Protein 2KYR (pdb70)

Nearest PDB structures (foldseek):
  2kyr-assembly1_A  TM=9.996E-01  e=1.906E-20  Escherichia coli K-12
  5dle-assembly1_D  TM=9.238E-01  e=8.698E-12  Borreliella burgdorferi B31
  2r48-assembly1_A  TM=9.167E-01  e=4.053E-11  Bacillus subtilis subsp. subtilis str. 168
  2m1z-assembly1_A  TM=8.976E-01  e=1.034E-10  Listeria monocytogenes EGD-e
  4tn5-assembly1_B  TM=9.176E-01  e=2.700E-06  Escherichia coli K-12

Solvent-accessible surface area: 6047 Å² total; per-residue (Å²): 234,121,91,13,0,0,0,0,0,1,4,81,149,3,26,81,43,0,90,107,0,12,102,20,0,60,95,9,0,83,153,29,65,16,105,21,64,2,0,1,7,23,95,111,28,67,96,56,116,3,70,88,126,19,6,51,82,16,55,1,0,0,9,0,13,68,66,105,9,138,22,56,128,66,5,142,101,110,112,45,66,116,40,82,2,111,36,0,62,141,61,13,65,20,10,3,107,74,5,32,87,96,28,42,81,146,133,197

Secondary structure (DSSP, 8-state):
---EEEEEEEESS-HHHHHHHHHHHHHHHHHTSSEEEEEEEETTEEES---HHHHHH-SEEEEEESS--TTGGGGTTS-EEEEETTHHHHSHHHHHHHHHHHHHHHH-

Sequence (108 aa):
MSKKLIALCACPMGLAHTFMAAQALEEAAVEAGYEVKIETQGADGIQNRLTAQDIAEATIIIHSVAVTPEDNERFESRDVYEITLQDAIKNAAGIIKEIEEMIASEQQMSKKLIALCACPMGLAHTFMAAQALEEAAVEAGYEVKIETQGADGIQNRLTAQDIAEATIIIHSVAVTPEDNERFESRDVYEITLQDAIKNAAGIIKEIEEMIASEQQMSKKLIALCACPMGLAHTFMAAQALEEAAVEAGYEVKIETQGADGIQNRLTAQDIAEATIIIHSVAVTPEDNERFESRDVYEITLQDAIKNAAGIIKEIEEMIASEQQMSKKLIALCACPMGLAHTFMAAQALEEAAVEAGYEVKIETQGADGIQNRLTAQDIAEATIIIHSVAVTPEDNERFESRDVYEITLQDAIKNAAGIIKEIEEMIASEQQMSKKLIALCACPMGLAHTFMAAQALEEAAVEAGYEVKIETQGADGIQNRLTAQDIAEATIIIHSVAVTPEDNERFESRDVYEITLQDAIKNAAGIIKEIEEMIASEQQMSKKLIALCACPMGLAHTFMAAQALEEAAVEAGYEVKIETQGADGIQNRLTAQDIAEATIIIHSVAVTPEDNERFESRDVYEITLQDAIKNAAGIIKEIEEMIASEQQMSKKLIALCACPMGLAHTFMAAQALEEAAVEAGYEVKIETQGADGIQNRLTAQDIAEATIIIHSVAVTPEDNERFESRDVYEITLQDAIKNAAGIIKEIEEMIASEQQMSKKLIALCACPMGLAHTFMAAQALEEAAVEAGYEVKIETQGADGIQNRLTAQDIAEATIIIHSVAVTPEDNERFESRDVYEITLQDAIKNAAGIIKEIEEMIASEQQMSKKLIALCACPMGLAHTFMAAQALEEAAVEAGYEVKIETQGADGIQNRLTAQDIAEATIIIHSVAVTPEDNERFESRDVYEITLQDAIKNAAGIIKEIEEMIASEQQMSKKLIALCACPMGLAHTFMAAQALEEAAVEAGYEVKIETQGADGIQNRLTAQDIAEATIIIHSVAVTPEDNERFESRDVYEITLQDAIKNAAGIIKEIEEMIASEQQMSKKLIALCACPMGLAHTFMAAQALEEAAVEAGYEVKIETQGADGIQNRLTAQDIAEATIIIHSVAVTPEDNERFESRDVYEITLQDAIKNAAGIIKEIEEMIASEQQMSKKLIALCACPMGLAHTFMAAQALEEAAVEAGYEVKIETQGADGIQNRLTAQDIAEATIIIHSVAVTPEDNERFESRDVYEITLQDAIKNAAGIIKEIEEMIASEQQMSKKLIALCACPMGLAHTFMAAQALEEAAVEAGYEVKIETQGADGIQNRLTAQDIAEATIIIHSVAVTPEDNERFESRDVYEITLQDAIKNAAGIIKEIEEMIASEQQMSKKLIALCACPMGLAHTFMAAQALEEAAVEAGYEVKIETQGADGIQNRLTAQDIAEATIIIHSVAVTPEDNERFESRDVYEITLQDAIKNAAGIIKEIEEMIASEQQMSKKLIALCACPMGLAHTFMAAQALEEAAVEAGYEVKIETQGADGIQNRLTAQDIAEATIIIHSVAVTPEDNERFESRDVYEITLQDAIKNAAGIIKEIEEMIASEQQMSKKLIALCACPMGLAHTFMAAQALEEAAVEAGYEVKIETQGADGIQNRLTAQDIAEATIIIHSVAVTPEDNERFESRDVYEITLQDAIKNAAGIIKEIEEMIASEQQMSKKLIALCACPMGLAHTFMAAQALEEAAVEAGYEVKIETQGADGIQNRLTAQDIAEATIIIHSVAVTPEDNERFESRDVYEITLQDAIKNAAGIIKEIEEMIASEQQMSKKLIALCACPMGLAHTFMAAQALEEAAVEAGYEVKIETQGADGIQNRLTAQDIAEATIIIHSVAVTPEDNERFESRDVYEITLQDAIKNAAGIIKEIEEMIASEQQMSKKLIALCACPMGLAHTFMAAQALEEAAVEAGYEVKIETQGADGIQNRLTAQDIAEATIIIHSVAVTPEDNERFESRDVYEITLQDAIKNAAGIIKEIEEMIASEQQMSKKLIALCACPMGLAHTFMAAQALEEAAVEAGYEVKIETQGADGIQNRLTAQDIAEATIIIHSVAVTPEDNERFESRDVYEITLQDAIKNAAGIIKEIEEMIASEQQ

Structure (mmCIF, N/CA/C/O backbone):
data_2KYR
#
_entry.id   2KYR
#
_cell.length_a   1.000
_cell.length_b   1.000
_cell.length_c   1.000
_cell.angle_alpha   90.00
_cell.angle_beta   90.00
_cell.angle_gamma   90.00
#
_symmetry.space_group_name_H-M   'P 1'
#
loop_
_atom_site.group_PDB
_atom_site.id
_atom_site.type_symbol
_atom_site.label_atom_id
_atom_site.label_alt_id
_atom_site.label_comp_id
_atom_site.label_asym_id
_atom_site.label_entity_id
_atom_site.label_seq_id
_atom_site.pdbx_PDB_ins_code
_atom_site.Cartn_x
_atom_site.Cartn_y
_atom_site.Cartn_z
_atom_site.occupancy
_atom_site.B_iso_or_equiv
_atom_site.auth_seq_id
_atom_site.auth_comp_id
_atom_site.auth_asym_id
_atom_site.auth_atom_id
_atom_site.pdbx_PDB_model_num
ATOM 1 N N . MET A 1 4 ? 3.078 1.966 -0.221 1.00 0.00 1 MET A N 1
ATOM 2 C CA . MET A 1 4 ? 3.409 1.673 -1.638 1.00 0.00 1 MET A CA 1
ATOM 3 C C . MET A 1 4 ? 4.438 0.528 -1.726 1.00 0.00 1 MET A C 1
ATOM 4 O O . MET A 1 4 ? 4.879 -0.001 -0.693 1.00 0.00 1 MET A O 1
ATOM 18 N N . SER A 1 5 ? 4.810 0.145 -2.969 1.00 0.00 2 SER A N 1
ATOM 19 C CA . SER A 1 5 ? 5.809 -0.907 -3.227 1.00 0.00 2 SER A CA 1
ATOM 20 C C . SER A 1 5 ? 7.211 -0.437 -2.787 1.00 0.00 2 SER A C 1
ATOM 21 O O . SER A 1 5 ? 7.861 0.353 -3.489 1.00 0.00 2 SER A O 1
ATOM 29 N N . LYS A 1 6 ? 7.642 -0.888 -1.597 1.00 0.00 3 LYS A N 1
ATOM 30 C CA . LYS A 1 6 ? 9.002 -0.622 -1.078 1.00 0.00 3 LYS A CA 1
ATOM 31 C C . LYS A 1 6 ? 10.050 -1.479 -1.819 1.00 0.00 3 LYS A C 1
ATOM 32 O O . LYS A 1 6 ? 9.714 -2.293 -2.703 1.00 0.00 3 LYS A O 1
ATOM 51 N N . LYS A 1 7 ? 11.329 -1.306 -1.450 1.00 0.00 4 LYS A N 1
ATOM 52 C CA . LYS A 1 7 ? 12.442 -1.897 -2.207 1.00 0.00 4 LYS A CA 1
ATOM 53 C C . LYS A 1 7 ? 13.579 -2.282 -1.243 1.00 0.00 4 LYS A C 1
ATOM 54 O O . LYS A 1 7 ? 13.835 -1.587 -0.256 1.00 0.00 4 LYS A O 1
ATOM 73 N N . LEU A 1 8 ? 14.242 -3.400 -1.543 1.00 0.00 5 LEU A N 1
ATOM 74 C CA . LEU A 1 8 ? 15.411 -3.897 -0.806 1.00 0.00 5 LEU A CA 1
ATOM 75 C C . LEU A 1 8 ? 16.480 -4.261 -1.825 1.00 0.00 5 LEU A C 1
ATOM 76 O O . LEU A 1 8 ? 16.171 -4.749 -2.916 1.00 0.00 5 LEU A O 1
ATOM 92 N N . ILE A 1 9 ? 17.736 -3.983 -1.496 1.00 0.00 6 ILE A N 1
ATOM 93 C CA . ILE A 1 9 ? 18.886 -4.450 -2.271 1.00 0.00 6 ILE A CA 1
ATOM 94 C C . ILE A 1 9 ? 19.913 -5.042 -1.308 1.00 0.00 6 ILE A C 1
ATOM 95 O O . ILE A 1 9 ? 19.789 -4.900 -0.081 1.00 0.00 6 ILE A O 1
ATOM 111 N N . ALA A 1 10 ? 20.925 -5.702 -1.865 1.00 0.00 7 ALA A N 1
ATOM 112 C CA . ALA A 1 10 ? 22.037 -6.246 -1.087 1.00 0.00 7 ALA A CA 1
ATOM 113 C C . ALA A 1 10 ? 23.291 -6.347 -1.952 1.00 0.00 7 ALA A C 1
ATOM 114 O O . ALA A 1 10 ? 23.240 -6.169 -3.177 1.00 0.00 7 ALA A O 1
ATOM 121 N N . LEU A 1 11 ? 24.415 -6.627 -1.297 1.00 0.00 8 LEU A N 1
ATOM 122 C CA . LEU A 1 11 ? 25.708 -6.804 -1.946 1.00 0.00 8 LEU A CA 1
ATOM 123 C C . LEU A 1 11 ? 26.437 -7.919 -1.195 1.00 0.00 8 LEU A C 1
ATOM 124 O O . LEU A 1 11 ? 26.768 -7.773 -0.013 1.00 0.00 8 LEU A O 1
ATOM 140 N N . CYS A 1 12 ? 26.643 -9.036 -1.883 1.00 0.00 9 CYS A N 1
ATOM 141 C CA . CYS A 1 12 ? 27.393 -10.173 -1.367 1.00 0.00 9 CYS A CA 1
ATOM 142 C C . CYS A 1 12 ? 28.805 -10.138 -1.969 1.00 0.00 9 CYS A C 1
ATOM 143 O O . CYS A 1 12 ? 28.949 -10.289 -3.178 1.00 0.00 9 CYS A O 1
ATOM 151 N N . ALA A 1 13 ? 29.841 -9.911 -1.136 1.00 0.00 10 ALA A N 1
ATOM 152 C CA . ALA A 1 13 ? 31.248 -9.813 -1.613 1.00 0.00 10 ALA A CA 1
ATOM 153 C C . ALA A 1 13 ? 32.147 -10.776 -0.828 1.00 0.00 10 ALA A C 1
ATOM 154 O O . ALA A 1 13 ? 32.272 -10.660 0.397 1.00 0.00 10 ALA A O 1
ATOM 161 N N . CYS A 1 14 ? 32.770 -11.728 -1.543 1.00 0.00 11 CYS A N 1
ATOM 162 C CA . CYS A 1 14 ? 33.540 -12.824 -0.933 1.00 0.00 11 CYS A CA 1
ATOM 163 C C . CYS A 1 14 ? 34.974 -12.875 -1.492 1.00 0.00 11 CYS A C 1
ATOM 164 O O . CYS A 1 14 ? 35.164 -12.713 -2.705 1.00 0.00 11 CYS A O 1
ATOM 172 N N . PRO A 1 15 ? 36.007 -13.115 -0.612 1.00 0.00 12 PRO A N 1
ATOM 173 C CA . PRO A 1 15 ? 37.412 -13.352 -1.051 1.00 0.00 12 PRO A CA 1
ATOM 174 C C . PRO A 1 15 ? 37.583 -14.698 -1.801 1.00 0.00 12 PRO A C 1
ATOM 175 O O . PRO A 1 15 ? 38.562 -14.884 -2.528 1.00 0.00 12 PRO A O 1
ATOM 186 N N . MET A 1 16 ? 36.625 -15.628 -1.592 1.00 0.00 13 MET A N 1
ATOM 187 C CA . MET A 1 16 ? 36.614 -16.953 -2.246 1.00 0.00 13 MET A CA 1
ATOM 188 C C . MET A 1 16 ? 36.162 -16.814 -3.708 1.00 0.00 13 MET A C 1
ATOM 189 O O . MET A 1 16 ? 36.777 -17.383 -4.616 1.00 0.00 13 MET A O 1
ATOM 203 N N . GLY A 1 17 ? 35.073 -16.051 -3.920 1.00 0.00 14 GLY A N 1
ATOM 204 C CA . GLY A 1 17 ? 34.562 -15.760 -5.265 1.00 0.00 14 GLY A CA 1
ATOM 205 C C . GLY A 1 17 ? 33.039 -15.742 -5.341 1.00 0.00 14 GLY A C 1
ATOM 206 O O . GLY A 1 17 ? 32.360 -15.652 -4.309 1.00 0.00 14 GLY A O 1
ATOM 210 N N . LEU A 1 18 ? 32.507 -15.869 -6.574 1.00 0.00 15 LEU A N 1
ATOM 211 C CA . LEU A 1 18 ? 31.069 -15.677 -6.861 1.00 0.00 15 LEU A CA 1
ATOM 212 C C . LEU A 1 18 ? 30.178 -16.839 -6.379 1.00 0.00 15 LEU A C 1
ATOM 213 O O . LEU A 1 18 ? 29.005 -16.616 -6.102 1.00 0.00 15 LEU A O 1
ATOM 229 N N . ALA A 1 19 ? 30.718 -18.060 -6.276 1.00 0.00 16 ALA A N 1
ATOM 230 C CA . ALA A 1 19 ? 29.929 -19.233 -5.820 1.00 0.00 16 ALA A CA 1
ATOM 231 C C . ALA A 1 19 ? 29.369 -19.004 -4.394 1.00 0.00 16 ALA A C 1
ATOM 232 O O . ALA A 1 19 ? 28.180 -19.254 -4.113 1.00 0.00 16 ALA A O 1
ATOM 239 N N . HIS A 1 20 ? 30.236 -18.460 -3.527 1.00 0.00 17 HIS A N 1
ATOM 240 C CA . HIS A 1 20 ? 29.910 -18.197 -2.121 1.00 0.00 17 HIS A CA 1
ATOM 241 C C . HIS A 1 20 ? 28.923 -17.017 -2.010 1.00 0.00 17 HIS A C 1
ATOM 242 O O . HIS A 1 20 ? 27.993 -17.042 -1.180 1.00 0.00 17 HIS A O 1
ATOM 257 N N . THR A 1 21 ? 29.123 -16.001 -2.876 1.00 0.00 18 THR A N 1
ATOM 258 C CA . THR A 1 21 ? 28.257 -14.815 -2.924 1.00 0.00 18 THR A CA 1
ATOM 259 C C . THR A 1 21 ? 26.840 -15.189 -3.399 1.00 0.00 18 THR A C 1
ATOM 260 O O . THR A 1 21 ? 25.877 -14.566 -2.986 1.00 0.00 18 THR A O 1
ATOM 271 N N . PHE A 1 22 ? 26.742 -16.213 -4.279 1.00 0.00 19 PHE A N 1
ATOM 272 C CA . PHE A 1 22 ? 25.452 -16.691 -4.819 1.00 0.00 19 PHE A CA 1
ATOM 273 C C . PHE A 1 22 ? 24.640 -17.447 -3.761 1.00 0.00 19 PHE A C 1
ATOM 274 O O . PHE A 1 22 ? 23.413 -17.449 -3.821 1.00 0.00 19 PHE A O 1
ATOM 291 N N . MET A 1 23 ? 25.327 -18.114 -2.812 1.00 0.00 20 MET A N 1
ATOM 292 C CA . MET A 1 23 ? 24.636 -18.749 -1.663 1.00 0.00 20 MET A CA 1
ATOM 293 C C . MET A 1 23 ? 24.022 -17.675 -0.743 1.00 0.00 20 MET A C 1
ATOM 294 O O . MET A 1 23 ? 22.894 -17.826 -0.260 1.00 0.00 20 MET A O 1
ATOM 308 N N . ALA A 1 24 ? 24.775 -16.579 -0.540 1.00 0.00 21 ALA A N 1
ATOM 309 C CA . ALA A 1 24 ? 24.314 -15.416 0.249 1.00 0.00 21 ALA A CA 1
ATOM 310 C C . ALA A 1 24 ? 23.210 -14.637 -0.492 1.00 0.00 21 ALA A C 1
ATOM 311 O O . ALA A 1 24 ? 22.266 -14.145 0.129 1.00 0.00 21 ALA A O 1
ATOM 318 N N . ALA A 1 25 ? 23.344 -14.556 -1.829 1.00 0.00 22 ALA A N 1
ATOM 319 C CA . ALA A 1 25 ? 22.411 -13.828 -2.703 1.00 0.00 22 ALA A CA 1
ATOM 320 C C . ALA A 1 25 ? 21.051 -14.522 -2.721 1.00 0.00 22 ALA A C 1
ATOM 321 O O . ALA A 1 25 ? 20.029 -13.891 -2.495 1.00 0.00 22 ALA A O 1
ATOM 328 N N . GLN A 1 26 ? 21.079 -15.840 -2.967 1.00 0.00 23 GLN A N 1
ATOM 329 C CA . GLN A 1 26 ? 19.879 -16.689 -3.007 1.00 0.00 23 GLN A CA 1
ATOM 330 C C . GLN A 1 26 ? 19.126 -16.618 -1.668 1.00 0.00 23 GLN A C 1
ATOM 331 O O . GLN A 1 26 ? 17.906 -16.469 -1.644 1.00 0.00 23 GLN A O 1
ATOM 345 N N . ALA A 1 27 ? 19.891 -16.688 -0.566 1.00 0.00 24 ALA A N 1
ATOM 346 C CA . ALA A 1 27 ? 19.348 -16.675 0.797 1.00 0.00 24 ALA A CA 1
ATOM 347 C C . ALA A 1 27 ? 18.608 -15.351 1.116 1.00 0.00 24 ALA A C 1
ATOM 348 O O . ALA A 1 27 ? 17.425 -15.373 1.502 1.00 0.00 24 ALA A O 1
ATOM 355 N N . LEU A 1 28 ? 19.305 -14.208 0.924 1.00 0.00 25 LEU A N 1
ATOM 356 C CA . LEU A 1 28 ? 18.747 -12.858 1.201 1.00 0.00 25 LEU A CA 1
ATOM 357 C C . LEU A 1 28 ? 17.567 -12.534 0.272 1.00 0.00 25 LEU A C 1
ATOM 358 O O . LEU A 1 28 ? 16.670 -11.764 0.643 1.00 0.00 25 LEU A O 1
ATOM 374 N N . GLU A 1 29 ? 17.602 -13.112 -0.940 1.00 0.00 26 GLU A N 1
ATOM 375 C CA . GLU A 1 29 ? 16.569 -12.906 -1.959 1.00 0.00 26 GLU A CA 1
ATOM 376 C C . GLU A 1 29 ? 15.244 -13.502 -1.488 1.00 0.00 26 GLU A C 1
ATOM 377 O O . GLU A 1 29 ? 14.258 -12.777 -1.386 1.00 0.00 26 GLU A O 1
ATOM 389 N N . GLU A 1 30 ? 15.271 -14.810 -1.136 1.00 0.00 27 GLU A N 1
ATOM 390 C CA . GLU A 1 30 ? 14.091 -15.556 -0.632 1.00 0.00 27 GLU A CA 1
ATOM 391 C C . GLU A 1 30 ? 13.447 -14.809 0.543 1.00 0.00 27 GLU A C 1
ATOM 392 O O . GLU A 1 30 ? 12.249 -14.566 0.543 1.00 0.00 27 GLU A O 1
ATOM 404 N N . ALA A 1 31 ? 14.302 -14.391 1.483 1.00 0.00 28 ALA A N 1
ATOM 405 C CA . ALA A 1 31 ? 13.912 -13.658 2.698 1.00 0.00 28 ALA A CA 1
ATOM 406 C C . ALA A 1 31 ? 13.135 -12.365 2.367 1.00 0.00 28 ALA A C 1
ATOM 407 O O . ALA A 1 31 ? 12.040 -12.129 2.894 1.00 0.00 28 ALA A O 1
ATOM 414 N N . ALA A 1 32 ? 13.726 -11.552 1.482 1.00 0.00 29 ALA A N 1
ATOM 415 C CA . ALA A 1 32 ? 13.137 -10.284 1.017 1.00 0.00 29 ALA A CA 1
ATOM 416 C C . ALA A 1 32 ? 11.864 -10.482 0.158 1.00 0.00 29 ALA A C 1
ATOM 417 O O . ALA A 1 32 ? 11.020 -9.579 0.085 1.00 0.00 29 ALA A O 1
ATOM 424 N N . VAL A 1 33 ? 11.711 -11.669 -0.463 1.00 0.00 30 VAL A N 1
ATOM 425 C CA . VAL A 1 33 ? 10.524 -11.986 -1.294 1.00 0.00 30 VAL A CA 1
ATOM 426 C C . VAL A 1 33 ? 9.325 -12.256 -0.366 1.00 0.00 30 VAL A C 1
ATOM 427 O O . VAL A 1 33 ? 8.186 -11.850 -0.641 1.00 0.00 30 VAL A O 1
ATOM 440 N N . GLU A 1 34 ? 9.625 -12.914 0.760 1.00 0.00 31 GLU A N 1
ATOM 441 C CA . GLU A 1 34 ? 8.650 -13.234 1.822 1.00 0.00 31 GLU A CA 1
ATOM 442 C C . GLU A 1 34 ? 8.266 -11.965 2.612 1.00 0.00 31 GLU A C 1
ATOM 443 O O . GLU A 1 34 ? 7.215 -11.917 3.267 1.00 0.00 31 GLU A O 1
ATOM 455 N N . ALA A 1 35 ? 9.141 -10.948 2.547 1.00 0.00 32 ALA A N 1
ATOM 456 C CA . ALA A 1 35 ? 8.888 -9.619 3.128 1.00 0.00 32 ALA A CA 1
ATOM 457 C C . ALA A 1 35 ? 7.999 -8.752 2.209 1.00 0.00 32 ALA A C 1
ATOM 458 O O . ALA A 1 35 ? 7.501 -7.702 2.632 1.00 0.00 32 ALA A O 1
ATOM 465 N N . GLY A 1 36 ? 7.832 -9.185 0.944 1.00 0.00 33 GLY A N 1
ATOM 466 C CA . GLY A 1 36 ? 6.810 -8.635 0.043 1.00 0.00 33 GLY A CA 1
ATOM 467 C C . GLY A 1 36 ? 7.357 -7.705 -1.030 1.00 0.00 33 GLY A C 1
ATOM 468 O O . GLY A 1 36 ? 6.867 -7.710 -2.167 1.00 0.00 33 GLY A O 1
ATOM 472 N N . TYR A 1 37 ? 8.359 -6.895 -0.664 1.00 0.00 34 TYR A N 1
ATOM 473 C CA . TYR A 1 37 ? 8.947 -5.868 -1.558 1.00 0.00 34 TYR A CA 1
ATOM 474 C C . TYR A 1 37 ? 9.894 -6.447 -2.618 1.00 0.00 34 TYR A C 1
ATOM 475 O O . TYR A 1 37 ? 10.119 -7.666 -2.691 1.00 0.00 34 TYR A O 1
ATOM 493 N N . GLU A 1 38 ? 10.449 -5.527 -3.433 1.00 0.00 35 GLU A N 1
ATOM 494 C CA . GLU A 1 38 ? 11.441 -5.863 -4.466 1.00 0.00 35 GLU A CA 1
ATOM 495 C C . GLU A 1 38 ? 12.805 -6.197 -3.813 1.00 0.00 35 GLU A C 1
ATOM 496 O O . GLU A 1 38 ? 13.104 -5.716 -2.717 1.00 0.00 35 GLU A O 1
ATOM 508 N N . VAL A 1 39 ? 13.614 -7.026 -4.494 1.00 0.00 36 VAL A N 1
ATOM 509 C CA . VAL A 1 39 ? 14.966 -7.388 -4.040 1.00 0.00 36 VAL A CA 1
ATOM 510 C C . VAL A 1 39 ? 15.931 -7.496 -5.240 1.00 0.00 36 VAL A C 1
ATOM 511 O O . VAL A 1 39 ? 15.637 -8.176 -6.224 1.00 0.00 36 VAL A O 1
ATOM 524 N N . LYS A 1 40 ? 17.076 -6.794 -5.153 1.00 0.00 37 LYS A N 1
ATOM 525 C CA . LYS A 1 40 ? 18.129 -6.825 -6.187 1.00 0.00 37 LYS A CA 1
ATOM 526 C C . LYS A 1 40 ? 19.496 -6.934 -5.503 1.00 0.00 37 LYS A C 1
ATOM 527 O O . LYS A 1 40 ? 19.897 -6.032 -4.780 1.00 0.00 37 LYS A O 1
ATOM 546 N N . ILE A 1 41 ? 20.198 -8.054 -5.705 1.00 0.00 38 ILE A N 1
ATOM 547 C CA . ILE A 1 41 ? 21.470 -8.333 -5.007 1.00 0.00 38 ILE A CA 1
ATOM 548 C C . ILE A 1 41 ? 22.648 -8.446 -5.987 1.00 0.00 38 ILE A C 1
ATOM 549 O O . ILE A 1 41 ? 22.723 -9.402 -6.764 1.00 0.00 38 ILE A O 1
ATOM 565 N N . GLU A 1 42 ? 23.555 -7.463 -5.926 1.00 0.00 39 GLU A N 1
ATOM 566 C CA . GLU A 1 42 ? 24.838 -7.490 -6.652 1.00 0.00 39 GLU A CA 1
ATOM 567 C C . GLU A 1 42 ? 25.820 -8.406 -5.904 1.00 0.00 39 GLU A C 1
ATOM 568 O O . GLU A 1 42 ? 25.835 -8.443 -4.673 1.00 0.00 39 GLU A O 1
ATOM 580 N N . THR A 1 43 ? 26.616 -9.158 -6.661 1.00 0.00 40 THR A N 1
ATOM 581 C CA . THR A 1 43 ? 27.574 -10.121 -6.118 1.00 0.00 40 THR A CA 1
ATOM 582 C C . THR A 1 43 ? 28.974 -9.804 -6.660 1.00 0.00 40 THR A C 1
ATOM 583 O O . THR A 1 43 ? 29.188 -9.828 -7.868 1.00 0.00 40 THR A O 1
ATOM 594 N N . GLN A 1 44 ? 29.907 -9.464 -5.761 1.00 0.00 41 GLN A N 1
ATOM 595 C CA . GLN A 1 44 ? 31.304 -9.163 -6.112 1.00 0.00 41 GLN A CA 1
ATOM 596 C C . GLN A 1 44 ? 32.232 -10.284 -5.605 1.00 0.00 41 GLN A C 1
ATOM 597 O O . GLN A 1 44 ? 32.083 -10.755 -4.478 1.00 0.00 41 GLN A O 1
ATOM 611 N N . GLY A 1 45 ? 33.175 -10.709 -6.451 1.00 0.00 42 GLY A N 1
ATOM 612 C CA . GLY A 1 45 ? 34.148 -11.742 -6.094 1.00 0.00 42 GLY A CA 1
ATOM 613 C C . GLY A 1 45 ? 35.353 -11.731 -7.020 1.00 0.00 42 GLY A C 1
ATOM 614 O O . GLY A 1 45 ? 35.404 -10.930 -7.963 1.00 0.00 42 GLY A O 1
ATOM 618 N N . ALA A 1 46 ? 36.314 -12.641 -6.770 1.00 0.00 43 ALA A N 1
ATOM 619 C CA . ALA A 1 46 ? 37.556 -12.748 -7.571 1.00 0.00 43 ALA A CA 1
ATOM 620 C C . ALA A 1 46 ? 37.280 -13.271 -9.002 1.00 0.00 43 ALA A C 1
ATOM 621 O O . ALA A 1 46 ? 38.147 -13.186 -9.878 1.00 0.00 43 ALA A O 1
ATOM 628 N N . ASP A 1 47 ? 36.072 -13.826 -9.217 1.00 0.00 44 ASP A N 1
ATOM 629 C CA . ASP A 1 47 ? 35.617 -14.301 -10.541 1.00 0.00 44 ASP A CA 1
ATOM 630 C C . ASP A 1 47 ? 35.013 -13.151 -11.373 1.00 0.00 44 ASP A C 1
ATOM 631 O O . ASP A 1 47 ? 35.021 -13.200 -12.611 1.00 0.00 44 ASP A O 1
ATOM 640 N N . GLY A 1 48 ? 34.469 -12.135 -10.682 1.00 0.00 45 GLY A N 1
ATOM 641 C CA . GLY A 1 48 ? 33.848 -10.974 -11.333 1.00 0.00 45 GLY A CA 1
ATOM 642 C C . GLY A 1 48 ? 32.681 -10.410 -10.532 1.00 0.00 45 GLY A C 1
ATOM 643 O O . GLY A 1 48 ? 32.600 -10.619 -9.319 1.00 0.00 45 GLY A O 1
ATOM 647 N N . ILE A 1 49 ? 31.773 -9.680 -11.219 1.00 0.00 46 ILE A N 1
ATOM 648 C CA . ILE A 1 49 ? 30.567 -9.080 -10.605 1.00 0.00 46 ILE A CA 1
ATOM 649 C C . ILE A 1 49 ? 29.310 -9.490 -11.401 1.00 0.00 46 ILE A C 1
ATOM 650 O O . ILE A 1 49 ? 29.287 -9.398 -12.635 1.00 0.00 46 ILE A O 1
ATOM 666 N N . GLN A 1 50 ? 28.268 -9.938 -10.680 1.00 0.00 47 GLN A N 1
ATOM 667 C CA . GLN A 1 50 ? 26.995 -10.413 -11.265 1.00 0.00 47 GLN A CA 1
ATOM 668 C C . GLN A 1 50 ? 25.798 -9.675 -10.631 1.00 0.00 47 GLN A C 1
ATOM 669 O O . GLN A 1 50 ? 25.869 -9.256 -9.475 1.00 0.00 47 GLN A O 1
ATOM 683 N N . ASN A 1 51 ? 24.714 -9.521 -11.430 1.00 0.00 48 ASN A N 1
ATOM 684 C CA . ASN A 1 51 ? 23.414 -8.942 -11.000 1.00 0.00 48 ASN A CA 1
ATOM 685 C C . ASN A 1 51 ? 23.608 -7.477 -10.535 1.00 0.00 48 ASN A C 1
ATOM 686 O O . ASN A 1 51 ? 23.016 -7.038 -9.534 1.00 0.00 48 ASN A O 1
ATOM 697 N N . ARG A 1 52 ? 24.446 -6.748 -11.313 1.00 0.00 49 ARG A N 1
ATOM 698 C CA . ARG A 1 52 ? 24.861 -5.357 -11.048 1.00 0.00 49 ARG A CA 1
ATOM 699 C C . ARG A 1 52 ? 23.666 -4.435 -10.718 1.00 0.00 49 ARG A C 1
ATOM 700 O O . ARG A 1 52 ? 22.713 -4.314 -11.500 1.00 0.00 49 ARG A O 1
ATOM 721 N N . LEU A 1 53 ? 23.747 -3.821 -9.532 1.00 0.00 50 LEU A N 1
ATOM 722 C CA . LEU A 1 53 ? 22.845 -2.746 -9.091 1.00 0.00 50 LEU A CA 1
ATOM 723 C C . LEU A 1 53 ? 23.050 -1.483 -9.944 1.00 0.00 50 LEU A C 1
ATOM 724 O O . LEU A 1 53 ? 24.155 -1.226 -10.437 1.00 0.00 50 LEU A O 1
ATOM 740 N N . THR A 1 54 ? 21.981 -0.706 -10.130 1.00 0.00 51 THR A N 1
ATOM 741 C CA . THR A 1 54 ? 22.061 0.608 -10.777 1.00 0.00 51 THR A CA 1
ATOM 742 C C . THR A 1 54 ? 21.952 1.705 -9.711 1.00 0.00 51 THR A C 1
ATOM 743 O O . THR A 1 54 ? 21.590 1.418 -8.564 1.00 0.00 51 THR A O 1
ATOM 754 N N . ALA A 1 55 ? 22.258 2.955 -10.097 1.00 0.00 52 ALA A N 1
ATOM 755 C CA . ALA A 1 55 ? 22.107 4.125 -9.209 1.00 0.00 52 ALA A CA 1
ATOM 756 C C . ALA A 1 55 ? 20.645 4.261 -8.741 1.00 0.00 52 ALA A C 1
ATOM 757 O O . ALA A 1 55 ? 20.375 4.643 -7.595 1.00 0.00 52 ALA A O 1
ATOM 764 N N . GLN A 1 56 ? 19.726 3.890 -9.652 1.00 0.00 53 GLN A N 1
ATOM 765 C CA . GLN A 1 56 ? 18.288 3.844 -9.384 1.00 0.00 53 GLN A CA 1
ATOM 766 C C . GLN A 1 56 ? 17.965 2.796 -8.299 1.00 0.00 53 GLN A C 1
ATOM 767 O O . GLN A 1 56 ? 17.267 3.117 -7.354 1.00 0.00 53 GLN A O 1
ATOM 781 N N . ASP A 1 57 ? 18.509 1.560 -8.442 1.00 0.00 54 ASP A N 1
ATOM 782 C CA . ASP A 1 57 ? 18.286 0.446 -7.468 1.00 0.00 54 ASP A CA 1
ATOM 783 C C . ASP A 1 57 ? 18.648 0.862 -6.032 1.00 0.00 54 ASP A C 1
ATOM 784 O O . ASP A 1 57 ? 17.919 0.554 -5.082 1.00 0.00 54 ASP A O 1
ATOM 793 N N . ILE A 1 58 ? 19.778 1.575 -5.914 1.00 0.00 55 ILE A N 1
ATOM 794 C CA . ILE A 1 58 ? 20.348 2.004 -4.623 1.00 0.00 55 ILE A CA 1
ATOM 795 C C . ILE A 1 58 ? 19.545 3.187 -4.026 1.00 0.00 55 ILE A C 1
ATOM 796 O O . ILE A 1 58 ? 19.476 3.354 -2.801 1.00 0.00 55 ILE A O 1
ATOM 812 N N . ALA A 1 59 ? 18.922 3.984 -4.916 1.00 0.00 56 ALA A N 1
ATOM 813 C CA . ALA A 1 59 ? 18.055 5.113 -4.530 1.00 0.00 56 ALA A CA 1
ATOM 814 C C . ALA A 1 59 ? 16.683 4.614 -4.026 1.00 0.00 56 ALA A C 1
ATOM 815 O O . ALA A 1 59 ? 16.186 5.072 -2.990 1.00 0.00 56 ALA A O 1
ATOM 822 N N . GLU A 1 60 ? 16.097 3.664 -4.782 1.00 0.00 57 GLU A N 1
ATOM 823 C CA . GLU A 1 60 ? 14.798 3.026 -4.464 1.00 0.00 57 GLU A CA 1
ATOM 824 C C . GLU A 1 60 ? 14.870 2.285 -3.125 1.00 0.00 57 GLU A C 1
ATOM 825 O O . GLU A 1 60 ? 13.882 2.223 -2.382 1.00 0.00 57 GLU A O 1
ATOM 837 N N . ALA A 1 61 ? 16.061 1.706 -2.877 1.00 0.00 58 ALA A N 1
ATOM 838 C CA . ALA A 1 61 ? 16.345 0.840 -1.731 1.00 0.00 58 ALA A CA 1
ATOM 839 C C . ALA A 1 61 ? 15.972 1.495 -0.388 1.00 0.00 58 ALA A C 1
ATOM 840 O O . ALA A 1 61 ? 16.689 2.366 0.124 1.00 0.00 58 ALA A O 1
ATOM 847 N N . THR A 1 62 ? 14.806 1.087 0.128 1.00 0.00 59 THR A N 1
ATOM 848 C CA . THR A 1 62 ? 14.371 1.372 1.499 1.00 0.00 59 THR A CA 1
ATOM 849 C C . THR A 1 62 ? 15.337 0.682 2.489 1.00 0.00 59 THR A C 1
ATOM 850 O O . THR A 1 62 ? 15.667 1.220 3.554 1.00 0.00 59 THR A O 1
ATOM 861 N N . ILE A 1 63 ? 15.795 -0.521 2.086 1.00 0.00 60 ILE A N 1
ATOM 862 C CA . ILE A 1 63 ? 16.740 -1.349 2.852 1.00 0.00 60 ILE A CA 1
ATOM 863 C C . ILE A 1 63 ? 17.914 -1.776 1.946 1.00 0.00 60 ILE A C 1
ATOM 864 O O . ILE A 1 63 ? 17.715 -2.071 0.764 1.00 0.00 60 ILE A O 1
ATOM 880 N N . ILE A 1 64 ? 19.139 -1.774 2.512 1.00 0.00 61 ILE A N 1
ATOM 881 C CA . ILE A 1 64 ? 20.356 -2.311 1.861 1.00 0.00 61 ILE A CA 1
ATOM 882 C C . ILE A 1 64 ? 21.046 -3.258 2.854 1.00 0.00 61 ILE A C 1
ATOM 883 O O . ILE A 1 64 ? 21.036 -2.982 4.051 1.00 0.00 61 ILE A O 1
ATOM 899 N N . ILE A 1 65 ? 21.606 -4.389 2.377 1.00 0.00 62 ILE A N 1
ATOM 900 C CA . ILE A 1 65 ? 22.433 -5.293 3.219 1.00 0.00 62 ILE A CA 1
ATOM 901 C C . ILE A 1 65 ? 23.793 -5.543 2.531 1.00 0.00 62 ILE A C 1
ATOM 902 O O . ILE A 1 65 ? 23.834 -6.183 1.491 1.00 0.00 62 ILE A O 1
ATOM 918 N N . HIS A 1 66 ? 24.909 -5.048 3.105 1.00 0.00 63 HIS A N 1
ATOM 919 C CA . HIS A 1 66 ? 26.261 -5.417 2.612 1.00 0.00 63 HIS A CA 1
ATOM 920 C C . HIS A 1 66 ? 26.740 -6.673 3.341 1.00 0.00 63 HIS A C 1
ATOM 921 O O . HIS A 1 66 ? 27.434 -6.608 4.355 1.00 0.00 63 HIS A O 1
ATOM 935 N N . SER A 1 67 ? 26.303 -7.815 2.813 1.00 0.00 64 SER A N 1
ATOM 936 C CA . SER A 1 67 ? 26.683 -9.136 3.287 1.00 0.00 64 SER A CA 1
ATOM 937 C C . SER A 1 67 ? 28.061 -9.501 2.721 1.00 0.00 64 SER A C 1
ATOM 938 O O . SER A 1 67 ? 28.180 -10.200 1.704 1.00 0.00 64 SER A O 1
ATOM 946 N N . VAL A 1 68 ? 29.111 -8.966 3.350 1.00 0.00 65 VAL A N 1
ATOM 947 C CA . VAL A 1 68 ? 30.476 -9.045 2.818 1.00 0.00 65 VAL A CA 1
ATOM 948 C C . VAL A 1 68 ? 31.457 -9.633 3.841 1.00 0.00 65 VAL A C 1
ATOM 949 O O . VAL A 1 68 ? 31.170 -9.719 5.042 1.00 0.00 65 VAL A O 1
ATOM 962 N N . ALA A 1 69 ? 32.600 -10.089 3.315 1.00 0.00 66 ALA A N 1
ATOM 963 C CA . ALA A 1 69 ? 33.737 -10.604 4.096 1.00 0.00 66 ALA A CA 1
ATOM 964 C C . ALA A 1 69 ? 35.006 -9.801 3.752 1.00 0.00 66 ALA A C 1
ATOM 965 O O . ALA A 1 69 ? 35.996 -9.830 4.484 1.00 0.00 66 ALA A O 1
ATOM 972 N N . VAL A 1 70 ? 34.948 -9.087 2.615 1.00 0.00 67 VAL A N 1
ATOM 973 C CA . VAL A 1 70 ? 35.988 -8.146 2.161 1.00 0.00 67 VAL A CA 1
ATOM 974 C C . VAL A 1 70 ? 35.310 -6.839 1.750 1.00 0.00 67 VAL A C 1
ATOM 975 O O . VAL A 1 70 ? 34.100 -6.832 1.487 1.00 0.00 67 VAL A O 1
ATOM 988 N N . THR A 1 71 ? 36.088 -5.742 1.723 1.00 0.00 68 THR A N 1
ATOM 989 C CA . THR A 1 71 ? 35.593 -4.432 1.295 1.00 0.00 68 THR A CA 1
ATOM 990 C C . THR A 1 71 ? 35.194 -4.489 -0.195 1.00 0.00 68 THR A C 1
ATOM 991 O O . THR A 1 71 ? 36.071 -4.676 -1.053 1.00 0.00 68 THR A O 1
ATOM 1002 N N . PRO A 1 72 ? 33.862 -4.379 -0.523 1.00 0.00 69 PRO A N 1
ATOM 1003 C CA . PRO A 1 72 ? 33.390 -4.441 -1.916 1.00 0.00 69 PRO A CA 1
ATOM 1004 C C . PRO A 1 72 ? 33.857 -3.201 -2.704 1.00 0.00 69 PRO A C 1
ATOM 1005 O O . PRO A 1 72 ? 33.878 -2.091 -2.162 1.00 0.00 69 PRO A O 1
ATOM 1016 N N . GLU A 1 73 ? 34.220 -3.402 -3.979 1.00 0.00 70 GLU A N 1
ATOM 1017 C CA . GLU A 1 73 ? 34.822 -2.344 -4.824 1.00 0.00 70 GLU A CA 1
ATOM 1018 C C . GLU A 1 73 ? 33.833 -1.197 -5.086 1.00 0.00 70 GLU A C 1
ATOM 1019 O O . GLU A 1 73 ? 34.225 -0.076 -5.425 1.00 0.00 70 GLU A O 1
ATOM 1031 N N . ASP A 1 74 ? 32.546 -1.510 -4.941 1.00 0.00 71 ASP A N 1
ATOM 1032 C CA . ASP A 1 74 ? 31.437 -0.603 -5.253 1.00 0.00 71 ASP A CA 1
ATOM 1033 C C . ASP A 1 74 ? 30.786 -0.008 -3.997 1.00 0.00 71 ASP A C 1
ATOM 1034 O O . ASP A 1 74 ? 29.742 0.639 -4.105 1.00 0.00 71 ASP A O 1
ATOM 1043 N N . ASN A 1 75 ? 31.441 -0.160 -2.824 1.00 0.00 72 ASN A N 1
ATOM 1044 C CA . ASN A 1 75 ? 30.895 0.287 -1.512 1.00 0.00 72 ASN A CA 1
ATOM 1045 C C . ASN A 1 75 ? 30.623 1.821 -1.474 1.00 0.00 72 ASN A C 1
ATOM 1046 O O . ASN A 1 75 ? 29.765 2.293 -0.724 1.00 0.00 72 ASN A O 1
ATOM 1057 N N . GLU A 1 76 ? 31.359 2.558 -2.330 1.00 0.00 73 GLU A N 1
ATOM 1058 C CA . GLU A 1 76 ? 31.280 4.031 -2.464 1.00 0.00 73 GLU A CA 1
ATOM 1059 C C . GLU A 1 76 ? 29.875 4.528 -2.895 1.00 0.00 73 GLU A C 1
ATOM 1060 O O . GLU A 1 76 ? 29.454 5.615 -2.510 1.00 0.00 73 GLU A O 1
ATOM 1072 N N . ARG A 1 77 ? 29.174 3.714 -3.700 1.00 0.00 74 ARG A N 1
ATOM 1073 C CA . ARG A 1 77 ? 27.820 4.020 -4.227 1.00 0.00 74 ARG A CA 1
ATOM 1074 C C . ARG A 1 77 ? 26.763 4.016 -3.108 1.00 0.00 74 ARG A C 1
ATOM 1075 O O . ARG A 1 77 ? 25.714 4.659 -3.205 1.00 0.00 74 ARG A O 1
ATOM 1096 N N . PHE A 1 78 ? 27.085 3.263 -2.057 1.00 0.00 75 PHE A N 1
ATOM 1097 C CA . PHE A 1 78 ? 26.208 3.016 -0.901 1.00 0.00 75 PHE A CA 1
ATOM 1098 C C . PHE A 1 78 ? 26.636 3.862 0.318 1.00 0.00 75 PHE A C 1
ATOM 1099 O O . PHE A 1 78 ? 25.984 3.807 1.364 1.00 0.00 75 PHE A O 1
ATOM 1116 N N . GLU A 1 79 ? 27.739 4.636 0.159 1.00 0.00 76 GLU A N 1
ATOM 1117 C CA . GLU A 1 79 ? 28.321 5.506 1.216 1.00 0.00 76 GLU A CA 1
ATOM 1118 C C . GLU A 1 79 ? 27.280 6.491 1.790 1.00 0.00 76 GLU A C 1
ATOM 1119 O O . GLU A 1 79 ? 27.209 6.705 3.006 1.00 0.00 76 GLU A O 1
ATOM 1131 N N . SER A 1 80 ? 26.485 7.080 0.891 1.00 0.00 77 SER A N 1
ATOM 1132 C CA . SER A 1 80 ? 25.474 8.094 1.236 1.00 0.00 77 SER A CA 1
ATOM 1133 C C . SER A 1 80 ? 24.155 7.464 1.726 1.00 0.00 77 SER A C 1
ATOM 1134 O O . SER A 1 80 ? 23.310 8.155 2.303 1.00 0.00 77 SER A O 1
ATOM 1142 N N . ARG A 1 81 ? 24.006 6.154 1.505 1.00 0.00 78 ARG A N 1
ATOM 1143 C CA . ARG A 1 81 ? 22.735 5.434 1.688 1.00 0.00 78 ARG A CA 1
ATOM 1144 C C . ARG A 1 81 ? 22.733 4.609 2.984 1.00 0.00 78 ARG A C 1
ATOM 1145 O O . ARG A 1 81 ? 23.786 4.366 3.584 1.00 0.00 78 ARG A O 1
ATOM 1166 N N . ASP A 1 82 ? 21.526 4.183 3.402 1.00 0.00 79 ASP A N 1
ATOM 1167 C CA . ASP A 1 82 ? 21.311 3.431 4.649 1.00 0.00 79 ASP A CA 1
ATOM 1168 C C . ASP A 1 82 ? 21.585 1.938 4.420 1.00 0.00 79 ASP A C 1
ATOM 1169 O O . ASP A 1 82 ? 20.741 1.209 3.871 1.00 0.00 79 ASP A O 1
ATOM 1178 N N . VAL A 1 83 ? 22.789 1.502 4.818 1.00 0.00 80 VAL A N 1
ATOM 1179 C CA . VAL A 1 83 ? 23.277 0.136 4.587 1.00 0.00 80 VAL A CA 1
ATOM 1180 C C . VAL A 1 83 ? 23.400 -0.621 5.912 1.00 0.00 80 VAL A C 1
ATOM 1181 O O . VAL A 1 83 ? 23.909 -0.091 6.903 1.00 0.00 80 VAL A O 1
ATOM 1194 N N . TYR A 1 84 ? 22.930 -1.873 5.898 1.00 0.00 81 TYR A N 1
ATOM 1195 C CA . TYR A 1 84 ? 23.037 -2.811 7.015 1.00 0.00 81 TYR A CA 1
ATOM 1196 C C . TYR A 1 84 ? 24.140 -3.815 6.665 1.00 0.00 81 TYR A C 1
ATOM 1197 O O . TYR A 1 84 ? 23.902 -4.850 6.030 1.00 0.00 81 TYR A O 1
ATOM 1215 N N . GLU A 1 85 ? 25.368 -3.445 7.038 1.00 0.00 82 GLU A N 1
ATOM 1216 C CA . GLU A 1 85 ? 26.585 -4.172 6.659 1.00 0.00 82 GLU A CA 1
ATOM 1217 C C . GLU A 1 85 ? 26.856 -5.296 7.677 1.00 0.00 82 GLU A C 1
ATOM 1218 O O . GLU A 1 85 ? 27.083 -5.039 8.860 1.00 0.00 82 GLU A O 1
ATOM 1230 N N . ILE A 1 86 ? 26.798 -6.540 7.188 1.00 0.00 83 ILE A N 1
ATOM 1231 C CA . ILE A 1 86 ? 27.012 -7.767 7.983 1.00 0.00 83 ILE A CA 1
ATOM 1232 C C . ILE A 1 86 ? 28.102 -8.643 7.325 1.00 0.00 83 ILE A C 1
ATOM 1233 O O . ILE A 1 86 ? 28.754 -8.237 6.350 1.00 0.00 83 ILE A O 1
ATOM 1249 N N . THR A 1 87 ? 28.277 -9.858 7.869 1.00 0.00 84 THR A N 1
ATOM 1250 C CA . THR A 1 87 ? 29.096 -10.898 7.256 1.00 0.00 84 THR A CA 1
ATOM 1251 C C . THR A 1 87 ? 28.300 -11.655 6.184 1.00 0.00 84 THR A C 1
ATOM 1252 O O . THR A 1 87 ? 27.081 -11.833 6.303 1.00 0.00 84 THR A O 1
ATOM 1263 N N . LEU A 1 88 ? 29.018 -12.100 5.140 1.00 0.00 85 LEU A N 1
ATOM 1264 C CA . LEU A 1 88 ? 28.439 -12.907 4.041 1.00 0.00 85 LEU A CA 1
ATOM 1265 C C . LEU A 1 88 ? 27.903 -14.260 4.558 1.00 0.00 85 LEU A C 1
ATOM 1266 O O . LEU A 1 88 ? 26.969 -14.827 3.984 1.00 0.00 85 LEU A O 1
ATOM 1282 N N . GLN A 1 89 ? 28.500 -14.760 5.658 1.00 0.00 86 GLN A N 1
ATOM 1283 C CA . GLN A 1 89 ? 28.059 -16.006 6.306 1.00 0.00 86 GLN A CA 1
ATOM 1284 C C . GLN A 1 89 ? 26.704 -15.813 7.017 1.00 0.00 86 GLN A C 1
ATOM 1285 O O . GLN A 1 89 ? 25.842 -16.694 6.948 1.00 0.00 86 GLN A O 1
ATOM 1299 N N . ASP A 1 90 ? 26.527 -14.646 7.687 1.00 0.00 8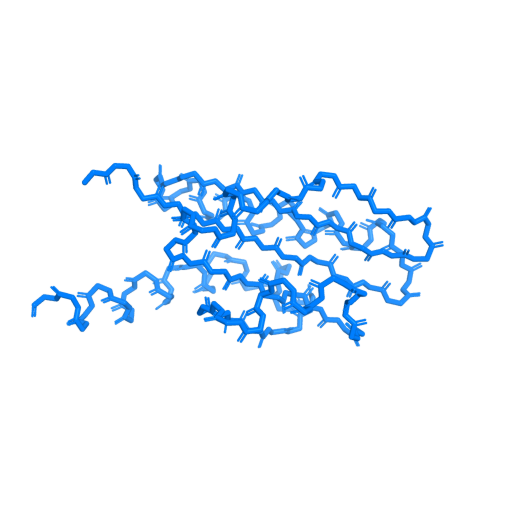7 ASP A N 1
ATOM 1300 C CA . ASP A 1 90 ? 25.253 -14.282 8.361 1.00 0.00 87 ASP A CA 1
ATOM 1301 C C . ASP A 1 90 ? 24.108 -14.238 7.341 1.00 0.00 87 ASP A C 1
ATOM 1302 O O . ASP A 1 90 ? 22.980 -14.584 7.652 1.00 0.00 87 ASP A O 1
ATOM 1311 N N . ALA A 1 91 ? 24.443 -13.827 6.108 1.00 0.00 88 ALA A N 1
ATOM 1312 C CA . ALA A 1 91 ? 23.498 -13.759 4.980 1.00 0.00 88 ALA A CA 1
ATOM 1313 C C . ALA A 1 91 ? 22.931 -15.132 4.598 1.00 0.00 88 ALA A C 1
ATOM 1314 O O . ALA A 1 91 ? 21.824 -15.219 4.080 1.00 0.00 88 ALA A O 1
ATOM 1321 N N . ILE A 1 92 ? 23.710 -16.187 4.848 1.00 0.00 89 ILE A N 1
ATOM 1322 C CA . ILE A 1 92 ? 23.323 -17.568 4.531 1.00 0.00 89 ILE A CA 1
ATOM 1323 C C . ILE A 1 92 ? 22.535 -18.190 5.713 1.00 0.00 89 ILE A C 1
ATOM 1324 O O . ILE A 1 92 ? 21.444 -18.739 5.519 1.00 0.00 89 ILE A O 1
ATOM 1340 N N . LYS A 1 93 ? 23.081 -18.059 6.941 1.00 0.00 90 LYS A N 1
ATOM 1341 C CA . LYS A 1 93 ? 22.524 -18.716 8.159 1.00 0.00 90 LYS A CA 1
ATOM 1342 C C . LYS A 1 93 ? 21.308 -17.967 8.744 1.00 0.00 90 LYS A C 1
ATOM 1343 O O . LYS A 1 93 ? 20.418 -18.585 9.331 1.00 0.00 90 LYS A O 1
ATOM 1362 N N . ASN A 1 94 ? 21.283 -16.644 8.575 1.00 0.00 91 ASN A N 1
ATOM 1363 C CA . ASN A 1 94 ? 20.309 -15.761 9.251 1.00 0.00 91 ASN A CA 1
ATOM 1364 C C . ASN A 1 94 ? 19.512 -14.940 8.226 1.00 0.00 91 ASN A C 1
ATOM 1365 O O . ASN A 1 94 ? 18.875 -13.975 8.607 1.00 0.00 91 ASN A O 1
ATOM 1376 N N . ALA A 1 95 ? 19.530 -15.354 6.941 1.00 0.00 92 ALA A N 1
ATOM 1377 C CA . ALA A 1 95 ? 18.935 -14.593 5.804 1.00 0.00 92 ALA A CA 1
ATOM 1378 C C . ALA A 1 95 ? 17.582 -13.932 6.144 1.00 0.00 92 ALA A C 1
ATOM 1379 O O . ALA A 1 95 ? 17.438 -12.700 6.093 1.00 0.00 92 ALA A O 1
ATOM 1386 N N . ALA A 1 96 ? 16.621 -14.781 6.535 1.00 0.00 93 ALA A N 1
ATOM 1387 C CA . ALA A 1 96 ? 15.270 -14.354 6.903 1.00 0.00 93 ALA A CA 1
ATOM 1388 C C . ALA A 1 96 ? 15.293 -13.453 8.139 1.00 0.00 93 ALA A C 1
ATOM 1389 O O . ALA A 1 96 ? 14.589 -12.444 8.169 1.00 0.00 93 ALA A O 1
ATOM 1396 N N . GLY A 1 97 ? 16.164 -13.805 9.114 1.00 0.00 94 GLY A N 1
ATOM 1397 C CA . GLY A 1 97 ? 16.289 -13.074 10.374 1.00 0.00 94 GLY A CA 1
ATOM 1398 C C . GLY A 1 97 ? 16.701 -11.627 10.156 1.00 0.00 94 GLY A C 1
ATOM 1399 O O . GLY A 1 97 ? 16.087 -10.720 10.705 1.00 0.00 94 GLY A O 1
ATOM 1403 N N . ILE A 1 98 ? 17.724 -11.442 9.303 1.00 0.00 95 ILE A N 1
ATOM 1404 C CA . ILE A 1 98 ? 18.258 -10.129 8.899 1.00 0.00 95 ILE A CA 1
ATOM 1405 C C . ILE A 1 98 ? 17.129 -9.239 8.366 1.00 0.00 95 ILE A C 1
ATOM 1406 O O . ILE A 1 98 ? 16.816 -8.215 8.972 1.00 0.00 95 ILE A O 1
ATOM 1422 N N . ILE A 1 99 ? 16.494 -9.692 7.258 1.00 0.00 96 ILE A N 1
ATOM 1423 C CA . ILE A 1 99 ? 15.457 -8.921 6.540 1.00 0.00 96 ILE A CA 1
ATOM 1424 C C . ILE A 1 99 ? 14.311 -8.503 7.491 1.00 0.00 96 ILE A C 1
ATOM 1425 O O . ILE A 1 99 ? 14.013 -7.314 7.597 1.00 0.00 96 ILE A O 1
ATOM 1441 N N . LYS A 1 100 ? 13.712 -9.486 8.207 1.00 0.00 97 LYS A N 1
ATOM 1442 C CA . LYS A 1 100 ? 12.532 -9.235 9.073 1.00 0.00 97 LYS A CA 1
ATOM 1443 C C . LYS A 1 100 ? 12.874 -8.328 10.272 1.00 0.00 97 LYS A C 1
ATOM 1444 O O . LYS A 1 100 ? 12.005 -7.602 10.765 1.00 0.00 97 LYS A O 1
ATOM 1463 N N . GLU A 1 101 ? 14.142 -8.380 10.733 1.00 0.00 98 GLU A N 1
ATOM 1464 C CA . GLU A 1 101 ? 14.624 -7.520 11.831 1.00 0.00 98 GLU A CA 1
ATOM 1465 C C . GLU A 1 101 ? 14.764 -6.071 11.353 1.00 0.00 98 GLU A C 1
ATOM 1466 O O . GLU A 1 101 ? 14.442 -5.147 12.098 1.00 0.00 98 GLU A O 1
ATOM 1478 N N . ILE A 1 102 ? 15.196 -5.876 10.091 1.00 0.00 99 ILE A N 1
ATOM 1479 C CA . ILE A 1 102 ? 15.356 -4.526 9.520 1.00 0.00 99 ILE A CA 1
ATOM 1480 C C . ILE A 1 102 ? 13.962 -3.932 9.269 1.00 0.00 99 ILE A C 1
ATOM 1481 O O . ILE A 1 102 ? 13.732 -2.738 9.461 1.00 0.00 99 ILE A O 1
ATOM 1497 N N . GLU A 1 103 ? 13.045 -4.824 8.876 1.00 0.00 100 GLU A N 1
ATOM 1498 C CA . GLU A 1 103 ? 11.637 -4.514 8.632 1.00 0.00 100 GLU A CA 1
ATOM 1499 C C . GLU A 1 103 ? 10.974 -3.948 9.883 1.00 0.00 100 GLU A C 1
ATOM 1500 O O . GLU A 1 103 ? 10.334 -2.911 9.810 1.00 0.00 100 GLU A O 1
ATOM 1512 N N . GLU A 1 104 ? 11.150 -4.627 11.030 1.00 0.00 101 GLU A N 1
ATOM 1513 C CA . GLU A 1 104 ? 10.488 -4.233 12.289 1.00 0.00 101 GLU A CA 1
ATOM 1514 C C . GLU A 1 104 ? 11.211 -3.056 12.978 1.00 0.00 101 GLU A C 1
ATOM 1515 O O . GLU A 1 104 ? 10.577 -2.305 13.714 1.00 0.00 101 GLU A O 1
ATOM 1527 N N . MET A 1 105 ? 12.529 -2.895 12.726 1.00 0.00 102 MET A N 1
ATOM 1528 C CA . MET A 1 105 ? 13.305 -1.738 13.238 1.00 0.00 102 MET A CA 1
ATOM 1529 C C . MET A 1 105 ? 12.861 -0.438 12.533 1.00 0.00 102 MET A C 1
ATOM 1530 O O . MET A 1 105 ? 12.483 0.548 13.193 1.00 0.00 102 MET A O 1
ATOM 1544 N N . ILE A 1 106 ? 12.889 -0.463 11.184 1.00 0.00 103 ILE A N 1
ATOM 1545 C CA . ILE A 1 106 ? 12.445 0.666 10.344 1.00 0.00 103 ILE A CA 1
ATOM 1546 C C . ILE A 1 106 ? 10.950 0.963 10.593 1.00 0.00 103 ILE A C 1
ATOM 1547 O O . ILE A 1 106 ? 10.596 2.099 10.867 1.00 0.00 103 ILE A O 1
ATOM 1563 N N . ALA A 1 107 ? 10.097 -0.080 10.554 1.00 0.00 104 ALA A N 1
ATOM 1564 C CA . ALA A 1 107 ? 8.634 0.063 10.775 1.00 0.00 104 ALA A CA 1
ATOM 1565 C C . ALA A 1 107 ? 8.330 0.730 12.124 1.00 0.00 104 ALA A C 1
ATOM 1566 O O . ALA A 1 107 ? 7.476 1.604 12.189 1.00 0.00 104 ALA A O 1
ATOM 1573 N N . SER A 1 108 ? 9.104 0.354 13.162 1.00 0.00 105 SER A N 1
ATOM 1574 C CA . SER A 1 108 ? 8.910 0.850 14.541 1.00 0.00 105 SER A CA 1
ATOM 1575 C C . SER A 1 108 ? 9.112 2.376 14.603 1.00 0.00 105 SER A C 1
ATOM 1576 O O . SER A 1 108 ? 8.294 3.091 15.191 1.00 0.00 105 SER A O 1
ATOM 1584 N N . GLU A 1 109 ? 10.194 2.866 13.962 1.00 0.00 106 GLU A N 1
ATOM 1585 C CA . GLU A 1 109 ? 10.502 4.316 13.923 1.00 0.00 106 GLU A CA 1
ATOM 1586 C C . GLU A 1 109 ? 9.641 5.072 12.881 1.00 0.00 106 GLU A C 1
ATOM 1587 O O . GLU A 1 109 ? 9.505 6.296 12.967 1.00 0.00 106 GLU A O 1
ATOM 1599 N N . GLN A 1 110 ? 9.069 4.342 11.902 1.00 0.00 107 GLN A N 1
ATOM 1600 C CA . GLN A 1 110 ? 8.189 4.937 10.862 1.00 0.00 107 GLN A CA 1
ATOM 1601 C C . GLN A 1 110 ? 6.724 5.048 11.343 1.00 0.00 107 GLN A C 1
ATOM 1602 O O . GLN A 1 110 ? 5.912 5.718 10.689 1.00 0.00 107 GLN A O 1
ATOM 1616 N N . GLN A 1 111 ? 6.383 4.384 12.469 1.00 0.00 108 GLN A N 1
ATOM 1617 C CA . GLN A 1 111 ? 5.043 4.499 13.086 1.00 0.00 108 GLN A CA 1
ATOM 1618 C C . GLN A 1 111 ? 4.884 5.890 13.766 1.00 0.00 108 GLN A C 1
ATOM 1619 O O . GLN A 1 111 ? 5.386 6.078 14.892 1.00 0.00 108 GLN A O 1
ATOM 1634 N N . MET A 1 4 ? 3.216 1.683 -1.956 1.00 0.00 1 MET A N 2
ATOM 1635 C CA . MET A 1 4 ? 2.996 0.435 -1.181 1.00 0.00 1 MET A CA 2
ATOM 1636 C C . MET A 1 4 ? 4.147 -0.553 -1.423 1.00 0.00 1 MET A C 2
ATOM 1637 O O . MET A 1 4 ? 4.743 -1.078 -0.469 1.00 0.00 1 MET A O 2
ATOM 1651 N N . SER A 1 5 ? 4.446 -0.802 -2.716 1.00 0.00 2 SER A N 2
ATOM 1652 C CA . SER A 1 5 ? 5.540 -1.685 -3.141 1.00 0.00 2 SER A CA 2
ATOM 1653 C C . SER A 1 5 ? 6.909 -1.076 -2.773 1.00 0.00 2 SER A C 2
ATOM 1654 O O . SER A 1 5 ? 7.402 -0.163 -3.453 1.00 0.00 2 SER A O 2
ATOM 1662 N N . LYS A 1 6 ? 7.477 -1.562 -1.664 1.00 0.00 3 LYS A N 2
ATOM 1663 C CA . LYS A 1 6 ? 8.814 -1.155 -1.172 1.00 0.00 3 LYS A CA 2
ATOM 1664 C C . LYS A 1 6 ? 9.920 -1.905 -1.948 1.00 0.00 3 LYS A C 2
ATOM 1665 O O . LYS A 1 6 ? 9.632 -2.745 -2.826 1.00 0.00 3 LYS A O 2
ATOM 1684 N N . LYS A 1 7 ? 11.187 -1.621 -1.611 1.00 0.00 4 LYS A N 2
ATOM 1685 C CA . LYS A 1 7 ? 12.336 -2.145 -2.371 1.00 0.00 4 LYS A CA 2
ATOM 1686 C C . LYS A 1 7 ? 13.494 -2.464 -1.398 1.00 0.00 4 LYS A C 2
ATOM 1687 O O . LYS A 1 7 ? 13.757 -1.713 -0.461 1.00 0.00 4 LYS A O 2
ATOM 1706 N N . LEU A 1 8 ? 14.172 -3.585 -1.645 1.00 0.00 5 LEU A N 2
ATOM 1707 C CA . LEU A 1 8 ? 15.349 -4.024 -0.885 1.00 0.00 5 LEU A CA 2
ATOM 1708 C C . LEU A 1 8 ? 16.458 -4.342 -1.879 1.00 0.00 5 LEU A C 2
ATOM 1709 O O . LEU A 1 8 ? 16.203 -4.884 -2.956 1.00 0.00 5 LEU A O 2
ATOM 1725 N N . ILE A 1 9 ? 17.683 -3.970 -1.535 1.00 0.00 6 ILE A N 2
ATOM 1726 C CA . ILE A 1 9 ? 18.878 -4.377 -2.273 1.00 0.00 6 ILE A CA 2
ATOM 1727 C C . ILE A 1 9 ? 19.879 -4.954 -1.273 1.00 0.00 6 ILE A C 2
ATOM 1728 O O . ILE A 1 9 ? 19.794 -4.686 -0.065 1.00 0.00 6 ILE A O 2
ATOM 1744 N N . ALA A 1 10 ? 20.803 -5.760 -1.774 1.00 0.00 7 ALA A N 2
ATOM 1745 C CA . ALA A 1 10 ? 21.869 -6.352 -0.964 1.00 0.00 7 ALA A CA 2
ATOM 1746 C C . ALA A 1 10 ? 23.128 -6.503 -1.810 1.00 0.00 7 ALA A C 2
ATOM 1747 O O . ALA A 1 10 ? 23.092 -6.323 -3.028 1.00 0.00 7 ALA A O 2
ATOM 1754 N N . LEU A 1 11 ? 24.241 -6.825 -1.159 1.00 0.00 8 LEU A N 2
ATOM 1755 C CA . LEU A 1 11 ? 25.528 -6.987 -1.827 1.00 0.00 8 LEU A CA 2
ATOM 1756 C C . LEU A 1 11 ? 26.273 -8.128 -1.137 1.00 0.00 8 LEU A C 2
ATOM 1757 O O . LEU A 1 11 ? 26.584 -8.037 0.049 1.00 0.00 8 LEU A O 2
ATOM 1773 N N . CYS A 1 12 ? 26.552 -9.186 -1.900 1.00 0.00 9 CYS A N 2
ATOM 1774 C CA . CYS A 1 12 ? 27.312 -10.342 -1.440 1.00 0.00 9 CYS A CA 2
ATOM 1775 C C . CYS A 1 12 ? 28.704 -10.336 -2.104 1.00 0.00 9 CYS A C 2
ATOM 1776 O O . CYS A 1 12 ? 28.811 -10.581 -3.302 1.00 0.00 9 CYS A O 2
ATOM 1784 N N . ALA A 1 13 ? 29.764 -10.038 -1.321 1.00 0.00 10 ALA A N 2
ATOM 1785 C CA . ALA A 1 13 ? 31.162 -9.980 -1.841 1.00 0.00 10 ALA A CA 2
ATOM 1786 C C . ALA A 1 13 ? 32.076 -10.941 -1.055 1.00 0.00 10 ALA A C 2
ATOM 1787 O O . ALA A 1 13 ? 32.150 -10.858 0.174 1.00 0.00 10 ALA A O 2
ATOM 1794 N N . CYS A 1 14 ? 32.756 -11.867 -1.768 1.00 0.00 11 CYS A N 2
ATOM 1795 C CA . CYS A 1 14 ? 33.663 -12.864 -1.149 1.00 0.00 11 CYS A CA 2
ATOM 1796 C C . CYS A 1 14 ? 34.907 -13.127 -2.024 1.00 0.00 11 CYS A C 2
ATOM 1797 O O . CYS A 1 14 ? 34.810 -13.139 -3.255 1.00 0.00 11 CYS A O 2
ATOM 1805 N N . PRO A 1 15 ? 36.094 -13.367 -1.376 1.00 0.00 12 PRO A N 2
ATOM 1806 C CA . PRO A 1 15 ? 37.342 -13.752 -2.073 1.00 0.00 12 PRO A CA 2
ATOM 1807 C C . PRO A 1 15 ? 37.415 -15.271 -2.358 1.00 0.00 12 PRO A C 2
ATOM 1808 O O . PRO A 1 15 ? 38.256 -15.707 -3.153 1.00 0.00 12 PRO A O 2
ATOM 1819 N N . MET A 1 16 ? 36.534 -16.061 -1.694 1.00 0.00 13 MET A N 2
ATOM 1820 C CA . MET A 1 16 ? 36.389 -17.508 -1.947 1.00 0.00 13 MET A CA 2
ATOM 1821 C C . MET A 1 16 ? 35.976 -17.738 -3.405 1.00 0.00 13 MET A C 2
ATOM 1822 O O . MET A 1 16 ? 36.631 -18.477 -4.143 1.00 0.00 13 MET A O 2
ATOM 1836 N N . GLY A 1 17 ? 34.895 -17.059 -3.803 1.00 0.00 14 GLY A N 2
ATOM 1837 C CA . GLY A 1 17 ? 34.351 -17.170 -5.145 1.00 0.00 14 GLY A CA 2
ATOM 1838 C C . GLY A 1 17 ? 32.887 -16.773 -5.201 1.00 0.00 14 GLY A C 2
ATOM 1839 O O . GLY A 1 17 ? 32.265 -16.518 -4.152 1.00 0.00 14 GLY A O 2
ATOM 1843 N N . LEU A 1 18 ? 32.330 -16.752 -6.427 1.00 0.00 15 LEU A N 2
ATOM 1844 C CA . LEU A 1 18 ? 30.909 -16.443 -6.655 1.00 0.00 15 LEU A CA 2
ATOM 1845 C C . LEU A 1 18 ? 29.986 -17.538 -6.090 1.00 0.00 15 LEU A C 2
ATOM 1846 O O . LEU A 1 18 ? 28.820 -17.275 -5.837 1.00 0.00 15 LEU A O 2
ATOM 1862 N N . ALA A 1 19 ? 30.522 -18.750 -5.880 1.00 0.00 16 ALA A N 2
ATOM 1863 C CA . ALA A 1 19 ? 29.778 -19.852 -5.231 1.00 0.00 16 ALA A CA 2
ATOM 1864 C C . ALA A 1 19 ? 29.274 -19.425 -3.831 1.00 0.00 16 ALA A C 2
ATOM 1865 O O . ALA A 1 19 ? 28.101 -19.620 -3.489 1.00 0.00 16 ALA A O 2
ATOM 1872 N N . HIS A 1 20 ? 30.179 -18.786 -3.061 1.00 0.00 17 HIS A N 2
ATOM 1873 C CA . HIS A 1 20 ? 29.892 -18.320 -1.696 1.00 0.00 17 HIS A CA 2
ATOM 1874 C C . HIS A 1 20 ? 28.878 -17.161 -1.741 1.00 0.00 17 HIS A C 2
ATOM 1875 O O . HIS A 1 20 ? 27.897 -17.146 -0.980 1.00 0.00 17 HIS A O 2
ATOM 1890 N N . THR A 1 21 ? 29.116 -16.219 -2.676 1.00 0.00 18 THR A N 2
ATOM 1891 C CA . THR A 1 21 ? 28.294 -15.005 -2.826 1.00 0.00 18 THR A CA 2
ATOM 1892 C C . THR A 1 21 ? 26.853 -15.350 -3.245 1.00 0.00 18 THR A C 2
ATOM 1893 O O . THR A 1 21 ? 25.913 -14.719 -2.785 1.00 0.00 18 THR A O 2
ATOM 1904 N N . PHE A 1 22 ? 26.707 -16.367 -4.123 1.00 0.00 19 PHE A N 2
ATOM 1905 C CA . PHE A 1 22 ? 25.396 -16.794 -4.656 1.00 0.00 19 PHE A CA 2
ATOM 1906 C C . PHE A 1 22 ? 24.577 -17.563 -3.616 1.00 0.00 19 PHE A C 2
ATOM 1907 O O . PHE A 1 22 ? 23.360 -17.553 -3.687 1.00 0.00 19 PHE A O 2
ATOM 1924 N N . MET A 1 23 ? 25.241 -18.247 -2.670 1.00 0.00 20 MET A N 2
ATOM 1925 C CA . MET A 1 23 ? 24.528 -18.907 -1.549 1.00 0.00 20 MET A CA 2
ATOM 1926 C C . MET A 1 23 ? 23.944 -17.855 -0.588 1.00 0.00 20 MET A C 2
ATOM 1927 O O . MET A 1 23 ? 22.839 -18.027 -0.058 1.00 0.00 20 MET A O 2
ATOM 1941 N N . ALA A 1 24 ? 24.696 -16.759 -0.397 1.00 0.00 21 ALA A N 2
ATOM 1942 C CA . ALA A 1 24 ? 24.243 -15.596 0.391 1.00 0.00 21 ALA A CA 2
ATOM 1943 C C . ALA A 1 24 ? 23.146 -14.824 -0.352 1.00 0.00 21 ALA A C 2
ATOM 1944 O O . ALA A 1 24 ? 22.172 -14.382 0.255 1.00 0.00 21 ALA A O 2
ATOM 1951 N N . ALA A 1 25 ? 23.327 -14.690 -1.679 1.00 0.00 22 ALA A N 2
ATOM 1952 C CA . ALA A 1 25 ? 22.405 -13.958 -2.558 1.00 0.00 22 ALA A CA 2
ATOM 1953 C C . ALA A 1 25 ? 21.069 -14.685 -2.647 1.00 0.00 22 ALA A C 2
ATOM 1954 O O . ALA A 1 25 ? 20.023 -14.064 -2.600 1.00 0.00 22 ALA A O 2
ATOM 1961 N N . GLN A 1 26 ? 21.137 -16.016 -2.778 1.00 0.00 23 GLN A N 2
ATOM 1962 C CA . GLN A 1 26 ? 19.955 -16.884 -2.848 1.00 0.00 23 GLN A CA 2
ATOM 1963 C C . GLN A 1 26 ? 19.153 -16.762 -1.548 1.00 0.00 23 GLN A C 2
ATOM 1964 O O . GLN A 1 26 ? 17.946 -16.541 -1.576 1.00 0.00 23 GLN A O 2
ATOM 1978 N N . ALA A 1 27 ? 19.872 -16.845 -0.420 1.00 0.00 24 ALA A N 2
ATOM 1979 C CA . ALA A 1 27 ? 19.280 -16.798 0.922 1.00 0.00 24 ALA A CA 2
ATOM 1980 C C . ALA A 1 27 ? 18.561 -15.448 1.185 1.00 0.00 24 ALA A C 2
ATOM 1981 O O . ALA A 1 27 ? 17.376 -15.434 1.553 1.00 0.00 24 ALA A O 2
ATOM 1988 N N . LEU A 1 28 ? 19.284 -14.326 0.965 1.00 0.00 25 LEU A N 2
ATOM 1989 C CA . LEU A 1 28 ? 18.757 -12.954 1.183 1.00 0.00 25 LEU A CA 2
ATOM 1990 C C . LEU A 1 28 ? 17.601 -12.635 0.230 1.00 0.00 25 LEU A C 2
ATOM 1991 O O . LEU A 1 28 ? 16.698 -11.866 0.579 1.00 0.00 25 LEU A O 2
ATOM 2007 N N . GLU A 1 29 ? 17.665 -13.207 -0.984 1.00 0.00 26 GLU A N 2
ATOM 2008 C CA . GLU A 1 29 ? 16.648 -12.990 -2.022 1.00 0.00 26 GLU A CA 2
ATOM 2009 C C . GLU A 1 29 ? 15.320 -13.583 -1.585 1.00 0.00 26 GLU A C 2
ATOM 2010 O O . GLU A 1 29 ? 14.329 -12.860 -1.497 1.00 0.00 26 GLU A O 2
ATOM 2022 N N . GLU A 1 30 ? 15.342 -14.887 -1.257 1.00 0.00 27 GLU A N 2
ATOM 2023 C CA . GLU A 1 30 ? 14.154 -15.636 -0.815 1.00 0.00 27 GLU A CA 2
ATOM 2024 C C . GLU A 1 30 ? 13.516 -14.951 0.397 1.00 0.00 27 GLU A C 2
ATOM 2025 O O . GLU A 1 30 ? 12.316 -14.735 0.416 1.00 0.00 27 GLU A O 2
ATOM 2037 N N . ALA A 1 31 ? 14.365 -14.542 1.349 1.00 0.00 28 ALA A N 2
ATOM 2038 C CA . ALA A 1 31 ? 13.956 -13.820 2.570 1.00 0.00 28 ALA A CA 2
ATOM 2039 C C . ALA A 1 31 ? 13.189 -12.518 2.234 1.00 0.00 28 ALA A C 2
ATOM 2040 O O . ALA A 1 31 ? 12.090 -12.280 2.748 1.00 0.00 28 ALA A O 2
ATOM 2047 N N . ALA A 1 32 ? 13.780 -11.706 1.349 1.00 0.00 29 ALA A N 2
ATOM 2048 C CA . ALA A 1 32 ? 13.192 -10.433 0.886 1.00 0.00 29 ALA A CA 2
ATOM 2049 C C . ALA A 1 32 ? 11.917 -10.629 0.028 1.00 0.00 29 ALA A C 2
ATOM 2050 O O . ALA A 1 32 ? 11.074 -9.723 -0.049 1.00 0.00 29 ALA A O 2
ATOM 2057 N N . VAL A 1 33 ? 11.759 -11.819 -0.584 1.00 0.00 30 VAL A N 2
ATOM 2058 C CA . VAL A 1 33 ? 10.571 -12.141 -1.409 1.00 0.00 30 VAL A CA 2
ATOM 2059 C C . VAL A 1 33 ? 9.379 -12.430 -0.481 1.00 0.00 30 VAL A C 2
ATOM 2060 O O . VAL A 1 33 ? 8.252 -11.990 -0.724 1.00 0.00 30 VAL A O 2
ATOM 2073 N N . GLU A 1 34 ? 9.677 -13.142 0.615 1.00 0.00 31 GLU A N 2
ATOM 2074 C CA . GLU A 1 34 ? 8.694 -13.491 1.660 1.00 0.00 31 GLU A CA 2
ATOM 2075 C C . GLU A 1 34 ? 8.330 -12.246 2.498 1.00 0.00 31 GLU A C 2
ATOM 2076 O O . GLU A 1 34 ? 7.299 -12.216 3.178 1.00 0.00 31 GLU A O 2
ATOM 2088 N N . ALA A 1 35 ? 9.197 -11.219 2.422 1.00 0.00 32 ALA A N 2
ATOM 2089 C CA . ALA A 1 35 ? 8.972 -9.903 3.037 1.00 0.00 32 ALA A CA 2
ATOM 2090 C C . ALA A 1 35 ? 8.052 -9.025 2.162 1.00 0.00 32 ALA A C 2
ATOM 2091 O O . ALA A 1 35 ? 7.586 -7.967 2.602 1.00 0.00 32 ALA A O 2
ATOM 2098 N N . GLY A 1 36 ? 7.822 -9.467 0.908 1.00 0.00 33 GLY A N 2
ATOM 2099 C CA . GLY A 1 36 ? 6.780 -8.906 0.041 1.00 0.00 33 GLY A CA 2
ATOM 2100 C C . GLY A 1 36 ? 7.180 -7.636 -0.697 1.00 0.00 33 GLY A C 2
ATOM 2101 O O . GLY A 1 36 ? 6.309 -6.842 -1.079 1.00 0.00 33 GLY A O 2
ATOM 2105 N N . TYR A 1 37 ? 8.488 -7.426 -0.888 1.00 0.00 34 TYR A N 2
ATOM 2106 C CA . TYR A 1 37 ? 9.019 -6.322 -1.709 1.00 0.00 34 TYR A CA 2
ATOM 2107 C C . TYR A 1 37 ? 10.044 -6.837 -2.732 1.00 0.00 34 TYR A C 2
ATOM 2108 O O . TYR A 1 37 ? 10.372 -8.034 -2.758 1.00 0.00 34 TYR A O 2
ATOM 2126 N N . GLU A 1 38 ? 10.540 -5.906 -3.575 1.00 0.00 35 GLU A N 2
ATOM 2127 C CA . GLU A 1 38 ? 11.554 -6.215 -4.608 1.00 0.00 35 GLU A CA 2
ATOM 2128 C C . GLU A 1 38 ? 12.930 -6.452 -3.948 1.00 0.00 35 GLU A C 2
ATOM 2129 O O . GLU A 1 38 ? 13.193 -5.940 -2.860 1.00 0.00 35 GLU A O 2
ATOM 2141 N N . VAL A 1 39 ? 13.786 -7.246 -4.610 1.00 0.00 36 VAL A N 2
ATOM 2142 C CA . VAL A 1 39 ? 15.132 -7.564 -4.125 1.00 0.00 36 VAL A CA 2
ATOM 2143 C C . VAL A 1 39 ? 16.138 -7.606 -5.298 1.00 0.00 36 VAL A C 2
ATOM 2144 O O . VAL A 1 39 ? 15.898 -8.265 -6.315 1.00 0.00 36 VAL A O 2
ATOM 2157 N N . LYS A 1 40 ? 17.259 -6.874 -5.146 1.00 0.00 37 LYS A N 2
ATOM 2158 C CA . LYS A 1 40 ? 18.332 -6.809 -6.155 1.00 0.00 37 LYS A CA 2
ATOM 2159 C C . LYS A 1 40 ? 19.704 -6.930 -5.459 1.00 0.00 37 LYS A C 2
ATOM 2160 O O . LYS A 1 40 ? 20.103 -6.036 -4.720 1.00 0.00 37 LYS A O 2
ATOM 2179 N N . ILE A 1 41 ? 20.413 -8.059 -5.677 1.00 0.00 38 ILE A N 2
ATOM 2180 C CA . ILE A 1 41 ? 21.667 -8.378 -4.951 1.00 0.00 38 ILE A CA 2
ATOM 2181 C C . ILE A 1 41 ? 22.898 -8.445 -5.884 1.00 0.00 38 ILE A C 2
ATOM 2182 O O . ILE A 1 41 ? 23.008 -9.351 -6.717 1.00 0.00 38 ILE A O 2
ATOM 2198 N N . GLU A 1 42 ? 23.822 -7.498 -5.701 1.00 0.00 39 GLU A N 2
ATOM 2199 C CA . GLU A 1 42 ? 25.099 -7.441 -6.436 1.00 0.00 39 GLU A CA 2
ATOM 2200 C C . GLU A 1 42 ? 26.107 -8.443 -5.826 1.00 0.00 39 GLU A C 2
ATOM 2201 O O . GLU A 1 42 ? 26.471 -8.326 -4.655 1.00 0.00 39 GLU A O 2
ATOM 2213 N N . THR A 1 43 ? 26.535 -9.435 -6.625 1.00 0.00 40 THR A N 2
ATOM 2214 C CA . THR A 1 43 ? 27.486 -10.469 -6.188 1.00 0.00 40 THR A CA 2
ATOM 2215 C C . THR A 1 43 ? 28.889 -10.190 -6.756 1.00 0.00 40 THR A C 2
ATOM 2216 O O . THR A 1 43 ? 29.144 -10.417 -7.939 1.00 0.00 40 THR A O 2
ATOM 2227 N N . GLN A 1 44 ? 29.797 -9.683 -5.904 1.00 0.00 41 GLN A N 2
ATOM 2228 C CA . GLN A 1 44 ? 31.177 -9.357 -6.307 1.00 0.00 41 GLN A CA 2
ATOM 2229 C C . GLN A 1 44 ? 32.118 -10.506 -5.897 1.00 0.00 41 GLN A C 2
ATOM 2230 O O . GLN A 1 44 ? 32.059 -10.988 -4.760 1.00 0.00 41 GLN A O 2
ATOM 2244 N N . GLY A 1 45 ? 32.967 -10.939 -6.830 1.00 0.00 42 GLY A N 2
ATOM 2245 C CA . GLY A 1 45 ? 33.958 -11.984 -6.575 1.00 0.00 42 GLY A CA 2
ATOM 2246 C C . GLY A 1 45 ? 35.211 -11.776 -7.405 1.00 0.00 42 GLY A C 2
ATOM 2247 O O . GLY A 1 45 ? 35.286 -10.823 -8.197 1.00 0.00 42 GLY A O 2
ATOM 2251 N N . ALA A 1 46 ? 36.192 -12.682 -7.245 1.00 0.00 43 ALA A N 2
ATOM 2252 C CA . ALA A 1 46 ? 37.466 -12.650 -8.003 1.00 0.00 43 ALA A CA 2
ATOM 2253 C C . ALA A 1 46 ? 37.225 -12.851 -9.519 1.00 0.00 43 ALA A C 2
ATOM 2254 O O . ALA A 1 46 ? 38.037 -12.430 -10.351 1.00 0.00 43 ALA A O 2
ATOM 2261 N N . ASP A 1 47 ? 36.089 -13.491 -9.837 1.00 0.00 44 ASP A N 2
ATOM 2262 C CA . ASP A 1 47 ? 35.589 -13.685 -11.208 1.00 0.00 44 ASP A CA 2
ATOM 2263 C C . ASP A 1 47 ? 35.172 -12.338 -11.815 1.00 0.00 44 ASP A C 2
ATOM 2264 O O . ASP A 1 47 ? 35.500 -12.024 -12.963 1.00 0.00 44 ASP A O 2
ATOM 2273 N N . GLY A 1 48 ? 34.460 -11.553 -11.002 1.00 0.00 45 GLY A N 2
ATOM 2274 C CA . GLY A 1 48 ? 33.886 -10.282 -11.420 1.00 0.00 45 GLY A CA 2
ATOM 2275 C C . GLY A 1 48 ? 32.619 -9.962 -10.645 1.00 0.00 45 GLY A C 2
ATOM 2276 O O . GLY A 1 48 ? 32.230 -10.699 -9.726 1.00 0.00 45 GLY A O 2
ATOM 2280 N N . ILE A 1 49 ? 31.975 -8.851 -11.027 1.00 0.00 46 ILE A N 2
ATOM 2281 C CA . ILE A 1 49 ? 30.740 -8.366 -10.394 1.00 0.00 46 ILE A CA 2
ATOM 2282 C C . ILE A 1 49 ? 29.522 -8.789 -11.236 1.00 0.00 46 ILE A C 2
ATOM 2283 O O . ILE A 1 49 ? 29.340 -8.326 -12.372 1.00 0.00 46 ILE A O 2
ATOM 2299 N N . GLN A 1 50 ? 28.725 -9.698 -10.673 1.00 0.00 47 GLN A N 2
ATOM 2300 C CA . GLN A 1 50 ? 27.493 -10.202 -11.285 1.00 0.00 47 GLN A CA 2
ATOM 2301 C C . GLN A 1 50 ? 26.277 -9.428 -10.741 1.00 0.00 47 GLN A C 2
ATOM 2302 O O . GLN A 1 50 ? 26.298 -8.970 -9.592 1.00 0.00 47 GLN A O 2
ATOM 2316 N N . ASN A 1 51 ? 25.260 -9.290 -11.608 1.00 0.00 48 ASN A N 2
ATOM 2317 C CA . ASN A 1 51 ? 23.929 -8.707 -11.313 1.00 0.00 48 ASN A CA 2
ATOM 2318 C C . ASN A 1 51 ? 23.971 -7.168 -11.320 1.00 0.00 48 ASN A C 2
ATOM 2319 O O . ASN A 1 51 ? 23.185 -6.536 -12.036 1.00 0.00 48 ASN A O 2
ATOM 2330 N N . ARG A 1 52 ? 24.893 -6.591 -10.514 1.00 0.00 49 ARG A N 2
ATOM 2331 C CA . ARG A 1 52 ? 25.152 -5.146 -10.415 1.00 0.00 49 ARG A CA 2
ATOM 2332 C C . ARG A 1 52 ? 23.945 -4.352 -9.834 1.00 0.00 49 ARG A C 2
ATOM 2333 O O . ARG A 1 52 ? 22.776 -4.688 -10.044 1.00 0.00 49 ARG A O 2
ATOM 2354 N N . LEU A 1 53 ? 24.267 -3.312 -9.058 1.00 0.00 50 LEU A N 2
ATOM 2355 C CA . LEU A 1 53 ? 23.296 -2.350 -8.512 1.00 0.00 50 LEU A CA 2
ATOM 2356 C C . LEU A 1 53 ? 23.505 -0.980 -9.155 1.00 0.00 50 LEU A C 2
ATOM 2357 O O . LEU A 1 53 ? 24.633 -0.473 -9.219 1.00 0.00 50 LEU A O 2
ATOM 2373 N N . THR A 1 54 ? 22.405 -0.399 -9.645 1.00 0.00 51 THR A N 2
ATOM 2374 C CA . THR A 1 54 ? 22.417 0.907 -10.303 1.00 0.00 51 THR A CA 2
ATOM 2375 C C . THR A 1 54 ? 22.049 2.003 -9.296 1.00 0.00 51 THR A C 2
ATOM 2376 O O . THR A 1 54 ? 21.507 1.707 -8.229 1.00 0.00 51 THR A O 2
ATOM 2387 N N . ALA A 1 55 ? 22.312 3.270 -9.668 1.00 0.00 52 ALA A N 2
ATOM 2388 C CA . ALA A 1 55 ? 21.968 4.448 -8.847 1.00 0.00 52 ALA A CA 2
ATOM 2389 C C . ALA A 1 55 ? 20.460 4.483 -8.520 1.00 0.00 52 ALA A C 2
ATOM 2390 O O . ALA A 1 55 ? 20.063 4.973 -7.458 1.00 0.00 52 ALA A O 2
ATOM 2397 N N . GLN A 1 56 ? 19.643 3.934 -9.448 1.00 0.00 53 GLN A N 2
ATOM 2398 C CA . GLN A 1 56 ? 18.184 3.812 -9.283 1.00 0.00 53 GLN A CA 2
ATOM 2399 C C . GLN A 1 56 ? 17.837 2.804 -8.167 1.00 0.00 53 GLN A C 2
ATOM 2400 O O . GLN A 1 56 ? 17.006 3.099 -7.306 1.00 0.00 53 GLN A O 2
ATOM 2414 N N . ASP A 1 57 ? 18.492 1.616 -8.204 1.00 0.00 54 ASP A N 2
ATOM 2415 C CA . ASP A 1 57 ? 18.300 0.545 -7.193 1.00 0.00 54 ASP A CA 2
ATOM 2416 C C . ASP A 1 57 ? 18.581 1.069 -5.782 1.00 0.00 54 ASP A C 2
ATOM 2417 O O . ASP A 1 57 ? 17.817 0.812 -4.855 1.00 0.00 54 ASP A O 2
ATOM 2426 N N . ILE A 1 58 ? 19.684 1.824 -5.670 1.00 0.00 55 ILE A N 2
ATOM 2427 C CA . ILE A 1 58 ? 20.196 2.362 -4.390 1.00 0.00 55 ILE A CA 2
ATOM 2428 C C . ILE A 1 58 ? 19.302 3.509 -3.866 1.00 0.00 55 ILE A C 2
ATOM 2429 O O . ILE A 1 58 ? 19.079 3.629 -2.655 1.00 0.00 55 ILE A O 2
ATOM 2445 N N . ALA A 1 59 ? 18.787 4.330 -4.802 1.00 0.00 56 ALA A N 2
ATOM 2446 C CA . ALA A 1 59 ? 17.934 5.496 -4.482 1.00 0.00 56 ALA A CA 2
ATOM 2447 C C . ALA A 1 59 ? 16.551 5.049 -3.974 1.00 0.00 56 ALA A C 2
ATOM 2448 O O . ALA A 1 59 ? 16.035 5.588 -2.986 1.00 0.00 56 ALA A O 2
ATOM 2455 N N . GLU A 1 60 ? 15.966 4.046 -4.662 1.00 0.00 57 GLU A N 2
ATOM 2456 C CA . GLU A 1 60 ? 14.611 3.532 -4.356 1.00 0.00 57 GLU A CA 2
ATOM 2457 C C . GLU A 1 60 ? 14.639 2.448 -3.269 1.00 0.00 57 GLU A C 2
ATOM 2458 O O . GLU A 1 60 ? 13.578 2.020 -2.794 1.00 0.00 57 GLU A O 2
ATOM 2470 N N . ALA A 1 61 ? 15.855 2.014 -2.891 1.00 0.00 58 ALA A N 2
ATOM 2471 C CA . ALA A 1 61 ? 16.054 1.000 -1.841 1.00 0.00 58 ALA A CA 2
ATOM 2472 C C . ALA A 1 61 ? 15.578 1.519 -0.475 1.00 0.00 58 ALA A C 2
ATOM 2473 O O . ALA A 1 61 ? 16.196 2.418 0.107 1.00 0.00 58 ALA A O 2
ATOM 2480 N N . THR A 1 62 ? 14.452 0.963 -0.006 1.00 0.00 59 THR A N 2
ATOM 2481 C CA . THR A 1 62 ? 13.985 1.136 1.374 1.00 0.00 59 THR A CA 2
ATOM 2482 C C . THR A 1 62 ? 15.027 0.543 2.347 1.00 0.00 59 THR A C 2
ATOM 2483 O O . THR A 1 62 ? 15.297 1.094 3.419 1.00 0.00 59 THR A O 2
ATOM 2494 N N . ILE A 1 63 ? 15.630 -0.585 1.917 1.00 0.00 60 ILE A N 2
ATOM 2495 C CA . ILE A 1 63 ? 16.601 -1.363 2.708 1.00 0.00 60 ILE A CA 2
ATOM 2496 C C . ILE A 1 63 ? 17.843 -1.697 1.855 1.00 0.00 60 ILE A C 2
ATOM 2497 O O . ILE A 1 63 ? 17.716 -1.980 0.659 1.00 0.00 60 ILE A O 2
ATOM 2513 N N . ILE A 1 64 ? 19.044 -1.654 2.485 1.00 0.00 61 ILE A N 2
ATOM 2514 C CA . ILE A 1 64 ? 20.319 -2.093 1.867 1.00 0.00 61 ILE A CA 2
ATOM 2515 C C . ILE A 1 64 ? 21.057 -3.012 2.853 1.00 0.00 61 ILE A C 2
ATOM 2516 O O . ILE A 1 64 ? 21.163 -2.676 4.028 1.00 0.00 61 ILE A O 2
ATOM 2532 N N . ILE A 1 65 ? 21.545 -4.174 2.385 1.00 0.00 62 ILE A N 2
ATOM 2533 C CA . ILE A 1 65 ? 22.420 -5.067 3.189 1.00 0.00 62 ILE A CA 2
ATOM 2534 C C . ILE A 1 65 ? 23.776 -5.210 2.466 1.00 0.00 62 ILE A C 2
ATOM 2535 O O . ILE A 1 65 ? 23.798 -5.420 1.260 1.00 0.00 62 ILE A O 2
ATOM 2551 N N . HIS A 1 66 ? 24.904 -5.075 3.187 1.00 0.00 63 HIS A N 2
ATOM 2552 C CA . HIS A 1 66 ? 26.237 -5.450 2.653 1.00 0.00 63 HIS A CA 2
ATOM 2553 C C . HIS A 1 66 ? 26.728 -6.699 3.376 1.00 0.00 63 HIS A C 2
ATOM 2554 O O . HIS A 1 66 ? 27.421 -6.624 4.394 1.00 0.00 63 HIS A O 2
ATOM 2568 N N . SER A 1 67 ? 26.287 -7.846 2.860 1.00 0.00 64 SER A N 2
ATOM 2569 C CA . SER A 1 67 ? 26.723 -9.161 3.308 1.00 0.00 64 SER A CA 2
ATOM 2570 C C . SER A 1 67 ? 28.065 -9.493 2.648 1.00 0.00 64 SER A C 2
ATOM 2571 O O . SER A 1 67 ? 28.121 -10.103 1.574 1.00 0.00 64 SER A O 2
ATOM 2579 N N . VAL A 1 68 ? 29.156 -9.035 3.262 1.00 0.00 65 VAL A N 2
ATOM 2580 C CA . VAL A 1 68 ? 30.488 -9.114 2.653 1.00 0.00 65 VAL A CA 2
ATOM 2581 C C . VAL A 1 68 ? 31.504 -9.789 3.581 1.00 0.00 65 VAL A C 2
ATOM 2582 O O . VAL A 1 68 ? 31.290 -9.927 4.788 1.00 0.00 65 VAL A O 2
ATOM 2595 N N . ALA A 1 69 ? 32.586 -10.250 2.956 1.00 0.00 66 ALA A N 2
ATOM 2596 C CA . ALA A 1 69 ? 33.751 -10.864 3.613 1.00 0.00 66 ALA A CA 2
ATOM 2597 C C . ALA A 1 69 ? 34.997 -10.011 3.328 1.00 0.00 66 ALA A C 2
ATOM 2598 O O . ALA A 1 69 ? 36.012 -10.104 4.023 1.00 0.00 66 ALA A O 2
ATOM 2605 N N . VAL A 1 70 ? 34.884 -9.182 2.279 1.00 0.00 67 VAL A N 2
ATOM 2606 C CA . VAL A 1 70 ? 35.899 -8.221 1.840 1.00 0.00 67 VAL A CA 2
ATOM 2607 C C . VAL A 1 70 ? 35.210 -6.878 1.609 1.00 0.00 67 VAL A C 2
ATOM 2608 O O . VAL A 1 70 ? 33.982 -6.836 1.462 1.00 0.00 67 VAL A O 2
ATOM 2621 N N . THR A 1 71 ? 35.994 -5.789 1.598 1.00 0.00 68 THR A N 2
ATOM 2622 C CA . THR A 1 71 ? 35.485 -4.462 1.267 1.00 0.00 68 THR A CA 2
ATOM 2623 C C . THR A 1 71 ? 34.895 -4.491 -0.160 1.00 0.00 68 THR A C 2
ATOM 2624 O O . THR A 1 71 ? 35.635 -4.792 -1.113 1.00 0.00 68 THR A O 2
ATOM 2635 N N . PRO A 1 72 ? 33.555 -4.246 -0.324 1.00 0.00 69 PRO A N 2
ATOM 2636 C CA . PRO A 1 72 ? 32.918 -4.258 -1.650 1.00 0.00 69 PRO A CA 2
ATOM 2637 C C . PRO A 1 72 ? 33.498 -3.147 -2.542 1.00 0.00 69 PRO A C 2
ATOM 2638 O O . PRO A 1 72 ? 33.756 -2.032 -2.063 1.00 0.00 69 PRO A O 2
ATOM 2649 N N . GLU A 1 73 ? 33.700 -3.475 -3.829 1.00 0.00 70 GLU A N 2
ATOM 2650 C CA . GLU A 1 73 ? 34.351 -2.580 -4.802 1.00 0.00 70 GLU A CA 2
ATOM 2651 C C . GLU A 1 73 ? 33.569 -1.263 -4.931 1.00 0.00 70 GLU A C 2
ATOM 2652 O O . GLU A 1 73 ? 34.142 -0.177 -5.028 1.00 0.00 70 GLU A O 2
ATOM 2664 N N . ASP A 1 74 ? 32.242 -1.400 -4.884 1.00 0.00 71 ASP A N 2
ATOM 2665 C CA . ASP A 1 74 ? 31.288 -0.305 -5.109 1.00 0.00 71 ASP A CA 2
ATOM 2666 C C . ASP A 1 74 ? 30.680 0.183 -3.795 1.00 0.00 71 ASP A C 2
ATOM 2667 O O . ASP A 1 74 ? 29.570 0.697 -3.783 1.00 0.00 71 ASP A O 2
ATOM 2676 N N . ASN A 1 75 ? 31.449 0.083 -2.696 1.00 0.00 72 ASN A N 2
ATOM 2677 C CA . ASN A 1 75 ? 31.025 0.560 -1.355 1.00 0.00 72 ASN A CA 2
ATOM 2678 C C . ASN A 1 75 ? 30.726 2.089 -1.379 1.00 0.00 72 ASN A C 2
ATOM 2679 O O . ASN A 1 75 ? 29.894 2.590 -0.611 1.00 0.00 72 ASN A O 2
ATOM 2690 N N . GLU A 1 76 ? 31.416 2.789 -2.310 1.00 0.00 73 GLU A N 2
ATOM 2691 C CA . GLU A 1 76 ? 31.256 4.234 -2.584 1.00 0.00 73 GLU A CA 2
ATOM 2692 C C . GLU A 1 76 ? 29.817 4.591 -3.025 1.00 0.00 73 GLU A C 2
ATOM 2693 O O . GLU A 1 76 ? 29.329 5.675 -2.718 1.00 0.00 73 GLU A O 2
ATOM 2705 N N . ARG A 1 77 ? 29.164 3.650 -3.736 1.00 0.00 74 ARG A N 2
ATOM 2706 C CA . ARG A 1 77 ? 27.812 3.829 -4.307 1.00 0.00 74 ARG A CA 2
ATOM 2707 C C . ARG A 1 77 ? 26.742 3.964 -3.207 1.00 0.00 74 ARG A C 2
ATOM 2708 O O . ARG A 1 77 ? 25.730 4.643 -3.386 1.00 0.00 74 ARG A O 2
ATOM 2729 N N . PHE A 1 78 ? 26.998 3.300 -2.071 1.00 0.00 75 PHE A N 2
ATOM 2730 C CA . PHE A 1 78 ? 26.010 3.123 -0.985 1.00 0.00 75 PHE A CA 2
ATOM 2731 C C . PHE A 1 78 ? 26.354 3.972 0.249 1.00 0.00 75 PHE A C 2
ATOM 2732 O O . PHE A 1 78 ? 25.593 3.972 1.218 1.00 0.00 75 PHE A O 2
ATOM 2749 N N . GLU A 1 79 ? 27.489 4.703 0.199 1.00 0.00 76 GLU A N 2
ATOM 2750 C CA . GLU A 1 79 ? 28.029 5.445 1.361 1.00 0.00 76 GLU A CA 2
ATOM 2751 C C . GLU A 1 79 ? 27.058 6.549 1.854 1.00 0.00 76 GLU A C 2
ATOM 2752 O O . GLU A 1 79 ? 26.942 6.790 3.060 1.00 0.00 76 GLU A O 2
ATOM 2764 N N . SER A 1 80 ? 26.345 7.185 0.912 1.00 0.00 77 SER A N 2
ATOM 2765 C CA . SER A 1 80 ? 25.391 8.274 1.210 1.00 0.00 77 SER A CA 2
ATOM 2766 C C . SER A 1 80 ? 24.070 7.739 1.814 1.00 0.00 77 SER A C 2
ATOM 2767 O O . SER A 1 80 ? 23.291 8.505 2.389 1.00 0.00 77 SER A O 2
ATOM 2775 N N . ARG A 1 81 ? 23.839 6.419 1.686 1.00 0.00 78 ARG A N 2
ATOM 2776 C CA . ARG A 1 81 ? 22.574 5.763 2.086 1.00 0.00 78 ARG A CA 2
ATOM 2777 C C . ARG A 1 81 ? 22.773 4.889 3.338 1.00 0.00 78 ARG A C 2
ATOM 2778 O O . ARG A 1 81 ? 23.908 4.560 3.707 1.00 0.00 78 ARG A O 2
ATOM 2799 N N . ASP A 1 82 ? 21.649 4.531 3.993 1.00 0.00 79 ASP A N 2
ATOM 2800 C CA . ASP A 1 82 ? 21.643 3.654 5.177 1.00 0.00 79 ASP A CA 2
ATOM 2801 C C . ASP A 1 82 ? 21.850 2.194 4.760 1.00 0.00 79 ASP A C 2
ATOM 2802 O O . ASP A 1 82 ? 20.965 1.574 4.148 1.00 0.00 79 ASP A O 2
ATOM 2811 N N . VAL A 1 83 ? 23.033 1.659 5.085 1.00 0.00 80 VAL A N 2
ATOM 2812 C CA . VAL A 1 83 ? 23.405 0.270 4.780 1.00 0.00 80 VAL A CA 2
ATOM 2813 C C . VAL A 1 83 ? 23.560 -0.529 6.084 1.00 0.00 80 VAL A C 2
ATOM 2814 O O . VAL A 1 83 ? 24.139 -0.043 7.060 1.00 0.00 80 VAL A O 2
ATOM 2827 N N . TYR A 1 84 ? 23.039 -1.761 6.075 1.00 0.00 81 TYR A N 2
ATOM 2828 C CA . TYR A 1 84 ? 23.142 -2.704 7.192 1.00 0.00 81 TYR A CA 2
ATOM 2829 C C . TYR A 1 84 ? 24.242 -3.722 6.851 1.00 0.00 81 TYR A C 2
ATOM 2830 O O . TYR A 1 84 ? 23.991 -4.742 6.192 1.00 0.00 81 TYR A O 2
ATOM 2848 N N . GLU A 1 85 ? 25.481 -3.382 7.250 1.00 0.00 82 GLU A N 2
ATOM 2849 C CA . GLU A 1 85 ? 26.683 -4.164 6.920 1.00 0.00 82 GLU A CA 2
ATOM 2850 C C . GLU A 1 85 ? 26.858 -5.329 7.900 1.00 0.00 82 GLU A C 2
ATOM 2851 O O . GLU A 1 85 ? 26.878 -5.140 9.121 1.00 0.00 82 GLU A O 2
ATOM 2863 N N . ILE A 1 86 ? 26.969 -6.530 7.335 1.00 0.00 83 ILE A N 2
ATOM 2864 C CA . ILE A 1 86 ? 27.135 -7.794 8.069 1.00 0.00 83 ILE A CA 2
ATOM 2865 C C . ILE A 1 86 ? 28.222 -8.638 7.369 1.00 0.00 83 ILE A C 2
ATOM 2866 O O . ILE A 1 86 ? 28.866 -8.178 6.411 1.00 0.00 83 ILE A O 2
ATOM 2882 N N . THR A 1 87 ? 28.418 -9.878 7.843 1.00 0.00 84 THR A N 2
ATOM 2883 C CA . THR A 1 87 ? 29.242 -10.860 7.133 1.00 0.00 84 THR A CA 2
ATOM 2884 C C . THR A 1 87 ? 28.388 -11.625 6.118 1.00 0.00 84 THR A C 2
ATOM 2885 O O . THR A 1 87 ? 27.176 -11.786 6.301 1.00 0.00 84 THR A O 2
ATOM 2896 N N . LEU A 1 88 ? 29.047 -12.095 5.054 1.00 0.00 85 LEU A N 2
ATOM 2897 C CA . LEU A 1 88 ? 28.399 -12.878 3.982 1.00 0.00 85 LEU A CA 2
ATOM 2898 C C . LEU A 1 88 ? 27.912 -14.242 4.514 1.00 0.00 85 LEU A C 2
ATOM 2899 O O . LEU A 1 88 ? 26.939 -14.808 4.003 1.00 0.00 85 LEU A O 2
ATOM 2915 N N . GLN A 1 89 ? 28.593 -14.737 5.560 1.00 0.00 86 GLN A N 2
ATOM 2916 C CA . GLN A 1 89 ? 28.196 -15.953 6.283 1.00 0.00 86 GLN A CA 2
ATOM 2917 C C . GLN A 1 89 ? 26.828 -15.758 6.969 1.00 0.00 86 GLN A C 2
ATOM 2918 O O . GLN A 1 89 ? 25.972 -16.648 6.913 1.00 0.00 86 GLN A O 2
ATOM 2932 N N . ASP A 1 90 ? 26.643 -14.576 7.605 1.00 0.00 87 ASP A N 2
ATOM 2933 C CA . ASP A 1 90 ? 25.395 -14.215 8.316 1.00 0.00 87 ASP A CA 2
ATOM 2934 C C . ASP A 1 90 ? 24.201 -14.186 7.345 1.00 0.00 87 ASP A C 2
ATOM 2935 O O . ASP A 1 90 ? 23.085 -14.491 7.728 1.00 0.00 87 ASP A O 2
ATOM 2944 N N . ALA A 1 91 ? 24.475 -13.824 6.083 1.00 0.00 88 ALA A N 2
ATOM 2945 C CA . ALA A 1 91 ? 23.469 -13.798 5.002 1.00 0.00 88 ALA A CA 2
ATOM 2946 C C . ALA A 1 91 ? 22.931 -15.196 4.669 1.00 0.00 88 ALA A C 2
ATOM 2947 O O . ALA A 1 91 ? 21.771 -15.349 4.294 1.00 0.00 88 ALA A O 2
ATOM 2954 N N . ILE A 1 92 ? 23.801 -16.199 4.804 1.00 0.00 89 ILE A N 2
ATOM 2955 C CA . ILE A 1 92 ? 23.485 -17.600 4.486 1.00 0.00 89 ILE A CA 2
ATOM 2956 C C . ILE A 1 92 ? 22.671 -18.246 5.632 1.00 0.00 89 ILE A C 2
ATOM 2957 O O . ILE A 1 92 ? 21.649 -18.899 5.393 1.00 0.00 89 ILE A O 2
ATOM 2973 N N . LYS A 1 93 ? 23.134 -18.038 6.876 1.00 0.00 90 LYS A N 2
ATOM 2974 C CA . LYS A 1 93 ? 22.542 -18.672 8.076 1.00 0.00 90 LYS A CA 2
ATOM 2975 C C . LYS A 1 93 ? 21.290 -17.913 8.574 1.00 0.00 90 LYS A C 2
ATOM 2976 O O . LYS A 1 93 ? 20.272 -18.528 8.898 1.00 0.00 90 LYS A O 2
ATOM 2995 N N . ASN A 1 94 ? 21.369 -16.575 8.594 1.00 0.00 91 ASN A N 2
ATOM 2996 C CA . ASN A 1 94 ? 20.370 -15.701 9.252 1.00 0.00 91 ASN A CA 2
ATOM 2997 C C . ASN A 1 94 ? 19.612 -14.850 8.211 1.00 0.00 91 ASN A C 2
ATOM 2998 O O . ASN A 1 94 ? 19.129 -13.778 8.538 1.00 0.00 91 ASN A O 2
ATOM 3009 N N . ALA A 1 95 ? 19.479 -15.366 6.973 1.00 0.00 92 ALA A N 2
ATOM 3010 C CA . ALA A 1 95 ? 18.861 -14.637 5.829 1.00 0.00 92 ALA A CA 2
ATOM 3011 C C . ALA A 1 95 ? 17.548 -13.913 6.199 1.00 0.00 92 ALA A C 2
ATOM 3012 O O . ALA A 1 95 ? 17.464 -12.671 6.159 1.00 0.00 92 ALA A O 2
ATOM 3019 N N . ALA A 1 96 ? 16.553 -14.715 6.611 1.00 0.00 93 ALA A N 2
ATOM 3020 C CA . ALA A 1 96 ? 15.227 -14.217 6.992 1.00 0.00 93 ALA A CA 2
ATOM 3021 C C . ALA A 1 96 ? 15.320 -13.289 8.201 1.00 0.00 93 ALA A C 2
ATOM 3022 O O . ALA A 1 96 ? 14.617 -12.284 8.256 1.00 0.00 93 ALA A O 2
ATOM 3029 N N . GLY A 1 97 ? 16.243 -13.634 9.130 1.00 0.00 94 GLY A N 2
ATOM 3030 C CA . GLY A 1 97 ? 16.454 -12.885 10.361 1.00 0.00 94 GLY A CA 2
ATOM 3031 C C . GLY A 1 97 ? 16.885 -11.449 10.109 1.00 0.00 94 GLY A C 2
ATOM 3032 O O . GLY A 1 97 ? 16.303 -10.525 10.657 1.00 0.00 94 GLY A O 2
ATOM 3036 N N . ILE A 1 98 ? 17.885 -11.280 9.235 1.00 0.00 95 ILE A N 2
ATOM 3037 C CA . ILE A 1 98 ? 18.427 -9.966 8.840 1.00 0.00 95 ILE A CA 2
ATOM 3038 C C . ILE A 1 98 ? 17.307 -9.071 8.301 1.00 0.00 95 ILE A C 2
ATOM 3039 O O . ILE A 1 98 ? 17.062 -7.991 8.837 1.00 0.00 95 ILE A O 2
ATOM 3055 N N . ILE A 1 99 ? 16.613 -9.577 7.260 1.00 0.00 96 ILE A N 2
ATOM 3056 C CA . ILE A 1 99 ? 15.536 -8.847 6.565 1.00 0.00 96 ILE A CA 2
ATOM 3057 C C . ILE A 1 99 ? 14.425 -8.390 7.548 1.00 0.00 96 ILE A C 2
ATOM 3058 O O . ILE A 1 99 ? 14.083 -7.207 7.568 1.00 0.00 96 ILE A O 2
ATOM 3074 N N . LYS A 1 100 ? 13.902 -9.325 8.381 1.00 0.00 97 LYS A N 2
ATOM 3075 C CA . LYS A 1 100 ? 12.782 -9.025 9.314 1.00 0.00 97 LYS A CA 2
ATOM 3076 C C . LYS A 1 100 ? 13.200 -8.044 10.420 1.00 0.00 97 LYS A C 2
ATOM 3077 O O . LYS A 1 100 ? 12.375 -7.258 10.890 1.00 0.00 97 LYS A O 2
ATOM 3096 N N . GLU A 1 101 ? 14.484 -8.115 10.829 1.00 0.00 98 GLU A N 2
ATOM 3097 C CA . GLU A 1 101 ? 15.051 -7.217 11.855 1.00 0.00 98 GLU A CA 2
ATOM 3098 C C . GLU A 1 101 ? 15.050 -5.778 11.339 1.00 0.00 98 GLU A C 2
ATOM 3099 O O . GLU A 1 101 ? 14.746 -4.843 12.083 1.00 0.00 98 GLU A O 2
ATOM 3111 N N . ILE A 1 102 ? 15.360 -5.618 10.045 1.00 0.00 99 ILE A N 2
ATOM 3112 C CA . ILE A 1 102 ? 15.385 -4.304 9.396 1.00 0.00 99 ILE A CA 2
ATOM 3113 C C . ILE A 1 102 ? 13.949 -3.793 9.188 1.00 0.00 99 ILE A C 2
ATOM 3114 O O . ILE A 1 102 ? 13.673 -2.608 9.382 1.00 0.00 99 ILE A O 2
ATOM 3130 N N . GLU A 1 103 ? 13.051 -4.722 8.822 1.00 0.00 100 GLU A N 2
ATOM 3131 C CA . GLU A 1 103 ? 11.621 -4.443 8.601 1.00 0.00 100 GLU A CA 2
ATOM 3132 C C . GLU A 1 103 ? 10.977 -3.819 9.847 1.00 0.00 100 GLU A C 2
ATOM 3133 O O . GLU A 1 103 ? 10.310 -2.794 9.751 1.00 0.00 100 GLU A O 2
ATOM 3145 N N . GLU A 1 104 ? 11.215 -4.446 11.012 1.00 0.00 101 GLU A N 2
ATOM 3146 C CA . GLU A 1 104 ? 10.591 -4.038 12.286 1.00 0.00 101 GLU A CA 2
ATOM 3147 C C . GLU A 1 104 ? 11.228 -2.745 12.839 1.00 0.00 101 GLU A C 2
ATOM 3148 O O . GLU A 1 104 ? 10.539 -1.941 13.468 1.00 0.00 101 GLU A O 2
ATOM 3160 N N . MET A 1 105 ? 12.541 -2.547 12.584 1.00 0.00 102 MET A N 2
ATOM 3161 C CA . MET A 1 105 ? 13.253 -1.307 12.978 1.00 0.00 102 MET A CA 2
ATOM 3162 C C . MET A 1 105 ? 12.713 -0.099 12.196 1.00 0.00 102 MET A C 2
ATOM 3163 O O . MET A 1 105 ? 12.391 0.944 12.783 1.00 0.00 102 MET A O 2
ATOM 3177 N N . ILE A 1 106 ? 12.588 -0.266 10.868 1.00 0.00 103 ILE A N 2
ATOM 3178 C CA . ILE A 1 106 ? 12.069 0.782 9.975 1.00 0.00 103 ILE A CA 2
ATOM 3179 C C . ILE A 1 106 ? 10.568 1.029 10.249 1.00 0.00 103 ILE A C 2
ATOM 3180 O O . ILE A 1 106 ? 10.124 2.171 10.286 1.00 0.00 103 ILE A O 2
ATOM 3196 N N . ALA A 1 107 ? 9.806 -0.047 10.507 1.00 0.00 104 ALA A N 2
ATOM 3197 C CA . ALA A 1 107 ? 8.365 0.044 10.835 1.00 0.00 104 ALA A CA 2
ATOM 3198 C C . ALA A 1 107 ? 8.146 0.776 12.176 1.00 0.00 104 ALA A C 2
ATOM 3199 O O . ALA A 1 107 ? 7.126 1.431 12.370 1.00 0.00 104 ALA A O 2
ATOM 3206 N N . SER A 1 108 ? 9.137 0.678 13.075 1.00 0.00 105 SER A N 2
ATOM 3207 C CA . SER A 1 108 ? 9.078 1.297 14.408 1.00 0.00 105 SER A CA 2
ATOM 3208 C C . SER A 1 108 ? 9.275 2.826 14.316 1.00 0.00 105 SER A C 2
ATOM 3209 O O . SER A 1 108 ? 8.554 3.588 14.965 1.00 0.00 105 SER A O 2
ATOM 3217 N N . GLU A 1 109 ? 10.251 3.265 13.489 1.00 0.00 106 GLU A N 2
ATOM 3218 C CA . GLU A 1 109 ? 10.571 4.705 13.310 1.00 0.00 106 GLU A CA 2
ATOM 3219 C C . GLU A 1 109 ? 9.531 5.409 12.409 1.00 0.00 106 GLU A C 2
ATOM 3220 O O . GLU A 1 109 ? 9.210 6.582 12.631 1.00 0.00 106 GLU A O 2
ATOM 3232 N N . GLN A 1 110 ? 9.009 4.684 11.402 1.00 0.00 107 GLN A N 2
ATOM 3233 C CA . GLN A 1 110 ? 8.021 5.229 10.446 1.00 0.00 107 GLN A CA 2
ATOM 3234 C C . GLN A 1 110 ? 6.619 5.334 11.078 1.00 0.00 107 GLN A C 2
ATOM 3235 O O . GLN A 1 110 ? 5.789 6.124 10.617 1.00 0.00 107 GLN A O 2
ATOM 3249 N N . GLN A 1 111 ? 6.355 4.516 12.115 1.00 0.00 108 GLN A N 2
ATOM 3250 C CA . GLN A 1 111 ? 5.076 4.536 12.856 1.00 0.00 108 GLN A CA 2
ATOM 3251 C C . GLN A 1 111 ? 5.293 5.148 14.257 1.00 0.00 108 GLN A C 2
ATOM 3252 O O . GLN A 1 111 ? 5.155 6.376 14.395 1.00 0.00 108 GLN A O 2
ATOM 3267 N N . MET A 1 4 ? 3.323 0.801 0.193 1.00 0.00 1 MET A N 3
ATOM 3268 C CA . MET A 1 4 ? 3.697 1.019 -1.224 1.00 0.00 1 MET A CA 3
ATOM 3269 C C . MET A 1 4 ? 4.735 -0.025 -1.664 1.00 0.00 1 MET A C 3
ATOM 3270 O O . MET A 1 4 ? 5.147 -0.880 -0.860 1.00 0.00 1 MET A O 3
ATOM 3284 N N . SER A 1 5 ? 5.128 0.021 -2.953 1.00 0.00 2 SER A N 3
ATOM 3285 C CA . SER A 1 5 ? 6.129 -0.896 -3.518 1.00 0.00 2 SER A CA 3
ATOM 3286 C C . SER A 1 5 ? 7.527 -0.559 -2.957 1.00 0.00 2 SER A C 3
ATOM 3287 O O . SER A 1 5 ? 8.271 0.257 -3.525 1.00 0.00 2 SER A O 3
ATOM 3295 N N . LYS A 1 6 ? 7.828 -1.147 -1.788 1.00 0.00 3 LYS A N 3
ATOM 3296 C CA . LYS A 1 6 ? 9.141 -1.043 -1.134 1.00 0.00 3 LYS A CA 3
ATOM 3297 C C . LYS A 1 6 ? 10.186 -1.883 -1.883 1.00 0.00 3 LYS A C 3
ATOM 3298 O O . LYS A 1 6 ? 9.837 -2.794 -2.640 1.00 0.00 3 LYS A O 3
ATOM 3317 N N . LYS A 1 7 ? 11.467 -1.599 -1.635 1.00 0.00 4 LYS A N 3
ATOM 3318 C CA . LYS A 1 7 ? 12.573 -2.164 -2.422 1.00 0.00 4 LYS A CA 3
ATOM 3319 C C . LYS A 1 7 ? 13.727 -2.488 -1.459 1.00 0.00 4 LYS A C 3
ATOM 3320 O O . LYS A 1 7 ? 14.038 -1.714 -0.559 1.00 0.00 4 LYS A O 3
ATOM 3339 N N . LEU A 1 8 ? 14.343 -3.642 -1.654 1.00 0.00 5 LEU A N 3
ATOM 3340 C CA . LEU A 1 8 ? 15.478 -4.099 -0.862 1.00 0.00 5 LEU A CA 3
ATOM 3341 C C . LEU A 1 8 ? 16.569 -4.535 -1.815 1.00 0.00 5 LEU A C 3
ATOM 3342 O O . LEU A 1 8 ? 16.320 -5.289 -2.757 1.00 0.00 5 LEU A O 3
ATOM 3358 N N . ILE A 1 9 ? 17.776 -4.047 -1.588 1.00 0.00 6 ILE A N 3
ATOM 3359 C CA . ILE A 1 9 ? 18.954 -4.494 -2.318 1.00 0.00 6 ILE A CA 3
ATOM 3360 C C . ILE A 1 9 ? 19.968 -5.041 -1.319 1.00 0.00 6 ILE A C 3
ATOM 3361 O O . ILE A 1 9 ? 19.843 -4.824 -0.104 1.00 0.00 6 ILE A O 3
ATOM 3377 N N . ALA A 1 10 ? 20.958 -5.751 -1.832 1.00 0.00 7 ALA A N 3
ATOM 3378 C CA . ALA A 1 10 ? 22.051 -6.283 -1.026 1.00 0.00 7 ALA A CA 3
ATOM 3379 C C . ALA A 1 10 ? 23.299 -6.418 -1.883 1.00 0.00 7 ALA A C 3
ATOM 3380 O O . ALA A 1 10 ? 23.245 -6.292 -3.112 1.00 0.00 7 ALA A O 3
ATOM 3387 N N . LEU A 1 11 ? 24.423 -6.677 -1.229 1.00 0.00 8 LEU A N 3
ATOM 3388 C CA . LEU A 1 11 ? 25.713 -6.834 -1.885 1.00 0.00 8 LEU A CA 3
ATOM 3389 C C . LEU A 1 11 ? 26.450 -7.960 -1.164 1.00 0.00 8 LEU A C 3
ATOM 3390 O O . LEU A 1 11 ? 26.768 -7.842 0.020 1.00 0.00 8 LEU A O 3
ATOM 3406 N N . CYS A 1 12 ? 26.698 -9.050 -1.888 1.00 0.00 9 CYS A N 3
ATOM 3407 C CA . CYS A 1 12 ? 27.433 -10.201 -1.379 1.00 0.00 9 CYS A CA 3
ATOM 3408 C C . CYS A 1 12 ? 28.818 -10.213 -2.034 1.00 0.00 9 CYS A C 3
ATOM 3409 O O . CYS A 1 12 ? 28.915 -10.422 -3.238 1.00 0.00 9 CYS A O 3
ATOM 3417 N N . ALA A 1 13 ? 29.885 -9.961 -1.246 1.00 0.00 10 ALA A N 3
ATOM 3418 C CA . ALA A 1 13 ? 31.267 -9.842 -1.786 1.00 0.00 10 ALA A CA 3
ATOM 3419 C C . ALA A 1 13 ? 32.228 -10.799 -1.063 1.00 0.00 10 ALA A C 3
ATOM 3420 O O . ALA A 1 13 ? 32.497 -10.640 0.133 1.00 0.00 10 ALA A O 3
ATOM 3427 N N . CYS A 1 14 ? 32.723 -11.809 -1.804 1.00 0.00 11 CYS A N 3
ATOM 3428 C CA . CYS A 1 14 ? 33.644 -12.833 -1.282 1.00 0.00 11 CYS A CA 3
ATOM 3429 C C . CYS A 1 14 ? 34.892 -12.936 -2.172 1.00 0.00 11 CYS A C 3
ATOM 3430 O O . CYS A 1 14 ? 34.771 -12.959 -3.403 1.00 0.00 11 CYS A O 3
ATOM 3438 N N . PRO A 1 15 ? 36.110 -13.024 -1.561 1.00 0.00 12 PRO A N 3
ATOM 3439 C CA . PRO A 1 15 ? 37.383 -13.190 -2.313 1.00 0.00 12 PRO A CA 3
ATOM 3440 C C . PRO A 1 15 ? 37.585 -14.630 -2.838 1.00 0.00 12 PRO A C 3
ATOM 3441 O O . PRO A 1 15 ? 38.380 -14.848 -3.757 1.00 0.00 12 PRO A O 3
ATOM 3452 N N . MET A 1 16 ? 36.858 -15.600 -2.239 1.00 0.00 13 MET A N 3
ATOM 3453 C CA . MET A 1 16 ? 36.948 -17.030 -2.603 1.00 0.00 13 MET A CA 3
ATOM 3454 C C . MET A 1 16 ? 36.294 -17.284 -3.974 1.00 0.00 13 MET A C 3
ATOM 3455 O O . MET A 1 16 ? 36.717 -18.179 -4.721 1.00 0.00 13 MET A O 3
ATOM 3469 N N . GLY A 1 17 ? 35.250 -16.489 -4.282 1.00 0.00 14 GLY A N 3
ATOM 3470 C CA . GLY A 1 17 ? 34.555 -16.560 -5.571 1.00 0.00 14 GLY A CA 3
ATOM 3471 C C . GLY A 1 17 ? 33.081 -16.194 -5.464 1.00 0.00 14 GLY A C 3
ATOM 3472 O O . GLY A 1 17 ? 32.556 -15.988 -4.355 1.00 0.00 14 GLY A O 3
ATOM 3476 N N . LEU A 1 18 ? 32.405 -16.151 -6.627 1.00 0.00 15 LEU A N 3
ATOM 3477 C CA . LEU A 1 18 ? 30.977 -15.804 -6.727 1.00 0.00 15 LEU A CA 3
ATOM 3478 C C . LEU A 1 18 ? 30.059 -16.935 -6.227 1.00 0.00 15 LEU A C 3
ATOM 3479 O O . LEU A 1 18 ? 28.911 -16.677 -5.900 1.00 0.00 15 LEU A O 3
ATOM 3495 N N . ALA A 1 19 ? 30.567 -18.170 -6.157 1.00 0.00 16 ALA A N 3
ATOM 3496 C CA . ALA A 1 19 ? 29.791 -19.326 -5.648 1.00 0.00 16 ALA A CA 3
ATOM 3497 C C . ALA A 1 19 ? 29.296 -19.079 -4.197 1.00 0.00 16 ALA A C 3
ATOM 3498 O O . ALA A 1 19 ? 28.118 -19.310 -3.870 1.00 0.00 16 ALA A O 3
ATOM 3505 N N . HIS A 1 20 ? 30.209 -18.545 -3.358 1.00 0.00 17 HIS A N 3
ATOM 3506 C CA . HIS A 1 20 ? 29.918 -18.221 -1.947 1.00 0.00 17 HIS A CA 3
ATOM 3507 C C . HIS A 1 20 ? 28.893 -17.072 -1.863 1.00 0.00 17 HIS A C 3
ATOM 3508 O O . HIS A 1 20 ? 27.949 -17.114 -1.050 1.00 0.00 17 HIS A O 3
ATOM 3523 N N . THR A 1 21 ? 29.081 -16.068 -2.742 1.00 0.00 18 THR A N 3
ATOM 3524 C CA . THR A 1 21 ? 28.223 -14.877 -2.789 1.00 0.00 18 THR A CA 3
ATOM 3525 C C . THR A 1 21 ? 26.797 -15.242 -3.241 1.00 0.00 18 THR A C 3
ATOM 3526 O O . THR A 1 21 ? 25.840 -14.619 -2.805 1.00 0.00 18 THR A O 3
ATOM 3537 N N . PHE A 1 22 ? 26.686 -16.263 -4.123 1.00 0.00 19 PHE A N 3
ATOM 3538 C CA . PHE A 1 22 ? 25.393 -16.750 -4.637 1.00 0.00 19 PHE A CA 3
ATOM 3539 C C . PHE A 1 22 ? 24.592 -17.458 -3.542 1.00 0.00 19 PHE A C 3
ATOM 3540 O O . PHE A 1 22 ? 23.369 -17.435 -3.573 1.00 0.00 19 PHE A O 3
ATOM 3557 N N . MET A 1 23 ? 25.292 -18.111 -2.593 1.00 0.00 20 MET A N 3
ATOM 3558 C CA . MET A 1 23 ? 24.627 -18.752 -1.434 1.00 0.00 20 MET A CA 3
ATOM 3559 C C . MET A 1 23 ? 23.995 -17.692 -0.506 1.00 0.00 20 MET A C 3
ATOM 3560 O O . MET A 1 23 ? 22.864 -17.867 -0.023 1.00 0.00 20 MET A O 3
ATOM 3574 N N . ALA A 1 24 ? 24.732 -16.582 -0.293 1.00 0.00 21 ALA A N 3
ATOM 3575 C CA . ALA A 1 24 ? 24.229 -15.417 0.470 1.00 0.00 21 ALA A CA 3
ATOM 3576 C C . ALA A 1 24 ? 23.068 -14.732 -0.269 1.00 0.00 21 ALA A C 3
ATOM 3577 O O . ALA A 1 24 ? 22.041 -14.421 0.331 1.00 0.00 21 ALA A O 3
ATOM 3584 N N . ALA A 1 25 ? 23.250 -14.551 -1.591 1.00 0.00 22 ALA A N 3
ATOM 3585 C CA . ALA A 1 25 ? 22.286 -13.868 -2.467 1.00 0.00 22 ALA A CA 3
ATOM 3586 C C . ALA A 1 25 ? 20.969 -14.643 -2.538 1.00 0.00 22 ALA A C 3
ATOM 3587 O O . ALA A 1 25 ? 19.906 -14.046 -2.500 1.00 0.00 22 ALA A O 3
ATOM 3594 N N . GLN A 1 26 ? 21.078 -15.980 -2.627 1.00 0.00 23 GLN A N 3
ATOM 3595 C CA . GLN A 1 26 ? 19.926 -16.901 -2.657 1.00 0.00 23 GLN A CA 3
ATOM 3596 C C . GLN A 1 26 ? 19.060 -16.697 -1.407 1.00 0.00 23 GLN A C 3
ATOM 3597 O O . GLN A 1 26 ? 17.871 -16.390 -1.503 1.00 0.00 23 GLN A O 3
ATOM 3611 N N . ALA A 1 27 ? 19.714 -16.806 -0.242 1.00 0.00 24 ALA A N 3
ATOM 3612 C CA . ALA A 1 27 ? 19.046 -16.766 1.059 1.00 0.00 24 ALA A CA 3
ATOM 3613 C C . ALA A 1 27 ? 18.395 -15.384 1.336 1.00 0.00 24 ALA A C 3
ATOM 3614 O O . ALA A 1 27 ? 17.249 -15.315 1.815 1.00 0.00 24 ALA A O 3
ATOM 3621 N N . LEU A 1 28 ? 19.126 -14.292 1.008 1.00 0.00 25 LEU A N 3
ATOM 3622 C CA . LEU A 1 28 ? 18.637 -12.901 1.195 1.00 0.00 25 LEU A CA 3
ATOM 3623 C C . LEU A 1 28 ? 17.478 -12.587 0.244 1.00 0.00 25 LEU A C 3
ATOM 3624 O O . LEU A 1 28 ? 16.565 -11.834 0.603 1.00 0.00 25 LEU A O 3
ATOM 3640 N N . GLU A 1 29 ? 17.551 -13.147 -0.978 1.00 0.00 26 GLU A N 3
ATOM 3641 C CA . GLU A 1 29 ? 16.541 -12.923 -2.023 1.00 0.00 26 GLU A CA 3
ATOM 3642 C C . GLU A 1 29 ? 15.192 -13.447 -1.554 1.00 0.00 26 GLU A C 3
ATOM 3643 O O . GLU A 1 29 ? 14.208 -12.709 -1.520 1.00 0.00 26 GLU A O 3
ATOM 3655 N N . GLU A 1 30 ? 15.205 -14.721 -1.131 1.00 0.00 27 GLU A N 3
ATOM 3656 C CA . GLU A 1 30 ? 14.024 -15.433 -0.623 1.00 0.00 27 GLU A CA 3
ATOM 3657 C C . GLU A 1 30 ? 13.378 -14.646 0.528 1.00 0.00 27 GLU A C 3
ATOM 3658 O O . GLU A 1 30 ? 12.181 -14.398 0.511 1.00 0.00 27 GLU A O 3
ATOM 3670 N N . ALA A 1 31 ? 14.230 -14.194 1.465 1.00 0.00 28 ALA A N 3
ATOM 3671 C CA . ALA A 1 31 ? 13.821 -13.444 2.671 1.00 0.00 28 ALA A CA 3
ATOM 3672 C C . ALA A 1 31 ? 13.066 -12.148 2.309 1.00 0.00 28 ALA A C 3
ATOM 3673 O O . ALA A 1 31 ? 11.960 -11.908 2.800 1.00 0.00 28 ALA A O 3
ATOM 3680 N N . ALA A 1 32 ? 13.685 -11.341 1.435 1.00 0.00 29 ALA A N 3
ATOM 3681 C CA . ALA A 1 32 ? 13.110 -10.069 0.944 1.00 0.00 29 ALA A CA 3
ATOM 3682 C C . ALA A 1 32 ? 11.823 -10.255 0.102 1.00 0.00 29 ALA A C 3
ATOM 3683 O O . ALA A 1 32 ? 11.006 -9.332 0.029 1.00 0.00 29 ALA A O 3
ATOM 3690 N N . VAL A 1 33 ? 11.638 -11.441 -0.512 1.00 0.00 30 VAL A N 3
ATOM 3691 C CA . VAL A 1 33 ? 10.436 -11.738 -1.336 1.00 0.00 30 VAL A CA 3
ATOM 3692 C C . VAL A 1 33 ? 9.248 -12.032 -0.409 1.00 0.00 30 VAL A C 3
ATOM 3693 O O . VAL A 1 33 ? 8.127 -11.558 -0.631 1.00 0.00 30 VAL A O 3
ATOM 3706 N N . GLU A 1 34 ? 9.541 -12.805 0.645 1.00 0.00 31 GLU A N 3
ATOM 3707 C CA . GLU A 1 34 ? 8.588 -13.137 1.723 1.00 0.00 31 GLU A CA 3
ATOM 3708 C C . GLU A 1 34 ? 8.231 -11.872 2.532 1.00 0.00 31 GLU A C 3
ATOM 3709 O O . GLU A 1 34 ? 7.133 -11.757 3.086 1.00 0.00 31 GLU A O 3
ATOM 3721 N N . ALA A 1 35 ? 9.184 -10.929 2.564 1.00 0.00 32 ALA A N 3
ATOM 3722 C CA . ALA A 1 35 ? 9.032 -9.621 3.221 1.00 0.00 32 ALA A CA 3
ATOM 3723 C C . ALA A 1 35 ? 8.249 -8.627 2.347 1.00 0.00 32 ALA A C 3
ATOM 3724 O O . ALA A 1 35 ? 7.645 -7.679 2.863 1.00 0.00 32 ALA A O 3
ATOM 3731 N N . GLY A 1 36 ? 8.279 -8.844 1.021 1.00 0.00 33 GLY A N 3
ATOM 3732 C CA . GLY A 1 36 ? 7.430 -8.105 0.083 1.00 0.00 33 GLY A CA 3
ATOM 3733 C C . GLY A 1 36 ? 8.082 -6.866 -0.506 1.00 0.00 33 GLY A C 3
ATOM 3734 O O . GLY A 1 36 ? 7.404 -5.864 -0.752 1.00 0.00 33 GLY A O 3
ATOM 3738 N N . TYR A 1 37 ? 9.404 -6.902 -0.703 1.00 0.00 34 TYR A N 3
ATOM 3739 C CA . TYR A 1 37 ? 10.110 -5.866 -1.493 1.00 0.00 34 TYR A CA 3
ATOM 3740 C C . TYR A 1 37 ? 10.429 -6.413 -2.890 1.00 0.00 34 TYR A C 3
ATOM 3741 O O . TYR A 1 37 ? 10.411 -7.634 -3.116 1.00 0.00 34 TYR A O 3
ATOM 3759 N N . GLU A 1 38 ? 10.748 -5.495 -3.813 1.00 0.00 35 GLU A N 3
ATOM 3760 C CA . GLU A 1 38 ? 11.510 -5.838 -5.025 1.00 0.00 35 GLU A CA 3
ATOM 3761 C C . GLU A 1 38 ? 12.960 -6.067 -4.578 1.00 0.00 35 GLU A C 3
ATOM 3762 O O . GLU A 1 38 ? 13.528 -5.198 -3.931 1.00 0.00 35 GLU A O 3
ATOM 3774 N N . VAL A 1 39 ? 13.546 -7.222 -4.882 1.00 0.00 36 VAL A N 3
ATOM 3775 C CA . VAL A 1 39 ? 14.891 -7.569 -4.385 1.00 0.00 36 VAL A CA 3
ATOM 3776 C C . VAL A 1 39 ? 15.909 -7.591 -5.539 1.00 0.00 36 VAL A C 3
ATOM 3777 O O . VAL A 1 39 ? 15.605 -8.075 -6.641 1.00 0.00 36 VAL A O 3
ATOM 3790 N N . LYS A 1 40 ? 17.103 -7.026 -5.291 1.00 0.00 37 LYS A N 3
ATOM 3791 C CA . LYS A 1 40 ? 18.189 -6.991 -6.280 1.00 0.00 37 LYS A CA 3
ATOM 3792 C C . LYS A 1 40 ? 19.536 -7.049 -5.550 1.00 0.00 37 LYS A C 3
ATOM 3793 O O . LYS A 1 40 ? 19.895 -6.114 -4.840 1.00 0.00 37 LYS A O 3
ATOM 3812 N N . ILE A 1 41 ? 20.274 -8.157 -5.699 1.00 0.00 38 ILE A N 3
ATOM 3813 C CA . ILE A 1 41 ? 21.525 -8.388 -4.946 1.00 0.00 38 ILE A CA 3
ATOM 3814 C C . ILE A 1 41 ? 22.747 -8.482 -5.878 1.00 0.00 38 ILE A C 3
ATOM 3815 O O . ILE A 1 41 ? 22.895 -9.463 -6.618 1.00 0.00 38 ILE A O 3
ATOM 3831 N N . GLU A 1 42 ? 23.620 -7.471 -5.815 1.00 0.00 39 GLU A N 3
ATOM 3832 C CA . GLU A 1 42 ? 24.875 -7.443 -6.576 1.00 0.00 39 GLU A CA 3
ATOM 3833 C C . GLU A 1 42 ? 25.914 -8.343 -5.892 1.00 0.00 39 GLU A C 3
ATOM 3834 O O . GLU A 1 42 ? 26.314 -8.100 -4.752 1.00 0.00 39 GLU A O 3
ATOM 3846 N N . THR A 1 43 ? 26.304 -9.403 -6.587 1.00 0.00 40 THR A N 3
ATOM 3847 C CA . THR A 1 43 ? 27.318 -10.336 -6.116 1.00 0.00 40 THR A CA 3
ATOM 3848 C C . THR A 1 43 ? 28.690 -9.959 -6.701 1.00 0.00 40 THR A C 3
ATOM 3849 O O . THR A 1 43 ? 28.920 -10.099 -7.903 1.00 0.00 40 THR A O 3
ATOM 3860 N N . GLN A 1 44 ? 29.577 -9.428 -5.845 1.00 0.00 41 GLN A N 3
ATOM 3861 C CA . GLN A 1 44 ? 30.959 -9.088 -6.222 1.00 0.00 41 GLN A CA 3
ATOM 3862 C C . GLN A 1 44 ? 31.936 -10.171 -5.737 1.00 0.00 41 GLN A C 3
ATOM 3863 O O . GLN A 1 44 ? 31.664 -10.886 -4.771 1.00 0.00 41 GLN A O 3
ATOM 3877 N N . GLY A 1 45 ? 33.063 -10.281 -6.432 1.00 0.00 42 GLY A N 3
ATOM 3878 C CA . GLY A 1 45 ? 34.115 -11.226 -6.089 1.00 0.00 42 GLY A CA 3
ATOM 3879 C C . GLY A 1 45 ? 35.366 -10.990 -6.909 1.00 0.00 42 GLY A C 3
ATOM 3880 O O . GLY A 1 45 ? 35.403 -10.073 -7.740 1.00 0.00 42 GLY A O 3
ATOM 3884 N N . ALA A 1 46 ? 36.390 -11.833 -6.693 1.00 0.00 43 ALA A N 3
ATOM 3885 C CA . ALA A 1 46 ? 37.666 -11.760 -7.436 1.00 0.00 43 ALA A CA 3
ATOM 3886 C C . ALA A 1 46 ? 37.471 -12.127 -8.927 1.00 0.00 43 ALA A C 3
ATOM 3887 O O . ALA A 1 46 ? 38.249 -11.695 -9.786 1.00 0.00 43 ALA A O 3
ATOM 3894 N N . ASP A 1 47 ? 36.428 -12.938 -9.205 1.00 0.00 44 ASP A N 3
ATOM 3895 C CA . ASP A 1 47 ? 35.979 -13.249 -10.581 1.00 0.00 44 ASP A CA 3
ATOM 3896 C C . ASP A 1 47 ? 35.434 -11.979 -11.260 1.00 0.00 44 ASP A C 3
ATOM 3897 O O . ASP A 1 47 ? 35.670 -11.736 -12.454 1.00 0.00 44 ASP A O 3
ATOM 3906 N N . GLY A 1 48 ? 34.708 -11.175 -10.469 1.00 0.00 45 GLY A N 3
ATOM 3907 C CA . GLY A 1 48 ? 34.081 -9.946 -10.936 1.00 0.00 45 GLY A CA 3
ATOM 3908 C C . GLY A 1 48 ? 32.719 -9.728 -10.304 1.00 0.00 45 GLY A C 3
ATOM 3909 O O . GLY A 1 48 ? 32.454 -10.205 -9.195 1.00 0.00 45 GLY A O 3
ATOM 3913 N N . ILE A 1 49 ? 31.839 -9.022 -11.030 1.00 0.00 46 ILE A N 3
ATOM 3914 C CA . ILE A 1 49 ? 30.516 -8.604 -10.531 1.00 0.00 46 ILE A CA 3
ATOM 3915 C C . ILE A 1 49 ? 29.402 -9.333 -11.310 1.00 0.00 46 ILE A C 3
ATOM 3916 O O . ILE A 1 49 ? 29.544 -9.599 -12.512 1.00 0.00 46 ILE A O 3
ATOM 3932 N N . GLN A 1 50 ? 28.302 -9.654 -10.613 1.00 0.00 47 GLN A N 3
ATOM 3933 C CA . GLN A 1 50 ? 27.151 -10.361 -11.183 1.00 0.00 47 GLN A CA 3
ATOM 3934 C C . GLN A 1 50 ? 25.844 -9.766 -10.641 1.00 0.00 47 GLN A C 3
ATOM 3935 O O . GLN A 1 50 ? 25.811 -9.255 -9.517 1.00 0.00 47 GLN A O 3
ATOM 3949 N N . ASN A 1 51 ? 24.792 -9.829 -11.487 1.00 0.00 48 ASN A N 3
ATOM 3950 C CA . ASN A 1 51 ? 23.412 -9.355 -11.216 1.00 0.00 48 ASN A CA 3
ATOM 3951 C C . ASN A 1 51 ? 23.336 -7.822 -11.386 1.00 0.00 48 ASN A C 3
ATOM 3952 O O . ASN A 1 51 ? 22.457 -7.325 -12.094 1.00 0.00 48 ASN A O 3
ATOM 3963 N N . ARG A 1 52 ? 24.283 -7.107 -10.735 1.00 0.00 49 ARG A N 3
ATOM 3964 C CA . ARG A 1 52 ? 24.549 -5.675 -10.908 1.00 0.00 49 ARG A CA 3
ATOM 3965 C C . ARG A 1 52 ? 23.393 -4.772 -10.412 1.00 0.00 49 ARG A C 3
ATOM 3966 O O . ARG A 1 52 ? 22.248 -4.875 -10.853 1.00 0.00 49 ARG A O 3
ATOM 3987 N N . LEU A 1 53 ? 23.739 -3.882 -9.485 1.00 0.00 50 LEU A N 3
ATOM 3988 C CA . LEU A 1 53 ? 22.849 -2.825 -8.990 1.00 0.00 50 LEU A CA 3
ATOM 3989 C C . LEU A 1 53 ? 23.042 -1.537 -9.798 1.00 0.00 50 LEU A C 3
ATOM 3990 O O . LEU A 1 53 ? 24.148 -1.245 -10.262 1.00 0.00 50 LEU A O 3
ATOM 4006 N N . THR A 1 54 ? 21.952 -0.784 -9.977 1.00 0.00 51 THR A N 3
ATOM 4007 C CA . THR A 1 54 ? 21.962 0.517 -10.659 1.00 0.00 51 THR A CA 3
ATOM 4008 C C . THR A 1 54 ? 21.834 1.644 -9.625 1.00 0.00 51 THR A C 3
ATOM 4009 O O . THR A 1 54 ? 21.485 1.383 -8.470 1.00 0.00 51 THR A O 3
ATOM 4020 N N . ALA A 1 55 ? 22.103 2.892 -10.050 1.00 0.00 52 ALA A N 3
ATOM 4021 C CA . ALA A 1 55 ? 21.955 4.084 -9.188 1.00 0.00 52 ALA A CA 3
ATOM 4022 C C . ALA A 1 55 ? 20.495 4.241 -8.729 1.00 0.00 52 ALA A C 3
ATOM 4023 O O . ALA A 1 55 ? 20.230 4.747 -7.633 1.00 0.00 52 ALA A O 3
ATOM 4030 N N . GLN A 1 56 ? 19.563 3.764 -9.579 1.00 0.00 53 GLN A N 3
ATOM 4031 C CA . GLN A 1 56 ? 18.125 3.779 -9.293 1.00 0.00 53 GLN A CA 3
ATOM 4032 C C . GLN A 1 56 ? 17.780 2.733 -8.216 1.00 0.00 53 GLN A C 3
ATOM 4033 O O . GLN A 1 56 ? 16.986 3.010 -7.321 1.00 0.00 53 GLN A O 3
ATOM 4047 N N . ASP A 1 57 ? 18.404 1.534 -8.312 1.00 0.00 54 ASP A N 3
ATOM 4048 C CA . ASP A 1 57 ? 18.208 0.442 -7.323 1.00 0.00 54 ASP A CA 3
ATOM 4049 C C . ASP A 1 57 ? 18.617 0.897 -5.916 1.00 0.00 54 ASP A C 3
ATOM 4050 O O . ASP A 1 57 ? 17.910 0.628 -4.946 1.00 0.00 54 ASP A O 3
ATOM 4059 N N . ILE A 1 58 ? 19.766 1.596 -5.839 1.00 0.00 55 ILE A N 3
ATOM 4060 C CA . ILE A 1 58 ? 20.354 2.055 -4.561 1.00 0.00 55 ILE A CA 3
ATOM 4061 C C . ILE A 1 58 ? 19.560 3.254 -3.987 1.00 0.00 55 ILE A C 3
ATOM 4062 O O . ILE A 1 58 ? 19.438 3.408 -2.766 1.00 0.00 55 ILE A O 3
ATOM 4078 N N . ALA A 1 59 ? 19.006 4.082 -4.896 1.00 0.00 56 ALA A N 3
ATOM 4079 C CA . ALA A 1 59 ? 18.244 5.292 -4.535 1.00 0.00 56 ALA A CA 3
ATOM 4080 C C . ALA A 1 59 ? 16.857 4.941 -3.972 1.00 0.00 56 ALA A C 3
ATOM 4081 O O . ALA A 1 59 ? 16.394 5.563 -3.010 1.00 0.00 56 ALA A O 3
ATOM 4088 N N . GLU A 1 60 ? 16.200 3.950 -4.607 1.00 0.00 57 GLU A N 3
ATOM 4089 C CA . GLU A 1 60 ? 14.837 3.506 -4.240 1.00 0.00 57 GLU A CA 3
ATOM 4090 C C . GLU A 1 60 ? 14.877 2.364 -3.213 1.00 0.00 57 GLU A C 3
ATOM 4091 O O . GLU A 1 60 ? 13.826 1.904 -2.754 1.00 0.00 57 GLU A O 3
ATOM 4103 N N . ALA A 1 61 ? 16.096 1.913 -2.865 1.00 0.00 58 ALA A N 3
ATOM 4104 C CA . ALA A 1 61 ? 16.304 0.882 -1.837 1.00 0.00 58 ALA A CA 3
ATOM 4105 C C . ALA A 1 61 ? 15.850 1.397 -0.460 1.00 0.00 58 ALA A C 3
ATOM 4106 O O . ALA A 1 61 ? 16.498 2.268 0.131 1.00 0.00 58 ALA A O 3
ATOM 4113 N N . THR A 1 62 ? 14.699 0.883 0.000 1.00 0.00 59 THR A N 3
ATOM 4114 C CA . THR A 1 62 ? 14.207 1.075 1.372 1.00 0.00 59 THR A CA 3
ATOM 4115 C C . THR A 1 62 ? 15.232 0.494 2.372 1.00 0.00 59 THR A C 3
ATOM 4116 O O . THR A 1 62 ? 15.462 1.054 3.450 1.00 0.00 59 THR A O 3
ATOM 4127 N N . ILE A 1 63 ? 15.852 -0.637 1.974 1.00 0.00 60 ILE A N 3
ATOM 4128 C CA . ILE A 1 63 ? 16.871 -1.348 2.780 1.00 0.00 60 ILE A CA 3
ATOM 4129 C C . ILE A 1 63 ? 18.042 -1.799 1.885 1.00 0.00 60 ILE A C 3
ATOM 4130 O O . ILE A 1 63 ? 17.833 -2.184 0.729 1.00 0.00 60 ILE A O 3
ATOM 4146 N N . ILE A 1 64 ? 19.274 -1.739 2.438 1.00 0.00 61 ILE A N 3
ATOM 4147 C CA . ILE A 1 64 ? 20.495 -2.294 1.811 1.00 0.00 61 ILE A CA 3
ATOM 4148 C C . ILE A 1 64 ? 21.184 -3.205 2.838 1.00 0.00 61 ILE A C 3
ATOM 4149 O O . ILE A 1 64 ? 21.266 -2.837 4.004 1.00 0.00 61 ILE A O 3
ATOM 4165 N N . ILE A 1 65 ? 21.646 -4.403 2.425 1.00 0.00 62 ILE A N 3
ATOM 4166 C CA . ILE A 1 65 ? 22.451 -5.297 3.300 1.00 0.00 62 ILE A CA 3
ATOM 4167 C C . ILE A 1 65 ? 23.791 -5.629 2.606 1.00 0.00 62 ILE A C 3
ATOM 4168 O O . ILE A 1 65 ? 23.797 -6.349 1.615 1.00 0.00 62 ILE A O 3
ATOM 4184 N N . HIS A 1 66 ? 24.926 -5.123 3.129 1.00 0.00 63 HIS A N 3
ATOM 4185 C CA . HIS A 1 66 ? 26.261 -5.494 2.597 1.00 0.00 63 HIS A CA 3
ATOM 4186 C C . HIS A 1 66 ? 26.765 -6.749 3.311 1.00 0.00 63 HIS A C 3
ATOM 4187 O O . HIS A 1 66 ? 27.462 -6.679 4.321 1.00 0.00 63 HIS A O 3
ATOM 4201 N N . SER A 1 67 ? 26.340 -7.898 2.787 1.00 0.00 64 SER A N 3
ATOM 4202 C CA . SER A 1 67 ? 26.746 -9.217 3.260 1.00 0.00 64 SER A CA 3
ATOM 4203 C C . SER A 1 67 ? 28.109 -9.572 2.674 1.00 0.00 64 SER A C 3
ATOM 4204 O O . SER A 1 67 ? 28.213 -10.230 1.631 1.00 0.00 64 SER A O 3
ATOM 4212 N N . VAL A 1 68 ? 29.169 -9.076 3.309 1.00 0.00 65 VAL A N 3
ATOM 4213 C CA . VAL A 1 68 ? 30.519 -9.164 2.748 1.00 0.00 65 VAL A CA 3
ATOM 4214 C C . VAL A 1 68 ? 31.510 -9.810 3.722 1.00 0.00 65 VAL A C 3
ATOM 4215 O O . VAL A 1 68 ? 31.293 -9.862 4.938 1.00 0.00 65 VAL A O 3
ATOM 4228 N N . ALA A 1 69 ? 32.567 -10.370 3.127 1.00 0.00 66 ALA A N 3
ATOM 4229 C CA . ALA A 1 69 ? 33.707 -10.977 3.834 1.00 0.00 66 ALA A CA 3
ATOM 4230 C C . ALA A 1 69 ? 34.939 -10.067 3.691 1.00 0.00 66 ALA A C 3
ATOM 4231 O O . ALA A 1 69 ? 35.857 -10.096 4.514 1.00 0.00 66 ALA A O 3
ATOM 4238 N N . VAL A 1 70 ? 34.929 -9.271 2.608 1.00 0.00 67 VAL A N 3
ATOM 4239 C CA . VAL A 1 70 ? 35.953 -8.263 2.282 1.00 0.00 67 VAL A CA 3
ATOM 4240 C C . VAL A 1 70 ? 35.251 -6.946 1.932 1.00 0.00 67 VAL A C 3
ATOM 4241 O O . VAL A 1 70 ? 34.026 -6.916 1.795 1.00 0.00 67 VAL A O 3
ATOM 4254 N N . THR A 1 71 ? 36.035 -5.869 1.787 1.00 0.00 68 THR A N 3
ATOM 4255 C CA . THR A 1 71 ? 35.531 -4.591 1.279 1.00 0.00 68 THR A CA 3
ATOM 4256 C C . THR A 1 71 ? 35.077 -4.782 -0.191 1.00 0.00 68 THR A C 3
ATOM 4257 O O . THR A 1 71 ? 35.908 -5.150 -1.029 1.00 0.00 68 THR A O 3
ATOM 4268 N N . PRO A 1 72 ? 33.759 -4.599 -0.524 1.00 0.00 69 PRO A N 3
ATOM 4269 C CA . PRO A 1 72 ? 33.304 -4.650 -1.926 1.00 0.00 69 PRO A CA 3
ATOM 4270 C C . PRO A 1 72 ? 33.885 -3.464 -2.723 1.00 0.00 69 PRO A C 3
ATOM 4271 O O . PRO A 1 72 ? 34.054 -2.373 -2.172 1.00 0.00 69 PRO A O 3
ATOM 4282 N N . GLU A 1 73 ? 34.189 -3.692 -4.005 1.00 0.00 70 GLU A N 3
ATOM 4283 C CA . GLU A 1 73 ? 34.831 -2.682 -4.880 1.00 0.00 70 GLU A CA 3
ATOM 4284 C C . GLU A 1 73 ? 33.916 -1.464 -5.097 1.00 0.00 70 GLU A C 3
ATOM 4285 O O . GLU A 1 73 ? 34.381 -0.338 -5.290 1.00 0.00 70 GLU A O 3
ATOM 4297 N N . ASP A 1 74 ? 32.607 -1.723 -5.035 1.00 0.00 71 ASP A N 3
ATOM 4298 C CA . ASP A 1 74 ? 31.549 -0.745 -5.337 1.00 0.00 71 ASP A CA 3
ATOM 4299 C C . ASP A 1 74 ? 30.899 -0.197 -4.052 1.00 0.00 71 ASP A C 3
ATOM 4300 O O . ASP A 1 74 ? 29.833 0.413 -4.115 1.00 0.00 71 ASP A O 3
ATOM 4309 N N . ASN A 1 75 ? 31.592 -0.360 -2.905 1.00 0.00 72 ASN A N 3
ATOM 4310 C CA . ASN A 1 75 ? 31.084 0.011 -1.556 1.00 0.00 72 ASN A CA 3
ATOM 4311 C C . ASN A 1 75 ? 30.670 1.501 -1.453 1.00 0.00 72 ASN A C 3
ATOM 4312 O O . ASN A 1 75 ? 29.717 1.852 -0.744 1.00 0.00 72 ASN A O 3
ATOM 4323 N N . GLU A 1 76 ? 31.382 2.353 -2.209 1.00 0.00 73 GLU A N 3
ATOM 4324 C CA . GLU A 1 76 ? 31.272 3.819 -2.113 1.00 0.00 73 GLU A CA 3
ATOM 4325 C C . GLU A 1 76 ? 29.992 4.363 -2.792 1.00 0.00 73 GLU A C 3
ATOM 4326 O O . GLU A 1 76 ? 29.579 5.489 -2.518 1.00 0.00 73 GLU A O 3
ATOM 4338 N N . ARG A 1 77 ? 29.383 3.544 -3.667 1.00 0.00 74 ARG A N 3
ATOM 4339 C CA . ARG A 1 77 ? 28.086 3.841 -4.314 1.00 0.00 74 ARG A CA 3
ATOM 4340 C C . ARG A 1 77 ? 26.935 3.838 -3.289 1.00 0.00 74 ARG A C 3
ATOM 4341 O O . ARG A 1 77 ? 25.901 4.495 -3.467 1.00 0.00 74 ARG A O 3
ATOM 4362 N N . PHE A 1 78 ? 27.150 3.069 -2.218 1.00 0.00 75 PHE A N 3
ATOM 4363 C CA . PHE A 1 78 ? 26.164 2.838 -1.143 1.00 0.00 75 PHE A CA 3
ATOM 4364 C C . PHE A 1 78 ? 26.520 3.651 0.118 1.00 0.00 75 PHE A C 3
ATOM 4365 O O . PHE A 1 78 ? 25.755 3.664 1.084 1.00 0.00 75 PHE A O 3
ATOM 4382 N N . GLU A 1 79 ? 27.674 4.339 0.075 1.00 0.00 76 GLU A N 3
ATOM 4383 C CA . GLU A 1 79 ? 28.260 5.070 1.222 1.00 0.00 76 GLU A CA 3
ATOM 4384 C C . GLU A 1 79 ? 27.341 6.216 1.728 1.00 0.00 76 GLU A C 3
ATOM 4385 O O . GLU A 1 79 ? 27.306 6.511 2.931 1.00 0.00 76 GLU A O 3
ATOM 4397 N N . SER A 1 80 ? 26.585 6.833 0.800 1.00 0.00 77 SER A N 3
ATOM 4398 C CA . SER A 1 80 ? 25.662 7.950 1.111 1.00 0.00 77 SER A CA 3
ATOM 4399 C C . SER A 1 80 ? 24.228 7.445 1.418 1.00 0.00 77 SER A C 3
ATOM 4400 O O . SER A 1 80 ? 23.313 8.243 1.642 1.00 0.00 77 SER A O 3
ATOM 4408 N N . ARG A 1 81 ? 24.040 6.112 1.443 1.00 0.00 78 ARG A N 3
ATOM 4409 C CA . ARG A 1 81 ? 22.721 5.471 1.658 1.00 0.00 78 ARG A CA 3
ATOM 4410 C C . ARG A 1 81 ? 22.710 4.623 2.943 1.00 0.00 78 ARG A C 3
ATOM 4411 O O . ARG A 1 81 ? 23.762 4.336 3.521 1.00 0.00 78 ARG A O 3
ATOM 4432 N N . ASP A 1 82 ? 21.495 4.237 3.379 1.00 0.00 79 ASP A N 3
ATOM 4433 C CA . ASP A 1 82 ? 21.277 3.472 4.620 1.00 0.00 79 ASP A CA 3
ATOM 4434 C C . ASP A 1 82 ? 21.584 1.977 4.399 1.00 0.00 79 ASP A C 3
ATOM 4435 O O . ASP A 1 82 ? 20.738 1.204 3.915 1.00 0.00 79 ASP A O 3
ATOM 4444 N N . VAL A 1 83 ? 22.831 1.598 4.723 1.00 0.00 80 VAL A N 3
ATOM 4445 C CA . VAL A 1 83 ? 23.347 0.230 4.560 1.00 0.00 80 VAL A CA 3
ATOM 4446 C C . VAL A 1 83 ? 23.437 -0.482 5.917 1.00 0.00 80 VAL A C 3
ATOM 4447 O O . VAL A 1 83 ? 23.796 0.121 6.936 1.00 0.00 80 VAL A O 3
ATOM 4460 N N . TYR A 1 84 ? 23.098 -1.775 5.904 1.00 0.00 81 TYR A N 3
ATOM 4461 C CA . TYR A 1 84 ? 23.218 -2.680 7.050 1.00 0.00 81 TYR A CA 3
ATOM 4462 C C . TYR A 1 84 ? 24.270 -3.738 6.688 1.00 0.00 81 TYR A C 3
ATOM 4463 O O . TYR A 1 84 ? 23.954 -4.779 6.094 1.00 0.00 81 TYR A O 3
ATOM 4481 N N . GLU A 1 85 ? 25.543 -3.423 6.992 1.00 0.00 82 GLU A N 3
ATOM 4482 C CA . GLU A 1 85 ? 26.682 -4.266 6.610 1.00 0.00 82 GLU A CA 3
ATOM 4483 C C . GLU A 1 85 ? 26.894 -5.376 7.644 1.00 0.00 82 GLU A C 3
ATOM 4484 O O . GLU A 1 85 ? 27.114 -5.107 8.829 1.00 0.00 82 GLU A O 3
ATOM 4496 N N . ILE A 1 86 ? 26.820 -6.620 7.173 1.00 0.00 83 ILE A N 3
ATOM 4497 C CA . ILE A 1 86 ? 27.044 -7.830 7.980 1.00 0.00 83 ILE A CA 3
ATOM 4498 C C . ILE A 1 86 ? 28.133 -8.695 7.317 1.00 0.00 83 ILE A C 3
ATOM 4499 O O . ILE A 1 86 ? 28.682 -8.336 6.266 1.00 0.00 83 ILE A O 3
ATOM 4515 N N . THR A 1 87 ? 28.433 -9.844 7.940 1.00 0.00 84 THR A N 3
ATOM 4516 C CA . THR A 1 87 ? 29.258 -10.886 7.316 1.00 0.00 84 THR A CA 3
ATOM 4517 C C . THR A 1 87 ? 28.442 -11.672 6.286 1.00 0.00 84 THR A C 3
ATOM 4518 O O . THR A 1 87 ? 27.230 -11.856 6.455 1.00 0.00 84 THR A O 3
ATOM 4529 N N . LEU A 1 88 ? 29.133 -12.139 5.236 1.00 0.00 85 LEU A N 3
ATOM 4530 C CA . LEU A 1 88 ? 28.517 -12.930 4.146 1.00 0.00 85 LEU A CA 3
ATOM 4531 C C . LEU A 1 88 ? 27.939 -14.265 4.678 1.00 0.00 85 LEU A C 3
ATOM 4532 O O . LEU A 1 88 ? 26.958 -14.779 4.134 1.00 0.00 85 LEU A O 3
ATOM 4548 N N . GLN A 1 89 ? 28.543 -14.791 5.766 1.00 0.00 86 GLN A N 3
ATOM 4549 C CA . GLN A 1 89 ? 28.068 -16.012 6.445 1.00 0.00 86 GLN A CA 3
ATOM 4550 C C . GLN A 1 89 ? 26.669 -15.803 7.057 1.00 0.00 86 GLN A C 3
ATOM 4551 O O . GLN A 1 89 ? 25.792 -16.664 6.917 1.00 0.00 86 GLN A O 3
ATOM 4565 N N . ASP A 1 90 ? 26.484 -14.645 7.733 1.00 0.00 87 ASP A N 3
ATOM 4566 C CA . ASP A 1 90 ? 25.219 -14.292 8.424 1.00 0.00 87 ASP A CA 3
ATOM 4567 C C . ASP A 1 90 ? 24.048 -14.247 7.424 1.00 0.00 87 ASP A C 3
ATOM 4568 O O . ASP A 1 90 ? 22.923 -14.577 7.765 1.00 0.00 87 ASP A O 3
ATOM 4577 N N . ALA A 1 91 ? 24.362 -13.869 6.176 1.00 0.00 88 ALA A N 3
ATOM 4578 C CA . ALA A 1 91 ? 23.386 -13.774 5.074 1.00 0.00 88 ALA A CA 3
ATOM 4579 C C . ALA A 1 91 ? 22.866 -15.141 4.618 1.00 0.00 88 ALA A C 3
ATOM 4580 O O . ALA A 1 91 ? 21.766 -15.236 4.079 1.00 0.00 88 ALA A O 3
ATOM 4587 N N . ILE A 1 92 ? 23.680 -16.181 4.819 1.00 0.00 89 ILE A N 3
ATOM 4588 C CA . ILE A 1 92 ? 23.340 -17.556 4.422 1.00 0.00 89 ILE A CA 3
ATOM 4589 C C . ILE A 1 92 ? 22.503 -18.248 5.528 1.00 0.00 89 ILE A C 3
ATOM 4590 O O . ILE A 1 92 ? 21.544 -18.971 5.232 1.00 0.00 89 ILE A O 3
ATOM 4606 N N . LYS A 1 93 ? 22.872 -18.008 6.804 1.00 0.00 90 LYS A N 3
ATOM 4607 C CA . LYS A 1 93 ? 22.214 -18.656 7.967 1.00 0.00 90 LYS A CA 3
ATOM 4608 C C . LYS A 1 93 ? 20.995 -17.846 8.461 1.00 0.00 90 LYS A C 3
ATOM 4609 O O . LYS A 1 93 ? 19.873 -18.358 8.506 1.00 0.00 90 LYS A O 3
ATOM 4628 N N . ASN A 1 94 ? 21.225 -16.567 8.791 1.00 0.00 91 ASN A N 3
ATOM 4629 C CA . ASN A 1 94 ? 20.238 -15.702 9.473 1.00 0.00 91 ASN A CA 3
ATOM 4630 C C . ASN A 1 94 ? 19.449 -14.856 8.454 1.00 0.00 91 ASN A C 3
ATOM 4631 O O . ASN A 1 94 ? 18.856 -13.861 8.829 1.00 0.00 91 ASN A O 3
ATOM 4642 N N . ALA A 1 95 ? 19.426 -15.287 7.178 1.00 0.00 92 ALA A N 3
ATOM 4643 C CA . ALA A 1 95 ? 18.853 -14.522 6.038 1.00 0.00 92 ALA A CA 3
ATOM 4644 C C . ALA A 1 95 ? 17.499 -13.846 6.348 1.00 0.00 92 ALA A C 3
ATOM 4645 O O . ALA A 1 95 ? 17.393 -12.607 6.347 1.00 0.00 92 ALA A O 3
ATOM 4652 N N . ALA A 1 96 ? 16.489 -14.678 6.656 1.00 0.00 93 ALA A N 3
ATOM 4653 C CA . ALA A 1 96 ? 15.137 -14.210 7.004 1.00 0.00 93 ALA A CA 3
ATOM 4654 C C . ALA A 1 96 ? 15.165 -13.334 8.260 1.00 0.00 93 ALA A C 3
ATOM 4655 O O . ALA A 1 96 ? 14.422 -12.363 8.348 1.00 0.00 93 ALA A O 3
ATOM 4662 N N . GLY A 1 97 ? 16.078 -13.686 9.192 1.00 0.00 94 GLY A N 3
ATOM 4663 C CA . GLY A 1 97 ? 16.265 -12.959 10.439 1.00 0.00 94 GLY A CA 3
ATOM 4664 C C . GLY A 1 97 ? 16.730 -11.525 10.221 1.00 0.00 94 GLY A C 3
ATOM 4665 O O . GLY A 1 97 ? 16.205 -10.610 10.846 1.00 0.00 94 GLY A O 3
ATOM 4669 N N . ILE A 1 98 ? 17.685 -11.342 9.293 1.00 0.00 95 ILE A N 3
ATOM 4670 C CA . ILE A 1 98 ? 18.292 -10.033 8.973 1.00 0.00 95 ILE A CA 3
ATOM 4671 C C . ILE A 1 98 ? 17.227 -9.082 8.437 1.00 0.00 95 ILE A C 3
ATOM 4672 O O . ILE A 1 98 ? 16.997 -8.018 9.004 1.00 0.00 95 ILE A O 3
ATOM 4688 N N . ILE A 1 99 ? 16.571 -9.511 7.338 1.00 0.00 96 ILE A N 3
ATOM 4689 C CA . ILE A 1 99 ? 15.573 -8.693 6.630 1.00 0.00 96 ILE A CA 3
ATOM 4690 C C . ILE A 1 99 ? 14.425 -8.299 7.577 1.00 0.00 96 ILE A C 3
ATOM 4691 O O . ILE A 1 99 ? 14.039 -7.133 7.617 1.00 0.00 96 ILE A O 3
ATOM 4707 N N . LYS A 1 100 ? 13.920 -9.280 8.354 1.00 0.00 97 LYS A N 3
ATOM 4708 C CA . LYS A 1 100 ? 12.778 -9.059 9.269 1.00 0.00 97 LYS A CA 3
ATOM 4709 C C . LYS A 1 100 ? 13.172 -8.157 10.462 1.00 0.00 97 LYS A C 3
ATOM 4710 O O . LYS A 1 100 ? 12.316 -7.481 11.032 1.00 0.00 97 LYS A O 3
ATOM 4729 N N . GLU A 1 101 ? 14.475 -8.180 10.842 1.00 0.00 98 GLU A N 3
ATOM 4730 C CA . GLU A 1 101 ? 15.025 -7.282 11.885 1.00 0.00 98 GLU A CA 3
ATOM 4731 C C . GLU A 1 101 ? 14.900 -5.831 11.428 1.00 0.00 98 GLU A C 3
ATOM 4732 O O . GLU A 1 101 ? 14.519 -4.955 12.199 1.00 0.00 98 GLU A O 3
ATOM 4744 N N . ILE A 1 102 ? 15.213 -5.599 10.148 1.00 0.00 99 ILE A N 3
ATOM 4745 C CA . ILE A 1 102 ? 15.245 -4.248 9.580 1.00 0.00 99 ILE A CA 3
ATOM 4746 C C . ILE A 1 102 ? 13.810 -3.785 9.284 1.00 0.00 99 ILE A C 3
ATOM 4747 O O . ILE A 1 102 ? 13.490 -2.603 9.408 1.00 0.00 99 ILE A O 3
ATOM 4763 N N . GLU A 1 103 ? 12.967 -4.756 8.909 1.00 0.00 100 GLU A N 3
ATOM 4764 C CA . GLU A 1 103 ? 11.516 -4.585 8.746 1.00 0.00 100 GLU A CA 3
ATOM 4765 C C . GLU A 1 103 ? 10.876 -4.022 10.019 1.00 0.00 100 GLU A C 3
ATOM 4766 O O . GLU A 1 103 ? 10.206 -3.006 9.954 1.00 0.00 100 GLU A O 3
ATOM 4778 N N . GLU A 1 104 ? 11.116 -4.685 11.168 1.00 0.00 101 GLU A N 3
ATOM 4779 C CA . GLU A 1 104 ? 10.480 -4.310 12.451 1.00 0.00 101 GLU A CA 3
ATOM 4780 C C . GLU A 1 104 ? 11.070 -2.992 13.005 1.00 0.00 101 GLU A C 3
ATOM 4781 O O . GLU A 1 104 ? 10.345 -2.193 13.592 1.00 0.00 101 GLU A O 3
ATOM 4793 N N . MET A 1 105 ? 12.382 -2.759 12.764 1.00 0.00 102 MET A N 3
ATOM 4794 C CA . MET A 1 105 ? 13.069 -1.512 13.179 1.00 0.00 102 MET A CA 3
ATOM 4795 C C . MET A 1 105 ? 12.481 -0.300 12.441 1.00 0.00 102 MET A C 3
ATOM 4796 O O . MET A 1 105 ? 12.123 0.707 13.069 1.00 0.00 102 MET A O 3
ATOM 4810 N N . ILE A 1 106 ? 12.363 -0.421 11.106 1.00 0.00 103 ILE A N 3
ATOM 4811 C CA . ILE A 1 106 ? 11.778 0.625 10.249 1.00 0.00 103 ILE A CA 3
ATOM 4812 C C . ILE A 1 106 ? 10.272 0.782 10.548 1.00 0.00 103 ILE A C 3
ATOM 4813 O O . ILE A 1 106 ? 9.781 1.895 10.709 1.00 0.00 103 ILE A O 3
ATOM 4829 N N . ALA A 1 107 ? 9.565 -0.348 10.721 1.00 0.00 104 ALA A N 3
ATOM 4830 C CA . ALA A 1 107 ? 8.109 -0.353 10.994 1.00 0.00 104 ALA A CA 3
ATOM 4831 C C . ALA A 1 107 ? 7.789 0.162 12.414 1.00 0.00 104 ALA A C 3
ATOM 4832 O O . ALA A 1 107 ? 6.633 0.428 12.723 1.00 0.00 104 ALA A O 3
ATOM 4839 N N . SER A 1 108 ? 8.815 0.288 13.278 1.00 0.00 105 SER A N 3
ATOM 4840 C CA . SER A 1 108 ? 8.647 0.836 14.637 1.00 0.00 105 SER A CA 3
ATOM 4841 C C . SER A 1 108 ? 8.903 2.352 14.650 1.00 0.00 105 SER A C 3
ATOM 4842 O O . SER A 1 108 ? 8.196 3.092 15.327 1.00 0.00 105 SER A O 3
ATOM 4850 N N . GLU A 1 109 ? 9.918 2.805 13.891 1.00 0.00 106 GLU A N 3
ATOM 4851 C CA . GLU A 1 109 ? 10.316 4.235 13.852 1.00 0.00 106 GLU A CA 3
ATOM 4852 C C . GLU A 1 109 ? 9.367 5.062 12.954 1.00 0.00 106 GLU A C 3
ATOM 4853 O O . GLU A 1 109 ? 9.206 6.269 13.161 1.00 0.00 106 GLU A O 3
ATOM 4865 N N . GLN A 1 110 ? 8.766 4.408 11.941 1.00 0.00 107 GLN A N 3
ATOM 4866 C CA . GLN A 1 110 ? 7.808 5.052 11.018 1.00 0.00 107 GLN A CA 3
ATOM 4867 C C . GLN A 1 110 ? 6.399 5.044 11.637 1.00 0.00 107 GLN A C 3
ATOM 4868 O O . GLN A 1 110 ? 5.659 6.033 11.546 1.00 0.00 107 GLN A O 3
ATOM 4882 N N . GLN A 1 111 ? 6.041 3.910 12.267 1.00 0.00 108 GLN A N 3
ATOM 4883 C CA . GLN A 1 111 ? 4.743 3.734 12.942 1.00 0.00 108 GLN A CA 3
ATOM 4884 C C . GLN A 1 111 ? 4.935 3.940 14.468 1.00 0.00 108 GLN A C 3
ATOM 4885 O O . GLN A 1 111 ? 5.196 2.955 15.200 1.00 0.00 108 GLN A O 3
ATOM 4900 N N . MET A 1 4 ? 2.846 1.533 -0.693 1.00 0.00 1 MET A N 4
ATOM 4901 C CA . MET A 1 4 ? 3.866 1.746 -1.744 1.00 0.00 1 MET A CA 4
ATOM 4902 C C . MET A 1 4 ? 4.715 0.480 -1.884 1.00 0.00 1 MET A C 4
ATOM 4903 O O . MET A 1 4 ? 5.061 -0.149 -0.873 1.00 0.00 1 MET A O 4
ATOM 4917 N N . SER A 1 5 ? 5.040 0.110 -3.132 1.00 0.00 2 SER A N 4
ATOM 4918 C CA . SER A 1 5 ? 5.906 -1.033 -3.417 1.00 0.00 2 SER A CA 4
ATOM 4919 C C . SER A 1 5 ? 7.354 -0.671 -3.033 1.00 0.00 2 SER A C 4
ATOM 4920 O O . SER A 1 5 ? 8.095 -0.077 -3.828 1.00 0.00 2 SER A O 4
ATOM 4928 N N . LYS A 1 6 ? 7.710 -0.980 -1.770 1.00 0.00 3 LYS A N 4
ATOM 4929 C CA . LYS A 1 6 ? 9.053 -0.716 -1.218 1.00 0.00 3 LYS A CA 4
ATOM 4930 C C . LYS A 1 6 ? 10.123 -1.571 -1.924 1.00 0.00 3 LYS A C 4
ATOM 4931 O O . LYS A 1 6 ? 9.808 -2.449 -2.752 1.00 0.00 3 LYS A O 4
ATOM 4950 N N . LYS A 1 7 ? 11.395 -1.327 -1.586 1.00 0.00 4 LYS A N 4
ATOM 4951 C CA . LYS A 1 7 ? 12.519 -1.942 -2.301 1.00 0.00 4 LYS A CA 4
ATOM 4952 C C . LYS A 1 7 ? 13.646 -2.286 -1.306 1.00 0.00 4 LYS A C 4
ATOM 4953 O O . LYS A 1 7 ? 13.910 -1.540 -0.359 1.00 0.00 4 LYS A O 4
ATOM 4972 N N . LEU A 1 8 ? 14.293 -3.424 -1.549 1.00 0.00 5 LEU A N 4
ATOM 4973 C CA . LEU A 1 8 ? 15.444 -3.908 -0.791 1.00 0.00 5 LEU A CA 4
ATOM 4974 C C . LEU A 1 8 ? 16.510 -4.309 -1.794 1.00 0.00 5 LEU A C 4
ATOM 4975 O O . LEU A 1 8 ? 16.211 -4.935 -2.816 1.00 0.00 5 LEU A O 4
ATOM 4991 N N . ILE A 1 9 ? 17.751 -3.931 -1.524 1.00 0.00 6 ILE A N 4
ATOM 4992 C CA . ILE A 1 9 ? 18.906 -4.411 -2.276 1.00 0.00 6 ILE A CA 4
ATOM 4993 C C . ILE A 1 9 ? 19.915 -4.979 -1.282 1.00 0.00 6 ILE A C 4
ATOM 4994 O O . ILE A 1 9 ? 19.866 -4.668 -0.084 1.00 0.00 6 ILE A O 4
ATOM 5010 N N . ALA A 1 10 ? 20.806 -5.828 -1.772 1.00 0.00 7 ALA A N 4
ATOM 5011 C CA . ALA A 1 10 ? 21.881 -6.399 -0.963 1.00 0.00 7 ALA A CA 4
ATOM 5012 C C . ALA A 1 10 ? 23.129 -6.576 -1.819 1.00 0.00 7 ALA A C 4
ATOM 5013 O O . ALA A 1 10 ? 23.079 -6.451 -3.044 1.00 0.00 7 ALA A O 4
ATOM 5020 N N . LEU A 1 11 ? 24.248 -6.870 -1.163 1.00 0.00 8 LEU A N 4
ATOM 5021 C CA . LEU A 1 11 ? 25.538 -7.007 -1.822 1.00 0.00 8 LEU A CA 4
ATOM 5022 C C . LEU A 1 11 ? 26.318 -8.107 -1.104 1.00 0.00 8 LEU A C 4
ATOM 5023 O O . LEU A 1 11 ? 26.705 -7.946 0.056 1.00 0.00 8 LEU A O 4
ATOM 5039 N N . CYS A 1 12 ? 26.526 -9.219 -1.805 1.00 0.00 9 CYS A N 4
ATOM 5040 C CA . CYS A 1 12 ? 27.310 -10.349 -1.328 1.00 0.00 9 CYS A CA 4
ATOM 5041 C C . CYS A 1 12 ? 28.707 -10.301 -1.972 1.00 0.00 9 CYS A C 4
ATOM 5042 O O . CYS A 1 12 ? 28.831 -10.525 -3.169 1.00 0.00 9 CYS A O 4
ATOM 5050 N N . ALA A 1 13 ? 29.754 -9.993 -1.177 1.00 0.00 10 ALA A N 4
ATOM 5051 C CA . ALA A 1 13 ? 31.146 -9.884 -1.695 1.00 0.00 10 ALA A CA 4
ATOM 5052 C C . ALA A 1 13 ? 32.104 -10.759 -0.867 1.00 0.00 10 ALA A C 4
ATOM 5053 O O . ALA A 1 13 ? 32.294 -10.530 0.337 1.00 0.00 10 ALA A O 4
ATOM 5060 N N . CYS A 1 14 ? 32.688 -11.777 -1.527 1.00 0.00 11 CYS A N 4
ATOM 5061 C CA . CYS A 1 14 ? 33.577 -12.769 -0.891 1.00 0.00 11 CYS A CA 4
ATOM 5062 C C . CYS A 1 14 ? 34.945 -12.792 -1.601 1.00 0.00 11 CYS A C 4
ATOM 5063 O O . CYS A 1 14 ? 34.995 -12.657 -2.828 1.00 0.00 11 CYS A O 4
ATOM 5071 N N . PRO A 1 15 ? 36.075 -12.974 -0.848 1.00 0.00 12 PRO A N 4
ATOM 5072 C CA . PRO A 1 15 ? 37.432 -13.133 -1.447 1.00 0.00 12 PRO A CA 4
ATOM 5073 C C . PRO A 1 15 ? 37.636 -14.509 -2.136 1.00 0.00 12 PRO A C 4
ATOM 5074 O O . PRO A 1 15 ? 38.572 -14.677 -2.927 1.00 0.00 12 PRO A O 4
ATOM 5085 N N . MET A 1 16 ? 36.752 -15.477 -1.819 1.00 0.00 13 MET A N 4
ATOM 5086 C CA . MET A 1 16 ? 36.813 -16.843 -2.369 1.00 0.00 13 MET A CA 4
ATOM 5087 C C . MET A 1 16 ? 36.386 -16.864 -3.847 1.00 0.00 13 MET A C 4
ATOM 5088 O O . MET A 1 16 ? 37.121 -17.341 -4.717 1.00 0.00 13 MET A O 4
ATOM 5102 N N . GLY A 1 17 ? 35.180 -16.336 -4.106 1.00 0.00 14 GLY A N 4
ATOM 5103 C CA . GLY A 1 17 ? 34.582 -16.358 -5.441 1.00 0.00 14 GLY A CA 4
ATOM 5104 C C . GLY A 1 17 ? 33.082 -16.128 -5.392 1.00 0.00 14 GLY A C 4
ATOM 5105 O O . GLY A 1 17 ? 32.508 -15.937 -4.308 1.00 0.00 14 GLY A O 4
ATOM 5109 N N . LEU A 1 18 ? 32.440 -16.178 -6.569 1.00 0.00 15 LEU A N 4
ATOM 5110 C CA . LEU A 1 18 ? 30.999 -15.923 -6.707 1.00 0.00 15 LEU A CA 4
ATOM 5111 C C . LEU A 1 18 ? 30.130 -17.094 -6.211 1.00 0.00 15 LEU A C 4
ATOM 5112 O O . LEU A 1 18 ? 28.940 -16.913 -6.013 1.00 0.00 15 LEU A O 4
ATOM 5128 N N . ALA A 1 19 ? 30.723 -18.275 -6.005 1.00 0.00 16 ALA A N 4
ATOM 5129 C CA . ALA A 1 19 ? 29.992 -19.444 -5.472 1.00 0.00 16 ALA A CA 4
ATOM 5130 C C . ALA A 1 19 ? 29.411 -19.145 -4.067 1.00 0.00 16 ALA A C 4
ATOM 5131 O O . ALA A 1 19 ? 28.203 -19.333 -3.810 1.00 0.00 16 ALA A O 4
ATOM 5138 N N . HIS A 1 20 ? 30.286 -18.619 -3.184 1.00 0.00 17 HIS A N 4
ATOM 5139 C CA . HIS A 1 20 ? 29.924 -18.264 -1.797 1.00 0.00 17 HIS A CA 4
ATOM 5140 C C . HIS A 1 20 ? 28.890 -17.115 -1.792 1.00 0.00 17 HIS A C 4
ATOM 5141 O O . HIS A 1 20 ? 27.905 -17.142 -1.026 1.00 0.00 17 HIS A O 4
ATOM 5156 N N . THR A 1 21 ? 29.099 -16.138 -2.703 1.00 0.00 18 THR A N 4
ATOM 5157 C CA . THR A 1 21 ? 28.239 -14.948 -2.821 1.00 0.00 18 THR A CA 4
ATOM 5158 C C . THR A 1 21 ? 26.826 -15.324 -3.315 1.00 0.00 18 THR A C 4
ATOM 5159 O O . THR A 1 21 ? 25.854 -14.724 -2.884 1.00 0.00 18 THR A O 4
ATOM 5170 N N . PHE A 1 22 ? 26.740 -16.321 -4.228 1.00 0.00 19 PHE A N 4
ATOM 5171 C CA . PHE A 1 22 ? 25.457 -16.768 -4.821 1.00 0.00 19 PHE A CA 4
ATOM 5172 C C . PHE A 1 22 ? 24.581 -17.480 -3.788 1.00 0.00 19 PHE A C 4
ATOM 5173 O O . PHE A 1 22 ? 23.361 -17.398 -3.865 1.00 0.00 19 PHE A O 4
ATOM 5190 N N . MET A 1 23 ? 25.213 -18.191 -2.835 1.00 0.00 20 MET A N 4
ATOM 5191 C CA . MET A 1 23 ? 24.472 -18.845 -1.730 1.00 0.00 20 MET A CA 4
ATOM 5192 C C . MET A 1 23 ? 23.859 -17.792 -0.782 1.00 0.00 20 MET A C 4
ATOM 5193 O O . MET A 1 23 ? 22.734 -17.961 -0.295 1.00 0.00 20 MET A O 4
ATOM 5207 N N . ALA A 1 24 ? 24.615 -16.702 -0.543 1.00 0.00 21 ALA A N 4
ATOM 5208 C CA . ALA A 1 24 ? 24.133 -15.548 0.252 1.00 0.00 21 ALA A CA 4
ATOM 5209 C C . ALA A 1 24 ? 23.042 -14.767 -0.499 1.00 0.00 21 ALA A C 4
ATOM 5210 O O . ALA A 1 24 ? 22.044 -14.360 0.093 1.00 0.00 21 ALA A O 4
ATOM 5217 N N . ALA A 1 25 ? 23.246 -14.602 -1.816 1.00 0.00 22 ALA A N 4
ATOM 5218 C CA . ALA A 1 25 ? 22.334 -13.857 -2.702 1.00 0.00 22 ALA A CA 4
ATOM 5219 C C . ALA A 1 25 ? 21.006 -14.594 -2.846 1.00 0.00 22 ALA A C 4
ATOM 5220 O O . ALA A 1 25 ? 19.951 -13.979 -2.905 1.00 0.00 22 ALA A O 4
ATOM 5227 N N . GLN A 1 26 ? 21.088 -15.927 -2.891 1.00 0.00 23 GLN A N 4
ATOM 5228 C CA . GLN A 1 26 ? 19.920 -16.807 -2.934 1.00 0.00 23 GLN A CA 4
ATOM 5229 C C . GLN A 1 26 ? 19.090 -16.633 -1.657 1.00 0.00 23 GLN A C 4
ATOM 5230 O O . GLN A 1 26 ? 17.904 -16.314 -1.722 1.00 0.00 23 GLN A O 4
ATOM 5244 N N . ALA A 1 27 ? 19.761 -16.771 -0.509 1.00 0.00 24 ALA A N 4
ATOM 5245 C CA . ALA A 1 27 ? 19.116 -16.786 0.807 1.00 0.00 24 ALA A CA 4
ATOM 5246 C C . ALA A 1 27 ? 18.443 -15.432 1.144 1.00 0.00 24 ALA A C 4
ATOM 5247 O O . ALA A 1 27 ? 17.274 -15.400 1.564 1.00 0.00 24 ALA A O 4
ATOM 5254 N N . LEU A 1 28 ? 19.180 -14.322 0.931 1.00 0.00 25 LEU A N 4
ATOM 5255 C CA . LEU A 1 28 ? 18.668 -12.952 1.174 1.00 0.00 25 LEU A CA 4
ATOM 5256 C C . LEU A 1 28 ? 17.501 -12.614 0.234 1.00 0.00 25 LEU A C 4
ATOM 5257 O O . LEU A 1 28 ? 16.586 -11.876 0.622 1.00 0.00 25 LEU A O 4
ATOM 5273 N N . GLU A 1 29 ? 17.563 -13.140 -1.007 1.00 0.00 26 GLU A N 4
ATOM 5274 C CA . GLU A 1 29 ? 16.499 -12.950 -2.003 1.00 0.00 26 GLU A CA 4
ATOM 5275 C C . GLU A 1 29 ? 15.197 -13.562 -1.495 1.00 0.00 26 GLU A C 4
ATOM 5276 O O . GLU A 1 29 ? 14.196 -12.859 -1.382 1.00 0.00 26 GLU A O 4
ATOM 5288 N N . GLU A 1 30 ? 15.267 -14.861 -1.134 1.00 0.00 27 GLU A N 4
ATOM 5289 C CA . GLU A 1 30 ? 14.125 -15.641 -0.607 1.00 0.00 27 GLU A CA 4
ATOM 5290 C C . GLU A 1 30 ? 13.424 -14.880 0.524 1.00 0.00 27 GLU A C 4
ATOM 5291 O O . GLU A 1 30 ? 12.234 -14.616 0.445 1.00 0.00 27 GLU A O 4
ATOM 5303 N N . ALA A 1 31 ? 14.230 -14.455 1.506 1.00 0.00 28 ALA A N 4
ATOM 5304 C CA . ALA A 1 31 ? 13.784 -13.710 2.698 1.00 0.00 28 ALA A CA 4
ATOM 5305 C C . ALA A 1 31 ? 13.022 -12.419 2.325 1.00 0.00 28 ALA A C 4
ATOM 5306 O O . ALA A 1 31 ? 11.895 -12.190 2.783 1.00 0.00 28 ALA A O 4
ATOM 5313 N N . ALA A 1 32 ? 13.654 -11.607 1.468 1.00 0.00 29 ALA A N 4
ATOM 5314 C CA . ALA A 1 32 ? 13.089 -10.334 0.982 1.00 0.00 29 ALA A CA 4
ATOM 5315 C C . ALA A 1 32 ? 11.834 -10.519 0.092 1.00 0.00 29 ALA A C 4
ATOM 5316 O O . ALA A 1 32 ? 11.004 -9.605 -0.011 1.00 0.00 29 ALA A O 4
ATOM 5323 N N . VAL A 1 33 ? 11.674 -11.715 -0.514 1.00 0.00 30 VAL A N 4
ATOM 5324 C CA . VAL A 1 33 ? 10.499 -12.025 -1.366 1.00 0.00 30 VAL A CA 4
ATOM 5325 C C . VAL A 1 33 ? 9.289 -12.292 -0.457 1.00 0.00 30 VAL A C 4
ATOM 5326 O O . VAL A 1 33 ? 8.159 -11.878 -0.748 1.00 0.00 30 VAL A O 4
ATOM 5339 N N . GLU A 1 34 ? 9.572 -12.952 0.672 1.00 0.00 31 GLU A N 4
ATOM 5340 C CA . GLU A 1 34 ? 8.578 -13.293 1.699 1.00 0.00 31 GLU A CA 4
ATOM 5341 C C . GLU A 1 34 ? 8.223 -12.045 2.545 1.00 0.00 31 GLU A C 4
ATOM 5342 O O . GLU A 1 34 ? 7.177 -12.010 3.202 1.00 0.00 31 GLU A O 4
ATOM 5354 N N . ALA A 1 35 ? 9.117 -11.034 2.514 1.00 0.00 32 ALA A N 4
ATOM 5355 C CA . ALA A 1 35 ? 8.880 -9.715 3.126 1.00 0.00 32 ALA A CA 4
ATOM 5356 C C . ALA A 1 35 ? 7.967 -8.842 2.236 1.00 0.00 32 ALA A C 4
ATOM 5357 O O . ALA A 1 35 ? 7.391 -7.853 2.705 1.00 0.00 32 ALA A O 4
ATOM 5364 N N . GLY A 1 36 ? 7.862 -9.204 0.941 1.00 0.00 33 GLY A N 4
ATOM 5365 C CA . GLY A 1 36 ? 6.815 -8.672 0.055 1.00 0.00 33 GLY A CA 4
ATOM 5366 C C . GLY A 1 36 ? 7.240 -7.495 -0.820 1.00 0.00 33 GLY A C 4
ATOM 5367 O O . GLY A 1 36 ? 6.411 -6.963 -1.570 1.00 0.00 33 GLY A O 4
ATOM 5371 N N . TYR A 1 37 ? 8.510 -7.072 -0.728 1.00 0.00 34 TYR A N 4
ATOM 5372 C CA . TYR A 1 37 ? 9.065 -5.991 -1.584 1.00 0.00 34 TYR A CA 4
ATOM 5373 C C . TYR A 1 37 ? 10.044 -6.530 -2.629 1.00 0.00 34 TYR A C 4
ATOM 5374 O O . TYR A 1 37 ? 10.399 -7.718 -2.615 1.00 0.00 34 TYR A O 4
ATOM 5392 N N . GLU A 1 38 ? 10.482 -5.622 -3.527 1.00 0.00 35 GLU A N 4
ATOM 5393 C CA . GLU A 1 38 ? 11.425 -5.957 -4.602 1.00 0.00 35 GLU A CA 4
ATOM 5394 C C . GLU A 1 38 ? 12.820 -6.211 -4.006 1.00 0.00 35 GLU A C 4
ATOM 5395 O O . GLU A 1 38 ? 13.187 -5.579 -3.016 1.00 0.00 35 GLU A O 4
ATOM 5407 N N . VAL A 1 39 ? 13.580 -7.142 -4.603 1.00 0.00 36 VAL A N 4
ATOM 5408 C CA . VAL A 1 39 ? 14.931 -7.491 -4.130 1.00 0.00 36 VAL A CA 4
ATOM 5409 C C . VAL A 1 39 ? 15.920 -7.602 -5.305 1.00 0.00 36 VAL A C 4
ATOM 5410 O O . VAL A 1 39 ? 15.659 -8.301 -6.292 1.00 0.00 36 VAL A O 4
ATOM 5423 N N . LYS A 1 40 ? 17.059 -6.899 -5.186 1.00 0.00 37 LYS A N 4
ATOM 5424 C CA . LYS A 1 40 ? 18.149 -6.948 -6.178 1.00 0.00 37 LYS A CA 4
ATOM 5425 C C . LYS A 1 40 ? 19.487 -7.061 -5.446 1.00 0.00 37 LYS A C 4
ATOM 5426 O O . LYS A 1 40 ? 19.862 -6.161 -4.699 1.00 0.00 37 LYS A O 4
ATOM 5445 N N . ILE A 1 41 ? 20.190 -8.182 -5.635 1.00 0.00 38 ILE A N 4
ATOM 5446 C CA . ILE A 1 41 ? 21.452 -8.455 -4.928 1.00 0.00 38 ILE A CA 4
ATOM 5447 C C . ILE A 1 41 ? 22.643 -8.568 -5.897 1.00 0.00 38 ILE A C 4
ATOM 5448 O O . ILE A 1 41 ? 22.712 -9.503 -6.701 1.00 0.00 38 ILE A O 4
ATOM 5464 N N . GLU A 1 42 ? 23.568 -7.600 -5.793 1.00 0.00 39 GLU A N 4
ATOM 5465 C CA . GLU A 1 42 ? 24.866 -7.625 -6.491 1.00 0.00 39 GLU A CA 4
ATOM 5466 C C . GLU A 1 42 ? 25.803 -8.620 -5.783 1.00 0.00 39 GLU A C 4
ATOM 5467 O O . GLU A 1 42 ? 25.715 -8.806 -4.569 1.00 0.00 39 GLU A O 4
ATOM 5479 N N . THR A 1 43 ? 26.682 -9.261 -6.561 1.00 0.00 40 THR A N 4
ATOM 5480 C CA . THR A 1 43 ? 27.610 -10.293 -6.080 1.00 0.00 40 THR A CA 4
ATOM 5481 C C . THR A 1 43 ? 29.006 -10.025 -6.657 1.00 0.00 40 THR A C 4
ATOM 5482 O O . THR A 1 43 ? 29.163 -9.927 -7.869 1.00 0.00 40 THR A O 4
ATOM 5493 N N . GLN A 1 44 ? 30.020 -9.892 -5.778 1.00 0.00 41 GLN A N 4
ATOM 5494 C CA . GLN A 1 44 ? 31.406 -9.567 -6.177 1.00 0.00 41 GLN A CA 4
ATOM 5495 C C . GLN A 1 44 ? 32.355 -10.631 -5.604 1.00 0.00 41 GLN A C 4
ATOM 5496 O O . GLN A 1 44 ? 32.215 -11.030 -4.444 1.00 0.00 41 GLN A O 4
ATOM 5510 N N . GLY A 1 45 ? 33.310 -11.090 -6.417 1.00 0.00 42 GLY A N 4
ATOM 5511 C CA . GLY A 1 45 ? 34.261 -12.119 -5.989 1.00 0.00 42 GLY A CA 4
ATOM 5512 C C . GLY A 1 45 ? 35.475 -12.206 -6.894 1.00 0.00 42 GLY A C 4
ATOM 5513 O O . GLY A 1 45 ? 35.776 -11.254 -7.626 1.00 0.00 42 GLY A O 4
ATOM 5517 N N . ALA A 1 46 ? 36.173 -13.357 -6.827 1.00 0.00 43 ALA A N 4
ATOM 5518 C CA . ALA A 1 46 ? 37.352 -13.660 -7.671 1.00 0.00 43 ALA A CA 4
ATOM 5519 C C . ALA A 1 46 ? 36.997 -13.661 -9.170 1.00 0.00 43 ALA A C 4
ATOM 5520 O O . ALA A 1 46 ? 37.838 -13.358 -10.021 1.00 0.00 43 ALA A O 4
ATOM 5527 N N . ASP A 1 47 ? 35.732 -13.996 -9.467 1.00 0.00 44 ASP A N 4
ATOM 5528 C CA . ASP A 1 47 ? 35.201 -14.082 -10.843 1.00 0.00 44 ASP A CA 4
ATOM 5529 C C . ASP A 1 47 ? 34.701 -12.709 -11.344 1.00 0.00 44 ASP A C 4
ATOM 5530 O O . ASP A 1 47 ? 34.191 -12.600 -12.458 1.00 0.00 44 ASP A O 4
ATOM 5539 N N . GLY A 1 48 ? 34.860 -11.670 -10.513 1.00 0.00 45 GLY A N 4
ATOM 5540 C CA . GLY A 1 48 ? 34.377 -10.327 -10.826 1.00 0.00 45 GLY A CA 4
ATOM 5541 C C . GLY A 1 48 ? 32.995 -10.066 -10.248 1.00 0.00 45 GLY A C 4
ATOM 5542 O O . GLY A 1 48 ? 32.574 -10.735 -9.293 1.00 0.00 45 GLY A O 4
ATOM 5546 N N . ILE A 1 49 ? 32.281 -9.098 -10.841 1.00 0.00 46 ILE A N 4
ATOM 5547 C CA . ILE A 1 49 ? 30.989 -8.605 -10.327 1.00 0.00 46 ILE A CA 4
ATOM 5548 C C . ILE A 1 49 ? 29.828 -9.118 -11.212 1.00 0.00 46 ILE A C 4
ATOM 5549 O O . ILE A 1 49 ? 29.966 -9.226 -12.437 1.00 0.00 46 ILE A O 4
ATOM 5565 N N . GLN A 1 50 ? 28.686 -9.404 -10.573 1.00 0.00 47 GLN A N 4
ATOM 5566 C CA . GLN A 1 50 ? 27.501 -10.017 -11.195 1.00 0.00 47 GLN A CA 4
ATOM 5567 C C . GLN A 1 50 ? 26.240 -9.393 -10.580 1.00 0.00 47 GLN A C 4
ATOM 5568 O O . GLN A 1 50 ? 26.254 -9.017 -9.411 1.00 0.00 47 GLN A O 4
ATOM 5582 N N . ASN A 1 51 ? 25.168 -9.293 -11.391 1.00 0.00 48 ASN A N 4
ATOM 5583 C CA . ASN A 1 51 ? 23.832 -8.800 -10.960 1.00 0.00 48 ASN A CA 4
ATOM 5584 C C . ASN A 1 51 ? 23.939 -7.357 -10.403 1.00 0.00 48 ASN A C 4
ATOM 5585 O O . ASN A 1 51 ? 23.280 -7.005 -9.415 1.00 0.00 48 ASN A O 4
ATOM 5596 N N . ARG A 1 52 ? 24.764 -6.545 -11.105 1.00 0.00 49 ARG A N 4
ATOM 5597 C CA . ARG A 1 52 ? 25.171 -5.181 -10.713 1.00 0.00 49 ARG A CA 4
ATOM 5598 C C . ARG A 1 52 ? 23.986 -4.302 -10.266 1.00 0.00 49 ARG A C 4
ATOM 5599 O O . ARG A 1 52 ? 22.949 -4.254 -10.931 1.00 0.00 49 ARG A O 4
ATOM 5620 N N . LEU A 1 53 ? 24.174 -3.618 -9.138 1.00 0.00 50 LEU A N 4
ATOM 5621 C CA . LEU A 1 53 ? 23.234 -2.624 -8.621 1.00 0.00 50 LEU A CA 4
ATOM 5622 C C . LEU A 1 53 ? 23.467 -1.272 -9.292 1.00 0.00 50 LEU A C 4
ATOM 5623 O O . LEU A 1 53 ? 24.597 -0.757 -9.321 1.00 0.00 50 LEU A O 4
ATOM 5639 N N . THR A 1 54 ? 22.388 -0.719 -9.845 1.00 0.00 51 THR A N 4
ATOM 5640 C CA . THR A 1 54 ? 22.403 0.584 -10.500 1.00 0.00 51 THR A CA 4
ATOM 5641 C C . THR A 1 54 ? 22.120 1.682 -9.470 1.00 0.00 51 THR A C 4
ATOM 5642 O O . THR A 1 54 ? 21.619 1.402 -8.378 1.00 0.00 51 THR A O 4
ATOM 5653 N N . ALA A 1 55 ? 22.414 2.933 -9.843 1.00 0.00 52 ALA A N 4
ATOM 5654 C CA . ALA A 1 55 ? 22.119 4.107 -9.015 1.00 0.00 52 ALA A CA 4
ATOM 5655 C C . ALA A 1 55 ? 20.608 4.205 -8.714 1.00 0.00 52 ALA A C 4
ATOM 5656 O O . ALA A 1 55 ? 20.219 4.683 -7.649 1.00 0.00 52 ALA A O 4
ATOM 5663 N N . GLN A 1 56 ? 19.774 3.708 -9.659 1.00 0.00 53 GLN A N 4
ATOM 5664 C CA . GLN A 1 56 ? 18.313 3.635 -9.481 1.00 0.00 53 GLN A CA 4
ATOM 5665 C C . GLN A 1 56 ? 17.953 2.628 -8.376 1.00 0.00 53 GLN A C 4
ATOM 5666 O O . GLN A 1 56 ? 17.185 2.965 -7.490 1.00 0.00 53 GLN A O 4
ATOM 5680 N N . ASP A 1 57 ? 18.546 1.408 -8.438 1.00 0.00 54 ASP A N 4
ATOM 5681 C CA . ASP A 1 57 ? 18.340 0.339 -7.417 1.00 0.00 54 ASP A CA 4
ATOM 5682 C C . ASP A 1 57 ? 18.568 0.872 -5.996 1.00 0.00 54 ASP A C 4
ATOM 5683 O O . ASP A 1 57 ? 17.776 0.613 -5.086 1.00 0.00 54 ASP A O 4
ATOM 5692 N N . ILE A 1 58 ? 19.663 1.634 -5.858 1.00 0.00 55 ILE A N 4
ATOM 5693 C CA . ILE A 1 58 ? 20.119 2.206 -4.576 1.00 0.00 55 ILE A CA 4
ATOM 5694 C C . ILE A 1 58 ? 19.196 3.369 -4.123 1.00 0.00 55 ILE A C 4
ATOM 5695 O O . ILE A 1 58 ? 18.927 3.529 -2.924 1.00 0.00 55 ILE A O 4
ATOM 5711 N N . ALA A 1 59 ? 18.697 4.151 -5.105 1.00 0.00 56 ALA A N 4
ATOM 5712 C CA . ALA A 1 59 ? 17.791 5.296 -4.857 1.00 0.00 56 ALA A CA 4
ATOM 5713 C C . ALA A 1 59 ? 16.404 4.816 -4.378 1.00 0.00 56 ALA A C 4
ATOM 5714 O O . ALA A 1 59 ? 15.783 5.447 -3.518 1.00 0.00 56 ALA A O 4
ATOM 5721 N N . GLU A 1 60 ? 15.947 3.690 -4.946 1.00 0.00 57 GLU A N 4
ATOM 5722 C CA . GLU A 1 60 ? 14.667 3.050 -4.584 1.00 0.00 57 GLU A CA 4
ATOM 5723 C C . GLU A 1 60 ? 14.782 2.328 -3.236 1.00 0.00 57 GLU A C 4
ATOM 5724 O O . GLU A 1 60 ? 13.800 2.237 -2.490 1.00 0.00 57 GLU A O 4
ATOM 5736 N N . ALA A 1 61 ? 15.997 1.786 -2.981 1.00 0.00 58 ALA A N 4
ATOM 5737 C CA . ALA A 1 61 ? 16.297 0.915 -1.837 1.00 0.00 58 ALA A CA 4
ATOM 5738 C C . ALA A 1 61 ? 15.925 1.563 -0.499 1.00 0.00 58 ALA A C 4
ATOM 5739 O O . ALA A 1 61 ? 16.639 2.433 0.016 1.00 0.00 58 ALA A O 4
ATOM 5746 N N . THR A 1 62 ? 14.762 1.154 0.010 1.00 0.00 59 THR A N 4
ATOM 5747 C CA . THR A 1 62 ? 14.316 1.444 1.370 1.00 0.00 59 THR A CA 4
ATOM 5748 C C . THR A 1 62 ? 15.288 0.782 2.378 1.00 0.00 59 THR A C 4
ATOM 5749 O O . THR A 1 62 ? 15.549 1.310 3.464 1.00 0.00 59 THR A O 4
ATOM 5760 N N . ILE A 1 63 ? 15.831 -0.383 1.962 1.00 0.00 60 ILE A N 4
ATOM 5761 C CA . ILE A 1 63 ? 16.768 -1.195 2.758 1.00 0.00 60 ILE A CA 4
ATOM 5762 C C . ILE A 1 63 ? 17.963 -1.629 1.879 1.00 0.00 60 ILE A C 4
ATOM 5763 O O . ILE A 1 63 ? 17.778 -1.978 0.707 1.00 0.00 60 ILE A O 4
ATOM 5779 N N . ILE A 1 64 ? 19.185 -1.585 2.454 1.00 0.00 61 ILE A N 4
ATOM 5780 C CA . ILE A 1 64 ? 20.424 -2.088 1.806 1.00 0.00 61 ILE A CA 4
ATOM 5781 C C . ILE A 1 64 ? 21.169 -2.981 2.805 1.00 0.00 61 ILE A C 4
ATOM 5782 O O . ILE A 1 64 ? 21.363 -2.577 3.946 1.00 0.00 61 ILE A O 4
ATOM 5798 N N . ILE A 1 65 ? 21.576 -4.188 2.389 1.00 0.00 62 ILE A N 4
ATOM 5799 C CA . ILE A 1 65 ? 22.436 -5.075 3.212 1.00 0.00 62 ILE A CA 4
ATOM 5800 C C . ILE A 1 65 ? 23.781 -5.271 2.487 1.00 0.00 62 ILE A C 4
ATOM 5801 O O . ILE A 1 65 ? 23.793 -5.652 1.328 1.00 0.00 62 ILE A O 4
ATOM 5817 N N . HIS A 1 66 ? 24.915 -4.999 3.155 1.00 0.00 63 HIS A N 4
ATOM 5818 C CA . HIS A 1 66 ? 26.241 -5.413 2.649 1.00 0.00 63 HIS A CA 4
ATOM 5819 C C . HIS A 1 66 ? 26.674 -6.680 3.382 1.00 0.00 63 HIS A C 4
ATOM 5820 O O . HIS A 1 66 ? 27.323 -6.628 4.426 1.00 0.00 63 HIS A O 4
ATOM 5834 N N . SER A 1 67 ? 26.226 -7.816 2.842 1.00 0.00 64 SER A N 4
ATOM 5835 C CA . SER A 1 67 ? 26.611 -9.141 3.304 1.00 0.00 64 SER A CA 4
ATOM 5836 C C . SER A 1 67 ? 27.981 -9.493 2.718 1.00 0.00 64 SER A C 4
ATOM 5837 O O . SER A 1 67 ? 28.094 -10.151 1.677 1.00 0.00 64 SER A O 4
ATOM 5845 N N . VAL A 1 68 ? 29.032 -8.993 3.363 1.00 0.00 65 VAL A N 4
ATOM 5846 C CA . VAL A 1 68 ? 30.397 -9.056 2.830 1.00 0.00 65 VAL A CA 4
ATOM 5847 C C . VAL A 1 68 ? 31.376 -9.609 3.874 1.00 0.00 65 VAL A C 4
ATOM 5848 O O . VAL A 1 68 ? 31.050 -9.730 5.054 1.00 0.00 65 VAL A O 4
ATOM 5861 N N . ALA A 1 69 ? 32.561 -9.993 3.392 1.00 0.00 66 ALA A N 4
ATOM 5862 C CA . ALA A 1 69 ? 33.722 -10.366 4.227 1.00 0.00 66 ALA A CA 4
ATOM 5863 C C . ALA A 1 69 ? 34.914 -9.457 3.877 1.00 0.00 66 ALA A C 4
ATOM 5864 O O . ALA A 1 69 ? 35.909 -9.391 4.611 1.00 0.00 66 ALA A O 4
ATOM 5871 N N . VAL A 1 70 ? 34.790 -8.762 2.729 1.00 0.00 67 VAL A N 4
ATOM 5872 C CA . VAL A 1 70 ? 35.794 -7.831 2.194 1.00 0.00 67 VAL A CA 4
ATOM 5873 C C . VAL A 1 70 ? 35.130 -6.487 1.881 1.00 0.00 67 VAL A C 4
ATOM 5874 O O . VAL A 1 70 ? 33.915 -6.323 2.063 1.00 0.00 67 VAL A O 4
ATOM 5887 N N . THR A 1 71 ? 35.942 -5.516 1.441 1.00 0.00 68 THR A N 4
ATOM 5888 C CA . THR A 1 71 ? 35.439 -4.232 0.969 1.00 0.00 68 THR A CA 4
ATOM 5889 C C . THR A 1 71 ? 34.842 -4.420 -0.443 1.00 0.00 68 THR A C 4
ATOM 5890 O O . THR A 1 71 ? 35.564 -4.854 -1.357 1.00 0.00 68 THR A O 4
ATOM 5901 N N . PRO A 1 72 ? 33.509 -4.155 -0.635 1.00 0.00 69 PRO A N 4
ATOM 5902 C CA . PRO A 1 72 ? 32.883 -4.209 -1.968 1.00 0.00 69 PRO A CA 4
ATOM 5903 C C . PRO A 1 72 ? 33.442 -3.103 -2.893 1.00 0.00 69 PRO A C 4
ATOM 5904 O O . PRO A 1 72 ? 33.784 -2.018 -2.423 1.00 0.00 69 PRO A O 4
ATOM 5915 N N . GLU A 1 73 ? 33.533 -3.398 -4.197 1.00 0.00 70 GLU A N 4
ATOM 5916 C CA . GLU A 1 73 ? 34.100 -2.473 -5.202 1.00 0.00 70 GLU A CA 4
ATOM 5917 C C . GLU A 1 73 ? 33.220 -1.212 -5.338 1.00 0.00 70 GLU A C 4
ATOM 5918 O O . GLU A 1 73 ? 33.719 -0.081 -5.392 1.00 0.00 70 GLU A O 4
ATOM 5930 N N . ASP A 1 74 ? 31.897 -1.431 -5.325 1.00 0.00 71 ASP A N 4
ATOM 5931 C CA . ASP A 1 74 ? 30.888 -0.374 -5.537 1.00 0.00 71 ASP A CA 4
ATOM 5932 C C . ASP A 1 74 ? 30.491 0.325 -4.218 1.00 0.00 71 ASP A C 4
ATOM 5933 O O . ASP A 1 74 ? 29.514 1.068 -4.207 1.00 0.00 71 ASP A O 4
ATOM 5942 N N . ASN A 1 75 ? 31.294 0.140 -3.134 1.00 0.00 72 ASN A N 4
ATOM 5943 C CA . ASN A 1 75 ? 31.006 0.700 -1.780 1.00 0.00 72 ASN A CA 4
ATOM 5944 C C . ASN A 1 75 ? 30.816 2.242 -1.815 1.00 0.00 72 ASN A C 4
ATOM 5945 O O . ASN A 1 75 ? 30.074 2.798 -1.010 1.00 0.00 72 ASN A O 4
ATOM 5956 N N . GLU A 1 76 ? 31.485 2.889 -2.791 1.00 0.00 73 GLU A N 4
ATOM 5957 C CA . GLU A 1 76 ? 31.382 4.342 -3.064 1.00 0.00 73 GLU A CA 4
ATOM 5958 C C . GLU A 1 76 ? 29.919 4.790 -3.334 1.00 0.00 73 GLU A C 4
ATOM 5959 O O . GLU A 1 76 ? 29.509 5.862 -2.920 1.00 0.00 73 GLU A O 4
ATOM 5971 N N . ARG A 1 77 ? 29.161 3.930 -4.024 1.00 0.00 74 ARG A N 4
ATOM 5972 C CA . ARG A 1 77 ? 27.764 4.186 -4.450 1.00 0.00 74 ARG A CA 4
ATOM 5973 C C . ARG A 1 77 ? 26.763 3.955 -3.312 1.00 0.00 74 ARG A C 4
ATOM 5974 O O . ARG A 1 77 ? 25.608 4.377 -3.382 1.00 0.00 74 ARG A O 4
ATOM 5995 N N . PHE A 1 78 ? 27.216 3.248 -2.280 1.00 0.00 75 PHE A N 4
ATOM 5996 C CA . PHE A 1 78 ? 26.414 2.958 -1.073 1.00 0.00 75 PHE A CA 4
ATOM 5997 C C . PHE A 1 78 ? 26.910 3.784 0.132 1.00 0.00 75 PHE A C 4
ATOM 5998 O O . PHE A 1 78 ? 26.304 3.729 1.205 1.00 0.00 75 PHE A O 4
ATOM 6015 N N . GLU A 1 79 ? 27.991 4.566 -0.082 1.00 0.00 76 GLU A N 4
ATOM 6016 C CA . GLU A 1 79 ? 28.714 5.310 0.980 1.00 0.00 76 GLU A CA 4
ATOM 6017 C C . GLU A 1 79 ? 27.783 6.239 1.797 1.00 0.00 76 GLU A C 4
ATOM 6018 O O . GLU A 1 79 ? 27.794 6.214 3.032 1.00 0.00 76 GLU A O 4
ATOM 6030 N N . SER A 1 80 ? 26.975 7.040 1.091 1.00 0.00 77 SER A N 4
ATOM 6031 C CA . SER A 1 80 ? 26.080 8.038 1.715 1.00 0.00 77 SER A CA 4
ATOM 6032 C C . SER A 1 80 ? 24.675 7.468 2.004 1.00 0.00 77 SER A C 4
ATOM 6033 O O . SER A 1 80 ? 23.819 8.180 2.535 1.00 0.00 77 SER A O 4
ATOM 6041 N N . ARG A 1 81 ? 24.446 6.181 1.677 1.00 0.00 78 ARG A N 4
ATOM 6042 C CA . ARG A 1 81 ? 23.098 5.562 1.703 1.00 0.00 78 ARG A CA 4
ATOM 6043 C C . ARG A 1 81 ? 22.930 4.641 2.931 1.00 0.00 78 ARG A C 4
ATOM 6044 O O . ARG A 1 81 ? 23.926 4.240 3.547 1.00 0.00 78 ARG A O 4
ATOM 6065 N N . ASP A 1 82 ? 21.660 4.327 3.286 1.00 0.00 79 ASP A N 4
ATOM 6066 C CA . ASP A 1 82 ? 21.322 3.528 4.496 1.00 0.00 79 ASP A CA 4
ATOM 6067 C C . ASP A 1 82 ? 21.692 2.047 4.298 1.00 0.00 79 ASP A C 4
ATOM 6068 O O . ASP A 1 82 ? 20.904 1.267 3.749 1.00 0.00 79 ASP A O 4
ATOM 6077 N N . VAL A 1 83 ? 22.907 1.675 4.739 1.00 0.00 80 VAL A N 4
ATOM 6078 C CA . VAL A 1 83 ? 23.461 0.325 4.535 1.00 0.00 80 VAL A CA 4
ATOM 6079 C C . VAL A 1 83 ? 23.689 -0.383 5.882 1.00 0.00 80 VAL A C 4
ATOM 6080 O O . VAL A 1 83 ? 24.270 0.191 6.809 1.00 0.00 80 VAL A O 4
ATOM 6093 N N . TYR A 1 84 ? 23.238 -1.646 5.950 1.00 0.00 81 TYR A N 4
ATOM 6094 C CA . TYR A 1 84 ? 23.399 -2.532 7.111 1.00 0.00 81 TYR A CA 4
ATOM 6095 C C . TYR A 1 84 ? 24.480 -3.582 6.781 1.00 0.00 81 TYR A C 4
ATOM 6096 O O . TYR A 1 84 ? 24.188 -4.622 6.172 1.00 0.00 81 TYR A O 4
ATOM 6114 N N . GLU A 1 85 ? 25.742 -3.258 7.124 1.00 0.00 82 GLU A N 4
ATOM 6115 C CA . GLU A 1 85 ? 26.915 -4.097 6.810 1.00 0.00 82 GLU A CA 4
ATOM 6116 C C . GLU A 1 85 ? 27.027 -5.276 7.797 1.00 0.00 82 GLU A C 4
ATOM 6117 O O . GLU A 1 85 ? 27.307 -5.082 8.981 1.00 0.00 82 GLU A O 4
ATOM 6129 N N . ILE A 1 86 ? 26.773 -6.484 7.288 1.00 0.00 83 ILE A N 4
ATOM 6130 C CA . ILE A 1 86 ? 26.905 -7.756 8.039 1.00 0.00 83 ILE A CA 4
ATOM 6131 C C . ILE A 1 86 ? 27.989 -8.638 7.377 1.00 0.00 83 ILE A C 4
ATOM 6132 O O . ILE A 1 86 ? 28.679 -8.194 6.443 1.00 0.00 83 ILE A O 4
ATOM 6148 N N . THR A 1 87 ? 28.141 -9.882 7.862 1.00 0.00 84 THR A N 4
ATOM 6149 C CA . THR A 1 87 ? 28.981 -10.888 7.202 1.00 0.00 84 THR A CA 4
ATOM 6150 C C . THR A 1 87 ? 28.178 -11.637 6.138 1.00 0.00 84 THR A C 4
ATOM 6151 O O . THR A 1 87 ? 26.959 -11.819 6.267 1.00 0.00 84 THR A O 4
ATOM 6162 N N . LEU A 1 88 ? 28.888 -12.077 5.094 1.00 0.00 85 LEU A N 4
ATOM 6163 C CA . LEU A 1 88 ? 28.301 -12.875 3.994 1.00 0.00 85 LEU A CA 4
ATOM 6164 C C . LEU A 1 88 ? 27.804 -14.240 4.513 1.00 0.00 85 LEU A C 4
ATOM 6165 O O . LEU A 1 88 ? 26.834 -14.802 3.993 1.00 0.00 85 LEU A O 4
ATOM 6181 N N . GLN A 1 89 ? 28.483 -14.750 5.552 1.00 0.00 86 GLN A N 4
ATOM 6182 C CA . GLN A 1 89 ? 28.106 -15.996 6.226 1.00 0.00 86 GLN A CA 4
ATOM 6183 C C . GLN A 1 89 ? 26.734 -15.856 6.911 1.00 0.00 86 GLN A C 4
ATOM 6184 O O . GLN A 1 89 ? 25.887 -16.749 6.790 1.00 0.00 86 GLN A O 4
ATOM 6198 N N . ASP A 1 90 ? 26.518 -14.707 7.599 1.00 0.00 87 ASP A N 4
ATOM 6199 C CA . ASP A 1 90 ? 25.250 -14.428 8.308 1.00 0.00 87 ASP A CA 4
ATOM 6200 C C . ASP A 1 90 ? 24.081 -14.340 7.313 1.00 0.00 87 ASP A C 4
ATOM 6201 O O . ASP A 1 90 ? 22.953 -14.656 7.657 1.00 0.00 87 ASP A O 4
ATOM 6210 N N . ALA A 1 91 ? 24.385 -13.926 6.074 1.00 0.00 88 ALA A N 4
ATOM 6211 C CA . ALA A 1 91 ? 23.400 -13.825 4.978 1.00 0.00 88 ALA A CA 4
ATOM 6212 C C . ALA A 1 91 ? 22.838 -15.198 4.570 1.00 0.00 88 ALA A C 4
ATOM 6213 O O . ALA A 1 91 ? 21.675 -15.309 4.175 1.00 0.00 88 ALA A O 4
ATOM 6220 N N . ILE A 1 92 ? 23.685 -16.228 4.679 1.00 0.00 89 ILE A N 4
ATOM 6221 C CA . ILE A 1 92 ? 23.337 -17.606 4.293 1.00 0.00 89 ILE A CA 4
ATOM 6222 C C . ILE A 1 92 ? 22.504 -18.284 5.406 1.00 0.00 89 ILE A C 4
ATOM 6223 O O . ILE A 1 92 ? 21.522 -18.970 5.122 1.00 0.00 89 ILE A O 4
ATOM 6239 N N . LYS A 1 93 ? 22.912 -18.080 6.673 1.00 0.00 90 LYS A N 4
ATOM 6240 C CA . LYS A 1 93 ? 22.279 -18.750 7.839 1.00 0.00 90 LYS A CA 4
ATOM 6241 C C . LYS A 1 93 ? 21.043 -17.989 8.365 1.00 0.00 90 LYS A C 4
ATOM 6242 O O . LYS A 1 93 ? 19.984 -18.586 8.588 1.00 0.00 90 LYS A O 4
ATOM 6261 N N . ASN A 1 94 ? 21.185 -16.673 8.538 1.00 0.00 91 ASN A N 4
ATOM 6262 C CA . ASN A 1 94 ? 20.192 -15.814 9.224 1.00 0.00 91 ASN A CA 4
ATOM 6263 C C . ASN A 1 94 ? 19.422 -14.950 8.206 1.00 0.00 91 ASN A C 4
ATOM 6264 O O . ASN A 1 94 ? 18.897 -13.907 8.568 1.00 0.00 91 ASN A O 4
ATOM 6275 N N . ALA A 1 95 ? 19.334 -15.422 6.945 1.00 0.00 92 ALA A N 4
ATOM 6276 C CA . ALA A 1 95 ? 18.721 -14.676 5.812 1.00 0.00 92 ALA A CA 4
ATOM 6277 C C . ALA A 1 95 ? 17.415 -13.947 6.194 1.00 0.00 92 ALA A C 4
ATOM 6278 O O . ALA A 1 95 ? 17.343 -12.704 6.160 1.00 0.00 92 ALA A O 4
ATOM 6285 N N . ALA A 1 96 ? 16.419 -14.737 6.626 1.00 0.00 93 ALA A N 4
ATOM 6286 C CA . ALA A 1 96 ? 15.100 -14.219 7.011 1.00 0.00 93 ALA A CA 4
ATOM 6287 C C . ALA A 1 96 ? 15.187 -13.317 8.243 1.00 0.00 93 ALA A C 4
ATOM 6288 O O . ALA A 1 96 ? 14.456 -12.333 8.331 1.00 0.00 93 ALA A O 4
ATOM 6295 N N . GLY A 1 97 ? 16.116 -13.653 9.157 1.00 0.00 94 GLY A N 4
ATOM 6296 C CA . GLY A 1 97 ? 16.312 -12.919 10.401 1.00 0.00 94 GLY A CA 4
ATOM 6297 C C . GLY A 1 97 ? 16.766 -11.489 10.160 1.00 0.00 94 GLY A C 4
ATOM 6298 O O . GLY A 1 97 ? 16.210 -10.564 10.735 1.00 0.00 94 GLY A O 4
ATOM 6302 N N . ILE A 1 98 ? 17.748 -11.330 9.258 1.00 0.00 95 ILE A N 4
ATOM 6303 C CA . ILE A 1 98 ? 18.334 -10.029 8.883 1.00 0.00 95 ILE A CA 4
ATOM 6304 C C . ILE A 1 98 ? 17.256 -9.109 8.304 1.00 0.00 95 ILE A C 4
ATOM 6305 O O . ILE A 1 98 ? 17.033 -8.016 8.824 1.00 0.00 95 ILE A O 4
ATOM 6321 N N . ILE A 1 99 ? 16.586 -9.585 7.234 1.00 0.00 96 ILE A N 4
ATOM 6322 C CA . ILE A 1 99 ? 15.541 -8.815 6.533 1.00 0.00 96 ILE A CA 4
ATOM 6323 C C . ILE A 1 99 ? 14.426 -8.390 7.508 1.00 0.00 96 ILE A C 4
ATOM 6324 O O . ILE A 1 99 ? 14.093 -7.205 7.577 1.00 0.00 96 ILE A O 4
ATOM 6340 N N . LYS A 1 100 ? 13.902 -9.357 8.294 1.00 0.00 97 LYS A N 4
ATOM 6341 C CA . LYS A 1 100 ? 12.768 -9.105 9.219 1.00 0.00 97 LYS A CA 4
ATOM 6342 C C . LYS A 1 100 ? 13.184 -8.174 10.374 1.00 0.00 97 LYS A C 4
ATOM 6343 O O . LYS A 1 100 ? 12.336 -7.480 10.937 1.00 0.00 97 LYS A O 4
ATOM 6362 N N . GLU A 1 101 ? 14.489 -8.199 10.739 1.00 0.00 98 GLU A N 4
ATOM 6363 C CA . GLU A 1 101 ? 15.064 -7.297 11.758 1.00 0.00 98 GLU A CA 4
ATOM 6364 C C . GLU A 1 101 ? 15.013 -5.855 11.263 1.00 0.00 98 GLU A C 4
ATOM 6365 O O . GLU A 1 101 ? 14.668 -4.954 12.014 1.00 0.00 98 GLU A O 4
ATOM 6377 N N . ILE A 1 102 ? 15.313 -5.651 9.976 1.00 0.00 99 ILE A N 4
ATOM 6378 C CA . ILE A 1 102 ? 15.366 -4.297 9.398 1.00 0.00 99 ILE A CA 4
ATOM 6379 C C . ILE A 1 102 ? 13.934 -3.784 9.184 1.00 0.00 99 ILE A C 4
ATOM 6380 O O . ILE A 1 102 ? 13.646 -2.595 9.344 1.00 0.00 99 ILE A O 4
ATOM 6396 N N . GLU A 1 103 ? 13.051 -4.732 8.850 1.00 0.00 100 GLU A N 4
ATOM 6397 C CA . GLU A 1 103 ? 11.612 -4.510 8.713 1.00 0.00 100 GLU A CA 4
ATOM 6398 C C . GLU A 1 103 ? 11.000 -4.027 10.030 1.00 0.00 100 GLU A C 4
ATOM 6399 O O . GLU A 1 103 ? 10.319 -3.015 10.037 1.00 0.00 100 GLU A O 4
ATOM 6411 N N . GLU A 1 104 ? 11.283 -4.738 11.141 1.00 0.00 101 GLU A N 4
ATOM 6412 C CA . GLU A 1 104 ? 10.696 -4.425 12.463 1.00 0.00 101 GLU A CA 4
ATOM 6413 C C . GLU A 1 104 ? 11.305 -3.137 13.045 1.00 0.00 101 GLU A C 4
ATOM 6414 O O . GLU A 1 104 ? 10.614 -2.387 13.725 1.00 0.00 101 GLU A O 4
ATOM 6426 N N . MET A 1 105 ? 12.603 -2.886 12.753 1.00 0.00 102 MET A N 4
ATOM 6427 C CA . MET A 1 105 ? 13.301 -1.665 13.202 1.00 0.00 102 MET A CA 4
ATOM 6428 C C . MET A 1 105 ? 12.656 -0.425 12.570 1.00 0.00 102 MET A C 4
ATOM 6429 O O . MET A 1 105 ? 12.156 0.454 13.288 1.00 0.00 102 MET A O 4
ATOM 6443 N N . ILE A 1 106 ? 12.633 -0.398 11.223 1.00 0.00 103 ILE A N 4
ATOM 6444 C CA . ILE A 1 106 ? 12.064 0.722 10.452 1.00 0.00 103 ILE A CA 4
ATOM 6445 C C . ILE A 1 106 ? 10.551 0.874 10.748 1.00 0.00 103 ILE A C 4
ATOM 6446 O O . ILE A 1 106 ? 10.072 1.981 10.955 1.00 0.00 103 ILE A O 4
ATOM 6462 N N . ALA A 1 107 ? 9.827 -0.257 10.838 1.00 0.00 104 ALA A N 4
ATOM 6463 C CA . ALA A 1 107 ? 8.373 -0.252 11.123 1.00 0.00 104 ALA A CA 4
ATOM 6464 C C . ALA A 1 107 ? 8.074 0.292 12.535 1.00 0.00 104 ALA A C 4
ATOM 6465 O O . ALA A 1 107 ? 7.069 0.946 12.732 1.00 0.00 104 ALA A O 4
ATOM 6472 N N . SER A 1 108 ? 8.980 0.055 13.497 1.00 0.00 105 SER A N 4
ATOM 6473 C CA . SER A 1 108 ? 8.768 0.462 14.903 1.00 0.00 105 SER A CA 4
ATOM 6474 C C . SER A 1 108 ? 8.923 1.984 15.058 1.00 0.00 105 SER A C 4
ATOM 6475 O O . SER A 1 108 ? 8.196 2.621 15.830 1.00 0.00 105 SER A O 4
ATOM 6483 N N . GLU A 1 109 ? 9.883 2.553 14.311 1.00 0.00 106 GLU A N 4
ATOM 6484 C CA . GLU A 1 109 ? 10.201 3.992 14.366 1.00 0.00 106 GLU A CA 4
ATOM 6485 C C . GLU A 1 109 ? 9.284 4.819 13.435 1.00 0.00 106 GLU A C 4
ATOM 6486 O O . GLU A 1 109 ? 9.060 6.006 13.689 1.00 0.00 106 GLU A O 4
ATOM 6498 N N . GLN A 1 110 ? 8.749 4.189 12.368 1.00 0.00 107 GLN A N 4
ATOM 6499 C CA . GLN A 1 110 ? 7.832 4.862 11.412 1.00 0.00 107 GLN A CA 4
ATOM 6500 C C . GLN A 1 110 ? 6.367 4.815 11.903 1.00 0.00 107 GLN A C 4
ATOM 6501 O O . GLN A 1 110 ? 5.620 5.789 11.741 1.00 0.00 107 GLN A O 4
ATOM 6515 N N . GLN A 1 111 ? 5.957 3.666 12.472 1.00 0.00 108 GLN A N 4
ATOM 6516 C CA . GLN A 1 111 ? 4.624 3.510 13.084 1.00 0.00 108 GLN A CA 4
ATOM 6517 C C . GLN A 1 111 ? 4.638 4.159 14.492 1.00 0.00 108 GLN A C 4
ATOM 6518 O O . GLN A 1 111 ? 4.190 5.314 14.628 1.00 0.00 108 GLN A O 4
ATOM 6533 N N . MET A 1 4 ? 4.308 2.632 -4.275 1.00 0.00 1 MET A N 5
ATOM 6534 C CA . MET A 1 4 ? 3.321 2.129 -3.295 1.00 0.00 1 MET A CA 5
ATOM 6535 C C . MET A 1 4 ? 4.005 1.119 -2.361 1.00 0.00 1 MET A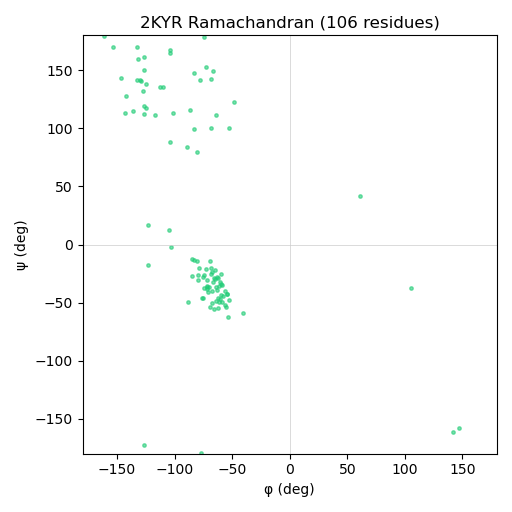 C 5
ATOM 6536 O O . MET A 1 4 ? 4.025 1.295 -1.137 1.00 0.00 1 MET A O 5
ATOM 6550 N N . SER A 1 5 ? 4.556 0.052 -2.966 1.00 0.00 2 SER A N 5
ATOM 6551 C CA . SER A 1 5 ? 5.349 -0.975 -2.265 1.00 0.00 2 SER A CA 5
ATOM 6552 C C . SER A 1 5 ? 6.797 -0.472 -2.038 1.00 0.00 2 SER A C 5
ATOM 6553 O O . SER A 1 5 ? 7.201 0.567 -2.580 1.00 0.00 2 SER A O 5
ATOM 6561 N N . LYS A 1 6 ? 7.568 -1.235 -1.247 1.00 0.00 3 LYS A N 5
ATOM 6562 C CA . LYS A 1 6 ? 8.942 -0.868 -0.823 1.00 0.00 3 LYS A CA 5
ATOM 6563 C C . LYS A 1 6 ? 9.996 -1.622 -1.666 1.00 0.00 3 LYS A C 5
ATOM 6564 O O . LYS A 1 6 ? 9.654 -2.411 -2.567 1.00 0.00 3 LYS A O 5
ATOM 6583 N N . LYS A 1 7 ? 11.283 -1.393 -1.362 1.00 0.00 4 LYS A N 5
ATOM 6584 C CA . LYS A 1 7 ? 12.402 -1.935 -2.165 1.00 0.00 4 LYS A CA 5
ATOM 6585 C C . LYS A 1 7 ? 13.573 -2.311 -1.232 1.00 0.00 4 LYS A C 5
ATOM 6586 O O . LYS A 1 7 ? 13.837 -1.627 -0.244 1.00 0.00 4 LYS A O 5
ATOM 6605 N N . LEU A 1 8 ? 14.268 -3.400 -1.568 1.00 0.00 5 LEU A N 5
ATOM 6606 C CA . LEU A 1 8 ? 15.439 -3.890 -0.835 1.00 0.00 5 LEU A CA 5
ATOM 6607 C C . LEU A 1 8 ? 16.520 -4.244 -1.853 1.00 0.00 5 LEU A C 5
ATOM 6608 O O . LEU A 1 8 ? 16.220 -4.718 -2.951 1.00 0.00 5 LEU A O 5
ATOM 6624 N N . ILE A 1 9 ? 17.774 -3.961 -1.512 1.00 0.00 6 ILE A N 5
ATOM 6625 C CA . ILE A 1 9 ? 18.933 -4.412 -2.284 1.00 0.00 6 ILE A CA 5
ATOM 6626 C C . ILE A 1 9 ? 19.963 -4.988 -1.313 1.00 0.00 6 ILE A C 5
ATOM 6627 O O . ILE A 1 9 ? 19.838 -4.825 -0.087 1.00 0.00 6 ILE A O 5
ATOM 6643 N N . ALA A 1 10 ? 20.971 -5.658 -1.863 1.00 0.00 7 ALA A N 5
ATOM 6644 C CA . ALA A 1 10 ? 22.091 -6.187 -1.084 1.00 0.00 7 ALA A CA 5
ATOM 6645 C C . ALA A 1 10 ? 23.348 -6.273 -1.951 1.00 0.00 7 ALA A C 5
ATOM 6646 O O . ALA A 1 10 ? 23.295 -6.086 -3.173 1.00 0.00 7 ALA A O 5
ATOM 6653 N N . LEU A 1 11 ? 24.478 -6.543 -1.298 1.00 0.00 8 LEU A N 5
ATOM 6654 C CA . LEU A 1 11 ? 25.773 -6.705 -1.952 1.00 0.00 8 LEU A CA 5
ATOM 6655 C C . LEU A 1 11 ? 26.483 -7.862 -1.247 1.00 0.00 8 LEU A C 5
ATOM 6656 O O . LEU A 1 11 ? 26.830 -7.755 -0.063 1.00 0.00 8 LEU A O 5
ATOM 6672 N N . CYS A 1 12 ? 26.659 -8.970 -1.970 1.00 0.00 9 CYS A N 5
ATOM 6673 C CA . CYS A 1 12 ? 27.366 -10.147 -1.478 1.00 0.00 9 CYS A CA 5
ATOM 6674 C C . CYS A 1 12 ? 28.782 -10.167 -2.079 1.00 0.00 9 CYS A C 5
ATOM 6675 O O . CYS A 1 12 ? 28.939 -10.407 -3.268 1.00 0.00 9 CYS A O 5
ATOM 6683 N N . ALA A 1 13 ? 29.811 -9.915 -1.248 1.00 0.00 10 ALA A N 5
ATOM 6684 C CA . ALA A 1 13 ? 31.222 -9.838 -1.714 1.00 0.00 10 ALA A CA 5
ATOM 6685 C C . ALA A 1 13 ? 32.137 -10.734 -0.869 1.00 0.00 10 ALA A C 5
ATOM 6686 O O . ALA A 1 13 ? 32.319 -10.498 0.326 1.00 0.00 10 ALA A O 5
ATOM 6693 N N . CYS A 1 14 ? 32.694 -11.785 -1.496 1.00 0.00 11 CYS A N 5
ATOM 6694 C CA . CYS A 1 14 ? 33.693 -12.669 -0.870 1.00 0.00 11 CYS A CA 5
ATOM 6695 C C . CYS A 1 14 ? 34.892 -12.854 -1.805 1.00 0.00 11 CYS A C 5
ATOM 6696 O O . CYS A 1 14 ? 34.731 -12.887 -3.030 1.00 0.00 11 CYS A O 5
ATOM 6704 N N . PRO A 1 15 ? 36.125 -13.002 -1.226 1.00 0.00 12 PRO A N 5
ATOM 6705 C CA . PRO A 1 15 ? 37.351 -13.289 -1.993 1.00 0.00 12 PRO A CA 5
ATOM 6706 C C . PRO A 1 15 ? 37.562 -14.818 -2.175 1.00 0.00 12 PRO A C 5
ATOM 6707 O O . PRO A 1 15 ? 38.654 -15.270 -2.522 1.00 0.00 12 PRO A O 5
ATOM 6718 N N . MET A 1 16 ? 36.484 -15.592 -1.924 1.00 0.00 13 MET A N 5
ATOM 6719 C CA . MET A 1 16 ? 36.459 -17.053 -2.067 1.00 0.00 13 MET A CA 5
ATOM 6720 C C . MET A 1 16 ? 35.124 -17.476 -2.723 1.00 0.00 13 MET A C 5
ATOM 6721 O O . MET A 1 16 ? 34.169 -17.880 -2.043 1.00 0.00 13 MET A O 5
ATOM 6735 N N . GLY A 1 17 ? 35.044 -17.257 -4.043 1.00 0.00 14 GLY A N 5
ATOM 6736 C CA . GLY A 1 17 ? 33.996 -17.823 -4.881 1.00 0.00 14 GLY A CA 5
ATOM 6737 C C . GLY A 1 17 ? 32.742 -16.959 -4.983 1.00 0.00 14 GLY A C 5
ATOM 6738 O O . GLY A 1 17 ? 32.216 -16.491 -3.963 1.00 0.00 14 GLY A O 5
ATOM 6742 N N . LEU A 1 18 ? 32.255 -16.759 -6.227 1.00 0.00 15 LEU A N 5
ATOM 6743 C CA . LEU A 1 18 ? 30.893 -16.264 -6.476 1.00 0.00 15 LEU A CA 5
ATOM 6744 C C . LEU A 1 18 ? 29.869 -17.317 -6.016 1.00 0.00 15 LEU A C 5
ATOM 6745 O O . LEU A 1 18 ? 28.736 -16.983 -5.729 1.00 0.00 15 LEU A O 5
ATOM 6761 N N . ALA A 1 19 ? 30.303 -18.589 -5.935 1.00 0.00 16 ALA A N 5
ATOM 6762 C CA . ALA A 1 19 ? 29.505 -19.680 -5.352 1.00 0.00 16 ALA A CA 5
ATOM 6763 C C . ALA A 1 19 ? 29.084 -19.343 -3.907 1.00 0.00 16 ALA A C 5
ATOM 6764 O O . ALA A 1 19 ? 27.933 -19.575 -3.516 1.00 0.00 16 ALA A O 5
ATOM 6771 N N . HIS A 1 20 ? 30.020 -18.732 -3.142 1.00 0.00 17 HIS A N 5
ATOM 6772 C CA . HIS A 1 20 ? 29.757 -18.316 -1.753 1.00 0.00 17 HIS A CA 5
ATOM 6773 C C . HIS A 1 20 ? 28.754 -17.149 -1.749 1.00 0.00 17 HIS A C 5
ATOM 6774 O O . HIS A 1 20 ? 27.772 -17.152 -0.983 1.00 0.00 17 HIS A O 5
ATOM 6789 N N . THR A 1 21 ? 28.997 -16.176 -2.651 1.00 0.00 18 THR A N 5
ATOM 6790 C CA . THR A 1 21 ? 28.166 -14.968 -2.773 1.00 0.00 18 THR A CA 5
ATOM 6791 C C . THR A 1 21 ? 26.737 -15.301 -3.260 1.00 0.00 18 THR A C 5
ATOM 6792 O O . THR A 1 21 ? 25.809 -14.596 -2.912 1.00 0.00 18 THR A O 5
ATOM 6803 N N . PHE A 1 22 ? 26.588 -16.382 -4.066 1.00 0.00 19 PHE A N 5
ATOM 6804 C CA . PHE A 1 22 ? 25.281 -16.795 -4.639 1.00 0.00 19 PHE A CA 5
ATOM 6805 C C . PHE A 1 22 ? 24.443 -17.567 -3.619 1.00 0.00 19 PHE A C 5
ATOM 6806 O O . PHE A 1 22 ? 23.218 -17.575 -3.721 1.00 0.00 19 PHE A O 5
ATOM 6823 N N . MET A 1 23 ? 25.098 -18.245 -2.654 1.00 0.00 20 MET A N 5
ATOM 6824 C CA . MET A 1 23 ? 24.379 -18.859 -1.513 1.00 0.00 20 MET A CA 5
ATOM 6825 C C . MET A 1 23 ? 23.773 -17.758 -0.631 1.00 0.00 20 MET A C 5
ATOM 6826 O O . MET A 1 23 ? 22.645 -17.884 -0.159 1.00 0.00 20 MET A O 5
ATOM 6840 N N . ALA A 1 24 ? 24.538 -16.663 -0.467 1.00 0.00 21 ALA A N 5
ATOM 6841 C CA . ALA A 1 24 ? 24.106 -15.469 0.290 1.00 0.00 21 ALA A CA 5
ATOM 6842 C C . ALA A 1 24 ? 23.049 -14.671 -0.476 1.00 0.00 21 ALA A C 5
ATOM 6843 O O . ALA A 1 24 ? 22.087 -14.181 0.114 1.00 0.00 21 ALA A O 5
ATOM 6850 N N . ALA A 1 25 ? 23.251 -14.562 -1.801 1.00 0.00 22 ALA A N 5
ATOM 6851 C CA . ALA A 1 25 ? 22.383 -13.791 -2.700 1.00 0.00 22 ALA A CA 5
ATOM 6852 C C . ALA A 1 25 ? 21.002 -14.425 -2.759 1.00 0.00 22 ALA A C 5
ATOM 6853 O O . ALA A 1 25 ? 20.009 -13.763 -2.521 1.00 0.00 22 ALA A O 5
ATOM 6860 N N . GLN A 1 26 ? 20.975 -15.735 -3.031 1.00 0.00 23 GLN A N 5
ATOM 6861 C CA . GLN A 1 26 ? 19.732 -16.507 -3.127 1.00 0.00 23 GLN A CA 5
ATOM 6862 C C . GLN A 1 26 ? 18.993 -16.509 -1.778 1.00 0.00 23 GLN A C 5
ATOM 6863 O O . GLN A 1 26 ? 17.772 -16.385 -1.743 1.00 0.00 23 GLN A O 5
ATOM 6877 N N . ALA A 1 27 ? 19.763 -16.609 -0.681 1.00 0.00 24 ALA A N 5
ATOM 6878 C CA . ALA A 1 27 ? 19.219 -16.616 0.683 1.00 0.00 24 ALA A CA 5
ATOM 6879 C C . ALA A 1 27 ? 18.490 -15.286 1.009 1.00 0.00 24 ALA A C 5
ATOM 6880 O O . ALA A 1 27 ? 17.309 -15.290 1.399 1.00 0.00 24 ALA A O 5
ATOM 6887 N N . LEU A 1 28 ? 19.197 -14.156 0.808 1.00 0.00 25 LEU A N 5
ATOM 6888 C CA . LEU A 1 28 ? 18.658 -12.795 1.064 1.00 0.00 25 LEU A CA 5
ATOM 6889 C C . LEU A 1 28 ? 17.517 -12.455 0.093 1.00 0.00 25 LEU A C 5
ATOM 6890 O O . LEU A 1 28 ? 16.618 -11.681 0.434 1.00 0.00 25 LEU A O 5
ATOM 6906 N N . GLU A 1 29 ? 17.587 -13.037 -1.119 1.00 0.00 26 GLU A N 5
ATOM 6907 C CA . GLU A 1 29 ? 16.595 -12.825 -2.180 1.00 0.00 26 GLU A CA 5
ATOM 6908 C C . GLU A 1 29 ? 15.240 -13.384 -1.742 1.00 0.00 26 GLU A C 5
ATOM 6909 O O . GLU A 1 29 ? 14.255 -12.648 -1.698 1.00 0.00 26 GLU A O 5
ATOM 6921 N N . GLU A 1 30 ? 15.245 -14.680 -1.359 1.00 0.00 27 GLU A N 5
ATOM 6922 C CA . GLU A 1 30 ? 14.051 -15.406 -0.873 1.00 0.00 27 GLU A CA 5
ATOM 6923 C C . GLU A 1 30 ? 13.420 -14.663 0.309 1.00 0.00 27 GLU A C 5
ATOM 6924 O O . GLU A 1 30 ? 12.237 -14.371 0.292 1.00 0.00 27 GLU A O 5
ATOM 6936 N N . ALA A 1 31 ? 14.274 -14.304 1.279 1.00 0.00 28 ALA A N 5
ATOM 6937 C CA . ALA A 1 31 ? 13.886 -13.616 2.528 1.00 0.00 28 ALA A CA 5
ATOM 6938 C C . ALA A 1 31 ? 13.148 -12.294 2.247 1.00 0.00 28 ALA A C 5
ATOM 6939 O O . ALA A 1 31 ? 12.101 -12.008 2.844 1.00 0.00 28 ALA A O 5
ATOM 6946 N N . ALA A 1 32 ? 13.720 -11.508 1.329 1.00 0.00 29 ALA A N 5
ATOM 6947 C CA . ALA A 1 32 ? 13.141 -10.233 0.872 1.00 0.00 29 ALA A CA 5
ATOM 6948 C C . ALA A 1 32 ? 11.834 -10.426 0.066 1.00 0.00 29 ALA A C 5
ATOM 6949 O O . ALA A 1 32 ? 10.951 -9.558 0.093 1.00 0.00 29 ALA A O 5
ATOM 6956 N N . VAL A 1 33 ? 11.697 -11.576 -0.621 1.00 0.00 30 VAL A N 5
ATOM 6957 C CA . VAL A 1 33 ? 10.484 -11.887 -1.416 1.00 0.00 30 VAL A CA 5
ATOM 6958 C C . VAL A 1 33 ? 9.321 -12.214 -0.459 1.00 0.00 30 VAL A C 5
ATOM 6959 O O . VAL A 1 33 ? 8.171 -11.822 -0.690 1.00 0.00 30 VAL A O 5
ATOM 6972 N N . GLU A 1 34 ? 9.668 -12.900 0.632 1.00 0.00 31 GLU A N 5
ATOM 6973 C CA . GLU A 1 34 ? 8.729 -13.295 1.695 1.00 0.00 31 GLU A CA 5
ATOM 6974 C C . GLU A 1 34 ? 8.305 -12.070 2.528 1.00 0.00 31 GLU A C 5
ATOM 6975 O O . GLU A 1 34 ? 7.215 -12.051 3.112 1.00 0.00 31 GLU A O 5
ATOM 6987 N N . ALA A 1 35 ? 9.187 -11.056 2.575 1.00 0.00 32 ALA A N 5
ATOM 6988 C CA . ALA A 1 35 ? 8.888 -9.752 3.192 1.00 0.00 32 ALA A CA 5
ATOM 6989 C C . ALA A 1 35 ? 7.853 -8.973 2.357 1.00 0.00 32 ALA A C 5
ATOM 6990 O O . ALA A 1 35 ? 7.038 -8.219 2.904 1.00 0.00 32 ALA A O 5
ATOM 6997 N N . GLY A 1 36 ? 7.904 -9.168 1.026 1.00 0.00 33 GLY A N 5
ATOM 6998 C CA . GLY A 1 36 ? 6.852 -8.684 0.122 1.00 0.00 33 GLY A CA 5
ATOM 6999 C C . GLY A 1 36 ? 7.225 -7.449 -0.678 1.00 0.00 33 GLY A C 5
ATOM 7000 O O . GLY A 1 36 ? 6.335 -6.763 -1.193 1.00 0.00 33 GLY A O 5
ATOM 7004 N N . TYR A 1 37 ? 8.527 -7.161 -0.791 1.00 0.00 34 TYR A N 5
ATOM 7005 C CA . TYR A 1 37 ? 9.042 -6.045 -1.620 1.00 0.00 34 TYR A CA 5
ATOM 7006 C C . TYR A 1 37 ? 10.031 -6.548 -2.682 1.00 0.00 34 TYR A C 5
ATOM 7007 O O . TYR A 1 37 ? 10.297 -7.757 -2.782 1.00 0.00 34 TYR A O 5
ATOM 7025 N N . GLU A 1 38 ? 10.555 -5.594 -3.484 1.00 0.00 35 GLU A N 5
ATOM 7026 C CA . GLU A 1 38 ? 11.549 -5.886 -4.541 1.00 0.00 35 GLU A CA 5
ATOM 7027 C C . GLU A 1 38 ? 12.927 -6.194 -3.905 1.00 0.00 35 GLU A C 5
ATOM 7028 O O . GLU A 1 38 ? 13.219 -5.719 -2.805 1.00 0.00 35 GLU A O 5
ATOM 7040 N N . VAL A 1 39 ? 13.752 -6.998 -4.599 1.00 0.00 36 VAL A N 5
ATOM 7041 C CA . VAL A 1 39 ? 15.101 -7.363 -4.138 1.00 0.00 36 VAL A CA 5
ATOM 7042 C C . VAL A 1 39 ? 16.088 -7.431 -5.327 1.00 0.00 36 VAL A C 5
ATOM 7043 O O . VAL A 1 39 ? 15.818 -8.093 -6.330 1.00 0.00 36 VAL A O 5
ATOM 7056 N N . LYS A 1 40 ? 17.231 -6.731 -5.203 1.00 0.00 37 LYS A N 5
ATOM 7057 C CA . LYS A 1 40 ? 18.305 -6.744 -6.222 1.00 0.00 37 LYS A CA 5
ATOM 7058 C C . LYS A 1 40 ? 19.666 -6.856 -5.523 1.00 0.00 37 LYS A C 5
ATOM 7059 O O . LYS A 1 40 ? 20.055 -5.961 -4.782 1.00 0.00 37 LYS A O 5
ATOM 7078 N N . ILE A 1 41 ? 20.379 -7.968 -5.737 1.00 0.00 38 ILE A N 5
ATOM 7079 C CA . ILE A 1 41 ? 21.644 -8.258 -5.024 1.00 0.00 38 ILE A CA 5
ATOM 7080 C C . ILE A 1 41 ? 22.830 -8.387 -5.995 1.00 0.00 38 ILE A C 5
ATOM 7081 O O . ILE A 1 41 ? 22.859 -9.300 -6.816 1.00 0.00 38 ILE A O 5
ATOM 7097 N N . GLU A 1 42 ? 23.804 -7.472 -5.862 1.00 0.00 39 GLU A N 5
ATOM 7098 C CA . GLU A 1 42 ? 25.060 -7.490 -6.634 1.00 0.00 39 GLU A CA 5
ATOM 7099 C C . GLU A 1 42 ? 26.103 -8.363 -5.921 1.00 0.00 39 GLU A C 5
ATOM 7100 O O . GLU A 1 42 ? 26.470 -8.100 -4.773 1.00 0.00 39 GLU A O 5
ATOM 7112 N N . THR A 1 43 ? 26.558 -9.410 -6.606 1.00 0.00 40 THR A N 5
ATOM 7113 C CA . THR A 1 43 ? 27.572 -10.331 -6.099 1.00 0.00 40 THR A CA 5
ATOM 7114 C C . THR A 1 43 ? 28.961 -9.999 -6.674 1.00 0.00 40 THR A C 5
ATOM 7115 O O . THR A 1 43 ? 29.212 -10.199 -7.868 1.00 0.00 40 THR A O 5
ATOM 7126 N N . GLN A 1 44 ? 29.848 -9.476 -5.821 1.00 0.00 41 GLN A N 5
ATOM 7127 C CA . GLN A 1 44 ? 31.254 -9.222 -6.169 1.00 0.00 41 GLN A CA 5
ATOM 7128 C C . GLN A 1 44 ? 32.138 -10.389 -5.687 1.00 0.00 41 GLN A C 5
ATOM 7129 O O . GLN A 1 44 ? 31.935 -10.922 -4.596 1.00 0.00 41 GLN A O 5
ATOM 7143 N N . GLY A 1 45 ? 33.111 -10.778 -6.523 1.00 0.00 42 GLY A N 5
ATOM 7144 C CA . GLY A 1 45 ? 34.049 -11.852 -6.191 1.00 0.00 42 GLY A CA 5
ATOM 7145 C C . GLY A 1 45 ? 35.255 -11.855 -7.113 1.00 0.00 42 GLY A C 5
ATOM 7146 O O . GLY A 1 45 ? 35.312 -11.071 -8.071 1.00 0.00 42 GLY A O 5
ATOM 7150 N N . ALA A 1 46 ? 36.219 -12.751 -6.832 1.00 0.00 43 ALA A N 5
ATOM 7151 C CA . ALA A 1 46 ? 37.452 -12.875 -7.639 1.00 0.00 43 ALA A CA 5
ATOM 7152 C C . ALA A 1 46 ? 37.178 -13.576 -8.987 1.00 0.00 43 ALA A C 5
ATOM 7153 O O . ALA A 1 46 ? 38.033 -13.578 -9.874 1.00 0.00 43 ALA A O 5
ATOM 7160 N N . ASP A 1 47 ? 35.982 -14.184 -9.123 1.00 0.00 44 ASP A N 5
ATOM 7161 C CA . ASP A 1 47 ? 35.490 -14.733 -10.410 1.00 0.00 44 ASP A CA 5
ATOM 7162 C C . ASP A 1 47 ? 34.974 -13.591 -11.313 1.00 0.00 44 ASP A C 5
ATOM 7163 O O . ASP A 1 47 ? 34.983 -13.707 -12.543 1.00 0.00 44 ASP A O 5
ATOM 7172 N N . GLY A 1 48 ? 34.502 -12.508 -10.667 1.00 0.00 45 GLY A N 5
ATOM 7173 C CA . GLY A 1 48 ? 33.924 -11.345 -11.344 1.00 0.00 45 GLY A CA 5
ATOM 7174 C C . GLY A 1 48 ? 32.758 -10.766 -10.555 1.00 0.00 45 GLY A C 5
ATOM 7175 O O . GLY A 1 48 ? 32.538 -11.145 -9.397 1.00 0.00 45 GLY A O 5
ATOM 7179 N N . ILE A 1 49 ? 32.016 -9.834 -11.172 1.00 0.00 46 ILE A N 5
ATOM 7180 C CA . ILE A 1 49 ? 30.808 -9.236 -10.570 1.00 0.00 46 ILE A CA 5
ATOM 7181 C C . ILE A 1 49 ? 29.571 -9.661 -11.375 1.00 0.00 46 ILE A C 5
ATOM 7182 O O . ILE A 1 49 ? 29.637 -9.811 -12.602 1.00 0.00 46 ILE A O 5
ATOM 7198 N N . GLN A 1 50 ? 28.446 -9.849 -10.676 1.00 0.00 47 GLN A N 5
ATOM 7199 C CA . GLN A 1 50 ? 27.198 -10.330 -11.273 1.00 0.00 47 GLN A CA 5
ATOM 7200 C C . GLN A 1 50 ? 25.995 -9.628 -10.625 1.00 0.00 47 GLN A C 5
ATOM 7201 O O . GLN A 1 50 ? 26.070 -9.219 -9.466 1.00 0.00 47 GLN A O 5
ATOM 7215 N N . ASN A 1 51 ? 24.904 -9.493 -11.416 1.00 0.00 48 ASN A N 5
ATOM 7216 C CA . ASN A 1 51 ? 23.619 -8.886 -10.996 1.00 0.00 48 ASN A CA 5
ATOM 7217 C C . ASN A 1 51 ? 23.848 -7.428 -10.527 1.00 0.00 48 ASN A C 5
ATOM 7218 O O . ASN A 1 51 ? 23.321 -6.996 -9.489 1.00 0.00 48 ASN A O 5
ATOM 7229 N N . ARG A 1 52 ? 24.631 -6.699 -11.345 1.00 0.00 49 ARG A N 5
ATOM 7230 C CA . ARG A 1 52 ? 25.087 -5.327 -11.078 1.00 0.00 49 ARG A CA 5
ATOM 7231 C C . ARG A 1 52 ? 23.913 -4.379 -10.726 1.00 0.00 49 ARG A C 5
ATOM 7232 O O . ARG A 1 52 ? 22.965 -4.229 -11.503 1.00 0.00 49 ARG A O 5
ATOM 7253 N N . LEU A 1 53 ? 23.993 -3.793 -9.523 1.00 0.00 50 LEU A N 5
ATOM 7254 C CA . LEU A 1 53 ? 23.073 -2.740 -9.048 1.00 0.00 50 LEU A CA 5
ATOM 7255 C C . LEU A 1 53 ? 23.199 -1.470 -9.907 1.00 0.00 50 LEU A C 5
ATOM 7256 O O . LEU A 1 53 ? 24.292 -1.140 -10.388 1.00 0.00 50 LEU A O 5
ATOM 7272 N N . THR A 1 54 ? 22.074 -0.769 -10.089 1.00 0.00 51 THR A N 5
ATOM 7273 C CA . THR A 1 54 ? 22.030 0.514 -10.801 1.00 0.00 51 THR A CA 5
ATOM 7274 C C . THR A 1 54 ? 21.889 1.672 -9.798 1.00 0.00 51 THR A C 5
ATOM 7275 O O . THR A 1 54 ? 21.590 1.447 -8.612 1.00 0.00 51 THR A O 5
ATOM 7286 N N . ALA A 1 55 ? 22.102 2.911 -10.289 1.00 0.00 52 ALA A N 5
ATOM 7287 C CA . ALA A 1 55 ? 21.896 4.142 -9.492 1.00 0.00 52 ALA A CA 5
ATOM 7288 C C . ALA A 1 55 ? 20.438 4.237 -9.026 1.00 0.00 52 ALA A C 5
ATOM 7289 O O . ALA A 1 55 ? 20.152 4.690 -7.910 1.00 0.00 52 ALA A O 5
ATOM 7296 N N . GLN A 1 56 ? 19.541 3.762 -9.908 1.00 0.00 53 GLN A N 5
ATOM 7297 C CA . GLN A 1 56 ? 18.111 3.648 -9.640 1.00 0.00 53 GLN A CA 5
ATOM 7298 C C . GLN A 1 56 ? 17.857 2.698 -8.447 1.00 0.00 53 GLN A C 5
ATOM 7299 O O . GLN A 1 56 ? 17.208 3.098 -7.492 1.00 0.00 53 GLN A O 5
ATOM 7313 N N . ASP A 1 57 ? 18.437 1.471 -8.497 1.00 0.00 54 ASP A N 5
ATOM 7314 C CA . ASP A 1 57 ? 18.248 0.423 -7.449 1.00 0.00 54 ASP A CA 5
ATOM 7315 C C . ASP A 1 57 ? 18.578 0.940 -6.045 1.00 0.00 54 ASP A C 5
ATOM 7316 O O . ASP A 1 57 ? 17.812 0.717 -5.102 1.00 0.00 54 ASP A O 5
ATOM 7325 N N . ILE A 1 58 ? 19.722 1.634 -5.931 1.00 0.00 55 ILE A N 5
ATOM 7326 C CA . ILE A 1 58 ? 20.237 2.124 -4.637 1.00 0.00 55 ILE A CA 5
ATOM 7327 C C . ILE A 1 58 ? 19.398 3.326 -4.124 1.00 0.00 55 ILE A C 5
ATOM 7328 O O . ILE A 1 58 ? 19.235 3.511 -2.909 1.00 0.00 55 ILE A O 5
ATOM 7344 N N . ALA A 1 59 ? 18.853 4.120 -5.071 1.00 0.00 56 ALA A N 5
ATOM 7345 C CA . ALA A 1 59 ? 17.977 5.273 -4.758 1.00 0.00 56 ALA A CA 5
ATOM 7346 C C . ALA A 1 59 ? 16.596 4.801 -4.252 1.00 0.00 56 ALA A C 5
ATOM 7347 O O . ALA A 1 59 ? 16.013 5.410 -3.351 1.00 0.00 56 ALA A O 5
ATOM 7354 N N . GLU A 1 60 ? 16.096 3.706 -4.848 1.00 0.00 57 GLU A N 5
ATOM 7355 C CA . GLU A 1 60 ? 14.797 3.093 -4.497 1.00 0.00 57 GLU A CA 5
ATOM 7356 C C . GLU A 1 60 ? 14.902 2.280 -3.202 1.00 0.00 57 GLU A C 5
ATOM 7357 O O . GLU A 1 60 ? 13.901 2.080 -2.515 1.00 0.00 57 GLU A O 5
ATOM 7369 N N . ALA A 1 61 ? 16.123 1.792 -2.917 1.00 0.00 58 ALA A N 5
ATOM 7370 C CA . ALA A 1 61 ? 16.410 0.902 -1.782 1.00 0.00 58 ALA A CA 5
ATOM 7371 C C . ALA A 1 61 ? 15.994 1.519 -0.430 1.00 0.00 58 ALA A C 5
ATOM 7372 O O . ALA A 1 61 ? 16.689 2.387 0.116 1.00 0.00 58 ALA A O 5
ATOM 7379 N N . THR A 1 62 ? 14.819 1.089 0.056 1.00 0.00 59 THR A N 5
ATOM 7380 C CA . THR A 1 62 ? 14.350 1.362 1.419 1.00 0.00 59 THR A CA 5
ATOM 7381 C C . THR A 1 62 ? 15.312 0.688 2.424 1.00 0.00 59 THR A C 5
ATOM 7382 O O . THR A 1 62 ? 15.628 1.237 3.484 1.00 0.00 59 THR A O 5
ATOM 7393 N N . ILE A 1 63 ? 15.778 -0.518 2.039 1.00 0.00 60 ILE A N 5
ATOM 7394 C CA . ILE A 1 63 ? 16.714 -1.333 2.829 1.00 0.00 60 ILE A CA 5
ATOM 7395 C C . ILE A 1 63 ? 17.911 -1.754 1.949 1.00 0.00 60 ILE A C 5
ATOM 7396 O O . ILE A 1 63 ? 17.737 -2.057 0.765 1.00 0.00 60 ILE A O 5
ATOM 7412 N N . ILE A 1 64 ? 19.124 -1.743 2.541 1.00 0.00 61 ILE A N 5
ATOM 7413 C CA . ILE A 1 64 ? 20.361 -2.256 1.902 1.00 0.00 61 ILE A CA 5
ATOM 7414 C C . ILE A 1 64 ? 21.072 -3.182 2.896 1.00 0.00 61 ILE A C 5
ATOM 7415 O O . ILE A 1 64 ? 21.132 -2.862 4.080 1.00 0.00 61 ILE A O 5
ATOM 7431 N N . ILE A 1 65 ? 21.585 -4.336 2.429 1.00 0.00 62 ILE A N 5
ATOM 7432 C CA . ILE A 1 65 ? 22.421 -5.237 3.259 1.00 0.00 62 ILE A CA 5
ATOM 7433 C C . ILE A 1 65 ? 23.777 -5.455 2.561 1.00 0.00 62 ILE A C 5
ATOM 7434 O O . ILE A 1 65 ? 23.821 -6.074 1.506 1.00 0.00 62 ILE A O 5
ATOM 7450 N N . HIS A 1 66 ? 24.887 -4.956 3.138 1.00 0.00 63 HIS A N 5
ATOM 7451 C CA . HIS A 1 66 ? 26.238 -5.281 2.624 1.00 0.00 63 HIS A CA 5
ATOM 7452 C C . HIS A 1 66 ? 26.749 -6.538 3.329 1.00 0.00 63 HIS A C 5
ATOM 7453 O O . HIS A 1 66 ? 27.449 -6.476 4.340 1.00 0.00 63 HIS A O 5
ATOM 7467 N N . SER A 1 67 ? 26.332 -7.679 2.785 1.00 0.00 64 SER A N 5
ATOM 7468 C CA . SER A 1 67 ? 26.723 -8.995 3.256 1.00 0.00 64 SER A CA 5
ATOM 7469 C C . SER A 1 67 ? 28.078 -9.359 2.644 1.00 0.00 64 SER A C 5
ATOM 7470 O O . SER A 1 67 ? 28.157 -9.988 1.583 1.00 0.00 64 SER A O 5
ATOM 7478 N N . VAL A 1 68 ? 29.157 -8.902 3.285 1.00 0.00 65 VAL A N 5
ATOM 7479 C CA . VAL A 1 68 ? 30.513 -8.998 2.723 1.00 0.00 65 VAL A CA 5
ATOM 7480 C C . VAL A 1 68 ? 31.500 -9.647 3.708 1.00 0.00 65 VAL A C 5
ATOM 7481 O O . VAL A 1 68 ? 31.218 -9.797 4.898 1.00 0.00 65 VAL A O 5
ATOM 7494 N N . ALA A 1 69 ? 32.641 -10.076 3.159 1.00 0.00 66 ALA A N 5
ATOM 7495 C CA . ALA A 1 69 ? 33.784 -10.623 3.914 1.00 0.00 66 ALA A CA 5
ATOM 7496 C C . ALA A 1 69 ? 34.975 -9.664 3.781 1.00 0.00 66 ALA A C 5
ATOM 7497 O O . ALA A 1 69 ? 35.830 -9.577 4.668 1.00 0.00 66 ALA A O 5
ATOM 7504 N N . VAL A 1 70 ? 35.004 -8.949 2.643 1.00 0.00 67 VAL A N 5
ATOM 7505 C CA . VAL A 1 70 ? 36.003 -7.917 2.314 1.00 0.00 67 VAL A CA 5
ATOM 7506 C C . VAL A 1 70 ? 35.271 -6.614 1.997 1.00 0.00 67 VAL A C 5
ATOM 7507 O O . VAL A 1 70 ? 34.060 -6.633 1.747 1.00 0.00 67 VAL A O 5
ATOM 7520 N N . THR A 1 71 ? 35.993 -5.485 2.024 1.00 0.00 68 THR A N 5
ATOM 7521 C CA . THR A 1 71 ? 35.431 -4.196 1.620 1.00 0.00 68 THR A CA 5
ATOM 7522 C C . THR A 1 71 ? 35.173 -4.212 0.093 1.00 0.00 68 THR A C 5
ATOM 7523 O O . THR A 1 71 ? 36.123 -4.405 -0.678 1.00 0.00 68 THR A O 5
ATOM 7534 N N . PRO A 1 72 ? 33.881 -4.095 -0.364 1.00 0.00 69 PRO A N 5
ATOM 7535 C CA . PRO A 1 72 ? 33.549 -4.065 -1.801 1.00 0.00 69 PRO A CA 5
ATOM 7536 C C . PRO A 1 72 ? 34.136 -2.822 -2.507 1.00 0.00 69 PRO A C 5
ATOM 7537 O O . PRO A 1 72 ? 34.301 -1.763 -1.890 1.00 0.00 69 PRO A O 5
ATOM 7548 N N . GLU A 1 73 ? 34.438 -2.979 -3.805 1.00 0.00 70 GLU A N 5
ATOM 7549 C CA . GLU A 1 73 ? 34.982 -1.898 -4.655 1.00 0.00 70 GLU A CA 5
ATOM 7550 C C . GLU A 1 73 ? 33.924 -0.799 -4.862 1.00 0.00 70 GLU A C 5
ATOM 7551 O O . GLU A 1 73 ? 34.241 0.389 -4.997 1.00 0.00 70 GLU A O 5
ATOM 7563 N N . ASP A 1 74 ? 32.660 -1.240 -4.859 1.00 0.00 71 ASP A N 5
ATOM 7564 C CA . ASP A 1 74 ? 31.482 -0.408 -5.142 1.00 0.00 71 ASP A CA 5
ATOM 7565 C C . ASP A 1 74 ? 30.849 0.156 -3.860 1.00 0.00 71 ASP A C 5
ATOM 7566 O O . ASP A 1 74 ? 29.762 0.722 -3.915 1.00 0.00 71 ASP A O 5
ATOM 7575 N N . ASN A 1 75 ? 31.575 0.049 -2.733 1.00 0.00 72 ASN A N 5
ATOM 7576 C CA . ASN A 1 75 ? 31.082 0.433 -1.385 1.00 0.00 72 ASN A CA 5
ATOM 7577 C C . ASN A 1 75 ? 30.694 1.937 -1.300 1.00 0.00 72 ASN A C 5
ATOM 7578 O O . ASN A 1 75 ? 29.715 2.300 -0.637 1.00 0.00 72 ASN A O 5
ATOM 7589 N N . GLU A 1 76 ? 31.453 2.786 -2.022 1.00 0.00 73 GLU A N 5
ATOM 7590 C CA . GLU A 1 76 ? 31.292 4.269 -1.992 1.00 0.00 73 GLU A CA 5
ATOM 7591 C C . GLU A 1 76 ? 30.013 4.758 -2.709 1.00 0.00 73 GLU A C 5
ATOM 7592 O O . GLU A 1 76 ? 29.598 5.896 -2.512 1.00 0.00 73 GLU A O 5
ATOM 7604 N N . ARG A 1 77 ? 29.419 3.899 -3.563 1.00 0.00 74 ARG A N 5
ATOM 7605 C CA . ARG A 1 77 ? 28.124 4.181 -4.233 1.00 0.00 74 ARG A CA 5
ATOM 7606 C C . ARG A 1 77 ? 26.971 4.291 -3.217 1.00 0.00 74 ARG A C 5
ATOM 7607 O O . ARG A 1 77 ? 25.960 4.950 -3.462 1.00 0.00 74 ARG A O 5
ATOM 7628 N N . PHE A 1 78 ? 27.160 3.618 -2.078 1.00 0.00 75 PHE A N 5
ATOM 7629 C CA . PHE A 1 78 ? 26.163 3.502 -0.997 1.00 0.00 75 PHE A CA 5
ATOM 7630 C C . PHE A 1 78 ? 26.490 4.485 0.151 1.00 0.00 75 PHE A C 5
ATOM 7631 O O . PHE A 1 78 ? 25.954 4.348 1.259 1.00 0.00 75 PHE A O 5
ATOM 7648 N N . GLU A 1 79 ? 27.336 5.496 -0.164 1.00 0.00 76 GLU A N 5
ATOM 7649 C CA . GLU A 1 79 ? 27.888 6.485 0.796 1.00 0.00 76 GLU A CA 5
ATOM 7650 C C . GLU A 1 79 ? 26.805 7.142 1.679 1.00 0.00 76 GLU A C 5
ATOM 7651 O O . GLU A 1 79 ? 26.914 7.139 2.906 1.00 0.00 76 GLU A O 5
ATOM 7663 N N . SER A 1 80 ? 25.763 7.679 1.034 1.00 0.00 77 SER A N 5
ATOM 7664 C CA . SER A 1 80 ? 24.727 8.497 1.700 1.00 0.00 77 SER A CA 5
ATOM 7665 C C . SER A 1 80 ? 23.449 7.678 2.011 1.00 0.00 77 SER A C 5
ATOM 7666 O O . SER A 1 80 ? 22.460 8.229 2.502 1.00 0.00 77 SER A O 5
ATOM 7674 N N . ARG A 1 81 ? 23.493 6.356 1.755 1.00 0.00 78 ARG A N 5
ATOM 7675 C CA . ARG A 1 81 ? 22.315 5.463 1.862 1.00 0.00 78 ARG A CA 5
ATOM 7676 C C . ARG A 1 81 ? 22.408 4.571 3.116 1.00 0.00 78 ARG A C 5
ATOM 7677 O O . ARG A 1 81 ? 23.506 4.172 3.512 1.00 0.00 78 ARG A O 5
ATOM 7698 N N . ASP A 1 82 ? 21.245 4.272 3.734 1.00 0.00 79 ASP A N 5
ATOM 7699 C CA . ASP A 1 82 ? 21.152 3.427 4.947 1.00 0.00 79 ASP A CA 5
ATOM 7700 C C . ASP A 1 82 ? 21.510 1.961 4.626 1.00 0.00 79 ASP A C 5
ATOM 7701 O O . ASP A 1 82 ? 20.689 1.208 4.078 1.00 0.00 79 ASP A O 5
ATOM 7710 N N . VAL A 1 83 ? 22.761 1.583 4.943 1.00 0.00 80 VAL A N 5
ATOM 7711 C CA . VAL A 1 83 ? 23.291 0.236 4.688 1.00 0.00 80 VAL A CA 5
ATOM 7712 C C . VAL A 1 83 ? 23.478 -0.522 6.009 1.00 0.00 80 VAL A C 5
ATOM 7713 O O . VAL A 1 83 ? 24.100 -0.021 6.946 1.00 0.00 80 VAL A O 5
ATOM 7726 N N . TYR A 1 84 ? 22.919 -1.730 6.058 1.00 0.00 81 TYR A N 5
ATOM 7727 C CA . TYR A 1 84 ? 23.073 -2.668 7.170 1.00 0.00 81 TYR A CA 5
ATOM 7728 C C . TYR A 1 84 ? 24.167 -3.678 6.796 1.00 0.00 81 TYR A C 5
ATOM 7729 O O . TYR A 1 84 ? 23.906 -4.673 6.103 1.00 0.00 81 TYR A O 5
ATOM 7747 N N . GLU A 1 85 ? 25.413 -3.368 7.192 1.00 0.00 82 GLU A N 5
ATOM 7748 C CA . GLU A 1 85 ? 26.585 -4.182 6.834 1.00 0.00 82 GLU A CA 5
ATOM 7749 C C . GLU A 1 85 ? 26.768 -5.332 7.838 1.00 0.00 82 GLU A C 5
ATOM 7750 O O . GLU A 1 85 ? 26.764 -5.120 9.053 1.00 0.00 82 GLU A O 5
ATOM 7762 N N . ILE A 1 86 ? 26.922 -6.543 7.296 1.00 0.00 83 ILE A N 5
ATOM 7763 C CA . ILE A 1 86 ? 27.115 -7.789 8.057 1.00 0.00 83 ILE A CA 5
ATOM 7764 C C . ILE A 1 86 ? 28.212 -8.630 7.368 1.00 0.00 83 ILE A C 5
ATOM 7765 O O . ILE A 1 86 ? 28.854 -8.169 6.406 1.00 0.00 83 ILE A O 5
ATOM 7781 N N . THR A 1 87 ? 28.409 -9.868 7.848 1.00 0.00 84 THR A N 5
ATOM 7782 C CA . THR A 1 87 ? 29.213 -10.866 7.140 1.00 0.00 84 THR A CA 5
ATOM 7783 C C . THR A 1 87 ? 28.350 -11.594 6.104 1.00 0.00 84 THR A C 5
ATOM 7784 O O . THR A 1 87 ? 27.137 -11.761 6.287 1.00 0.00 84 THR A O 5
ATOM 7795 N N . LEU A 1 88 ? 29.002 -12.030 5.021 1.00 0.00 85 LEU A N 5
ATOM 7796 C CA . LEU A 1 88 ? 28.354 -12.798 3.935 1.00 0.00 85 LEU A CA 5
ATOM 7797 C C . LEU A 1 88 ? 27.878 -14.169 4.451 1.00 0.00 85 LEU A C 5
ATOM 7798 O O . LEU A 1 88 ? 26.897 -14.730 3.952 1.00 0.00 85 LEU A O 5
ATOM 7814 N N . GLN A 1 89 ? 28.592 -14.684 5.464 1.00 0.00 86 GLN A N 5
ATOM 7815 C CA . GLN A 1 89 ? 28.219 -15.911 6.179 1.00 0.00 86 GLN A CA 5
ATOM 7816 C C . GLN A 1 89 ? 26.833 -15.757 6.836 1.00 0.00 86 GLN A C 5
ATOM 7817 O O . GLN A 1 89 ? 25.990 -16.649 6.719 1.00 0.00 86 GLN A O 5
ATOM 7831 N N . ASP A 1 90 ? 26.618 -14.603 7.514 1.00 0.00 87 ASP A N 5
ATOM 7832 C CA . ASP A 1 90 ? 25.348 -14.290 8.202 1.00 0.00 87 ASP A CA 5
ATOM 7833 C C . ASP A 1 90 ? 24.188 -14.218 7.193 1.00 0.00 87 ASP A C 5
ATOM 7834 O O . ASP A 1 90 ? 23.068 -14.571 7.514 1.00 0.00 87 ASP A O 5
ATOM 7843 N N . ALA A 1 91 ? 24.491 -13.767 5.964 1.00 0.00 88 ALA A N 5
ATOM 7844 C CA . ALA A 1 91 ? 23.513 -13.700 4.850 1.00 0.00 88 ALA A CA 5
ATOM 7845 C C . ALA A 1 91 ? 22.999 -15.085 4.441 1.00 0.00 88 ALA A C 5
ATOM 7846 O O . ALA A 1 91 ? 21.854 -15.228 4.020 1.00 0.00 88 ALA A O 5
ATOM 7853 N N . ILE A 1 92 ? 23.870 -16.086 4.569 1.00 0.00 89 ILE A N 5
ATOM 7854 C CA . ILE A 1 92 ? 23.558 -17.482 4.227 1.00 0.00 89 ILE A CA 5
ATOM 7855 C C . ILE A 1 92 ? 22.719 -18.143 5.342 1.00 0.00 89 ILE A C 5
ATOM 7856 O O . ILE A 1 92 ? 21.666 -18.722 5.073 1.00 0.00 89 ILE A O 5
ATOM 7872 N N . LYS A 1 93 ? 23.193 -18.027 6.595 1.00 0.00 90 LYS A N 5
ATOM 7873 C 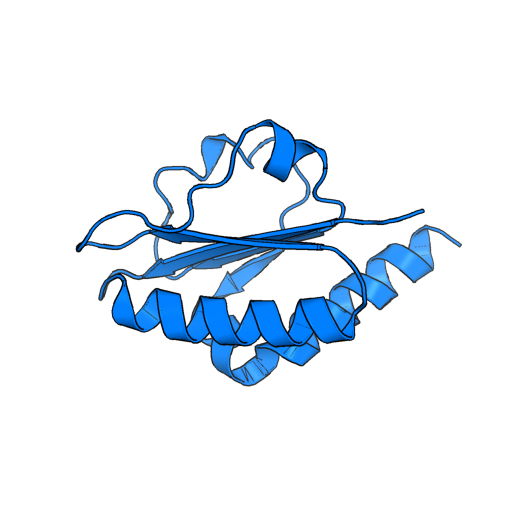CA . LYS A 1 93 ? 22.604 -18.743 7.754 1.00 0.00 90 LYS A CA 5
ATOM 7874 C C . LYS A 1 93 ? 21.370 -18.019 8.337 1.00 0.00 90 LYS A C 5
ATOM 7875 O O . LYS A 1 93 ? 20.433 -18.661 8.808 1.00 0.00 90 LYS A O 5
ATOM 7894 N N . ASN A 1 94 ? 21.377 -16.684 8.283 1.00 0.00 91 ASN A N 5
ATOM 7895 C CA . ASN A 1 94 ? 20.409 -15.820 9.008 1.00 0.00 91 ASN A CA 5
ATOM 7896 C C . ASN A 1 94 ? 19.619 -14.948 8.016 1.00 0.00 91 ASN A C 5
ATOM 7897 O O . ASN A 1 94 ? 19.071 -13.930 8.409 1.00 0.00 91 ASN A O 5
ATOM 7908 N N . ALA A 1 95 ? 19.537 -15.389 6.750 1.00 0.00 92 ALA A N 5
ATOM 7909 C CA . ALA A 1 95 ? 18.917 -14.626 5.634 1.00 0.00 92 ALA A CA 5
ATOM 7910 C C . ALA A 1 95 ? 17.598 -13.929 6.026 1.00 0.00 92 ALA A C 5
ATOM 7911 O O . ALA A 1 95 ? 17.496 -12.689 6.000 1.00 0.00 92 ALA A O 5
ATOM 7918 N N . ALA A 1 96 ? 16.625 -14.754 6.441 1.00 0.00 93 ALA A N 5
ATOM 7919 C CA . ALA A 1 96 ? 15.298 -14.293 6.853 1.00 0.00 93 ALA A CA 5
ATOM 7920 C C . ALA A 1 96 ? 15.386 -13.401 8.090 1.00 0.00 93 ALA A C 5
ATOM 7921 O O . ALA A 1 96 ? 14.684 -12.399 8.160 1.00 0.00 93 ALA A O 5
ATOM 7928 N N . GLY A 1 97 ? 16.316 -13.752 9.011 1.00 0.00 94 GLY A N 5
ATOM 7929 C CA . GLY A 1 97 ? 16.499 -13.045 10.276 1.00 0.00 94 GLY A CA 5
ATOM 7930 C C . GLY A 1 97 ? 16.908 -11.598 10.067 1.00 0.00 94 GLY A C 5
ATOM 7931 O O . GLY A 1 97 ? 16.301 -10.700 10.628 1.00 0.00 94 GLY A O 5
ATOM 7935 N N . ILE A 1 98 ? 17.900 -11.400 9.191 1.00 0.00 95 ILE A N 5
ATOM 7936 C CA . ILE A 1 98 ? 18.422 -10.078 8.803 1.00 0.00 95 ILE A CA 5
ATOM 7937 C C . ILE A 1 98 ? 17.287 -9.191 8.273 1.00 0.00 95 ILE A C 5
ATOM 7938 O O . ILE A 1 98 ? 17.014 -8.141 8.850 1.00 0.00 95 ILE A O 5
ATOM 7954 N N . ILE A 1 99 ? 16.611 -9.670 7.203 1.00 0.00 96 ILE A N 5
ATOM 7955 C CA . ILE A 1 99 ? 15.529 -8.916 6.531 1.00 0.00 96 ILE A CA 5
ATOM 7956 C C . ILE A 1 99 ? 14.427 -8.511 7.537 1.00 0.00 96 ILE A C 5
ATOM 7957 O O . ILE A 1 99 ? 14.094 -7.332 7.624 1.00 0.00 96 ILE A O 5
ATOM 7973 N N . LYS A 1 100 ? 13.916 -9.491 8.322 1.00 0.00 97 LYS A N 5
ATOM 7974 C CA . LYS A 1 100 ? 12.785 -9.260 9.258 1.00 0.00 97 LYS A CA 5
ATOM 7975 C C . LYS A 1 100 ? 13.176 -8.334 10.424 1.00 0.00 97 LYS A C 5
ATOM 7976 O O . LYS A 1 100 ? 12.324 -7.626 10.966 1.00 0.00 97 LYS A O 5
ATOM 7995 N N . GLU A 1 101 ? 14.470 -8.369 10.804 1.00 0.00 98 GLU A N 5
ATOM 7996 C CA . GLU A 1 101 ? 15.021 -7.512 11.871 1.00 0.00 98 GLU A CA 5
ATOM 7997 C C . GLU A 1 101 ? 15.100 -6.060 11.400 1.00 0.00 98 GLU A C 5
ATOM 7998 O O . GLU A 1 101 ? 14.912 -5.143 12.194 1.00 0.00 98 GLU A O 5
ATOM 8010 N N . ILE A 1 102 ? 15.341 -5.859 10.095 1.00 0.00 99 ILE A N 5
ATOM 8011 C CA . ILE A 1 102 ? 15.404 -4.509 9.514 1.00 0.00 99 ILE A CA 5
ATOM 8012 C C . ILE A 1 102 ? 13.975 -3.982 9.318 1.00 0.00 99 ILE A C 5
ATOM 8013 O O . ILE A 1 102 ? 13.703 -2.798 9.511 1.00 0.00 99 ILE A O 5
ATOM 8029 N N . GLU A 1 103 ? 13.086 -4.914 8.953 1.00 0.00 100 GLU A N 5
ATOM 8030 C CA . GLU A 1 103 ? 11.651 -4.668 8.757 1.00 0.00 100 GLU A CA 5
ATOM 8031 C C . GLU A 1 103 ? 11.009 -4.109 10.019 1.00 0.00 100 GLU A C 5
ATOM 8032 O O . GLU A 1 103 ? 10.310 -3.112 9.950 1.00 0.00 100 GLU A O 5
ATOM 8044 N N . GLU A 1 104 ? 11.280 -4.755 11.162 1.00 0.00 101 GLU A N 5
ATOM 8045 C CA . GLU A 1 104 ? 10.703 -4.359 12.457 1.00 0.00 101 GLU A CA 5
ATOM 8046 C C . GLU A 1 104 ? 11.364 -3.073 13.000 1.00 0.00 101 GLU A C 5
ATOM 8047 O O . GLU A 1 104 ? 10.684 -2.262 13.618 1.00 0.00 101 GLU A O 5
ATOM 8059 N N . MET A 1 105 ? 12.685 -2.891 12.753 1.00 0.00 102 MET A N 5
ATOM 8060 C CA . MET A 1 105 ? 13.424 -1.677 13.191 1.00 0.00 102 MET A CA 5
ATOM 8061 C C . MET A 1 105 ? 12.886 -0.431 12.478 1.00 0.00 102 MET A C 5
ATOM 8062 O O . MET A 1 105 ? 12.549 0.570 13.122 1.00 0.00 102 MET A O 5
ATOM 8076 N N . ILE A 1 106 ? 12.798 -0.526 11.142 1.00 0.00 103 ILE A N 5
ATOM 8077 C CA . ILE A 1 106 ? 12.270 0.549 10.296 1.00 0.00 103 ILE A CA 5
ATOM 8078 C C . ILE A 1 106 ? 10.769 0.761 10.572 1.00 0.00 103 ILE A C 5
ATOM 8079 O O . ILE A 1 106 ? 10.332 1.892 10.715 1.00 0.00 103 ILE A O 5
ATOM 8095 N N . ALA A 1 107 ? 10.001 -0.330 10.713 1.00 0.00 104 ALA A N 5
ATOM 8096 C CA . ALA A 1 107 ? 8.555 -0.235 11.009 1.00 0.00 104 ALA A CA 5
ATOM 8097 C C . ALA A 1 107 ? 8.314 0.384 12.401 1.00 0.00 104 ALA A C 5
ATOM 8098 O O . ALA A 1 107 ? 7.309 1.030 12.616 1.00 0.00 104 ALA A O 5
ATOM 8105 N N . SER A 1 108 ? 9.263 0.212 13.334 1.00 0.00 105 SER A N 5
ATOM 8106 C CA . SER A 1 108 ? 9.111 0.730 14.710 1.00 0.00 105 SER A CA 5
ATOM 8107 C C . SER A 1 108 ? 9.317 2.250 14.734 1.00 0.00 105 SER A C 5
ATOM 8108 O O . SER A 1 108 ? 8.574 2.968 15.409 1.00 0.00 105 SER A O 5
ATOM 8116 N N . GLU A 1 109 ? 10.323 2.728 13.979 1.00 0.00 106 GLU A N 5
ATOM 8117 C CA . GLU A 1 109 ? 10.678 4.160 13.932 1.00 0.00 106 GLU A CA 5
ATOM 8118 C C . GLU A 1 109 ? 9.708 4.955 13.023 1.00 0.00 106 GLU A C 5
ATOM 8119 O O . GLU A 1 109 ? 9.377 6.106 13.323 1.00 0.00 106 GLU A O 5
ATOM 8131 N N . GLN A 1 110 ? 9.234 4.318 11.930 1.00 0.00 107 GLN A N 5
ATOM 8132 C CA . GLN A 1 110 ? 8.395 4.983 10.908 1.00 0.00 107 GLN A CA 5
ATOM 8133 C C . GLN A 1 110 ? 6.914 5.030 11.326 1.00 0.00 107 GLN A C 5
ATOM 8134 O O . GLN A 1 110 ? 6.250 6.056 11.137 1.00 0.00 107 GLN A O 5
ATOM 8148 N N . GLN A 1 111 ? 6.399 3.909 11.867 1.00 0.00 108 GLN A N 5
ATOM 8149 C CA . GLN A 1 111 ? 5.010 3.825 12.362 1.00 0.00 108 GLN A CA 5
ATOM 8150 C C . GLN A 1 111 ? 4.890 4.606 13.700 1.00 0.00 108 GLN A C 5
ATOM 8151 O O . GLN A 1 111 ? 4.515 5.794 13.678 1.00 0.00 108 GLN A O 5
ATOM 8166 N N . MET A 1 4 ? 3.149 0.975 -2.232 1.00 0.00 1 MET A N 6
ATOM 8167 C CA . MET A 1 4 ? 2.940 -0.366 -1.632 1.00 0.00 1 MET A CA 6
ATOM 8168 C C . MET A 1 4 ? 4.174 -1.245 -1.874 1.00 0.00 1 MET A C 6
ATOM 8169 O O . MET A 1 4 ? 4.743 -1.807 -0.924 1.00 0.00 1 MET A O 6
ATOM 8183 N N . SER A 1 5 ? 4.582 -1.363 -3.156 1.00 0.00 2 SER A N 6
ATOM 8184 C CA . SER A 1 5 ? 5.736 -2.181 -3.561 1.00 0.00 2 SER A CA 6
ATOM 8185 C C . SER A 1 5 ? 7.059 -1.432 -3.276 1.00 0.00 2 SER A C 6
ATOM 8186 O O . SER A 1 5 ? 7.627 -0.763 -4.149 1.00 0.00 2 SER A O 6
ATOM 8194 N N . LYS A 1 6 ? 7.508 -1.521 -2.012 1.00 0.00 3 LYS A N 6
ATOM 8195 C CA . LYS A 1 6 ? 8.832 -1.007 -1.562 1.00 0.00 3 LYS A CA 6
ATOM 8196 C C . LYS A 1 6 ? 9.987 -1.813 -2.222 1.00 0.00 3 LYS A C 6
ATOM 8197 O O . LYS A 1 6 ? 9.749 -2.677 -3.082 1.00 0.00 3 LYS A O 6
ATOM 8216 N N . LYS A 1 7 ? 11.242 -1.539 -1.823 1.00 0.00 4 LYS A N 6
ATOM 8217 C CA . LYS A 1 7 ? 12.414 -2.175 -2.467 1.00 0.00 4 LYS A CA 6
ATOM 8218 C C . LYS A 1 7 ? 13.520 -2.468 -1.422 1.00 0.00 4 LYS A C 6
ATOM 8219 O O . LYS A 1 7 ? 13.730 -1.705 -0.476 1.00 0.00 4 LYS A O 6
ATOM 8238 N N . LEU A 1 8 ? 14.215 -3.593 -1.619 1.00 0.00 5 LEU A N 6
ATOM 8239 C CA . LEU A 1 8 ? 15.372 -4.024 -0.825 1.00 0.00 5 LEU A CA 6
ATOM 8240 C C . LEU A 1 8 ? 16.483 -4.406 -1.788 1.00 0.00 5 LEU A C 6
ATOM 8241 O O . LEU A 1 8 ? 16.234 -5.077 -2.794 1.00 0.00 5 LEU A O 6
ATOM 8257 N N . ILE A 1 9 ? 17.704 -3.974 -1.504 1.00 0.00 6 ILE A N 6
ATOM 8258 C CA . ILE A 1 9 ? 18.886 -4.415 -2.244 1.00 0.00 6 ILE A CA 6
ATOM 8259 C C . ILE A 1 9 ? 19.912 -4.955 -1.252 1.00 0.00 6 ILE A C 6
ATOM 8260 O O . ILE A 1 9 ? 19.828 -4.687 -0.042 1.00 0.00 6 ILE A O 6
ATOM 8276 N N . ALA A 1 10 ? 20.868 -5.725 -1.760 1.00 0.00 7 ALA A N 6
ATOM 8277 C CA . ALA A 1 10 ? 21.976 -6.245 -0.964 1.00 0.00 7 ALA A CA 6
ATOM 8278 C C . ALA A 1 10 ? 23.220 -6.394 -1.835 1.00 0.00 7 ALA A C 6
ATOM 8279 O O . ALA A 1 10 ? 23.142 -6.322 -3.063 1.00 0.00 7 ALA A O 6
ATOM 8286 N N . LEU A 1 11 ? 24.368 -6.592 -1.192 1.00 0.00 8 LEU A N 6
ATOM 8287 C CA . LEU A 1 11 ? 25.644 -6.791 -1.876 1.00 0.00 8 LEU A CA 6
ATOM 8288 C C . LEU A 1 11 ? 26.366 -7.935 -1.169 1.00 0.00 8 LEU A C 6
ATOM 8289 O O . LEU A 1 11 ? 26.580 -7.879 0.044 1.00 0.00 8 LEU A O 6
ATOM 8305 N N . CYS A 1 12 ? 26.716 -8.971 -1.932 1.00 0.00 9 CYS A N 6
ATOM 8306 C CA . CYS A 1 12 ? 27.449 -10.129 -1.434 1.00 0.00 9 CYS A CA 6
ATOM 8307 C C . CYS A 1 12 ? 28.852 -10.149 -2.062 1.00 0.00 9 CYS A C 6
ATOM 8308 O O . CYS A 1 12 ? 28.973 -10.347 -3.265 1.00 0.00 9 CYS A O 6
ATOM 8316 N N . ALA A 1 13 ? 29.909 -9.937 -1.244 1.00 0.00 10 ALA A N 6
ATOM 8317 C CA . ALA A 1 13 ? 31.317 -9.856 -1.742 1.00 0.00 10 ALA A CA 6
ATOM 8318 C C . ALA A 1 13 ? 32.241 -10.839 -0.992 1.00 0.00 10 ALA A C 6
ATOM 8319 O O . ALA A 1 13 ? 32.376 -10.759 0.231 1.00 0.00 10 ALA A O 6
ATOM 8326 N N . CYS A 1 14 ? 32.877 -11.768 -1.739 1.00 0.00 11 CYS A N 6
ATOM 8327 C CA . CYS A 1 14 ? 33.783 -12.804 -1.180 1.00 0.00 11 CYS A CA 6
ATOM 8328 C C . CYS A 1 14 ? 35.153 -12.802 -1.895 1.00 0.00 11 CYS A C 6
ATOM 8329 O O . CYS A 1 14 ? 35.211 -12.568 -3.109 1.00 0.00 11 CYS A O 6
ATOM 8337 N N . PRO A 1 15 ? 36.279 -13.079 -1.148 1.00 0.00 12 PRO A N 6
ATOM 8338 C CA . PRO A 1 15 ? 37.642 -13.152 -1.739 1.00 0.00 12 PRO A CA 6
ATOM 8339 C C . PRO A 1 15 ? 37.882 -14.443 -2.558 1.00 0.00 12 PRO A C 6
ATOM 8340 O O . PRO A 1 15 ? 38.764 -14.464 -3.426 1.00 0.00 12 PRO A O 6
ATOM 8351 N N . MET A 1 16 ? 37.116 -15.528 -2.271 1.00 0.00 13 MET A N 6
ATOM 8352 C CA . MET A 1 16 ? 37.170 -16.767 -3.078 1.00 0.00 13 MET A CA 6
ATOM 8353 C C . MET A 1 16 ? 36.413 -16.564 -4.400 1.00 0.00 13 MET A C 6
ATOM 8354 O O . MET A 1 16 ? 36.873 -17.002 -5.464 1.00 0.00 13 MET A O 6
ATOM 8368 N N . GLY A 1 17 ? 35.250 -15.888 -4.328 1.00 0.00 14 GLY A N 6
ATOM 8369 C CA . GLY A 1 17 ? 34.519 -15.485 -5.534 1.00 0.00 14 GLY A CA 6
ATOM 8370 C C . GLY A 1 17 ? 33.012 -15.677 -5.457 1.00 0.00 14 GLY A C 6
ATOM 8371 O O . GLY A 1 17 ? 32.435 -15.760 -4.365 1.00 0.00 14 GLY A O 6
ATOM 8375 N N . LEU A 1 18 ? 32.396 -15.805 -6.649 1.00 0.00 15 LEU A N 6
ATOM 8376 C CA . LEU A 1 18 ? 30.939 -15.673 -6.839 1.00 0.00 15 LEU A CA 6
ATOM 8377 C C . LEU A 1 18 ? 30.111 -16.881 -6.352 1.00 0.00 15 LEU A C 6
ATOM 8378 O O . LEU A 1 18 ? 28.916 -16.735 -6.124 1.00 0.00 15 LEU A O 6
ATOM 8394 N N . ALA A 1 19 ? 30.737 -18.051 -6.167 1.00 0.00 16 ALA A N 6
ATOM 8395 C CA . ALA A 1 19 ? 30.027 -19.256 -5.672 1.00 0.00 16 ALA A CA 6
ATOM 8396 C C . ALA A 1 19 ? 29.434 -19.004 -4.265 1.00 0.00 16 ALA A C 6
ATOM 8397 O O . ALA A 1 19 ? 28.238 -19.240 -4.012 1.00 0.00 16 ALA A O 6
ATOM 8404 N N . HIS A 1 20 ? 30.292 -18.463 -3.382 1.00 0.00 17 HIS A N 6
ATOM 8405 C CA . HIS A 1 20 ? 29.940 -18.147 -1.988 1.00 0.00 17 HIS A CA 6
ATOM 8406 C C . HIS A 1 20 ? 28.888 -17.019 -1.945 1.00 0.00 17 HIS A C 6
ATOM 8407 O O . HIS A 1 20 ? 27.941 -17.059 -1.137 1.00 0.00 17 HIS A O 6
ATOM 8422 N N . THR A 1 21 ? 29.059 -16.031 -2.848 1.00 0.00 18 THR A N 6
ATOM 8423 C CA . THR A 1 21 ? 28.208 -14.834 -2.898 1.00 0.00 18 THR A CA 6
ATOM 8424 C C . THR A 1 21 ? 26.775 -15.181 -3.333 1.00 0.00 18 THR A C 6
ATOM 8425 O O . THR A 1 21 ? 25.830 -14.581 -2.842 1.00 0.00 18 THR A O 6
ATOM 8436 N N . PHE A 1 22 ? 26.637 -16.155 -4.263 1.00 0.00 19 PHE A N 6
ATOM 8437 C CA . PHE A 1 22 ? 25.320 -16.617 -4.748 1.00 0.00 19 PHE A CA 6
ATOM 8438 C C . PHE A 1 22 ? 24.587 -17.450 -3.687 1.00 0.00 19 PHE A C 6
ATOM 8439 O O . PHE A 1 22 ? 23.362 -17.532 -3.721 1.00 0.00 19 PHE A O 6
ATOM 8456 N N . MET A 1 23 ? 25.339 -18.084 -2.757 1.00 0.00 20 MET A N 6
ATOM 8457 C CA . MET A 1 23 ? 24.719 -18.741 -1.576 1.00 0.00 20 MET A CA 6
ATOM 8458 C C . MET A 1 23 ? 24.006 -17.687 -0.696 1.00 0.00 20 MET A C 6
ATOM 8459 O O . MET A 1 23 ? 22.851 -17.875 -0.289 1.00 0.00 20 MET A O 6
ATOM 8473 N N . ALA A 1 24 ? 24.703 -16.562 -0.461 1.00 0.00 21 ALA A N 6
ATOM 8474 C CA . ALA A 1 24 ? 24.162 -15.423 0.314 1.00 0.00 21 ALA A CA 6
ATOM 8475 C C . ALA A 1 24 ? 23.046 -14.701 -0.455 1.00 0.00 21 ALA A C 6
ATOM 8476 O O . ALA A 1 24 ? 22.050 -14.284 0.133 1.00 0.00 21 ALA A O 6
ATOM 8483 N N . ALA A 1 25 ? 23.232 -14.587 -1.784 1.00 0.00 22 ALA A N 6
ATOM 8484 C CA . ALA A 1 25 ? 22.305 -13.878 -2.677 1.00 0.00 22 ALA A CA 6
ATOM 8485 C C . ALA A 1 25 ? 20.967 -14.609 -2.758 1.00 0.00 22 ALA A C 6
ATOM 8486 O O . ALA A 1 25 ? 19.925 -13.985 -2.698 1.00 0.00 22 ALA A O 6
ATOM 8493 N N . GLN A 1 26 ? 21.026 -15.942 -2.873 1.00 0.00 23 GLN A N 6
ATOM 8494 C CA . GLN A 1 26 ? 19.831 -16.792 -2.972 1.00 0.00 23 GLN A CA 6
ATOM 8495 C C . GLN A 1 26 ? 19.030 -16.739 -1.659 1.00 0.00 23 GLN A C 6
ATOM 8496 O O . GLN A 1 26 ? 17.805 -16.611 -1.680 1.00 0.00 23 GLN A O 6
ATOM 8510 N N . ALA A 1 27 ? 19.752 -16.786 -0.526 1.00 0.00 24 ALA A N 6
ATOM 8511 C CA . ALA A 1 27 ? 19.142 -16.777 0.814 1.00 0.00 24 ALA A CA 6
ATOM 8512 C C . ALA A 1 27 ? 18.426 -15.430 1.119 1.00 0.00 24 ALA A C 6
ATOM 8513 O O . ALA A 1 27 ? 17.258 -15.424 1.541 1.00 0.00 24 ALA A O 6
ATOM 8520 N N . LEU A 1 28 ? 19.134 -14.301 0.884 1.00 0.00 25 LEU A N 6
ATOM 8521 C CA . LEU A 1 28 ? 18.583 -12.936 1.095 1.00 0.00 25 LEU A CA 6
ATOM 8522 C C . LEU A 1 28 ? 17.446 -12.623 0.114 1.00 0.00 25 LEU A C 6
ATOM 8523 O O . LEU A 1 28 ? 16.526 -11.864 0.450 1.00 0.00 25 LEU A O 6
ATOM 8539 N N . GLU A 1 29 ? 17.547 -13.188 -1.105 1.00 0.00 26 GLU A N 6
ATOM 8540 C CA . GLU A 1 29 ? 16.541 -13.015 -2.165 1.00 0.00 26 GLU A CA 6
ATOM 8541 C C . GLU A 1 29 ? 15.186 -13.540 -1.681 1.00 0.00 26 GLU A C 6
ATOM 8542 O O . GLU A 1 29 ? 14.208 -12.796 -1.669 1.00 0.00 26 GLU A O 6
ATOM 8554 N N . GLU A 1 30 ? 15.194 -14.807 -1.215 1.00 0.00 27 GLU A N 6
ATOM 8555 C CA . GLU A 1 30 ? 14.007 -15.500 -0.675 1.00 0.00 27 GLU A CA 6
ATOM 8556 C C . GLU A 1 30 ? 13.358 -14.678 0.444 1.00 0.00 27 GLU A C 6
ATOM 8557 O O . GLU A 1 30 ? 12.183 -14.355 0.371 1.00 0.00 27 GLU A O 6
ATOM 8569 N N . ALA A 1 31 ? 14.189 -14.294 1.424 1.00 0.00 28 ALA A N 6
ATOM 8570 C CA . ALA A 1 31 ? 13.774 -13.547 2.628 1.00 0.00 28 ALA A CA 6
ATOM 8571 C C . ALA A 1 31 ? 13.054 -12.228 2.274 1.00 0.00 28 ALA A C 6
ATOM 8572 O O . ALA A 1 31 ? 12.003 -11.907 2.837 1.00 0.00 28 ALA A O 6
ATOM 8579 N N . ALA A 1 32 ? 13.644 -11.489 1.326 1.00 0.00 29 ALA A N 6
ATOM 8580 C CA . ALA A 1 32 ? 13.086 -10.227 0.811 1.00 0.00 29 ALA A CA 6
ATOM 8581 C C . ALA A 1 32 ? 11.798 -10.430 -0.028 1.00 0.00 29 ALA A C 6
ATOM 8582 O O . ALA A 1 32 ? 10.919 -9.557 -0.036 1.00 0.00 29 ALA A O 6
ATOM 8589 N N . VAL A 1 33 ? 11.672 -11.593 -0.699 1.00 0.00 30 VAL A N 6
ATOM 8590 C CA . VAL A 1 33 ? 10.475 -11.919 -1.516 1.00 0.00 30 VAL A CA 6
ATOM 8591 C C . VAL A 1 33 ? 9.295 -12.221 -0.568 1.00 0.00 30 VAL A C 6
ATOM 8592 O O . VAL A 1 33 ? 8.152 -11.802 -0.803 1.00 0.00 30 VAL A O 6
ATOM 8605 N N . GLU A 1 34 ? 9.628 -12.907 0.535 1.00 0.00 31 GLU A N 6
ATOM 8606 C CA . GLU A 1 34 ? 8.686 -13.282 1.605 1.00 0.00 31 GLU A CA 6
ATOM 8607 C C . GLU A 1 34 ? 8.266 -12.047 2.433 1.00 0.00 31 GLU A C 6
ATOM 8608 O O . GLU A 1 34 ? 7.195 -12.045 3.051 1.00 0.00 31 GLU A O 6
ATOM 8620 N N . ALA A 1 35 ? 9.111 -10.998 2.420 1.00 0.00 32 ALA A N 6
ATOM 8621 C CA . ALA A 1 35 ? 8.822 -9.713 3.087 1.00 0.00 32 ALA A CA 6
ATOM 8622 C C . ALA A 1 35 ? 7.774 -8.887 2.305 1.00 0.00 32 ALA A C 6
ATOM 8623 O O . ALA A 1 35 ? 7.123 -8.008 2.876 1.00 0.00 32 ALA A O 6
ATOM 8630 N N . GLY A 1 36 ? 7.630 -9.169 0.991 1.00 0.00 33 GLY A N 6
ATOM 8631 C CA . GLY A 1 36 ? 6.543 -8.599 0.173 1.00 0.00 33 GLY A CA 6
ATOM 8632 C C . GLY A 1 36 ? 6.981 -7.488 -0.776 1.00 0.00 33 GLY A C 6
ATOM 8633 O O . GLY A 1 36 ? 6.140 -6.932 -1.495 1.00 0.00 33 GLY A O 6
ATOM 8637 N N . TYR A 1 37 ? 8.281 -7.149 -0.781 1.00 0.00 34 TYR A N 6
ATOM 8638 C CA . TYR A 1 37 ? 8.852 -6.125 -1.693 1.00 0.00 34 TYR A CA 6
ATOM 8639 C C . TYR A 1 37 ? 9.824 -6.743 -2.713 1.00 0.00 34 TYR A C 6
ATOM 8640 O O . TYR A 1 37 ? 10.051 -7.962 -2.722 1.00 0.00 34 TYR A O 6
ATOM 8658 N N . GLU A 1 38 ? 10.386 -5.869 -3.576 1.00 0.00 35 GLU A N 6
ATOM 8659 C CA . GLU A 1 38 ? 11.348 -6.259 -4.619 1.00 0.00 35 GLU A CA 6
ATOM 8660 C C . GLU A 1 38 ? 12.752 -6.452 -4.000 1.00 0.00 35 GLU A C 6
ATOM 8661 O O . GLU A 1 38 ? 13.073 -5.836 -2.982 1.00 0.00 35 GLU A O 6
ATOM 8673 N N . VAL A 1 39 ? 13.576 -7.310 -4.627 1.00 0.00 36 VAL A N 6
ATOM 8674 C CA . VAL A 1 39 ? 14.964 -7.576 -4.195 1.00 0.00 36 VAL A CA 6
ATOM 8675 C C . VAL A 1 39 ? 15.930 -7.507 -5.400 1.00 0.00 36 VAL A C 6
ATOM 8676 O O . VAL A 1 39 ? 15.575 -7.920 -6.508 1.00 0.00 36 VAL A O 6
ATOM 8689 N N . LYS A 1 40 ? 17.137 -6.948 -5.179 1.00 0.00 37 LYS A N 6
ATOM 8690 C CA . LYS A 1 40 ? 18.228 -6.962 -6.175 1.00 0.00 37 LYS A CA 6
ATOM 8691 C C . LYS A 1 40 ? 19.572 -7.035 -5.439 1.00 0.00 37 LYS A C 6
ATOM 8692 O O . LYS A 1 40 ? 19.882 -6.160 -4.639 1.00 0.00 37 LYS A O 6
ATOM 8711 N N . ILE A 1 41 ? 20.353 -8.093 -5.686 1.00 0.00 38 ILE A N 6
ATOM 8712 C CA . ILE A 1 41 ? 21.626 -8.337 -4.973 1.00 0.00 38 ILE A CA 6
ATOM 8713 C C . ILE A 1 41 ? 22.826 -8.398 -5.940 1.00 0.00 38 ILE A C 6
ATOM 8714 O O . ILE A 1 41 ? 22.934 -9.335 -6.736 1.00 0.00 38 ILE A O 6
ATOM 8730 N N . GLU A 1 42 ? 23.725 -7.399 -5.850 1.00 0.00 39 GLU A N 6
ATOM 8731 C CA . GLU A 1 42 ? 24.986 -7.367 -6.617 1.00 0.00 39 GLU A CA 6
ATOM 8732 C C . GLU A 1 42 ? 26.032 -8.247 -5.917 1.00 0.00 39 GLU A C 6
ATOM 8733 O O . GLU A 1 42 ? 26.400 -8.000 -4.768 1.00 0.00 39 GLU A O 6
ATOM 8745 N N . THR A 1 43 ? 26.464 -9.294 -6.610 1.00 0.00 40 THR A N 6
ATOM 8746 C CA . THR A 1 43 ? 27.473 -10.229 -6.124 1.00 0.00 40 THR A CA 6
ATOM 8747 C C . THR A 1 43 ? 28.849 -9.879 -6.715 1.00 0.00 40 THR A C 6
ATOM 8748 O O . THR A 1 43 ? 29.031 -9.941 -7.930 1.00 0.00 40 THR A O 6
ATOM 8759 N N . GLN A 1 44 ? 29.803 -9.491 -5.853 1.00 0.00 41 GLN A N 6
ATOM 8760 C CA . GLN A 1 44 ? 31.195 -9.210 -6.254 1.00 0.00 41 GLN A CA 6
ATOM 8761 C C . GLN A 1 44 ? 32.126 -10.321 -5.732 1.00 0.00 41 GLN A C 6
ATOM 8762 O O . GLN A 1 44 ? 31.845 -10.938 -4.704 1.00 0.00 41 GLN A O 6
ATOM 8776 N N . GLY A 1 45 ? 33.232 -10.562 -6.443 1.00 0.00 42 GLY A N 6
ATOM 8777 C CA . GLY A 1 45 ? 34.197 -11.585 -6.049 1.00 0.00 42 GLY A CA 6
ATOM 8778 C C . GLY A 1 45 ? 35.454 -11.568 -6.898 1.00 0.00 42 GLY A C 6
ATOM 8779 O O . GLY A 1 45 ? 35.591 -10.723 -7.792 1.00 0.00 42 GLY A O 6
ATOM 8783 N N . ALA A 1 46 ? 36.363 -12.524 -6.629 1.00 0.00 43 ALA A N 6
ATOM 8784 C CA . ALA A 1 46 ? 37.654 -12.654 -7.345 1.00 0.00 43 ALA A CA 6
ATOM 8785 C C . ALA A 1 46 ? 37.472 -13.070 -8.826 1.00 0.00 43 ALA A C 6
ATOM 8786 O O . ALA A 1 46 ? 38.387 -12.913 -9.640 1.00 0.00 43 ALA A O 6
ATOM 8793 N N . ASP A 1 47 ? 36.293 -13.631 -9.147 1.00 0.00 44 ASP A N 6
ATOM 8794 C CA . ASP A 1 47 ? 35.902 -13.981 -10.530 1.00 0.00 44 ASP A CA 6
ATOM 8795 C C . ASP A 1 47 ? 35.416 -12.729 -11.296 1.00 0.00 44 ASP A C 6
ATOM 8796 O O . ASP A 1 47 ? 35.582 -12.622 -12.518 1.00 0.00 44 ASP A O 6
ATOM 8805 N N . GLY A 1 48 ? 34.808 -11.796 -10.552 1.00 0.00 45 GLY A N 6
ATOM 8806 C CA . GLY A 1 48 ? 34.221 -10.580 -11.115 1.00 0.00 45 GLY A CA 6
ATOM 8807 C C . GLY A 1 48 ? 32.944 -10.200 -10.388 1.00 0.00 45 GLY A C 6
ATOM 8808 O O . GLY A 1 48 ? 32.729 -10.624 -9.246 1.00 0.00 45 GLY A O 6
ATOM 8812 N N . ILE A 1 49 ? 32.084 -9.401 -11.044 1.00 0.00 46 ILE A N 6
ATOM 8813 C CA . ILE A 1 49 ? 30.796 -8.956 -10.467 1.00 0.00 46 ILE A CA 6
ATOM 8814 C C . ILE A 1 49 ? 29.624 -9.486 -11.322 1.00 0.00 46 ILE A C 6
ATOM 8815 O O . ILE A 1 49 ? 29.789 -9.760 -12.521 1.00 0.00 46 ILE A O 6
ATOM 8831 N N . GLN A 1 50 ? 28.446 -9.626 -10.694 1.00 0.00 47 GLN A N 6
ATOM 8832 C CA . GLN A 1 50 ? 27.228 -10.129 -11.332 1.00 0.00 47 GLN A CA 6
ATOM 8833 C C . GLN A 1 50 ? 25.990 -9.496 -10.672 1.00 0.00 47 GLN A C 6
ATOM 8834 O O . GLN A 1 50 ? 26.049 -9.112 -9.499 1.00 0.00 47 GLN A O 6
ATOM 8848 N N . ASN A 1 51 ? 24.886 -9.384 -11.450 1.00 0.00 48 ASN A N 6
ATOM 8849 C CA . ASN A 1 51 ? 23.568 -8.874 -10.983 1.00 0.00 48 ASN A CA 6
ATOM 8850 C C . ASN A 1 51 ? 23.713 -7.413 -10.490 1.00 0.00 48 ASN A C 6
ATOM 8851 O O . ASN A 1 51 ? 23.111 -7.011 -9.479 1.00 0.00 48 ASN A O 6
ATOM 8862 N N . ARG A 1 52 ? 24.496 -6.633 -11.275 1.00 0.00 49 ARG A N 6
ATOM 8863 C CA . ARG A 1 52 ? 24.977 -5.285 -10.920 1.00 0.00 49 ARG A CA 6
ATOM 8864 C C . ARG A 1 52 ? 23.820 -4.335 -10.540 1.00 0.00 49 ARG A C 6
ATOM 8865 O O . ARG A 1 52 ? 22.892 -4.120 -11.332 1.00 0.00 49 ARG A O 6
ATOM 8886 N N . LEU A 1 53 ? 23.890 -3.805 -9.315 1.00 0.00 50 LEU A N 6
ATOM 8887 C CA . LEU A 1 53 ? 22.983 -2.755 -8.824 1.00 0.00 50 LEU A CA 6
ATOM 8888 C C . LEU A 1 53 ? 23.227 -1.451 -9.585 1.00 0.00 50 LEU A C 6
ATOM 8889 O O . LEU A 1 53 ? 24.362 -1.161 -9.959 1.00 0.00 50 LEU A O 6
ATOM 8905 N N . THR A 1 54 ? 22.150 -0.693 -9.837 1.00 0.00 51 THR A N 6
ATOM 8906 C CA . THR A 1 54 ? 22.209 0.621 -10.502 1.00 0.00 51 THR A CA 6
ATOM 8907 C C . THR A 1 54 ? 21.844 1.717 -9.496 1.00 0.00 51 THR A C 6
ATOM 8908 O O . THR A 1 54 ? 21.397 1.412 -8.388 1.00 0.00 51 THR A O 6
ATOM 8919 N N . ALA A 1 55 ? 22.002 2.990 -9.903 1.00 0.00 52 ALA A N 6
ATOM 8920 C CA . ALA A 1 55 ? 21.616 4.147 -9.077 1.00 0.00 52 ALA A CA 6
ATOM 8921 C C . ALA A 1 55 ? 20.108 4.117 -8.734 1.00 0.00 52 ALA A C 6
ATOM 8922 O O . ALA A 1 55 ? 19.714 4.594 -7.671 1.00 0.00 52 ALA A O 6
ATOM 8929 N N . GLN A 1 56 ? 19.295 3.529 -9.648 1.00 0.00 53 GLN A N 6
ATOM 8930 C CA . GLN A 1 56 ? 17.840 3.339 -9.455 1.00 0.00 53 GLN A CA 6
ATOM 8931 C C . GLN A 1 56 ? 17.564 2.384 -8.278 1.00 0.00 53 GLN A C 6
ATOM 8932 O O . GLN A 1 56 ? 16.739 2.685 -7.409 1.00 0.00 53 GLN A O 6
ATOM 8946 N N . ASP A 1 57 ? 18.282 1.243 -8.269 1.00 0.00 54 ASP A N 6
ATOM 8947 C CA . ASP A 1 57 ? 18.166 0.219 -7.207 1.00 0.00 54 ASP A CA 6
ATOM 8948 C C . ASP A 1 57 ? 18.519 0.809 -5.830 1.00 0.00 54 ASP A C 6
ATOM 8949 O O . ASP A 1 57 ? 17.803 0.587 -4.857 1.00 0.00 54 ASP A O 6
ATOM 8958 N N . ILE A 1 58 ? 19.623 1.579 -5.790 1.00 0.00 55 ILE A N 6
ATOM 8959 C CA . ILE A 1 58 ? 20.171 2.167 -4.543 1.00 0.00 55 ILE A CA 6
ATOM 8960 C C . ILE A 1 58 ? 19.287 3.340 -4.046 1.00 0.00 55 ILE A C 6
ATOM 8961 O O . ILE A 1 58 ? 19.205 3.601 -2.840 1.00 0.00 55 ILE A O 6
ATOM 8977 N N . ALA A 1 59 ? 18.616 4.020 -5.000 1.00 0.00 56 ALA A N 6
ATOM 8978 C CA . ALA A 1 59 ? 17.737 5.168 -4.708 1.00 0.00 56 ALA A CA 6
ATOM 8979 C C . ALA A 1 59 ? 16.411 4.706 -4.088 1.00 0.00 56 ALA A C 6
ATOM 8980 O O . ALA A 1 59 ? 15.981 5.237 -3.058 1.00 0.00 56 ALA A O 6
ATOM 8987 N N . GLU A 1 60 ? 15.782 3.707 -4.732 1.00 0.00 57 GLU A N 6
ATOM 8988 C CA . GLU A 1 60 ? 14.462 3.180 -4.325 1.00 0.00 57 GLU A CA 6
ATOM 8989 C C . GLU A 1 60 ? 14.581 2.182 -3.165 1.00 0.00 57 GLU A C 6
ATOM 8990 O O . GLU A 1 60 ? 13.561 1.773 -2.595 1.00 0.00 57 GLU A O 6
ATOM 9002 N N . ALA A 1 61 ? 15.829 1.796 -2.837 1.00 0.00 58 ALA A N 6
ATOM 9003 C CA . ALA A 1 61 ? 16.128 0.863 -1.744 1.00 0.00 58 ALA A CA 6
ATOM 9004 C C . ALA A 1 61 ? 15.664 1.424 -0.387 1.00 0.00 58 ALA A C 6
ATOM 9005 O O . ALA A 1 61 ? 16.302 2.317 0.186 1.00 0.00 58 ALA A O 6
ATOM 9012 N N . THR A 1 62 ? 14.510 0.921 0.069 1.00 0.00 59 THR A N 6
ATOM 9013 C CA . THR A 1 62 ? 14.009 1.128 1.432 1.00 0.00 59 THR A CA 6
ATOM 9014 C C . THR A 1 62 ? 15.013 0.522 2.437 1.00 0.00 59 THR A C 6
ATOM 9015 O O . THR A 1 62 ? 15.278 1.086 3.509 1.00 0.00 59 THR A O 6
ATOM 9026 N N . ILE A 1 63 ? 15.582 -0.634 2.041 1.00 0.00 60 ILE A N 6
ATOM 9027 C CA . ILE A 1 63 ? 16.556 -1.395 2.844 1.00 0.00 60 ILE A CA 6
ATOM 9028 C C . ILE A 1 63 ? 17.793 -1.747 1.988 1.00 0.00 60 ILE A C 6
ATOM 9029 O O . ILE A 1 63 ? 17.655 -2.072 0.805 1.00 0.00 60 ILE A O 6
ATOM 9045 N N . ILE A 1 64 ? 19.008 -1.662 2.597 1.00 0.00 61 ILE A N 6
ATOM 9046 C CA . ILE A 1 64 ? 20.277 -2.112 1.970 1.00 0.00 61 ILE A CA 6
ATOM 9047 C C . ILE A 1 64 ? 21.067 -2.960 2.984 1.00 0.00 61 ILE A C 6
ATOM 9048 O O . ILE A 1 64 ? 21.221 -2.554 4.141 1.00 0.00 61 ILE A O 6
ATOM 9064 N N . ILE A 1 65 ? 21.547 -4.139 2.548 1.00 0.00 62 ILE A N 6
ATOM 9065 C CA . ILE A 1 65 ? 22.436 -5.014 3.350 1.00 0.00 62 ILE A CA 6
ATOM 9066 C C . ILE A 1 65 ? 23.770 -5.190 2.580 1.00 0.00 62 ILE A C 6
ATOM 9067 O O . ILE A 1 65 ? 23.747 -5.400 1.378 1.00 0.00 62 ILE A O 6
ATOM 9083 N N . HIS A 1 66 ? 24.932 -5.076 3.254 1.00 0.00 63 HIS A N 6
ATOM 9084 C CA . HIS A 1 66 ? 26.237 -5.473 2.661 1.00 0.00 63 HIS A CA 6
ATOM 9085 C C . HIS A 1 66 ? 26.742 -6.737 3.351 1.00 0.00 63 HIS A C 6
ATOM 9086 O O . HIS A 1 66 ? 27.482 -6.685 4.335 1.00 0.00 63 HIS A O 6
ATOM 9100 N N . SER A 1 67 ? 26.266 -7.870 2.836 1.00 0.00 64 SER A N 6
ATOM 9101 C CA . SER A 1 67 ? 26.681 -9.203 3.255 1.00 0.00 64 SER A CA 6
ATOM 9102 C C . SER A 1 67 ? 28.038 -9.536 2.635 1.00 0.00 64 SER A C 6
ATOM 9103 O O . SER A 1 67 ? 28.128 -10.163 1.573 1.00 0.00 64 SER A O 6
ATOM 9111 N N . VAL A 1 68 ? 29.108 -9.053 3.263 1.00 0.00 65 VAL A N 6
ATOM 9112 C CA . VAL A 1 68 ? 30.457 -9.154 2.696 1.00 0.00 65 VAL A CA 6
ATOM 9113 C C . VAL A 1 68 ? 31.437 -9.785 3.696 1.00 0.00 65 VAL A C 6
ATOM 9114 O O . VAL A 1 68 ? 31.230 -9.749 4.907 1.00 0.00 65 VAL A O 6
ATOM 9127 N N . ALA A 1 69 ? 32.464 -10.425 3.150 1.00 0.00 66 ALA A N 6
ATOM 9128 C CA . ALA A 1 69 ? 33.579 -11.007 3.913 1.00 0.00 66 ALA A CA 6
ATOM 9129 C C . ALA A 1 69 ? 34.800 -10.088 3.789 1.00 0.00 66 ALA A C 6
ATOM 9130 O O . ALA A 1 69 ? 35.652 -10.020 4.682 1.00 0.00 66 ALA A O 6
ATOM 9137 N N . VAL A 1 70 ? 34.854 -9.384 2.645 1.00 0.00 67 VAL A N 6
ATOM 9138 C CA . VAL A 1 70 ? 35.889 -8.399 2.297 1.00 0.00 67 VAL A CA 6
ATOM 9139 C C . VAL A 1 70 ? 35.200 -7.148 1.738 1.00 0.00 67 VAL A C 6
ATOM 9140 O O . VAL A 1 70 ? 34.025 -7.213 1.351 1.00 0.00 67 VAL A O 6
ATOM 9153 N N . THR A 1 71 ? 35.936 -6.024 1.688 1.00 0.00 68 THR A N 6
ATOM 9154 C CA . THR A 1 71 ? 35.413 -4.751 1.186 1.00 0.00 68 THR A CA 6
ATOM 9155 C C . THR A 1 71 ? 35.068 -4.859 -0.321 1.00 0.00 68 THR A C 6
ATOM 9156 O O . THR A 1 71 ? 35.967 -5.134 -1.134 1.00 0.00 68 THR A O 6
ATOM 9167 N N . PRO A 1 72 ? 33.763 -4.681 -0.711 1.00 0.00 69 PRO A N 6
ATOM 9168 C CA . PRO A 1 72 ? 33.364 -4.660 -2.131 1.00 0.00 69 PRO A CA 6
ATOM 9169 C C . PRO A 1 72 ? 33.926 -3.414 -2.847 1.00 0.00 69 PRO A C 6
ATOM 9170 O O . PRO A 1 72 ? 34.096 -2.366 -2.220 1.00 0.00 69 PRO A O 6
ATOM 9181 N N . GLU A 1 73 ? 34.218 -3.546 -4.152 1.00 0.00 70 GLU A N 6
ATOM 9182 C CA . GLU A 1 73 ? 34.780 -2.439 -4.964 1.00 0.00 70 GLU A CA 6
ATOM 9183 C C . GLU A 1 73 ? 33.779 -1.267 -5.050 1.00 0.00 70 GLU A C 6
ATOM 9184 O O . GLU A 1 73 ? 34.167 -0.091 -5.070 1.00 0.00 70 GLU A O 6
ATOM 9196 N N . ASP A 1 74 ? 32.489 -1.623 -5.055 1.00 0.00 71 ASP A N 6
ATOM 9197 C CA . ASP A 1 74 ? 31.369 -0.684 -5.238 1.00 0.00 71 ASP A CA 6
ATOM 9198 C C . ASP A 1 74 ? 30.784 -0.202 -3.898 1.00 0.00 71 ASP A C 6
ATOM 9199 O O . ASP A 1 74 ? 29.707 0.391 -3.884 1.00 0.00 71 ASP A O 6
ATOM 9208 N N . ASN A 1 75 ? 31.528 -0.395 -2.789 1.00 0.00 72 ASN A N 6
ATOM 9209 C CA . ASN A 1 75 ? 31.046 -0.084 -1.423 1.00 0.00 72 ASN A CA 6
ATOM 9210 C C . ASN A 1 75 ? 30.688 1.418 -1.249 1.00 0.00 72 ASN A C 6
ATOM 9211 O O . ASN A 1 75 ? 29.706 1.758 -0.583 1.00 0.00 72 ASN A O 6
ATOM 9222 N N . GLU A 1 76 ? 31.475 2.290 -1.910 1.00 0.00 73 GLU A N 6
ATOM 9223 C CA . GLU A 1 76 ? 31.372 3.764 -1.770 1.00 0.00 73 GLU A CA 6
ATOM 9224 C C . GLU A 1 76 ? 30.081 4.339 -2.392 1.00 0.00 73 GLU A C 6
ATOM 9225 O O . GLU A 1 76 ? 29.660 5.439 -2.023 1.00 0.00 73 GLU A O 6
ATOM 9237 N N . ARG A 1 77 ? 29.464 3.583 -3.323 1.00 0.00 74 ARG A N 6
ATOM 9238 C CA . ARG A 1 77 ? 28.166 3.956 -3.923 1.00 0.00 74 ARG A CA 6
ATOM 9239 C C . ARG A 1 77 ? 27.068 3.999 -2.839 1.00 0.00 74 ARG A C 6
ATOM 9240 O O . ARG A 1 77 ? 26.230 4.907 -2.785 1.00 0.00 74 ARG A O 6
ATOM 9261 N N . PHE A 1 78 ? 27.122 2.975 -1.976 1.00 0.00 75 PHE A N 6
ATOM 9262 C CA . PHE A 1 78 ? 26.105 2.687 -0.956 1.00 0.00 75 PHE A CA 6
ATOM 9263 C C . PHE A 1 78 ? 26.426 3.405 0.359 1.00 0.00 75 PHE A C 6
ATOM 9264 O O . PHE A 1 78 ? 25.546 3.566 1.205 1.00 0.00 75 PHE A O 6
ATOM 9281 N N . GLU A 1 79 ? 27.692 3.840 0.514 1.00 0.00 76 GLU A N 6
ATOM 9282 C CA . GLU A 1 79 ? 28.157 4.578 1.709 1.00 0.00 76 GLU A CA 6
ATOM 9283 C C . GLU A 1 79 ? 27.417 5.934 1.831 1.00 0.00 76 GLU A C 6
ATOM 9284 O O . GLU A 1 79 ? 27.242 6.467 2.932 1.00 0.00 76 GLU A O 6
ATOM 9296 N N . SER A 1 80 ? 26.987 6.458 0.669 1.00 0.00 77 SER A N 6
ATOM 9297 C CA . SER A 1 80 ? 26.132 7.654 0.569 1.00 0.00 77 SER A CA 6
ATOM 9298 C C . SER A 1 80 ? 24.752 7.425 1.237 1.00 0.00 77 SER A C 6
ATOM 9299 O O . SER A 1 80 ? 24.168 8.347 1.822 1.00 0.00 77 SER A O 6
ATOM 9307 N N . ARG A 1 81 ? 24.253 6.182 1.130 1.00 0.00 78 ARG A N 6
ATOM 9308 C CA . ARG A 1 81 ? 22.956 5.752 1.697 1.00 0.00 78 ARG A CA 6
ATOM 9309 C C . ARG A 1 81 ? 23.131 5.095 3.084 1.00 0.00 78 ARG A C 6
ATOM 9310 O O . ARG A 1 81 ? 24.235 5.079 3.640 1.00 0.00 78 ARG A O 6
ATOM 9331 N N . ASP A 1 82 ? 22.013 4.589 3.655 1.00 0.00 79 ASP A N 6
ATOM 9332 C CA . ASP A 1 82 ? 22.017 3.813 4.914 1.00 0.00 79 ASP A CA 6
ATOM 9333 C C . ASP A 1 82 ? 22.075 2.307 4.599 1.00 0.00 79 ASP A C 6
ATOM 9334 O O . ASP A 1 82 ? 21.189 1.770 3.922 1.00 0.00 79 ASP A O 6
ATOM 9343 N N . VAL A 1 83 ? 23.134 1.636 5.093 1.00 0.00 80 VAL A N 6
ATOM 9344 C CA . VAL A 1 83 ? 23.425 0.211 4.807 1.00 0.00 80 VAL A CA 6
ATOM 9345 C C . VAL A 1 83 ? 23.699 -0.553 6.119 1.00 0.00 80 VAL A C 6
ATOM 9346 O O . VAL A 1 83 ? 24.228 0.022 7.074 1.00 0.00 80 VAL A O 6
ATOM 9359 N N . TYR A 1 84 ? 23.338 -1.854 6.142 1.00 0.00 81 TYR A N 6
ATOM 9360 C CA . TYR A 1 84 ? 23.648 -2.775 7.247 1.00 0.00 81 TYR A CA 6
ATOM 9361 C C . TYR A 1 84 ? 24.743 -3.764 6.796 1.00 0.00 81 TYR A C 6
ATOM 9362 O O . TYR A 1 84 ? 24.448 -4.802 6.192 1.00 0.00 81 TYR A O 6
ATOM 9380 N N . GLU A 1 85 ? 26.014 -3.382 7.040 1.00 0.00 82 GLU A N 6
ATOM 9381 C CA . GLU A 1 85 ? 27.190 -4.213 6.713 1.00 0.00 82 GLU A CA 6
ATOM 9382 C C . GLU A 1 85 ? 27.336 -5.359 7.731 1.00 0.00 82 GLU A C 6
ATOM 9383 O O . GLU A 1 85 ? 27.605 -5.129 8.917 1.00 0.00 82 GLU A O 6
ATOM 9395 N N . ILE A 1 86 ? 27.109 -6.578 7.253 1.00 0.00 83 ILE A N 6
ATOM 9396 C CA . ILE A 1 86 ? 27.291 -7.823 8.021 1.00 0.00 83 ILE A CA 6
ATOM 9397 C C . ILE A 1 86 ? 28.347 -8.698 7.322 1.00 0.00 83 ILE A C 6
ATOM 9398 O O . ILE A 1 86 ? 28.952 -8.286 6.320 1.00 0.00 83 ILE A O 6
ATOM 9414 N N . THR A 1 87 ? 28.559 -9.912 7.851 1.00 0.00 84 THR A N 6
ATOM 9415 C CA . THR A 1 87 ? 29.347 -10.934 7.164 1.00 0.00 84 THR A CA 6
ATOM 9416 C C . THR A 1 87 ? 28.469 -11.675 6.152 1.00 0.00 84 THR A C 6
ATOM 9417 O O . THR A 1 87 ? 27.261 -11.841 6.364 1.00 0.00 84 THR A O 6
ATOM 9428 N N . LEU A 1 88 ? 29.099 -12.113 5.054 1.00 0.00 85 LEU A N 6
ATOM 9429 C CA . LEU A 1 88 ? 28.431 -12.872 3.972 1.00 0.00 85 LEU A CA 6
ATOM 9430 C C . LEU A 1 88 ? 27.876 -14.222 4.486 1.00 0.00 85 LEU A C 6
ATOM 9431 O O . LEU A 1 88 ? 26.893 -14.743 3.954 1.00 0.00 85 LEU A O 6
ATOM 9447 N N . GLN A 1 89 ? 28.515 -14.748 5.546 1.00 0.00 86 GLN A N 6
ATOM 9448 C CA . GLN A 1 89 ? 28.088 -15.975 6.231 1.00 0.00 86 GLN A CA 6
ATOM 9449 C C . GLN A 1 89 ? 26.733 -15.771 6.950 1.00 0.00 86 GLN A C 6
ATOM 9450 O O . GLN A 1 89 ? 25.874 -16.657 6.904 1.00 0.00 86 GLN A O 6
ATOM 9464 N N . ASP A 1 90 ? 26.554 -14.589 7.590 1.00 0.00 87 ASP A N 6
ATOM 9465 C CA . ASP A 1 90 ? 25.300 -14.223 8.300 1.00 0.00 87 ASP A CA 6
ATOM 9466 C C . ASP A 1 90 ? 24.104 -14.184 7.328 1.00 0.00 87 ASP A C 6
ATOM 9467 O O . ASP A 1 90 ? 22.977 -14.464 7.712 1.00 0.00 87 ASP A O 6
ATOM 9476 N N . ALA A 1 91 ? 24.388 -13.855 6.060 1.00 0.00 88 ALA A N 6
ATOM 9477 C CA . ALA A 1 91 ? 23.378 -13.792 4.983 1.00 0.00 88 ALA A CA 6
ATOM 9478 C C . ALA A 1 91 ? 22.851 -15.175 4.573 1.00 0.00 88 ALA A C 6
ATOM 9479 O O . ALA A 1 91 ? 21.802 -15.274 3.940 1.00 0.00 88 ALA A O 6
ATOM 9486 N N . ILE A 1 92 ? 23.597 -16.227 4.922 1.00 0.00 89 ILE A N 6
ATOM 9487 C CA . ILE A 1 92 ? 23.244 -17.621 4.593 1.00 0.00 89 ILE A CA 6
ATOM 9488 C C . ILE A 1 92 ? 22.508 -18.285 5.780 1.00 0.00 89 ILE A C 6
ATOM 9489 O O . ILE A 1 92 ? 21.533 -19.018 5.589 1.00 0.00 89 ILE A O 6
ATOM 9505 N N . LYS A 1 93 ? 22.985 -18.005 7.007 1.00 0.00 90 LYS A N 6
ATOM 9506 C CA . LYS A 1 93 ? 22.466 -18.640 8.246 1.00 0.00 90 LYS A CA 6
ATOM 9507 C C . LYS A 1 93 ? 21.283 -17.864 8.850 1.00 0.00 90 LYS A C 6
ATOM 9508 O O . LYS A 1 93 ? 20.400 -18.458 9.474 1.00 0.00 90 LYS A O 6
ATOM 9527 N N . ASN A 1 94 ? 21.277 -16.540 8.664 1.00 0.00 91 ASN A N 6
ATOM 9528 C CA . ASN A 1 94 ? 20.326 -15.626 9.340 1.00 0.00 91 ASN A CA 6
ATOM 9529 C C . ASN A 1 94 ? 19.597 -14.753 8.300 1.00 0.00 91 ASN A C 6
ATOM 9530 O O . ASN A 1 94 ? 19.129 -13.678 8.635 1.00 0.00 91 ASN A O 6
ATOM 9541 N N . ALA A 1 95 ? 19.465 -15.261 7.059 1.00 0.00 92 ALA A N 6
ATOM 9542 C CA . ALA A 1 95 ? 18.901 -14.504 5.911 1.00 0.00 92 ALA A CA 6
ATOM 9543 C C . ALA A 1 95 ? 17.560 -13.811 6.244 1.00 0.00 92 ALA A C 6
ATOM 9544 O O . ALA A 1 95 ? 17.459 -12.570 6.208 1.00 0.00 92 ALA A O 6
ATOM 9551 N N . ALA A 1 96 ? 16.556 -14.635 6.601 1.00 0.00 93 ALA A N 6
ATOM 9552 C CA . ALA A 1 96 ? 15.223 -14.156 6.997 1.00 0.00 93 ALA A CA 6
ATOM 9553 C C . ALA A 1 96 ? 15.315 -13.231 8.210 1.00 0.00 93 ALA A C 6
ATOM 9554 O O . ALA A 1 96 ? 14.644 -12.202 8.249 1.00 0.00 93 ALA A O 6
ATOM 9561 N N . GLY A 1 97 ? 16.205 -13.611 9.156 1.00 0.00 94 GLY A N 6
ATOM 9562 C CA . GLY A 1 97 ? 16.456 -12.858 10.385 1.00 0.00 94 GLY A CA 6
ATOM 9563 C C . GLY A 1 97 ? 16.860 -11.412 10.125 1.00 0.00 94 GLY A C 6
ATOM 9564 O O . GLY A 1 97 ? 16.290 -10.500 10.708 1.00 0.00 94 GLY A O 6
ATOM 9568 N N . ILE A 1 98 ? 17.807 -11.223 9.197 1.00 0.00 95 ILE A N 6
ATOM 9569 C CA . ILE A 1 98 ? 18.331 -9.901 8.810 1.00 0.00 95 ILE A CA 6
ATOM 9570 C C . ILE A 1 98 ? 17.187 -9.008 8.305 1.00 0.00 95 ILE A C 6
ATOM 9571 O O . ILE A 1 98 ? 16.942 -7.932 8.858 1.00 0.00 95 ILE A O 6
ATOM 9587 N N . ILE A 1 99 ? 16.476 -9.505 7.269 1.00 0.00 96 ILE A N 6
ATOM 9588 C CA . ILE A 1 99 ? 15.395 -8.757 6.595 1.00 0.00 96 ILE A CA 6
ATOM 9589 C C . ILE A 1 99 ? 14.286 -8.332 7.600 1.00 0.00 96 ILE A C 6
ATOM 9590 O O . ILE A 1 99 ? 13.935 -7.149 7.653 1.00 0.00 96 ILE A O 6
ATOM 9606 N N . LYS A 1 100 ? 13.777 -9.298 8.411 1.00 0.00 97 LYS A N 6
ATOM 9607 C CA . LYS A 1 100 ? 12.661 -9.039 9.369 1.00 0.00 97 LYS A CA 6
ATOM 9608 C C . LYS A 1 100 ? 13.071 -8.060 10.485 1.00 0.00 97 LYS A C 6
ATOM 9609 O O . LYS A 1 100 ? 12.226 -7.337 11.020 1.00 0.00 97 LYS A O 6
ATOM 9628 N N . GLU A 1 101 ? 14.377 -8.071 10.834 1.00 0.00 98 GLU A N 6
ATOM 9629 C CA . GLU A 1 101 ? 14.957 -7.167 11.846 1.00 0.00 98 GLU A CA 6
ATOM 9630 C C . GLU A 1 101 ? 14.914 -5.723 11.351 1.00 0.00 98 GLU A C 6
ATOM 9631 O O . GLU A 1 101 ? 14.618 -4.807 12.125 1.00 0.00 98 GLU A O 6
ATOM 9643 N N . ILE A 1 102 ? 15.167 -5.530 10.050 1.00 0.00 99 ILE A N 6
ATOM 9644 C CA . ILE A 1 102 ? 15.206 -4.183 9.460 1.00 0.00 99 ILE A CA 6
ATOM 9645 C C . ILE A 1 102 ? 13.768 -3.684 9.247 1.00 0.00 99 ILE A C 6
ATOM 9646 O O . ILE A 1 102 ? 13.480 -2.502 9.428 1.00 0.00 99 ILE A O 6
ATOM 9662 N N . GLU A 1 103 ? 12.879 -4.631 8.919 1.00 0.00 100 GLU A N 6
ATOM 9663 C CA . GLU A 1 103 ? 11.441 -4.394 8.727 1.00 0.00 100 GLU A CA 6
ATOM 9664 C C . GLU A 1 103 ? 10.774 -3.867 10.005 1.00 0.00 100 GLU A C 6
ATOM 9665 O O . GLU A 1 103 ? 10.012 -2.903 9.946 1.00 0.00 100 GLU A O 6
ATOM 9677 N N . GLU A 1 104 ? 11.073 -4.500 11.155 1.00 0.00 101 GLU A N 6
ATOM 9678 C CA . GLU A 1 104 ? 10.466 -4.119 12.449 1.00 0.00 101 GLU A CA 6
ATOM 9679 C C . GLU A 1 104 ? 11.068 -2.806 12.990 1.00 0.00 101 GLU A C 6
ATOM 9680 O O . GLU A 1 104 ? 10.363 -2.021 13.630 1.00 0.00 101 GLU A O 6
ATOM 9692 N N . MET A 1 105 ? 12.367 -2.567 12.709 1.00 0.00 102 MET A N 6
ATOM 9693 C CA . MET A 1 105 ? 13.045 -1.309 13.084 1.00 0.00 102 MET A CA 6
ATOM 9694 C C . MET A 1 105 ? 12.445 -0.119 12.313 1.00 0.00 102 MET A C 6
ATOM 9695 O O . MET A 1 105 ? 12.154 0.926 12.910 1.00 0.00 102 MET A O 6
ATOM 9709 N N . ILE A 1 106 ? 12.247 -0.300 10.993 1.00 0.00 103 ILE A N 6
ATOM 9710 C CA . ILE A 1 106 ? 11.609 0.718 10.132 1.00 0.00 103 ILE A CA 6
ATOM 9711 C C . ILE A 1 106 ? 10.134 0.906 10.544 1.00 0.00 103 ILE A C 6
ATOM 9712 O O . ILE A 1 106 ? 9.644 2.031 10.617 1.00 0.00 103 ILE A O 6
ATOM 9728 N N . ALA A 1 107 ? 9.468 -0.208 10.888 1.00 0.00 104 ALA A N 6
ATOM 9729 C CA . ALA A 1 107 ? 8.071 -0.199 11.359 1.00 0.00 104 ALA A CA 6
ATOM 9730 C C . ALA A 1 107 ? 7.942 0.511 12.725 1.00 0.00 104 ALA A C 6
ATOM 9731 O O . ALA A 1 107 ? 6.866 0.971 13.075 1.00 0.00 104 ALA A O 6
ATOM 9738 N N . SER A 1 108 ? 9.051 0.601 13.482 1.00 0.00 105 SER A N 6
ATOM 9739 C CA . SER A 1 108 ? 9.060 1.220 14.824 1.00 0.00 105 SER A CA 6
ATOM 9740 C C . SER A 1 108 ? 9.328 2.736 14.737 1.00 0.00 105 SER A C 6
ATOM 9741 O O . SER A 1 108 ? 8.743 3.520 15.492 1.00 0.00 105 SER A O 6
ATOM 9749 N N . GLU A 1 109 ? 10.221 3.146 13.815 1.00 0.00 106 GLU A N 6
ATOM 9750 C CA . GLU A 1 109 ? 10.565 4.575 13.623 1.00 0.00 106 GLU A CA 6
ATOM 9751 C C . GLU A 1 109 ? 9.455 5.308 12.836 1.00 0.00 106 GLU A C 6
ATOM 9752 O O . GLU A 1 109 ? 9.290 6.521 12.970 1.00 0.00 106 GLU A O 6
ATOM 9764 N N . GLN A 1 110 ? 8.692 4.550 12.023 1.00 0.00 107 GLN A N 6
ATOM 9765 C CA . GLN A 1 110 ? 7.518 5.078 11.297 1.00 0.00 107 GLN A CA 6
ATOM 9766 C C . GLN A 1 110 ? 6.273 5.034 12.203 1.00 0.00 107 GLN A C 6
ATOM 9767 O O . GLN A 1 110 ? 5.551 6.027 12.332 1.00 0.00 107 GLN A O 6
ATOM 9781 N N . GLN A 1 111 ? 6.022 3.864 12.815 1.00 0.00 108 GLN A N 6
ATOM 9782 C CA . GLN A 1 111 ? 4.900 3.665 13.755 1.00 0.00 108 GLN A CA 6
ATOM 9783 C C . GLN A 1 111 ? 5.464 3.637 15.198 1.00 0.00 108 GLN A C 6
ATOM 9784 O O . GLN A 1 111 ? 5.604 4.710 15.810 1.00 0.00 108 GLN A O 6
ATOM 9799 N N . MET A 1 4 ? 3.658 1.282 -0.869 1.00 0.00 1 MET A N 7
ATOM 9800 C CA . MET A 1 4 ? 3.362 -0.075 -1.398 1.00 0.00 1 MET A CA 7
ATOM 9801 C C . MET A 1 4 ? 4.638 -0.710 -1.958 1.00 0.00 1 MET A C 7
ATOM 9802 O O . MET A 1 4 ? 5.110 -1.739 -1.451 1.00 0.00 1 MET A O 7
ATOM 9816 N N . SER A 1 5 ? 5.188 -0.089 -3.024 1.00 0.00 2 SER A N 7
ATOM 9817 C CA . SER A 1 5 ? 6.395 -0.578 -3.699 1.00 0.00 2 SER A CA 7
ATOM 9818 C C . SER A 1 5 ? 7.654 -0.133 -2.928 1.00 0.00 2 SER A C 7
ATOM 9819 O O . SER A 1 5 ? 8.300 0.867 -3.272 1.00 0.00 2 SER A O 7
ATOM 9827 N N . LYS A 1 6 ? 7.945 -0.856 -1.831 1.00 0.00 3 LYS A N 7
ATOM 9828 C CA . LYS A 1 6 ? 9.241 -0.764 -1.138 1.00 0.00 3 LYS A CA 7
ATOM 9829 C C . LYS A 1 6 ? 10.265 -1.622 -1.882 1.00 0.00 3 LYS A C 7
ATOM 9830 O O . LYS A 1 6 ? 9.899 -2.506 -2.670 1.00 0.00 3 LYS A O 7
ATOM 9849 N N . LYS A 1 7 ? 11.547 -1.381 -1.621 1.00 0.00 4 LYS A N 7
ATOM 9850 C CA . LYS A 1 7 ? 12.629 -2.026 -2.379 1.00 0.00 4 LYS A CA 7
ATOM 9851 C C . LYS A 1 7 ? 13.773 -2.365 -1.410 1.00 0.00 4 LYS A C 7
ATOM 9852 O O . LYS A 1 7 ? 14.067 -1.616 -0.483 1.00 0.00 4 LYS A O 7
ATOM 9871 N N . LEU A 1 8 ? 14.380 -3.523 -1.612 1.00 0.00 5 LEU A N 7
ATOM 9872 C CA . LEU A 1 8 ? 15.521 -3.995 -0.829 1.00 0.00 5 LEU A CA 7
ATOM 9873 C C . LEU A 1 8 ? 16.603 -4.420 -1.799 1.00 0.00 5 LEU A C 7
ATOM 9874 O O . LEU A 1 8 ? 16.328 -5.083 -2.799 1.00 0.00 5 LEU A O 7
ATOM 9890 N N . ILE A 1 9 ? 17.831 -4.014 -1.521 1.00 0.00 6 ILE A N 7
ATOM 9891 C CA . ILE A 1 9 ? 19.000 -4.447 -2.279 1.00 0.00 6 ILE A CA 7
ATOM 9892 C C . ILE A 1 9 ? 20.041 -4.977 -1.295 1.00 0.00 6 ILE A C 7
ATOM 9893 O O . ILE A 1 9 ? 19.936 -4.753 -0.081 1.00 0.00 6 ILE A O 7
ATOM 9909 N N . ALA A 1 10 ? 21.033 -5.687 -1.814 1.00 0.00 7 ALA A N 7
ATOM 9910 C CA . ALA A 1 10 ? 22.127 -6.229 -1.006 1.00 0.00 7 ALA A CA 7
ATOM 9911 C C . ALA A 1 10 ? 23.386 -6.374 -1.858 1.00 0.00 7 ALA A C 7
ATOM 9912 O O . ALA A 1 10 ? 23.340 -6.251 -3.084 1.00 0.00 7 ALA A O 7
ATOM 9919 N N . LEU A 1 11 ? 24.506 -6.641 -1.193 1.00 0.00 8 LEU A N 7
ATOM 9920 C CA . LEU A 1 11 ? 25.804 -6.804 -1.837 1.00 0.00 8 LEU A CA 7
ATOM 9921 C C . LEU A 1 11 ? 26.510 -7.966 -1.137 1.00 0.00 8 LEU A C 7
ATOM 9922 O O . LEU A 1 11 ? 26.827 -7.877 0.051 1.00 0.00 8 LEU A O 7
ATOM 9938 N N . CYS A 1 12 ? 26.728 -9.052 -1.878 1.00 0.00 9 CYS A N 7
ATOM 9939 C CA . CYS A 1 12 ? 27.427 -10.235 -1.383 1.00 0.00 9 CYS A CA 7
ATOM 9940 C C . CYS A 1 12 ? 28.828 -10.276 -2.013 1.00 0.00 9 CYS A C 7
ATOM 9941 O O . CYS A 1 12 ? 28.949 -10.471 -3.220 1.00 0.00 9 CYS A O 7
ATOM 9949 N N . ALA A 1 13 ? 29.883 -10.061 -1.197 1.00 0.00 10 ALA A N 7
ATOM 9950 C CA . ALA A 1 13 ? 31.282 -10.004 -1.690 1.00 0.00 10 ALA A CA 7
ATOM 9951 C C . ALA A 1 13 ? 32.189 -10.961 -0.902 1.00 0.00 10 ALA A C 7
ATOM 9952 O O . ALA A 1 13 ? 32.280 -10.874 0.324 1.00 0.00 10 ALA A O 7
ATOM 9959 N N . CYS A 1 14 ? 32.842 -11.890 -1.623 1.00 0.00 11 CYS A N 7
ATOM 9960 C CA . CYS A 1 14 ? 33.811 -12.840 -1.048 1.00 0.00 11 CYS A CA 7
ATOM 9961 C C . CYS A 1 14 ? 35.041 -12.949 -1.962 1.00 0.00 11 CYS A C 7
ATOM 9962 O O . CYS A 1 14 ? 34.891 -13.037 -3.182 1.00 0.00 11 CYS A O 7
ATOM 9970 N N . PRO A 1 15 ? 36.278 -13.017 -1.369 1.00 0.00 12 PRO A N 7
ATOM 9971 C CA . PRO A 1 15 ? 37.539 -13.156 -2.146 1.00 0.00 12 PRO A CA 7
ATOM 9972 C C . PRO A 1 15 ? 37.726 -14.601 -2.671 1.00 0.00 12 PRO A C 7
ATOM 9973 O O . PRO A 1 15 ? 38.609 -14.873 -3.490 1.00 0.00 12 PRO A O 7
ATOM 9984 N N . MET A 1 16 ? 36.858 -15.506 -2.170 1.00 0.00 13 MET A N 7
ATOM 9985 C CA . MET A 1 16 ? 36.805 -16.922 -2.554 1.00 0.00 13 MET A CA 7
ATOM 9986 C C . MET A 1 16 ? 36.294 -17.049 -3.999 1.00 0.00 13 MET A C 7
ATOM 9987 O O . MET A 1 16 ? 36.979 -17.605 -4.863 1.00 0.00 13 MET A O 7
ATOM 10001 N N . GLY A 1 17 ? 35.089 -16.497 -4.249 1.00 0.00 14 GLY A N 7
ATOM 10002 C CA . GLY A 1 17 ? 34.472 -16.531 -5.578 1.00 0.00 14 GLY A CA 7
ATOM 10003 C C . GLY A 1 17 ? 32.981 -16.231 -5.546 1.00 0.00 14 GLY A C 7
ATOM 10004 O O . GLY A 1 17 ? 32.388 -16.102 -4.461 1.00 0.00 14 GLY A O 7
ATOM 10008 N N . LEU A 1 18 ? 32.372 -16.145 -6.746 1.00 0.00 15 LEU A N 7
ATOM 10009 C CA . LEU A 1 18 ? 30.938 -15.849 -6.908 1.00 0.00 15 LEU A CA 7
ATOM 10010 C C . LEU A 1 18 ? 30.037 -17.003 -6.444 1.00 0.00 15 LEU A C 7
ATOM 10011 O O . LEU A 1 18 ? 28.883 -16.766 -6.116 1.00 0.00 15 LEU A O 7
ATOM 10027 N N . ALA A 1 19 ? 30.569 -18.236 -6.404 1.00 0.00 16 ALA A N 7
ATOM 10028 C CA . ALA A 1 19 ? 29.823 -19.405 -5.884 1.00 0.00 16 ALA A CA 7
ATOM 10029 C C . ALA A 1 19 ? 29.323 -19.148 -4.442 1.00 0.00 16 ALA A C 7
ATOM 10030 O O . ALA A 1 19 ? 28.150 -19.381 -4.124 1.00 0.00 16 ALA A O 7
ATOM 10037 N N . HIS A 1 20 ? 30.224 -18.591 -3.611 1.00 0.00 17 HIS A N 7
ATOM 10038 C CA . HIS A 1 20 ? 29.943 -18.301 -2.195 1.00 0.00 17 HIS A CA 7
ATOM 10039 C C . HIS A 1 20 ? 28.960 -17.118 -2.062 1.00 0.00 17 HIS A C 7
ATOM 10040 O O . HIS A 1 20 ? 28.085 -17.104 -1.174 1.00 0.00 17 HIS A O 7
ATOM 10055 N N . THR A 1 21 ? 29.107 -16.136 -2.964 1.00 0.00 18 THR A N 7
ATOM 10056 C CA . THR A 1 21 ? 28.280 -14.926 -2.959 1.00 0.00 18 THR A CA 7
ATOM 10057 C C . THR A 1 21 ? 26.836 -15.247 -3.396 1.00 0.00 18 THR A C 7
ATOM 10058 O O . THR A 1 21 ? 25.904 -14.603 -2.937 1.00 0.00 18 THR A O 7
ATOM 10069 N N . PHE A 1 22 ? 26.677 -16.262 -4.283 1.00 0.00 19 PHE A N 7
ATOM 10070 C CA . PHE A 1 22 ? 25.355 -16.716 -4.770 1.00 0.00 19 PHE A CA 7
ATOM 10071 C C . PHE A 1 22 ? 24.615 -17.519 -3.688 1.00 0.00 19 PHE A C 7
ATOM 10072 O O . PHE A 1 22 ? 23.391 -17.554 -3.687 1.00 0.00 19 PHE A O 7
ATOM 10089 N N . MET A 1 23 ? 25.375 -18.182 -2.789 1.00 0.00 20 MET A N 7
ATOM 10090 C CA . MET A 1 23 ? 24.811 -18.814 -1.572 1.00 0.00 20 MET A CA 7
ATOM 10091 C C . MET A 1 23 ? 24.100 -17.744 -0.705 1.00 0.00 20 MET A C 7
ATOM 10092 O O . MET A 1 23 ? 22.924 -17.892 -0.337 1.00 0.00 20 MET A O 7
ATOM 10106 N N . ALA A 1 24 ? 24.833 -16.649 -0.434 1.00 0.00 21 ALA A N 7
ATOM 10107 C CA . ALA A 1 24 ? 24.319 -15.495 0.337 1.00 0.00 21 ALA A CA 7
ATOM 10108 C C . ALA A 1 24 ? 23.174 -14.779 -0.402 1.00 0.00 21 ALA A C 7
ATOM 10109 O O . ALA A 1 24 ? 22.172 -14.396 0.209 1.00 0.00 21 ALA A O 7
ATOM 10116 N N . ALA A 1 25 ? 23.334 -14.651 -1.730 1.00 0.00 22 ALA A N 7
ATOM 10117 C CA . ALA A 1 25 ? 22.393 -13.933 -2.604 1.00 0.00 22 ALA A CA 7
ATOM 10118 C C . ALA A 1 25 ? 21.058 -14.677 -2.722 1.00 0.00 22 ALA A C 7
ATOM 10119 O O . ALA A 1 25 ? 20.008 -14.051 -2.773 1.00 0.00 22 ALA A O 7
ATOM 10126 N N . GLN A 1 26 ? 21.127 -16.019 -2.758 1.00 0.00 23 GLN A N 7
ATOM 10127 C CA . GLN A 1 26 ? 19.940 -16.887 -2.832 1.00 0.00 23 GLN A CA 7
ATOM 10128 C C . GLN A 1 26 ? 19.103 -16.728 -1.558 1.00 0.00 23 GLN A C 7
ATOM 10129 O O . GLN A 1 26 ? 17.893 -16.492 -1.625 1.00 0.00 23 GLN A O 7
ATOM 10143 N N . ALA A 1 27 ? 19.792 -16.801 -0.408 1.00 0.00 24 ALA A N 7
ATOM 10144 C CA . ALA A 1 27 ? 19.157 -16.745 0.911 1.00 0.00 24 ALA A CA 7
ATOM 10145 C C . ALA A 1 27 ? 18.447 -15.385 1.156 1.00 0.00 24 ALA A C 7
ATOM 10146 O O . ALA A 1 27 ? 17.253 -15.358 1.505 1.00 0.00 24 ALA A O 7
ATOM 10153 N N . LEU A 1 28 ? 19.181 -14.269 0.935 1.00 0.00 25 LEU A N 7
ATOM 10154 C CA . LEU A 1 28 ? 18.658 -12.892 1.136 1.00 0.00 25 LEU A CA 7
ATOM 10155 C C . LEU A 1 28 ? 17.500 -12.569 0.178 1.00 0.00 25 LEU A C 7
ATOM 10156 O O . LEU A 1 28 ? 16.578 -11.826 0.542 1.00 0.00 25 LEU A O 7
ATOM 10172 N N . GLU A 1 29 ? 17.583 -13.121 -1.049 1.00 0.00 26 GLU A N 7
ATOM 10173 C CA . GLU A 1 29 ? 16.578 -12.905 -2.102 1.00 0.00 26 GLU A CA 7
ATOM 10174 C C . GLU A 1 29 ? 15.209 -13.411 -1.642 1.00 0.00 26 GLU A C 7
ATOM 10175 O O . GLU A 1 29 ? 14.261 -12.627 -1.548 1.00 0.00 26 GLU A O 7
ATOM 10187 N N . GLU A 1 30 ? 15.172 -14.703 -1.274 1.00 0.00 27 GLU A N 7
ATOM 10188 C CA . GLU A 1 30 ? 13.950 -15.398 -0.829 1.00 0.00 27 GLU A CA 7
ATOM 10189 C C . GLU A 1 30 ? 13.312 -14.685 0.376 1.00 0.00 27 GLU A C 7
ATOM 10190 O O . GLU A 1 30 ? 12.109 -14.450 0.390 1.00 0.00 27 GLU A O 7
ATOM 10202 N N . ALA A 1 31 ? 14.164 -14.302 1.343 1.00 0.00 28 ALA A N 7
ATOM 10203 C CA . ALA A 1 31 ? 13.747 -13.613 2.581 1.00 0.00 28 ALA A CA 7
ATOM 10204 C C . ALA A 1 31 ? 13.015 -12.284 2.277 1.00 0.00 28 ALA A C 7
ATOM 10205 O O . ALA A 1 31 ? 11.915 -12.035 2.787 1.00 0.00 28 ALA A O 7
ATOM 10212 N N . ALA A 1 32 ? 13.635 -11.466 1.414 1.00 0.00 29 ALA A N 7
ATOM 10213 C CA . ALA A 1 32 ? 13.074 -10.179 0.963 1.00 0.00 29 ALA A CA 7
ATOM 10214 C C . ALA A 1 32 ? 11.831 -10.342 0.048 1.00 0.00 29 ALA A C 7
ATOM 10215 O O . ALA A 1 32 ? 11.014 -9.413 -0.049 1.00 0.00 29 ALA A O 7
ATOM 10222 N N . VAL A 1 33 ? 11.667 -11.520 -0.597 1.00 0.00 30 VAL A N 7
ATOM 10223 C CA . VAL A 1 33 ? 10.503 -11.778 -1.481 1.00 0.00 30 VAL A CA 7
ATOM 10224 C C . VAL A 1 33 ? 9.258 -11.983 -0.604 1.00 0.00 30 VAL A C 7
ATOM 10225 O O . VAL A 1 33 ? 8.183 -11.425 -0.869 1.00 0.00 30 VAL A O 7
ATOM 10238 N N . GLU A 1 34 ? 9.459 -12.745 0.478 1.00 0.00 31 GLU A N 7
ATOM 10239 C CA . GLU A 1 34 ? 8.405 -13.097 1.447 1.00 0.00 31 GLU A CA 7
ATOM 10240 C C . GLU A 1 34 ? 8.088 -11.900 2.373 1.00 0.00 31 GLU A C 7
ATOM 10241 O O . GLU A 1 34 ? 7.015 -11.842 2.985 1.00 0.00 31 GLU A O 7
ATOM 10253 N N . ALA A 1 35 ? 9.041 -10.950 2.457 1.00 0.00 32 ALA A N 7
ATOM 10254 C CA . ALA A 1 35 ? 8.862 -9.670 3.172 1.00 0.00 32 ALA A CA 7
ATOM 10255 C C . ALA A 1 35 ? 8.164 -8.619 2.287 1.00 0.00 32 ALA A C 7
ATOM 10256 O O . ALA A 1 35 ? 7.724 -7.581 2.786 1.00 0.00 32 ALA A O 7
ATOM 10263 N N . GLY A 1 36 ? 8.104 -8.884 0.971 1.00 0.00 33 GLY A N 7
ATOM 10264 C CA . GLY A 1 36 ? 7.231 -8.141 0.057 1.00 0.00 33 GLY A CA 7
ATOM 10265 C C . GLY A 1 36 ? 7.834 -6.859 -0.501 1.00 0.00 33 GLY A C 7
ATOM 10266 O O . GLY A 1 36 ? 7.106 -5.879 -0.703 1.00 0.00 33 GLY A O 7
ATOM 10270 N N . TYR A 1 37 ? 9.159 -6.835 -0.723 1.00 0.00 34 TYR A N 7
ATOM 10271 C CA . TYR A 1 37 ? 9.802 -5.772 -1.550 1.00 0.00 34 TYR A CA 7
ATOM 10272 C C . TYR A 1 37 ? 10.110 -6.331 -2.950 1.00 0.00 34 TYR A C 7
ATOM 10273 O O . TYR A 1 37 ? 9.826 -7.493 -3.260 1.00 0.00 34 TYR A O 7
ATOM 10291 N N . GLU A 1 38 ? 10.708 -5.466 -3.781 1.00 0.00 35 GLU A N 7
ATOM 10292 C CA . GLU A 1 38 ? 11.519 -5.897 -4.930 1.00 0.00 35 GLU A CA 7
ATOM 10293 C C . GLU A 1 38 ? 12.962 -6.099 -4.421 1.00 0.00 35 GLU A C 7
ATOM 10294 O O . GLU A 1 38 ? 13.472 -5.227 -3.731 1.00 0.00 35 GLU A O 7
ATOM 10306 N N . VAL A 1 39 ? 13.617 -7.222 -4.749 1.00 0.00 36 VAL A N 7
ATOM 10307 C CA . VAL A 1 39 ? 14.975 -7.527 -4.233 1.00 0.00 36 VAL A CA 7
ATOM 10308 C C . VAL A 1 39 ? 15.991 -7.616 -5.392 1.00 0.00 36 VAL A C 7
ATOM 10309 O O . VAL A 1 39 ? 15.699 -8.208 -6.438 1.00 0.00 36 VAL A O 7
ATOM 10322 N N . LYS A 1 40 ? 17.172 -6.997 -5.200 1.00 0.00 37 LYS A N 7
ATOM 10323 C CA . LYS A 1 40 ? 18.270 -7.021 -6.186 1.00 0.00 37 LYS A CA 7
ATOM 10324 C C . LYS A 1 40 ? 19.617 -7.066 -5.445 1.00 0.00 37 LYS A C 7
ATOM 10325 O O . LYS A 1 40 ? 19.929 -6.165 -4.678 1.00 0.00 37 LYS A O 7
ATOM 10344 N N . ILE A 1 41 ? 20.401 -8.127 -5.663 1.00 0.00 38 ILE A N 7
ATOM 10345 C CA . ILE A 1 41 ? 21.660 -8.368 -4.921 1.00 0.00 38 ILE A CA 7
ATOM 10346 C C . ILE A 1 41 ? 22.873 -8.453 -5.868 1.00 0.00 38 ILE A C 7
ATOM 10347 O O . ILE A 1 41 ? 22.986 -9.407 -6.642 1.00 0.00 38 ILE A O 7
ATOM 10363 N N . GLU A 1 42 ? 23.771 -7.457 -5.782 1.00 0.00 39 GLU A N 7
ATOM 10364 C CA . GLU A 1 42 ? 25.030 -7.431 -6.548 1.00 0.00 39 GLU A CA 7
ATOM 10365 C C . GLU A 1 42 ? 26.087 -8.309 -5.858 1.00 0.00 39 GLU A C 7
ATOM 10366 O O . GLU A 1 42 ? 26.486 -8.054 -4.717 1.00 0.00 39 GLU A O 7
ATOM 10378 N N . THR A 1 43 ? 26.501 -9.360 -6.554 1.00 0.00 40 THR A N 7
ATOM 10379 C CA . THR A 1 43 ? 27.523 -10.289 -6.090 1.00 0.00 40 THR A CA 7
ATOM 10380 C C . THR A 1 43 ? 28.901 -9.928 -6.685 1.00 0.00 40 THR A C 7
ATOM 10381 O O . THR A 1 43 ? 29.096 -9.992 -7.899 1.00 0.00 40 THR A O 7
ATOM 10392 N N . GLN A 1 44 ? 29.835 -9.521 -5.816 1.00 0.00 41 GLN A N 7
ATOM 10393 C CA . GLN A 1 44 ? 31.237 -9.239 -6.185 1.00 0.00 41 GLN A CA 7
ATOM 10394 C C . GLN A 1 44 ? 32.133 -10.395 -5.686 1.00 0.00 41 GLN A C 7
ATOM 10395 O O . GLN A 1 44 ? 31.947 -10.877 -4.575 1.00 0.00 41 GLN A O 7
ATOM 10409 N N . GLY A 1 45 ? 33.093 -10.849 -6.511 1.00 0.00 42 GLY A N 7
ATOM 10410 C CA . GLY A 1 45 ? 33.954 -11.980 -6.136 1.00 0.00 42 GLY A CA 7
ATOM 10411 C C . GLY A 1 45 ? 35.122 -12.198 -7.087 1.00 0.00 42 GLY A C 7
ATOM 10412 O O . GLY A 1 45 ? 35.427 -11.328 -7.913 1.00 0.00 42 GLY A O 7
ATOM 10416 N N . ALA A 1 46 ? 35.764 -13.381 -6.969 1.00 0.00 43 ALA A N 7
ATOM 10417 C CA . ALA A 1 46 ? 36.970 -13.749 -7.749 1.00 0.00 43 ALA A CA 7
ATOM 10418 C C . ALA A 1 46 ? 36.671 -13.933 -9.252 1.00 0.00 43 ALA A C 7
ATOM 10419 O O . ALA A 1 46 ? 37.544 -13.714 -10.099 1.00 0.00 43 ALA A O 7
ATOM 10426 N N . ASP A 1 47 ? 35.430 -14.343 -9.566 1.00 0.00 44 ASP A N 7
ATOM 10427 C CA . ASP A 1 47 ? 34.956 -14.507 -10.961 1.00 0.00 44 ASP A CA 7
ATOM 10428 C C . ASP A 1 47 ? 34.557 -13.143 -11.574 1.00 0.00 44 ASP A C 7
ATOM 10429 O O . ASP A 1 47 ? 34.330 -13.035 -12.784 1.00 0.00 44 ASP A O 7
ATOM 10438 N N . GLY A 1 48 ? 34.473 -12.111 -10.715 1.00 0.00 45 GLY A N 7
ATOM 10439 C CA . GLY A 1 48 ? 34.100 -10.756 -11.120 1.00 0.00 45 GLY A CA 7
ATOM 10440 C C . GLY A 1 48 ? 32.845 -10.286 -10.411 1.00 0.00 45 GLY A C 7
ATOM 10441 O O . GLY A 1 48 ? 32.512 -10.787 -9.334 1.00 0.00 45 GLY A O 7
ATOM 10445 N N . ILE A 1 49 ? 32.152 -9.307 -11.008 1.00 0.00 46 ILE A N 7
ATOM 10446 C CA . ILE A 1 49 ? 30.902 -8.752 -10.452 1.00 0.00 46 ILE A CA 7
ATOM 10447 C C . ILE A 1 49 ? 29.707 -9.233 -11.294 1.00 0.00 46 ILE A C 7
ATOM 10448 O O . ILE A 1 49 ? 29.818 -9.363 -12.522 1.00 0.00 46 ILE A O 7
ATOM 10464 N N . GLN A 1 50 ? 28.573 -9.474 -10.629 1.00 0.00 47 GLN A N 7
ATOM 10465 C CA . GLN A 1 50 ? 27.370 -10.048 -11.242 1.00 0.00 47 GLN A CA 7
ATOM 10466 C C . GLN A 1 50 ? 26.121 -9.444 -10.584 1.00 0.00 47 GLN A C 7
ATOM 10467 O O . GLN A 1 50 ? 26.174 -9.064 -9.414 1.00 0.00 47 GLN A O 7
ATOM 10481 N N . ASN A 1 51 ? 25.018 -9.354 -11.362 1.00 0.00 48 ASN A N 7
ATOM 10482 C CA . ASN A 1 51 ? 23.697 -8.858 -10.897 1.00 0.00 48 ASN A CA 7
ATOM 10483 C C . ASN A 1 51 ? 23.822 -7.391 -10.406 1.00 0.00 48 ASN A C 7
ATOM 10484 O O . ASN A 1 51 ? 23.252 -7.010 -9.372 1.00 0.00 48 ASN A O 7
ATOM 10495 N N . ARG A 1 52 ? 24.563 -6.589 -11.212 1.00 0.00 49 ARG A N 7
ATOM 10496 C CA . ARG A 1 52 ? 24.950 -5.199 -10.895 1.00 0.00 49 ARG A CA 7
ATOM 10497 C C . ARG A 1 52 ? 23.743 -4.312 -10.525 1.00 0.00 49 ARG A C 7
ATOM 10498 O O . ARG A 1 52 ? 22.778 -4.186 -11.293 1.00 0.00 49 ARG A O 7
ATOM 10519 N N . LEU A 1 53 ? 23.840 -3.714 -9.337 1.00 0.00 50 LEU A N 7
ATOM 10520 C CA . LEU A 1 53 ? 22.923 -2.683 -8.850 1.00 0.00 50 LEU A CA 7
ATOM 10521 C C . LEU A 1 53 ? 23.105 -1.372 -9.631 1.00 0.00 50 LEU A C 7
ATOM 10522 O O . LEU A 1 53 ? 24.229 -0.987 -9.975 1.00 0.00 50 LEU A O 7
ATOM 10538 N N . THR A 1 54 ? 21.984 -0.707 -9.923 1.00 0.00 51 THR A N 7
ATOM 10539 C CA . THR A 1 54 ? 21.962 0.573 -10.638 1.00 0.00 51 THR A CA 7
ATOM 10540 C C . THR A 1 54 ? 21.746 1.721 -9.641 1.00 0.00 51 THR A C 7
ATOM 10541 O O . THR A 1 54 ? 21.336 1.481 -8.500 1.00 0.00 51 THR A O 7
ATOM 10552 N N . ALA A 1 55 ? 22.016 2.966 -10.087 1.00 0.00 52 ALA A N 7
ATOM 10553 C CA . ALA A 1 55 ? 21.726 4.184 -9.297 1.00 0.00 52 ALA A CA 7
ATOM 10554 C C . ALA A 1 55 ? 20.234 4.244 -8.914 1.00 0.00 52 ALA A C 7
ATOM 10555 O O . ALA A 1 55 ? 19.880 4.739 -7.840 1.00 0.00 52 ALA A O 7
ATOM 10562 N N . GLN A 1 56 ? 19.386 3.697 -9.811 1.00 0.00 53 GLN A N 7
ATOM 10563 C CA . GLN A 1 56 ? 17.949 3.523 -9.579 1.00 0.00 53 GLN A CA 7
ATOM 10564 C C . GLN A 1 56 ? 17.693 2.585 -8.382 1.00 0.00 53 GLN A C 7
ATOM 10565 O O . GLN A 1 56 ? 17.009 2.977 -7.450 1.00 0.00 53 GLN A O 7
ATOM 10579 N N . ASP A 1 57 ? 18.292 1.369 -8.412 1.00 0.00 54 ASP A N 7
ATOM 10580 C CA . ASP A 1 57 ? 18.099 0.336 -7.354 1.00 0.00 54 ASP A CA 7
ATOM 10581 C C . ASP A 1 57 ? 18.497 0.859 -5.962 1.00 0.00 54 ASP A C 7
ATOM 10582 O O . ASP A 1 57 ? 17.803 0.602 -4.975 1.00 0.00 54 ASP A O 7
ATOM 10591 N N . ILE A 1 58 ? 19.614 1.606 -5.918 1.00 0.00 55 ILE A N 7
ATOM 10592 C CA . ILE A 1 58 ? 20.186 2.156 -4.671 1.00 0.00 55 ILE A CA 7
ATOM 10593 C C . ILE A 1 58 ? 19.312 3.319 -4.124 1.00 0.00 55 ILE A C 7
ATOM 10594 O O . ILE A 1 58 ? 19.209 3.512 -2.904 1.00 0.00 55 ILE A O 7
ATOM 10610 N N . ALA A 1 59 ? 18.664 4.059 -5.047 1.00 0.00 56 ALA A N 7
ATOM 10611 C CA . ALA A 1 59 ? 17.733 5.155 -4.703 1.00 0.00 56 ALA A CA 7
ATOM 10612 C C . ALA A 1 59 ? 16.396 4.607 -4.163 1.00 0.00 56 ALA A C 7
ATOM 10613 O O . ALA A 1 59 ? 15.874 5.097 -3.154 1.00 0.00 56 ALA A O 7
ATOM 10620 N N . GLU A 1 60 ? 15.864 3.584 -4.856 1.00 0.00 57 GLU A N 7
ATOM 10621 C CA . GLU A 1 60 ? 14.595 2.916 -4.505 1.00 0.00 57 GLU A CA 7
ATOM 10622 C C . GLU A 1 60 ? 14.710 2.181 -3.165 1.00 0.00 57 GLU A C 7
ATOM 10623 O O . GLU A 1 60 ? 13.722 2.064 -2.427 1.00 0.00 57 GLU A O 7
ATOM 10635 N N . ALA A 1 61 ? 15.933 1.669 -2.905 1.00 0.00 58 ALA A N 7
ATOM 10636 C CA . ALA A 1 61 ? 16.249 0.823 -1.747 1.00 0.00 58 ALA A CA 7
ATOM 10637 C C . ALA A 1 61 ? 15.795 1.458 -0.416 1.00 0.00 58 ALA A C 7
ATOM 10638 O O . ALA A 1 61 ? 16.394 2.411 0.070 1.00 0.00 58 ALA A O 7
ATOM 10645 N N . THR A 1 62 ? 14.676 0.950 0.099 1.00 0.00 59 THR A N 7
ATOM 10646 C CA . THR A 1 62 ? 14.230 1.181 1.473 1.00 0.00 59 THR A CA 7
ATOM 10647 C C . THR A 1 62 ? 15.291 0.622 2.450 1.00 0.00 59 THR A C 7
ATOM 10648 O O . THR A 1 62 ? 15.591 1.223 3.489 1.00 0.00 59 THR A O 7
ATOM 10659 N N . ILE A 1 63 ? 15.876 -0.535 2.063 1.00 0.00 60 ILE A N 7
ATOM 10660 C CA . ILE A 1 63 ? 16.863 -1.282 2.875 1.00 0.00 60 ILE A CA 7
ATOM 10661 C C . ILE A 1 63 ? 18.027 -1.775 1.987 1.00 0.00 60 ILE A C 7
ATOM 10662 O O . ILE A 1 63 ? 17.806 -2.198 0.848 1.00 0.00 60 ILE A O 7
ATOM 10678 N N . ILE A 1 64 ? 19.271 -1.686 2.517 1.00 0.00 61 ILE A N 7
ATOM 10679 C CA . ILE A 1 64 ? 20.490 -2.252 1.882 1.00 0.00 61 ILE A CA 7
ATOM 10680 C C . ILE A 1 64 ? 21.189 -3.162 2.904 1.00 0.00 61 ILE A C 7
ATOM 10681 O O . ILE A 1 64 ? 21.203 -2.837 4.088 1.00 0.00 61 ILE A O 7
ATOM 10697 N N . ILE A 1 65 ? 21.744 -4.312 2.462 1.00 0.00 62 ILE A N 7
ATOM 10698 C CA . ILE A 1 65 ? 22.541 -5.211 3.341 1.00 0.00 62 ILE A CA 7
ATOM 10699 C C . ILE A 1 65 ? 23.894 -5.549 2.660 1.00 0.00 62 ILE A C 7
ATOM 10700 O O . ILE A 1 65 ? 23.909 -6.251 1.655 1.00 0.00 62 ILE A O 7
ATOM 10716 N N . HIS A 1 66 ? 25.032 -5.058 3.210 1.00 0.00 63 HIS A N 7
ATOM 10717 C CA . HIS A 1 66 ? 26.380 -5.434 2.700 1.00 0.00 63 HIS A CA 7
ATOM 10718 C C . HIS A 1 66 ? 26.868 -6.711 3.397 1.00 0.00 63 HIS A C 7
ATOM 10719 O O . HIS A 1 66 ? 27.551 -6.667 4.421 1.00 0.00 63 HIS A O 7
ATOM 10733 N N . SER A 1 67 ? 26.453 -7.845 2.832 1.00 0.00 64 SER A N 7
ATOM 10734 C CA . SER A 1 67 ? 26.843 -9.183 3.281 1.00 0.00 64 SER A CA 7
ATOM 10735 C C . SER A 1 67 ? 28.204 -9.552 2.683 1.00 0.00 64 SER A C 7
ATOM 10736 O O . SER A 1 67 ? 28.287 -10.199 1.633 1.00 0.00 64 SER A O 7
ATOM 10744 N N . VAL A 1 68 ? 29.286 -9.097 3.326 1.00 0.00 65 VAL A N 7
ATOM 10745 C CA . VAL A 1 68 ? 30.640 -9.204 2.747 1.00 0.00 65 VAL A CA 7
ATOM 10746 C C . VAL A 1 68 ? 31.653 -9.832 3.727 1.00 0.00 65 VAL A C 7
ATOM 10747 O O . VAL A 1 68 ? 31.439 -9.875 4.937 1.00 0.00 65 VAL A O 7
ATOM 10760 N N . ALA A 1 69 ? 32.739 -10.358 3.149 1.00 0.00 66 ALA A N 7
ATOM 10761 C CA . ALA A 1 69 ? 33.899 -10.924 3.873 1.00 0.00 66 ALA A CA 7
ATOM 10762 C C . ALA A 1 69 ? 35.146 -10.048 3.612 1.00 0.00 66 ALA A C 7
ATOM 10763 O O . ALA A 1 69 ? 36.171 -10.170 4.291 1.00 0.00 66 ALA A O 7
ATOM 10770 N N . VAL A 1 70 ? 35.025 -9.184 2.585 1.00 0.00 67 VAL A N 7
ATOM 10771 C CA . VAL A 1 70 ? 36.014 -8.160 2.198 1.00 0.00 67 VAL A CA 7
ATOM 10772 C C . VAL A 1 70 ? 35.262 -6.848 1.948 1.00 0.00 67 VAL A C 7
ATOM 10773 O O . VAL A 1 70 ? 34.094 -6.883 1.558 1.00 0.00 67 VAL A O 7
ATOM 10786 N N . THR A 1 71 ? 35.930 -5.706 2.188 1.00 0.00 68 THR A N 7
ATOM 10787 C CA . THR A 1 71 ? 35.362 -4.387 1.887 1.00 0.00 68 THR A CA 7
ATOM 10788 C C . THR A 1 71 ? 35.154 -4.258 0.358 1.00 0.00 68 THR A C 7
ATOM 10789 O O . THR A 1 71 ? 36.146 -4.231 -0.385 1.00 0.00 68 THR A O 7
ATOM 10800 N N . PRO A 1 72 ? 33.865 -4.219 -0.132 1.00 0.00 69 PRO A N 7
ATOM 10801 C CA . PRO A 1 72 ? 33.565 -4.234 -1.582 1.00 0.00 69 PRO A CA 7
ATOM 10802 C C . PRO A 1 72 ? 34.132 -2.999 -2.307 1.00 0.00 69 PRO A C 7
ATOM 10803 O O . PRO A 1 72 ? 34.232 -1.916 -1.719 1.00 0.00 69 PRO A O 7
ATOM 10814 N N . GLU A 1 73 ? 34.507 -3.190 -3.582 1.00 0.00 70 GLU A N 7
ATOM 10815 C CA . GLU A 1 73 ? 35.086 -2.125 -4.422 1.00 0.00 70 GLU A CA 7
ATOM 10816 C C . GLU A 1 73 ? 34.054 -1.009 -4.672 1.00 0.00 70 GLU A C 7
ATOM 10817 O O . GLU A 1 73 ? 34.399 0.174 -4.754 1.00 0.00 70 GLU A O 7
ATOM 10829 N N . ASP A 1 74 ? 32.783 -1.417 -4.738 1.00 0.00 71 ASP A N 7
ATOM 10830 C CA . ASP A 1 74 ? 31.653 -0.539 -5.070 1.00 0.00 71 ASP A CA 7
ATOM 10831 C C . ASP A 1 74 ? 30.932 -0.012 -3.818 1.00 0.00 71 ASP A C 7
ATOM 10832 O O . ASP A 1 74 ? 29.839 0.551 -3.927 1.00 0.00 71 ASP A O 7
ATOM 10841 N N . ASN A 1 75 ? 31.589 -0.134 -2.648 1.00 0.00 72 ASN A N 7
ATOM 10842 C CA . ASN A 1 75 ? 31.041 0.303 -1.336 1.00 0.00 72 ASN A CA 7
ATOM 10843 C C . ASN A 1 75 ? 30.684 1.815 -1.325 1.00 0.00 72 ASN A C 7
ATOM 10844 O O . ASN A 1 75 ? 29.697 2.226 -0.700 1.00 0.00 72 ASN A O 7
ATOM 10855 N N . GLU A 1 76 ? 31.473 2.615 -2.069 1.00 0.00 73 GLU A N 7
ATOM 10856 C CA . GLU A 1 76 ? 31.338 4.093 -2.108 1.00 0.00 73 GLU A CA 7
ATOM 10857 C C . GLU A 1 76 ? 30.025 4.573 -2.775 1.00 0.00 73 GLU A C 7
ATOM 10858 O O . GLU A 1 76 ? 29.594 5.695 -2.529 1.00 0.00 73 GLU A O 7
ATOM 10870 N N . ARG A 1 77 ? 29.423 3.735 -3.639 1.00 0.00 74 ARG A N 7
ATOM 10871 C CA . ARG A 1 77 ? 28.107 4.010 -4.257 1.00 0.00 74 ARG A CA 7
ATOM 10872 C C . ARG A 1 77 ? 26.975 4.058 -3.210 1.00 0.00 74 ARG A C 7
ATOM 10873 O O . ARG A 1 77 ? 26.052 4.880 -3.293 1.00 0.00 74 ARG A O 7
ATOM 10894 N N . PHE A 1 78 ? 27.087 3.162 -2.230 1.00 0.00 75 PHE A N 7
ATOM 10895 C CA . PHE A 1 78 ? 26.069 2.945 -1.182 1.00 0.00 75 PHE A CA 7
ATOM 10896 C C . PHE A 1 78 ? 26.339 3.826 0.054 1.00 0.00 75 PHE A C 7
ATOM 10897 O O . PHE A 1 78 ? 25.547 3.826 1.000 1.00 0.00 75 PHE A O 7
ATOM 10914 N N . GLU A 1 79 ? 27.456 4.579 0.013 1.00 0.00 76 GLU A N 7
ATOM 10915 C CA . GLU A 1 79 ? 27.926 5.439 1.119 1.00 0.00 76 GLU A CA 7
ATOM 10916 C C . GLU A 1 79 ? 26.890 6.538 1.483 1.00 0.00 76 GLU A C 7
ATOM 10917 O O . GLU A 1 79 ? 26.776 6.944 2.646 1.00 0.00 76 GLU A O 7
ATOM 10929 N N . SER A 1 80 ? 26.123 6.979 0.472 1.00 0.00 77 SER A N 7
ATOM 10930 C CA . SER A 1 80 ? 25.077 8.013 0.617 1.00 0.00 77 SER A CA 7
ATOM 10931 C C . SER A 1 80 ? 23.801 7.482 1.315 1.00 0.00 77 SER A C 7
ATOM 10932 O O . SER A 1 80 ? 22.996 8.268 1.818 1.00 0.00 77 SER A O 7
ATOM 10940 N N . ARG A 1 81 ? 23.632 6.151 1.343 1.00 0.00 78 ARG A N 7
ATOM 10941 C CA . ARG A 1 81 ? 22.353 5.495 1.697 1.00 0.00 78 ARG A CA 7
ATOM 10942 C C . ARG A 1 81 ? 22.478 4.646 2.977 1.00 0.00 78 ARG A C 7
ATOM 10943 O O . ARG A 1 81 ? 23.590 4.407 3.466 1.00 0.00 78 ARG A O 7
ATOM 10964 N N . ASP A 1 82 ? 21.316 4.202 3.515 1.00 0.00 79 ASP A N 7
ATOM 10965 C CA . ASP A 1 82 ? 21.239 3.396 4.758 1.00 0.00 79 ASP A CA 7
ATOM 10966 C C . ASP A 1 82 ? 21.636 1.933 4.474 1.00 0.00 79 ASP A C 7
ATOM 10967 O O . ASP A 1 82 ? 20.850 1.163 3.900 1.00 0.00 79 ASP A O 7
ATOM 10976 N N . VAL A 1 83 ? 22.873 1.570 4.857 1.00 0.00 80 VAL A N 7
ATOM 10977 C CA . VAL A 1 83 ? 23.437 0.230 4.616 1.00 0.00 80 VAL A CA 7
ATOM 10978 C C . VAL A 1 83 ? 23.637 -0.525 5.941 1.00 0.00 80 VAL A C 7
ATOM 10979 O O . VAL A 1 83 ? 24.250 -0.006 6.883 1.00 0.00 80 VAL A O 7
ATOM 10992 N N . TYR A 1 84 ? 23.123 -1.759 5.981 1.00 0.00 81 TYR A N 7
ATOM 10993 C CA . TYR A 1 84 ? 23.258 -2.675 7.116 1.00 0.00 81 TYR A CA 7
ATOM 10994 C C . TYR A 1 84 ? 24.387 -3.678 6.801 1.00 0.00 81 TYR A C 7
ATOM 10995 O O . TYR A 1 84 ? 24.167 -4.714 6.162 1.00 0.00 81 TYR A O 7
ATOM 11013 N N . GLU A 1 85 ? 25.615 -3.297 7.197 1.00 0.00 82 GLU A N 7
ATOM 11014 C CA . GLU A 1 85 ? 26.843 -4.066 6.932 1.00 0.00 82 GLU A CA 7
ATOM 11015 C C . GLU A 1 85 ? 26.983 -5.238 7.921 1.00 0.00 82 GLU A C 7
ATOM 11016 O O . GLU A 1 85 ? 26.900 -5.049 9.137 1.00 0.00 82 GLU A O 7
ATOM 11028 N N . ILE A 1 86 ? 27.169 -6.445 7.367 1.00 0.00 83 ILE A N 7
ATOM 11029 C CA . ILE A 1 86 ? 27.356 -7.712 8.116 1.00 0.00 83 ILE A CA 7
ATOM 11030 C C . ILE A 1 86 ? 28.422 -8.572 7.399 1.00 0.00 83 ILE A C 7
ATOM 11031 O O . ILE A 1 86 ? 29.063 -8.118 6.434 1.00 0.00 83 ILE A O 7
ATOM 11047 N N . THR A 1 87 ? 28.602 -9.820 7.871 1.00 0.00 84 THR A N 7
ATOM 11048 C CA . THR A 1 87 ? 29.388 -10.829 7.152 1.00 0.00 84 THR A CA 7
ATOM 11049 C C . THR A 1 87 ? 28.513 -11.547 6.115 1.00 0.00 84 THR A C 7
ATOM 11050 O O . THR A 1 87 ? 27.289 -11.638 6.266 1.00 0.00 84 THR A O 7
ATOM 11061 N N . LEU A 1 88 ? 29.172 -12.061 5.064 1.00 0.00 85 LEU A N 7
ATOM 11062 C CA . LEU A 1 88 ? 28.514 -12.860 4.001 1.00 0.00 85 LEU A CA 7
ATOM 11063 C C . LEU A 1 88 ? 27.941 -14.176 4.571 1.00 0.00 85 LEU A C 7
ATOM 11064 O O . LEU A 1 88 ? 26.953 -14.710 4.062 1.00 0.00 85 LEU A O 7
ATOM 11080 N N . GLN A 1 89 ? 28.572 -14.657 5.656 1.00 0.00 86 GLN A N 7
ATOM 11081 C CA . GLN A 1 89 ? 28.136 -15.849 6.395 1.00 0.00 86 GLN A CA 7
ATOM 11082 C C . GLN A 1 89 ? 26.755 -15.637 7.043 1.00 0.00 86 GLN A C 7
ATOM 11083 O O . GLN A 1 89 ? 25.897 -16.526 6.975 1.00 0.00 86 GLN A O 7
ATOM 11097 N N . ASP A 1 90 ? 26.555 -14.442 7.644 1.00 0.00 87 ASP A N 7
ATOM 11098 C CA . ASP A 1 90 ? 25.291 -14.069 8.319 1.00 0.00 87 ASP A CA 7
ATOM 11099 C C . ASP A 1 90 ? 24.114 -14.054 7.325 1.00 0.00 87 ASP A C 7
ATOM 11100 O O . ASP A 1 90 ? 22.986 -14.356 7.689 1.00 0.00 87 ASP A O 7
ATOM 11109 N N . ALA A 1 91 ? 24.419 -13.728 6.062 1.00 0.00 88 ALA A N 7
ATOM 11110 C CA . ALA A 1 91 ? 23.435 -13.685 4.964 1.00 0.00 88 ALA A CA 7
ATOM 11111 C C . ALA A 1 91 ? 22.888 -15.070 4.599 1.00 0.00 88 ALA A C 7
ATOM 11112 O O . ALA A 1 91 ? 21.780 -15.180 4.081 1.00 0.00 88 ALA A O 7
ATOM 11119 N N . ILE A 1 92 ? 23.692 -16.110 4.842 1.00 0.00 89 ILE A N 7
ATOM 11120 C CA . ILE A 1 92 ? 23.328 -17.498 4.516 1.00 0.00 89 ILE A CA 7
ATOM 11121 C C . ILE A 1 92 ? 22.558 -18.136 5.700 1.00 0.00 89 ILE A C 7
ATOM 11122 O O . ILE A 1 92 ? 21.513 -18.768 5.507 1.00 0.00 89 ILE A O 7
ATOM 11138 N N . LYS A 1 93 ? 23.081 -17.941 6.927 1.00 0.00 90 LYS A N 7
ATOM 11139 C CA . LYS A 1 93 ? 22.521 -18.567 8.153 1.00 0.00 90 LYS A CA 7
ATOM 11140 C C . LYS A 1 93 ? 21.267 -17.827 8.661 1.00 0.00 90 LYS A C 7
ATOM 11141 O O . LYS A 1 93 ? 20.310 -18.456 9.120 1.00 0.00 90 LYS A O 7
ATOM 11160 N N . ASN A 1 94 ? 21.282 -16.491 8.560 1.00 0.00 91 ASN A N 7
ATOM 11161 C CA . ASN A 1 94 ? 20.302 -15.614 9.233 1.00 0.00 91 ASN A CA 7
ATOM 11162 C C . ASN A 1 94 ? 19.563 -14.743 8.206 1.00 0.00 91 ASN A C 7
ATOM 11163 O O . ASN A 1 94 ? 19.057 -13.693 8.566 1.00 0.00 91 ASN A O 7
ATOM 11174 N N . ALA A 1 95 ? 19.474 -15.204 6.943 1.00 0.00 92 ALA A N 7
ATOM 11175 C CA . ALA A 1 95 ? 18.861 -14.431 5.831 1.00 0.00 92 ALA A CA 7
ATOM 11176 C C . ALA A 1 95 ? 17.504 -13.816 6.219 1.00 0.00 92 ALA A C 7
ATOM 11177 O O . ALA A 1 95 ? 17.345 -12.584 6.241 1.00 0.00 92 ALA A O 7
ATOM 11184 N N . ALA A 1 96 ? 16.571 -14.704 6.595 1.00 0.00 93 ALA A N 7
ATOM 11185 C CA . ALA A 1 96 ? 15.221 -14.330 7.026 1.00 0.00 93 ALA A CA 7
ATOM 11186 C C . ALA A 1 96 ? 15.268 -13.401 8.244 1.00 0.00 93 ALA A C 7
ATOM 11187 O O . ALA A 1 96 ? 14.502 -12.439 8.309 1.00 0.00 93 ALA A O 7
ATOM 11194 N N . GLY A 1 97 ? 16.236 -13.675 9.150 1.00 0.00 94 GLY A N 7
ATOM 11195 C CA . GLY A 1 97 ? 16.410 -12.926 10.388 1.00 0.00 94 GLY A CA 7
ATOM 11196 C C . GLY A 1 97 ? 16.769 -11.473 10.145 1.00 0.00 94 GLY A C 7
ATOM 11197 O O . GLY A 1 97 ? 16.109 -10.582 10.665 1.00 0.00 94 GLY A O 7
ATOM 11201 N N . ILE A 1 98 ? 17.792 -11.259 9.303 1.00 0.00 95 ILE A N 7
ATOM 11202 C CA . ILE A 1 98 ? 18.313 -9.929 8.946 1.00 0.00 95 ILE A CA 7
ATOM 11203 C C . ILE A 1 98 ? 17.180 -9.043 8.420 1.00 0.00 95 ILE A C 7
ATOM 11204 O O . ILE A 1 98 ? 16.905 -7.990 8.994 1.00 0.00 95 ILE A O 7
ATOM 11220 N N . ILE A 1 99 ? 16.505 -9.525 7.350 1.00 0.00 96 ILE A N 7
ATOM 11221 C CA . ILE A 1 99 ? 15.437 -8.773 6.670 1.00 0.00 96 ILE A CA 7
ATOM 11222 C C . ILE A 1 99 ? 14.311 -8.385 7.663 1.00 0.00 96 ILE A C 7
ATOM 11223 O O . ILE A 1 99 ? 13.970 -7.208 7.756 1.00 0.00 96 ILE A O 7
ATOM 11239 N N . LYS A 1 100 ? 13.782 -9.378 8.434 1.00 0.00 97 LYS A N 7
ATOM 11240 C CA . LYS A 1 100 ? 12.648 -9.140 9.375 1.00 0.00 97 LYS A CA 7
ATOM 11241 C C . LYS A 1 100 ? 13.040 -8.213 10.542 1.00 0.00 97 LYS A C 7
ATOM 11242 O O . LYS A 1 100 ? 12.184 -7.521 11.100 1.00 0.00 97 LYS A O 7
ATOM 11261 N N . GLU A 1 101 ? 14.339 -8.228 10.905 1.00 0.00 98 GLU A N 7
ATOM 11262 C CA . GLU A 1 101 ? 14.896 -7.381 11.977 1.00 0.00 98 GLU A CA 7
ATOM 11263 C C . GLU A 1 101 ? 14.940 -5.912 11.538 1.00 0.00 98 GLU A C 7
ATOM 11264 O O . GLU A 1 101 ? 14.747 -5.008 12.359 1.00 0.00 98 GLU A O 7
ATOM 11276 N N . ILE A 1 102 ? 15.167 -5.682 10.236 1.00 0.00 99 ILE A N 7
ATOM 11277 C CA . ILE A 1 102 ? 15.211 -4.323 9.678 1.00 0.00 99 ILE A CA 7
ATOM 11278 C C . ILE A 1 102 ? 13.771 -3.840 9.409 1.00 0.00 99 ILE A C 7
ATOM 11279 O O . ILE A 1 102 ? 13.467 -2.657 9.550 1.00 0.00 99 ILE A O 7
ATOM 11295 N N . GLU A 1 103 ? 12.905 -4.804 9.041 1.00 0.00 100 GLU A N 7
ATOM 11296 C CA . GLU A 1 103 ? 11.455 -4.597 8.850 1.00 0.00 100 GLU A CA 7
ATOM 11297 C C . GLU A 1 103 ? 10.807 -4.039 10.118 1.00 0.00 100 GLU A C 7
ATOM 11298 O O . GLU A 1 103 ? 10.082 -3.059 10.049 1.00 0.00 100 GLU A O 7
ATOM 11310 N N . GLU A 1 104 ? 11.082 -4.682 11.268 1.00 0.00 101 GLU A N 7
ATOM 11311 C CA . GLU A 1 104 ? 10.480 -4.299 12.561 1.00 0.00 101 GLU A CA 7
ATOM 11312 C C . GLU A 1 104 ? 11.098 -2.999 13.115 1.00 0.00 101 GLU A C 7
ATOM 11313 O O . GLU A 1 104 ? 10.394 -2.218 13.755 1.00 0.00 101 GLU A O 7
ATOM 11325 N N . MET A 1 105 ? 12.413 -2.773 12.866 1.00 0.00 102 MET A N 7
ATOM 11326 C CA . MET A 1 105 ? 13.087 -1.511 13.262 1.00 0.00 102 MET A CA 7
ATOM 11327 C C . MET A 1 105 ? 12.470 -0.313 12.522 1.00 0.00 102 MET A C 7
ATOM 11328 O O . MET A 1 105 ? 12.026 0.655 13.156 1.00 0.00 102 MET A O 7
ATOM 11342 N N . ILE A 1 106 ? 12.420 -0.417 11.178 1.00 0.00 103 ILE A N 7
ATOM 11343 C CA . ILE A 1 106 ? 11.857 0.632 10.310 1.00 0.00 103 ILE A CA 7
ATOM 11344 C C . ILE A 1 106 ? 10.348 0.806 10.575 1.00 0.00 103 ILE A C 7
ATOM 11345 O O . ILE A 1 106 ? 9.866 1.928 10.646 1.00 0.00 103 ILE A O 7
ATOM 11361 N N . ALA A 1 107 ? 9.626 -0.304 10.794 1.00 0.00 104 ALA A N 7
ATOM 11362 C CA . ALA A 1 107 ? 8.178 -0.258 11.092 1.00 0.00 104 ALA A CA 7
ATOM 11363 C C . ALA A 1 107 ? 7.914 0.492 12.409 1.00 0.00 104 ALA A C 7
ATOM 11364 O O . ALA A 1 107 ? 7.035 1.335 12.467 1.00 0.00 104 ALA A O 7
ATOM 11371 N N . SER A 1 108 ? 8.747 0.230 13.429 1.00 0.00 105 SER A N 7
ATOM 11372 C CA . SER A 1 108 ? 8.523 0.745 14.794 1.00 0.00 105 SER A CA 7
ATOM 11373 C C . SER A 1 108 ? 8.739 2.277 14.856 1.00 0.00 105 SER A C 7
ATOM 11374 O O . SER A 1 108 ? 8.030 2.982 15.588 1.00 0.00 105 SER A O 7
ATOM 11382 N N . GLU A 1 109 ? 9.713 2.782 14.068 1.00 0.00 106 GLU A N 7
ATOM 11383 C CA . GLU A 1 109 ? 10.026 4.232 14.005 1.00 0.00 106 GLU A CA 7
ATOM 11384 C C . GLU A 1 109 ? 9.046 4.989 13.066 1.00 0.00 106 GLU A C 7
ATOM 11385 O O . GLU A 1 109 ? 8.776 6.176 13.278 1.00 0.00 106 GLU A O 7
ATOM 11397 N N . GLN A 1 110 ? 8.510 4.286 12.044 1.00 0.00 107 GLN A N 7
ATOM 11398 C CA . GLN A 1 110 ? 7.581 4.884 11.045 1.00 0.00 107 GLN A CA 7
ATOM 11399 C C . GLN A 1 110 ? 6.110 4.826 11.514 1.00 0.00 107 GLN A C 7
ATOM 11400 O O . GLN A 1 110 ? 5.268 5.582 11.016 1.00 0.00 107 GLN A O 7
ATOM 11414 N N . GLN A 1 111 ? 5.798 3.908 12.447 1.00 0.00 108 GLN A N 7
ATOM 11415 C CA . GLN A 1 111 ? 4.457 3.808 13.067 1.00 0.00 108 GLN A CA 7
ATOM 11416 C C . GLN A 1 111 ? 4.499 4.514 14.446 1.00 0.00 108 GLN A C 7
ATOM 11417 O O . GLN A 1 111 ? 4.005 5.656 14.555 1.00 0.00 108 GLN A O 7
ATOM 11432 N N . MET A 1 4 ? 3.835 0.705 0.432 1.00 0.00 1 MET A N 8
ATOM 11433 C CA . MET A 1 4 ? 3.320 -0.639 0.066 1.00 0.00 1 MET A CA 8
ATOM 11434 C C . MET A 1 4 ? 4.354 -1.363 -0.812 1.00 0.00 1 MET A C 8
ATOM 11435 O O . MET A 1 4 ? 4.910 -2.396 -0.415 1.00 0.00 1 MET A O 8
ATOM 11449 N N . SER A 1 5 ? 4.612 -0.803 -2.012 1.00 0.00 2 SER A N 8
ATOM 11450 C CA . SER A 1 5 ? 5.616 -1.333 -2.944 1.00 0.00 2 SER A CA 8
ATOM 11451 C C . SER A 1 5 ? 7.017 -0.842 -2.527 1.00 0.00 2 SER A C 8
ATOM 11452 O O . SER A 1 5 ? 7.446 0.260 -2.889 1.00 0.00 2 SER A O 8
ATOM 11460 N N . LYS A 1 6 ? 7.673 -1.645 -1.685 1.00 0.00 3 LYS A N 8
ATOM 11461 C CA . LYS A 1 6 ? 9.029 -1.367 -1.168 1.00 0.00 3 LYS A CA 8
ATOM 11462 C C . LYS A 1 6 ? 10.088 -2.094 -2.014 1.00 0.00 3 LYS A C 8
ATOM 11463 O O . LYS A 1 6 ? 9.759 -2.944 -2.854 1.00 0.00 3 LYS A O 8
ATOM 11482 N N . LYS A 1 7 ? 11.363 -1.767 -1.772 1.00 0.00 4 LYS A N 8
ATOM 11483 C CA . LYS A 1 7 ? 12.491 -2.305 -2.555 1.00 0.00 4 LYS A CA 8
ATOM 11484 C C . LYS A 1 7 ? 13.673 -2.555 -1.591 1.00 0.00 4 LYS A C 8
ATOM 11485 O O . LYS A 1 7 ? 13.987 -1.728 -0.735 1.00 0.00 4 LYS A O 8
ATOM 11504 N N . LEU A 1 8 ? 14.300 -3.717 -1.728 1.00 0.00 5 LEU A N 8
ATOM 11505 C CA . LEU A 1 8 ? 15.451 -4.133 -0.927 1.00 0.00 5 LEU A CA 8
ATOM 11506 C C . LEU A 1 8 ? 16.557 -4.545 -1.877 1.00 0.00 5 LEU A C 8
ATOM 11507 O O . LEU A 1 8 ? 16.308 -5.216 -2.883 1.00 0.00 5 LEU A O 8
ATOM 11523 N N . ILE A 1 9 ? 17.776 -4.125 -1.577 1.00 0.00 6 ILE A N 8
ATOM 11524 C CA . ILE A 1 9 ? 18.961 -4.549 -2.311 1.00 0.00 6 ILE A CA 8
ATOM 11525 C C . ILE A 1 9 ? 19.993 -5.061 -1.309 1.00 0.00 6 ILE A C 8
ATOM 11526 O O . ILE A 1 9 ? 19.881 -4.815 -0.096 1.00 0.00 6 ILE A O 8
ATOM 11542 N N . ALA A 1 10 ? 20.988 -5.778 -1.812 1.00 0.00 7 ALA A N 8
ATOM 11543 C CA . ALA A 1 10 ? 22.084 -6.295 -0.994 1.00 0.00 7 ALA A CA 8
ATOM 11544 C C . ALA A 1 10 ? 23.340 -6.447 -1.846 1.00 0.00 7 ALA A C 8
ATOM 11545 O O . ALA A 1 10 ? 23.281 -6.409 -3.079 1.00 0.00 7 ALA A O 8
ATOM 11552 N N . LEU A 1 11 ? 24.473 -6.623 -1.176 1.00 0.00 8 LEU A N 8
ATOM 11553 C CA . LEU A 1 11 ? 25.772 -6.774 -1.821 1.00 0.00 8 LEU A CA 8
ATOM 11554 C C . LEU A 1 11 ? 26.510 -7.899 -1.093 1.00 0.00 8 LEU A C 8
ATOM 11555 O O . LEU A 1 11 ? 26.883 -7.754 0.074 1.00 0.00 8 LEU A O 8
ATOM 11571 N N . CYS A 1 12 ? 26.667 -9.027 -1.782 1.00 0.00 9 CYS A N 8
ATOM 11572 C CA . CYS A 1 12 ? 27.388 -10.188 -1.279 1.00 0.00 9 CYS A CA 8
ATOM 11573 C C . CYS A 1 12 ? 28.781 -10.229 -1.925 1.00 0.00 9 CYS A C 8
ATOM 11574 O O . CYS A 1 12 ? 28.891 -10.418 -3.133 1.00 0.00 9 CYS A O 8
ATOM 11582 N N . ALA A 1 13 ? 29.844 -10.033 -1.119 1.00 0.00 10 ALA A N 8
ATOM 11583 C CA . ALA A 1 13 ? 31.238 -9.981 -1.628 1.00 0.00 10 ALA A CA 8
ATOM 11584 C C . ALA A 1 13 ? 32.152 -10.928 -0.832 1.00 0.00 10 ALA A C 8
ATOM 11585 O O . ALA A 1 13 ? 32.227 -10.842 0.395 1.00 0.00 10 ALA A O 8
ATOM 11592 N N . CYS A 1 14 ? 32.826 -11.848 -1.542 1.00 0.00 11 CYS A N 8
ATOM 11593 C CA . CYS A 1 14 ? 33.765 -12.819 -0.945 1.00 0.00 11 CYS A CA 8
ATOM 11594 C C . CYS A 1 14 ? 34.948 -13.076 -1.890 1.00 0.00 11 CYS A C 8
ATOM 11595 O O . CYS A 1 14 ? 34.781 -13.052 -3.112 1.00 0.00 11 CYS A O 8
ATOM 11603 N N . PRO A 1 15 ? 36.164 -13.377 -1.327 1.00 0.00 12 PRO A N 8
ATOM 11604 C CA . PRO A 1 15 ? 37.356 -13.715 -2.133 1.00 0.00 12 PRO A CA 8
ATOM 11605 C C . PRO A 1 15 ? 37.338 -15.200 -2.574 1.00 0.00 12 PRO A C 8
ATOM 11606 O O . PRO A 1 15 ? 38.164 -15.630 -3.383 1.00 0.00 12 PRO A O 8
ATOM 11617 N N . MET A 1 16 ? 36.350 -15.952 -2.037 1.00 0.00 13 MET A N 8
ATOM 11618 C CA . MET A 1 16 ? 36.108 -17.372 -2.356 1.00 0.00 13 MET A CA 8
ATOM 11619 C C . MET A 1 16 ? 35.563 -17.530 -3.782 1.00 0.00 13 MET A C 8
ATOM 11620 O O . MET A 1 16 ? 35.646 -18.609 -4.367 1.00 0.00 13 MET A O 8
ATOM 11634 N N . GLY A 1 17 ? 34.998 -16.434 -4.317 1.00 0.00 14 GLY A N 8
ATOM 11635 C CA . GLY A 1 17 ? 34.420 -16.409 -5.657 1.00 0.00 14 GLY A CA 8
ATOM 11636 C C . GLY A 1 17 ? 32.925 -16.171 -5.624 1.00 0.00 14 GLY A C 8
ATOM 11637 O O . GLY A 1 17 ? 32.325 -16.018 -4.542 1.00 0.00 14 GLY A O 8
ATOM 11641 N N . LEU A 1 18 ? 32.316 -16.164 -6.818 1.00 0.00 15 LEU A N 8
ATOM 11642 C CA . LEU A 1 18 ? 30.896 -15.852 -6.993 1.00 0.00 15 LEU A CA 8
ATOM 11643 C C . LEU A 1 18 ? 29.971 -16.976 -6.491 1.00 0.00 15 LEU A C 8
ATOM 11644 O O . LEU A 1 18 ? 28.830 -16.699 -6.163 1.00 0.00 15 LEU A O 8
ATOM 11660 N N . ALA A 1 19 ? 30.465 -18.218 -6.402 1.00 0.00 16 ALA A N 8
ATOM 11661 C CA . ALA A 1 19 ? 29.667 -19.359 -5.891 1.00 0.00 16 ALA A CA 8
ATOM 11662 C C . ALA A 1 19 ? 29.190 -19.112 -4.440 1.00 0.00 16 ALA A C 8
ATOM 11663 O O . ALA A 1 19 ? 28.017 -19.340 -4.104 1.00 0.00 16 ALA A O 8
ATOM 11670 N N . HIS A 1 20 ? 30.114 -18.593 -3.605 1.00 0.00 17 HIS A N 8
ATOM 11671 C CA . HIS A 1 20 ? 29.845 -18.293 -2.184 1.00 0.00 17 HIS A CA 8
ATOM 11672 C C . HIS A 1 20 ? 28.890 -17.094 -2.061 1.00 0.00 17 HIS A C 8
ATOM 11673 O O . HIS A 1 20 ? 27.980 -17.079 -1.213 1.00 0.00 17 HIS A O 8
ATOM 11688 N N . THR A 1 21 ? 29.103 -16.094 -2.933 1.00 0.00 18 THR A N 8
ATOM 11689 C CA . THR A 1 21 ? 28.282 -14.881 -2.959 1.00 0.00 18 THR A CA 8
ATOM 11690 C C . THR A 1 21 ? 26.850 -15.209 -3.442 1.00 0.00 18 THR A C 8
ATOM 11691 O O . THR A 1 21 ? 25.912 -14.528 -3.060 1.00 0.00 18 THR A O 8
ATOM 11702 N N . PHE A 1 22 ? 26.709 -16.270 -4.276 1.00 0.00 19 PHE A N 8
ATOM 11703 C CA . PHE A 1 22 ? 25.397 -16.750 -4.781 1.00 0.00 19 PHE A CA 8
ATOM 11704 C C . PHE A 1 22 ? 24.630 -17.520 -3.692 1.00 0.00 19 PHE A C 8
ATOM 11705 O O . PHE A 1 22 ? 23.401 -17.560 -3.724 1.00 0.00 19 PHE A O 8
ATOM 11722 N N . MET A 1 23 ? 25.365 -18.151 -2.751 1.00 0.00 20 MET A N 8
ATOM 11723 C CA . MET A 1 23 ? 24.762 -18.779 -1.547 1.00 0.00 20 MET A CA 8
ATOM 11724 C C . MET A 1 23 ? 24.043 -17.702 -0.704 1.00 0.00 20 MET A C 8
ATOM 11725 O O . MET A 1 23 ? 22.894 -17.880 -0.277 1.00 0.00 20 MET A O 8
ATOM 11739 N N . ALA A 1 24 ? 24.746 -16.573 -0.510 1.00 0.00 21 ALA A N 8
ATOM 11740 C CA . ALA A 1 24 ? 24.228 -15.410 0.236 1.00 0.00 21 ALA A CA 8
ATOM 11741 C C . ALA A 1 24 ? 23.141 -14.667 -0.561 1.00 0.00 21 ALA A C 8
ATOM 11742 O O . ALA A 1 24 ? 22.152 -14.204 0.012 1.00 0.00 21 ALA A O 8
ATOM 11749 N N . ALA A 1 25 ? 23.344 -14.578 -1.887 1.00 0.00 22 ALA A N 8
ATOM 11750 C CA . ALA A 1 25 ? 22.426 -13.886 -2.809 1.00 0.00 22 ALA A CA 8
ATOM 11751 C C . ALA A 1 25 ? 21.075 -14.595 -2.864 1.00 0.00 22 ALA A C 8
ATOM 11752 O O . ALA A 1 25 ? 20.042 -13.949 -2.843 1.00 0.00 22 ALA A O 8
ATOM 11759 N N . GLN A 1 26 ? 21.107 -15.934 -2.913 1.00 0.00 23 GLN A N 8
ATOM 11760 C CA . GLN A 1 26 ? 19.892 -16.759 -2.932 1.00 0.00 23 GLN A CA 8
ATOM 11761 C C . GLN A 1 26 ? 19.143 -16.621 -1.599 1.00 0.00 23 GLN A C 8
ATOM 11762 O O . GLN A 1 26 ? 17.921 -16.463 -1.580 1.00 0.00 23 GLN A O 8
ATOM 11776 N N . ALA A 1 27 ? 19.913 -16.658 -0.497 1.00 0.00 24 ALA A N 8
ATOM 11777 C CA . ALA A 1 27 ? 19.375 -16.604 0.865 1.00 0.00 24 ALA A CA 8
ATOM 11778 C C . ALA A 1 27 ? 18.585 -15.297 1.123 1.00 0.00 24 ALA A C 8
ATOM 11779 O O . ALA A 1 27 ? 17.391 -15.335 1.472 1.00 0.00 24 ALA A O 8
ATOM 11786 N N . LEU A 1 28 ? 19.261 -14.154 0.913 1.00 0.00 25 LEU A N 8
ATOM 11787 C CA . LEU A 1 28 ? 18.683 -12.804 1.120 1.00 0.00 25 LEU A CA 8
ATOM 11788 C C . LEU A 1 28 ? 17.543 -12.512 0.134 1.00 0.00 25 LEU A C 8
ATOM 11789 O O . LEU A 1 28 ? 16.626 -11.742 0.452 1.00 0.00 25 LEU A O 8
ATOM 11805 N N . GLU A 1 29 ? 17.635 -13.108 -1.069 1.00 0.00 26 GLU A N 8
ATOM 11806 C CA . GLU A 1 29 ? 16.597 -12.999 -2.105 1.00 0.00 26 GLU A CA 8
ATOM 11807 C C . GLU A 1 29 ? 15.275 -13.555 -1.582 1.00 0.00 26 GLU A C 8
ATOM 11808 O O . GLU A 1 29 ? 14.284 -12.830 -1.529 1.00 0.00 26 GLU A O 8
ATOM 11820 N N . GLU A 1 30 ? 15.321 -14.826 -1.119 1.00 0.00 27 GLU A N 8
ATOM 11821 C CA . GLU A 1 30 ? 14.153 -15.545 -0.570 1.00 0.00 27 GLU A CA 8
ATOM 11822 C C . GLU A 1 30 ? 13.486 -14.720 0.539 1.00 0.00 27 GLU A C 8
ATOM 11823 O O . GLU A 1 30 ? 12.302 -14.431 0.472 1.00 0.00 27 GLU A O 8
ATOM 11835 N N . ALA A 1 31 ? 14.318 -14.283 1.490 1.00 0.00 28 ALA A N 8
ATOM 11836 C CA . ALA A 1 31 ? 13.899 -13.518 2.676 1.00 0.00 28 ALA A CA 8
ATOM 11837 C C . ALA A 1 31 ? 13.122 -12.241 2.296 1.00 0.00 28 ALA A C 8
ATOM 11838 O O . ALA A 1 31 ? 12.031 -11.987 2.815 1.00 0.00 28 ALA A O 8
ATOM 11845 N N . ALA A 1 32 ? 13.704 -11.467 1.373 1.00 0.00 29 ALA A N 8
ATOM 11846 C CA . ALA A 1 32 ? 13.099 -10.232 0.848 1.00 0.00 29 ALA A CA 8
ATOM 11847 C C . ALA A 1 32 ? 11.846 -10.482 -0.030 1.00 0.00 29 ALA A C 8
ATOM 11848 O O . ALA A 1 32 ? 11.001 -9.591 -0.154 1.00 0.00 29 ALA A O 8
ATOM 11855 N N . VAL A 1 33 ? 11.713 -11.687 -0.621 1.00 0.00 30 VAL A N 8
ATOM 11856 C CA . VAL A 1 33 ? 10.551 -12.020 -1.486 1.00 0.00 30 VAL A CA 8
ATOM 11857 C C . VAL A 1 33 ? 9.333 -12.280 -0.592 1.00 0.00 30 VAL A C 8
ATOM 11858 O O . VAL A 1 33 ? 8.225 -11.790 -0.852 1.00 0.00 30 VAL A O 8
ATOM 11871 N N . GLU A 1 34 ? 9.588 -13.022 0.489 1.00 0.00 31 GLU A N 8
ATOM 11872 C CA . GLU A 1 34 ? 8.580 -13.385 1.492 1.00 0.00 31 GLU A CA 8
ATOM 11873 C C . GLU A 1 34 ? 8.163 -12.140 2.300 1.00 0.00 31 GLU A C 8
ATOM 11874 O O . GLU A 1 34 ? 7.008 -12.018 2.715 1.00 0.00 31 GLU A O 8
ATOM 11886 N N . ALA A 1 35 ? 9.126 -11.224 2.507 1.00 0.00 32 ALA A N 8
ATOM 11887 C CA . ALA A 1 35 ? 8.894 -9.938 3.187 1.00 0.00 32 ALA A CA 8
ATOM 11888 C C . ALA A 1 35 ? 8.202 -8.923 2.263 1.00 0.00 32 ALA A C 8
ATOM 11889 O O . ALA A 1 35 ? 7.636 -7.935 2.737 1.00 0.00 32 ALA A O 8
ATOM 11896 N N . GLY A 1 36 ? 8.272 -9.163 0.945 1.00 0.00 33 GLY A N 8
ATOM 11897 C CA . GLY A 1 36 ? 7.432 -8.463 -0.033 1.00 0.00 33 GLY A CA 8
ATOM 11898 C C . GLY A 1 36 ? 8.029 -7.176 -0.578 1.00 0.00 33 GLY A C 8
ATOM 11899 O O . GLY A 1 36 ? 7.316 -6.180 -0.751 1.00 0.00 33 GLY A O 8
ATOM 11903 N N . TYR A 1 37 ? 9.346 -7.179 -0.826 1.00 0.00 34 TYR A N 8
ATOM 11904 C CA . TYR A 1 37 ? 10.001 -6.123 -1.650 1.00 0.00 34 TYR A CA 8
ATOM 11905 C C . TYR A 1 37 ? 10.328 -6.688 -3.040 1.00 0.00 34 TYR A C 8
ATOM 11906 O O . TYR A 1 37 ? 10.256 -7.902 -3.272 1.00 0.00 34 TYR A O 8
ATOM 11924 N N . GLU A 1 38 ? 10.734 -5.787 -3.948 1.00 0.00 35 GLU A N 8
ATOM 11925 C CA . GLU A 1 38 ? 11.554 -6.162 -5.108 1.00 0.00 35 GLU A CA 8
ATOM 11926 C C . GLU A 1 38 ? 12.996 -6.305 -4.598 1.00 0.00 35 GLU A C 8
ATOM 11927 O O . GLU A 1 38 ? 13.485 -5.405 -3.922 1.00 0.00 35 GLU A O 8
ATOM 11939 N N . VAL A 1 39 ? 13.665 -7.416 -4.898 1.00 0.00 36 VAL A N 8
ATOM 11940 C CA . VAL A 1 39 ? 15.016 -7.685 -4.376 1.00 0.00 36 VAL A CA 8
ATOM 11941 C C . VAL A 1 39 ? 16.034 -7.692 -5.529 1.00 0.00 36 VAL A C 8
ATOM 11942 O O . VAL A 1 39 ? 15.749 -8.212 -6.617 1.00 0.00 36 VAL A O 8
ATOM 11955 N N . LYS A 1 40 ? 17.199 -7.069 -5.299 1.00 0.00 37 LYS A N 8
ATOM 11956 C CA . LYS A 1 40 ? 18.296 -7.031 -6.277 1.00 0.00 37 LYS A CA 8
ATOM 11957 C C . LYS A 1 40 ? 19.627 -7.096 -5.527 1.00 0.00 37 LYS A C 8
ATOM 11958 O O . LYS A 1 40 ? 19.961 -6.183 -4.780 1.00 0.00 37 LYS A O 8
ATOM 11977 N N . ILE A 1 41 ? 20.371 -8.190 -5.699 1.00 0.00 38 ILE A N 8
ATOM 11978 C CA . ILE A 1 41 ? 21.620 -8.421 -4.960 1.00 0.00 38 ILE A CA 8
ATOM 11979 C C . ILE A 1 41 ? 22.822 -8.518 -5.908 1.00 0.00 38 ILE A C 8
ATOM 11980 O O . ILE A 1 41 ? 22.948 -9.488 -6.661 1.00 0.00 38 ILE A O 8
ATOM 11996 N N . GLU A 1 42 ? 23.694 -7.506 -5.846 1.00 0.00 39 GLU A N 8
ATOM 11997 C CA . GLU A 1 42 ? 24.988 -7.512 -6.538 1.00 0.00 39 GLU A CA 8
ATOM 11998 C C . GLU A 1 42 ? 25.947 -8.451 -5.801 1.00 0.00 39 GLU A C 8
ATOM 11999 O O . GLU A 1 42 ? 25.933 -8.522 -4.570 1.00 0.00 39 GLU A O 8
ATOM 12011 N N . THR A 1 43 ? 26.761 -9.171 -6.568 1.00 0.00 40 THR A N 8
ATOM 12012 C CA . THR A 1 43 ? 27.695 -10.167 -6.049 1.00 0.00 40 THR A CA 8
ATOM 12013 C C . THR A 1 43 ? 29.097 -9.881 -6.602 1.00 0.00 40 THR A C 8
ATOM 12014 O O . THR A 1 43 ? 29.295 -9.899 -7.813 1.00 0.00 40 THR A O 8
ATOM 12025 N N . GLN A 1 44 ? 30.056 -9.579 -5.714 1.00 0.00 41 GLN A N 8
ATOM 12026 C CA . GLN A 1 44 ? 31.454 -9.315 -6.101 1.00 0.00 41 GLN A CA 8
ATOM 12027 C C . GLN A 1 44 ? 32.342 -10.478 -5.612 1.00 0.00 41 GLN A C 8
ATOM 12028 O O . GLN A 1 44 ? 32.283 -10.857 -4.440 1.00 0.00 41 GLN A O 8
ATOM 12042 N N . GLY A 1 45 ? 33.151 -11.038 -6.516 1.00 0.00 42 GLY A N 8
ATOM 12043 C CA . GLY A 1 45 ? 34.014 -12.178 -6.203 1.00 0.00 42 GLY A CA 8
ATOM 12044 C C . GLY A 1 45 ? 35.249 -12.219 -7.085 1.00 0.00 42 GLY A C 8
ATOM 12045 O O . GLY A 1 45 ? 35.452 -11.325 -7.917 1.00 0.00 42 GLY A O 8
ATOM 12049 N N . ALA A 1 46 ? 36.058 -13.280 -6.913 1.00 0.00 43 ALA A N 8
ATOM 12050 C CA . ALA A 1 46 ? 37.311 -13.489 -7.672 1.00 0.00 43 ALA A CA 8
ATOM 12051 C C . ALA A 1 46 ? 37.040 -13.667 -9.187 1.00 0.00 43 ALA A C 8
ATOM 12052 O O . ALA A 1 46 ? 37.894 -13.351 -10.021 1.00 0.00 43 ALA A O 8
ATOM 12059 N N . ASP A 1 47 ? 35.837 -14.176 -9.511 1.00 0.00 44 ASP A N 8
ATOM 12060 C CA . ASP A 1 47 ? 35.366 -14.366 -10.903 1.00 0.00 44 ASP A CA 8
ATOM 12061 C C . ASP A 1 47 ? 35.026 -13.006 -11.557 1.00 0.00 44 ASP A C 8
ATOM 12062 O O . ASP A 1 47 ? 35.246 -12.808 -12.756 1.00 0.00 44 ASP A O 8
ATOM 12071 N N . GLY A 1 48 ? 34.472 -12.088 -10.742 1.00 0.00 45 GLY A N 8
ATOM 12072 C CA . GLY A 1 48 ? 34.028 -10.767 -11.206 1.00 0.00 45 GLY A CA 8
ATOM 12073 C C . GLY A 1 48 ? 32.803 -10.274 -10.443 1.00 0.00 45 GLY A C 8
ATOM 12074 O O . GLY A 1 48 ? 32.530 -10.742 -9.336 1.00 0.00 45 GLY A O 8
ATOM 12078 N N . ILE A 1 49 ? 32.064 -9.319 -11.035 1.00 0.00 46 ILE A N 8
ATOM 12079 C CA . ILE A 1 49 ? 30.826 -8.766 -10.446 1.00 0.00 46 ILE A CA 8
ATOM 12080 C C . ILE A 1 49 ? 29.612 -9.201 -11.292 1.00 0.00 46 ILE A C 8
ATOM 12081 O O . ILE A 1 49 ? 29.632 -9.091 -12.524 1.00 0.00 46 ILE A O 8
ATOM 12097 N N . GLN A 1 50 ? 28.571 -9.701 -10.613 1.00 0.00 47 GLN A N 8
ATOM 12098 C CA . GLN A 1 50 ? 27.341 -10.219 -11.236 1.00 0.00 47 GLN A CA 8
ATOM 12099 C C . GLN A 1 50 ? 26.111 -9.553 -10.589 1.00 0.00 47 GLN A C 8
ATOM 12100 O O . GLN A 1 50 ? 26.164 -9.174 -9.419 1.00 0.00 47 GLN A O 8
ATOM 12114 N N . ASN A 1 51 ? 25.022 -9.415 -11.377 1.00 0.00 48 ASN A N 8
ATOM 12115 C CA . ASN A 1 51 ? 23.713 -8.868 -10.923 1.00 0.00 48 ASN A CA 8
ATOM 12116 C C . ASN A 1 51 ? 23.885 -7.410 -10.421 1.00 0.00 48 ASN A C 8
ATOM 12117 O O . ASN A 1 51 ? 23.280 -7.010 -9.414 1.00 0.00 48 ASN A O 8
ATOM 12128 N N . ARG A 1 52 ? 24.705 -6.643 -11.180 1.00 0.00 49 ARG A N 8
ATOM 12129 C CA . ARG A 1 52 ? 25.128 -5.261 -10.861 1.00 0.00 49 ARG A CA 8
ATOM 12130 C C . ARG A 1 52 ? 23.953 -4.348 -10.437 1.00 0.00 49 ARG A C 8
ATOM 12131 O O . ARG A 1 52 ? 22.956 -4.211 -11.158 1.00 0.00 49 ARG A O 8
ATOM 12152 N N . LEU A 1 53 ? 24.112 -3.740 -9.255 1.00 0.00 50 LEU A N 8
ATOM 12153 C CA . LEU A 1 53 ? 23.193 -2.729 -8.720 1.00 0.00 50 LEU A CA 8
ATOM 12154 C C . LEU A 1 53 ? 23.383 -1.392 -9.434 1.00 0.00 50 LEU A C 8
ATOM 12155 O O . LEU A 1 53 ? 24.504 -0.881 -9.542 1.00 0.00 50 LEU A O 8
ATOM 12171 N N . THR A 1 54 ? 22.269 -0.850 -9.922 1.00 0.00 51 THR A N 8
ATOM 12172 C CA . THR A 1 54 ? 22.223 0.458 -10.574 1.00 0.00 51 THR A CA 8
ATOM 12173 C C . THR A 1 54 ? 22.019 1.549 -9.515 1.00 0.00 51 THR A C 8
ATOM 12174 O O . THR A 1 54 ? 21.570 1.255 -8.400 1.00 0.00 51 THR A O 8
ATOM 12185 N N . ALA A 1 55 ? 22.337 2.807 -9.870 1.00 0.00 52 ALA A N 8
ATOM 12186 C CA . ALA A 1 55 ? 22.112 3.973 -8.989 1.00 0.00 52 ALA A CA 8
ATOM 12187 C C . ALA A 1 55 ? 20.629 4.098 -8.586 1.00 0.00 52 ALA A C 8
ATOM 12188 O O . ALA A 1 55 ? 20.317 4.579 -7.495 1.00 0.00 52 ALA A O 8
ATOM 12195 N N . GLN A 1 56 ? 19.736 3.628 -9.483 1.00 0.00 53 GLN A N 8
ATOM 12196 C CA . GLN A 1 56 ? 18.282 3.630 -9.263 1.00 0.00 53 GLN A CA 8
ATOM 12197 C C . GLN A 1 56 ? 17.867 2.557 -8.232 1.00 0.00 53 GLN A C 8
ATOM 12198 O O . GLN A 1 56 ? 16.956 2.787 -7.433 1.00 0.00 53 GLN A O 8
ATOM 12212 N N . ASP A 1 57 ? 18.538 1.384 -8.260 1.00 0.00 54 ASP A N 8
ATOM 12213 C CA . ASP A 1 57 ? 18.312 0.318 -7.252 1.00 0.00 54 ASP A CA 8
ATOM 12214 C C . ASP A 1 57 ? 18.677 0.823 -5.852 1.00 0.00 54 ASP A C 8
ATOM 12215 O O . ASP A 1 57 ? 17.968 0.555 -4.888 1.00 0.00 54 ASP A O 8
ATOM 12224 N N . ILE A 1 58 ? 19.789 1.573 -5.786 1.00 0.00 55 ILE A N 8
ATOM 12225 C CA . ILE A 1 58 ? 20.329 2.138 -4.531 1.00 0.00 55 ILE A CA 8
ATOM 12226 C C . ILE A 1 58 ? 19.461 3.326 -4.041 1.00 0.00 55 ILE A C 8
ATOM 12227 O O . ILE A 1 58 ? 19.353 3.573 -2.835 1.00 0.00 55 ILE A O 8
ATOM 12243 N N . ALA A 1 59 ? 18.839 4.041 -4.999 1.00 0.00 56 ALA A N 8
ATOM 12244 C CA . ALA A 1 59 ? 17.960 5.197 -4.717 1.00 0.00 56 ALA A CA 8
ATOM 12245 C C . ALA A 1 59 ? 16.612 4.740 -4.123 1.00 0.00 56 ALA A C 8
ATOM 12246 O O . ALA A 1 59 ? 16.158 5.259 -3.095 1.00 0.00 56 ALA A O 8
ATOM 12253 N N . GLU A 1 60 ? 15.991 3.748 -4.787 1.00 0.00 57 GLU A N 8
ATOM 12254 C CA . GLU A 1 60 ? 14.666 3.210 -4.404 1.00 0.00 57 GLU A CA 8
ATOM 12255 C C . GLU A 1 60 ? 14.774 2.139 -3.309 1.00 0.00 57 GLU A C 8
ATOM 12256 O O . GLU A 1 60 ? 13.750 1.646 -2.823 1.00 0.00 57 GLU A O 8
ATOM 12268 N N . ALA A 1 61 ? 16.009 1.781 -2.928 1.00 0.00 58 ALA A N 8
ATOM 12269 C CA . ALA A 1 61 ? 16.256 0.811 -1.853 1.00 0.00 58 ALA A CA 8
ATOM 12270 C C . ALA A 1 61 ? 15.757 1.359 -0.505 1.00 0.00 58 ALA A C 8
ATOM 12271 O O . ALA A 1 61 ? 16.362 2.268 0.074 1.00 0.00 58 ALA A O 8
ATOM 12278 N N . THR A 1 62 ? 14.611 0.833 -0.063 1.00 0.00 59 THR A N 8
ATOM 12279 C CA . THR A 1 62 ? 14.105 1.011 1.297 1.00 0.00 59 THR A CA 8
ATOM 12280 C C . THR A 1 62 ? 15.126 0.423 2.302 1.00 0.00 59 THR A C 8
ATOM 12281 O O . THR A 1 62 ? 15.363 0.987 3.377 1.00 0.00 59 THR A O 8
ATOM 12292 N N . ILE A 1 63 ? 15.749 -0.715 1.910 1.00 0.00 60 ILE A N 8
ATOM 12293 C CA . ILE A 1 63 ? 16.766 -1.419 2.733 1.00 0.00 60 ILE A CA 8
ATOM 12294 C C . ILE A 1 63 ? 17.970 -1.845 1.864 1.00 0.00 60 ILE A C 8
ATOM 12295 O O . ILE A 1 63 ? 17.796 -2.227 0.703 1.00 0.00 60 ILE A O 8
ATOM 12311 N N . ILE A 1 64 ? 19.192 -1.751 2.446 1.00 0.00 61 ILE A N 8
ATOM 12312 C CA . ILE A 1 64 ? 20.442 -2.269 1.842 1.00 0.00 61 ILE A CA 8
ATOM 12313 C C . ILE A 1 64 ? 21.164 -3.142 2.888 1.00 0.00 61 ILE A C 8
ATOM 12314 O O . ILE A 1 64 ? 21.231 -2.757 4.061 1.00 0.00 61 ILE A O 8
ATOM 12330 N N . ILE A 1 65 ? 21.676 -4.323 2.478 1.00 0.00 62 ILE A N 8
ATOM 12331 C CA . ILE A 1 65 ? 22.493 -5.203 3.356 1.00 0.00 62 ILE A CA 8
ATOM 12332 C C . ILE A 1 65 ? 23.839 -5.520 2.664 1.00 0.00 62 ILE A C 8
ATOM 12333 O O . ILE A 1 65 ? 23.849 -6.213 1.652 1.00 0.00 62 ILE A O 8
ATOM 12349 N N . HIS A 1 66 ? 24.977 -5.027 3.197 1.00 0.00 63 HIS A N 8
ATOM 12350 C CA . HIS A 1 66 ? 26.316 -5.412 2.682 1.00 0.00 63 HIS A CA 8
ATOM 12351 C C . HIS A 1 66 ? 26.799 -6.675 3.408 1.00 0.00 63 HIS A C 8
ATOM 12352 O O . HIS A 1 66 ? 27.471 -6.607 4.437 1.00 0.00 63 HIS A O 8
ATOM 12366 N N . SER A 1 67 ? 26.384 -7.826 2.868 1.00 0.00 64 SER A N 8
ATOM 12367 C CA . SER A 1 67 ? 26.776 -9.150 3.351 1.00 0.00 64 SER A CA 8
ATOM 12368 C C . SER A 1 67 ? 28.133 -9.525 2.762 1.00 0.00 64 SER A C 8
ATOM 12369 O O . SER A 1 67 ? 28.219 -10.216 1.737 1.00 0.00 64 SER A O 8
ATOM 12377 N N . VAL A 1 68 ? 29.208 -9.023 3.372 1.00 0.00 65 VAL A N 8
ATOM 12378 C CA . VAL A 1 68 ? 30.553 -9.136 2.793 1.00 0.00 65 VAL A CA 8
ATOM 12379 C C . VAL A 1 68 ? 31.562 -9.749 3.779 1.00 0.00 65 VAL A C 8
ATOM 12380 O O . VAL A 1 68 ? 31.335 -9.800 4.989 1.00 0.00 65 VAL A O 8
ATOM 12393 N N . ALA A 1 69 ? 32.645 -10.275 3.205 1.00 0.00 66 ALA A N 8
ATOM 12394 C CA . ALA A 1 69 ? 33.816 -10.802 3.928 1.00 0.00 66 ALA A CA 8
ATOM 12395 C C . ALA A 1 69 ? 35.050 -9.967 3.549 1.00 0.00 66 ALA A C 8
ATOM 12396 O O . ALA A 1 69 ? 36.045 -9.930 4.279 1.00 0.00 66 ALA A O 8
ATOM 12403 N N . VAL A 1 70 ? 34.948 -9.298 2.383 1.00 0.00 67 VAL A N 8
ATOM 12404 C CA . VAL A 1 70 ? 35.949 -8.358 1.857 1.00 0.00 67 VAL A CA 8
ATOM 12405 C C . VAL A 1 70 ? 35.247 -7.034 1.552 1.00 0.00 67 VAL A C 8
ATOM 12406 O O . VAL A 1 70 ? 34.027 -7.014 1.351 1.00 0.00 67 VAL A O 8
ATOM 12419 N N . THR A 1 71 ? 36.017 -5.939 1.528 1.00 0.00 68 THR A N 8
ATOM 12420 C CA . THR A 1 71 ? 35.495 -4.616 1.192 1.00 0.00 68 THR A CA 8
ATOM 12421 C C . THR A 1 71 ? 35.038 -4.605 -0.285 1.00 0.00 68 THR A C 8
ATOM 12422 O O . THR A 1 71 ? 35.866 -4.861 -1.176 1.00 0.00 68 THR A O 8
ATOM 12433 N N . PRO A 1 72 ? 33.718 -4.362 -0.574 1.00 0.00 69 PRO A N 8
ATOM 12434 C CA . PRO A 1 72 ? 33.239 -4.239 -1.964 1.00 0.00 69 PRO A CA 8
ATOM 12435 C C . PRO A 1 72 ? 33.769 -2.942 -2.611 1.00 0.00 69 PRO A C 8
ATOM 12436 O O . PRO A 1 72 ? 33.952 -1.934 -1.918 1.00 0.00 69 PRO A O 8
ATOM 12447 N N . GLU A 1 73 ? 34.037 -2.989 -3.924 1.00 0.00 70 GLU A N 8
ATOM 12448 C CA . GLU A 1 73 ? 34.644 -1.858 -4.663 1.00 0.00 70 GLU A CA 8
ATOM 12449 C C . GLU A 1 73 ? 33.727 -0.621 -4.639 1.00 0.00 70 GLU A C 8
ATOM 12450 O O . GLU A 1 73 ? 34.150 0.492 -4.301 1.00 0.00 70 GLU A O 8
ATOM 12462 N N . ASP A 1 74 ? 32.450 -0.864 -4.955 1.00 0.00 71 ASP A N 8
ATOM 12463 C CA . ASP A 1 74 ? 31.445 0.192 -5.195 1.00 0.00 71 ASP A CA 8
ATOM 12464 C C . ASP A 1 74 ? 30.636 0.507 -3.929 1.00 0.00 71 ASP A C 8
ATOM 12465 O O . ASP A 1 74 ? 29.526 1.028 -4.007 1.00 0.00 71 ASP A O 8
ATOM 12474 N N . ASN A 1 75 ? 31.258 0.259 -2.760 1.00 0.00 72 ASN A N 8
ATOM 12475 C CA . ASN A 1 75 ? 30.652 0.461 -1.427 1.00 0.00 72 ASN A CA 8
ATOM 12476 C C . ASN A 1 75 ? 30.240 1.944 -1.191 1.00 0.00 72 ASN A C 8
ATOM 12477 O O . ASN A 1 75 ? 29.289 2.228 -0.452 1.00 0.00 72 ASN A O 8
ATOM 12488 N N . GLU A 1 76 ? 30.957 2.865 -1.866 1.00 0.00 73 GLU A N 8
ATOM 12489 C CA . GLU A 1 76 ? 30.761 4.327 -1.736 1.00 0.00 73 GLU A CA 8
ATOM 12490 C C . GLU A 1 76 ? 29.519 4.835 -2.501 1.00 0.00 73 GLU A C 8
ATOM 12491 O O . GLU A 1 76 ? 29.103 5.982 -2.318 1.00 0.00 73 GLU A O 8
ATOM 12503 N N . ARG A 1 77 ? 28.952 3.987 -3.380 1.00 0.00 74 ARG A N 8
ATOM 12504 C CA . ARG A 1 77 ? 27.660 4.274 -4.045 1.00 0.00 74 ARG A CA 8
ATOM 12505 C C . ARG A 1 77 ? 26.501 4.209 -3.032 1.00 0.00 74 ARG A C 8
ATOM 12506 O O . ARG A 1 77 ? 25.431 4.789 -3.242 1.00 0.00 74 ARG A O 8
ATOM 12527 N N . PHE A 1 78 ? 26.747 3.469 -1.945 1.00 0.00 75 PHE A N 8
ATOM 12528 C CA . PHE A 1 78 ? 25.777 3.204 -0.867 1.00 0.00 75 PHE A CA 8
ATOM 12529 C C . PHE A 1 78 ? 26.106 4.059 0.384 1.00 0.00 75 PHE A C 8
ATOM 12530 O O . PHE A 1 78 ? 25.469 3.902 1.427 1.00 0.00 75 PHE A O 8
ATOM 12547 N N . GLU A 1 79 ? 27.078 4.987 0.233 1.00 0.00 76 GLU A N 8
ATOM 12548 C CA . GLU A 1 79 ? 27.679 5.778 1.341 1.00 0.00 76 GLU A CA 8
ATOM 12549 C C . GLU A 1 79 ? 26.621 6.572 2.147 1.00 0.00 76 GLU A C 8
ATOM 12550 O O . GLU A 1 79 ? 26.544 6.470 3.375 1.00 0.00 76 GLU A O 8
ATOM 12562 N N . SER A 1 80 ? 25.806 7.346 1.420 1.00 0.00 77 SER A N 8
ATOM 12563 C CA . SER A 1 80 ? 24.800 8.263 1.995 1.00 0.00 77 SER A CA 8
ATOM 12564 C C . SER A 1 80 ? 23.452 7.550 2.268 1.00 0.00 77 SER A C 8
ATOM 12565 O O . SER A 1 80 ? 22.522 8.152 2.821 1.00 0.00 77 SER A O 8
ATOM 12573 N N . ARG A 1 81 ? 23.372 6.259 1.905 1.00 0.00 78 ARG A N 8
ATOM 12574 C CA . ARG A 1 81 ? 22.130 5.461 1.965 1.00 0.00 78 ARG A CA 8
ATOM 12575 C C . ARG A 1 81 ? 22.164 4.513 3.191 1.00 0.00 78 ARG A C 8
ATOM 12576 O O . ARG A 1 81 ? 23.246 4.235 3.729 1.00 0.00 78 ARG A O 8
ATOM 12597 N N . ASP A 1 82 ? 20.979 4.033 3.637 1.00 0.00 79 ASP A N 8
ATOM 12598 C CA . ASP A 1 82 ? 20.858 3.181 4.849 1.00 0.00 79 ASP A CA 8
ATOM 12599 C C . ASP A 1 82 ? 21.298 1.730 4.558 1.00 0.00 79 ASP A C 8
ATOM 12600 O O . ASP A 1 82 ? 20.537 0.928 3.998 1.00 0.00 79 ASP A O 8
ATOM 12609 N N . VAL A 1 83 ? 22.553 1.420 4.944 1.00 0.00 80 VAL A N 8
ATOM 12610 C CA . VAL A 1 83 ? 23.185 0.107 4.716 1.00 0.00 80 VAL A CA 8
ATOM 12611 C C . VAL A 1 83 ? 23.408 -0.623 6.052 1.00 0.00 80 VAL A C 8
ATOM 12612 O O . VAL A 1 83 ? 23.752 0.000 7.064 1.00 0.00 80 VAL A O 8
ATOM 12625 N N . TYR A 1 84 ? 23.203 -1.952 6.028 1.00 0.00 81 TYR A N 8
ATOM 12626 C CA . TYR A 1 84 ? 23.418 -2.848 7.173 1.00 0.00 81 TYR A CA 8
ATOM 12627 C C . TYR A 1 84 ? 24.533 -3.847 6.814 1.00 0.00 81 TYR A C 8
ATOM 12628 O O . TYR A 1 84 ? 24.290 -4.865 6.160 1.00 0.00 81 TYR A O 8
ATOM 12646 N N . GLU A 1 85 ? 25.770 -3.482 7.187 1.00 0.00 82 GLU A N 8
ATOM 12647 C CA . GLU A 1 85 ? 26.984 -4.257 6.877 1.00 0.00 82 GLU A CA 8
ATOM 12648 C C . GLU A 1 85 ? 27.163 -5.407 7.882 1.00 0.00 82 GLU A C 8
ATOM 12649 O O . GLU A 1 85 ? 27.355 -5.178 9.079 1.00 0.00 82 GLU A O 8
ATOM 12661 N N . ILE A 1 86 ? 27.061 -6.631 7.370 1.00 0.00 83 ILE A N 8
ATOM 12662 C CA . ILE A 1 86 ? 27.254 -7.880 8.133 1.00 0.00 83 ILE A CA 8
ATOM 12663 C C . ILE A 1 86 ? 28.322 -8.741 7.426 1.00 0.00 83 ILE A C 8
ATOM 12664 O O . ILE A 1 86 ? 28.951 -8.294 6.448 1.00 0.00 83 ILE A O 8
ATOM 12680 N N . THR A 1 87 ? 28.529 -9.974 7.918 1.00 0.00 84 THR A N 8
ATOM 12681 C CA . THR A 1 87 ? 29.320 -10.976 7.195 1.00 0.00 84 THR A CA 8
ATOM 12682 C C . THR A 1 87 ? 28.464 -11.640 6.119 1.00 0.00 84 THR A C 8
ATOM 12683 O O . THR A 1 87 ? 27.235 -11.735 6.251 1.00 0.00 84 THR A O 8
ATOM 12694 N N . LEU A 1 88 ? 29.133 -12.111 5.059 1.00 0.00 85 LEU A N 8
ATOM 12695 C CA . LEU A 1 88 ? 28.484 -12.904 3.995 1.00 0.00 85 LEU A CA 8
ATOM 12696 C C . LEU A 1 88 ? 27.921 -14.232 4.566 1.00 0.00 85 LEU A C 8
ATOM 12697 O O . LEU A 1 88 ? 26.951 -14.783 4.041 1.00 0.00 85 LEU A O 8
ATOM 12713 N N . GLN A 1 89 ? 28.537 -14.700 5.669 1.00 0.00 86 GLN A N 8
ATOM 12714 C CA . GLN A 1 89 ? 28.103 -15.897 6.399 1.00 0.00 86 GLN A CA 8
ATOM 12715 C C . GLN A 1 89 ? 26.710 -15.696 7.025 1.00 0.00 86 GLN A C 8
ATOM 12716 O O . GLN A 1 89 ? 25.846 -16.572 6.913 1.00 0.00 86 GLN A O 8
ATOM 12730 N N . ASP A 1 90 ? 26.512 -14.523 7.671 1.00 0.00 87 ASP A N 8
ATOM 12731 C CA . ASP A 1 90 ? 25.245 -14.171 8.349 1.00 0.00 87 ASP A CA 8
ATOM 12732 C C . ASP A 1 90 ? 24.079 -14.125 7.352 1.00 0.00 87 ASP A C 8
ATOM 12733 O O . ASP A 1 90 ? 22.947 -14.414 7.711 1.00 0.00 87 ASP A O 8
ATOM 12742 N N . ALA A 1 91 ? 24.383 -13.764 6.098 1.00 0.00 88 ALA A N 8
ATOM 12743 C CA . ALA A 1 91 ? 23.406 -13.755 4.994 1.00 0.00 88 ALA A CA 8
ATOM 12744 C C . ALA A 1 91 ? 22.885 -15.164 4.683 1.00 0.00 88 ALA A C 8
ATOM 12745 O O . ALA A 1 91 ? 21.687 -15.364 4.494 1.00 0.00 88 ALA A O 8
ATOM 12752 N N . ILE A 1 92 ? 23.816 -16.129 4.657 1.00 0.00 89 ILE A N 8
ATOM 12753 C CA . ILE A 1 92 ? 23.526 -17.534 4.318 1.00 0.00 89 ILE A CA 8
ATOM 12754 C C . ILE A 1 92 ? 22.667 -18.211 5.415 1.00 0.00 89 ILE A C 8
ATOM 12755 O O . ILE A 1 92 ? 21.734 -18.958 5.106 1.00 0.00 89 ILE A O 8
ATOM 12771 N N . LYS A 1 93 ? 22.988 -17.930 6.696 1.00 0.00 90 LYS A N 8
ATOM 12772 C CA . LYS A 1 93 ? 22.317 -18.577 7.852 1.00 0.00 90 LYS A CA 8
ATOM 12773 C C . LYS A 1 93 ? 21.039 -17.819 8.276 1.00 0.00 90 LYS A C 8
ATOM 12774 O O . LYS A 1 93 ? 19.950 -18.395 8.336 1.00 0.00 90 LYS A O 8
ATOM 12793 N N . ASN A 1 94 ? 21.188 -16.511 8.516 1.00 0.00 91 ASN A N 8
ATOM 12794 C CA . ASN A 1 94 ? 20.180 -15.669 9.187 1.00 0.00 91 ASN A CA 8
ATOM 12795 C C . ASN A 1 94 ? 19.417 -14.812 8.160 1.00 0.00 91 ASN A C 8
ATOM 12796 O O . ASN A 1 94 ? 18.927 -13.747 8.504 1.00 0.00 91 ASN A O 8
ATOM 12807 N N . ALA A 1 95 ? 19.304 -15.304 6.913 1.00 0.00 92 ALA A N 8
ATOM 12808 C CA . ALA A 1 95 ? 18.689 -14.560 5.782 1.00 0.00 92 ALA A CA 8
ATOM 12809 C C . ALA A 1 95 ? 17.384 -13.837 6.177 1.00 0.00 92 ALA A C 8
ATOM 12810 O O . ALA A 1 95 ? 17.314 -12.588 6.175 1.00 0.00 92 ALA A O 8
ATOM 12817 N N . ALA A 1 96 ? 16.385 -14.640 6.579 1.00 0.00 93 ALA A N 8
ATOM 12818 C CA . ALA A 1 96 ? 15.071 -14.143 6.996 1.00 0.00 93 ALA A CA 8
ATOM 12819 C C . ALA A 1 96 ? 15.197 -13.205 8.204 1.00 0.00 93 ALA A C 8
ATOM 12820 O O . ALA A 1 96 ? 14.536 -12.166 8.242 1.00 0.00 93 ALA A O 8
ATOM 12827 N N . GLY A 1 97 ? 16.107 -13.574 9.135 1.00 0.00 94 GLY A N 8
ATOM 12828 C CA . GLY A 1 97 ? 16.345 -12.836 10.370 1.00 0.00 94 GLY A CA 8
ATOM 12829 C C . GLY A 1 97 ? 16.767 -11.398 10.125 1.00 0.00 94 GLY A C 8
ATOM 12830 O O . GLY A 1 97 ? 16.130 -10.479 10.620 1.00 0.00 94 GLY A O 8
ATOM 12834 N N . ILE A 1 98 ? 17.820 -11.223 9.316 1.00 0.00 95 ILE A N 8
ATOM 12835 C CA . ILE A 1 98 ? 18.371 -9.909 8.935 1.00 0.00 95 ILE A CA 8
ATOM 12836 C C . ILE A 1 98 ? 17.261 -8.989 8.411 1.00 0.00 95 ILE A C 8
ATOM 12837 O O . ILE A 1 98 ? 17.054 -7.899 8.952 1.00 0.00 95 ILE A O 8
ATOM 12853 N N . ILE A 1 99 ? 16.537 -9.474 7.377 1.00 0.00 96 ILE A N 8
ATOM 12854 C CA . ILE A 1 99 ? 15.488 -8.689 6.704 1.00 0.00 96 ILE A CA 8
ATOM 12855 C C . ILE A 1 99 ? 14.391 -8.236 7.707 1.00 0.00 96 ILE A C 8
ATOM 12856 O O . ILE A 1 99 ? 14.089 -7.044 7.775 1.00 0.00 96 ILE A O 8
ATOM 12872 N N . LYS A 1 100 ? 13.845 -9.185 8.511 1.00 0.00 97 LYS A N 8
ATOM 12873 C CA . LYS A 1 100 ? 12.728 -8.899 9.462 1.00 0.00 97 LYS A CA 8
ATOM 12874 C C . LYS A 1 100 ? 13.172 -7.990 10.624 1.00 0.00 97 LYS A C 8
ATOM 12875 O O . LYS A 1 100 ? 12.349 -7.275 11.206 1.00 0.00 97 LYS A O 8
ATOM 12894 N N . GLU A 1 101 ? 14.474 -8.053 10.962 1.00 0.00 98 GLU A N 8
ATOM 12895 C CA . GLU A 1 101 ? 15.080 -7.204 12.002 1.00 0.00 98 GLU A CA 8
ATOM 12896 C C . GLU A 1 101 ? 15.079 -5.740 11.542 1.00 0.00 98 GLU A C 8
ATOM 12897 O O . GLU A 1 101 ? 14.812 -4.830 12.333 1.00 0.00 98 GLU A O 8
ATOM 12909 N N . ILE A 1 102 ? 15.346 -5.529 10.243 1.00 0.00 99 ILE A N 8
ATOM 12910 C CA . ILE A 1 102 ? 15.377 -4.182 9.658 1.00 0.00 99 ILE A CA 8
ATOM 12911 C C . ILE A 1 102 ? 13.934 -3.688 9.447 1.00 0.00 99 ILE A C 8
ATOM 12912 O O . ILE A 1 102 ? 13.647 -2.523 9.665 1.00 0.00 99 ILE A O 8
ATOM 12928 N N . GLU A 1 103 ? 13.046 -4.622 9.056 1.00 0.00 100 GLU A N 8
ATOM 12929 C CA . GLU A 1 103 ? 11.589 -4.390 8.899 1.00 0.00 100 GLU A CA 8
ATOM 12930 C C . GLU A 1 103 ? 10.968 -3.762 10.156 1.00 0.00 100 GLU A C 8
ATOM 12931 O O . GLU A 1 103 ? 10.266 -2.757 10.065 1.00 0.00 100 GLU A O 8
ATOM 12943 N N . GLU A 1 104 ? 11.223 -4.387 11.320 1.00 0.00 101 GLU A N 8
ATOM 12944 C CA . GLU A 1 104 ? 10.648 -3.947 12.605 1.00 0.00 101 GLU A CA 8
ATOM 12945 C C . GLU A 1 104 ? 11.288 -2.624 13.080 1.00 0.00 101 GLU A C 8
ATOM 12946 O O . GLU A 1 104 ? 10.610 -1.793 13.690 1.00 0.00 101 GLU A O 8
ATOM 12958 N N . MET A 1 105 ? 12.590 -2.426 12.769 1.00 0.00 102 MET A N 8
ATOM 12959 C CA . MET A 1 105 ? 13.303 -1.168 13.084 1.00 0.00 102 MET A CA 8
ATOM 12960 C C . MET A 1 105 ? 12.753 0.004 12.248 1.00 0.00 102 MET A C 8
ATOM 12961 O O . MET A 1 105 ? 12.594 1.113 12.766 1.00 0.00 102 MET A O 8
ATOM 12975 N N . ILE A 1 106 ? 12.437 -0.267 10.966 1.00 0.00 103 ILE A N 8
ATOM 12976 C CA . ILE A 1 106 ? 11.838 0.733 10.063 1.00 0.00 103 ILE A CA 8
ATOM 12977 C C . ILE A 1 106 ? 10.393 1.026 10.497 1.00 0.00 103 ILE A C 8
ATOM 12978 O O . ILE A 1 106 ? 9.979 2.176 10.571 1.00 0.00 103 ILE A O 8
ATOM 12994 N N . ALA A 1 107 ? 9.659 -0.035 10.839 1.00 0.00 104 ALA A N 8
ATOM 12995 C CA . ALA A 1 107 ? 8.261 0.062 11.287 1.00 0.00 104 ALA A CA 8
ATOM 12996 C C . ALA A 1 107 ? 8.158 0.792 12.644 1.00 0.00 104 ALA A C 8
ATOM 12997 O O . ALA A 1 107 ? 7.110 1.317 12.985 1.00 0.00 104 ALA A O 8
ATOM 13004 N N . SER A 1 108 ? 9.266 0.828 13.403 1.00 0.00 105 SER A N 8
ATOM 13005 C CA . SER A 1 108 ? 9.320 1.505 14.706 1.00 0.00 105 SER A CA 8
ATOM 13006 C C . SER A 1 108 ? 9.630 3.004 14.512 1.00 0.00 105 SER A C 8
ATOM 13007 O O . SER A 1 108 ? 9.014 3.861 15.154 1.00 0.00 105 SER A O 8
ATOM 13015 N N . GLU A 1 109 ? 10.577 3.312 13.598 1.00 0.00 106 GLU A N 8
ATOM 13016 C CA . GLU A 1 109 ? 11.015 4.704 13.329 1.00 0.00 106 GLU A CA 8
ATOM 13017 C C . GLU A 1 109 ? 9.976 5.474 12.476 1.00 0.00 106 GLU A C 8
ATOM 13018 O O . GLU A 1 109 ? 9.939 6.705 12.506 1.00 0.00 106 GLU A O 8
ATOM 13030 N N . GLN A 1 110 ? 9.139 4.738 11.716 1.00 0.00 107 GLN A N 8
ATOM 13031 C CA . GLN A 1 110 ? 8.064 5.333 10.885 1.00 0.00 107 GLN A CA 8
ATOM 13032 C C . GLN A 1 110 ? 6.753 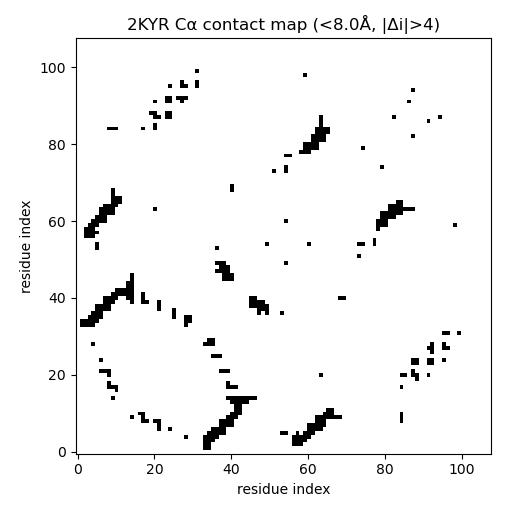5.445 11.694 1.00 0.00 107 GLN A C 8
ATOM 13033 O O . GLN A 1 110 ? 6.026 6.439 11.580 1.00 0.00 107 GLN A O 8
ATOM 13047 N N . GLN A 1 111 ? 6.456 4.413 12.507 1.00 0.00 108 GLN A N 8
ATOM 13048 C CA . GLN A 1 111 ? 5.243 4.370 13.346 1.00 0.00 108 GLN A CA 8
ATOM 13049 C C . GLN A 1 111 ? 5.618 4.701 14.817 1.00 0.00 108 GLN A C 8
ATOM 13050 O O . GLN A 1 111 ? 5.580 5.893 15.190 1.00 0.00 108 GLN A O 8
ATOM 13065 N N . MET A 1 4 ? 3.006 1.499 -0.340 1.00 0.00 1 MET A N 9
ATOM 13066 C CA . MET A 1 4 ? 3.911 2.007 -1.399 1.00 0.00 1 MET A CA 9
ATOM 13067 C C . MET A 1 4 ? 4.935 0.928 -1.783 1.00 0.00 1 MET A C 9
ATOM 13068 O O . MET A 1 4 ? 5.329 0.109 -0.939 1.00 0.00 1 MET A O 9
ATOM 13082 N N . SER A 1 5 ? 5.361 0.935 -3.063 1.00 0.00 2 SER A N 9
ATOM 13083 C CA . SER A 1 5 ? 6.324 -0.035 -3.599 1.00 0.00 2 SER A CA 9
ATOM 13084 C C . SER A 1 5 ? 7.749 0.275 -3.078 1.00 0.00 2 SER A C 9
ATOM 13085 O O . SER A 1 5 ? 8.478 1.100 -3.648 1.00 0.00 2 SER A O 9
ATOM 13093 N N . LYS A 1 6 ? 8.089 -0.357 -1.944 1.00 0.00 3 LYS A N 9
ATOM 13094 C CA . LYS A 1 6 ? 9.425 -0.264 -1.331 1.00 0.00 3 LYS A CA 9
ATOM 13095 C C . LYS A 1 6 ? 10.409 -1.238 -2.001 1.00 0.00 3 LYS A C 9
ATOM 13096 O O . LYS A 1 6 ? 10.016 -2.126 -2.780 1.00 0.00 3 LYS A O 9
ATOM 13115 N N . LYS A 1 7 ? 11.695 -1.090 -1.662 1.00 0.00 4 LYS A N 9
ATOM 13116 C CA . LYS A 1 7 ? 12.774 -1.832 -2.330 1.00 0.00 4 LYS A CA 9
ATOM 13117 C C . LYS A 1 7 ? 13.864 -2.198 -1.297 1.00 0.00 4 LYS A C 9
ATOM 13118 O O . LYS A 1 7 ? 14.156 -1.429 -0.376 1.00 0.00 4 LYS A O 9
ATOM 13137 N N . LEU A 1 8 ? 14.448 -3.386 -1.470 1.00 0.00 5 LEU A N 9
ATOM 13138 C CA . LEU A 1 8 ? 15.577 -3.887 -0.681 1.00 0.00 5 LEU A CA 9
ATOM 13139 C C . LEU A 1 8 ? 16.643 -4.327 -1.664 1.00 0.00 5 LEU A C 9
ATOM 13140 O O . LEU A 1 8 ? 16.350 -5.042 -2.627 1.00 0.00 5 LEU A O 9
ATOM 13156 N N . ILE A 1 9 ? 17.874 -3.893 -1.446 1.00 0.00 6 ILE A N 9
ATOM 13157 C CA . ILE A 1 9 ? 19.020 -4.407 -2.184 1.00 0.00 6 ILE A CA 9
ATOM 13158 C C . ILE A 1 9 ? 20.027 -4.957 -1.188 1.00 0.00 6 ILE A C 9
ATOM 13159 O O . ILE A 1 9 ? 19.974 -4.652 0.011 1.00 0.00 6 ILE A O 9
ATOM 13175 N N . ALA A 1 10 ? 20.928 -5.782 -1.687 1.00 0.00 7 ALA A N 9
ATOM 13176 C CA . ALA A 1 10 ? 22.013 -6.344 -0.895 1.00 0.00 7 ALA A CA 9
ATOM 13177 C C . ALA A 1 10 ? 23.237 -6.510 -1.780 1.00 0.00 7 ALA A C 9
ATOM 13178 O O . ALA A 1 10 ? 23.164 -6.332 -3.006 1.00 0.00 7 ALA A O 9
ATOM 13185 N N . LEU A 1 11 ? 24.363 -6.845 -1.161 1.00 0.00 8 LEU A N 9
ATOM 13186 C CA . LEU A 1 11 ? 25.625 -7.018 -1.866 1.00 0.00 8 LEU A CA 9
ATOM 13187 C C . LEU A 1 11 ? 26.410 -8.122 -1.158 1.00 0.00 8 LEU A C 9
ATOM 13188 O O . LEU A 1 11 ? 26.759 -7.988 0.018 1.00 0.00 8 LEU A O 9
ATOM 13204 N N . CYS A 1 12 ? 26.664 -9.211 -1.888 1.00 0.00 9 CYS A N 9
ATOM 13205 C CA . CYS A 1 12 ? 27.453 -10.342 -1.415 1.00 0.00 9 CYS A CA 9
ATOM 13206 C C . CYS A 1 12 ? 28.846 -10.300 -2.073 1.00 0.00 9 CYS A C 9
ATOM 13207 O O . CYS A 1 12 ? 28.953 -10.472 -3.282 1.00 0.00 9 CYS A O 9
ATOM 13215 N N . ALA A 1 13 ? 29.909 -10.057 -1.276 1.00 0.00 10 ALA A N 9
ATOM 13216 C CA . ALA A 1 13 ? 31.301 -9.954 -1.805 1.00 0.00 10 ALA A CA 9
ATOM 13217 C C . ALA A 1 13 ? 32.263 -10.873 -1.025 1.00 0.00 10 ALA A C 9
ATOM 13218 O O . ALA A 1 13 ? 32.446 -10.703 0.182 1.00 0.00 10 ALA A O 9
ATOM 13225 N N . CYS A 1 14 ? 32.858 -11.865 -1.729 1.00 0.00 11 CYS A N 9
ATOM 13226 C CA . CYS A 1 14 ? 33.839 -12.816 -1.151 1.00 0.00 11 CYS A CA 9
ATOM 13227 C C . CYS A 1 14 ? 35.003 -13.069 -2.132 1.00 0.00 11 CYS A C 9
ATOM 13228 O O . CYS A 1 14 ? 34.778 -13.198 -3.337 1.00 0.00 11 CYS A O 9
ATOM 13236 N N . PRO A 1 15 ? 36.268 -13.195 -1.609 1.00 0.00 12 PRO A N 9
ATOM 13237 C CA . PRO A 1 15 ? 37.464 -13.506 -2.429 1.00 0.00 12 PRO A CA 9
ATOM 13238 C C . PRO A 1 15 ? 37.598 -15.029 -2.685 1.00 0.00 12 PRO A C 9
ATOM 13239 O O . PRO A 1 15 ? 38.455 -15.473 -3.458 1.00 0.00 12 PRO A O 9
ATOM 13250 N N . MET A 1 16 ? 36.728 -15.811 -2.004 1.00 0.00 13 MET A N 9
ATOM 13251 C CA . MET A 1 16 ? 36.544 -17.256 -2.229 1.00 0.00 13 MET A CA 9
ATOM 13252 C C . MET A 1 16 ? 35.972 -17.510 -3.639 1.00 0.00 13 MET A C 9
ATOM 13253 O O . MET A 1 16 ? 36.239 -18.546 -4.262 1.00 0.00 13 MET A O 9
ATOM 13267 N N . GLY A 1 17 ? 35.186 -16.533 -4.129 1.00 0.00 14 GLY A N 9
ATOM 13268 C CA . GLY A 1 17 ? 34.571 -16.593 -5.456 1.00 0.00 14 GLY A CA 9
ATOM 13269 C C . GLY A 1 17 ? 33.064 -16.395 -5.406 1.00 0.00 14 GLY A C 9
ATOM 13270 O O . GLY A 1 17 ? 32.491 -16.165 -4.327 1.00 0.00 14 GLY A O 9
ATOM 13274 N N . LEU A 1 18 ? 32.415 -16.518 -6.576 1.00 0.00 15 LEU A N 9
ATOM 13275 C CA . LEU A 1 18 ? 30.985 -16.214 -6.738 1.00 0.00 15 LEU A CA 9
ATOM 13276 C C . LEU A 1 18 ? 30.055 -17.319 -6.217 1.00 0.00 15 LEU A C 9
ATOM 13277 O O . LEU A 1 18 ? 28.903 -17.031 -5.929 1.00 0.00 15 LEU A O 9
ATOM 13293 N N . ALA A 1 19 ? 30.534 -18.566 -6.095 1.00 0.00 16 ALA A N 9
ATOM 13294 C CA . ALA A 1 19 ? 29.695 -19.677 -5.569 1.00 0.00 16 ALA A CA 9
ATOM 13295 C C . ALA A 1 19 ? 29.188 -19.358 -4.141 1.00 0.00 16 ALA A C 9
ATOM 13296 O O . ALA A 1 19 ? 28.002 -19.547 -3.813 1.00 0.00 16 ALA A O 9
ATOM 13303 N N . HIS A 1 20 ? 30.107 -18.798 -3.333 1.00 0.00 17 HIS A N 9
ATOM 13304 C CA . HIS A 1 20 ? 29.849 -18.420 -1.935 1.00 0.00 17 HIS A CA 9
ATOM 13305 C C . HIS A 1 20 ? 28.845 -17.247 -1.877 1.00 0.00 17 HIS A C 9
ATOM 13306 O O . HIS A 1 20 ? 27.878 -17.262 -1.090 1.00 0.00 17 HIS A O 9
ATOM 13321 N N . THR A 1 21 ? 29.084 -16.254 -2.756 1.00 0.00 18 THR A N 9
ATOM 13322 C CA . THR A 1 21 ? 28.270 -15.036 -2.838 1.00 0.00 18 THR A CA 9
ATOM 13323 C C . THR A 1 21 ? 26.833 -15.363 -3.304 1.00 0.00 18 THR A C 9
ATOM 13324 O O . THR A 1 21 ? 25.881 -14.754 -2.832 1.00 0.00 18 THR A O 9
ATOM 13335 N N . PHE A 1 22 ? 26.703 -16.348 -4.226 1.00 0.00 19 PHE A N 9
ATOM 13336 C CA . PHE A 1 22 ? 25.402 -16.769 -4.787 1.00 0.00 19 PHE A CA 9
ATOM 13337 C C . PHE A 1 22 ? 24.538 -17.468 -3.730 1.00 0.00 19 PHE A C 9
ATOM 13338 O O . PHE A 1 22 ? 23.319 -17.401 -3.805 1.00 0.00 19 PHE A O 9
ATOM 13355 N N . MET A 1 23 ? 25.177 -18.162 -2.762 1.00 0.00 20 MET A N 9
ATOM 13356 C CA . MET A 1 23 ? 24.449 -18.791 -1.631 1.00 0.00 20 MET A CA 9
ATOM 13357 C C . MET A 1 23 ? 23.854 -17.722 -0.690 1.00 0.00 20 MET A C 9
ATOM 13358 O O . MET A 1 23 ? 22.720 -17.865 -0.215 1.00 0.00 20 MET A O 9
ATOM 13372 N N . ALA A 1 24 ? 24.634 -16.650 -0.437 1.00 0.00 21 ALA A N 9
ATOM 13373 C CA . ALA A 1 24 ? 24.166 -15.490 0.363 1.00 0.00 21 ALA A CA 9
ATOM 13374 C C . ALA A 1 24 ? 23.063 -14.715 -0.377 1.00 0.00 21 ALA A C 9
ATOM 13375 O O . ALA A 1 24 ? 22.090 -14.259 0.234 1.00 0.00 21 ALA A O 9
ATOM 13382 N N . ALA A 1 25 ? 23.235 -14.602 -1.702 1.00 0.00 22 ALA A N 9
ATOM 13383 C CA . ALA A 1 25 ? 22.303 -13.904 -2.596 1.00 0.00 22 ALA A CA 9
ATOM 13384 C C . ALA A 1 25 ? 20.981 -14.664 -2.710 1.00 0.00 22 ALA A C 9
ATOM 13385 O O . ALA A 1 25 ? 19.919 -14.057 -2.742 1.00 0.00 22 ALA A O 9
ATOM 13392 N N . GLN A 1 26 ? 21.078 -16.000 -2.767 1.00 0.00 23 GLN A N 9
ATOM 13393 C CA . GLN A 1 26 ? 19.917 -16.899 -2.856 1.00 0.00 23 GLN A CA 9
ATOM 13394 C C . GLN A 1 26 ? 19.054 -16.747 -1.598 1.00 0.00 23 GLN A C 9
ATOM 13395 O O . GLN A 1 26 ? 17.853 -16.484 -1.690 1.00 0.00 23 GLN A O 9
ATOM 13409 N N . ALA A 1 27 ? 19.718 -16.849 -0.437 1.00 0.00 24 ALA A N 9
ATOM 13410 C CA . ALA A 1 27 ? 19.066 -16.833 0.874 1.00 0.00 24 ALA A CA 9
ATOM 13411 C C . ALA A 1 27 ? 18.350 -15.488 1.148 1.00 0.00 24 ALA A C 9
ATOM 13412 O O . ALA A 1 27 ? 17.162 -15.475 1.517 1.00 0.00 24 ALA A O 9
ATOM 13419 N N . LEU A 1 28 ? 19.081 -14.365 0.953 1.00 0.00 25 LEU A N 9
ATOM 13420 C CA . LEU A 1 28 ? 18.534 -13.003 1.152 1.00 0.00 25 LEU A CA 9
ATOM 13421 C C . LEU A 1 28 ? 17.397 -12.696 0.164 1.00 0.00 25 LEU A C 9
ATOM 13422 O O . LEU A 1 28 ? 16.461 -11.976 0.510 1.00 0.00 25 LEU A O 9
ATOM 13438 N N . GLU A 1 29 ? 17.497 -13.234 -1.069 1.00 0.00 26 GLU A N 9
ATOM 13439 C CA . GLU A 1 29 ? 16.477 -13.018 -2.112 1.00 0.00 26 GLU A CA 9
ATOM 13440 C C . GLU A 1 29 ? 15.139 -13.617 -1.678 1.00 0.00 26 GLU A C 9
ATOM 13441 O O . GLU A 1 29 ? 14.139 -12.908 -1.623 1.00 0.00 26 GLU A O 9
ATOM 13453 N N . GLU A 1 30 ? 15.177 -14.912 -1.322 1.00 0.00 27 GLU A N 9
ATOM 13454 C CA . GLU A 1 30 ? 14.004 -15.683 -0.858 1.00 0.00 27 GLU A CA 9
ATOM 13455 C C . GLU A 1 30 ? 13.264 -14.953 0.278 1.00 0.00 27 GLU A C 9
ATOM 13456 O O . GLU A 1 30 ? 12.063 -14.712 0.192 1.00 0.00 27 GLU A O 9
ATOM 13468 N N . ALA A 1 31 ? 14.038 -14.548 1.295 1.00 0.00 28 ALA A N 9
ATOM 13469 C CA . ALA A 1 31 ? 13.521 -13.894 2.510 1.00 0.00 28 ALA A CA 9
ATOM 13470 C C . ALA A 1 31 ? 12.945 -12.488 2.217 1.00 0.00 28 ALA A C 9
ATOM 13471 O O . ALA A 1 31 ? 11.949 -12.081 2.823 1.00 0.00 28 ALA A O 9
ATOM 13478 N N . ALA A 1 32 ? 13.575 -11.764 1.278 1.00 0.00 29 ALA A N 9
ATOM 13479 C CA . ALA A 1 32 ? 13.123 -10.417 0.857 1.00 0.00 29 ALA A CA 9
ATOM 13480 C C . ALA A 1 32 ? 11.870 -10.490 -0.042 1.00 0.00 29 ALA A C 9
ATOM 13481 O O . ALA A 1 32 ? 11.072 -9.546 -0.078 1.00 0.00 29 ALA A O 9
ATOM 13488 N N . VAL A 1 33 ? 11.689 -11.628 -0.740 1.00 0.00 30 VAL A N 9
ATOM 13489 C CA . VAL A 1 33 ? 10.486 -11.887 -1.562 1.00 0.00 30 VAL A CA 9
ATOM 13490 C C . VAL A 1 33 ? 9.288 -12.138 -0.625 1.00 0.00 30 VAL A C 9
ATOM 13491 O O . VAL A 1 33 ? 8.175 -11.654 -0.862 1.00 0.00 30 VAL A O 9
ATOM 13504 N N . GLU A 1 34 ? 9.572 -12.861 0.463 1.00 0.00 31 GLU A N 9
ATOM 13505 C CA . GLU A 1 34 ? 8.620 -13.130 1.556 1.00 0.00 31 GLU A CA 9
ATOM 13506 C C . GLU A 1 34 ? 8.251 -11.829 2.305 1.00 0.00 31 GLU A C 9
ATOM 13507 O O . GLU A 1 34 ? 7.147 -11.706 2.837 1.00 0.00 31 GLU A O 9
ATOM 13519 N N . ALA A 1 35 ? 9.190 -10.863 2.333 1.00 0.00 32 ALA A N 9
ATOM 13520 C CA . ALA A 1 35 ? 8.981 -9.542 2.961 1.00 0.00 32 ALA A CA 9
ATOM 13521 C C . ALA A 1 35 ? 8.235 -8.553 2.025 1.00 0.00 32 ALA A C 9
ATOM 13522 O O . ALA A 1 35 ? 8.022 -7.385 2.383 1.00 0.00 32 ALA A O 9
ATOM 13529 N N . GLY A 1 36 ? 7.862 -9.030 0.815 1.00 0.00 33 GLY A N 9
ATOM 13530 C CA . GLY A 1 36 ? 6.894 -8.345 -0.056 1.00 0.00 33 GLY A CA 9
ATOM 13531 C C . GLY A 1 36 ? 7.526 -7.472 -1.139 1.00 0.00 33 GLY A C 9
ATOM 13532 O O . GLY A 1 36 ? 7.112 -7.527 -2.307 1.00 0.00 33 GLY A O 9
ATOM 13536 N N . TYR A 1 37 ? 8.528 -6.666 -0.746 1.00 0.00 34 TYR A N 9
ATOM 13537 C CA . TYR A 1 37 ? 9.173 -5.666 -1.640 1.00 0.00 34 TYR A CA 9
ATOM 13538 C C . TYR A 1 37 ? 10.058 -6.284 -2.726 1.00 0.00 34 TYR A C 9
ATOM 13539 O O . TYR A 1 37 ? 10.290 -7.501 -2.757 1.00 0.00 34 TYR A O 9
ATOM 13557 N N . GLU A 1 38 ? 10.576 -5.393 -3.599 1.00 0.00 35 GLU A N 9
ATOM 13558 C CA . GLU A 1 38 ? 11.477 -5.776 -4.697 1.00 0.00 35 GLU A CA 9
ATOM 13559 C C . GLU A 1 38 ? 12.884 -6.033 -4.128 1.00 0.00 35 GLU A C 9
ATOM 13560 O O . GLU A 1 38 ? 13.294 -5.352 -3.191 1.00 0.00 35 GLU A O 9
ATOM 13572 N N . VAL A 1 39 ? 13.607 -7.018 -4.682 1.00 0.00 36 VAL A N 9
ATOM 13573 C CA . VAL A 1 39 ? 14.958 -7.381 -4.205 1.00 0.00 36 VAL A CA 9
ATOM 13574 C C . VAL A 1 39 ? 15.965 -7.423 -5.377 1.00 0.00 36 VAL A C 9
ATOM 13575 O O . VAL A 1 39 ? 15.655 -7.942 -6.458 1.00 0.00 36 VAL A O 9
ATOM 13588 N N . LYS A 1 40 ? 17.163 -6.844 -5.153 1.00 0.00 37 LYS A N 9
ATOM 13589 C CA . LYS A 1 40 ? 18.277 -6.888 -6.121 1.00 0.00 37 LYS A CA 9
ATOM 13590 C C . LYS A 1 40 ? 19.606 -7.038 -5.366 1.00 0.00 37 LYS A C 9
ATOM 13591 O O . LYS A 1 40 ? 20.003 -6.137 -4.632 1.00 0.00 37 LYS A O 9
ATOM 13610 N N . ILE A 1 41 ? 20.279 -8.184 -5.530 1.00 0.00 38 ILE A N 9
ATOM 13611 C CA . ILE A 1 41 ? 21.530 -8.491 -4.803 1.00 0.00 38 ILE A CA 9
ATOM 13612 C C . ILE A 1 41 ? 22.715 -8.664 -5.767 1.00 0.00 38 ILE A C 9
ATOM 13613 O O . ILE A 1 41 ? 22.755 -9.629 -6.531 1.00 0.00 38 ILE A O 9
ATOM 13629 N N . GLU A 1 42 ? 23.676 -7.735 -5.705 1.00 0.00 39 GLU A N 9
ATOM 13630 C CA . GLU A 1 42 ? 24.908 -7.789 -6.522 1.00 0.00 39 GLU A CA 9
ATOM 13631 C C . GLU A 1 42 ? 25.963 -8.670 -5.837 1.00 0.00 39 GLU A C 9
ATOM 13632 O O . GLU A 1 42 ? 26.317 -8.448 -4.680 1.00 0.00 39 GLU A O 9
ATOM 13644 N N . THR A 1 43 ? 26.435 -9.681 -6.566 1.00 0.00 40 THR A N 9
ATOM 13645 C CA . THR A 1 43 ? 27.482 -10.591 -6.113 1.00 0.00 40 THR A CA 9
ATOM 13646 C C . THR A 1 43 ? 28.834 -10.205 -6.735 1.00 0.00 40 THR A C 9
ATOM 13647 O O . THR A 1 43 ? 29.059 -10.413 -7.934 1.00 0.00 40 THR A O 9
ATOM 13658 N N . GLN A 1 44 ? 29.710 -9.600 -5.923 1.00 0.00 41 GLN A N 9
ATOM 13659 C CA . GLN A 1 44 ? 31.101 -9.314 -6.304 1.00 0.00 41 GLN A CA 9
ATOM 13660 C C . GLN A 1 44 ? 31.989 -10.457 -5.785 1.00 0.00 41 GLN A C 9
ATOM 13661 O O . GLN A 1 44 ? 31.750 -10.985 -4.701 1.00 0.00 41 GLN A O 9
ATOM 13675 N N . GLY A 1 45 ? 32.994 -10.854 -6.564 1.00 0.00 42 GLY A N 9
ATOM 13676 C CA . GLY A 1 45 ? 33.870 -11.964 -6.183 1.00 0.00 42 GLY A CA 9
ATOM 13677 C C . GLY A 1 45 ? 35.165 -11.977 -6.958 1.00 0.00 42 GLY A C 9
ATOM 13678 O O . GLY A 1 45 ? 35.402 -11.086 -7.781 1.00 0.00 42 GLY A O 9
ATOM 13682 N N . ALA A 1 46 ? 35.992 -13.014 -6.700 1.00 0.00 43 ALA A N 9
ATOM 13683 C CA . ALA A 1 46 ? 37.301 -13.207 -7.365 1.00 0.00 43 ALA A CA 9
ATOM 13684 C C . ALA A 1 46 ? 37.153 -13.335 -8.896 1.00 0.00 43 ALA A C 9
ATOM 13685 O O . ALA A 1 46 ? 38.061 -12.976 -9.650 1.00 0.00 43 ALA A O 9
ATOM 13692 N N . ASP A 1 47 ? 35.986 -13.851 -9.325 1.00 0.00 44 ASP A N 9
ATOM 13693 C CA . ASP A 1 47 ? 35.608 -13.977 -10.748 1.00 0.00 44 ASP A CA 9
ATOM 13694 C C . ASP A 1 47 ? 35.277 -12.594 -11.339 1.00 0.00 44 ASP A C 9
ATOM 13695 O O . ASP A 1 47 ? 35.695 -12.260 -12.456 1.00 0.00 44 ASP A O 9
ATOM 13704 N N . GLY A 1 48 ? 34.515 -11.805 -10.561 1.00 0.00 45 GLY A N 9
ATOM 13705 C CA . GLY A 1 48 ? 34.013 -10.503 -10.995 1.00 0.00 45 GLY A CA 9
ATOM 13706 C C . GLY A 1 48 ? 32.667 -10.171 -10.364 1.00 0.00 45 GLY A C 9
ATOM 13707 O O . GLY A 1 48 ? 32.303 -10.741 -9.331 1.00 0.00 45 GLY A O 9
ATOM 13711 N N . ILE A 1 49 ? 31.921 -9.256 -11.001 1.00 0.00 46 ILE A N 9
ATOM 13712 C CA . ILE A 1 49 ? 30.634 -8.745 -10.486 1.00 0.00 46 ILE A CA 9
ATOM 13713 C C . ILE A 1 49 ? 29.466 -9.326 -11.306 1.00 0.00 46 ILE A C 9
ATOM 13714 O O . ILE A 1 49 ? 29.545 -9.400 -12.538 1.00 0.00 46 ILE A O 9
ATOM 13730 N N . GLN A 1 50 ? 28.387 -9.709 -10.614 1.00 0.00 47 GLN A N 9
ATOM 13731 C CA . GLN A 1 50 ? 27.201 -10.336 -11.222 1.00 0.00 47 GLN A CA 9
ATOM 13732 C C . GLN A 1 50 ? 25.934 -9.774 -10.555 1.00 0.00 47 GLN A C 9
ATOM 13733 O O . GLN A 1 50 ? 25.985 -9.383 -9.392 1.00 0.00 47 GLN A O 9
ATOM 13747 N N . ASN A 1 51 ? 24.817 -9.741 -11.312 1.00 0.00 48 ASN A N 9
ATOM 13748 C CA . ASN A 1 51 ? 23.515 -9.177 -10.868 1.00 0.00 48 ASN A CA 9
ATOM 13749 C C . ASN A 1 51 ? 23.701 -7.695 -10.456 1.00 0.00 48 ASN A C 9
ATOM 13750 O O . ASN A 1 51 ? 23.240 -7.255 -9.391 1.00 0.00 48 ASN A O 9
ATOM 13761 N N . ARG A 1 52 ? 24.384 -6.966 -11.358 1.00 0.00 49 ARG A N 9
ATOM 13762 C CA . ARG A 1 52 ? 24.840 -5.579 -11.188 1.00 0.00 49 ARG A CA 9
ATOM 13763 C C . ARG A 1 52 ? 23.742 -4.623 -10.663 1.00 0.00 49 ARG A C 9
ATOM 13764 O O . ARG A 1 52 ? 22.665 -4.504 -11.259 1.00 0.00 49 ARG A O 9
ATOM 13785 N N . LEU A 1 53 ? 24.048 -3.971 -9.530 1.00 0.00 50 LEU A N 9
ATOM 13786 C CA . LEU A 1 53 ? 23.245 -2.877 -8.967 1.00 0.00 50 LEU A CA 9
ATOM 13787 C C . LEU A 1 53 ? 23.459 -1.590 -9.773 1.00 0.00 50 LEU A C 9
ATOM 13788 O O . LEU A 1 53 ? 24.592 -1.242 -10.135 1.00 0.00 50 LEU A O 9
ATOM 13804 N N . THR A 1 54 ? 22.350 -0.908 -10.059 1.00 0.00 51 THR A N 9
ATOM 13805 C CA . THR A 1 54 ? 22.332 0.369 -10.771 1.00 0.00 51 THR A CA 9
ATOM 13806 C C . THR A 1 54 ? 22.087 1.507 -9.770 1.00 0.00 51 THR A C 9
ATOM 13807 O O . THR A 1 54 ? 21.782 1.256 -8.590 1.00 0.00 51 THR A O 9
ATOM 13818 N N . ALA A 1 55 ? 22.188 2.756 -10.254 1.00 0.00 52 ALA A N 9
ATOM 13819 C CA . ALA A 1 55 ? 21.897 3.947 -9.448 1.00 0.00 52 ALA A CA 9
ATOM 13820 C C . ALA A 1 55 ? 20.432 3.939 -8.971 1.00 0.00 52 ALA A C 9
ATOM 13821 O O . ALA A 1 55 ? 20.153 4.372 -7.855 1.00 0.00 52 ALA A O 9
ATOM 13828 N N . GLN A 1 56 ? 19.527 3.389 -9.822 1.00 0.00 53 GLN A N 9
ATOM 13829 C CA . GLN A 1 56 ? 18.088 3.264 -9.510 1.00 0.00 53 GLN A CA 9
ATOM 13830 C C . GLN A 1 56 ? 17.864 2.324 -8.306 1.00 0.00 53 GLN A C 9
ATOM 13831 O O . GLN A 1 56 ? 17.085 2.643 -7.404 1.00 0.00 53 GLN A O 9
ATOM 13845 N N . ASP A 1 57 ? 18.573 1.174 -8.315 1.00 0.00 54 ASP A N 9
ATOM 13846 C CA . ASP A 1 57 ? 18.480 0.158 -7.243 1.00 0.00 54 ASP A CA 9
ATOM 13847 C C . ASP A 1 57 ? 18.840 0.764 -5.878 1.00 0.00 54 ASP A C 9
ATOM 13848 O O . ASP A 1 57 ? 18.103 0.593 -4.907 1.00 0.00 54 ASP A O 9
ATOM 13857 N N . ILE A 1 58 ? 19.969 1.501 -5.841 1.00 0.00 55 ILE A N 9
ATOM 13858 C CA . ILE A 1 58 ? 20.498 2.109 -4.594 1.00 0.00 55 ILE A CA 9
ATOM 13859 C C . ILE A 1 58 ? 19.664 3.350 -4.175 1.00 0.00 55 ILE A C 9
ATOM 13860 O O . ILE A 1 58 ? 19.544 3.654 -2.981 1.00 0.00 55 ILE A O 9
ATOM 13876 N N . ALA A 1 59 ? 19.067 4.034 -5.176 1.00 0.00 56 ALA A N 9
ATOM 13877 C CA . ALA A 1 59 ? 18.235 5.239 -4.961 1.00 0.00 56 ALA A CA 9
ATOM 13878 C C . ALA A 1 59 ? 16.904 4.887 -4.274 1.00 0.00 56 ALA A C 9
ATOM 13879 O O . ALA A 1 59 ? 16.471 5.576 -3.343 1.00 0.00 56 ALA A O 9
ATOM 13886 N N . GLU A 1 60 ? 16.268 3.802 -4.751 1.00 0.00 57 GLU A N 9
ATOM 13887 C CA . GLU A 1 60 ? 14.945 3.354 -4.261 1.00 0.00 57 GLU A CA 9
ATOM 13888 C C . GLU A 1 60 ? 15.079 2.386 -3.076 1.00 0.00 57 GLU A C 9
ATOM 13889 O O . GLU A 1 60 ? 14.072 2.045 -2.436 1.00 0.00 57 GLU A O 9
ATOM 13901 N N . ALA A 1 61 ? 16.326 1.950 -2.791 1.00 0.00 58 ALA A N 9
ATOM 13902 C CA . ALA A 1 61 ? 16.626 0.988 -1.718 1.00 0.00 58 ALA A CA 9
ATOM 13903 C C . ALA A 1 61 ? 16.268 1.552 -0.335 1.00 0.00 58 ALA A C 9
ATOM 13904 O O . ALA A 1 61 ? 17.032 2.325 0.257 1.00 0.00 58 ALA A O 9
ATOM 13911 N N . THR A 1 62 ? 15.074 1.180 0.130 1.00 0.00 59 THR A N 9
ATOM 13912 C CA . THR A 1 62 ? 14.588 1.464 1.485 1.00 0.00 59 THR A CA 9
ATOM 13913 C C . THR A 1 62 ? 15.499 0.767 2.524 1.00 0.00 59 THR A C 9
ATOM 13914 O O . THR A 1 62 ? 15.769 1.303 3.606 1.00 0.00 59 THR A O 9
ATOM 13925 N N . ILE A 1 63 ? 15.974 -0.438 2.145 1.00 0.00 60 ILE A N 9
ATOM 13926 C CA . ILE A 1 63 ? 16.855 -1.280 2.976 1.00 0.00 60 ILE A CA 9
ATOM 13927 C C . ILE A 1 63 ? 18.052 -1.756 2.126 1.00 0.00 60 ILE A C 9
ATOM 13928 O O . ILE A 1 63 ? 17.874 -2.130 0.960 1.00 0.00 60 ILE A O 9
ATOM 13944 N N . ILE A 1 64 ? 19.271 -1.720 2.710 1.00 0.00 61 ILE A N 9
ATOM 13945 C CA . ILE A 1 64 ? 20.503 -2.237 2.064 1.00 0.00 61 ILE A CA 9
ATOM 13946 C C . ILE A 1 64 ? 21.238 -3.139 3.058 1.00 0.00 61 ILE A C 9
ATOM 13947 O O . ILE A 1 64 ? 21.375 -2.773 4.223 1.00 0.00 61 ILE A O 9
ATOM 13963 N N . ILE A 1 65 ? 21.685 -4.327 2.608 1.00 0.00 62 ILE A N 9
ATOM 13964 C CA . ILE A 1 65 ? 22.506 -5.240 3.436 1.00 0.00 62 ILE A CA 9
ATOM 13965 C C . ILE A 1 65 ? 23.815 -5.574 2.687 1.00 0.00 62 ILE A C 9
ATOM 13966 O O . ILE A 1 65 ? 23.779 -6.275 1.680 1.00 0.00 62 ILE A O 9
ATOM 13982 N N . HIS A 1 66 ? 24.974 -5.088 3.175 1.00 0.00 63 HIS A N 9
ATOM 13983 C CA . HIS A 1 66 ? 26.284 -5.482 2.605 1.00 0.00 63 HIS A CA 9
ATOM 13984 C C . HIS A 1 66 ? 26.799 -6.728 3.318 1.00 0.00 63 HIS A C 9
ATOM 13985 O O . HIS A 1 66 ? 27.532 -6.650 4.302 1.00 0.00 63 HIS A O 9
ATOM 13999 N N . SER A 1 67 ? 26.345 -7.878 2.820 1.00 0.00 64 SER A N 9
ATOM 14000 C CA . SER A 1 67 ? 26.779 -9.192 3.273 1.00 0.00 64 SER A CA 9
ATOM 14001 C C . SER A 1 67 ? 28.137 -9.517 2.634 1.00 0.00 64 SER A C 9
ATOM 14002 O O . SER A 1 67 ? 28.221 -10.192 1.598 1.00 0.00 64 SER A O 9
ATOM 14010 N N . VAL A 1 68 ? 29.210 -8.983 3.221 1.00 0.00 65 VAL A N 9
ATOM 14011 C CA . VAL A 1 68 ? 30.548 -9.042 2.622 1.00 0.00 65 VAL A CA 9
ATOM 14012 C C . VAL A 1 68 ? 31.576 -9.632 3.596 1.00 0.00 65 VAL A C 9
ATOM 14013 O O . VAL A 1 68 ? 31.358 -9.693 4.806 1.00 0.00 65 VAL A O 9
ATOM 14026 N N . ALA A 1 69 ? 32.679 -10.107 3.020 1.00 0.00 66 ALA A N 9
ATOM 14027 C CA . ALA A 1 69 ? 33.839 -10.659 3.740 1.00 0.00 66 ALA A CA 9
ATOM 14028 C C . ALA A 1 69 ? 35.128 -9.974 3.232 1.00 0.00 66 ALA A C 9
ATOM 14029 O O . ALA A 1 69 ? 36.231 -10.245 3.721 1.00 0.00 66 ALA A O 9
ATOM 14036 N N . VAL A 1 70 ? 34.947 -9.096 2.224 1.00 0.00 67 VAL A N 9
ATOM 14037 C CA . VAL A 1 70 ? 35.950 -8.150 1.714 1.00 0.00 67 VAL A CA 9
ATOM 14038 C C . VAL A 1 70 ? 35.234 -6.824 1.450 1.00 0.00 67 VAL A C 9
ATOM 14039 O O . VAL A 1 70 ? 34.005 -6.807 1.303 1.00 0.00 67 VAL A O 9
ATOM 14052 N N . THR A 1 71 ? 35.995 -5.720 1.416 1.00 0.00 68 THR A N 9
ATOM 14053 C CA . THR A 1 71 ? 35.448 -4.402 1.087 1.00 0.00 68 THR A CA 9
ATOM 14054 C C . THR A 1 71 ? 34.913 -4.413 -0.364 1.00 0.00 68 THR A C 9
ATOM 14055 O O . THR A 1 71 ? 35.695 -4.673 -1.294 1.00 0.00 68 THR A O 9
ATOM 14066 N N . PRO A 1 72 ? 33.574 -4.175 -0.580 1.00 0.00 69 PRO A N 9
ATOM 14067 C CA . PRO A 1 72 ? 32.990 -4.160 -1.932 1.00 0.00 69 PRO A CA 9
ATOM 14068 C C . PRO A 1 72 ? 33.520 -2.959 -2.741 1.00 0.00 69 PRO A C 9
ATOM 14069 O O . PRO A 1 72 ? 33.777 -1.901 -2.167 1.00 0.00 69 PRO A O 9
ATOM 14080 N N . GLU A 1 73 ? 33.678 -3.141 -4.063 1.00 0.00 70 GLU A N 9
ATOM 14081 C CA . GLU A 1 73 ? 34.242 -2.100 -4.958 1.00 0.00 70 GLU A CA 9
ATOM 14082 C C . GLU A 1 73 ? 33.358 -0.846 -4.958 1.00 0.00 70 GLU A C 9
ATOM 14083 O O . GLU A 1 73 ? 33.843 0.293 -4.947 1.00 0.00 70 GLU A O 9
ATOM 14095 N N . ASP A 1 74 ? 32.046 -1.093 -4.929 1.00 0.00 71 ASP A N 9
ATOM 14096 C CA . ASP A 1 74 ? 31.012 -0.060 -5.092 1.00 0.00 71 ASP A CA 9
ATOM 14097 C C . ASP A 1 74 ? 30.516 0.479 -3.760 1.00 0.00 71 ASP A C 9
ATOM 14098 O O . ASP A 1 74 ? 29.506 1.162 -3.733 1.00 0.00 71 ASP A O 9
ATOM 14107 N N . ASN A 1 75 ? 31.282 0.230 -2.673 1.00 0.00 72 ASN A N 9
ATOM 14108 C CA . ASN A 1 75 ? 31.009 0.783 -1.320 1.00 0.00 72 ASN A CA 9
ATOM 14109 C C . ASN A 1 75 ? 30.882 2.342 -1.373 1.00 0.00 72 ASN A C 9
ATOM 14110 O O . ASN A 1 75 ? 30.189 2.961 -0.563 1.00 0.00 72 ASN A O 9
ATOM 14121 N N . GLU A 1 76 ? 31.559 2.923 -2.385 1.00 0.00 73 GLU A N 9
ATOM 14122 C CA . GLU A 1 76 ? 31.479 4.347 -2.775 1.00 0.00 73 GLU A CA 9
ATOM 14123 C C . GLU A 1 76 ? 30.017 4.805 -3.092 1.00 0.00 73 GLU A C 9
ATOM 14124 O O . GLU A 1 76 ? 29.581 5.859 -2.637 1.00 0.00 73 GLU A O 9
ATOM 14136 N N . ARG A 1 77 ? 29.283 3.986 -3.867 1.00 0.00 74 ARG A N 9
ATOM 14137 C CA . ARG A 1 77 ? 27.903 4.278 -4.333 1.00 0.00 74 ARG A CA 9
ATOM 14138 C C . ARG A 1 77 ? 26.867 4.205 -3.199 1.00 0.00 74 ARG A C 9
ATOM 14139 O O . ARG A 1 77 ? 25.751 4.727 -3.326 1.00 0.00 74 ARG A O 9
ATOM 14160 N N . PHE A 1 78 ? 27.250 3.557 -2.101 1.00 0.00 75 PHE A N 9
ATOM 14161 C CA . PHE A 1 78 ? 26.401 3.382 -0.906 1.00 0.00 75 PHE A CA 9
ATOM 14162 C C . PHE A 1 78 ? 26.828 4.348 0.223 1.00 0.00 75 PHE A C 9
ATOM 14163 O O . PHE A 1 78 ? 26.457 4.145 1.382 1.00 0.00 75 PHE A O 9
ATOM 14180 N N . GLU A 1 79 ? 27.569 5.417 -0.150 1.00 0.00 76 GLU A N 9
ATOM 14181 C CA . GLU A 1 79 ? 28.168 6.394 0.795 1.00 0.00 76 GLU A CA 9
ATOM 14182 C C . GLU A 1 79 ? 27.106 7.060 1.703 1.00 0.00 76 GLU A C 9
ATOM 14183 O O . GLU A 1 79 ? 27.188 6.989 2.934 1.00 0.00 76 GLU A O 9
ATOM 14195 N N . SER A 1 80 ? 26.105 7.688 1.067 1.00 0.00 77 SER A N 9
ATOM 14196 C CA . SER A 1 80 ? 25.069 8.481 1.755 1.00 0.00 77 SER A CA 9
ATOM 14197 C C . SER A 1 80 ? 23.886 7.614 2.237 1.00 0.00 77 SER A C 9
ATOM 14198 O O . SER A 1 80 ? 23.030 8.088 2.997 1.00 0.00 77 SER A O 9
ATOM 14206 N N . ARG A 1 81 ? 23.855 6.343 1.802 1.00 0.00 78 ARG A N 9
ATOM 14207 C CA . ARG A 1 81 ? 22.703 5.444 2.005 1.00 0.00 78 ARG A CA 9
ATOM 14208 C C . ARG A 1 81 ? 22.831 4.627 3.313 1.00 0.00 78 ARG A C 9
ATOM 14209 O O . ARG A 1 81 ? 23.935 4.446 3.845 1.00 0.00 78 ARG A O 9
ATOM 14230 N N . ASP A 1 82 ? 21.671 4.162 3.829 1.00 0.00 79 ASP A N 9
ATOM 14231 C CA . ASP A 1 82 ? 21.585 3.387 5.086 1.00 0.00 79 ASP A CA 9
ATOM 14232 C C . ASP A 1 82 ? 21.910 1.910 4.809 1.00 0.00 79 ASP A C 9
ATOM 14233 O O . ASP A 1 82 ? 21.058 1.142 4.331 1.00 0.00 79 ASP A O 9
ATOM 14242 N N . VAL A 1 83 ? 23.170 1.533 5.079 1.00 0.00 80 VAL A N 9
ATOM 14243 C CA . VAL A 1 83 ? 23.691 0.193 4.775 1.00 0.00 80 VAL A CA 9
ATOM 14244 C C . VAL A 1 83 ? 23.951 -0.603 6.067 1.00 0.00 80 VAL A C 9
ATOM 14245 O O . VAL A 1 83 ? 24.756 -0.195 6.918 1.00 0.00 80 VAL A O 9
ATOM 14258 N N . TYR A 1 84 ? 23.236 -1.726 6.202 1.00 0.00 81 TYR A N 9
ATOM 14259 C CA . TYR A 1 84 ? 23.443 -2.704 7.272 1.00 0.00 81 TYR A CA 9
ATOM 14260 C C . TYR A 1 84 ? 24.540 -3.686 6.821 1.00 0.00 81 TYR A C 9
ATOM 14261 O O . TYR A 1 84 ? 24.260 -4.695 6.157 1.00 0.00 81 TYR A O 9
ATOM 14279 N N . GLU A 1 85 ? 25.804 -3.336 7.131 1.00 0.00 82 GLU A N 9
ATOM 14280 C CA . GLU A 1 85 ? 26.971 -4.134 6.728 1.00 0.00 82 GLU A CA 9
ATOM 14281 C C . GLU A 1 85 ? 27.217 -5.265 7.744 1.00 0.00 82 GLU A C 9
ATOM 14282 O O . GLU A 1 85 ? 27.351 -5.022 8.951 1.00 0.00 82 GLU A O 9
ATOM 14294 N N . ILE A 1 86 ? 27.271 -6.492 7.226 1.00 0.00 83 ILE A N 9
ATOM 14295 C CA . ILE A 1 86 ? 27.488 -7.729 8.000 1.00 0.00 83 ILE A CA 9
ATOM 14296 C C . ILE A 1 86 ? 28.522 -8.612 7.268 1.00 0.00 83 ILE A C 9
ATOM 14297 O O . ILE A 1 86 ? 29.087 -8.205 6.243 1.00 0.00 83 ILE A O 9
ATOM 14313 N N . THR A 1 87 ? 28.760 -9.825 7.798 1.00 0.00 84 THR A N 9
ATOM 14314 C CA . THR A 1 87 ? 29.518 -10.862 7.080 1.00 0.00 84 THR A CA 9
ATOM 14315 C C . THR A 1 87 ? 28.626 -11.561 6.050 1.00 0.00 84 THR A C 9
ATOM 14316 O O . THR A 1 87 ? 27.404 -11.648 6.224 1.00 0.00 84 THR A O 9
ATOM 14327 N N . LEU A 1 88 ? 29.261 -12.052 4.975 1.00 0.00 85 LEU A N 9
ATOM 14328 C CA . LEU A 1 88 ? 28.582 -12.832 3.916 1.00 0.00 85 LEU A CA 9
ATOM 14329 C C . LEU A 1 88 ? 27.978 -14.139 4.475 1.00 0.00 85 LEU A C 9
ATOM 14330 O O . LEU A 1 88 ? 26.935 -14.603 4.002 1.00 0.00 85 LEU A O 9
ATOM 14346 N N . GLN A 1 89 ? 28.650 -14.703 5.496 1.00 0.00 86 GLN A N 9
ATOM 14347 C CA . GLN A 1 89 ? 28.181 -15.891 6.228 1.00 0.00 86 GLN A CA 9
ATOM 14348 C C . GLN A 1 89 ? 26.812 -15.634 6.888 1.00 0.00 86 GLN A C 9
ATOM 14349 O O . GLN A 1 89 ? 25.915 -16.482 6.824 1.00 0.00 86 GLN A O 9
ATOM 14363 N N . ASP A 1 90 ? 26.683 -14.439 7.505 1.00 0.00 87 ASP A N 9
ATOM 14364 C CA . ASP A 1 90 ? 25.479 -14.024 8.260 1.00 0.00 87 ASP A CA 9
ATOM 14365 C C . ASP A 1 90 ? 24.236 -14.010 7.344 1.00 0.00 87 ASP A C 9
ATOM 14366 O O . ASP A 1 90 ? 23.132 -14.286 7.786 1.00 0.00 87 ASP A O 9
ATOM 14375 N N . ALA A 1 91 ? 24.451 -13.705 6.056 1.00 0.00 88 ALA A N 9
ATOM 14376 C CA . ALA A 1 91 ? 23.382 -13.673 5.037 1.00 0.00 88 ALA A CA 9
ATOM 14377 C C . ALA A 1 91 ? 22.877 -15.070 4.661 1.00 0.00 88 ALA A C 9
ATOM 14378 O O . ALA A 1 91 ? 21.729 -15.229 4.248 1.00 0.00 88 ALA A O 9
ATOM 14385 N N . ILE A 1 92 ? 23.756 -16.064 4.777 1.00 0.00 89 ILE A N 9
ATOM 14386 C CA . ILE A 1 92 ? 23.431 -17.463 4.460 1.00 0.00 89 ILE A CA 9
ATOM 14387 C C . ILE A 1 92 ? 22.617 -18.100 5.612 1.00 0.00 89 ILE A C 9
ATOM 14388 O O . ILE A 1 92 ? 21.573 -18.721 5.381 1.00 0.00 89 ILE A O 9
ATOM 14404 N N . LYS A 1 93 ? 23.105 -17.914 6.852 1.00 0.00 90 LYS A N 9
ATOM 14405 C CA . LYS A 1 93 ? 22.497 -18.522 8.061 1.00 0.00 90 LYS A CA 9
ATOM 14406 C C . LYS A 1 93 ? 21.266 -17.736 8.556 1.00 0.00 90 LYS A C 9
ATOM 14407 O O . LYS A 1 93 ? 20.242 -18.327 8.906 1.00 0.00 90 LYS A O 9
ATOM 14426 N N . ASN A 1 94 ? 21.377 -16.403 8.567 1.00 0.00 91 ASN A N 9
ATOM 14427 C CA . ASN A 1 94 ? 20.410 -15.509 9.239 1.00 0.00 91 ASN A CA 9
ATOM 14428 C C . ASN A 1 94 ? 19.667 -14.637 8.203 1.00 0.00 91 ASN A C 9
ATOM 14429 O O . ASN A 1 94 ? 19.202 -13.560 8.541 1.00 0.00 91 ASN A O 9
ATOM 14440 N N . ALA A 1 95 ? 19.521 -15.139 6.959 1.00 0.00 92 ALA A N 9
ATOM 14441 C CA . ALA A 1 95 ? 18.879 -14.404 5.832 1.00 0.00 92 ALA A CA 9
ATOM 14442 C C . ALA A 1 95 ? 17.564 -13.714 6.242 1.00 0.00 92 ALA A C 9
ATOM 14443 O O . ALA A 1 95 ? 17.437 -12.469 6.194 1.00 0.00 92 ALA A O 9
ATOM 14450 N N . ALA A 1 96 ? 16.623 -14.555 6.694 1.00 0.00 93 ALA A N 9
ATOM 14451 C CA . ALA A 1 96 ? 15.324 -14.116 7.189 1.00 0.00 93 ALA A CA 9
ATOM 14452 C C . ALA A 1 96 ? 15.489 -13.197 8.394 1.00 0.00 93 ALA A C 9
ATOM 14453 O O . ALA A 1 96 ? 14.841 -12.167 8.451 1.00 0.00 93 ALA A O 9
ATOM 14460 N N . GLY A 1 97 ? 16.431 -13.559 9.297 1.00 0.00 94 GLY A N 9
ATOM 14461 C CA . GLY A 1 97 ? 16.620 -12.871 10.573 1.00 0.00 94 GLY A CA 9
ATOM 14462 C C . GLY A 1 97 ? 17.034 -11.412 10.416 1.00 0.00 94 GLY A C 9
ATOM 14463 O O . GLY A 1 97 ? 16.524 -10.539 11.119 1.00 0.00 94 GLY A O 9
ATOM 14467 N N . ILE A 1 98 ? 17.949 -11.156 9.471 1.00 0.00 95 ILE A N 9
ATOM 14468 C CA . ILE A 1 98 ? 18.461 -9.810 9.167 1.00 0.00 95 ILE A CA 9
ATOM 14469 C C . ILE A 1 98 ? 17.300 -8.946 8.658 1.00 0.00 95 ILE A C 9
ATOM 14470 O O . ILE A 1 98 ? 16.960 -7.921 9.252 1.00 0.00 95 ILE A O 9
ATOM 14486 N N . ILE A 1 99 ? 16.680 -9.445 7.577 1.00 0.00 96 ILE A N 9
ATOM 14487 C CA . ILE A 1 99 ? 15.613 -8.753 6.835 1.00 0.00 96 ILE A CA 9
ATOM 14488 C C . ILE A 1 99 ? 14.400 -8.426 7.745 1.00 0.00 96 ILE A C 9
ATOM 14489 O O . ILE A 1 99 ? 13.926 -7.290 7.740 1.00 0.00 96 ILE A O 9
ATOM 14505 N N . LYS A 1 100 ? 13.949 -9.409 8.565 1.00 0.00 97 LYS A N 9
ATOM 14506 C CA . LYS A 1 100 ? 12.764 -9.241 9.445 1.00 0.00 97 LYS A CA 9
ATOM 14507 C C . LYS A 1 100 ? 13.042 -8.240 10.570 1.00 0.00 97 LYS A C 9
ATOM 14508 O O . LYS A 1 100 ? 12.131 -7.529 10.998 1.00 0.00 97 LYS A O 9
ATOM 14527 N N . GLU A 1 101 ? 14.310 -8.201 11.045 1.00 0.00 98 GLU A N 9
ATOM 14528 C CA . GLU A 1 101 ? 14.737 -7.256 12.092 1.00 0.00 98 GLU A CA 9
ATOM 14529 C C . GLU A 1 101 ? 14.705 -5.824 11.562 1.00 0.00 98 GLU A C 9
ATOM 14530 O O . GLU A 1 101 ? 14.303 -4.916 12.285 1.00 0.00 98 GLU A O 9
ATOM 14542 N N . ILE A 1 102 ? 15.083 -5.629 10.284 1.00 0.00 99 ILE A N 9
ATOM 14543 C CA . ILE A 1 102 ? 15.150 -4.280 9.688 1.00 0.00 99 ILE A CA 9
ATOM 14544 C C . ILE A 1 102 ? 13.723 -3.794 9.397 1.00 0.00 99 ILE A C 9
ATOM 14545 O O . ILE A 1 102 ? 13.408 -2.613 9.546 1.00 0.00 99 ILE A O 9
ATOM 14561 N N . GLU A 1 103 ? 12.867 -4.753 9.015 1.00 0.00 100 GLU A N 9
ATOM 14562 C CA . GLU A 1 103 ? 11.440 -4.526 8.768 1.00 0.00 100 GLU A CA 9
ATOM 14563 C C . GLU A 1 103 ? 10.717 -4.083 10.042 1.00 0.00 100 GLU A C 9
ATOM 14564 O O . GLU A 1 103 ? 10.014 -3.078 10.019 1.00 0.00 100 GLU A O 9
ATOM 14576 N N . GLU A 1 104 ? 10.915 -4.811 11.161 1.00 0.00 101 GLU A N 9
ATOM 14577 C CA . GLU A 1 104 ? 10.223 -4.491 12.423 1.00 0.00 101 GLU A CA 9
ATOM 14578 C C . GLU A 1 104 ? 10.809 -3.229 13.077 1.00 0.00 101 GLU A C 9
ATOM 14579 O O . GLU A 1 104 ? 10.079 -2.490 13.731 1.00 0.00 101 GLU A O 9
ATOM 14591 N N . MET A 1 105 ? 12.119 -2.968 12.877 1.00 0.00 102 MET A N 9
ATOM 14592 C CA . MET A 1 105 ? 12.753 -1.729 13.373 1.00 0.00 102 MET A CA 9
ATOM 14593 C C . MET A 1 105 ? 12.161 -0.511 12.649 1.00 0.00 102 MET A C 9
ATOM 14594 O O . MET A 1 105 ? 11.490 0.308 13.285 1.00 0.00 102 MET A O 9
ATOM 14608 N N . ILE A 1 106 ? 12.342 -0.461 11.312 1.00 0.00 103 ILE A N 9
ATOM 14609 C CA . ILE A 1 106 ? 11.894 0.671 10.472 1.00 0.00 103 ILE A CA 9
ATOM 14610 C C . ILE A 1 106 ? 10.369 0.895 10.593 1.00 0.00 103 ILE A C 9
ATOM 14611 O O . ILE A 1 106 ? 9.935 2.008 10.852 1.00 0.00 103 ILE A O 9
ATOM 14627 N N . ALA A 1 107 ? 9.575 -0.178 10.466 1.00 0.00 104 ALA A N 9
ATOM 14628 C CA . ALA A 1 107 ? 8.103 -0.068 10.477 1.00 0.00 104 ALA A CA 9
ATOM 14629 C C . ALA A 1 107 ? 7.571 0.428 11.842 1.00 0.00 104 ALA A C 9
ATOM 14630 O O . ALA A 1 107 ? 6.645 1.228 11.880 1.00 0.00 104 ALA A O 9
ATOM 14637 N N . SER A 1 108 ? 8.192 -0.013 12.957 1.00 0.00 105 SER A N 9
ATOM 14638 C CA . SER A 1 108 ? 7.662 0.277 14.313 1.00 0.00 105 SER A CA 9
ATOM 14639 C C . SER A 1 108 ? 8.051 1.693 14.785 1.00 0.00 105 SER A C 9
ATOM 14640 O O . SER A 1 108 ? 7.393 2.254 15.666 1.00 0.00 105 SER A O 9
ATOM 14648 N N . GLU A 1 109 ? 9.141 2.255 14.219 1.00 0.00 106 GLU A N 9
ATOM 14649 C CA . GLU A 1 109 ? 9.583 3.635 14.536 1.00 0.00 106 GLU A CA 9
ATOM 14650 C C . GLU A 1 109 ? 8.867 4.670 13.633 1.00 0.00 106 GLU A C 9
ATOM 14651 O O . GLU A 1 109 ? 8.440 5.727 14.113 1.00 0.00 106 GLU A O 9
ATOM 14663 N N . GLN A 1 110 ? 8.723 4.352 12.325 1.00 0.00 107 GLN A N 9
ATOM 14664 C CA . GLN A 1 110 ? 8.107 5.269 11.332 1.00 0.00 107 GLN A CA 9
ATOM 14665 C C . GLN A 1 110 ? 6.582 5.349 11.530 1.00 0.00 107 GLN A C 9
ATOM 14666 O O . GLN A 1 110 ? 5.974 6.405 11.334 1.00 0.00 107 GLN A O 9
ATOM 14680 N N . GLN A 1 111 ? 5.971 4.217 11.912 1.00 0.00 108 GLN A N 9
ATOM 14681 C CA . GLN A 1 111 ? 4.540 4.145 12.243 1.00 0.00 108 GLN A CA 9
ATOM 14682 C C . GLN A 1 111 ? 4.383 4.293 13.778 1.00 0.00 108 GLN A C 9
ATOM 14683 O O . GLN A 1 111 ? 4.761 3.361 14.505 1.00 0.00 108 GLN A O 9
ATOM 14698 N N . MET A 1 4 ? 2.982 1.392 0.079 1.00 0.00 1 MET A N 10
ATOM 14699 C CA . MET A 1 4 ? 3.501 1.347 -1.308 1.00 0.00 1 MET A CA 10
ATOM 14700 C C . MET A 1 4 ? 4.462 0.158 -1.473 1.00 0.00 1 MET A C 10
ATOM 14701 O O . MET A 1 4 ? 5.015 -0.345 -0.483 1.00 0.00 1 MET A O 10
ATOM 14715 N N . SER A 1 5 ? 4.657 -0.288 -2.730 1.00 0.00 2 SER A N 10
ATOM 14716 C CA . SER A 1 5 ? 5.590 -1.375 -3.055 1.00 0.00 2 SER A CA 10
ATOM 14717 C C . SER A 1 5 ? 7.045 -0.871 -2.919 1.00 0.00 2 SER A C 10
ATOM 14718 O O . SER A 1 5 ? 7.594 -0.228 -3.824 1.00 0.00 2 SER A O 10
ATOM 14726 N N . LYS A 1 6 ? 7.618 -1.123 -1.736 1.00 0.00 3 LYS A N 10
ATOM 14727 C CA . LYS A 1 6 ? 8.994 -0.714 -1.370 1.00 0.00 3 LYS A CA 10
ATOM 14728 C C . LYS A 1 6 ? 10.056 -1.580 -2.084 1.00 0.00 3 LYS A C 10
ATOM 14729 O O . LYS A 1 6 ? 9.727 -2.466 -2.895 1.00 0.00 3 LYS A O 10
ATOM 14748 N N . LYS A 1 7 ? 11.342 -1.326 -1.778 1.00 0.00 4 LYS A N 10
ATOM 14749 C CA . LYS A 1 7 ? 12.459 -1.978 -2.485 1.00 0.00 4 LYS A CA 10
ATOM 14750 C C . LYS A 1 7 ? 13.597 -2.299 -1.486 1.00 0.00 4 LYS A C 10
ATOM 14751 O O . LYS A 1 7 ? 13.885 -1.515 -0.575 1.00 0.00 4 LYS A O 10
ATOM 14770 N N . LEU A 1 8 ? 14.220 -3.467 -1.670 1.00 0.00 5 LEU A N 10
ATOM 14771 C CA . LEU A 1 8 ? 15.376 -3.928 -0.887 1.00 0.00 5 LEU A CA 10
ATOM 14772 C C . LEU A 1 8 ? 16.460 -4.341 -1.871 1.00 0.00 5 LEU A C 10
ATOM 14773 O O . LEU A 1 8 ? 16.171 -4.933 -2.917 1.00 0.00 5 LEU A O 10
ATOM 14789 N N . ILE A 1 9 ? 17.709 -4.008 -1.564 1.00 0.00 6 ILE A N 10
ATOM 14790 C CA . ILE A 1 9 ? 18.868 -4.479 -2.325 1.00 0.00 6 ILE A CA 10
ATOM 14791 C C . ILE A 1 9 ? 19.905 -5.027 -1.341 1.00 0.00 6 ILE A C 10
ATOM 14792 O O . ILE A 1 9 ? 19.777 -4.848 -0.117 1.00 0.00 6 ILE A O 10
ATOM 14808 N N . ALA A 1 10 ? 20.927 -5.693 -1.874 1.00 0.00 7 ALA A N 10
ATOM 14809 C CA . ALA A 1 10 ? 22.036 -6.211 -1.072 1.00 0.00 7 ALA A CA 10
ATOM 14810 C C . ALA A 1 10 ? 23.286 -6.359 -1.934 1.00 0.00 7 ALA A C 10
ATOM 14811 O O . ALA A 1 10 ? 23.223 -6.281 -3.163 1.00 0.00 7 ALA A O 10
ATOM 14818 N N . LEU A 1 11 ? 24.420 -6.577 -1.275 1.00 0.00 8 LEU A N 10
ATOM 14819 C CA . LEU A 1 11 ? 25.707 -6.783 -1.936 1.00 0.00 8 LEU A CA 10
ATOM 14820 C C . LEU A 1 11 ? 26.421 -7.911 -1.194 1.00 0.00 8 LEU A C 10
ATOM 14821 O O . LEU A 1 11 ? 26.747 -7.775 -0.014 1.00 0.00 8 LEU A O 10
ATOM 14837 N N . CYS A 1 12 ? 26.635 -9.027 -1.891 1.00 0.00 9 CYS A N 10
ATOM 14838 C CA . CYS A 1 12 ? 27.357 -10.179 -1.366 1.00 0.00 9 CYS A CA 10
ATOM 14839 C C . CYS A 1 12 ? 28.755 -10.227 -2.002 1.00 0.00 9 CYS A C 10
ATOM 14840 O O . CYS A 1 12 ? 28.868 -10.439 -3.206 1.00 0.00 9 CYS A O 10
ATOM 14848 N N . ALA A 1 13 ? 29.817 -10.001 -1.193 1.00 0.00 10 ALA A N 10
ATOM 14849 C CA . ALA A 1 13 ? 31.213 -9.942 -1.698 1.00 0.00 10 ALA A CA 10
ATOM 14850 C C . ALA A 1 13 ? 32.137 -10.905 -0.928 1.00 0.00 10 ALA A C 10
ATOM 14851 O O . ALA A 1 13 ? 32.171 -10.896 0.309 1.00 0.00 10 ALA A O 10
ATOM 14858 N N . CYS A 1 14 ? 32.870 -11.741 -1.681 1.00 0.00 11 CYS A N 10
ATOM 14859 C CA . CYS A 1 14 ? 33.882 -12.671 -1.144 1.00 0.00 11 CYS A CA 10
ATOM 14860 C C . CYS A 1 14 ? 35.233 -12.449 -1.856 1.00 0.00 11 CYS A C 10
ATOM 14861 O O . CYS A 1 14 ? 35.254 -12.056 -3.026 1.00 0.00 11 CYS A O 10
ATOM 14869 N N . PRO A 1 15 ? 36.385 -12.728 -1.161 1.00 0.00 12 PRO A N 10
ATOM 14870 C CA . PRO A 1 15 ? 37.733 -12.677 -1.785 1.00 0.00 12 PRO A CA 10
ATOM 14871 C C . PRO A 1 15 ? 38.066 -13.977 -2.561 1.00 0.00 12 PRO A C 10
ATOM 14872 O O . PRO A 1 15 ? 39.141 -14.101 -3.162 1.00 0.00 12 PRO A O 10
ATOM 14883 N N . MET A 1 16 ? 37.113 -14.927 -2.539 1.00 0.00 13 MET A N 10
ATOM 14884 C CA . MET A 1 16 ? 37.278 -16.278 -3.091 1.00 0.00 13 MET A CA 10
ATOM 14885 C C . MET A 1 16 ? 36.636 -16.371 -4.486 1.00 0.00 13 MET A C 10
ATOM 14886 O O . MET A 1 16 ? 37.324 -16.618 -5.484 1.00 0.00 13 MET A O 10
ATOM 14900 N N . GLY A 1 17 ? 35.306 -16.164 -4.538 1.00 0.00 14 GLY A N 10
ATOM 14901 C CA . GLY A 1 17 ? 34.552 -16.291 -5.784 1.00 0.00 14 GLY A CA 10
ATOM 14902 C C . GLY A 1 17 ? 33.062 -16.026 -5.617 1.00 0.00 14 GLY A C 10
ATOM 14903 O O . GLY A 1 17 ? 32.592 -15.711 -4.513 1.00 0.00 14 GLY A O 10
ATOM 14907 N N . LEU A 1 18 ? 32.324 -16.169 -6.733 1.00 0.00 15 LEU A N 10
ATOM 14908 C CA . LEU A 1 18 ? 30.890 -15.847 -6.821 1.00 0.00 15 LEU A CA 10
ATOM 14909 C C . LEU A 1 18 ? 29.970 -16.967 -6.300 1.00 0.00 15 LEU A C 10
ATOM 14910 O O . LEU A 1 18 ? 28.806 -16.700 -6.021 1.00 0.00 15 LEU A O 10
ATOM 14926 N N . ALA A 1 19 ? 30.475 -18.202 -6.159 1.00 0.00 16 ALA A N 10
ATOM 14927 C CA . ALA A 1 19 ? 29.653 -19.336 -5.669 1.00 0.00 16 ALA A CA 10
ATOM 14928 C C . ALA A 1 19 ? 29.120 -19.059 -4.250 1.00 0.00 16 ALA A C 10
ATOM 14929 O O . ALA A 1 19 ? 27.922 -19.233 -3.973 1.00 0.00 16 ALA A O 10
ATOM 14936 N N . HIS A 1 20 ? 30.030 -18.577 -3.385 1.00 0.00 17 HIS A N 10
ATOM 14937 C CA . HIS A 1 20 ? 29.719 -18.265 -1.982 1.00 0.00 17 HIS A CA 10
ATOM 14938 C C . HIS A 1 20 ? 28.783 -17.045 -1.898 1.00 0.00 17 HIS A C 10
ATOM 14939 O O . HIS A 1 20 ? 27.879 -16.996 -1.050 1.00 0.00 17 HIS A O 10
ATOM 14954 N N . THR A 1 21 ? 29.000 -16.076 -2.807 1.00 0.00 18 THR A N 10
ATOM 14955 C CA . THR A 1 21 ? 28.192 -14.855 -2.866 1.00 0.00 18 THR A CA 10
ATOM 14956 C C . THR A 1 21 ? 26.756 -15.177 -3.332 1.00 0.00 18 THR A C 10
ATOM 14957 O O . THR A 1 21 ? 25.824 -14.497 -2.941 1.00 0.00 18 THR A O 10
ATOM 14968 N N . PHE A 1 22 ? 26.609 -16.234 -4.172 1.00 0.00 19 PHE A N 10
ATOM 14969 C CA . PHE A 1 22 ? 25.295 -16.713 -4.660 1.00 0.00 19 PHE A CA 10
ATOM 14970 C C . PHE A 1 22 ? 24.556 -17.531 -3.590 1.00 0.00 19 PHE A C 10
ATOM 14971 O O . PHE A 1 22 ? 23.349 -17.685 -3.676 1.00 0.00 19 PHE A O 10
ATOM 14988 N N . MET A 1 23 ? 25.297 -18.091 -2.614 1.00 0.00 20 MET A N 10
ATOM 14989 C CA . MET A 1 23 ? 24.691 -18.744 -1.425 1.00 0.00 20 MET A CA 10
ATOM 14990 C C . MET A 1 23 ? 23.975 -17.684 -0.566 1.00 0.00 20 MET A C 10
ATOM 14991 O O . MET A 1 23 ? 22.842 -17.887 -0.103 1.00 0.00 20 MET A O 10
ATOM 15005 N N . ALA A 1 24 ? 24.667 -16.550 -0.384 1.00 0.00 21 ALA A N 10
ATOM 15006 C CA . ALA A 1 24 ? 24.137 -15.379 0.331 1.00 0.00 21 ALA A CA 10
ATOM 15007 C C . ALA A 1 24 ? 23.056 -14.667 -0.498 1.00 0.00 21 ALA A C 10
ATOM 15008 O O . ALA A 1 24 ? 22.054 -14.215 0.049 1.00 0.00 21 ALA A O 10
ATOM 15015 N N . ALA A 1 25 ? 23.261 -14.614 -1.828 1.00 0.00 22 ALA A N 10
ATOM 15016 C CA . ALA A 1 25 ? 22.333 -13.957 -2.768 1.00 0.00 22 ALA A CA 10
ATOM 15017 C C . ALA A 1 25 ? 21.034 -14.754 -2.897 1.00 0.00 22 ALA A C 10
ATOM 15018 O O . ALA A 1 25 ? 19.974 -14.176 -3.072 1.00 0.00 22 ALA A O 10
ATOM 15025 N N . GLN A 1 26 ? 21.149 -16.088 -2.807 1.00 0.00 23 GLN A N 10
ATOM 15026 C CA . GLN A 1 26 ? 19.993 -16.999 -2.766 1.00 0.00 23 GLN A CA 10
ATOM 15027 C C . GLN A 1 26 ? 19.152 -16.695 -1.523 1.00 0.00 23 GLN A C 10
ATOM 15028 O O . GLN A 1 26 ? 17.967 -16.376 -1.614 1.00 0.00 23 GLN A O 10
ATOM 15042 N N . ALA A 1 27 ? 19.829 -16.744 -0.375 1.00 0.00 24 ALA A N 10
ATOM 15043 C CA . ALA A 1 27 ? 19.196 -16.693 0.936 1.00 0.00 24 ALA A CA 10
ATOM 15044 C C . ALA A 1 27 ? 18.510 -15.334 1.208 1.00 0.00 24 ALA A C 10
ATOM 15045 O O . ALA A 1 27 ? 17.370 -15.298 1.692 1.00 0.00 24 ALA A O 10
ATOM 15052 N N . LEU A 1 28 ? 19.198 -14.227 0.875 1.00 0.00 25 LEU A N 10
ATOM 15053 C CA . LEU A 1 28 ? 18.650 -12.862 1.045 1.00 0.00 25 LEU A CA 10
ATOM 15054 C C . LEU A 1 28 ? 17.514 -12.588 0.048 1.00 0.00 25 LEU A C 10
ATOM 15055 O O . LEU A 1 28 ? 16.576 -11.851 0.376 1.00 0.00 25 LEU A O 10
ATOM 15071 N N . GLU A 1 29 ? 17.628 -13.152 -1.178 1.00 0.00 26 GLU A N 10
ATOM 15072 C CA . GLU A 1 29 ? 16.597 -12.996 -2.220 1.00 0.00 26 GLU A CA 10
ATOM 15073 C C . GLU A 1 29 ? 15.271 -13.573 -1.721 1.00 0.00 26 GLU A C 10
ATOM 15074 O O . GLU A 1 29 ? 14.277 -12.855 -1.648 1.00 0.00 26 GLU A O 10
ATOM 15086 N N . GLU A 1 30 ? 15.319 -14.857 -1.313 1.00 0.00 27 GLU A N 10
ATOM 15087 C CA . GLU A 1 30 ? 14.158 -15.601 -0.792 1.00 0.00 27 GLU A CA 10
ATOM 15088 C C . GLU A 1 30 ? 13.501 -14.845 0.374 1.00 0.00 27 GLU A C 10
ATOM 15089 O O . GLU A 1 30 ? 12.308 -14.584 0.345 1.00 0.00 27 GLU A O 10
ATOM 15101 N N . ALA A 1 31 ? 14.335 -14.440 1.346 1.00 0.00 28 ALA A N 10
ATOM 15102 C CA . ALA A 1 31 ? 13.899 -13.756 2.583 1.00 0.00 28 ALA A CA 10
ATOM 15103 C C . ALA A 1 31 ? 13.157 -12.432 2.288 1.00 0.00 28 ALA A C 10
ATOM 15104 O O . ALA A 1 31 ? 12.107 -12.152 2.875 1.00 0.00 28 ALA A O 10
ATOM 15111 N N . ALA A 1 32 ? 13.720 -11.636 1.371 1.00 0.00 29 ALA A N 10
ATOM 15112 C CA . ALA A 1 32 ? 13.128 -10.352 0.944 1.00 0.00 29 ALA A CA 10
ATOM 15113 C C . ALA A 1 32 ? 11.872 -10.536 0.057 1.00 0.00 29 ALA A C 10
ATOM 15114 O O . ALA A 1 32 ? 11.004 -9.654 0.018 1.00 0.00 29 ALA A O 10
ATOM 15121 N N . VAL A 1 33 ? 11.762 -11.692 -0.629 1.00 0.00 30 VAL A N 10
ATOM 15122 C CA . VAL A 1 33 ? 10.565 -12.033 -1.438 1.00 0.00 30 VAL A CA 10
ATOM 15123 C C . VAL A 1 33 ? 9.390 -12.318 -0.486 1.00 0.00 30 VAL A C 10
ATOM 15124 O O . VAL A 1 33 ? 8.266 -11.850 -0.701 1.00 0.00 30 VAL A O 10
ATOM 15137 N N . GLU A 1 34 ? 9.706 -13.066 0.583 1.00 0.00 31 GLU A N 10
ATOM 15138 C CA . GLU A 1 34 ? 8.763 -13.439 1.653 1.00 0.00 31 GLU A CA 10
ATOM 15139 C C . GLU A 1 34 ? 8.242 -12.190 2.393 1.00 0.00 31 GLU A C 10
ATOM 15140 O O . GLU A 1 34 ? 7.085 -12.154 2.832 1.00 0.00 31 GLU A O 10
ATOM 15152 N N . ALA A 1 35 ? 9.114 -11.176 2.518 1.00 0.00 32 ALA A N 10
ATOM 15153 C CA . ALA A 1 35 ? 8.779 -9.891 3.151 1.00 0.00 32 ALA A CA 10
ATOM 15154 C C . ALA A 1 35 ? 7.699 -9.126 2.352 1.00 0.00 32 ALA A C 10
ATOM 15155 O O . ALA A 1 35 ? 6.769 -8.566 2.938 1.00 0.00 32 ALA A O 10
ATOM 15162 N N . GLY A 1 36 ? 7.823 -9.122 1.010 1.00 0.00 33 GLY A N 10
ATOM 15163 C CA . GLY A 1 36 ? 6.797 -8.536 0.129 1.00 0.00 33 GLY A CA 10
ATOM 15164 C C . GLY A 1 36 ? 7.380 -7.670 -0.976 1.00 0.00 33 GLY A C 10
ATOM 15165 O O . GLY A 1 36 ? 6.937 -7.739 -2.131 1.00 0.00 33 GLY A O 10
ATOM 15169 N N . TYR A 1 37 ? 8.357 -6.831 -0.608 1.00 0.00 34 TYR A N 10
ATOM 15170 C CA . TYR A 1 37 ? 9.004 -5.870 -1.532 1.00 0.00 34 TYR A CA 10
ATOM 15171 C C . TYR A 1 37 ? 9.922 -6.544 -2.562 1.00 0.00 34 TYR A C 10
ATOM 15172 O O . TYR A 1 37 ? 10.121 -7.769 -2.539 1.00 0.00 34 TYR A O 10
ATOM 15190 N N . GLU A 1 38 ? 10.495 -5.708 -3.450 1.00 0.00 35 GLU A N 10
ATOM 15191 C CA . GLU A 1 38 ? 11.422 -6.177 -4.492 1.00 0.00 35 GLU A CA 10
ATOM 15192 C C . GLU A 1 38 ? 12.816 -6.417 -3.872 1.00 0.00 35 GLU A C 10
ATOM 15193 O O . GLU A 1 38 ? 13.145 -5.820 -2.846 1.00 0.00 35 GLU A O 10
ATOM 15205 N N . VAL A 1 39 ? 13.610 -7.301 -4.491 1.00 0.00 36 VAL A N 10
ATOM 15206 C CA . VAL A 1 39 ? 14.990 -7.585 -4.062 1.00 0.00 36 VAL A CA 10
ATOM 15207 C C . VAL A 1 39 ? 15.926 -7.623 -5.281 1.00 0.00 36 VAL A C 10
ATOM 15208 O O . VAL A 1 39 ? 15.566 -8.175 -6.332 1.00 0.00 36 VAL A O 10
ATOM 15221 N N . LYS A 1 40 ? 17.107 -6.998 -5.142 1.00 0.00 37 LYS A N 10
ATOM 15222 C CA . LYS A 1 40 ? 18.156 -7.022 -6.173 1.00 0.00 37 LYS A CA 10
ATOM 15223 C C . LYS A 1 40 ? 19.531 -7.076 -5.489 1.00 0.00 37 LYS A C 10
ATOM 15224 O O . LYS A 1 40 ? 19.916 -6.137 -4.799 1.00 0.00 37 LYS A O 10
ATOM 15243 N N . ILE A 1 41 ? 20.261 -8.187 -5.656 1.00 0.00 38 ILE A N 10
ATOM 15244 C CA . ILE A 1 41 ? 21.543 -8.414 -4.951 1.00 0.00 38 ILE A CA 10
ATOM 15245 C C . ILE A 1 41 ? 22.727 -8.497 -5.929 1.00 0.00 38 ILE A C 10
ATOM 15246 O O . ILE A 1 41 ? 22.864 -9.485 -6.654 1.00 0.00 38 ILE A O 10
ATOM 15262 N N . GLU A 1 42 ? 23.588 -7.474 -5.908 1.00 0.00 39 GLU A N 10
ATOM 15263 C CA . GLU A 1 42 ? 24.856 -7.477 -6.653 1.00 0.00 39 GLU A CA 10
ATOM 15264 C C . GLU A 1 42 ? 25.864 -8.368 -5.916 1.00 0.00 39 GLU A C 10
ATOM 15265 O O . GLU A 1 42 ? 25.979 -8.313 -4.693 1.00 0.00 39 GLU A O 10
ATOM 15277 N N . THR A 1 43 ? 26.573 -9.199 -6.675 1.00 0.00 40 THR A N 10
ATOM 15278 C CA . THR A 1 43 ? 27.536 -10.161 -6.142 1.00 0.00 40 THR A CA 10
ATOM 15279 C C . THR A 1 43 ? 28.931 -9.853 -6.694 1.00 0.00 40 THR A C 10
ATOM 15280 O O . THR A 1 43 ? 29.134 -9.860 -7.908 1.00 0.00 40 THR A O 10
ATOM 15291 N N . GLN A 1 44 ? 29.873 -9.548 -5.794 1.00 0.00 41 GLN A N 10
ATOM 15292 C CA . GLN A 1 44 ? 31.264 -9.244 -6.141 1.00 0.00 41 GLN A CA 10
ATOM 15293 C C . GLN A 1 44 ? 32.184 -10.390 -5.679 1.00 0.00 41 GLN A C 10
ATOM 15294 O O . GLN A 1 44 ? 32.013 -10.925 -4.581 1.00 0.00 41 GLN A O 10
ATOM 15308 N N . GLY A 1 45 ? 33.143 -10.764 -6.530 1.00 0.00 42 GLY A N 10
ATOM 15309 C CA . GLY A 1 45 ? 34.100 -11.822 -6.216 1.00 0.00 42 GLY A CA 10
ATOM 15310 C C . GLY A 1 45 ? 35.297 -11.807 -7.151 1.00 0.00 42 GLY A C 10
ATOM 15311 O O . GLY A 1 45 ? 35.332 -11.020 -8.112 1.00 0.00 42 GLY A O 10
ATOM 15315 N N . ALA A 1 46 ? 36.266 -12.702 -6.883 1.00 0.00 43 ALA A N 10
ATOM 15316 C CA . ALA A 1 46 ? 37.507 -12.816 -7.677 1.00 0.00 43 ALA A CA 10
ATOM 15317 C C . ALA A 1 46 ? 37.229 -13.288 -9.124 1.00 0.00 43 ALA A C 10
ATOM 15318 O O . ALA A 1 46 ? 38.064 -13.097 -10.013 1.00 0.00 43 ALA A O 10
ATOM 15325 N N . ASP A 1 47 ? 36.049 -13.908 -9.346 1.00 0.00 44 ASP A N 10
ATOM 15326 C CA . ASP A 1 47 ? 35.580 -14.297 -10.695 1.00 0.00 44 ASP A CA 10
ATOM 15327 C C . ASP A 1 47 ? 35.106 -13.067 -11.486 1.00 0.00 44 ASP A C 10
ATOM 15328 O O . ASP A 1 47 ? 35.360 -12.953 -12.690 1.00 0.00 44 ASP A O 10
ATOM 15337 N N . GLY A 1 48 ? 34.406 -12.158 -10.787 1.00 0.00 45 GLY A N 10
ATOM 15338 C CA . GLY A 1 48 ? 33.824 -10.967 -11.402 1.00 0.00 45 GLY A CA 10
ATOM 15339 C C . GLY A 1 48 ? 32.650 -10.432 -10.605 1.00 0.00 45 GLY A C 10
ATOM 15340 O O . GLY A 1 48 ? 32.534 -10.704 -9.402 1.00 0.00 45 GLY A O 10
ATOM 15344 N N . ILE A 1 49 ? 31.773 -9.657 -11.272 1.00 0.00 46 ILE A N 10
ATOM 15345 C CA . ILE A 1 49 ? 30.550 -9.105 -10.659 1.00 0.00 46 ILE A CA 10
ATOM 15346 C C . ILE A 1 49 ? 29.319 -9.528 -11.481 1.00 0.00 46 ILE A C 10
ATOM 15347 O O . ILE A 1 49 ? 29.343 -9.501 -12.720 1.00 0.00 46 ILE A O 10
ATOM 15363 N N . GLN A 1 50 ? 28.248 -9.908 -10.773 1.00 0.00 47 GLN A N 10
ATOM 15364 C CA . GLN A 1 50 ? 26.988 -10.373 -11.368 1.00 0.00 47 GLN A CA 10
ATOM 15365 C C . GLN A 1 50 ? 25.805 -9.668 -10.688 1.00 0.00 47 GLN A C 10
ATOM 15366 O O . GLN A 1 50 ? 25.913 -9.262 -9.530 1.00 0.00 47 GLN A O 10
ATOM 15380 N N . ASN A 1 51 ? 24.690 -9.519 -11.435 1.00 0.00 48 ASN A N 10
ATOM 15381 C CA . ASN A 1 51 ? 23.412 -8.961 -10.926 1.00 0.00 48 ASN A CA 10
ATOM 15382 C C . ASN A 1 51 ? 23.605 -7.482 -10.497 1.00 0.00 48 ASN A C 10
ATOM 15383 O O . ASN A 1 51 ? 22.988 -7.014 -9.525 1.00 0.00 48 ASN A O 10
ATOM 15394 N N . ARG A 1 52 ? 24.455 -6.774 -11.291 1.00 0.00 49 ARG A N 10
ATOM 15395 C CA . ARG A 1 52 ? 24.894 -5.380 -11.071 1.00 0.00 49 ARG A CA 10
ATOM 15396 C C . ARG A 1 52 ? 23.730 -4.440 -10.694 1.00 0.00 49 ARG A C 10
ATOM 15397 O O . ARG A 1 52 ? 22.748 -4.316 -11.430 1.00 0.00 49 ARG A O 10
ATOM 15418 N N . LEU A 1 53 ? 23.873 -3.801 -9.530 1.00 0.00 50 LEU A N 10
ATOM 15419 C CA . LEU A 1 53 ? 22.963 -2.751 -9.052 1.00 0.00 50 LEU A CA 10
ATOM 15420 C C . LEU A 1 53 ? 23.234 -1.434 -9.794 1.00 0.00 50 LEU A C 10
ATOM 15421 O O . LEU A 1 53 ? 24.375 -1.160 -10.185 1.00 0.00 50 LEU A O 10
ATOM 15437 N N . THR A 1 54 ? 22.176 -0.635 -10.012 1.00 0.00 51 THR A N 10
ATOM 15438 C CA . THR A 1 54 ? 22.294 0.704 -10.618 1.00 0.00 51 THR A CA 10
ATOM 15439 C C . THR A 1 54 ? 22.129 1.777 -9.528 1.00 0.00 51 THR A C 10
ATOM 15440 O O . THR A 1 54 ? 21.761 1.457 -8.390 1.00 0.00 51 THR A O 10
ATOM 15451 N N . ALA A 1 55 ? 22.377 3.054 -9.884 1.00 0.00 52 ALA A N 10
ATOM 15452 C CA . ALA A 1 55 ? 22.156 4.193 -8.971 1.00 0.00 52 ALA A CA 10
ATOM 15453 C C . ALA A 1 55 ? 20.668 4.321 -8.588 1.00 0.00 52 ALA A C 10
ATOM 15454 O O . ALA A 1 55 ? 20.346 4.768 -7.483 1.00 0.00 52 ALA A O 10
ATOM 15461 N N . GLN A 1 56 ? 19.779 3.884 -9.511 1.00 0.00 53 GLN A N 10
ATOM 15462 C CA . GLN A 1 56 ? 18.324 3.853 -9.281 1.00 0.00 53 GLN A CA 10
ATOM 15463 C C . GLN A 1 56 ? 17.982 2.852 -8.155 1.00 0.00 53 GLN A C 10
ATOM 15464 O O . GLN A 1 56 ? 17.214 3.176 -7.251 1.00 0.00 53 GLN A O 10
ATOM 15478 N N . ASP A 1 57 ? 18.577 1.641 -8.242 1.00 0.00 54 ASP A N 10
ATOM 15479 C CA . ASP A 1 57 ? 18.385 0.561 -7.242 1.00 0.00 54 ASP A CA 10
ATOM 15480 C C . ASP A 1 57 ? 18.751 1.033 -5.833 1.00 0.00 54 ASP A C 10
ATOM 15481 O O . ASP A 1 57 ? 18.001 0.810 -4.888 1.00 0.00 54 ASP A O 10
ATOM 15490 N N . ILE A 1 58 ? 19.907 1.707 -5.729 1.00 0.00 55 ILE A N 10
ATOM 15491 C CA . ILE A 1 58 ? 20.477 2.140 -4.434 1.00 0.00 55 ILE A CA 10
ATOM 15492 C C . ILE A 1 58 ? 19.695 3.343 -3.855 1.00 0.00 55 ILE A C 10
ATOM 15493 O O . ILE A 1 58 ? 19.568 3.483 -2.630 1.00 0.00 55 ILE A O 10
ATOM 15509 N N . ALA A 1 59 ? 19.155 4.187 -4.755 1.00 0.00 56 ALA A N 10
ATOM 15510 C CA . ALA A 1 59 ? 18.355 5.367 -4.376 1.00 0.00 56 ALA A CA 10
ATOM 15511 C C . ALA A 1 59 ? 16.970 4.950 -3.841 1.00 0.00 56 ALA A C 10
ATOM 15512 O O . ALA A 1 59 ? 16.558 5.383 -2.762 1.00 0.00 56 ALA A O 10
ATOM 15519 N N . GLU A 1 60 ? 16.273 4.085 -4.602 1.00 0.00 57 GLU A N 10
ATOM 15520 C CA . GLU A 1 60 ? 14.900 3.631 -4.273 1.00 0.00 57 GLU A CA 10
ATOM 15521 C C . GLU A 1 60 ? 14.909 2.522 -3.205 1.00 0.00 57 GLU A C 10
ATOM 15522 O O . GLU A 1 60 ? 13.847 2.143 -2.692 1.00 0.00 57 GLU A O 10
ATOM 15534 N N . ALA A 1 61 ? 16.114 2.003 -2.890 1.00 0.00 58 ALA A N 10
ATOM 15535 C CA . ALA A 1 61 ? 16.307 0.986 -1.845 1.00 0.00 58 ALA A CA 10
ATOM 15536 C C . ALA A 1 61 ? 15.904 1.541 -0.473 1.00 0.00 58 ALA A C 10
ATOM 15537 O O . ALA A 1 61 ? 16.623 2.361 0.116 1.00 0.00 58 ALA A O 10
ATOM 15544 N N . THR A 1 62 ? 14.723 1.126 -0.012 1.00 0.00 59 THR A N 10
ATOM 15545 C CA . THR A 1 62 ? 14.249 1.376 1.350 1.00 0.00 59 THR A CA 10
ATOM 15546 C C . THR A 1 62 ? 15.203 0.700 2.366 1.00 0.00 59 THR A C 10
ATOM 15547 O O . THR A 1 62 ? 15.479 1.237 3.445 1.00 0.00 59 THR A O 10
ATOM 15558 N N . ILE A 1 63 ? 15.718 -0.486 1.969 1.00 0.00 60 ILE A N 10
ATOM 15559 C CA . ILE A 1 63 ? 16.660 -1.291 2.778 1.00 0.00 60 ILE A CA 10
ATOM 15560 C C . ILE A 1 63 ? 17.856 -1.747 1.912 1.00 0.00 60 ILE A C 10
ATOM 15561 O O . ILE A 1 63 ? 17.681 -2.077 0.732 1.00 0.00 60 ILE A O 10
ATOM 15577 N N . ILE A 1 64 ? 19.073 -1.744 2.509 1.00 0.00 61 ILE A N 10
ATOM 15578 C CA . ILE A 1 64 ? 20.297 -2.315 1.894 1.00 0.00 61 ILE A CA 10
ATOM 15579 C C . ILE A 1 64 ? 21.003 -3.207 2.927 1.00 0.00 61 ILE A C 10
ATOM 15580 O O . ILE A 1 64 ? 21.025 -2.872 4.112 1.00 0.00 61 ILE A O 10
ATOM 15596 N N . ILE A 1 65 ? 21.551 -4.355 2.484 1.00 0.00 62 ILE A N 10
ATOM 15597 C CA . ILE A 1 65 ? 22.382 -5.246 3.334 1.00 0.00 62 ILE A CA 10
ATOM 15598 C C . ILE A 1 65 ? 23.737 -5.498 2.632 1.00 0.00 62 ILE A C 10
ATOM 15599 O O . ILE A 1 65 ? 23.759 -6.082 1.555 1.00 0.00 62 ILE A O 10
ATOM 15615 N N . HIS A 1 66 ? 24.870 -5.066 3.227 1.00 0.00 63 HIS A N 10
ATOM 15616 C CA . HIS A 1 66 ? 26.213 -5.399 2.686 1.00 0.00 63 HIS A CA 10
ATOM 15617 C C . HIS A 1 66 ? 26.737 -6.675 3.347 1.00 0.00 63 HIS A C 10
ATOM 15618 O O . HIS A 1 66 ? 27.429 -6.640 4.361 1.00 0.00 63 HIS A O 10
ATOM 15632 N N . SER A 1 67 ? 26.343 -7.801 2.757 1.00 0.00 64 SER A N 10
ATOM 15633 C CA . SER A 1 67 ? 26.734 -9.139 3.186 1.00 0.00 64 SER A CA 10
ATOM 15634 C C . SER A 1 67 ? 28.103 -9.486 2.621 1.00 0.00 64 SER A C 10
ATOM 15635 O O . SER A 1 67 ? 28.226 -10.187 1.612 1.00 0.00 64 SER A O 10
ATOM 15643 N N . VAL A 1 68 ? 29.148 -8.963 3.250 1.00 0.00 65 VAL A N 10
ATOM 15644 C CA . VAL A 1 68 ? 30.502 -9.036 2.695 1.00 0.00 65 VAL A CA 10
ATOM 15645 C C . VAL A 1 68 ? 31.486 -9.662 3.684 1.00 0.00 65 VAL A C 10
ATOM 15646 O O . VAL A 1 68 ? 31.249 -9.713 4.897 1.00 0.00 65 VAL A O 10
ATOM 15659 N N . ALA A 1 69 ? 32.568 -10.190 3.116 1.00 0.00 66 ALA A N 10
ATOM 15660 C CA . ALA A 1 69 ? 33.671 -10.825 3.844 1.00 0.00 66 ALA A CA 10
ATOM 15661 C C . ALA A 1 69 ? 34.905 -9.909 3.806 1.00 0.00 66 ALA A C 10
ATOM 15662 O O . ALA A 1 69 ? 35.793 -10.006 4.654 1.00 0.00 66 ALA A O 10
ATOM 15669 N N . VAL A 1 70 ? 34.937 -9.029 2.785 1.00 0.00 67 VAL A N 10
ATOM 15670 C CA . VAL A 1 70 ? 35.996 -8.023 2.565 1.00 0.00 67 VAL A CA 10
ATOM 15671 C C . VAL A 1 70 ? 35.338 -6.691 2.169 1.00 0.00 67 VAL A C 10
ATOM 15672 O O . VAL A 1 70 ? 34.108 -6.609 2.096 1.00 0.00 67 VAL A O 10
ATOM 15685 N N . THR A 1 71 ? 36.158 -5.653 1.936 1.00 0.00 68 THR A N 10
ATOM 15686 C CA . THR A 1 71 ? 35.674 -4.379 1.397 1.00 0.00 68 THR A CA 10
ATOM 15687 C C . THR A 1 71 ? 35.256 -4.575 -0.082 1.00 0.00 68 THR A C 10
ATOM 15688 O O . THR A 1 71 ? 36.110 -4.935 -0.910 1.00 0.00 68 THR A O 10
ATOM 15699 N N . PRO A 1 72 ? 33.939 -4.397 -0.428 1.00 0.00 69 PRO A N 10
ATOM 15700 C CA . PRO A 1 72 ? 33.472 -4.475 -1.822 1.00 0.00 69 PRO A CA 10
ATOM 15701 C C . PRO A 1 72 ? 33.909 -3.222 -2.621 1.00 0.00 69 PRO A C 10
ATOM 15702 O O . PRO A 1 72 ? 33.992 -2.117 -2.065 1.00 0.00 69 PRO A O 10
ATOM 15713 N N . GLU A 1 73 ? 34.186 -3.414 -3.922 1.00 0.00 70 GLU A N 10
ATOM 15714 C CA . GLU A 1 73 ? 34.710 -2.343 -4.803 1.00 0.00 70 GLU A CA 10
ATOM 15715 C C . GLU A 1 73 ? 33.659 -1.236 -5.027 1.00 0.00 70 GLU A C 10
ATOM 15716 O O . GLU A 1 73 ? 33.995 -0.085 -5.332 1.00 0.00 70 GLU A O 10
ATOM 15728 N N . ASP A 1 74 ? 32.384 -1.611 -4.857 1.00 0.00 71 ASP A N 10
ATOM 15729 C CA . ASP A 1 74 ? 31.236 -0.728 -5.098 1.00 0.00 71 ASP A CA 10
ATOM 15730 C C . ASP A 1 74 ? 30.656 -0.163 -3.793 1.00 0.00 71 ASP A C 10
ATOM 15731 O O . ASP A 1 74 ? 29.629 0.492 -3.832 1.00 0.00 71 ASP A O 10
ATOM 15740 N N . ASN A 1 75 ? 31.361 -0.356 -2.654 1.00 0.00 72 ASN A N 10
ATOM 15741 C CA . ASN A 1 75 ? 30.921 0.146 -1.316 1.00 0.00 72 ASN A CA 10
ATOM 15742 C C . ASN A 1 75 ? 30.688 1.680 -1.318 1.00 0.00 72 ASN A C 10
ATOM 15743 O O . ASN A 1 75 ? 29.765 2.184 -0.668 1.00 0.00 72 ASN A O 10
ATOM 15754 N N . GLU A 1 76 ? 31.527 2.375 -2.106 1.00 0.00 73 GLU A N 10
ATOM 15755 C CA . GLU A 1 76 ? 31.502 3.849 -2.297 1.00 0.00 73 GLU A CA 10
ATOM 15756 C C . GLU A 1 76 ? 30.144 4.376 -2.830 1.00 0.00 73 GLU A C 10
ATOM 15757 O O . GLU A 1 76 ? 29.822 5.551 -2.663 1.00 0.00 73 GLU A O 10
ATOM 15769 N N . ARG A 1 77 ? 29.373 3.486 -3.470 1.00 0.00 74 ARG A N 10
ATOM 15770 C CA . ARG A 1 77 ? 28.082 3.807 -4.106 1.00 0.00 74 ARG A CA 10
ATOM 15771 C C . ARG A 1 77 ? 26.903 3.737 -3.117 1.00 0.00 74 ARG A C 10
ATOM 15772 O O . ARG A 1 77 ? 25.888 4.426 -3.279 1.00 0.00 74 ARG A O 10
ATOM 15793 N N . PHE A 1 78 ? 27.056 2.887 -2.102 1.00 0.00 75 PHE A N 10
ATOM 15794 C CA . PHE A 1 78 ? 25.987 2.568 -1.130 1.00 0.00 75 PHE A CA 10
ATOM 15795 C C . PHE A 1 78 ? 26.154 3.343 0.180 1.00 0.00 75 PHE A C 10
ATOM 15796 O O . PHE A 1 78 ? 25.204 3.468 0.944 1.00 0.00 75 PHE A O 10
ATOM 15813 N N . GLU A 1 79 ? 27.364 3.868 0.404 1.00 0.00 76 GLU A N 10
ATOM 15814 C CA . GLU A 1 79 ? 27.798 4.423 1.701 1.00 0.00 76 GLU A CA 10
ATOM 15815 C C . GLU A 1 79 ? 26.904 5.599 2.198 1.00 0.00 76 GLU A C 10
ATOM 15816 O O . GLU A 1 79 ? 26.727 5.780 3.408 1.00 0.00 76 GLU A O 10
ATOM 15828 N N . SER A 1 80 ? 26.310 6.357 1.255 1.00 0.00 77 SER A N 10
ATOM 15829 C CA . SER A 1 80 ? 25.451 7.527 1.565 1.00 0.00 77 SER A CA 10
ATOM 15830 C C . SER A 1 80 ? 23.978 7.115 1.844 1.00 0.00 77 SER A C 10
ATOM 15831 O O . SER A 1 80 ? 23.125 7.967 2.122 1.00 0.00 77 SER A O 10
ATOM 15839 N N . ARG A 1 81 ? 23.691 5.807 1.779 1.00 0.00 78 ARG A N 10
ATOM 15840 C CA . ARG A 1 81 ? 22.346 5.243 2.019 1.00 0.00 78 ARG A CA 10
ATOM 15841 C C . ARG A 1 81 ? 22.360 4.362 3.280 1.00 0.00 78 ARG A C 10
ATOM 15842 O O . ARG A 1 81 ? 23.433 4.042 3.814 1.00 0.00 78 ARG A O 10
ATOM 15863 N N . ASP A 1 82 ? 21.157 3.979 3.752 1.00 0.00 79 ASP A N 10
ATOM 15864 C CA . ASP A 1 82 ? 20.988 3.162 4.972 1.00 0.00 79 ASP A CA 10
ATOM 15865 C C . ASP A 1 82 ? 21.351 1.692 4.685 1.00 0.00 79 ASP A C 10
ATOM 15866 O O . ASP A 1 82 ? 20.501 0.871 4.297 1.00 0.00 79 ASP A O 10
ATOM 15875 N N . VAL A 1 83 ? 22.656 1.401 4.820 1.00 0.00 80 VAL A N 10
ATOM 15876 C CA . VAL A 1 83 ? 23.224 0.069 4.610 1.00 0.00 80 VAL A CA 10
ATOM 15877 C C . VAL A 1 83 ? 23.482 -0.611 5.956 1.00 0.00 80 VAL A C 10
ATOM 15878 O O . VAL A 1 83 ? 24.166 -0.064 6.831 1.00 0.00 80 VAL A O 10
ATOM 15891 N N . TYR A 1 84 ? 22.927 -1.812 6.095 1.00 0.00 81 TYR A N 10
ATOM 15892 C CA . TYR A 1 84 ? 23.140 -2.689 7.239 1.00 0.00 81 TYR A CA 10
ATOM 15893 C C . TYR A 1 84 ? 24.206 -3.719 6.836 1.00 0.00 81 TYR A C 10
ATOM 15894 O O . TYR A 1 84 ? 23.899 -4.763 6.241 1.00 0.00 81 TYR A O 10
ATOM 15912 N N . GLU A 1 85 ? 25.478 -3.356 7.084 1.00 0.00 82 GLU A N 10
ATOM 15913 C CA . GLU A 1 85 ? 26.632 -4.184 6.713 1.00 0.00 82 GLU A CA 10
ATOM 15914 C C . GLU A 1 85 ? 26.814 -5.322 7.732 1.00 0.00 82 GLU A C 10
ATOM 15915 O O . GLU A 1 85 ? 26.915 -5.086 8.941 1.00 0.00 82 GLU A O 10
ATOM 15927 N N . ILE A 1 86 ? 26.848 -6.548 7.217 1.00 0.00 83 ILE A N 10
ATOM 15928 C CA . ILE A 1 86 ? 27.068 -7.774 7.999 1.00 0.00 83 ILE A CA 10
ATOM 15929 C C . ILE A 1 86 ? 28.204 -8.600 7.350 1.00 0.00 83 ILE A C 10
ATOM 15930 O O . ILE A 1 86 ? 28.851 -8.144 6.389 1.00 0.00 83 ILE A O 10
ATOM 15946 N N . THR A 1 87 ? 28.444 -9.812 7.876 1.00 0.00 84 THR A N 10
ATOM 15947 C CA . THR A 1 87 ? 29.280 -10.809 7.203 1.00 0.00 84 THR A CA 10
ATOM 15948 C C . THR A 1 87 ? 28.442 -11.593 6.188 1.00 0.00 84 THR A C 10
ATOM 15949 O O . THR A 1 87 ? 27.237 -11.792 6.380 1.00 0.00 84 THR A O 10
ATOM 15960 N N . LEU A 1 88 ? 29.100 -12.039 5.106 1.00 0.00 85 LEU A N 10
ATOM 15961 C CA . LEU A 1 88 ? 28.451 -12.829 4.032 1.00 0.00 85 LEU A CA 10
ATOM 15962 C C . LEU A 1 88 ? 27.891 -14.168 4.561 1.00 0.00 85 LEU A C 10
ATOM 15963 O O . LEU A 1 88 ? 26.882 -14.669 4.059 1.00 0.00 85 LEU A O 10
ATOM 15979 N N . GLN A 1 89 ? 28.562 -14.719 5.589 1.00 0.00 86 GLN A N 10
ATOM 15980 C CA . GLN A 1 89 ? 28.132 -15.951 6.270 1.00 0.00 86 GLN A CA 10
ATOM 15981 C C . GLN A 1 89 ? 26.744 -15.766 6.921 1.00 0.00 86 GLN A C 10
ATOM 15982 O O . GLN A 1 89 ? 25.883 -16.645 6.823 1.00 0.00 86 GLN A O 10
ATOM 15996 N N . ASP A 1 90 ? 26.556 -14.600 7.567 1.00 0.00 87 ASP A N 10
ATOM 15997 C CA . ASP A 1 90 ? 25.302 -14.246 8.268 1.00 0.00 87 ASP A CA 10
ATOM 15998 C C . ASP A 1 90 ? 24.128 -14.171 7.285 1.00 0.00 87 ASP A C 10
ATOM 15999 O O . ASP A 1 90 ? 23.005 -14.493 7.629 1.00 0.00 87 ASP A O 10
ATOM 16008 N N . ALA A 1 91 ? 24.429 -13.768 6.044 1.00 0.00 88 ALA A N 10
ATOM 16009 C CA . ALA A 1 91 ? 23.438 -13.642 4.958 1.00 0.00 88 ALA A CA 10
ATOM 16010 C C . ALA A 1 91 ? 22.891 -14.993 4.491 1.00 0.00 88 ALA A C 10
ATOM 16011 O O . ALA A 1 91 ? 21.905 -15.037 3.756 1.00 0.00 88 ALA A O 10
ATOM 16018 N N . ILE A 1 92 ? 23.566 -16.072 4.882 1.00 0.00 89 ILE A N 10
ATOM 16019 C CA . ILE A 1 92 ? 23.162 -17.443 4.561 1.00 0.00 89 ILE A CA 10
ATOM 16020 C C . ILE A 1 92 ? 22.368 -18.040 5.748 1.00 0.00 89 ILE A C 10
ATOM 16021 O O . ILE A 1 92 ? 21.212 -18.443 5.599 1.00 0.00 89 ILE A O 10
ATOM 16037 N N . LYS A 1 93 ? 23.002 -18.043 6.937 1.00 0.00 90 LYS A N 10
ATOM 16038 C CA . LYS A 1 93 ? 22.459 -18.702 8.153 1.00 0.00 90 LYS A CA 10
ATOM 16039 C C . LYS A 1 93 ? 21.348 -17.877 8.840 1.00 0.00 90 LYS A C 10
ATOM 16040 O O . LYS A 1 93 ? 20.447 -18.444 9.461 1.00 0.00 90 LYS A O 10
ATOM 16059 N N . ASN A 1 94 ? 21.420 -16.546 8.727 1.00 0.00 91 ASN A N 10
ATOM 16060 C CA . ASN A 1 94 ? 20.493 -15.616 9.416 1.00 0.00 91 ASN A CA 10
ATOM 16061 C C . ASN A 1 94 ? 19.698 -14.786 8.390 1.00 0.00 91 ASN A C 10
ATOM 16062 O O . ASN A 1 94 ? 19.080 -13.804 8.768 1.00 0.00 91 ASN A O 10
ATOM 16073 N N . ALA A 1 95 ? 19.701 -15.213 7.111 1.00 0.00 92 ALA A N 10
ATOM 16074 C CA . ALA A 1 95 ? 19.098 -14.466 5.970 1.00 0.00 92 ALA A CA 10
ATOM 16075 C C . ALA A 1 95 ? 17.732 -13.835 6.303 1.00 0.00 92 ALA A C 10
ATOM 16076 O O . ALA A 1 95 ? 17.556 -12.605 6.227 1.00 0.00 92 ALA A O 10
ATOM 16083 N N . ALA A 1 96 ? 16.797 -14.702 6.711 1.00 0.00 93 ALA A N 10
ATOM 16084 C CA . ALA A 1 96 ? 15.441 -14.302 7.093 1.00 0.00 93 ALA A CA 10
ATOM 16085 C C . ALA A 1 96 ? 15.468 -13.356 8.299 1.00 0.00 93 ALA A C 10
ATOM 16086 O O . ALA A 1 96 ? 14.755 -12.351 8.311 1.00 0.00 93 ALA A O 10
ATOM 16093 N N . GLY A 1 97 ? 16.347 -13.678 9.272 1.00 0.00 94 GLY A N 10
ATOM 16094 C CA . GLY A 1 97 ? 16.505 -12.900 10.502 1.00 0.00 94 GLY A CA 10
ATOM 16095 C C . GLY A 1 97 ? 16.895 -11.453 10.226 1.00 0.00 94 GLY A C 10
ATOM 16096 O O . GLY A 1 97 ? 16.318 -10.539 10.796 1.00 0.00 94 GLY A O 10
ATOM 16100 N N . ILE A 1 98 ? 17.844 -11.267 9.301 1.00 0.00 95 ILE A N 10
ATOM 16101 C CA . ILE A 1 98 ? 18.362 -9.949 8.903 1.00 0.00 95 ILE A CA 10
ATOM 16102 C C . ILE A 1 98 ? 17.225 -9.073 8.358 1.00 0.00 95 ILE A C 10
ATOM 16103 O O . ILE A 1 98 ? 16.954 -8.007 8.916 1.00 0.00 95 ILE A O 10
ATOM 16119 N N . ILE A 1 99 ? 16.553 -9.565 7.291 1.00 0.00 96 ILE A N 10
ATOM 16120 C CA . ILE A 1 99 ? 15.476 -8.819 6.596 1.00 0.00 96 ILE A CA 10
ATOM 16121 C C . ILE A 1 99 ? 14.381 -8.377 7.594 1.00 0.00 96 ILE A C 10
ATOM 16122 O O . ILE A 1 99 ? 14.050 -7.191 7.653 1.00 0.00 96 ILE A O 10
ATOM 16138 N N . LYS A 1 100 ? 13.872 -9.333 8.404 1.00 0.00 97 LYS A N 10
ATOM 16139 C CA . LYS A 1 100 ? 12.750 -9.073 9.338 1.00 0.00 97 LYS A CA 10
ATOM 16140 C C . LYS A 1 100 ? 13.146 -8.114 10.477 1.00 0.00 97 LYS A C 10
ATOM 16141 O O . LYS A 1 100 ? 12.294 -7.385 10.996 1.00 0.00 97 LYS A O 10
ATOM 16160 N N . GLU A 1 101 ? 14.441 -8.133 10.868 1.00 0.00 98 GLU A N 10
ATOM 16161 C CA . GLU A 1 101 ? 14.973 -7.236 11.918 1.00 0.00 98 GLU A CA 10
ATOM 16162 C C . GLU A 1 101 ? 14.972 -5.788 11.414 1.00 0.00 98 GLU A C 10
ATOM 16163 O O . GLU A 1 101 ? 14.670 -4.864 12.173 1.00 0.00 98 GLU A O 10
ATOM 16175 N N . ILE A 1 102 ? 15.264 -5.608 10.116 1.00 0.00 99 ILE A N 10
ATOM 16176 C CA . ILE A 1 102 ? 15.344 -4.270 9.508 1.00 0.00 99 ILE A CA 10
ATOM 16177 C C . ILE A 1 102 ? 13.924 -3.741 9.273 1.00 0.00 99 ILE A C 10
ATOM 16178 O O . ILE A 1 102 ? 13.651 -2.551 9.440 1.00 0.00 99 ILE A O 10
ATOM 16194 N N . GLU A 1 103 ? 13.037 -4.675 8.905 1.00 0.00 100 GLU A N 10
ATOM 16195 C CA . GLU A 1 103 ? 11.613 -4.418 8.681 1.00 0.00 100 GLU A CA 10
ATOM 16196 C C . GLU A 1 103 ? 10.961 -3.823 9.925 1.00 0.00 100 GLU A C 10
ATOM 16197 O O . GLU A 1 103 ? 10.350 -2.767 9.840 1.00 0.00 100 GLU A O 10
ATOM 16209 N N . GLU A 1 104 ? 11.136 -4.493 11.079 1.00 0.00 101 GLU A N 10
ATOM 16210 C CA . GLU A 1 104 ? 10.503 -4.078 12.345 1.00 0.00 101 GLU A CA 10
ATOM 16211 C C . GLU A 1 104 ? 11.134 -2.783 12.906 1.00 0.00 101 GLU A C 10
ATOM 16212 O O . GLU A 1 104 ? 10.434 -1.983 13.530 1.00 0.00 101 GLU A O 10
ATOM 16224 N N . MET A 1 105 ? 12.450 -2.575 12.667 1.00 0.00 102 MET A N 10
ATOM 16225 C CA . MET A 1 105 ? 13.162 -1.349 13.101 1.00 0.00 102 MET A CA 10
ATOM 16226 C C . MET A 1 105 ? 12.632 -0.108 12.351 1.00 0.00 102 MET A C 10
ATOM 16227 O O . MET A 1 105 ? 12.212 0.883 12.975 1.00 0.00 102 MET A O 10
ATOM 16241 N N . ILE A 1 106 ? 12.637 -0.191 11.009 1.00 0.00 103 ILE A N 10
ATOM 16242 C CA . ILE A 1 106 ? 12.169 0.900 10.134 1.00 0.00 103 ILE A CA 10
ATOM 16243 C C . ILE A 1 106 ? 10.642 1.100 10.278 1.00 0.00 103 ILE A C 10
ATOM 16244 O O . ILE A 1 106 ? 10.149 2.227 10.217 1.00 0.00 103 ILE A O 10
ATOM 16260 N N . ALA A 1 107 ? 9.906 0.006 10.518 1.00 0.00 104 ALA A N 10
ATOM 16261 C CA . ALA A 1 107 ? 8.448 0.073 10.719 1.00 0.00 104 ALA A CA 10
ATOM 16262 C C . ALA A 1 107 ? 8.106 0.698 12.082 1.00 0.00 104 ALA A C 10
ATOM 16263 O O . ALA A 1 107 ? 7.044 1.261 12.234 1.00 0.00 104 ALA A O 10
ATOM 16270 N N . SER A 1 108 ? 9.018 0.609 13.063 1.00 0.00 105 SER A N 10
ATOM 16271 C CA . SER A 1 108 ? 8.768 1.145 14.416 1.00 0.00 105 SER A CA 10
ATOM 16272 C C . SER A 1 108 ? 8.946 2.676 14.442 1.00 0.00 105 SER A C 10
ATOM 16273 O O . SER A 1 108 ? 8.182 3.383 15.112 1.00 0.00 105 SER A O 10
ATOM 16281 N N . GLU A 1 109 ? 9.958 3.181 13.706 1.00 0.00 106 GLU A N 10
ATOM 16282 C CA . GLU A 1 109 ? 10.226 4.635 13.619 1.00 0.00 106 GLU A CA 10
ATOM 16283 C C . GLU A 1 109 ? 9.149 5.353 12.762 1.00 0.00 106 GLU A C 10
ATOM 16284 O O . GLU A 1 109 ? 8.729 6.464 13.092 1.00 0.00 106 GLU A O 10
ATOM 16296 N N . GLN A 1 110 ? 8.690 4.689 11.679 1.00 0.00 107 GLN A N 10
ATOM 16297 C CA . GLN A 1 110 ? 7.701 5.269 10.736 1.00 0.00 107 GLN A CA 10
ATOM 16298 C C . GLN A 1 110 ? 6.259 5.071 11.243 1.00 0.00 107 GLN A C 10
ATOM 16299 O O . GLN A 1 110 ? 5.374 5.887 10.956 1.00 0.00 107 GLN A O 10
ATOM 16313 N N . GLN A 1 111 ? 6.023 3.966 11.975 1.00 0.00 108 GLN A N 10
ATOM 16314 C CA . GLN A 1 111 ? 4.709 3.649 12.568 1.00 0.00 108 GLN A CA 10
ATOM 16315 C C . GLN A 1 111 ? 4.843 3.709 14.111 1.00 0.00 108 GLN A C 10
ATOM 16316 O O . GLN A 1 111 ? 4.782 4.825 14.671 1.00 0.00 108 GLN A O 10
ATOM 16331 N N . MET A 1 4 ? 3.690 2.654 -0.436 1.00 0.00 1 MET A N 11
ATOM 16332 C CA . MET A 1 4 ? 3.462 1.230 -0.089 1.00 0.00 1 MET A CA 11
ATOM 16333 C C . MET A 1 4 ? 4.587 0.347 -0.670 1.00 0.00 1 MET A C 11
ATOM 16334 O O . MET A 1 4 ? 5.276 -0.357 0.083 1.00 0.00 1 MET A O 11
ATOM 16348 N N . SER A 1 5 ? 4.766 0.390 -2.012 1.00 0.00 2 SER A N 11
ATOM 16349 C CA . SER A 1 5 ? 5.752 -0.447 -2.724 1.00 0.00 2 SER A CA 11
ATOM 16350 C C . SER A 1 5 ? 7.203 -0.072 -2.333 1.00 0.00 2 SER A C 11
ATOM 16351 O O . SER A 1 5 ? 7.762 0.918 -2.817 1.00 0.00 2 SER A O 11
ATOM 16359 N N . LYS A 1 6 ? 7.775 -0.864 -1.404 1.00 0.00 3 LYS A N 11
ATOM 16360 C CA . LYS A 1 6 ? 9.163 -0.699 -0.924 1.00 0.00 3 LYS A CA 11
ATOM 16361 C C . LYS A 1 6 ? 10.145 -1.551 -1.754 1.00 0.00 3 LYS A C 11
ATOM 16362 O O . LYS A 1 6 ? 9.746 -2.322 -2.661 1.00 0.00 3 LYS A O 11
ATOM 16381 N N . LYS A 1 7 ? 11.436 -1.439 -1.408 1.00 0.00 4 LYS A N 11
ATOM 16382 C CA . LYS A 1 7 ? 12.524 -2.048 -2.189 1.00 0.00 4 LYS A CA 11
ATOM 16383 C C . LYS A 1 7 ? 13.686 -2.413 -1.239 1.00 0.00 4 LYS A C 11
ATOM 16384 O O . LYS A 1 7 ? 13.985 -1.682 -0.295 1.00 0.00 4 LYS A O 11
ATOM 16403 N N . LEU A 1 8 ? 14.317 -3.558 -1.495 1.00 0.00 5 LEU A N 11
ATOM 16404 C CA . LEU A 1 8 ? 15.495 -4.039 -0.759 1.00 0.00 5 LEU A CA 11
ATOM 16405 C C . LEU A 1 8 ? 16.567 -4.390 -1.779 1.00 0.00 5 LEU A C 11
ATOM 16406 O O . LEU A 1 8 ? 16.269 -4.936 -2.845 1.00 0.00 5 LEU A O 11
ATOM 16422 N N . ILE A 1 9 ? 17.811 -4.041 -1.475 1.00 0.00 6 ILE A N 11
ATOM 16423 C CA . ILE A 1 9 ? 18.974 -4.508 -2.227 1.00 0.00 6 ILE A CA 11
ATOM 16424 C C . ILE A 1 9 ? 20.000 -5.053 -1.232 1.00 0.00 6 ILE A C 11
ATOM 16425 O O . ILE A 1 9 ? 19.892 -4.820 -0.018 1.00 0.00 6 ILE A O 11
ATOM 16441 N N . ALA A 1 10 ? 20.979 -5.784 -1.741 1.00 0.00 7 ALA A N 11
ATOM 16442 C CA . ALA A 1 10 ? 22.079 -6.309 -0.930 1.00 0.00 7 ALA A CA 11
ATOM 16443 C C . ALA A 1 10 ? 23.319 -6.475 -1.803 1.00 0.00 7 ALA A C 11
ATOM 16444 O O . ALA A 1 10 ? 23.245 -6.381 -3.034 1.00 0.00 7 ALA A O 11
ATOM 16451 N N . LEU A 1 11 ? 24.456 -6.729 -1.161 1.00 0.00 8 LEU A N 11
ATOM 16452 C CA . LEU A 1 11 ? 25.736 -6.881 -1.846 1.00 0.00 8 LEU A CA 11
ATOM 16453 C C . LEU A 1 11 ? 26.501 -8.011 -1.156 1.00 0.00 8 LEU A C 11
ATOM 16454 O O . LEU A 1 11 ? 26.935 -7.868 -0.010 1.00 0.00 8 LEU A O 11
ATOM 16470 N N . CYS A 1 12 ? 26.631 -9.136 -1.860 1.00 0.00 9 CYS A N 11
ATOM 16471 C CA . CYS A 1 12 ? 27.382 -10.301 -1.403 1.00 0.00 9 CYS A CA 11
ATOM 16472 C C . CYS A 1 12 ? 28.760 -10.325 -2.090 1.00 0.00 9 CYS A C 11
ATOM 16473 O O . CYS A 1 12 ? 28.849 -10.589 -3.284 1.00 0.00 9 CYS A O 11
ATOM 16481 N N . ALA A 1 13 ? 29.833 -10.022 -1.332 1.00 0.00 10 ALA A N 11
ATOM 16482 C CA . ALA A 1 13 ? 31.216 -9.958 -1.879 1.00 0.00 10 ALA A CA 11
ATOM 16483 C C . ALA A 1 13 ? 32.149 -10.866 -1.063 1.00 0.00 10 ALA A C 11
ATOM 16484 O O . ALA A 1 13 ? 32.373 -10.622 0.129 1.00 0.00 10 ALA A O 11
ATOM 16491 N N . CYS A 1 14 ? 32.686 -11.918 -1.707 1.00 0.00 11 CYS A N 11
ATOM 16492 C CA . CYS A 1 14 ? 33.523 -12.931 -1.035 1.00 0.00 11 CYS A CA 11
ATOM 16493 C C . CYS A 1 14 ? 34.900 -13.033 -1.712 1.00 0.00 11 CYS A C 11
ATOM 16494 O O . CYS A 1 14 ? 34.971 -13.005 -2.943 1.00 0.00 11 CYS A O 11
ATOM 16502 N N . PRO A 1 15 ? 36.013 -13.167 -0.917 1.00 0.00 12 PRO A N 11
ATOM 16503 C CA . PRO A 1 15 ? 37.366 -13.469 -1.456 1.00 0.00 12 PRO A CA 11
ATOM 16504 C C . PRO A 1 15 ? 37.519 -14.944 -1.906 1.00 0.00 12 PRO A C 11
ATOM 16505 O O . PRO A 1 15 ? 38.469 -15.285 -2.615 1.00 0.00 12 PRO A O 11
ATOM 16516 N N . MET A 1 16 ? 36.581 -15.808 -1.461 1.00 0.00 13 MET A N 11
ATOM 16517 C CA . MET A 1 16 ? 36.547 -17.236 -1.830 1.00 0.00 13 MET A CA 11
ATOM 16518 C C . MET A 1 16 ? 36.183 -17.394 -3.314 1.00 0.00 13 MET A C 11
ATOM 16519 O O . MET A 1 16 ? 36.934 -17.985 -4.102 1.00 0.00 13 MET A O 11
ATOM 16533 N N . GLY A 1 17 ? 35.019 -16.837 -3.671 1.00 0.00 14 GLY A N 11
ATOM 16534 C CA . GLY A 1 17 ? 34.488 -16.930 -5.027 1.00 0.00 14 GLY A CA 11
ATOM 16535 C C . GLY A 1 17 ? 33.019 -16.550 -5.085 1.00 0.00 14 GLY A C 11
ATOM 16536 O O . GLY A 1 17 ? 32.366 -16.391 -4.037 1.00 0.00 14 GLY A O 11
ATOM 16540 N N . LEU A 1 18 ? 32.491 -16.434 -6.317 1.00 0.00 15 LEU A N 11
ATOM 16541 C CA . LEU A 1 18 ? 31.074 -16.103 -6.562 1.00 0.00 15 LEU A CA 11
ATOM 16542 C C . LEU A 1 18 ? 30.132 -17.235 -6.110 1.00 0.00 15 LEU A C 11
ATOM 16543 O O . LEU A 1 18 ? 28.959 -16.992 -5.874 1.00 0.00 15 LEU A O 11
ATOM 16559 N N . ALA A 1 19 ? 30.659 -18.458 -5.966 1.00 0.00 16 ALA A N 11
ATOM 16560 C CA . ALA A 1 19 ? 29.883 -19.602 -5.443 1.00 0.00 16 ALA A CA 11
ATOM 16561 C C . ALA A 1 19 ? 29.307 -19.287 -4.042 1.00 0.00 16 ALA A C 11
ATOM 16562 O O . ALA A 1 19 ? 28.115 -19.501 -3.778 1.00 0.00 16 ALA A O 11
ATOM 16569 N N . HIS A 1 20 ? 30.166 -18.711 -3.175 1.00 0.00 17 HIS A N 11
ATOM 16570 C CA . HIS A 1 20 ? 29.792 -18.364 -1.790 1.00 0.00 17 HIS A CA 11
ATOM 16571 C C . HIS A 1 20 ? 28.855 -17.136 -1.776 1.00 0.00 17 HIS A C 11
ATOM 16572 O O . HIS A 1 20 ? 27.919 -17.064 -0.963 1.00 0.00 17 HIS A O 11
ATOM 16587 N N . THR A 1 21 ? 29.104 -16.184 -2.706 1.00 0.00 18 THR A N 11
ATOM 16588 C CA . THR A 1 21 ? 28.287 -14.961 -2.821 1.00 0.00 18 THR A CA 11
ATOM 16589 C C . THR A 1 21 ? 26.840 -15.312 -3.222 1.00 0.00 18 THR A C 11
ATOM 16590 O O . THR A 1 21 ? 25.905 -14.700 -2.733 1.00 0.00 18 THR A O 11
ATOM 16601 N N . PHE A 1 22 ? 26.689 -16.321 -4.108 1.00 0.00 19 PHE A N 11
ATOM 16602 C CA . PHE A 1 22 ? 25.374 -16.778 -4.605 1.00 0.00 19 PHE A CA 11
ATOM 16603 C C . PHE A 1 22 ? 24.618 -17.605 -3.552 1.00 0.00 19 PHE A C 11
ATOM 16604 O O . PHE A 1 22 ? 23.399 -17.706 -3.623 1.00 0.00 19 PHE A O 11
ATOM 16621 N N . MET A 1 23 ? 25.348 -18.209 -2.592 1.00 0.00 20 MET A N 11
ATOM 16622 C CA . MET A 1 23 ? 24.727 -18.831 -1.396 1.00 0.00 20 MET A CA 11
ATOM 16623 C C . MET A 1 23 ? 23.967 -17.760 -0.574 1.00 0.00 20 MET A C 11
ATOM 16624 O O . MET A 1 23 ? 22.797 -17.945 -0.204 1.00 0.00 20 MET A O 11
ATOM 16638 N N . ALA A 1 24 ? 24.658 -16.632 -0.327 1.00 0.00 21 ALA A N 11
ATOM 16639 C CA . ALA A 1 24 ? 24.099 -15.484 0.421 1.00 0.00 21 ALA A CA 11
ATOM 16640 C C . ALA A 1 24 ? 23.024 -14.737 -0.390 1.00 0.00 21 ALA A C 11
ATOM 16641 O O . ALA A 1 24 ? 21.999 -14.317 0.154 1.00 0.00 21 ALA A O 11
ATOM 16648 N N . ALA A 1 25 ? 23.277 -14.609 -1.701 1.00 0.00 22 ALA A N 11
ATOM 16649 C CA . ALA A 1 25 ? 22.416 -13.870 -2.634 1.00 0.00 22 ALA A CA 11
ATOM 16650 C C . ALA A 1 25 ? 21.079 -14.581 -2.834 1.00 0.00 22 ALA A C 11
ATOM 16651 O O . ALA A 1 25 ? 20.043 -13.933 -2.911 1.00 0.00 22 ALA A O 11
ATOM 16658 N N . GLN A 1 26 ? 21.123 -15.918 -2.919 1.00 0.00 23 GLN A N 11
ATOM 16659 C CA . GLN A 1 26 ? 19.918 -16.750 -3.042 1.00 0.00 23 GLN A CA 11
ATOM 16660 C C . GLN A 1 26 ? 19.067 -16.643 -1.770 1.00 0.00 23 GLN A C 11
ATOM 16661 O O . GLN A 1 26 ? 17.875 -16.341 -1.843 1.00 0.00 23 GLN A O 11
ATOM 16675 N N . ALA A 1 27 ? 19.718 -16.837 -0.615 1.00 0.00 24 ALA A N 11
ATOM 16676 C CA . ALA A 1 27 ? 19.043 -16.879 0.688 1.00 0.00 24 ALA A CA 11
ATOM 16677 C C . ALA A 1 27 ? 18.314 -15.549 1.014 1.00 0.00 24 ALA A C 11
ATOM 16678 O O . ALA A 1 27 ? 17.122 -15.559 1.384 1.00 0.00 24 ALA A O 11
ATOM 16685 N N . LEU A 1 28 ? 19.027 -14.414 0.850 1.00 0.00 25 LEU A N 11
ATOM 16686 C CA . LEU A 1 28 ? 18.454 -13.064 1.062 1.00 0.00 25 LEU A CA 11
ATOM 16687 C C . LEU A 1 28 ? 17.343 -12.754 0.043 1.00 0.00 25 LEU A C 11
ATOM 16688 O O . LEU A 1 28 ? 16.355 -12.103 0.391 1.00 0.00 25 LEU A O 11
ATOM 16704 N N . GLU A 1 29 ? 17.523 -13.217 -1.215 1.00 0.00 26 GLU A N 11
ATOM 16705 C CA . GLU A 1 29 ? 16.550 -12.976 -2.297 1.00 0.00 26 GLU A CA 11
ATOM 16706 C C . GLU A 1 29 ? 15.188 -13.570 -1.927 1.00 0.00 26 GLU A C 11
ATOM 16707 O O . GLU A 1 29 ? 14.199 -12.843 -1.866 1.00 0.00 26 GLU A O 11
ATOM 16719 N N . GLU A 1 30 ? 15.196 -14.881 -1.610 1.00 0.00 27 GLU A N 11
ATOM 16720 C CA . GLU A 1 30 ? 13.991 -15.645 -1.234 1.00 0.00 27 GLU A CA 11
ATOM 16721 C C . GLU A 1 30 ? 13.228 -14.952 -0.090 1.00 0.00 27 GLU A C 11
ATOM 16722 O O . GLU A 1 30 ? 12.060 -14.618 -0.234 1.00 0.00 27 GLU A O 11
ATOM 16734 N N . ALA A 1 31 ? 13.955 -14.660 0.998 1.00 0.00 28 ALA A N 11
ATOM 16735 C CA . ALA A 1 31 ? 13.384 -14.054 2.221 1.00 0.00 28 ALA A CA 11
ATOM 16736 C C . ALA A 1 31 ? 12.778 -12.654 1.967 1.00 0.00 28 ALA A C 11
ATOM 16737 O O . ALA A 1 31 ? 11.737 -12.310 2.539 1.00 0.00 28 ALA A O 11
ATOM 16744 N N . ALA A 1 32 ? 13.434 -11.869 1.098 1.00 0.00 29 ALA A N 11
ATOM 16745 C CA . ALA A 1 32 ? 12.986 -10.506 0.742 1.00 0.00 29 ALA A CA 11
ATOM 16746 C C . ALA A 1 32 ? 11.805 -10.513 -0.258 1.00 0.00 29 ALA A C 11
ATOM 16747 O O . ALA A 1 32 ? 11.019 -9.558 -0.295 1.00 0.00 29 ALA A O 11
ATOM 16754 N N . VAL A 1 33 ? 11.666 -11.607 -1.038 1.00 0.00 30 VAL A N 11
ATOM 16755 C CA . VAL A 1 33 ? 10.499 -11.822 -1.926 1.00 0.00 30 VAL A CA 11
ATOM 16756 C C . VAL A 1 33 ? 9.242 -11.953 -1.052 1.00 0.00 30 VAL A C 11
ATOM 16757 O O . VAL A 1 33 ? 8.194 -11.339 -1.308 1.00 0.00 30 VAL A O 11
ATOM 16770 N N . GLU A 1 34 ? 9.418 -12.727 0.021 1.00 0.00 31 GLU A N 11
ATOM 16771 C CA . GLU A 1 34 ? 8.363 -13.082 0.969 1.00 0.00 31 GLU A CA 11
ATOM 16772 C C . GLU A 1 34 ? 8.101 -11.946 1.981 1.00 0.00 31 GLU A C 11
ATOM 16773 O O . GLU A 1 34 ? 7.022 -11.886 2.583 1.00 0.00 31 GLU A O 11
ATOM 16785 N N . ALA A 1 35 ? 9.093 -11.042 2.148 1.00 0.00 32 ALA A N 11
ATOM 16786 C CA . ALA A 1 35 ? 8.958 -9.832 2.987 1.00 0.00 32 ALA A CA 11
ATOM 16787 C C . ALA A 1 35 ? 8.024 -8.791 2.323 1.00 0.00 32 ALA A C 11
ATOM 16788 O O . ALA A 1 35 ? 7.557 -7.854 2.984 1.00 0.00 32 ALA A O 11
ATOM 16795 N N . GLY A 1 36 ? 7.772 -8.960 1.003 1.00 0.00 33 GLY A N 11
ATOM 16796 C CA . GLY A 1 36 ? 6.709 -8.222 0.302 1.00 0.00 33 GLY A CA 11
ATOM 16797 C C . GLY A 1 36 ? 7.204 -7.285 -0.786 1.00 0.00 33 GLY A C 11
ATOM 16798 O O . GLY A 1 36 ? 6.427 -6.892 -1.661 1.00 0.00 33 GLY A O 11
ATOM 16802 N N . TYR A 1 37 ? 8.491 -6.928 -0.739 1.00 0.00 34 TYR A N 11
ATOM 16803 C CA . TYR A 1 37 ? 9.082 -5.915 -1.644 1.00 0.00 34 TYR A CA 11
ATOM 16804 C C . TYR A 1 37 ? 9.967 -6.518 -2.729 1.00 0.00 34 TYR A C 11
ATOM 16805 O O . TYR A 1 37 ? 10.125 -7.741 -2.824 1.00 0.00 34 TYR A O 11
ATOM 16823 N N . GLU A 1 38 ? 10.527 -5.611 -3.565 1.00 0.00 35 GLU A N 11
ATOM 16824 C CA . GLU A 1 38 ? 11.489 -5.990 -4.613 1.00 0.00 35 GLU A CA 11
ATOM 16825 C C . GLU A 1 38 ? 12.855 -6.280 -3.960 1.00 0.00 35 GLU A C 11
ATOM 16826 O O . GLU A 1 38 ? 13.173 -5.708 -2.919 1.00 0.00 35 GLU A O 11
ATOM 16838 N N . VAL A 1 39 ? 13.645 -7.178 -4.566 1.00 0.00 36 VAL A N 11
ATOM 16839 C CA . VAL A 1 39 ? 14.993 -7.518 -4.077 1.00 0.00 36 VAL A CA 11
ATOM 16840 C C . VAL A 1 39 ? 15.975 -7.621 -5.254 1.00 0.00 36 VAL A C 11
ATOM 16841 O O . VAL A 1 39 ? 15.662 -8.225 -6.284 1.00 0.00 36 VAL A O 11
ATOM 16854 N N . LYS A 1 40 ? 17.145 -6.984 -5.102 1.00 0.00 37 LYS A N 11
ATOM 16855 C CA . LYS A 1 40 ? 18.211 -6.992 -6.121 1.00 0.00 37 LYS A CA 11
ATOM 16856 C C . LYS A 1 40 ? 19.574 -7.070 -5.422 1.00 0.00 37 LYS A C 11
ATOM 16857 O O . LYS A 1 40 ? 19.958 -6.143 -4.715 1.00 0.00 37 LYS A O 11
ATOM 16876 N N . ILE A 1 41 ? 20.290 -8.189 -5.587 1.00 0.00 38 ILE A N 11
ATOM 16877 C CA . ILE A 1 41 ? 21.554 -8.439 -4.859 1.00 0.00 38 ILE A CA 11
ATOM 16878 C C . ILE A 1 41 ? 22.747 -8.592 -5.818 1.00 0.00 38 ILE A C 11
ATOM 16879 O O . ILE A 1 41 ? 22.841 -9.586 -6.545 1.00 0.00 38 ILE A O 11
ATOM 16895 N N . GLU A 1 42 ? 23.649 -7.603 -5.786 1.00 0.00 39 GLU A N 11
ATOM 16896 C CA . GLU A 1 42 ? 24.921 -7.627 -6.533 1.00 0.00 39 GLU A CA 11
ATOM 16897 C C . GLU A 1 42 ? 25.912 -8.568 -5.838 1.00 0.00 39 GLU A C 11
ATOM 16898 O O . GLU A 1 42 ? 25.987 -8.602 -4.609 1.00 0.00 39 GLU A O 11
ATOM 16910 N N . THR A 1 43 ? 26.655 -9.335 -6.638 1.00 0.00 40 THR A N 11
ATOM 16911 C CA . THR A 1 43 ? 27.628 -10.319 -6.154 1.00 0.00 40 THR A CA 11
ATOM 16912 C C . THR A 1 43 ? 29.009 -10.004 -6.742 1.00 0.00 40 THR A C 11
ATOM 16913 O O . THR A 1 43 ? 29.206 -10.112 -7.952 1.00 0.00 40 THR A O 11
ATOM 16924 N N . GLN A 1 44 ? 29.951 -9.575 -5.887 1.00 0.00 41 GLN A N 11
ATOM 16925 C CA . GLN A 1 44 ? 31.303 -9.183 -6.316 1.00 0.00 41 GLN A CA 11
ATOM 16926 C C . GLN A 1 44 ? 32.343 -10.250 -5.936 1.00 0.00 41 GLN A C 11
ATOM 16927 O O . GLN A 1 44 ? 32.223 -10.925 -4.899 1.00 0.00 41 GLN A O 11
ATOM 16941 N N . GLY A 1 45 ? 33.358 -10.384 -6.803 1.00 0.00 42 GLY A N 11
ATOM 16942 C CA . GLY A 1 45 ? 34.488 -11.273 -6.579 1.00 0.00 42 GLY A CA 11
ATOM 16943 C C . GLY A 1 45 ? 35.603 -11.039 -7.597 1.00 0.00 42 GLY A C 11
ATOM 16944 O O . GLY A 1 45 ? 35.393 -10.346 -8.599 1.00 0.00 42 GLY A O 11
ATOM 16948 N N . ALA A 1 46 ? 36.779 -11.649 -7.344 1.00 0.00 43 ALA A N 11
ATOM 16949 C CA . ALA A 1 46 ? 37.970 -11.526 -8.217 1.00 0.00 43 ALA A CA 11
ATOM 16950 C C . ALA A 1 46 ? 37.719 -12.128 -9.613 1.00 0.00 43 ALA A C 11
ATOM 16951 O O . ALA A 1 46 ? 38.368 -11.741 -10.589 1.00 0.00 43 ALA A O 11
ATOM 16958 N N . ASP A 1 47 ? 36.768 -13.078 -9.688 1.00 0.00 44 ASP A N 11
ATOM 16959 C CA . ASP A 1 47 ? 36.322 -13.676 -10.961 1.00 0.00 44 ASP A CA 11
ATOM 16960 C C . ASP A 1 47 ? 35.477 -12.671 -11.765 1.00 0.00 44 ASP A C 11
ATOM 16961 O O . ASP A 1 47 ? 35.610 -12.578 -12.993 1.00 0.00 44 ASP A O 11
ATOM 16970 N N . GLY A 1 48 ? 34.618 -11.917 -11.057 1.00 0.00 45 GLY A N 11
ATOM 16971 C CA . GLY A 1 48 ? 33.748 -10.931 -11.693 1.00 0.00 45 GLY A CA 11
ATOM 16972 C C . GLY A 1 48 ? 32.605 -10.473 -10.802 1.00 0.00 45 GLY A C 11
ATOM 16973 O O . GLY A 1 48 ? 32.544 -10.824 -9.613 1.00 0.00 45 GLY A O 11
ATOM 16977 N N . ILE A 1 49 ? 31.704 -9.666 -11.391 1.00 0.00 46 ILE A N 11
ATOM 16978 C CA . ILE A 1 49 ? 30.519 -9.110 -10.711 1.00 0.00 46 ILE A CA 11
ATOM 16979 C C . ILE A 1 49 ? 29.255 -9.535 -11.486 1.00 0.00 46 ILE A C 11
ATOM 16980 O O . ILE A 1 49 ? 29.224 -9.457 -12.721 1.00 0.00 46 ILE A O 11
ATOM 16996 N N . GLN A 1 50 ? 28.228 -9.986 -10.751 1.00 0.00 47 GLN A N 11
ATOM 16997 C CA . GLN A 1 50 ? 26.947 -10.453 -11.322 1.00 0.00 47 GLN A CA 11
ATOM 16998 C C . GLN A 1 50 ? 25.778 -9.744 -10.617 1.00 0.00 47 GLN A C 11
ATOM 16999 O O . GLN A 1 50 ? 25.915 -9.338 -9.462 1.00 0.00 47 GLN A O 11
ATOM 17013 N N . ASN A 1 51 ? 24.642 -9.598 -11.334 1.00 0.00 48 ASN A N 11
ATOM 17014 C CA . ASN A 1 51 ? 23.385 -9.005 -10.804 1.00 0.00 48 ASN A CA 11
ATOM 17015 C C . ASN A 1 51 ? 23.640 -7.542 -10.346 1.00 0.00 48 ASN A C 11
ATOM 17016 O O . ASN A 1 51 ? 23.106 -7.093 -9.320 1.00 0.00 48 ASN A O 11
ATOM 17027 N N . ARG A 1 52 ? 24.449 -6.824 -11.170 1.00 0.00 49 ARG A N 11
ATOM 17028 C CA . ARG A 1 52 ? 24.927 -5.442 -10.929 1.00 0.00 49 ARG A CA 11
ATOM 17029 C C . ARG A 1 52 ? 23.798 -4.475 -10.498 1.00 0.00 49 ARG A C 11
ATOM 17030 O O . ARG A 1 52 ? 22.787 -4.328 -11.193 1.00 0.00 49 ARG A O 11
ATOM 17051 N N . LEU A 1 53 ? 24.011 -3.834 -9.344 1.00 0.00 50 LEU A N 11
ATOM 17052 C CA . LEU A 1 53 ? 23.144 -2.768 -8.814 1.00 0.00 50 LEU A CA 11
ATOM 17053 C C . LEU A 1 53 ? 23.414 -1.444 -9.537 1.00 0.00 50 LEU A C 11
ATOM 17054 O O . LEU A 1 53 ? 24.574 -1.044 -9.715 1.00 0.00 50 LEU A O 11
ATOM 17070 N N . THR A 1 54 ? 22.331 -0.776 -9.950 1.00 0.00 51 THR A N 11
ATOM 17071 C CA . THR A 1 54 ? 22.398 0.536 -10.605 1.00 0.00 51 THR A CA 11
ATOM 17072 C C . THR A 1 54 ? 22.163 1.644 -9.570 1.00 0.00 51 THR A C 11
ATOM 17073 O O . THR A 1 54 ? 21.746 1.368 -8.436 1.00 0.00 51 THR A O 11
ATOM 17084 N N . ALA A 1 55 ? 22.405 2.903 -9.979 1.00 0.00 52 ALA A N 11
ATOM 17085 C CA . ALA A 1 55 ? 22.137 4.080 -9.141 1.00 0.00 52 ALA A CA 11
ATOM 17086 C C . ALA A 1 55 ? 20.658 4.142 -8.726 1.00 0.00 52 ALA A C 11
ATOM 17087 O O . ALA A 1 55 ? 20.342 4.542 -7.601 1.00 0.00 52 ALA A O 11
ATOM 17094 N N . GLN A 1 56 ? 19.768 3.697 -9.642 1.00 0.00 53 GLN A N 11
ATOM 17095 C CA . GLN A 1 56 ? 18.324 3.651 -9.388 1.00 0.00 53 GLN A CA 11
ATOM 17096 C C . GLN A 1 56 ? 18.006 2.642 -8.268 1.00 0.00 53 GLN A C 11
ATOM 17097 O O . GLN A 1 56 ? 17.278 2.977 -7.351 1.00 0.00 53 GLN A O 11
ATOM 17111 N N . ASP A 1 57 ? 18.599 1.423 -8.345 1.00 0.00 54 ASP A N 11
ATOM 17112 C CA . ASP A 1 57 ? 18.401 0.347 -7.327 1.00 0.00 54 ASP A CA 11
ATOM 17113 C C . ASP A 1 57 ? 18.707 0.844 -5.910 1.00 0.00 54 ASP A C 11
ATOM 17114 O O . ASP A 1 57 ? 17.946 0.587 -4.975 1.00 0.00 54 ASP A O 11
ATOM 17123 N N . ILE A 1 58 ? 19.827 1.568 -5.794 1.00 0.00 55 ILE A N 11
ATOM 17124 C CA . ILE A 1 58 ? 20.335 2.097 -4.512 1.00 0.00 55 ILE A CA 11
ATOM 17125 C C . ILE A 1 58 ? 19.448 3.261 -4.003 1.00 0.00 55 ILE A C 11
ATOM 17126 O O . ILE A 1 58 ? 19.256 3.425 -2.791 1.00 0.00 55 ILE A O 11
ATOM 17142 N N . ALA A 1 59 ? 18.885 4.036 -4.953 1.00 0.00 56 ALA A N 11
ATOM 17143 C CA . ALA A 1 59 ? 17.977 5.163 -4.653 1.00 0.00 56 ALA A CA 11
ATOM 17144 C C . ALA A 1 59 ? 16.608 4.664 -4.146 1.00 0.00 56 ALA A C 11
ATOM 17145 O O . ALA A 1 59 ? 16.041 5.228 -3.209 1.00 0.00 56 ALA A O 11
ATOM 17152 N N . GLU A 1 60 ? 16.095 3.601 -4.785 1.00 0.00 57 GLU A N 11
ATOM 17153 C CA . GLU A 1 60 ? 14.797 2.978 -4.444 1.00 0.00 57 GLU A CA 11
ATOM 17154 C C . GLU A 1 60 ? 14.888 2.207 -3.122 1.00 0.00 57 GLU A C 11
ATOM 17155 O O . GLU A 1 60 ? 13.901 2.114 -2.382 1.00 0.00 57 GLU A O 11
ATOM 17167 N N . ALA A 1 61 ? 16.090 1.646 -2.870 1.00 0.00 58 ALA A N 11
ATOM 17168 C CA . ALA A 1 61 ? 16.364 0.743 -1.741 1.00 0.00 58 ALA A CA 11
ATOM 17169 C C . ALA A 1 61 ? 16.004 1.369 -0.383 1.00 0.00 58 ALA A C 11
ATOM 17170 O O . ALA A 1 61 ? 16.713 2.245 0.118 1.00 0.00 58 ALA A O 11
ATOM 17177 N N . THR A 1 62 ? 14.855 0.940 0.155 1.00 0.00 59 THR A N 11
ATOM 17178 C CA . THR A 1 62 ? 14.446 1.206 1.539 1.00 0.00 59 THR A CA 11
ATOM 17179 C C . THR A 1 62 ? 15.467 0.567 2.509 1.00 0.00 59 THR A C 11
ATOM 17180 O O . THR A 1 62 ? 15.828 1.148 3.537 1.00 0.00 59 THR A O 11
ATOM 17191 N N . ILE A 1 63 ? 15.941 -0.637 2.125 1.00 0.00 60 ILE A N 11
ATOM 17192 C CA . ILE A 1 63 ? 16.897 -1.440 2.913 1.00 0.00 60 ILE A CA 11
ATOM 17193 C C . ILE A 1 63 ? 18.093 -1.858 2.030 1.00 0.00 60 ILE A C 11
ATOM 17194 O O . ILE A 1 63 ? 17.909 -2.193 0.853 1.00 0.00 60 ILE A O 11
ATOM 17210 N N . ILE A 1 64 ? 19.317 -1.814 2.606 1.00 0.00 61 ILE A N 11
ATOM 17211 C CA . ILE A 1 64 ? 20.548 -2.351 1.973 1.00 0.00 61 ILE A CA 11
ATOM 17212 C C . ILE A 1 64 ? 21.286 -3.232 2.989 1.00 0.00 61 ILE A C 11
ATOM 17213 O O . ILE A 1 64 ? 21.435 -2.832 4.139 1.00 0.00 61 ILE A O 11
ATOM 17229 N N . ILE A 1 65 ? 21.730 -4.435 2.575 1.00 0.00 62 ILE A N 11
ATOM 17230 C CA . ILE A 1 65 ? 22.554 -5.329 3.429 1.00 0.00 62 ILE A CA 11
ATOM 17231 C C . ILE A 1 65 ? 23.891 -5.625 2.717 1.00 0.00 62 ILE A C 11
ATOM 17232 O O . ILE A 1 65 ? 23.895 -6.298 1.688 1.00 0.00 62 ILE A O 11
ATOM 17248 N N . HIS A 1 66 ? 25.032 -5.132 3.251 1.00 0.00 63 HIS A N 11
ATOM 17249 C CA . HIS A 1 66 ? 26.364 -5.492 2.708 1.00 0.00 63 HIS A CA 11
ATOM 17250 C C . HIS A 1 66 ? 26.840 -6.790 3.365 1.00 0.00 63 HIS A C 11
ATOM 17251 O O . HIS A 1 66 ? 27.509 -6.784 4.400 1.00 0.00 63 HIS A O 11
ATOM 17265 N N . SER A 1 67 ? 26.404 -7.899 2.760 1.00 0.00 64 SER A N 11
ATOM 17266 C CA . SER A 1 67 ? 26.761 -9.256 3.161 1.00 0.00 64 SER A CA 11
ATOM 17267 C C . SER A 1 67 ? 28.133 -9.607 2.584 1.00 0.00 64 SER A C 11
ATOM 17268 O O . SER A 1 67 ? 28.246 -10.273 1.551 1.00 0.00 64 SER A O 11
ATOM 17276 N N . VAL A 1 68 ? 29.191 -9.120 3.224 1.00 0.00 65 VAL A N 11
ATOM 17277 C CA . VAL A 1 68 ? 30.546 -9.198 2.658 1.00 0.00 65 VAL A CA 11
ATOM 17278 C C . VAL A 1 68 ? 31.534 -9.824 3.648 1.00 0.00 65 VAL A C 11
ATOM 17279 O O . VAL A 1 68 ? 31.296 -9.874 4.855 1.00 0.00 65 VAL A O 11
ATOM 17292 N N . ALA A 1 69 ? 32.625 -10.346 3.093 1.00 0.00 66 ALA A N 11
ATOM 17293 C CA . ALA A 1 69 ? 33.757 -10.908 3.847 1.00 0.00 66 ALA A CA 11
ATOM 17294 C C . ALA A 1 69 ? 35.028 -10.080 3.558 1.00 0.00 66 ALA A C 11
ATOM 17295 O O . ALA A 1 69 ? 36.059 -10.254 4.219 1.00 0.00 66 ALA A O 11
ATOM 17302 N N . VAL A 1 70 ? 34.925 -9.185 2.547 1.00 0.00 67 VAL A N 11
ATOM 17303 C CA . VAL A 1 70 ? 35.953 -8.192 2.165 1.00 0.00 67 VAL A CA 11
ATOM 17304 C C . VAL A 1 70 ? 35.246 -6.888 1.764 1.00 0.00 67 VAL A C 11
ATOM 17305 O O . VAL A 1 70 ? 34.042 -6.900 1.481 1.00 0.00 67 VAL A O 11
ATOM 17318 N N . THR A 1 71 ? 36.002 -5.779 1.742 1.00 0.00 68 THR A N 11
ATOM 17319 C CA . THR A 1 71 ? 35.504 -4.473 1.292 1.00 0.00 68 THR A CA 11
ATOM 17320 C C . THR A 1 71 ? 35.073 -4.549 -0.196 1.00 0.00 68 THR A C 11
ATOM 17321 O O . THR A 1 71 ? 35.923 -4.799 -1.067 1.00 0.00 68 THR A O 11
ATOM 17332 N N . PRO A 1 72 ? 33.744 -4.370 -0.509 1.00 0.00 69 PRO A N 11
ATOM 17333 C CA . PRO A 1 72 ? 33.253 -4.385 -1.904 1.00 0.00 69 PRO A CA 11
ATOM 17334 C C . PRO A 1 72 ? 33.720 -3.123 -2.666 1.00 0.00 69 PRO A C 11
ATOM 17335 O O . PRO A 1 72 ? 33.936 -2.078 -2.045 1.00 0.00 69 PRO A O 11
ATOM 17346 N N . GLU A 1 73 ? 33.885 -3.229 -3.998 1.00 0.00 70 GLU A N 11
ATOM 17347 C CA . GLU A 1 73 ? 34.471 -2.141 -4.815 1.00 0.00 70 GLU A CA 11
ATOM 17348 C C . GLU A 1 73 ? 33.536 -0.916 -4.861 1.00 0.00 70 GLU A C 11
ATOM 17349 O O . GLU A 1 73 ? 33.962 0.225 -4.639 1.00 0.00 70 GLU A O 11
ATOM 17361 N N . ASP A 1 74 ? 32.244 -1.186 -5.089 1.00 0.00 71 ASP A N 11
ATOM 17362 C CA . ASP A 1 74 ? 31.227 -0.151 -5.384 1.00 0.00 71 ASP A CA 11
ATOM 17363 C C . ASP A 1 74 ? 30.559 0.393 -4.107 1.00 0.00 71 ASP A C 11
ATOM 17364 O O . ASP A 1 74 ? 29.557 1.112 -4.187 1.00 0.00 71 ASP A O 11
ATOM 17373 N N . ASN A 1 75 ? 31.176 0.100 -2.937 1.00 0.00 72 ASN A N 11
ATOM 17374 C CA . ASN A 1 75 ? 30.658 0.460 -1.590 1.00 0.00 72 ASN A CA 11
ATOM 17375 C C . ASN A 1 75 ? 30.383 1.982 -1.437 1.00 0.00 72 ASN A C 11
ATOM 17376 O O . ASN A 1 75 ? 29.501 2.392 -0.669 1.00 0.00 72 ASN A O 11
ATOM 17387 N N . GLU A 1 76 ? 31.136 2.782 -2.220 1.00 0.00 73 GLU A N 11
ATOM 17388 C CA . GLU A 1 76 ? 31.085 4.259 -2.219 1.00 0.00 73 GLU A CA 11
ATOM 17389 C C . GLU A 1 76 ? 29.671 4.816 -2.509 1.00 0.00 73 GLU A C 11
ATOM 17390 O O . GLU A 1 76 ? 29.283 5.859 -1.981 1.00 0.00 73 GLU A O 11
ATOM 17402 N N . ARG A 1 77 ? 28.921 4.095 -3.352 1.00 0.00 74 ARG A N 11
ATOM 17403 C CA . ARG A 1 77 ? 27.584 4.509 -3.827 1.00 0.00 74 ARG A CA 11
ATOM 17404 C C . ARG A 1 77 ? 26.544 4.379 -2.708 1.00 0.00 74 ARG A C 11
ATOM 17405 O O . ARG A 1 77 ? 25.655 5.219 -2.546 1.00 0.00 74 ARG A O 11
ATOM 17426 N N . PHE A 1 78 ? 26.705 3.312 -1.927 1.00 0.00 75 PHE A N 11
ATOM 17427 C CA . PHE A 1 78 ? 25.775 2.916 -0.864 1.00 0.00 75 PHE A CA 11
ATOM 17428 C C . PHE A 1 78 ? 25.947 3.795 0.393 1.00 0.00 75 PHE A C 11
ATOM 17429 O O . PHE A 1 78 ? 25.087 3.790 1.270 1.00 0.00 75 PHE A O 11
ATOM 17446 N N . GLU A 1 79 ? 27.053 4.569 0.430 1.00 0.00 76 GLU A N 11
ATOM 17447 C CA . GLU A 1 79 ? 27.394 5.502 1.533 1.00 0.00 76 GLU A CA 11
ATOM 17448 C C . GLU A 1 79 ? 26.252 6.509 1.828 1.00 0.00 76 GLU A C 11
ATOM 17449 O O . GLU A 1 79 ? 26.046 6.904 2.977 1.00 0.00 76 GLU A O 11
ATOM 17461 N N . SER A 1 80 ? 25.515 6.905 0.774 1.00 0.00 77 SER A N 11
ATOM 17462 C CA . SER A 1 80 ? 24.422 7.897 0.873 1.00 0.00 77 SER A CA 11
ATOM 17463 C C . SER A 1 80 ? 23.152 7.325 1.549 1.00 0.00 77 SER A C 11
ATOM 17464 O O . SER A 1 80 ? 22.304 8.088 2.023 1.00 0.00 77 SER A O 11
ATOM 17472 N N . ARG A 1 81 ? 23.032 5.982 1.584 1.00 0.00 78 ARG A N 11
ATOM 17473 C CA . ARG A 1 81 ? 21.803 5.277 2.012 1.00 0.00 78 ARG A CA 11
ATOM 17474 C C . ARG A 1 81 ? 22.032 4.455 3.300 1.00 0.00 78 ARG A C 11
ATOM 17475 O O . ARG A 1 81 ? 23.176 4.289 3.751 1.00 0.00 78 ARG A O 11
ATOM 17496 N N . ASP A 1 82 ? 20.922 3.943 3.881 1.00 0.00 79 ASP A N 11
ATOM 17497 C CA . ASP A 1 82 ? 20.950 3.135 5.117 1.00 0.00 79 ASP A CA 11
ATOM 17498 C C . ASP A 1 82 ? 21.424 1.703 4.805 1.00 0.00 79 ASP A C 11
ATOM 17499 O O . ASP A 1 82 ? 20.631 0.841 4.388 1.00 0.00 79 ASP A O 11
ATOM 17508 N N . VAL A 1 83 ? 22.736 1.475 4.960 1.00 0.00 80 VAL A N 11
ATOM 17509 C CA . VAL A 1 83 ? 23.350 0.155 4.751 1.00 0.00 80 VAL A CA 11
ATOM 17510 C C . VAL A 1 83 ? 23.556 -0.552 6.093 1.00 0.00 80 VAL A C 11
ATOM 17511 O O . VAL A 1 83 ? 23.942 0.069 7.090 1.00 0.00 80 VAL A O 11
ATOM 17524 N N . TYR A 1 84 ? 23.287 -1.858 6.088 1.00 0.00 81 TYR A N 11
ATOM 17525 C CA . TYR A 1 84 ? 23.422 -2.738 7.242 1.00 0.00 81 TYR A CA 11
ATOM 17526 C C . TYR A 1 84 ? 24.504 -3.775 6.903 1.00 0.00 81 TYR A C 11
ATOM 17527 O O . TYR A 1 84 ? 24.230 -4.797 6.259 1.00 0.00 81 TYR A O 11
ATOM 17545 N N . GLU A 1 85 ? 25.763 -3.441 7.259 1.00 0.00 82 GLU A N 11
ATOM 17546 C CA . GLU A 1 85 ? 26.941 -4.259 6.935 1.00 0.00 82 GLU A CA 11
ATOM 17547 C C . GLU A 1 85 ? 27.090 -5.416 7.931 1.00 0.00 82 GLU A C 11
ATOM 17548 O O . GLU A 1 85 ? 27.145 -5.210 9.148 1.00 0.00 82 GLU A O 11
ATOM 17560 N N . ILE A 1 86 ? 27.132 -6.626 7.383 1.00 0.00 83 ILE A N 11
ATOM 17561 C CA . ILE A 1 86 ? 27.307 -7.885 8.124 1.00 0.00 83 ILE A CA 11
ATOM 17562 C C . ILE A 1 86 ? 28.411 -8.716 7.437 1.00 0.00 83 ILE A C 11
ATOM 17563 O O . ILE A 1 86 ? 28.983 -8.291 6.412 1.00 0.00 83 ILE A O 11
ATOM 17579 N N . THR A 1 87 ? 28.707 -9.896 7.990 1.00 0.00 84 THR A N 11
ATOM 17580 C CA . THR A 1 87 ? 29.516 -10.891 7.303 1.00 0.00 84 THR A CA 11
ATOM 17581 C C . THR A 1 87 ? 28.632 -11.654 6.297 1.00 0.00 84 THR A C 11
ATOM 17582 O O . THR A 1 87 ? 27.419 -11.796 6.507 1.00 0.00 84 THR A O 11
ATOM 17593 N N . LEU A 1 88 ? 29.251 -12.148 5.217 1.00 0.00 85 LEU A N 11
ATOM 17594 C CA . LEU A 1 88 ? 28.541 -12.869 4.134 1.00 0.00 85 LEU A CA 11
ATOM 17595 C C . LEU A 1 88 ? 27.888 -14.173 4.651 1.00 0.00 85 LEU A C 11
ATOM 17596 O O . LEU A 1 88 ? 26.839 -14.587 4.148 1.00 0.00 85 LEU A O 11
ATOM 17612 N N . GLN A 1 89 ? 28.504 -14.783 5.683 1.00 0.00 86 GLN A N 11
ATOM 17613 C CA . GLN A 1 89 ? 27.999 -16.024 6.304 1.00 0.00 86 GLN A CA 11
ATOM 17614 C C . GLN A 1 89 ? 26.634 -15.797 6.986 1.00 0.00 86 GLN A C 11
ATOM 17615 O O . GLN A 1 89 ? 25.758 -16.666 6.940 1.00 0.00 86 GLN A O 11
ATOM 17629 N N . ASP A 1 90 ? 26.473 -14.605 7.600 1.00 0.00 87 ASP A N 11
ATOM 17630 C CA . ASP A 1 90 ? 25.243 -14.207 8.318 1.00 0.00 87 ASP A CA 11
ATOM 17631 C C . ASP A 1 90 ? 24.042 -14.172 7.348 1.00 0.00 87 ASP A C 11
ATOM 17632 O O . ASP A 1 90 ? 22.931 -14.528 7.711 1.00 0.00 87 ASP A O 11
ATOM 17641 N N . ALA A 1 91 ? 24.317 -13.787 6.088 1.00 0.00 88 ALA A N 11
ATOM 17642 C CA . ALA A 1 91 ? 23.303 -13.691 5.015 1.00 0.00 88 ALA A CA 11
ATOM 17643 C C . ALA A 1 91 ? 22.824 -15.064 4.516 1.00 0.00 88 ALA A C 11
ATOM 17644 O O . ALA A 1 91 ? 21.852 -15.153 3.762 1.00 0.00 88 ALA A O 11
ATOM 17651 N N . ILE A 1 92 ? 23.533 -16.116 4.921 1.00 0.00 89 ILE A N 11
ATOM 17652 C CA . ILE A 1 92 ? 23.201 -17.502 4.574 1.00 0.00 89 ILE A CA 11
ATOM 17653 C C . ILE A 1 92 ? 22.391 -18.144 5.716 1.00 0.00 89 ILE A C 11
ATOM 17654 O O . ILE A 1 92 ? 21.300 -18.675 5.490 1.00 0.00 89 ILE A O 11
ATOM 17670 N N . LYS A 1 93 ? 22.942 -18.066 6.942 1.00 0.00 90 LYS A N 11
ATOM 17671 C CA . LYS A 1 93 ? 22.346 -18.692 8.148 1.00 0.00 90 LYS A CA 11
ATOM 17672 C C . LYS A 1 93 ? 21.091 -17.934 8.627 1.00 0.00 90 LYS A C 11
ATOM 17673 O O . LYS A 1 93 ? 20.068 -18.544 8.960 1.00 0.00 90 LYS A O 11
ATOM 17692 N N . ASN A 1 94 ? 21.182 -16.600 8.612 1.00 0.00 91 ASN A N 11
ATOM 17693 C CA . ASN A 1 94 ? 20.217 -15.694 9.258 1.00 0.00 91 ASN A CA 11
ATOM 17694 C C . ASN A 1 94 ? 19.538 -14.800 8.199 1.00 0.00 91 ASN A C 11
ATOM 17695 O O . ASN A 1 94 ? 19.068 -13.725 8.525 1.00 0.00 91 ASN A O 11
ATOM 17706 N N . ALA A 1 95 ? 19.454 -15.284 6.946 1.00 0.00 92 ALA A N 11
ATOM 17707 C CA . ALA A 1 95 ? 18.939 -14.499 5.791 1.00 0.00 92 ALA A CA 11
ATOM 17708 C C . ALA A 1 95 ? 17.607 -13.771 6.101 1.00 0.00 92 ALA A C 11
ATOM 17709 O O . ALA A 1 95 ? 17.529 -12.521 6.063 1.00 0.00 92 ALA A O 11
ATOM 17716 N N . ALA A 1 96 ? 16.593 -14.572 6.469 1.00 0.00 93 ALA A N 11
ATOM 17717 C CA . ALA A 1 96 ? 15.270 -14.063 6.846 1.00 0.00 93 ALA A CA 11
ATOM 17718 C C . ALA A 1 96 ? 15.347 -13.219 8.119 1.00 0.00 93 ALA A C 11
ATOM 17719 O O . ALA A 1 96 ? 14.632 -12.227 8.226 1.00 0.00 93 ALA A O 11
ATOM 17726 N N . GLY A 1 97 ? 16.265 -13.605 9.037 1.00 0.00 94 GLY A N 11
ATOM 17727 C CA . GLY A 1 97 ? 16.449 -12.923 10.312 1.00 0.00 94 GLY A CA 11
ATOM 17728 C C . GLY A 1 97 ? 16.846 -11.465 10.134 1.00 0.00 94 GLY A C 11
ATOM 17729 O O . GLY A 1 97 ? 16.175 -10.582 10.642 1.00 0.00 94 GLY A O 11
ATOM 17733 N N . ILE A 1 98 ? 17.896 -11.237 9.334 1.00 0.00 95 ILE A N 11
ATOM 17734 C CA . ILE A 1 98 ? 18.454 -9.903 9.042 1.00 0.00 95 ILE A CA 11
ATOM 17735 C C . ILE A 1 98 ? 17.358 -8.989 8.484 1.00 0.00 95 ILE A C 11
ATOM 17736 O O . ILE A 1 98 ? 17.104 -7.909 9.016 1.00 0.00 95 ILE A O 11
ATOM 17752 N N . ILE A 1 99 ? 16.706 -9.487 7.426 1.00 0.00 96 ILE A N 11
ATOM 17753 C CA . ILE A 1 99 ? 15.662 -8.764 6.690 1.00 0.00 96 ILE A CA 11
ATOM 17754 C C . ILE A 1 99 ? 14.500 -8.334 7.621 1.00 0.00 96 ILE A C 11
ATOM 17755 O O . ILE A 1 99 ? 14.181 -7.146 7.670 1.00 0.00 96 ILE A O 11
ATOM 17771 N N . LYS A 1 100 ? 13.935 -9.282 8.413 1.00 0.00 97 LYS A N 11
ATOM 17772 C CA . LYS A 1 100 ? 12.788 -8.984 9.319 1.00 0.00 97 LYS A CA 11
ATOM 17773 C C . LYS A 1 100 ? 13.194 -8.053 10.478 1.00 0.00 97 LYS A C 11
ATOM 17774 O O . LYS A 1 100 ? 12.366 -7.285 10.975 1.00 0.00 97 LYS A O 11
ATOM 17793 N N . GLU A 1 101 ? 14.473 -8.151 10.903 1.00 0.00 98 GLU A N 11
ATOM 17794 C CA . GLU A 1 101 ? 15.046 -7.294 11.958 1.00 0.00 98 GLU A CA 11
ATOM 17795 C C . GLU A 1 101 ? 15.037 -5.828 11.498 1.00 0.00 98 GLU A C 11
ATOM 17796 O O . GLU A 1 101 ? 14.693 -4.933 12.267 1.00 0.00 98 GLU A O 11
ATOM 17808 N N . ILE A 1 102 ? 15.382 -5.606 10.222 1.00 0.00 99 ILE A N 11
ATOM 17809 C CA . ILE A 1 102 ? 15.468 -4.253 9.647 1.00 0.00 99 ILE A CA 11
ATOM 17810 C C . ILE A 1 102 ? 14.050 -3.719 9.370 1.00 0.00 99 ILE A C 11
ATOM 17811 O O . ILE A 1 102 ? 13.780 -2.537 9.542 1.00 0.00 99 ILE A O 11
ATOM 17827 N N . GLU A 1 103 ? 13.158 -4.636 8.971 1.00 0.00 100 GLU A N 11
ATOM 17828 C CA . GLU A 1 103 ? 11.742 -4.339 8.681 1.00 0.00 100 GLU A CA 11
ATOM 17829 C C . GLU A 1 103 ? 11.019 -3.789 9.915 1.00 0.00 100 GLU A C 11
ATOM 17830 O O . GLU A 1 103 ? 10.335 -2.762 9.834 1.00 0.00 100 GLU A O 11
ATOM 17842 N N . GLU A 1 104 ? 11.198 -4.477 11.061 1.00 0.00 101 GLU A N 11
ATOM 17843 C CA . GLU A 1 104 ? 10.557 -4.084 12.321 1.00 0.00 101 GLU A CA 11
ATOM 17844 C C . GLU A 1 104 ? 11.175 -2.777 12.872 1.00 0.00 101 GLU A C 11
ATOM 17845 O O . GLU A 1 104 ? 10.448 -1.929 13.386 1.00 0.00 101 GLU A O 11
ATOM 17857 N N . MET A 1 105 ? 12.510 -2.607 12.704 1.00 0.00 102 MET A N 11
ATOM 17858 C CA . MET A 1 105 ? 13.241 -1.427 13.217 1.00 0.00 102 MET A CA 11
ATOM 17859 C C . MET A 1 105 ? 12.866 -0.150 12.449 1.00 0.00 102 MET A C 11
ATOM 17860 O O . MET A 1 105 ? 12.494 0.851 13.071 1.00 0.00 102 MET A O 11
ATOM 17874 N N . ILE A 1 106 ? 12.954 -0.205 11.105 1.00 0.00 103 ILE A N 11
ATOM 17875 C CA . ILE A 1 106 ? 12.599 0.933 10.233 1.00 0.00 103 ILE A CA 11
ATOM 17876 C C . ILE A 1 106 ? 11.123 1.329 10.439 1.00 0.00 103 ILE A C 11
ATOM 17877 O O . ILE A 1 106 ? 10.827 2.496 10.682 1.00 0.00 103 ILE A O 11
ATOM 17893 N N . ALA A 1 107 ? 10.216 0.338 10.401 1.00 0.00 104 ALA A N 11
ATOM 17894 C CA . ALA A 1 107 ? 8.768 0.593 10.562 1.00 0.00 104 ALA A CA 11
ATOM 17895 C C . ALA A 1 107 ? 8.430 1.170 11.959 1.00 0.00 104 ALA A C 11
ATOM 17896 O O . ALA A 1 107 ? 7.476 1.924 12.098 1.00 0.00 104 ALA A O 11
ATOM 17903 N N . SER A 1 108 ? 9.244 0.840 12.978 1.00 0.00 105 SER A N 11
ATOM 17904 C CA . SER A 1 108 ? 9.010 1.289 14.368 1.00 0.00 105 SER A CA 11
ATOM 17905 C C . SER A 1 108 ? 9.522 2.730 14.593 1.00 0.00 105 SER A C 11
ATOM 17906 O O . SER A 1 108 ? 8.917 3.497 15.353 1.00 0.00 105 SER A O 11
ATOM 17914 N N . GLU A 1 109 ? 10.646 3.091 13.936 1.00 0.00 106 GLU A N 11
ATOM 17915 C CA . GLU A 1 109 ? 11.255 4.437 14.083 1.00 0.00 106 GLU A CA 11
ATOM 17916 C C . GLU A 1 109 ? 10.549 5.479 13.185 1.00 0.00 106 GLU A C 11
ATOM 17917 O O . GLU A 1 109 ? 10.490 6.665 13.536 1.00 0.00 106 GLU A O 11
ATOM 17929 N N . GLN A 1 110 ? 10.011 5.032 12.032 1.00 0.00 107 GLN A N 11
ATOM 17930 C CA . GLN A 1 110 ? 9.291 5.919 11.097 1.00 0.00 107 GLN A CA 11
ATOM 17931 C C . GLN A 1 110 ? 7.877 6.232 11.631 1.00 0.00 107 GLN A C 11
ATOM 17932 O O . GLN A 1 110 ? 7.458 7.397 11.646 1.00 0.00 107 GLN A O 11
ATOM 17946 N N . GLN A 1 111 ? 7.161 5.185 12.085 1.00 0.00 108 GLN A N 11
ATOM 17947 C CA . GLN A 1 111 ? 5.798 5.323 12.634 1.00 0.00 108 GLN A CA 11
ATOM 17948 C C . GLN A 1 111 ? 5.854 5.881 14.083 1.00 0.00 108 GLN A C 11
ATOM 17949 O O . GLN A 1 111 ? 5.404 7.026 14.307 1.00 0.00 108 GLN A O 11
ATOM 17964 N N . MET A 1 4 ? 3.800 2.158 -1.521 1.00 0.00 1 MET A N 12
ATOM 17965 C CA . MET A 1 4 ? 3.400 0.736 -1.639 1.00 0.00 1 MET A CA 12
ATOM 17966 C C . MET A 1 4 ? 4.565 -0.088 -2.218 1.00 0.00 1 MET A C 12
ATOM 17967 O O . MET A 1 4 ? 4.978 -1.086 -1.616 1.00 0.00 1 MET A O 12
ATOM 17981 N N . SER A 1 5 ? 5.092 0.330 -3.392 1.00 0.00 2 SER A N 12
ATOM 17982 C CA . SER A 1 5 ? 6.172 -0.399 -4.084 1.00 0.00 2 SER A CA 12
ATOM 17983 C C . SER A 1 5 ? 7.527 -0.212 -3.359 1.00 0.00 2 SER A C 12
ATOM 17984 O O . SER A 1 5 ? 8.307 0.692 -3.677 1.00 0.00 2 SER A O 12
ATOM 17992 N N . LYS A 1 6 ? 7.759 -1.052 -2.340 1.00 0.00 3 LYS A N 12
ATOM 17993 C CA . LYS A 1 6 ? 9.010 -1.064 -1.560 1.00 0.00 3 LYS A CA 12
ATOM 17994 C C . LYS A 1 6 ? 10.061 -1.955 -2.251 1.00 0.00 3 LYS A C 12
ATOM 17995 O O . LYS A 1 6 ? 9.722 -2.833 -3.051 1.00 0.00 3 LYS A O 12
ATOM 18014 N N . LYS A 1 7 ? 11.338 -1.742 -1.917 1.00 0.00 4 LYS A N 12
ATOM 18015 C CA . LYS A 1 7 ? 12.465 -2.343 -2.649 1.00 0.00 4 LYS A CA 12
ATOM 18016 C C . LYS A 1 7 ? 13.584 -2.654 -1.638 1.00 0.00 4 LYS A C 12
ATOM 18017 O O . LYS A 1 7 ? 13.923 -1.828 -0.799 1.00 0.00 4 LYS A O 12
ATOM 18036 N N . LEU A 1 8 ? 14.133 -3.854 -1.715 1.00 0.00 5 LEU A N 12
ATOM 18037 C CA . LEU A 1 8 ? 15.257 -4.291 -0.894 1.00 0.00 5 LEU A CA 12
ATOM 18038 C C . LEU A 1 8 ? 16.383 -4.682 -1.826 1.00 0.00 5 LEU A C 12
ATOM 18039 O O . LEU A 1 8 ? 16.165 -5.351 -2.838 1.00 0.00 5 LEU A O 12
ATOM 18055 N N . ILE A 1 9 ? 17.588 -4.242 -1.500 1.00 0.00 6 ILE A N 12
ATOM 18056 C CA . ILE A 1 9 ? 18.793 -4.617 -2.223 1.00 0.00 6 ILE A CA 12
ATOM 18057 C C . ILE A 1 9 ? 19.820 -5.135 -1.215 1.00 0.00 6 ILE A C 12
ATOM 18058 O O . ILE A 1 9 ? 19.700 -4.880 -0.005 1.00 0.00 6 ILE A O 12
ATOM 18074 N N . ALA A 1 10 ? 20.811 -5.868 -1.709 1.00 0.00 7 ALA A N 12
ATOM 18075 C CA . ALA A 1 10 ? 21.887 -6.411 -0.875 1.00 0.00 7 ALA A CA 12
ATOM 18076 C C . ALA A 1 10 ? 23.156 -6.591 -1.706 1.00 0.00 7 ALA A C 12
ATOM 18077 O O . ALA A 1 10 ? 23.119 -6.518 -2.932 1.00 0.00 7 ALA A O 12
ATOM 18084 N N . LEU A 1 11 ? 24.277 -6.831 -1.026 1.00 0.00 8 LEU A N 12
ATOM 18085 C CA . LEU A 1 11 ? 25.578 -6.991 -1.675 1.00 0.00 8 LEU A CA 12
ATOM 18086 C C . LEU A 1 11 ? 26.332 -8.111 -0.954 1.00 0.00 8 LEU A C 12
ATOM 18087 O O . LEU A 1 11 ? 26.659 -7.988 0.224 1.00 0.00 8 LEU A O 12
ATOM 18103 N N . CYS A 1 12 ? 26.580 -9.202 -1.677 1.00 0.00 9 CYS A N 12
ATOM 18104 C CA . CYS A 1 12 ? 27.341 -10.342 -1.188 1.00 0.00 9 CYS A CA 12
ATOM 18105 C C . CYS A 1 12 ? 28.721 -10.351 -1.868 1.00 0.00 9 CYS A C 12
ATOM 18106 O O . CYS A 1 12 ? 28.798 -10.543 -3.075 1.00 0.00 9 CYS A O 12
ATOM 18114 N N . ALA A 1 13 ? 29.805 -10.124 -1.095 1.00 0.00 10 ALA A N 12
ATOM 18115 C CA . ALA A 1 13 ? 31.187 -10.055 -1.650 1.00 0.00 10 ALA A CA 12
ATOM 18116 C C . ALA A 1 13 ? 32.147 -10.977 -0.873 1.00 0.00 10 ALA A C 12
ATOM 18117 O O . ALA A 1 13 ? 32.265 -10.871 0.351 1.00 0.00 10 ALA A O 12
ATOM 18124 N N . CYS A 1 14 ? 32.809 -11.894 -1.601 1.00 0.00 11 CYS A N 12
ATOM 18125 C CA . CYS A 1 14 ? 33.804 -12.834 -1.041 1.00 0.00 11 CYS A CA 12
ATOM 18126 C C . CYS A 1 14 ? 35.062 -12.871 -1.925 1.00 0.00 11 CYS A C 12
ATOM 18127 O O . CYS A 1 14 ? 34.963 -12.698 -3.144 1.00 0.00 11 CYS A O 12
ATOM 18135 N N . PRO A 1 15 ? 36.269 -13.134 -1.322 1.00 0.00 12 PRO A N 12
ATOM 18136 C CA . PRO A 1 15 ? 37.534 -13.265 -2.088 1.00 0.00 12 PRO A CA 12
ATOM 18137 C C . PRO A 1 15 ? 37.668 -14.653 -2.751 1.00 0.00 12 PRO A C 12
ATOM 18138 O O . PRO A 1 15 ? 38.526 -14.857 -3.614 1.00 0.00 12 PRO A O 12
ATOM 18149 N N . MET A 1 16 ? 36.783 -15.584 -2.343 1.00 0.00 13 MET A N 12
ATOM 18150 C CA . MET A 1 16 ? 36.780 -16.980 -2.800 1.00 0.00 13 MET A CA 12
ATOM 18151 C C . MET A 1 16 ? 36.266 -17.068 -4.249 1.00 0.00 13 MET A C 12
ATOM 18152 O O . MET A 1 16 ? 36.911 -17.670 -5.119 1.00 0.00 13 MET A O 12
ATOM 18166 N N . GLY A 1 17 ? 35.101 -16.436 -4.483 1.00 0.00 14 GLY A N 12
ATOM 18167 C CA . GLY A 1 17 ? 34.451 -16.424 -5.796 1.00 0.00 14 GLY A CA 12
ATOM 18168 C C . GLY A 1 17 ? 32.965 -16.119 -5.696 1.00 0.00 14 GLY A C 12
ATOM 18169 O O . GLY A 1 17 ? 32.446 -15.863 -4.595 1.00 0.00 14 GLY A O 12
ATOM 18173 N N . LEU A 1 18 ? 32.272 -16.188 -6.847 1.00 0.00 15 LEU A N 12
ATOM 18174 C CA . LEU A 1 18 ? 30.840 -15.853 -6.946 1.00 0.00 15 LEU A CA 12
ATOM 18175 C C . LEU A 1 18 ? 29.934 -16.991 -6.431 1.00 0.00 15 LEU A C 12
ATOM 18176 O O . LEU A 1 18 ? 28.766 -16.754 -6.151 1.00 0.00 15 LEU A O 12
ATOM 18192 N N . ALA A 1 19 ? 30.479 -18.209 -6.293 1.00 0.00 16 ALA A N 12
ATOM 18193 C CA . ALA A 1 19 ? 29.729 -19.371 -5.766 1.00 0.00 16 ALA A CA 12
ATOM 18194 C C . ALA A 1 19 ? 29.170 -19.085 -4.351 1.00 0.00 16 ALA A C 12
ATOM 18195 O O . ALA A 1 19 ? 27.957 -19.234 -4.090 1.00 0.00 16 ALA A O 12
ATOM 18202 N N . HIS A 1 20 ? 30.075 -18.629 -3.467 1.00 0.00 17 HIS A N 12
ATOM 18203 C CA . HIS A 1 20 ? 29.767 -18.357 -2.053 1.00 0.00 17 HIS A CA 12
ATOM 18204 C C . HIS A 1 20 ? 28.794 -17.164 -1.939 1.00 0.00 17 HIS A C 12
ATOM 18205 O O . HIS A 1 20 ? 27.852 -17.178 -1.120 1.00 0.00 17 HIS A O 12
ATOM 18220 N N . THR A 1 21 ? 29.014 -16.159 -2.811 1.00 0.00 18 THR A N 12
ATOM 18221 C CA . THR A 1 21 ? 28.217 -14.928 -2.837 1.00 0.00 18 THR A CA 12
ATOM 18222 C C . THR A 1 21 ? 26.776 -15.214 -3.300 1.00 0.00 18 THR A C 12
ATOM 18223 O O . THR A 1 21 ? 25.841 -14.588 -2.817 1.00 0.00 18 THR A O 12
ATOM 18234 N N . PHE A 1 22 ? 26.618 -16.168 -4.246 1.00 0.00 19 PHE A N 12
ATOM 18235 C CA . PHE A 1 22 ? 25.294 -16.566 -4.770 1.00 0.00 19 PHE A CA 12
ATOM 18236 C C . PHE A 1 22 ? 24.478 -17.339 -3.727 1.00 0.00 19 PHE A C 12
ATOM 18237 O O . PHE A 1 22 ? 23.253 -17.332 -3.796 1.00 0.00 19 PHE A O 12
ATOM 18254 N N . MET A 1 23 ? 25.155 -18.023 -2.782 1.00 0.00 20 MET A N 12
ATOM 18255 C CA . MET A 1 23 ? 24.458 -18.692 -1.656 1.00 0.00 20 MET A CA 12
ATOM 18256 C C . MET A 1 23 ? 23.849 -17.650 -0.700 1.00 0.00 20 MET A C 12
ATOM 18257 O O . MET A 1 23 ? 22.703 -17.800 -0.250 1.00 0.00 20 MET A O 12
ATOM 18271 N N . ALA A 1 24 ? 24.631 -16.592 -0.407 1.00 0.00 21 ALA A N 12
ATOM 18272 C CA . ALA A 1 24 ? 24.157 -15.450 0.404 1.00 0.00 21 ALA A CA 12
ATOM 18273 C C . ALA A 1 24 ? 23.034 -14.698 -0.320 1.00 0.00 21 ALA A C 12
ATOM 18274 O O . ALA A 1 24 ? 22.027 -14.333 0.290 1.00 0.00 21 ALA A O 12
ATOM 18281 N N . ALA A 1 25 ? 23.225 -14.515 -1.641 1.00 0.00 22 ALA A N 12
ATOM 18282 C CA . ALA A 1 25 ? 22.264 -13.840 -2.520 1.00 0.00 22 ALA A CA 12
ATOM 18283 C C . ALA A 1 25 ? 20.936 -14.595 -2.551 1.00 0.00 22 ALA A C 12
ATOM 18284 O O . ALA A 1 25 ? 19.887 -13.992 -2.434 1.00 0.00 22 ALA A O 12
ATOM 18291 N N . GLN A 1 26 ? 21.017 -15.932 -2.658 1.00 0.00 23 GLN A N 12
ATOM 18292 C CA . GLN A 1 26 ? 19.837 -16.808 -2.738 1.00 0.00 23 GLN A CA 12
ATOM 18293 C C . GLN A 1 26 ? 18.996 -16.709 -1.457 1.00 0.00 23 GLN A C 12
ATOM 18294 O O . GLN A 1 26 ? 17.771 -16.585 -1.517 1.00 0.00 23 GLN A O 12
ATOM 18308 N N . ALA A 1 27 ? 19.683 -16.734 -0.310 1.00 0.00 24 ALA A N 12
ATOM 18309 C CA . ALA A 1 27 ? 19.040 -16.736 1.009 1.00 0.00 24 ALA A CA 12
ATOM 18310 C C . ALA A 1 27 ? 18.332 -15.394 1.300 1.00 0.00 24 ALA A C 12
ATOM 18311 O O . ALA A 1 27 ? 17.153 -15.377 1.693 1.00 0.00 24 ALA A O 12
ATOM 18318 N N . LEU A 1 28 ? 19.060 -14.279 1.081 1.00 0.00 25 LEU A N 12
ATOM 18319 C CA . LEU A 1 28 ? 18.522 -12.908 1.261 1.00 0.00 25 LEU A CA 12
ATOM 18320 C C . LEU A 1 28 ? 17.383 -12.610 0.272 1.00 0.00 25 LEU A C 12
ATOM 18321 O O . LEU A 1 28 ? 16.479 -11.826 0.580 1.00 0.00 25 LEU A O 12
ATOM 18337 N N . GLU A 1 29 ? 17.466 -13.229 -0.920 1.00 0.00 26 GLU A N 12
ATOM 18338 C CA . GLU A 1 29 ? 16.464 -13.083 -1.984 1.00 0.00 26 GLU A CA 12
ATOM 18339 C C . GLU A 1 29 ? 15.117 -13.625 -1.516 1.00 0.00 26 GLU A C 12
ATOM 18340 O O . GLU A 1 29 ? 14.145 -12.876 -1.460 1.00 0.00 26 GLU A O 12
ATOM 18352 N N . GLU A 1 30 ? 15.111 -14.910 -1.096 1.00 0.00 27 GLU A N 12
ATOM 18353 C CA . GLU A 1 30 ? 13.899 -15.606 -0.618 1.00 0.00 27 GLU A CA 12
ATOM 18354 C C . GLU A 1 30 ? 13.238 -14.820 0.528 1.00 0.00 27 GLU A C 12
ATOM 18355 O O . GLU A 1 30 ? 12.036 -14.579 0.504 1.00 0.00 27 GLU A O 12
ATOM 18367 N N . ALA A 1 31 ? 14.078 -14.395 1.487 1.00 0.00 28 ALA A N 12
ATOM 18368 C CA . ALA A 1 31 ? 13.660 -13.646 2.686 1.00 0.00 28 ALA A CA 12
ATOM 18369 C C . ALA A 1 31 ? 12.937 -12.335 2.314 1.00 0.00 28 ALA A C 12
ATOM 18370 O O . ALA A 1 31 ? 11.832 -12.070 2.789 1.00 0.00 28 ALA A O 12
ATOM 18377 N N . ALA A 1 32 ? 13.578 -11.547 1.439 1.00 0.00 29 ALA A N 12
ATOM 18378 C CA . ALA A 1 32 ? 13.033 -10.270 0.925 1.00 0.00 29 ALA A CA 12
ATOM 18379 C C . ALA A 1 32 ? 11.786 -10.441 0.024 1.00 0.00 29 ALA A C 12
ATOM 18380 O O . ALA A 1 32 ? 10.992 -9.497 -0.111 1.00 0.00 29 ALA A O 12
ATOM 18387 N N . VAL A 1 33 ? 11.607 -11.639 -0.577 1.00 0.00 30 VAL A N 12
ATOM 18388 C CA . VAL A 1 33 ? 10.437 -11.932 -1.441 1.00 0.00 30 VAL A CA 12
ATOM 18389 C C . VAL A 1 33 ? 9.214 -12.175 -0.541 1.00 0.00 30 VAL A C 12
ATOM 18390 O O . VAL A 1 33 ? 8.124 -11.649 -0.787 1.00 0.00 30 VAL A O 12
ATOM 18403 N N . GLU A 1 34 ? 9.447 -12.944 0.527 1.00 0.00 31 GLU A N 12
ATOM 18404 C CA . GLU A 1 34 ? 8.440 -13.244 1.561 1.00 0.00 31 GLU A CA 12
ATOM 18405 C C . GLU A 1 34 ? 8.108 -11.973 2.372 1.00 0.00 31 GLU A C 12
ATOM 18406 O O . GLU A 1 34 ? 7.004 -11.837 2.906 1.00 0.00 31 GLU A O 12
ATOM 18418 N N . ALA A 1 35 ? 9.086 -11.053 2.428 1.00 0.00 32 ALA A N 12
ATOM 18419 C CA . ALA A 1 35 ? 8.956 -9.749 3.091 1.00 0.00 32 ALA A CA 12
ATOM 18420 C C . ALA A 1 35 ? 8.133 -8.759 2.242 1.00 0.00 32 ALA A C 12
ATOM 18421 O O . ALA A 1 35 ? 7.527 -7.824 2.780 1.00 0.00 32 ALA A O 12
ATOM 18428 N N . GLY A 1 36 ? 8.140 -8.966 0.909 1.00 0.00 33 GLY A N 12
ATOM 18429 C CA . GLY A 1 36 ? 7.228 -8.271 -0.012 1.00 0.00 33 GLY A CA 12
ATOM 18430 C C . GLY A 1 36 ? 7.864 -7.129 -0.795 1.00 0.00 33 GLY A C 12
ATOM 18431 O O . GLY A 1 36 ? 7.139 -6.297 -1.363 1.00 0.00 33 GLY A O 12
ATOM 18435 N N . TYR A 1 37 ? 9.209 -7.057 -0.822 1.00 0.00 34 TYR A N 12
ATOM 18436 C CA . TYR A 1 37 ? 9.929 -6.038 -1.624 1.00 0.00 34 TYR A CA 12
ATOM 18437 C C . TYR A 1 37 ? 10.324 -6.635 -2.973 1.00 0.00 34 TYR A C 12
ATOM 18438 O O . TYR A 1 37 ? 10.348 -7.864 -3.146 1.00 0.00 34 TYR A O 12
ATOM 18456 N N . GLU A 1 38 ? 10.644 -5.746 -3.916 1.00 0.00 35 GLU A N 12
ATOM 18457 C CA . GLU A 1 38 ? 11.423 -6.096 -5.105 1.00 0.00 35 GLU A CA 12
ATOM 18458 C C . GLU A 1 38 ? 12.874 -6.280 -4.642 1.00 0.00 35 GLU A C 12
ATOM 18459 O O . GLU A 1 38 ? 13.409 -5.390 -3.998 1.00 0.00 35 GLU A O 12
ATOM 18471 N N . VAL A 1 39 ? 13.502 -7.419 -4.936 1.00 0.00 36 VAL A N 12
ATOM 18472 C CA . VAL A 1 39 ? 14.835 -7.740 -4.396 1.00 0.00 36 VAL A CA 12
ATOM 18473 C C . VAL A 1 39 ? 15.885 -7.821 -5.522 1.00 0.00 36 VAL A C 12
ATOM 18474 O O . VAL A 1 39 ? 15.652 -8.447 -6.565 1.00 0.00 36 VAL A O 12
ATOM 18487 N N . LYS A 1 40 ? 17.033 -7.159 -5.301 1.00 0.00 37 LYS A N 12
ATOM 18488 C CA . LYS A 1 40 ? 18.153 -7.124 -6.251 1.00 0.00 37 LYS A CA 12
ATOM 18489 C C . LYS A 1 40 ? 19.459 -7.173 -5.463 1.00 0.00 37 LYS A C 12
ATOM 18490 O O . LYS A 1 40 ? 19.724 -6.287 -4.657 1.00 0.00 37 LYS A O 12
ATOM 18509 N N . ILE A 1 41 ? 20.257 -8.222 -5.665 1.00 0.00 38 ILE A N 12
ATOM 18510 C CA . ILE A 1 41 ? 21.485 -8.445 -4.882 1.00 0.00 38 ILE A CA 12
ATOM 18511 C C . ILE A 1 41 ? 22.734 -8.505 -5.775 1.00 0.00 38 ILE A C 12
ATOM 18512 O O . ILE A 1 41 ? 22.905 -9.454 -6.552 1.00 0.00 38 ILE A O 12
ATOM 18528 N N . GLU A 1 42 ? 23.594 -7.489 -5.637 1.00 0.00 39 GLU A N 12
ATOM 18529 C CA . GLU A 1 42 ? 24.913 -7.429 -6.281 1.00 0.00 39 GLU A CA 12
ATOM 18530 C C . GLU A 1 42 ? 25.846 -8.447 -5.614 1.00 0.00 39 GLU A C 12
ATOM 18531 O O . GLU A 1 42 ? 25.818 -8.620 -4.398 1.00 0.00 39 GLU A O 12
ATOM 18543 N N . THR A 1 43 ? 26.639 -9.134 -6.428 1.00 0.00 40 THR A N 12
ATOM 18544 C CA . THR A 1 43 ? 27.560 -10.179 -5.980 1.00 0.00 40 THR A CA 12
ATOM 18545 C C . THR A 1 43 ? 28.951 -9.887 -6.541 1.00 0.00 40 THR A C 12
ATOM 18546 O O . THR A 1 43 ? 29.111 -9.770 -7.755 1.00 0.00 40 THR A O 12
ATOM 18557 N N . GLN A 1 44 ? 29.952 -9.745 -5.658 1.00 0.00 41 GLN A N 12
ATOM 18558 C CA . GLN A 1 44 ? 31.317 -9.383 -6.062 1.00 0.00 41 GLN A CA 12
ATOM 18559 C C . GLN A 1 44 ? 32.339 -10.439 -5.617 1.00 0.00 41 GLN A C 12
ATOM 18560 O O . GLN A 1 44 ? 32.159 -11.131 -4.607 1.00 0.00 41 GLN A O 12
ATOM 18574 N N . GLY A 1 45 ? 33.414 -10.516 -6.396 1.00 0.00 42 GLY A N 12
ATOM 18575 C CA . GLY A 1 45 ? 34.581 -11.317 -6.091 1.00 0.00 42 GLY A CA 12
ATOM 18576 C C . GLY A 1 45 ? 35.771 -10.843 -6.906 1.00 0.00 42 GLY A C 12
ATOM 18577 O O . GLY A 1 45 ? 35.617 -9.988 -7.792 1.00 0.00 42 GLY A O 12
ATOM 18581 N N . ALA A 1 46 ? 36.955 -11.399 -6.624 1.00 0.00 43 ALA A N 12
ATOM 18582 C CA . ALA A 1 46 ? 38.188 -11.089 -7.378 1.00 0.00 43 ALA A CA 12
ATOM 18583 C C . ALA A 1 46 ? 38.115 -11.654 -8.816 1.00 0.00 43 ALA A C 12
ATOM 18584 O O . ALA A 1 46 ? 38.894 -11.253 -9.687 1.00 0.00 43 ALA A O 12
ATOM 18591 N N . ASP A 1 47 ? 37.169 -12.590 -9.046 1.00 0.00 44 ASP A N 12
ATOM 18592 C CA . ASP A 1 47 ? 36.842 -13.115 -10.385 1.00 0.00 44 ASP A CA 12
ATOM 18593 C C . ASP A 1 47 ? 36.009 -12.086 -11.187 1.00 0.00 44 ASP A C 12
ATOM 18594 O O . ASP A 1 47 ? 36.150 -11.978 -12.411 1.00 0.00 44 ASP A O 12
ATOM 18603 N N . GLY A 1 48 ? 35.140 -11.338 -10.479 1.00 0.00 45 GLY A N 12
ATOM 18604 C CA . GLY A 1 48 ? 34.310 -10.297 -11.098 1.00 0.00 45 GLY A CA 12
ATOM 18605 C C . GLY A 1 48 ? 33.023 -10.021 -10.330 1.00 0.00 45 GLY A C 12
ATOM 18606 O O . GLY A 1 48 ? 32.781 -10.601 -9.265 1.00 0.00 45 GLY A O 12
ATOM 18610 N N . ILE A 1 49 ? 32.198 -9.117 -10.895 1.00 0.00 46 ILE A N 12
ATOM 18611 C CA . ILE A 1 49 ? 30.915 -8.669 -10.304 1.00 0.00 46 ILE A CA 12
ATOM 18612 C C . ILE A 1 49 ? 29.736 -9.243 -11.123 1.00 0.00 46 ILE A C 12
ATOM 18613 O O . ILE A 1 49 ? 29.895 -9.550 -12.312 1.00 0.00 46 ILE A O 12
ATOM 18629 N N . GLN A 1 50 ? 28.561 -9.364 -10.493 1.00 0.00 47 GLN A N 12
ATOM 18630 C CA . GLN A 1 50 ? 27.337 -9.864 -11.134 1.00 0.00 47 GLN A CA 12
ATOM 18631 C C . GLN A 1 50 ? 26.110 -9.237 -10.456 1.00 0.00 47 GLN A C 12
ATOM 18632 O O . GLN A 1 50 ? 26.163 -8.918 -9.271 1.00 0.00 47 GLN A O 12
ATOM 18646 N N . ASN A 1 51 ? 25.027 -9.057 -11.237 1.00 0.00 48 ASN A N 12
ATOM 18647 C CA . ASN A 1 51 ? 23.699 -8.604 -10.734 1.00 0.00 48 ASN A CA 12
ATOM 18648 C C . ASN A 1 51 ? 23.813 -7.204 -10.074 1.00 0.00 48 ASN A C 12
ATOM 18649 O O . ASN A 1 51 ? 23.090 -6.894 -9.112 1.00 0.00 48 ASN A O 12
ATOM 18660 N N . ARG A 1 52 ? 24.707 -6.362 -10.637 1.00 0.00 49 ARG A N 12
ATOM 18661 C CA . ARG A 1 52 ? 25.140 -5.101 -10.020 1.00 0.00 49 ARG A CA 12
ATOM 18662 C C . ARG A 1 52 ? 23.997 -4.084 -9.850 1.00 0.00 49 ARG A C 12
ATOM 18663 O O . ARG A 1 52 ? 23.156 -3.894 -10.736 1.00 0.00 49 ARG A O 12
ATOM 18684 N N . LEU A 1 53 ? 24.024 -3.435 -8.684 1.00 0.00 50 LEU A N 12
ATOM 18685 C CA . LEU A 1 53 ? 23.041 -2.454 -8.243 1.00 0.00 50 LEU A CA 12
ATOM 18686 C C . LEU A 1 53 ? 23.301 -1.085 -8.862 1.00 0.00 50 LEU A C 12
ATOM 18687 O O . LEU A 1 53 ? 24.372 -0.495 -8.687 1.00 0.00 50 LEU A O 12
ATOM 18703 N N . THR A 1 54 ? 22.290 -0.598 -9.579 1.00 0.00 51 THR A N 12
ATOM 18704 C CA . THR A 1 54 ? 22.332 0.679 -10.300 1.00 0.00 51 THR A CA 12
ATOM 18705 C C . THR A 1 54 ? 21.901 1.825 -9.375 1.00 0.00 51 THR A C 12
ATOM 18706 O O . THR A 1 54 ? 21.325 1.573 -8.310 1.00 0.00 51 THR A O 12
ATOM 18717 N N . ALA A 1 55 ? 22.146 3.083 -9.805 1.00 0.00 52 ALA A N 12
ATOM 18718 C CA . ALA A 1 55 ? 21.775 4.297 -9.043 1.00 0.00 52 ALA A CA 12
ATOM 18719 C C . ALA A 1 55 ? 20.284 4.296 -8.650 1.00 0.00 52 ALA A C 12
ATOM 18720 O O . ALA A 1 55 ? 19.919 4.774 -7.570 1.00 0.00 52 ALA A O 12
ATOM 18727 N N . GLN A 1 56 ? 19.449 3.723 -9.539 1.00 0.00 53 GLN A N 12
ATOM 18728 C CA . GLN A 1 56 ? 18.004 3.606 -9.328 1.00 0.00 53 GLN A CA 12
ATOM 18729 C C . GLN A 1 56 ? 17.683 2.620 -8.184 1.00 0.00 53 GLN A C 12
ATOM 18730 O O . GLN A 1 56 ? 16.902 2.947 -7.289 1.00 0.00 53 GLN A O 12
ATOM 18744 N N . ASP A 1 57 ? 18.315 1.426 -8.224 1.00 0.00 54 ASP A N 12
ATOM 18745 C CA . ASP A 1 57 ? 18.097 0.350 -7.220 1.00 0.00 54 ASP A CA 12
ATOM 18746 C C . ASP A 1 57 ? 18.435 0.834 -5.805 1.00 0.00 54 ASP A C 12
ATOM 18747 O O . ASP A 1 57 ? 17.710 0.555 -4.851 1.00 0.00 54 ASP A O 12
ATOM 18756 N N . ILE A 1 58 ? 19.546 1.579 -5.710 1.00 0.00 55 ILE A N 12
ATOM 18757 C CA . ILE A 1 58 ? 20.123 2.035 -4.432 1.00 0.00 55 ILE A CA 12
ATOM 18758 C C . ILE A 1 58 ? 19.316 3.209 -3.840 1.00 0.00 55 ILE A C 12
ATOM 18759 O O . ILE A 1 58 ? 19.156 3.307 -2.617 1.00 0.00 55 ILE A O 12
ATOM 18775 N N . ALA A 1 59 ? 18.798 4.078 -4.726 1.00 0.00 56 ALA A N 12
ATOM 18776 C CA . ALA A 1 59 ? 17.997 5.255 -4.332 1.00 0.00 56 ALA A CA 12
ATOM 18777 C C . ALA A 1 59 ? 16.594 4.837 -3.846 1.00 0.00 56 ALA A C 12
ATOM 18778 O O . ALA A 1 59 ? 16.105 5.333 -2.824 1.00 0.00 56 ALA A O 12
ATOM 18785 N N . GLU A 1 60 ? 15.966 3.905 -4.584 1.00 0.00 57 GLU A N 12
ATOM 18786 C CA . GLU A 1 60 ? 14.596 3.422 -4.295 1.00 0.00 57 GLU A CA 12
ATOM 18787 C C . GLU A 1 60 ? 14.593 2.282 -3.259 1.00 0.00 57 GLU A C 12
ATOM 18788 O O . GLU A 1 60 ? 13.522 1.772 -2.891 1.00 0.00 57 GLU A O 12
ATOM 18800 N N . ALA A 1 61 ? 15.791 1.885 -2.804 1.00 0.00 58 ALA A N 12
ATOM 18801 C CA . ALA A 1 61 ? 15.955 0.830 -1.794 1.00 0.00 58 ALA A CA 12
ATOM 18802 C C . ALA A 1 61 ? 15.441 1.293 -0.415 1.00 0.00 58 ALA A C 12
ATOM 18803 O O . ALA A 1 61 ? 16.013 2.191 0.206 1.00 0.00 58 ALA A O 12
ATOM 18810 N N . THR A 1 62 ? 14.325 0.694 0.005 1.00 0.00 59 THR A N 12
ATOM 18811 C CA . THR A 1 62 ? 13.813 0.770 1.375 1.00 0.00 59 THR A CA 12
ATOM 18812 C C . THR A 1 62 ? 14.840 0.157 2.362 1.00 0.00 59 THR A C 12
ATOM 18813 O O . THR A 1 62 ? 15.010 0.640 3.488 1.00 0.00 59 THR A O 12
ATOM 18824 N N . ILE A 1 63 ? 15.530 -0.916 1.906 1.00 0.00 60 ILE A N 12
ATOM 18825 C CA . ILE A 1 63 ? 16.545 -1.648 2.705 1.00 0.00 60 ILE A CA 12
ATOM 18826 C C . ILE A 1 63 ? 17.802 -1.936 1.848 1.00 0.00 60 ILE A C 12
ATOM 18827 O O . ILE A 1 63 ? 17.679 -2.211 0.652 1.00 0.00 60 ILE A O 12
ATOM 18843 N N . ILE A 1 64 ? 19.006 -1.860 2.479 1.00 0.00 61 ILE A N 12
ATOM 18844 C CA . ILE A 1 64 ? 20.297 -2.238 1.845 1.00 0.00 61 ILE A CA 12
ATOM 18845 C C . ILE A 1 64 ? 21.116 -3.081 2.833 1.00 0.00 61 ILE A C 12
ATOM 18846 O O . ILE A 1 64 ? 21.388 -2.621 3.930 1.00 0.00 61 ILE A O 12
ATOM 18862 N N . ILE A 1 65 ? 21.519 -4.302 2.446 1.00 0.00 62 ILE A N 12
ATOM 18863 C CA . ILE A 1 65 ? 22.425 -5.144 3.269 1.00 0.00 62 ILE A CA 12
ATOM 18864 C C . ILE A 1 65 ? 23.793 -5.266 2.553 1.00 0.00 62 ILE A C 12
ATOM 18865 O O . ILE A 1 65 ? 23.834 -5.364 1.334 1.00 0.00 62 ILE A O 12
ATOM 18881 N N . HIS A 1 66 ? 24.911 -5.226 3.309 1.00 0.00 63 HIS A N 12
ATOM 18882 C CA . HIS A 1 66 ? 26.255 -5.578 2.783 1.00 0.00 63 HIS A CA 12
ATOM 18883 C C . HIS A 1 66 ? 26.756 -6.842 3.492 1.00 0.00 63 HIS A C 12
ATOM 18884 O O . HIS A 1 66 ? 27.452 -6.773 4.505 1.00 0.00 63 HIS A O 12
ATOM 18898 N N . SER A 1 67 ? 26.336 -7.988 2.956 1.00 0.00 64 SER A N 12
ATOM 18899 C CA . SER A 1 67 ? 26.758 -9.312 3.418 1.00 0.00 64 SER A CA 12
ATOM 18900 C C . SER A 1 67 ? 28.122 -9.653 2.813 1.00 0.00 64 SER A C 12
ATOM 18901 O O . SER A 1 67 ? 28.215 -10.326 1.781 1.00 0.00 64 SER A O 12
ATOM 18909 N N . VAL A 1 68 ? 29.195 -9.148 3.422 1.00 0.00 65 VAL A N 12
ATOM 18910 C CA . VAL A 1 68 ? 30.539 -9.256 2.835 1.00 0.00 65 VAL A CA 12
ATOM 18911 C C . VAL A 1 68 ? 31.539 -9.901 3.799 1.00 0.00 65 VAL A C 12
ATOM 18912 O O . VAL A 1 68 ? 31.287 -10.041 5.001 1.00 0.00 65 VAL A O 12
ATOM 18925 N N . ALA A 1 69 ? 32.648 -10.349 3.211 1.00 0.00 66 ALA A N 12
ATOM 18926 C CA . ALA A 1 69 ? 33.816 -10.884 3.923 1.00 0.00 66 ALA A CA 12
ATOM 18927 C C . ALA A 1 69 ? 35.014 -9.948 3.683 1.00 0.00 66 ALA A C 12
ATOM 18928 O O . ALA A 1 69 ? 35.916 -9.838 4.516 1.00 0.00 66 ALA A O 12
ATOM 18935 N N . VAL A 1 70 ? 34.987 -9.269 2.513 1.00 0.00 67 VAL A N 12
ATOM 18936 C CA . VAL A 1 70 ? 36.003 -8.291 2.067 1.00 0.00 67 VAL A CA 12
ATOM 18937 C C . VAL A 1 70 ? 35.289 -7.075 1.448 1.00 0.00 67 VAL A C 12
ATOM 18938 O O . VAL A 1 70 ? 34.076 -7.127 1.193 1.00 0.00 67 VAL A O 12
ATOM 18951 N N . THR A 1 71 ? 36.053 -5.994 1.209 1.00 0.00 68 THR A N 12
ATOM 18952 C CA . THR A 1 71 ? 35.530 -4.753 0.614 1.00 0.00 68 THR A CA 12
ATOM 18953 C C . THR A 1 71 ? 35.082 -4.985 -0.853 1.00 0.00 68 THR A C 12
ATOM 18954 O O . THR A 1 71 ? 35.903 -5.391 -1.682 1.00 0.00 68 THR A O 12
ATOM 18965 N N . PRO A 1 72 ? 33.770 -4.765 -1.183 1.00 0.00 69 PRO A N 12
ATOM 18966 C CA . PRO A 1 72 ? 33.296 -4.755 -2.584 1.00 0.00 69 PRO A CA 12
ATOM 18967 C C . PRO A 1 72 ? 33.763 -3.476 -3.322 1.00 0.00 69 PRO A C 12
ATOM 18968 O O . PRO A 1 72 ? 33.870 -2.413 -2.708 1.00 0.00 69 PRO A O 12
ATOM 18979 N N . GLU A 1 73 ? 34.043 -3.600 -4.634 1.00 0.00 70 GLU A N 12
ATOM 18980 C CA . GLU A 1 73 ? 34.602 -2.492 -5.454 1.00 0.00 70 GLU A CA 12
ATOM 18981 C C . GLU A 1 73 ? 33.615 -1.312 -5.573 1.00 0.00 70 GLU A C 12
ATOM 18982 O O . GLU A 1 73 ? 34.028 -0.156 -5.688 1.00 0.00 70 GLU A O 12
ATOM 18994 N N . ASP A 1 74 ? 32.309 -1.622 -5.569 1.00 0.00 71 ASP A N 12
ATOM 18995 C CA . ASP A 1 74 ? 31.230 -0.617 -5.720 1.00 0.00 71 ASP A CA 12
ATOM 18996 C C . ASP A 1 74 ? 30.564 -0.292 -4.376 1.00 0.00 71 ASP A C 12
ATOM 18997 O O . ASP A 1 74 ? 29.436 0.196 -4.354 1.00 0.00 71 ASP A O 12
ATOM 19006 N N . ASN A 1 75 ? 31.307 -0.481 -3.252 1.00 0.00 72 ASN A N 12
ATOM 19007 C CA . ASN A 1 75 ? 30.834 -0.103 -1.892 1.00 0.00 72 ASN A CA 12
ATOM 19008 C C . ASN A 1 75 ? 30.562 1.427 -1.809 1.00 0.00 72 ASN A C 12
ATOM 19009 O O . ASN A 1 75 ? 29.716 1.885 -1.039 1.00 0.00 72 ASN A O 12
ATOM 19020 N N . GLU A 1 76 ? 31.297 2.176 -2.653 1.00 0.00 73 GLU A N 12
ATOM 19021 C CA . GLU A 1 76 ? 31.187 3.641 -2.807 1.00 0.00 73 GLU A CA 12
ATOM 19022 C C . GLU A 1 76 ? 29.776 4.098 -3.255 1.00 0.00 73 GLU A C 12
ATOM 19023 O O . GLU A 1 76 ? 29.364 5.221 -2.954 1.00 0.00 73 GLU A O 12
ATOM 19035 N N . ARG A 1 77 ? 29.052 3.214 -3.968 1.00 0.00 74 ARG A N 12
ATOM 19036 C CA . ARG A 1 77 ? 27.679 3.489 -4.450 1.00 0.00 74 ARG A CA 12
ATOM 19037 C C . ARG A 1 77 ? 26.669 3.566 -3.290 1.00 0.00 74 ARG A C 12
ATOM 19038 O O . ARG A 1 77 ? 25.579 4.129 -3.430 1.00 0.00 74 ARG A O 12
ATOM 19059 N N . PHE A 1 78 ? 27.049 2.969 -2.164 1.00 0.00 75 PHE A N 12
ATOM 19060 C CA . PHE A 1 78 ? 26.195 2.822 -0.970 1.00 0.00 75 PHE A CA 12
ATOM 19061 C C . PHE A 1 78 ? 26.713 3.690 0.199 1.00 0.00 75 PHE A C 12
ATOM 19062 O O . PHE A 1 78 ? 26.171 3.617 1.305 1.00 0.00 75 PHE A O 12
ATOM 19079 N N . GLU A 1 79 ? 27.730 4.533 -0.089 1.00 0.00 76 GLU A N 12
ATOM 19080 C CA . GLU A 1 79 ? 28.477 5.331 0.914 1.00 0.00 76 GLU A CA 12
ATOM 19081 C C . GLU A 1 79 ? 27.559 6.193 1.818 1.00 0.00 76 GLU A C 12
ATOM 19082 O O . GLU A 1 79 ? 27.707 6.195 3.048 1.00 0.00 76 GLU A O 12
ATOM 19094 N N . SER A 1 80 ? 26.614 6.916 1.197 1.00 0.00 77 SER A N 12
ATOM 19095 C CA . SER A 1 80 ? 25.743 7.886 1.897 1.00 0.00 77 SER A CA 12
ATOM 19096 C C . SER A 1 80 ? 24.336 7.320 2.169 1.00 0.00 77 SER A C 12
ATOM 19097 O O . SER A 1 80 ? 23.473 8.026 2.704 1.00 0.00 77 SER A O 12
ATOM 19105 N N . ARG A 1 81 ? 24.114 6.041 1.832 1.00 0.00 78 ARG A N 12
ATOM 19106 C CA . ARG A 1 81 ? 22.776 5.410 1.923 1.00 0.00 78 ARG A CA 12
ATOM 19107 C C . ARG A 1 81 ? 22.664 4.527 3.183 1.00 0.00 78 ARG A C 12
ATOM 19108 O O . ARG A 1 81 ? 23.680 4.172 3.787 1.00 0.00 78 ARG A O 12
ATOM 19129 N N . ASP A 1 82 ? 21.416 4.191 3.578 1.00 0.00 79 ASP A N 12
ATOM 19130 C CA . ASP A 1 82 ? 21.133 3.405 4.800 1.00 0.00 79 ASP A CA 12
ATOM 19131 C C . ASP A 1 82 ? 21.438 1.914 4.569 1.00 0.00 79 ASP A C 12
ATOM 19132 O O . ASP A 1 82 ? 20.587 1.151 4.085 1.00 0.00 79 ASP A O 12
ATOM 19141 N N . VAL A 1 83 ? 22.687 1.524 4.887 1.00 0.00 80 VAL A N 12
ATOM 19142 C CA . VAL A 1 83 ? 23.204 0.164 4.659 1.00 0.00 80 VAL A CA 12
ATOM 19143 C C . VAL A 1 83 ? 23.396 -0.577 5.995 1.00 0.00 80 VAL A C 12
ATOM 19144 O O . VAL A 1 83 ? 23.689 0.042 7.027 1.00 0.00 80 VAL A O 12
ATOM 19157 N N . TYR A 1 84 ? 23.224 -1.913 5.952 1.00 0.00 81 TYR A N 12
ATOM 19158 C CA . TYR A 1 84 ? 23.320 -2.801 7.118 1.00 0.00 81 TYR A CA 12
ATOM 19159 C C . TYR A 1 84 ? 24.417 -3.842 6.855 1.00 0.00 81 TYR A C 12
ATOM 19160 O O . TYR A 1 84 ? 24.166 -4.895 6.258 1.00 0.00 81 TYR A O 12
ATOM 19178 N N . GLU A 1 85 ? 25.653 -3.487 7.252 1.00 0.00 82 GLU A N 12
ATOM 19179 C CA . GLU A 1 85 ? 26.851 -4.299 6.995 1.00 0.00 82 GLU A CA 12
ATOM 19180 C C . GLU A 1 85 ? 26.958 -5.467 7.985 1.00 0.00 82 GLU A C 12
ATOM 19181 O O . GLU A 1 85 ? 26.975 -5.274 9.203 1.00 0.00 82 GLU A O 12
ATOM 19193 N N . ILE A 1 86 ? 27.012 -6.676 7.424 1.00 0.00 83 ILE A N 12
ATOM 19194 C CA . ILE A 1 86 ? 27.153 -7.944 8.162 1.00 0.00 83 ILE A CA 12
ATOM 19195 C C . ILE A 1 86 ? 28.200 -8.829 7.445 1.00 0.00 83 ILE A C 12
ATOM 19196 O O . ILE A 1 86 ? 28.815 -8.405 6.449 1.00 0.00 83 ILE A O 12
ATOM 19212 N N . THR A 1 87 ? 28.398 -10.058 7.951 1.00 0.00 84 THR A N 12
ATOM 19213 C CA . THR A 1 87 ? 29.199 -11.073 7.255 1.00 0.00 84 THR A CA 12
ATOM 19214 C C . THR A 1 87 ? 28.359 -11.762 6.178 1.00 0.00 84 THR A C 12
ATOM 19215 O O . THR A 1 87 ? 27.128 -11.850 6.291 1.00 0.00 84 THR A O 12
ATOM 19226 N N . LEU A 1 88 ? 29.047 -12.251 5.134 1.00 0.00 85 LEU A N 12
ATOM 19227 C CA . LEU A 1 88 ? 28.415 -13.028 4.045 1.00 0.00 85 LEU A CA 12
ATOM 19228 C C . LEU A 1 88 ? 27.830 -14.355 4.577 1.00 0.00 85 LEU A C 12
ATOM 19229 O O . LEU A 1 88 ? 26.829 -14.859 4.059 1.00 0.00 85 LEU A O 12
ATOM 19245 N N . GLN A 1 89 ? 28.470 -14.879 5.639 1.00 0.00 86 GLN A N 12
ATOM 19246 C CA . GLN A 1 89 ? 28.027 -16.087 6.348 1.00 0.00 86 GLN A CA 12
ATOM 19247 C C . GLN A 1 89 ? 26.654 -15.863 7.007 1.00 0.00 86 GLN A C 12
ATOM 19248 O O . GLN A 1 89 ? 25.760 -16.712 6.889 1.00 0.00 86 GLN A O 12
ATOM 19262 N N . ASP A 1 90 ? 26.489 -14.695 7.670 1.00 0.00 87 ASP A N 12
ATOM 19263 C CA . ASP A 1 90 ? 25.246 -14.352 8.400 1.00 0.00 87 ASP A CA 12
ATOM 19264 C C . ASP A 1 90 ? 24.040 -14.320 7.448 1.00 0.00 87 ASP A C 12
ATOM 19265 O O . ASP A 1 90 ? 22.931 -14.657 7.839 1.00 0.00 87 ASP A O 12
ATOM 19274 N N . ALA A 1 91 ? 24.297 -13.931 6.193 1.00 0.00 88 ALA A N 12
ATOM 19275 C CA . ALA A 1 91 ? 23.283 -13.864 5.126 1.00 0.00 88 ALA A CA 12
ATOM 19276 C C . ALA A 1 91 ? 22.737 -15.246 4.738 1.00 0.00 88 ALA A C 12
ATOM 19277 O O . ALA A 1 91 ? 21.554 -15.381 4.421 1.00 0.00 88 ALA A O 12
ATOM 19284 N N . ILE A 1 92 ? 23.616 -16.253 4.766 1.00 0.00 89 ILE A N 12
ATOM 19285 C CA . ILE A 1 92 ? 23.278 -17.628 4.359 1.00 0.00 89 ILE A CA 12
ATOM 19286 C C . ILE A 1 92 ? 22.451 -18.336 5.462 1.00 0.00 89 ILE A C 12
ATOM 19287 O O . ILE A 1 92 ? 21.522 -19.091 5.159 1.00 0.00 89 ILE A O 12
ATOM 19303 N N . LYS A 1 93 ? 22.798 -18.077 6.737 1.00 0.00 90 LYS A N 12
ATOM 19304 C CA . LYS A 1 93 ? 22.133 -18.718 7.900 1.00 0.00 90 LYS A CA 12
ATOM 19305 C C . LYS A 1 93 ? 20.892 -17.924 8.370 1.00 0.00 90 LYS A C 12
ATOM 19306 O O . LYS A 1 93 ? 19.776 -18.456 8.401 1.00 0.00 90 LYS A O 12
ATOM 19325 N N . ASN A 1 94 ? 21.100 -16.643 8.703 1.00 0.00 91 ASN A N 12
ATOM 19326 C CA . ASN A 1 94 ? 20.101 -15.790 9.378 1.00 0.00 91 ASN A CA 12
ATOM 19327 C C . ASN A 1 94 ? 19.359 -14.905 8.353 1.00 0.00 91 ASN A C 12
ATOM 19328 O O . ASN A 1 94 ? 18.898 -13.823 8.696 1.00 0.00 91 ASN A O 12
ATOM 19339 N N . ALA A 1 95 ? 19.218 -15.399 7.105 1.00 0.00 92 ALA A N 12
ATOM 19340 C CA . ALA A 1 95 ? 18.600 -14.659 5.976 1.00 0.00 92 ALA A CA 12
ATOM 19341 C C . ALA A 1 95 ? 17.306 -13.914 6.369 1.00 0.00 92 ALA A C 12
ATOM 19342 O O . ALA A 1 95 ? 17.258 -12.670 6.362 1.00 0.00 92 ALA A O 12
ATOM 19349 N N . ALA A 1 96 ? 16.296 -14.697 6.774 1.00 0.00 93 ALA A N 12
ATOM 19350 C CA . ALA A 1 96 ? 14.981 -14.180 7.180 1.00 0.00 93 ALA A CA 12
ATOM 19351 C C . ALA A 1 96 ? 15.095 -13.263 8.404 1.00 0.00 93 ALA A C 12
ATOM 19352 O O . ALA A 1 96 ? 14.367 -12.272 8.506 1.00 0.00 93 ALA A O 12
ATOM 19359 N N . GLY A 1 97 ? 16.054 -13.596 9.299 1.00 0.00 94 GLY A N 12
ATOM 19360 C CA . GLY A 1 97 ? 16.292 -12.843 10.527 1.00 0.00 94 GLY A CA 12
ATOM 19361 C C . GLY A 1 97 ? 16.754 -11.416 10.259 1.00 0.00 94 GLY A C 12
ATOM 19362 O O . GLY A 1 97 ? 16.201 -10.478 10.818 1.00 0.00 94 GLY A O 12
ATOM 19366 N N . ILE A 1 98 ? 17.739 -11.267 9.356 1.00 0.00 95 ILE A N 12
ATOM 19367 C CA . ILE A 1 98 ? 18.351 -9.967 9.009 1.00 0.00 95 ILE A CA 12
ATOM 19368 C C . ILE A 1 98 ? 17.303 -9.024 8.416 1.00 0.00 95 ILE A C 12
ATOM 19369 O O . ILE A 1 98 ? 17.138 -7.899 8.900 1.00 0.00 95 ILE A O 12
ATOM 19385 N N . ILE A 1 99 ? 16.599 -9.507 7.368 1.00 0.00 96 ILE A N 12
ATOM 19386 C CA . ILE A 1 99 ? 15.574 -8.716 6.664 1.00 0.00 96 ILE A CA 12
ATOM 19387 C C . ILE A 1 99 ? 14.506 -8.214 7.656 1.00 0.00 96 ILE A C 12
ATOM 19388 O O . ILE A 1 99 ? 14.243 -7.013 7.705 1.00 0.00 96 ILE A O 12
ATOM 19404 N N . LYS A 1 100 ? 13.946 -9.138 8.475 1.00 0.00 97 LYS A N 12
ATOM 19405 C CA . LYS A 1 100 ? 12.846 -8.812 9.419 1.00 0.00 97 LYS A CA 12
ATOM 19406 C C . LYS A 1 100 ? 13.322 -7.878 10.553 1.00 0.00 97 LYS A C 12
ATOM 19407 O O . LYS A 1 100 ? 12.517 -7.118 11.099 1.00 0.00 97 LYS A O 12
ATOM 19426 N N . GLU A 1 101 ? 14.632 -7.958 10.906 1.00 0.00 98 GLU A N 12
ATOM 19427 C CA . GLU A 1 101 ? 15.269 -7.045 11.890 1.00 0.00 98 GLU A CA 12
ATOM 19428 C C . GLU A 1 101 ? 15.205 -5.606 11.380 1.00 0.00 98 GLU A C 12
ATOM 19429 O O . GLU A 1 101 ? 14.997 -4.660 12.152 1.00 0.00 98 GLU A O 12
ATOM 19441 N N . ILE A 1 102 ? 15.371 -5.461 10.062 1.00 0.00 99 ILE A N 12
ATOM 19442 C CA . ILE A 1 102 ? 15.373 -4.158 9.413 1.00 0.00 99 ILE A CA 12
ATOM 19443 C C . ILE A 1 102 ? 13.931 -3.675 9.224 1.00 0.00 99 ILE A C 12
ATOM 19444 O O . ILE A 1 102 ? 13.650 -2.496 9.419 1.00 0.00 99 ILE A O 12
ATOM 19460 N N . GLU A 1 103 ? 13.023 -4.615 8.897 1.00 0.00 100 GLU A N 12
ATOM 19461 C CA . GLU A 1 103 ? 11.588 -4.326 8.717 1.00 0.00 100 GLU A CA 12
ATOM 19462 C C . GLU A 1 103 ? 10.975 -3.760 10.007 1.00 0.00 100 GLU A C 12
ATOM 19463 O O . GLU A 1 103 ? 10.177 -2.828 9.950 1.00 0.00 100 GLU A O 12
ATOM 19475 N N . GLU A 1 104 ? 11.359 -4.340 11.164 1.00 0.00 101 GLU A N 12
ATOM 19476 C CA . GLU A 1 104 ? 10.834 -3.921 12.478 1.00 0.00 101 GLU A CA 12
ATOM 19477 C C . GLU A 1 104 ? 11.452 -2.579 12.917 1.00 0.00 101 GLU A C 12
ATOM 19478 O O . GLU A 1 104 ? 10.786 -1.791 13.584 1.00 0.00 101 GLU A O 12
ATOM 19490 N N . MET A 1 105 ? 12.720 -2.320 12.521 1.00 0.00 102 MET A N 12
ATOM 19491 C CA . MET A 1 105 ? 13.374 -1.005 12.743 1.00 0.00 102 MET A CA 12
ATOM 19492 C C . MET A 1 105 ? 12.686 0.101 11.922 1.00 0.00 102 MET A C 12
ATOM 19493 O O . MET A 1 105 ? 12.519 1.224 12.406 1.00 0.00 102 MET A O 12
ATOM 19507 N N . ILE A 1 106 ? 12.268 -0.244 10.691 1.00 0.00 103 ILE A N 12
ATOM 19508 C CA . ILE A 1 106 ? 11.506 0.664 9.814 1.00 0.00 103 ILE A CA 12
ATOM 19509 C C . ILE A 1 106 ? 10.084 0.867 10.389 1.00 0.00 103 ILE A C 12
ATOM 19510 O O . ILE A 1 106 ? 9.577 1.984 10.446 1.00 0.00 103 ILE A O 12
ATOM 19526 N N . ALA A 1 107 ? 9.491 -0.227 10.891 1.00 0.00 104 ALA A N 12
ATOM 19527 C CA . ALA A 1 107 ? 8.162 -0.211 11.535 1.00 0.00 104 ALA A CA 12
ATOM 19528 C C . ALA A 1 107 ? 8.200 0.553 12.874 1.00 0.00 104 ALA A C 12
ATOM 19529 O O . ALA A 1 107 ? 7.163 0.959 13.383 1.00 0.00 104 ALA A O 12
ATOM 19536 N N . SER A 1 108 ? 9.405 0.731 13.430 1.00 0.00 105 SER A N 12
ATOM 19537 C CA . SER A 1 108 ? 9.615 1.453 14.690 1.00 0.00 105 SER A CA 12
ATOM 19538 C C . SER A 1 108 ? 9.765 2.965 14.437 1.00 0.00 105 SER A C 12
ATOM 19539 O O . SER A 1 108 ? 9.225 3.777 15.187 1.00 0.00 105 SER A O 12
ATOM 19547 N N . GLU A 1 109 ? 10.507 3.333 13.374 1.00 0.00 106 GLU A N 12
ATOM 19548 C CA . GLU A 1 109 ? 10.796 4.751 13.047 1.00 0.00 106 GLU A CA 12
ATOM 19549 C C . GLU A 1 109 ? 9.582 5.438 12.386 1.00 0.00 106 GLU A C 12
ATOM 19550 O O . GLU A 1 109 ? 9.407 6.655 12.516 1.00 0.00 106 GLU A O 12
ATOM 19562 N N . GLN A 1 110 ? 8.749 4.648 11.684 1.00 0.00 107 GLN A N 12
ATOM 19563 C CA . GLN A 1 110 ? 7.554 5.162 10.985 1.00 0.00 107 GLN A CA 12
ATOM 19564 C C . GLN A 1 110 ? 6.332 5.180 11.920 1.00 0.00 107 GLN A C 12
ATOM 19565 O O . GLN A 1 110 ? 5.502 6.096 11.846 1.00 0.00 107 GLN A O 12
ATOM 19579 N N . GLN A 1 111 ? 6.226 4.164 12.792 1.00 0.00 108 GLN A N 12
ATOM 19580 C CA . GLN A 1 111 ? 5.153 4.080 13.805 1.00 0.00 108 GLN A CA 12
ATOM 19581 C C . GLN A 1 111 ? 5.701 4.590 15.161 1.00 0.00 108 GLN A C 12
ATOM 19582 O O . GLN A 1 111 ? 5.568 5.796 15.449 1.00 0.00 108 GLN A O 12
ATOM 19597 N N . MET A 1 4 ? 3.055 0.285 1.208 1.00 0.00 1 MET A N 13
ATOM 19598 C CA . MET A 1 4 ? 3.126 0.687 -0.215 1.00 0.00 1 MET A CA 13
ATOM 19599 C C . MET A 1 4 ? 4.304 -0.013 -0.914 1.00 0.00 1 MET A C 13
ATOM 19600 O O . MET A 1 4 ? 5.029 -0.788 -0.282 1.00 0.00 1 MET A O 13
ATOM 19614 N N . SER A 1 5 ? 4.476 0.247 -2.229 1.00 0.00 2 SER A N 13
ATOM 19615 C CA . SER A 1 5 ? 5.525 -0.379 -3.060 1.00 0.00 2 SER A CA 13
ATOM 19616 C C . SER A 1 5 ? 6.934 0.026 -2.576 1.00 0.00 2 SER A C 13
ATOM 19617 O O . SER A 1 5 ? 7.405 1.134 -2.862 1.00 0.00 2 SER A O 13
ATOM 19625 N N . LYS A 1 6 ? 7.573 -0.874 -1.804 1.00 0.00 3 LYS A N 13
ATOM 19626 C CA . LYS A 1 6 ? 8.948 -0.684 -1.297 1.00 0.00 3 LYS A CA 13
ATOM 19627 C C . LYS A 1 6 ? 9.952 -1.579 -2.053 1.00 0.00 3 LYS A C 13
ATOM 19628 O O . LYS A 1 6 ? 9.574 -2.416 -2.903 1.00 0.00 3 LYS A O 13
ATOM 19647 N N . LYS A 1 7 ? 11.242 -1.423 -1.705 1.00 0.00 4 LYS A N 13
ATOM 19648 C CA . LYS A 1 7 ? 12.349 -2.065 -2.433 1.00 0.00 4 LYS A CA 13
ATOM 19649 C C . LYS A 1 7 ? 13.491 -2.395 -1.439 1.00 0.00 4 LYS A C 13
ATOM 19650 O O . LYS A 1 7 ? 13.728 -1.665 -0.476 1.00 0.00 4 LYS A O 13
ATOM 19669 N N . LEU A 1 8 ? 14.188 -3.505 -1.688 1.00 0.00 5 LEU A N 13
ATOM 19670 C CA . LEU A 1 8 ? 15.356 -3.947 -0.916 1.00 0.00 5 LEU A CA 13
ATOM 19671 C C . LEU A 1 8 ? 16.453 -4.333 -1.897 1.00 0.00 5 LEU A C 13
ATOM 19672 O O . LEU A 1 8 ? 16.189 -4.994 -2.907 1.00 0.00 5 LEU A O 13
ATOM 19688 N N . ILE A 1 9 ? 17.683 -3.905 -1.619 1.00 0.00 6 ILE A N 13
ATOM 19689 C CA . ILE A 1 9 ? 18.866 -4.366 -2.345 1.00 0.00 6 ILE A CA 13
ATOM 19690 C C . ILE A 1 9 ? 19.883 -4.909 -1.340 1.00 0.00 6 ILE A C 13
ATOM 19691 O O . ILE A 1 9 ? 19.790 -4.636 -0.132 1.00 0.00 6 ILE A O 13
ATOM 19707 N N . ALA A 1 10 ? 20.845 -5.680 -1.839 1.00 0.00 7 ALA A N 13
ATOM 19708 C CA . ALA A 1 10 ? 21.930 -6.230 -1.023 1.00 0.00 7 ALA A CA 13
ATOM 19709 C C . ALA A 1 10 ? 23.183 -6.419 -1.877 1.00 0.00 7 ALA A C 13
ATOM 19710 O O . ALA A 1 10 ? 23.138 -6.288 -3.108 1.00 0.00 7 ALA A O 13
ATOM 19717 N N . LEU A 1 11 ? 24.298 -6.728 -1.213 1.00 0.00 8 LEU A N 13
ATOM 19718 C CA . LEU A 1 11 ? 25.596 -6.906 -1.860 1.00 0.00 8 LEU A CA 13
ATOM 19719 C C . LEU A 1 11 ? 26.326 -8.030 -1.124 1.00 0.00 8 LEU A C 13
ATOM 19720 O O . LEU A 1 11 ? 26.536 -7.947 0.086 1.00 0.00 8 LEU A O 13
ATOM 19736 N N . CYS A 1 12 ? 26.693 -9.078 -1.861 1.00 0.00 9 CYS A N 13
ATOM 19737 C CA . CYS A 1 12 ? 27.428 -10.222 -1.337 1.00 0.00 9 CYS A CA 13
ATOM 19738 C C . CYS A 1 12 ? 28.815 -10.270 -1.997 1.00 0.00 9 CYS A C 13
ATOM 19739 O O . CYS A 1 12 ? 28.905 -10.486 -3.201 1.00 0.00 9 CYS A O 13
ATOM 19747 N N . ALA A 1 13 ? 29.898 -10.055 -1.212 1.00 0.00 10 ALA A N 13
ATOM 19748 C CA . ALA A 1 13 ? 31.283 -9.969 -1.762 1.00 0.00 10 ALA A CA 13
ATOM 19749 C C . ALA A 1 13 ? 32.256 -10.936 -1.047 1.00 0.00 10 ALA A C 13
ATOM 19750 O O . ALA A 1 13 ? 32.480 -10.824 0.166 1.00 0.00 10 ALA A O 13
ATOM 19757 N N . CYS A 1 14 ? 32.812 -11.890 -1.824 1.00 0.00 11 CYS A N 13
ATOM 19758 C CA . CYS A 1 14 ? 33.823 -12.869 -1.363 1.00 0.00 11 CYS A CA 13
ATOM 19759 C C . CYS A 1 14 ? 35.138 -12.686 -2.156 1.00 0.00 11 CYS A C 13
ATOM 19760 O O . CYS A 1 14 ? 35.092 -12.404 -3.352 1.00 0.00 11 CYS A O 13
ATOM 19768 N N . PRO A 1 15 ? 36.332 -12.882 -1.517 1.00 0.00 12 PRO A N 13
ATOM 19769 C CA . PRO A 1 15 ? 37.635 -12.890 -2.235 1.00 0.00 12 PRO A CA 13
ATOM 19770 C C . PRO A 1 15 ? 37.930 -14.249 -2.924 1.00 0.00 12 PRO A C 13
ATOM 19771 O O . PRO A 1 15 ? 38.899 -14.368 -3.685 1.00 0.00 12 PRO A O 13
ATOM 19782 N N . MET A 1 16 ? 37.094 -15.270 -2.634 1.00 0.00 13 MET A N 13
ATOM 19783 C CA . MET A 1 16 ? 37.190 -16.603 -3.255 1.00 0.00 13 MET A CA 13
ATOM 19784 C C . MET A 1 16 ? 36.574 -16.569 -4.664 1.00 0.00 13 MET A C 13
ATOM 19785 O O . MET A 1 16 ? 37.284 -16.692 -5.673 1.00 0.00 13 MET A O 13
ATOM 19799 N N . GLY A 1 17 ? 35.249 -16.362 -4.712 1.00 0.00 14 GLY A N 13
ATOM 19800 C CA . GLY A 1 17 ? 34.499 -16.376 -5.964 1.00 0.00 14 GLY A CA 13
ATOM 19801 C C . GLY A 1 17 ? 33.013 -16.117 -5.749 1.00 0.00 14 GLY A C 13
ATOM 19802 O O . GLY A 1 17 ? 32.584 -15.811 -4.628 1.00 0.00 14 GLY A O 13
ATOM 19806 N N . LEU A 1 18 ? 32.226 -16.260 -6.829 1.00 0.00 15 LEU A N 13
ATOM 19807 C CA . LEU A 1 18 ? 30.787 -15.934 -6.832 1.00 0.00 15 LEU A CA 13
ATOM 19808 C C . LEU A 1 18 ? 29.906 -17.064 -6.261 1.00 0.00 15 LEU A C 13
ATOM 19809 O O . LEU A 1 18 ? 28.742 -16.833 -5.972 1.00 0.00 15 LEU A O 13
ATOM 19825 N N . ALA A 1 19 ? 30.460 -18.269 -6.099 1.00 0.00 16 ALA A N 13
ATOM 19826 C CA . ALA A 1 19 ? 29.707 -19.429 -5.564 1.00 0.00 16 ALA A CA 13
ATOM 19827 C C . ALA A 1 19 ? 29.121 -19.147 -4.150 1.00 0.00 16 ALA A C 13
ATOM 19828 O O . ALA A 1 19 ? 27.912 -19.332 -3.905 1.00 0.00 16 ALA A O 13
ATOM 19835 N N . HIS A 1 20 ? 29.991 -18.650 -3.250 1.00 0.00 17 HIS A N 13
ATOM 19836 C CA . HIS A 1 20 ? 29.626 -18.341 -1.850 1.00 0.00 17 HIS A CA 13
ATOM 19837 C C . HIS A 1 20 ? 28.651 -17.153 -1.808 1.00 0.00 17 HIS A C 13
ATOM 19838 O O . HIS A 1 20 ? 27.680 -17.155 -1.032 1.00 0.00 17 HIS A O 13
ATOM 19853 N N . THR A 1 21 ? 28.912 -16.160 -2.684 1.00 0.00 18 THR A N 13
ATOM 19854 C CA . THR A 1 21 ? 28.098 -14.942 -2.787 1.00 0.00 18 THR A CA 13
ATOM 19855 C C . THR A 1 21 ? 26.672 -15.268 -3.282 1.00 0.00 18 THR A C 13
ATOM 19856 O O . THR A 1 21 ? 25.727 -14.598 -2.901 1.00 0.00 18 THR A O 13
ATOM 19867 N N . PHE A 1 22 ? 26.549 -16.309 -4.140 1.00 0.00 19 PHE A N 13
ATOM 19868 C CA . PHE A 1 22 ? 25.256 -16.751 -4.707 1.00 0.00 19 PHE A CA 13
ATOM 19869 C C . PHE A 1 22 ? 24.392 -17.485 -3.672 1.00 0.00 19 PHE A C 13
ATOM 19870 O O . PHE A 1 22 ? 23.168 -17.452 -3.769 1.00 0.00 19 PHE A O 13
ATOM 19887 N N . MET A 1 23 ? 25.026 -18.177 -2.706 1.00 0.00 20 MET A N 13
ATOM 19888 C CA . MET A 1 23 ? 24.279 -18.806 -1.584 1.00 0.00 20 MET A CA 13
ATOM 19889 C C . MET A 1 23 ? 23.723 -17.728 -0.637 1.00 0.00 20 MET A C 13
ATOM 19890 O O . MET A 1 23 ? 22.618 -17.867 -0.104 1.00 0.00 20 MET A O 13
ATOM 19904 N N . ALA A 1 24 ? 24.506 -16.652 -0.448 1.00 0.00 21 ALA A N 13
ATOM 19905 C CA . ALA A 1 24 ? 24.076 -15.468 0.320 1.00 0.00 21 ALA A CA 13
ATOM 19906 C C . ALA A 1 24 ? 22.998 -14.686 -0.444 1.00 0.00 21 ALA A C 13
ATOM 19907 O O . ALA A 1 24 ? 22.040 -14.195 0.150 1.00 0.00 21 ALA A O 13
ATOM 19914 N N . ALA A 1 25 ? 23.165 -14.615 -1.779 1.00 0.00 22 ALA A N 13
ATOM 19915 C CA . ALA A 1 25 ? 22.252 -13.898 -2.678 1.00 0.00 22 ALA A CA 13
ATOM 19916 C C . ALA A 1 25 ? 20.895 -14.596 -2.733 1.00 0.00 22 ALA A C 13
ATOM 19917 O O . ALA A 1 25 ? 19.874 -13.940 -2.688 1.00 0.00 22 ALA A O 13
ATOM 19924 N N . GLN A 1 26 ? 20.909 -15.937 -2.810 1.00 0.00 23 GLN A N 13
ATOM 19925 C CA . GLN A 1 26 ? 19.683 -16.751 -2.820 1.00 0.00 23 GLN A CA 13
ATOM 19926 C C . GLN A 1 26 ? 18.947 -16.603 -1.480 1.00 0.00 23 GLN A C 13
ATOM 19927 O O . GLN A 1 26 ? 17.738 -16.403 -1.452 1.00 0.00 23 GLN A O 13
ATOM 19941 N N . ALA A 1 27 ? 19.714 -16.667 -0.387 1.00 0.00 24 ALA A N 13
ATOM 19942 C CA . ALA A 1 27 ? 19.177 -16.625 0.978 1.00 0.00 24 ALA A CA 13
ATOM 19943 C C . ALA A 1 27 ? 18.452 -15.285 1.272 1.00 0.00 24 ALA A C 13
ATOM 19944 O O . ALA A 1 27 ? 17.288 -15.278 1.712 1.00 0.00 24 ALA A O 13
ATOM 19951 N N . LEU A 1 28 ? 19.150 -14.165 1.000 1.00 0.00 25 LEU A N 13
ATOM 19952 C CA . LEU A 1 28 ? 18.609 -12.796 1.184 1.00 0.00 25 LEU A CA 13
ATOM 19953 C C . LEU A 1 28 ? 17.469 -12.501 0.191 1.00 0.00 25 LEU A C 13
ATOM 19954 O O . LEU A 1 28 ? 16.580 -11.699 0.494 1.00 0.00 25 LEU A O 13
ATOM 19970 N N . GLU A 1 29 ? 17.533 -13.135 -1.001 1.00 0.00 26 GLU A N 13
ATOM 19971 C CA . GLU A 1 29 ? 16.485 -13.025 -2.033 1.00 0.00 26 GLU A CA 13
ATOM 19972 C C . GLU A 1 29 ? 15.163 -13.540 -1.471 1.00 0.00 26 GLU A C 13
ATOM 19973 O O . GLU A 1 29 ? 14.204 -12.781 -1.363 1.00 0.00 26 GLU A O 13
ATOM 19985 N N . GLU A 1 30 ? 15.184 -14.821 -1.040 1.00 0.00 27 GLU A N 13
ATOM 19986 C CA . GLU A 1 30 ? 14.028 -15.528 -0.458 1.00 0.00 27 GLU A CA 13
ATOM 19987 C C . GLU A 1 30 ? 13.401 -14.704 0.674 1.00 0.00 27 GLU A C 13
ATOM 19988 O O . GLU A 1 30 ? 12.210 -14.423 0.647 1.00 0.00 27 GLU A O 13
ATOM 20000 N N . ALA A 1 31 ? 14.263 -14.262 1.598 1.00 0.00 28 ALA A N 13
ATOM 20001 C CA . ALA A 1 31 ? 13.887 -13.464 2.781 1.00 0.00 28 ALA A CA 13
ATOM 20002 C C . ALA A 1 31 ? 13.125 -12.177 2.397 1.00 0.00 28 ALA A C 13
ATOM 20003 O O . ALA A 1 31 ? 12.056 -11.884 2.947 1.00 0.00 28 ALA A O 13
ATOM 20010 N N . ALA A 1 32 ? 13.697 -11.430 1.444 1.00 0.00 29 ALA A N 13
ATOM 20011 C CA . ALA A 1 32 ? 13.087 -10.201 0.897 1.00 0.00 29 ALA A CA 13
ATOM 20012 C C . ALA A 1 32 ? 11.772 -10.464 0.119 1.00 0.00 29 ALA A C 13
ATOM 20013 O O . ALA A 1 32 ? 10.873 -9.611 0.110 1.00 0.00 29 ALA A O 13
ATOM 20020 N N . VAL A 1 33 ? 11.652 -11.654 -0.497 1.00 0.00 30 VAL A N 13
ATOM 20021 C CA . VAL A 1 33 ? 10.455 -12.034 -1.283 1.00 0.00 30 VAL A CA 13
ATOM 20022 C C . VAL A 1 33 ? 9.277 -12.309 -0.321 1.00 0.00 30 VAL A C 13
ATOM 20023 O O . VAL A 1 33 ? 8.123 -11.949 -0.597 1.00 0.00 30 VAL A O 13
ATOM 20036 N N . GLU A 1 34 ? 9.619 -12.903 0.831 1.00 0.00 31 GLU A N 13
ATOM 20037 C CA . GLU A 1 34 ? 8.675 -13.216 1.922 1.00 0.00 31 GLU A CA 13
ATOM 20038 C C . GLU A 1 34 ? 8.220 -11.926 2.641 1.00 0.00 31 GLU A C 13
ATOM 20039 O O . GLU A 1 34 ? 7.093 -11.848 3.145 1.00 0.00 31 GLU A O 13
ATOM 20051 N N . ALA A 1 35 ? 9.122 -10.929 2.682 1.00 0.00 32 ALA A N 13
ATOM 20052 C CA . ALA A 1 35 ? 8.842 -9.591 3.244 1.00 0.00 32 ALA A CA 13
ATOM 20053 C C . ALA A 1 35 ? 7.916 -8.766 2.318 1.00 0.00 32 ALA A C 13
ATOM 20054 O O . ALA A 1 35 ? 7.252 -7.826 2.768 1.00 0.00 32 ALA A O 13
ATOM 20061 N N . GLY A 1 36 ? 7.901 -9.117 1.017 1.00 0.00 33 GLY A N 13
ATOM 20062 C CA . GLY A 1 36 ? 6.868 -8.640 0.083 1.00 0.00 33 GLY A CA 13
ATOM 20063 C C . GLY A 1 36 ? 7.222 -7.358 -0.670 1.00 0.00 33 GLY A C 13
ATOM 20064 O O . GLY A 1 36 ? 6.323 -6.640 -1.119 1.00 0.00 33 GLY A O 13
ATOM 20068 N N . TYR A 1 37 ? 8.522 -7.062 -0.801 1.00 0.00 34 TYR A N 13
ATOM 20069 C CA . TYR A 1 37 ? 9.027 -5.980 -1.685 1.00 0.00 34 TYR A CA 13
ATOM 20070 C C . TYR A 1 37 ? 9.940 -6.548 -2.777 1.00 0.00 34 TYR A C 13
ATOM 20071 O O . TYR A 1 37 ? 10.198 -7.761 -2.816 1.00 0.00 34 TYR A O 13
ATOM 20089 N N . GLU A 1 38 ? 10.421 -5.651 -3.662 1.00 0.00 35 GLU A N 13
ATOM 20090 C CA . GLU A 1 38 ? 11.345 -6.031 -4.748 1.00 0.00 35 GLU A CA 13
ATOM 20091 C C . GLU A 1 38 ? 12.748 -6.286 -4.162 1.00 0.00 35 GLU A C 13
ATOM 20092 O O . GLU A 1 38 ? 13.124 -5.653 -3.176 1.00 0.00 35 GLU A O 13
ATOM 20104 N N . VAL A 1 39 ? 13.506 -7.220 -4.756 1.00 0.00 36 VAL A N 13
ATOM 20105 C CA . VAL A 1 39 ? 14.873 -7.542 -4.307 1.00 0.00 36 VAL A CA 13
ATOM 20106 C C . VAL A 1 39 ? 15.856 -7.459 -5.493 1.00 0.00 36 VAL A C 13
ATOM 20107 O O . VAL A 1 39 ? 15.514 -7.854 -6.618 1.00 0.00 36 VAL A O 13
ATOM 20120 N N . LYS A 1 40 ? 17.054 -6.899 -5.243 1.00 0.00 37 LYS A N 13
ATOM 20121 C CA . LYS A 1 40 ? 18.154 -6.872 -6.226 1.00 0.00 37 LYS A CA 13
ATOM 20122 C C . LYS A 1 40 ? 19.492 -6.989 -5.489 1.00 0.00 37 LYS A C 13
ATOM 20123 O O . LYS A 1 40 ? 19.893 -6.069 -4.780 1.00 0.00 37 LYS A O 13
ATOM 20142 N N . ILE A 1 41 ? 20.174 -8.130 -5.637 1.00 0.00 38 ILE A N 13
ATOM 20143 C CA . ILE A 1 41 ? 21.438 -8.401 -4.928 1.00 0.00 38 ILE A CA 13
ATOM 20144 C C . ILE A 1 41 ? 22.613 -8.523 -5.908 1.00 0.00 38 ILE A C 13
ATOM 20145 O O . ILE A 1 41 ? 22.678 -9.483 -6.688 1.00 0.00 38 ILE A O 13
ATOM 20161 N N . GLU A 1 42 ? 23.523 -7.539 -5.860 1.00 0.00 39 GLU A N 13
ATOM 20162 C CA . GLU A 1 42 ? 24.819 -7.598 -6.555 1.00 0.00 39 GLU A CA 13
ATOM 20163 C C . GLU A 1 42 ? 25.740 -8.574 -5.820 1.00 0.00 39 GLU A C 13
ATOM 20164 O O . GLU A 1 42 ? 25.675 -8.703 -4.596 1.00 0.00 39 GLU A O 13
ATOM 20176 N N . THR A 1 43 ? 26.575 -9.273 -6.583 1.00 0.00 40 THR A N 13
ATOM 20177 C CA . THR A 1 43 ? 27.523 -10.252 -6.060 1.00 0.00 40 THR A CA 13
ATOM 20178 C C . THR A 1 43 ? 28.911 -9.954 -6.635 1.00 0.00 40 THR A C 13
ATOM 20179 O O . THR A 1 43 ? 29.107 -10.033 -7.845 1.00 0.00 40 THR A O 13
ATOM 20190 N N . GLN A 1 44 ? 29.854 -9.556 -5.769 1.00 0.00 41 GLN A N 13
ATOM 20191 C CA . GLN A 1 44 ? 31.235 -9.245 -6.167 1.00 0.00 41 GLN A CA 13
ATOM 20192 C C . GLN A 1 44 ? 32.180 -10.377 -5.735 1.00 0.00 41 GLN A C 13
ATOM 20193 O O . GLN A 1 44 ? 31.986 -10.994 -4.682 1.00 0.00 41 GLN A O 13
ATOM 20207 N N . GLY A 1 45 ? 33.181 -10.651 -6.576 1.00 0.00 42 GLY A N 13
ATOM 20208 C CA . GLY A 1 45 ? 34.164 -11.694 -6.318 1.00 0.00 42 GLY A CA 13
ATOM 20209 C C . GLY A 1 45 ? 35.409 -11.523 -7.170 1.00 0.00 42 GLY A C 13
ATOM 20210 O O . GLY A 1 45 ? 35.380 -10.800 -8.175 1.00 0.00 42 GLY A O 13
ATOM 20214 N N . ALA A 1 46 ? 36.503 -12.201 -6.772 1.00 0.00 43 ALA A N 13
ATOM 20215 C CA . ALA A 1 46 ? 37.756 -12.249 -7.557 1.00 0.00 43 ALA A CA 13
ATOM 20216 C C . ALA A 1 46 ? 37.528 -12.946 -8.920 1.00 0.00 43 ALA A C 13
ATOM 20217 O O . ALA A 1 46 ? 38.278 -12.730 -9.878 1.00 0.00 43 ALA A O 13
ATOM 20224 N N . ASP A 1 47 ? 36.480 -13.790 -8.973 1.00 0.00 44 ASP A N 13
ATOM 20225 C CA . ASP A 1 47 ? 36.028 -14.486 -10.197 1.00 0.00 44 ASP A CA 13
ATOM 20226 C C . ASP A 1 47 ? 35.316 -13.509 -11.170 1.00 0.00 44 ASP A C 13
ATOM 20227 O O . ASP A 1 47 ? 35.446 -13.634 -12.397 1.00 0.00 44 ASP A O 13
ATOM 20236 N N . GLY A 1 48 ? 34.583 -12.533 -10.600 1.00 0.00 45 GLY A N 13
ATOM 20237 C CA . GLY A 1 48 ? 33.825 -11.545 -11.383 1.00 0.00 45 GLY A CA 13
ATOM 20238 C C . GLY A 1 48 ? 32.733 -10.873 -10.564 1.00 0.00 45 GLY A C 13
ATOM 20239 O O . GLY A 1 48 ? 32.644 -11.093 -9.353 1.00 0.00 45 GLY A O 13
ATOM 20243 N N . ILE A 1 49 ? 31.902 -10.032 -11.217 1.00 0.00 46 ILE A N 13
ATOM 20244 C CA . ILE A 1 49 ? 30.719 -9.395 -10.584 1.00 0.00 46 ILE A CA 13
ATOM 20245 C C . ILE A 1 49 ? 29.461 -9.750 -11.394 1.00 0.00 46 ILE A C 13
ATOM 20246 O O . ILE A 1 49 ? 29.469 -9.686 -12.632 1.00 0.00 46 ILE A O 13
ATOM 20262 N N . GLN A 1 50 ? 28.394 -10.124 -10.680 1.00 0.00 47 GLN A N 13
ATOM 20263 C CA . GLN A 1 50 ? 27.113 -10.541 -11.263 1.00 0.00 47 GLN A CA 13
ATOM 20264 C C . GLN A 1 50 ? 25.969 -9.732 -10.631 1.00 0.00 47 GLN A C 13
ATOM 20265 O O . GLN A 1 50 ? 26.073 -9.320 -9.472 1.00 0.00 47 GLN A O 13
ATOM 20279 N N . ASN A 1 51 ? 24.894 -9.513 -11.416 1.00 0.00 48 ASN A N 13
ATOM 20280 C CA . ASN A 1 51 ? 23.631 -8.881 -10.956 1.00 0.00 48 ASN A CA 13
ATOM 20281 C C . ASN A 1 51 ? 23.893 -7.432 -10.466 1.00 0.00 48 ASN A C 13
ATOM 20282 O O . ASN A 1 51 ? 23.299 -6.982 -9.472 1.00 0.00 48 ASN A O 13
ATOM 20293 N N . ARG A 1 52 ? 24.774 -6.723 -11.220 1.00 0.00 49 ARG A N 13
ATOM 20294 C CA . ARG A 1 52 ? 25.249 -5.351 -10.928 1.00 0.00 49 ARG A CA 13
ATOM 20295 C C . ARG A 1 52 ? 24.093 -4.382 -10.585 1.00 0.00 49 ARG A C 13
ATOM 20296 O O . ARG A 1 52 ? 23.155 -4.202 -11.377 1.00 0.00 49 ARG A O 13
ATOM 20317 N N . LEU A 1 53 ? 24.195 -3.786 -9.390 1.00 0.00 50 LEU A N 13
ATOM 20318 C CA . LEU A 1 53 ? 23.279 -2.748 -8.899 1.00 0.00 50 LEU A CA 13
ATOM 20319 C C . LEU A 1 53 ? 23.457 -1.438 -9.685 1.00 0.00 50 LEU A C 13
ATOM 20320 O O . LEU A 1 53 ? 24.585 -0.981 -9.930 1.00 0.00 50 LEU A O 13
ATOM 20336 N N . THR A 1 54 ? 22.323 -0.860 -10.087 1.00 0.00 51 THR A N 13
ATOM 20337 C CA . THR A 1 54 ? 22.269 0.441 -10.754 1.00 0.00 51 THR A CA 13
ATOM 20338 C C . THR A 1 54 ? 22.085 1.540 -9.697 1.00 0.00 51 THR A C 13
ATOM 20339 O O . THR A 1 54 ? 21.679 1.250 -8.562 1.00 0.00 51 THR A O 13
ATOM 20350 N N . ALA A 1 55 ? 22.355 2.800 -10.076 1.00 0.00 52 ALA A N 13
ATOM 20351 C CA . ALA A 1 55 ? 22.088 3.965 -9.208 1.00 0.00 52 ALA A CA 13
ATOM 20352 C C . ALA A 1 55 ? 20.583 4.064 -8.865 1.00 0.00 52 ALA A C 13
ATOM 20353 O O . ALA A 1 55 ? 20.215 4.596 -7.818 1.00 0.00 52 ALA A O 13
ATOM 20360 N N . GLN A 1 56 ? 19.734 3.516 -9.768 1.00 0.00 53 GLN A N 13
ATOM 20361 C CA . GLN A 1 56 ? 18.277 3.456 -9.588 1.00 0.00 53 GLN A CA 13
ATOM 20362 C C . GLN A 1 56 ? 17.909 2.460 -8.476 1.00 0.00 53 GLN A C 13
ATOM 20363 O O . GLN A 1 56 ? 17.069 2.768 -7.647 1.00 0.00 53 GLN A O 13
ATOM 20377 N N . ASP A 1 57 ? 18.565 1.279 -8.464 1.00 0.00 54 ASP A N 13
ATOM 20378 C CA . ASP A 1 57 ? 18.368 0.260 -7.402 1.00 0.00 54 ASP A CA 13
ATOM 20379 C C . ASP A 1 57 ? 18.693 0.847 -6.020 1.00 0.00 54 ASP A C 13
ATOM 20380 O O . ASP A 1 57 ? 17.947 0.640 -5.060 1.00 0.00 54 ASP A O 13
ATOM 20389 N N . ILE A 1 58 ? 19.804 1.605 -5.960 1.00 0.00 55 ILE A N 13
ATOM 20390 C CA . ILE A 1 58 ? 20.283 2.254 -4.718 1.00 0.00 55 ILE A CA 13
ATOM 20391 C C . ILE A 1 58 ? 19.337 3.415 -4.308 1.00 0.00 55 ILE A C 13
ATOM 20392 O O . ILE A 1 58 ? 19.203 3.727 -3.125 1.00 0.00 55 ILE A O 13
ATOM 20408 N N . ALA A 1 59 ? 18.666 4.020 -5.310 1.00 0.00 56 ALA A N 13
ATOM 20409 C CA . ALA A 1 59 ? 17.715 5.136 -5.111 1.00 0.00 56 ALA A CA 13
ATOM 20410 C C . ALA A 1 59 ? 16.347 4.639 -4.579 1.00 0.00 56 ALA A C 13
ATOM 20411 O O . ALA A 1 59 ? 15.744 5.273 -3.707 1.00 0.00 56 ALA A O 13
ATOM 20418 N N . GLU A 1 60 ? 15.879 3.497 -5.120 1.00 0.00 57 GLU A N 13
ATOM 20419 C CA . GLU A 1 60 ? 14.591 2.870 -4.741 1.00 0.00 57 GLU A CA 13
ATOM 20420 C C . GLU A 1 60 ? 14.689 2.192 -3.367 1.00 0.00 57 GLU A C 13
ATOM 20421 O O . GLU A 1 60 ? 13.694 2.102 -2.637 1.00 0.00 57 GLU A O 13
ATOM 20433 N N . ALA A 1 61 ? 15.904 1.685 -3.076 1.00 0.00 58 ALA A N 13
ATOM 20434 C CA . ALA A 1 61 ? 16.202 0.833 -1.913 1.00 0.00 58 ALA A CA 13
ATOM 20435 C C . ALA A 1 61 ? 15.740 1.449 -0.578 1.00 0.00 58 ALA A C 13
ATOM 20436 O O . ALA A 1 61 ? 16.394 2.341 -0.034 1.00 0.00 58 ALA A O 13
ATOM 20443 N N . THR A 1 62 ? 14.576 0.989 -0.100 1.00 0.00 59 THR A N 13
ATOM 20444 C CA . THR A 1 62 ? 14.095 1.256 1.264 1.00 0.00 59 THR A CA 13
ATOM 20445 C C . THR A 1 62 ? 15.084 0.637 2.282 1.00 0.00 59 THR A C 13
ATOM 20446 O O . THR A 1 62 ? 15.325 1.185 3.362 1.00 0.00 59 THR A O 13
ATOM 20457 N N . ILE A 1 63 ? 15.662 -0.518 1.886 1.00 0.00 60 ILE A N 13
ATOM 20458 C CA . ILE A 1 63 ? 16.633 -1.282 2.697 1.00 0.00 60 ILE A CA 13
ATOM 20459 C C . ILE A 1 63 ? 17.861 -1.673 1.841 1.00 0.00 60 ILE A C 13
ATOM 20460 O O . ILE A 1 63 ? 17.713 -2.013 0.663 1.00 0.00 60 ILE A O 13
ATOM 20476 N N . ILE A 1 64 ? 19.075 -1.599 2.444 1.00 0.00 61 ILE A N 13
ATOM 20477 C CA . ILE A 1 64 ? 20.336 -2.096 1.830 1.00 0.00 61 ILE A CA 13
ATOM 20478 C C . ILE A 1 64 ? 21.066 -2.984 2.854 1.00 0.00 61 ILE A C 13
ATOM 20479 O O . ILE A 1 64 ? 21.079 -2.660 4.044 1.00 0.00 61 ILE A O 13
ATOM 20495 N N . ILE A 1 65 ? 21.645 -4.115 2.400 1.00 0.00 62 ILE A N 13
ATOM 20496 C CA . ILE A 1 65 ? 22.498 -4.998 3.242 1.00 0.00 62 ILE A CA 13
ATOM 20497 C C . ILE A 1 65 ? 23.855 -5.222 2.525 1.00 0.00 62 ILE A C 13
ATOM 20498 O O . ILE A 1 65 ? 23.864 -5.569 1.352 1.00 0.00 62 ILE A O 13
ATOM 20514 N N . HIS A 1 66 ? 25.001 -5.006 3.213 1.00 0.00 63 HIS A N 13
ATOM 20515 C CA . HIS A 1 66 ? 26.334 -5.411 2.688 1.00 0.00 63 HIS A CA 13
ATOM 20516 C C . HIS A 1 66 ? 26.803 -6.682 3.408 1.00 0.00 63 HIS A C 13
ATOM 20517 O O . HIS A 1 66 ? 27.466 -6.626 4.444 1.00 0.00 63 HIS A O 13
ATOM 20531 N N . SER A 1 67 ? 26.380 -7.823 2.858 1.00 0.00 64 SER A N 13
ATOM 20532 C CA . SER A 1 67 ? 26.772 -9.159 3.308 1.00 0.00 64 SER A CA 13
ATOM 20533 C C . SER A 1 67 ? 28.123 -9.533 2.693 1.00 0.00 64 SER A C 13
ATOM 20534 O O . SER A 1 67 ? 28.200 -10.190 1.648 1.00 0.00 64 SER A O 13
ATOM 20542 N N . VAL A 1 68 ? 29.200 -9.063 3.310 1.00 0.00 65 VAL A N 13
ATOM 20543 C CA . VAL A 1 68 ? 30.545 -9.153 2.719 1.00 0.00 65 VAL A CA 13
ATOM 20544 C C . VAL A 1 68 ? 31.549 -9.787 3.688 1.00 0.00 65 VAL A C 13
ATOM 20545 O O . VAL A 1 68 ? 31.282 -9.950 4.883 1.00 0.00 65 VAL A O 13
ATOM 20558 N N . ALA A 1 69 ? 32.678 -10.204 3.114 1.00 0.00 66 ALA A N 13
ATOM 20559 C CA . ALA A 1 69 ? 33.837 -10.743 3.845 1.00 0.00 66 ALA A CA 13
ATOM 20560 C C . ALA A 1 69 ? 35.060 -9.834 3.617 1.00 0.00 66 ALA A C 13
ATOM 20561 O O . ALA A 1 69 ? 36.065 -9.930 4.326 1.00 0.00 66 ALA A O 13
ATOM 20568 N N . VAL A 1 70 ? 34.945 -8.961 2.600 1.00 0.00 67 VAL A N 13
ATOM 20569 C CA . VAL A 1 70 ? 35.964 -7.968 2.210 1.00 0.00 67 VAL A CA 13
ATOM 20570 C C . VAL A 1 70 ? 35.294 -6.596 2.024 1.00 0.00 67 VAL A C 13
ATOM 20571 O O . VAL A 1 70 ? 34.079 -6.467 2.193 1.00 0.00 67 VAL A O 13
ATOM 20584 N N . THR A 1 71 ? 36.098 -5.570 1.707 1.00 0.00 68 THR A N 13
ATOM 20585 C CA . THR A 1 71 ? 35.585 -4.279 1.235 1.00 0.00 68 THR A CA 13
ATOM 20586 C C . THR A 1 71 ? 35.072 -4.460 -0.211 1.00 0.00 68 THR A C 13
ATOM 20587 O O . THR A 1 71 ? 35.876 -4.797 -1.094 1.00 0.00 68 THR A O 13
ATOM 20598 N N . PRO A 1 72 ? 33.732 -4.304 -0.473 1.00 0.00 69 PRO A N 13
ATOM 20599 C CA . PRO A 1 72 ? 33.200 -4.351 -1.843 1.00 0.00 69 PRO A CA 13
ATOM 20600 C C . PRO A 1 72 ? 33.662 -3.112 -2.649 1.00 0.00 69 PRO A C 13
ATOM 20601 O O . PRO A 1 72 ? 33.830 -2.026 -2.083 1.00 0.00 69 PRO A O 13
ATOM 20612 N N . GLU A 1 73 ? 33.879 -3.296 -3.964 1.00 0.00 70 GLU A N 13
ATOM 20613 C CA . GLU A 1 73 ? 34.474 -2.249 -4.833 1.00 0.00 70 GLU A CA 13
ATOM 20614 C C . GLU A 1 73 ? 33.547 -1.028 -4.944 1.00 0.00 70 GLU A C 13
ATOM 20615 O O . GLU A 1 73 ? 34.000 0.117 -5.039 1.00 0.00 70 GLU A O 13
ATOM 20627 N N . ASP A 1 74 ? 32.240 -1.301 -4.917 1.00 0.00 71 ASP A N 13
ATOM 20628 C CA . ASP A 1 74 ? 31.194 -0.287 -5.123 1.00 0.00 71 ASP A CA 13
ATOM 20629 C C . ASP A 1 74 ? 30.645 0.243 -3.792 1.00 0.00 71 ASP A C 13
ATOM 20630 O O . ASP A 1 74 ? 29.688 1.005 -3.792 1.00 0.00 71 ASP A O 13
ATOM 20639 N N . ASN A 1 75 ? 31.302 -0.111 -2.666 1.00 0.00 72 ASN A N 13
ATOM 20640 C CA . ASN A 1 75 ? 30.914 0.334 -1.296 1.00 0.00 72 ASN A CA 13
ATOM 20641 C C . ASN A 1 75 ? 30.836 1.878 -1.187 1.00 0.00 72 ASN A C 13
ATOM 20642 O O . ASN A 1 75 ? 29.979 2.424 -0.485 1.00 0.00 72 ASN A O 13
ATOM 20653 N N . GLU A 1 76 ? 31.741 2.538 -1.924 1.00 0.00 73 GLU A N 13
ATOM 20654 C CA . GLU A 1 76 ? 31.840 4.015 -2.028 1.00 0.00 73 GLU A CA 13
ATOM 20655 C C . GLU A 1 76 ? 30.552 4.683 -2.580 1.00 0.00 73 GLU A C 13
ATOM 20656 O O . GLU A 1 76 ? 30.306 5.869 -2.335 1.00 0.00 73 GLU A O 13
ATOM 20668 N N . ARG A 1 77 ? 29.743 3.904 -3.314 1.00 0.00 74 ARG A N 13
ATOM 20669 C CA . ARG A 1 77 ? 28.487 4.377 -3.941 1.00 0.00 74 ARG A CA 13
ATOM 20670 C C . ARG A 1 77 ? 27.299 4.259 -2.963 1.00 0.00 74 ARG A C 13
ATOM 20671 O O . ARG A 1 77 ? 26.256 4.899 -3.146 1.00 0.00 74 ARG A O 13
ATOM 20692 N N . PHE A 1 78 ? 27.482 3.429 -1.923 1.00 0.00 75 PHE A N 13
ATOM 20693 C CA . PHE A 1 78 ? 26.484 3.202 -0.855 1.00 0.00 75 PHE A CA 13
ATOM 20694 C C . PHE A 1 78 ? 26.870 3.977 0.431 1.00 0.00 75 PHE A C 13
ATOM 20695 O O . PHE A 1 78 ? 26.217 3.815 1.465 1.00 0.00 75 PHE A O 13
ATOM 20712 N N . GLU A 1 79 ? 27.913 4.829 0.327 1.00 0.00 76 GLU A N 13
ATOM 20713 C CA . GLU A 1 79 ? 28.540 5.539 1.468 1.00 0.00 76 GLU A CA 13
ATOM 20714 C C . GLU A 1 79 ? 27.526 6.407 2.254 1.00 0.00 76 GLU A C 13
ATOM 20715 O O . GLU A 1 79 ? 27.425 6.303 3.483 1.00 0.00 76 GLU A O 13
ATOM 20727 N N . SER A 1 80 ? 26.775 7.251 1.529 1.00 0.00 77 SER A N 13
ATOM 20728 C CA . SER A 1 80 ? 25.792 8.180 2.128 1.00 0.00 77 SER A CA 13
ATOM 20729 C C . SER A 1 80 ? 24.407 7.519 2.320 1.00 0.00 77 SER A C 13
ATOM 20730 O O . SER A 1 80 ? 23.536 8.080 2.996 1.00 0.00 77 SER A O 13
ATOM 20738 N N . ARG A 1 81 ? 24.220 6.318 1.737 1.00 0.00 78 ARG A N 13
ATOM 20739 C CA . ARG A 1 81 ? 22.937 5.582 1.772 1.00 0.00 78 ARG A CA 13
ATOM 20740 C C . ARG A 1 81 ? 22.863 4.656 3.008 1.00 0.00 78 ARG A C 13
ATOM 20741 O O . ARG A 1 81 ? 23.896 4.289 3.576 1.00 0.00 78 ARG A O 13
ATOM 20762 N N . ASP A 1 82 ? 21.628 4.302 3.425 1.00 0.00 79 ASP A N 13
ATOM 20763 C CA . ASP A 1 82 ? 21.375 3.515 4.652 1.00 0.00 79 ASP A CA 13
ATOM 20764 C C . ASP A 1 82 ? 21.658 2.019 4.415 1.00 0.00 79 ASP A C 13
ATOM 20765 O O . ASP A 1 82 ? 20.806 1.285 3.889 1.00 0.00 79 ASP A O 13
ATOM 20774 N N . VAL A 1 83 ? 22.876 1.587 4.778 1.00 0.00 80 VAL A N 13
ATOM 20775 C CA . VAL A 1 83 ? 23.335 0.201 4.586 1.00 0.00 80 VAL A CA 13
ATOM 20776 C C . VAL A 1 83 ? 23.479 -0.518 5.937 1.00 0.00 80 VAL A C 13
ATOM 20777 O O . VAL A 1 83 ? 23.926 0.074 6.927 1.00 0.00 80 VAL A O 13
ATOM 20790 N N . TYR A 1 84 ? 23.087 -1.803 5.953 1.00 0.00 81 TYR A N 13
ATOM 20791 C CA . TYR A 1 84 ? 23.200 -2.691 7.113 1.00 0.00 81 TYR A CA 13
ATOM 20792 C C . TYR A 1 84 ? 24.284 -3.737 6.835 1.00 0.00 81 TYR A C 13
ATOM 20793 O O . TYR A 1 84 ? 24.029 -4.779 6.219 1.00 0.00 81 TYR A O 13
ATOM 20811 N N . GLU A 1 85 ? 25.519 -3.401 7.239 1.00 0.00 82 GLU A N 13
ATOM 20812 C CA . GLU A 1 85 ? 26.703 -4.245 7.009 1.00 0.00 82 GLU A CA 13
ATOM 20813 C C . GLU A 1 85 ? 26.738 -5.430 7.989 1.00 0.00 82 GLU A C 13
ATOM 20814 O O . GLU A 1 85 ? 26.532 -5.262 9.195 1.00 0.00 82 GLU A O 13
ATOM 20826 N N . ILE A 1 86 ? 26.994 -6.615 7.434 1.00 0.00 83 ILE A N 13
ATOM 20827 C CA . ILE A 1 86 ? 27.159 -7.884 8.168 1.00 0.00 83 ILE A CA 13
ATOM 20828 C C . ILE A 1 86 ? 28.225 -8.734 7.441 1.00 0.00 83 ILE A C 13
ATOM 20829 O O . ILE A 1 86 ? 28.857 -8.270 6.474 1.00 0.00 83 ILE A O 13
ATOM 20845 N N . THR A 1 87 ? 28.403 -9.983 7.892 1.00 0.00 84 THR A N 13
ATOM 20846 C CA . THR A 1 87 ? 29.211 -10.968 7.173 1.00 0.00 84 THR A CA 13
ATOM 20847 C C . THR A 1 87 ? 28.357 -11.697 6.133 1.00 0.00 84 THR A C 13
ATOM 20848 O O . THR A 1 87 ? 27.130 -11.810 6.274 1.00 0.00 84 THR A O 13
ATOM 20859 N N . LEU A 1 88 ? 29.028 -12.181 5.085 1.00 0.00 85 LEU A N 13
ATOM 20860 C CA . LEU A 1 88 ? 28.392 -12.971 4.008 1.00 0.00 85 LEU A CA 13
ATOM 20861 C C . LEU A 1 88 ? 27.889 -14.328 4.550 1.00 0.00 85 LEU A C 13
ATOM 20862 O O . LEU A 1 88 ? 26.895 -14.878 4.061 1.00 0.00 85 LEU A O 13
ATOM 20878 N N . GLN A 1 89 ? 28.588 -14.834 5.582 1.00 0.00 86 GLN A N 13
ATOM 20879 C CA . GLN A 1 89 ? 28.179 -16.024 6.345 1.00 0.00 86 GLN A CA 13
ATOM 20880 C C . GLN A 1 89 ? 26.793 -15.816 6.991 1.00 0.00 86 GLN A C 13
ATOM 20881 O O . GLN A 1 89 ? 25.928 -16.692 6.898 1.00 0.00 86 GLN A O 13
ATOM 20895 N N . ASP A 1 90 ? 26.604 -14.632 7.620 1.00 0.00 87 ASP A N 13
ATOM 20896 C CA . ASP A 1 90 ? 25.346 -14.266 8.310 1.00 0.00 87 ASP A CA 13
ATOM 20897 C C . ASP A 1 90 ? 24.171 -14.217 7.322 1.00 0.00 87 ASP A C 13
ATOM 20898 O O . ASP A 1 90 ? 23.047 -14.550 7.676 1.00 0.00 87 ASP A O 13
ATOM 20907 N N . ALA A 1 91 ? 24.467 -13.811 6.077 1.00 0.00 88 ALA A N 13
ATOM 20908 C CA . ALA A 1 91 ? 23.475 -13.708 4.990 1.00 0.00 88 ALA A CA 13
ATOM 20909 C C . ALA A 1 91 ? 22.871 -15.062 4.617 1.00 0.00 88 ALA A C 13
ATOM 20910 O O . ALA A 1 91 ? 21.717 -15.138 4.198 1.00 0.00 88 ALA A O 13
ATOM 20917 N N . ILE A 1 92 ? 23.676 -16.113 4.766 1.00 0.00 89 ILE A N 13
ATOM 20918 C CA . ILE A 1 92 ? 23.274 -17.487 4.456 1.00 0.00 89 ILE A CA 13
ATOM 20919 C C . ILE A 1 92 ? 22.418 -18.065 5.605 1.00 0.00 89 ILE A C 13
ATOM 20920 O O . ILE A 1 92 ? 21.269 -18.469 5.394 1.00 0.00 89 ILE A O 13
ATOM 20936 N N . LYS A 1 93 ? 22.993 -18.065 6.824 1.00 0.00 90 LYS A N 13
ATOM 20937 C CA . LYS A 1 93 ? 22.375 -18.702 8.010 1.00 0.00 90 LYS A CA 13
ATOM 20938 C C . LYS A 1 93 ? 21.148 -17.911 8.525 1.00 0.00 90 LYS A C 13
ATOM 20939 O O . LYS A 1 93 ? 20.076 -18.484 8.753 1.00 0.00 90 LYS A O 13
ATOM 20958 N N . ASN A 1 94 ? 21.315 -16.589 8.657 1.00 0.00 91 ASN A N 13
ATOM 20959 C CA . ASN A 1 94 ? 20.342 -15.690 9.319 1.00 0.00 91 ASN A CA 13
ATOM 20960 C C . ASN A 1 94 ? 19.563 -14.858 8.279 1.00 0.00 91 ASN A C 13
ATOM 20961 O O . ASN A 1 94 ? 19.017 -13.817 8.622 1.00 0.00 91 ASN A O 13
ATOM 20972 N N . ALA A 1 95 ? 19.491 -15.350 7.028 1.00 0.00 92 ALA A N 13
ATOM 20973 C CA . ALA A 1 95 ? 18.880 -14.641 5.870 1.00 0.00 92 ALA A CA 13
ATOM 20974 C C . ALA A 1 95 ? 17.588 -13.866 6.218 1.00 0.00 92 ALA A C 13
ATOM 20975 O O . ALA A 1 95 ? 17.536 -12.619 6.144 1.00 0.00 92 ALA A O 13
ATOM 20982 N N . ALA A 1 96 ? 16.581 -14.632 6.662 1.00 0.00 93 ALA A N 13
ATOM 20983 C CA . ALA A 1 96 ? 15.261 -14.105 7.011 1.00 0.00 93 ALA A CA 13
ATOM 20984 C C . ALA A 1 96 ? 15.323 -13.236 8.269 1.00 0.00 93 ALA A C 13
ATOM 20985 O O . ALA A 1 96 ? 14.572 -12.269 8.385 1.00 0.00 93 ALA A O 13
ATOM 20992 N N . GLY A 1 97 ? 16.265 -13.572 9.176 1.00 0.00 94 GLY A N 13
ATOM 20993 C CA . GLY A 1 97 ? 16.461 -12.833 10.417 1.00 0.00 94 GLY A CA 13
ATOM 20994 C C . GLY A 1 97 ? 16.900 -11.397 10.161 1.00 0.00 94 GLY A C 13
ATOM 20995 O O . GLY A 1 97 ? 16.337 -10.476 10.731 1.00 0.00 94 GLY A O 13
ATOM 20999 N N . ILE A 1 98 ? 17.865 -11.229 9.243 1.00 0.00 95 ILE A N 13
ATOM 21000 C CA . ILE A 1 98 ? 18.431 -9.921 8.860 1.00 0.00 95 ILE A CA 13
ATOM 21001 C C . ILE A 1 98 ? 17.336 -9.010 8.281 1.00 0.00 95 ILE A C 13
ATOM 21002 O O . ILE A 1 98 ? 17.122 -7.900 8.778 1.00 0.00 95 ILE A O 13
ATOM 21018 N N . ILE A 1 99 ? 16.651 -9.506 7.228 1.00 0.00 96 ILE A N 13
ATOM 21019 C CA . ILE A 1 99 ? 15.590 -8.746 6.531 1.00 0.00 96 ILE A CA 13
ATOM 21020 C C . ILE A 1 99 ? 14.487 -8.302 7.518 1.00 0.00 96 ILE A C 13
ATOM 21021 O O . ILE A 1 99 ? 14.145 -7.117 7.561 1.00 0.00 96 ILE A O 13
ATOM 21037 N N . LYS A 1 100 ? 13.977 -9.253 8.336 1.00 0.00 97 LYS A N 13
ATOM 21038 C CA . LYS A 1 100 ? 12.865 -8.976 9.281 1.00 0.00 97 LYS A CA 13
ATOM 21039 C C . LYS A 1 100 ? 13.316 -8.037 10.419 1.00 0.00 97 LYS A C 13
ATOM 21040 O O . LYS A 1 100 ? 12.487 -7.338 10.995 1.00 0.00 97 LYS A O 13
ATOM 21059 N N . GLU A 1 101 ? 14.633 -8.074 10.752 1.00 0.00 98 GLU A N 13
ATOM 21060 C CA . GLU A 1 101 ? 15.247 -7.172 11.755 1.00 0.00 98 GLU A CA 13
ATOM 21061 C C . GLU A 1 101 ? 15.125 -5.719 11.291 1.00 0.00 98 GLU A C 13
ATOM 21062 O O . GLU A 1 101 ? 14.790 -4.833 12.077 1.00 0.00 98 GLU A O 13
ATOM 21074 N N . ILE A 1 102 ? 15.368 -5.497 9.992 1.00 0.00 99 ILE A N 13
ATOM 21075 C CA . ILE A 1 102 ? 15.375 -4.147 9.415 1.00 0.00 99 ILE A CA 13
ATOM 21076 C C . ILE A 1 102 ? 13.927 -3.676 9.240 1.00 0.00 99 ILE A C 13
ATOM 21077 O O . ILE A 1 102 ? 13.604 -2.514 9.473 1.00 0.00 99 ILE A O 13
ATOM 21093 N N . GLU A 1 103 ? 13.072 -4.635 8.881 1.00 0.00 100 GLU A N 13
ATOM 21094 C CA . GLU A 1 103 ? 11.628 -4.442 8.727 1.00 0.00 100 GLU A CA 13
ATOM 21095 C C . GLU A 1 103 ? 10.966 -4.020 10.045 1.00 0.00 100 GLU A C 13
ATOM 21096 O O . GLU A 1 103 ? 10.155 -3.107 10.046 1.00 0.00 100 GLU A O 13
ATOM 21108 N N . GLU A 1 104 ? 11.335 -4.678 11.161 1.00 0.00 101 GLU A N 13
ATOM 21109 C CA . GLU A 1 104 ? 10.710 -4.412 12.476 1.00 0.00 101 GLU A CA 13
ATOM 21110 C C . GLU A 1 104 ? 11.241 -3.101 13.081 1.00 0.00 101 GLU A C 13
ATOM 21111 O O . GLU A 1 104 ? 10.523 -2.426 13.822 1.00 0.00 101 GLU A O 13
ATOM 21123 N N . MET A 1 105 ? 12.502 -2.746 12.746 1.00 0.00 102 MET A N 13
ATOM 21124 C CA . MET A 1 105 ? 13.115 -1.477 13.179 1.00 0.00 102 MET A CA 13
ATOM 21125 C C . MET A 1 105 ? 12.436 -0.287 12.474 1.00 0.00 102 MET A C 13
ATOM 21126 O O . MET A 1 105 ? 11.940 0.628 13.142 1.00 0.00 102 MET A O 13
ATOM 21140 N N . ILE A 1 106 ? 12.390 -0.335 11.124 1.00 0.00 103 ILE A N 13
ATOM 21141 C CA . ILE A 1 106 ? 11.746 0.711 10.298 1.00 0.00 103 ILE A CA 13
ATOM 21142 C C . ILE A 1 106 ? 10.250 0.825 10.652 1.00 0.00 103 ILE A C 13
ATOM 21143 O O . ILE A 1 106 ? 9.751 1.927 10.858 1.00 0.00 103 ILE A O 13
ATOM 21159 N N . ALA A 1 107 ? 9.561 -0.331 10.758 1.00 0.00 104 ALA A N 13
ATOM 21160 C CA . ALA A 1 107 ? 8.126 -0.380 11.104 1.00 0.00 104 ALA A CA 13
ATOM 21161 C C . ALA A 1 107 ? 7.861 0.339 12.432 1.00 0.00 104 ALA A C 13
ATOM 21162 O O . ALA A 1 107 ? 7.028 1.224 12.483 1.00 0.00 104 ALA A O 13
ATOM 21169 N N . SER A 1 108 ? 8.671 0.014 13.456 1.00 0.00 105 SER A N 13
ATOM 21170 C CA . SER A 1 108 ? 8.444 0.471 14.845 1.00 0.00 105 SER A CA 13
ATOM 21171 C C . SER A 1 108 ? 8.546 2.005 14.962 1.00 0.00 105 SER A C 13
ATOM 21172 O O . SER A 1 108 ? 7.711 2.642 15.618 1.00 0.00 105 SER A O 13
ATOM 21180 N N . GLU A 1 109 ? 9.560 2.586 14.296 1.00 0.00 106 GLU A N 13
ATOM 21181 C CA . GLU A 1 109 ? 9.794 4.046 14.309 1.00 0.00 106 GLU A CA 13
ATOM 21182 C C . GLU A 1 109 ? 8.769 4.803 13.428 1.00 0.00 106 GLU A C 13
ATOM 21183 O O . GLU A 1 109 ? 8.523 5.995 13.648 1.00 0.00 106 GLU A O 13
ATOM 21195 N N . GLN A 1 110 ? 8.174 4.108 12.430 1.00 0.00 107 GLN A N 13
ATOM 21196 C CA . GLN A 1 110 ? 7.110 4.689 11.573 1.00 0.00 107 GLN A CA 13
ATOM 21197 C C . GLN A 1 110 ? 5.709 4.490 12.210 1.00 0.00 107 GLN A C 13
ATOM 21198 O O . GLN A 1 110 ? 4.752 5.178 11.836 1.00 0.00 107 GLN A O 13
ATOM 21212 N N . GLN A 1 111 ? 5.599 3.531 13.161 1.00 0.00 108 GLN A N 13
ATOM 21213 C CA . GLN A 1 111 ? 4.373 3.311 13.955 1.00 0.00 108 GLN A CA 13
ATOM 21214 C C . GLN A 1 111 ? 4.331 4.331 15.124 1.00 0.00 108 GLN A C 13
ATOM 21215 O O . GLN A 1 111 ? 4.955 4.075 16.180 1.00 0.00 108 GLN A O 13
ATOM 21230 N N . MET A 1 4 ? 2.892 2.053 -1.751 1.00 0.00 1 MET A N 14
ATOM 21231 C CA . MET A 1 4 ? 2.156 0.813 -1.395 1.00 0.00 1 MET A CA 14
ATOM 21232 C C . MET A 1 4 ? 3.161 -0.296 -1.041 1.00 0.00 1 MET A C 14
ATOM 21233 O O . MET A 1 4 ? 3.203 -0.762 0.101 1.00 0.00 1 MET A O 14
ATOM 21247 N N . SER A 1 5 ? 3.971 -0.709 -2.040 1.00 0.00 2 SER A N 14
ATOM 21248 C CA . SER A 1 5 ? 5.078 -1.670 -1.844 1.00 0.00 2 SER A CA 14
ATOM 21249 C C . SER A 1 5 ? 6.422 -0.911 -1.806 1.00 0.00 2 SER A C 14
ATOM 21250 O O . SER A 1 5 ? 6.461 0.321 -1.936 1.00 0.00 2 SER A O 14
ATOM 21258 N N . LYS A 1 6 ? 7.509 -1.653 -1.615 1.00 0.00 3 LYS A N 14
ATOM 21259 C CA . LYS A 1 6 ? 8.847 -1.097 -1.312 1.00 0.00 3 LYS A CA 14
ATOM 21260 C C . LYS A 1 6 ? 9.931 -1.853 -2.110 1.00 0.00 3 LYS A C 14
ATOM 21261 O O . LYS A 1 6 ? 9.619 -2.645 -3.020 1.00 0.00 3 LYS A O 14
ATOM 21280 N N . LYS A 1 7 ? 11.210 -1.624 -1.752 1.00 0.00 4 LYS A N 14
ATOM 21281 C CA . LYS A 1 7 ? 12.357 -2.246 -2.446 1.00 0.00 4 LYS A CA 14
ATOM 21282 C C . LYS A 1 7 ? 13.488 -2.547 -1.420 1.00 0.00 4 LYS A C 14
ATOM 21283 O O . LYS A 1 7 ? 13.707 -1.791 -0.473 1.00 0.00 4 LYS A O 14
ATOM 21302 N N . LEU A 1 8 ? 14.187 -3.665 -1.631 1.00 0.00 5 LEU A N 14
ATOM 21303 C CA . LEU A 1 8 ? 15.363 -4.086 -0.852 1.00 0.00 5 LEU A CA 14
ATOM 21304 C C . LEU A 1 8 ? 16.464 -4.437 -1.837 1.00 0.00 5 LEU A C 14
ATOM 21305 O O . LEU A 1 8 ? 16.215 -5.094 -2.852 1.00 0.00 5 LEU A O 14
ATOM 21321 N N . ILE A 1 9 ? 17.680 -3.999 -1.549 1.00 0.00 6 ILE A N 14
ATOM 21322 C CA . ILE A 1 9 ? 18.869 -4.419 -2.287 1.00 0.00 6 ILE A CA 14
ATOM 21323 C C . ILE A 1 9 ? 19.896 -4.940 -1.286 1.00 0.00 6 ILE A C 14
ATOM 21324 O O . ILE A 1 9 ? 19.814 -4.643 -0.087 1.00 0.00 6 ILE A O 14
ATOM 21340 N N . ALA A 1 10 ? 20.842 -5.733 -1.774 1.00 0.00 7 ALA A N 14
ATOM 21341 C CA . ALA A 1 10 ? 21.937 -6.265 -0.958 1.00 0.00 7 ALA A CA 14
ATOM 21342 C C . ALA A 1 10 ? 23.184 -6.455 -1.814 1.00 0.00 7 ALA A C 14
ATOM 21343 O O . ALA A 1 10 ? 23.119 -6.415 -3.043 1.00 0.00 7 ALA A O 14
ATOM 21350 N N . LEU A 1 11 ? 24.323 -6.661 -1.154 1.00 0.00 8 LEU A N 14
ATOM 21351 C CA . LEU A 1 11 ? 25.607 -6.839 -1.822 1.00 0.00 8 LEU A CA 14
ATOM 21352 C C . LEU A 1 11 ? 26.361 -7.949 -1.090 1.00 0.00 8 LEU A C 14
ATOM 21353 O O . LEU A 1 11 ? 26.753 -7.785 0.070 1.00 0.00 8 LEU A O 14
ATOM 21369 N N . CYS A 1 12 ? 26.533 -9.071 -1.779 1.00 0.00 9 CYS A N 14
ATOM 21370 C CA . CYS A 1 12 ? 27.308 -10.203 -1.303 1.00 0.00 9 CYS A CA 14
ATOM 21371 C C . CYS A 1 12 ? 28.701 -10.175 -1.949 1.00 0.00 9 CYS A C 14
ATOM 21372 O O . CYS A 1 12 ? 28.813 -10.321 -3.164 1.00 0.00 9 CYS A O 14
ATOM 21380 N N . ALA A 1 13 ? 29.763 -9.971 -1.143 1.00 0.00 10 ALA A N 14
ATOM 21381 C CA . ALA A 1 13 ? 31.159 -9.905 -1.652 1.00 0.00 10 ALA A CA 14
ATOM 21382 C C . ALA A 1 13 ? 32.095 -10.806 -0.828 1.00 0.00 10 ALA A C 14
ATOM 21383 O O . ALA A 1 13 ? 32.180 -10.667 0.389 1.00 0.00 10 ALA A O 14
ATOM 21390 N N . CYS A 1 14 ? 32.773 -11.751 -1.505 1.00 0.00 11 CYS A N 14
ATOM 21391 C CA . CYS A 1 14 ? 33.737 -12.680 -0.879 1.00 0.00 11 CYS A CA 14
ATOM 21392 C C . CYS A 1 14 ? 35.016 -12.786 -1.727 1.00 0.00 11 CYS A C 14
ATOM 21393 O O . CYS A 1 14 ? 34.946 -12.697 -2.958 1.00 0.00 11 CYS A O 14
ATOM 21401 N N . PRO A 1 15 ? 36.200 -13.009 -1.068 1.00 0.00 12 PRO A N 14
ATOM 21402 C CA . PRO A 1 15 ? 37.478 -13.265 -1.778 1.00 0.00 12 PRO A CA 14
ATOM 21403 C C . PRO A 1 15 ? 37.567 -14.731 -2.260 1.00 0.00 12 PRO A C 14
ATOM 21404 O O . PRO A 1 15 ? 38.432 -15.079 -3.073 1.00 0.00 12 PRO A O 14
ATOM 21415 N N . MET A 1 16 ? 36.634 -15.558 -1.738 1.00 0.00 13 MET A N 14
ATOM 21416 C CA . MET A 1 16 ? 36.485 -16.981 -2.072 1.00 0.00 13 MET A CA 14
ATOM 21417 C C . MET A 1 16 ? 36.070 -17.128 -3.544 1.00 0.00 13 MET A C 14
ATOM 21418 O O . MET A 1 16 ? 36.592 -17.982 -4.263 1.00 0.00 13 MET A O 14
ATOM 21432 N N . GLY A 1 17 ? 35.130 -16.261 -3.971 1.00 0.00 14 GLY A N 14
ATOM 21433 C CA . GLY A 1 17 ? 34.613 -16.251 -5.339 1.00 0.00 14 GLY A CA 14
ATOM 21434 C C . GLY A 1 17 ? 33.121 -15.960 -5.381 1.00 0.00 14 GLY A C 14
ATOM 21435 O O . GLY A 1 17 ? 32.486 -15.753 -4.328 1.00 0.00 14 GLY A O 14
ATOM 21439 N N . LEU A 1 18 ? 32.552 -15.974 -6.598 1.00 0.00 15 LEU A N 14
ATOM 21440 C CA . LEU A 1 18 ? 31.132 -15.668 -6.827 1.00 0.00 15 LEU A CA 14
ATOM 21441 C C . LEU A 1 18 ? 30.197 -16.797 -6.362 1.00 0.00 15 LEU A C 14
ATOM 21442 O O . LEU A 1 18 ? 29.049 -16.527 -6.038 1.00 0.00 15 LEU A O 14
ATOM 21458 N N . ALA A 1 19 ? 30.687 -18.042 -6.307 1.00 0.00 16 ALA A N 14
ATOM 21459 C CA . ALA A 1 19 ? 29.878 -19.199 -5.864 1.00 0.00 16 ALA A CA 14
ATOM 21460 C C . ALA A 1 19 ? 29.366 -18.998 -4.417 1.00 0.00 16 ALA A C 14
ATOM 21461 O O . ALA A 1 19 ? 28.190 -19.256 -4.111 1.00 0.00 16 ALA A O 14
ATOM 21468 N N . HIS A 1 20 ? 30.261 -18.480 -3.556 1.00 0.00 17 HIS A N 14
ATOM 21469 C CA . HIS A 1 20 ? 29.957 -18.203 -2.145 1.00 0.00 17 HIS A CA 14
ATOM 21470 C C . HIS A 1 20 ? 28.938 -17.052 -2.034 1.00 0.00 17 HIS A C 14
ATOM 21471 O O . HIS A 1 20 ? 27.966 -17.118 -1.250 1.00 0.00 17 HIS A O 14
ATOM 21486 N N . THR A 1 21 ? 29.159 -16.011 -2.862 1.00 0.00 18 THR A N 14
ATOM 21487 C CA . THR A 1 21 ? 28.302 -14.822 -2.893 1.00 0.00 18 THR A CA 14
ATOM 21488 C C . THR A 1 21 ? 26.890 -15.165 -3.411 1.00 0.00 18 THR A C 14
ATOM 21489 O O . THR A 1 21 ? 25.917 -14.533 -3.009 1.00 0.00 18 THR A O 14
ATOM 21500 N N . PHE A 1 22 ? 26.804 -16.180 -4.298 1.00 0.00 19 PHE A N 14
ATOM 21501 C CA . PHE A 1 22 ? 25.532 -16.646 -4.872 1.00 0.00 19 PHE A CA 14
ATOM 21502 C C . PHE A 1 22 ? 24.689 -17.382 -3.817 1.00 0.00 19 PHE A C 14
ATOM 21503 O O . PHE A 1 22 ? 23.462 -17.329 -3.869 1.00 0.00 19 PHE A O 14
ATOM 21520 N N . MET A 1 23 ? 25.358 -18.080 -2.872 1.00 0.00 20 MET A N 14
ATOM 21521 C CA . MET A 1 23 ? 24.657 -18.761 -1.753 1.00 0.00 20 MET A CA 14
ATOM 21522 C C . MET A 1 23 ? 23.983 -17.730 -0.823 1.00 0.00 20 MET A C 14
ATOM 21523 O O . MET A 1 23 ? 22.862 -17.949 -0.341 1.00 0.00 20 MET A O 14
ATOM 21537 N N . ALA A 1 24 ? 24.682 -16.602 -0.585 1.00 0.00 21 ALA A N 14
ATOM 21538 C CA . ALA A 1 24 ? 24.125 -15.466 0.188 1.00 0.00 21 ALA A CA 14
ATOM 21539 C C . ALA A 1 24 ? 23.037 -14.727 -0.606 1.00 0.00 21 ALA A C 14
ATOM 21540 O O . ALA A 1 24 ? 22.035 -14.286 -0.034 1.00 0.00 21 ALA A O 14
ATOM 21547 N N . ALA A 1 25 ? 23.258 -14.606 -1.931 1.00 0.00 22 ALA A N 14
ATOM 21548 C CA . ALA A 1 25 ? 22.329 -13.940 -2.856 1.00 0.00 22 ALA A CA 14
ATOM 21549 C C . ALA A 1 25 ? 21.005 -14.696 -2.933 1.00 0.00 22 ALA A C 14
ATOM 21550 O O . ALA A 1 25 ? 19.953 -14.084 -2.993 1.00 0.00 22 ALA A O 14
ATOM 21557 N N . GLN A 1 26 ? 21.082 -16.032 -2.914 1.00 0.00 23 GLN A N 14
ATOM 21558 C CA . GLN A 1 26 ? 19.901 -16.902 -2.960 1.00 0.00 23 GLN A CA 14
ATOM 21559 C C . GLN A 1 26 ? 19.104 -16.784 -1.650 1.00 0.00 23 GLN A C 14
ATOM 21560 O O . GLN A 1 26 ? 17.879 -16.627 -1.671 1.00 0.00 23 GLN A O 14
ATOM 21574 N N . ALA A 1 27 ? 19.838 -16.829 -0.521 1.00 0.00 24 ALA A N 14
ATOM 21575 C CA . ALA A 1 27 ? 19.259 -16.780 0.827 1.00 0.00 24 ALA A CA 14
ATOM 21576 C C . ALA A 1 27 ? 18.466 -15.476 1.049 1.00 0.00 24 ALA A C 14
ATOM 21577 O O . ALA A 1 27 ? 17.262 -15.512 1.351 1.00 0.00 24 ALA A O 14
ATOM 21584 N N . LEU A 1 28 ? 19.148 -14.330 0.871 1.00 0.00 25 LEU A N 14
ATOM 21585 C CA . LEU A 1 28 ? 18.547 -12.997 1.073 1.00 0.00 25 LEU A CA 14
ATOM 21586 C C . LEU A 1 28 ? 17.413 -12.723 0.072 1.00 0.00 25 LEU A C 14
ATOM 21587 O O . LEU A 1 28 ? 16.469 -12.003 0.394 1.00 0.00 25 LEU A O 14
ATOM 21603 N N . GLU A 1 29 ? 17.529 -13.282 -1.149 1.00 0.00 26 GLU A N 14
ATOM 21604 C CA . GLU A 1 29 ? 16.523 -13.088 -2.207 1.00 0.00 26 GLU A CA 14
ATOM 21605 C C . GLU A 1 29 ? 15.169 -13.647 -1.756 1.00 0.00 26 GLU A C 14
ATOM 21606 O O . GLU A 1 29 ? 14.192 -12.903 -1.681 1.00 0.00 26 GLU A O 14
ATOM 21618 N N . GLU A 1 30 ? 15.172 -14.946 -1.392 1.00 0.00 27 GLU A N 14
ATOM 21619 C CA . GLU A 1 30 ? 13.983 -15.681 -0.910 1.00 0.00 27 GLU A CA 14
ATOM 21620 C C . GLU A 1 30 ? 13.319 -14.963 0.271 1.00 0.00 27 GLU A C 14
ATOM 21621 O O . GLU A 1 30 ? 12.119 -14.712 0.240 1.00 0.00 27 GLU A O 14
ATOM 21633 N N . ALA A 1 31 ? 14.132 -14.588 1.265 1.00 0.00 28 ALA A N 14
ATOM 21634 C CA . ALA A 1 31 ? 13.656 -13.952 2.509 1.00 0.00 28 ALA A CA 14
ATOM 21635 C C . ALA A 1 31 ? 13.041 -12.560 2.251 1.00 0.00 28 ALA A C 14
ATOM 21636 O O . ALA A 1 31 ? 12.064 -12.179 2.902 1.00 0.00 28 ALA A O 14
ATOM 21643 N N . ALA A 1 32 ? 13.622 -11.818 1.293 1.00 0.00 29 ALA A N 14
ATOM 21644 C CA . ALA A 1 32 ? 13.125 -10.487 0.893 1.00 0.00 29 ALA A CA 14
ATOM 21645 C C . ALA A 1 32 ? 11.845 -10.584 0.039 1.00 0.00 29 ALA A C 14
ATOM 21646 O O . ALA A 1 32 ? 11.039 -9.649 0.015 1.00 0.00 29 ALA A O 14
ATOM 21653 N N . VAL A 1 33 ? 11.645 -11.737 -0.630 1.00 0.00 30 VAL A N 14
ATOM 21654 C CA . VAL A 1 33 ? 10.406 -12.017 -1.388 1.00 0.00 30 VAL A CA 14
ATOM 21655 C C . VAL A 1 33 ? 9.250 -12.183 -0.384 1.00 0.00 30 VAL A C 14
ATOM 21656 O O . VAL A 1 33 ? 8.149 -11.646 -0.567 1.00 0.00 30 VAL A O 14
ATOM 21669 N N . GLU A 1 34 ? 9.575 -12.885 0.712 1.00 0.00 31 GLU A N 14
ATOM 21670 C CA . GLU A 1 34 ? 8.657 -13.174 1.828 1.00 0.00 31 GLU A CA 14
ATOM 21671 C C . GLU A 1 34 ? 8.346 -11.896 2.641 1.00 0.00 31 GLU A C 14
ATOM 21672 O O . GLU A 1 34 ? 7.289 -11.796 3.273 1.00 0.00 31 GLU A O 14
ATOM 21684 N N . ALA A 1 35 ? 9.278 -10.924 2.609 1.00 0.00 32 ALA A N 14
ATOM 21685 C CA . ALA A 1 35 ? 9.125 -9.625 3.297 1.00 0.00 32 ALA A CA 14
ATOM 21686 C C . ALA A 1 35 ? 8.293 -8.611 2.468 1.00 0.00 32 ALA A C 14
ATOM 21687 O O . ALA A 1 35 ? 8.050 -7.486 2.918 1.00 0.00 32 ALA A O 14
ATOM 21694 N N . GLY A 1 36 ? 7.873 -9.018 1.251 1.00 0.00 33 GLY A N 14
ATOM 21695 C CA . GLY A 1 36 ? 6.810 -8.322 0.506 1.00 0.00 33 GLY A CA 14
ATOM 21696 C C . GLY A 1 36 ? 7.270 -7.174 -0.382 1.00 0.00 33 GLY A C 14
ATOM 21697 O O . GLY A 1 36 ? 6.447 -6.332 -0.771 1.00 0.00 33 GLY A O 14
ATOM 21701 N N . TYR A 1 37 ? 8.570 -7.113 -0.706 1.00 0.00 34 TYR A N 14
ATOM 21702 C CA . TYR A 1 37 ? 9.120 -6.099 -1.640 1.00 0.00 34 TYR A CA 14
ATOM 21703 C C . TYR A 1 37 ? 9.994 -6.716 -2.729 1.00 0.00 34 TYR A C 14
ATOM 21704 O O . TYR A 1 37 ? 10.234 -7.937 -2.748 1.00 0.00 34 TYR A O 14
ATOM 21722 N N . GLU A 1 38 ? 10.437 -5.841 -3.661 1.00 0.00 35 GLU A N 14
ATOM 21723 C CA . GLU A 1 38 ? 11.367 -6.218 -4.732 1.00 0.00 35 GLU A CA 14
ATOM 21724 C C . GLU A 1 38 ? 12.765 -6.437 -4.126 1.00 0.00 35 GLU A C 14
ATOM 21725 O O . GLU A 1 38 ? 13.110 -5.803 -3.129 1.00 0.00 35 GLU A O 14
ATOM 21737 N N . VAL A 1 39 ? 13.556 -7.336 -4.718 1.00 0.00 36 VAL A N 14
ATOM 21738 C CA . VAL A 1 39 ? 14.911 -7.645 -4.231 1.00 0.00 36 VAL A CA 14
ATOM 21739 C C . VAL A 1 39 ? 15.908 -7.658 -5.405 1.00 0.00 36 VAL A C 14
ATOM 21740 O O . VAL A 1 39 ? 15.607 -8.190 -6.477 1.00 0.00 36 VAL A O 14
ATOM 21753 N N . LYS A 1 40 ? 17.080 -7.028 -5.199 1.00 0.00 37 LYS A N 14
ATOM 21754 C CA . LYS A 1 40 ? 18.184 -7.030 -6.174 1.00 0.00 37 LYS A CA 14
ATOM 21755 C C . LYS A 1 40 ? 19.513 -7.118 -5.417 1.00 0.00 37 LYS A C 14
ATOM 21756 O O . LYS A 1 40 ? 19.860 -6.200 -4.679 1.00 0.00 37 LYS A O 14
ATOM 21775 N N . ILE A 1 41 ? 20.240 -8.228 -5.579 1.00 0.00 38 ILE A N 14
ATOM 21776 C CA . ILE A 1 41 ? 21.497 -8.474 -4.849 1.00 0.00 38 ILE A CA 14
ATOM 21777 C C . ILE A 1 41 ? 22.699 -8.570 -5.803 1.00 0.00 38 ILE A C 14
ATOM 21778 O O . ILE A 1 41 ? 22.831 -9.548 -6.549 1.00 0.00 38 ILE A O 14
ATOM 21794 N N . GLU A 1 42 ? 23.574 -7.560 -5.747 1.00 0.00 39 GLU A N 14
ATOM 21795 C CA . GLU A 1 42 ? 24.854 -7.557 -6.469 1.00 0.00 39 GLU A CA 14
ATOM 21796 C C . GLU A 1 42 ? 25.829 -8.514 -5.771 1.00 0.00 39 GLU A C 14
ATOM 21797 O O . GLU A 1 42 ? 25.802 -8.657 -4.548 1.00 0.00 39 GLU A O 14
ATOM 21809 N N . THR A 1 43 ? 26.664 -9.178 -6.566 1.00 0.00 40 THR A N 14
ATOM 21810 C CA . THR A 1 43 ? 27.622 -10.169 -6.089 1.00 0.00 40 THR A CA 14
ATOM 21811 C C . THR A 1 43 ? 29.013 -9.840 -6.639 1.00 0.00 40 THR A C 14
ATOM 21812 O O . THR A 1 43 ? 29.227 -9.883 -7.851 1.00 0.00 40 THR A O 14
ATOM 21823 N N . GLN A 1 44 ? 29.952 -9.476 -5.746 1.00 0.00 41 GLN A N 14
ATOM 21824 C CA . GLN A 1 44 ? 31.345 -9.182 -6.131 1.00 0.00 41 GLN A CA 14
ATOM 21825 C C . GLN A 1 44 ? 32.274 -10.291 -5.610 1.00 0.00 41 GLN A C 14
ATOM 21826 O O . GLN A 1 44 ? 32.082 -10.808 -4.508 1.00 0.00 41 GLN A O 14
ATOM 21840 N N . GLY A 1 45 ? 33.269 -10.656 -6.415 1.00 0.00 42 GLY A N 14
ATOM 21841 C CA . GLY A 1 45 ? 34.230 -11.686 -6.050 1.00 0.00 42 GLY A CA 14
ATOM 21842 C C . GLY A 1 45 ? 35.441 -11.668 -6.950 1.00 0.00 42 GLY A C 14
ATOM 21843 O O . GLY A 1 45 ? 35.538 -10.811 -7.843 1.00 0.00 42 GLY A O 14
ATOM 21847 N N . ALA A 1 46 ? 36.364 -12.623 -6.729 1.00 0.00 43 ALA A N 14
ATOM 21848 C CA . ALA A 1 46 ? 37.607 -12.748 -7.515 1.00 0.00 43 ALA A CA 14
ATOM 21849 C C . ALA A 1 46 ? 37.303 -12.976 -9.011 1.00 0.00 43 ALA A C 14
ATOM 21850 O O . ALA A 1 46 ? 38.056 -12.532 -9.880 1.00 0.00 43 ALA A O 14
ATOM 21857 N N . ASP A 1 47 ? 36.177 -13.661 -9.286 1.00 0.00 44 ASP A N 14
ATOM 21858 C CA . ASP A 1 47 ? 35.697 -13.923 -10.661 1.00 0.00 44 ASP A CA 14
ATOM 21859 C C . ASP A 1 47 ? 35.283 -12.610 -11.361 1.00 0.00 44 ASP A C 14
ATOM 21860 O O . ASP A 1 47 ? 35.543 -12.425 -12.556 1.00 0.00 44 ASP A O 14
ATOM 21869 N N . GLY A 1 48 ? 34.621 -11.722 -10.599 1.00 0.00 45 GLY A N 14
ATOM 21870 C CA . GLY A 1 48 ? 34.089 -10.461 -11.124 1.00 0.00 45 GLY A CA 14
ATOM 21871 C C . GLY A 1 48 ? 32.847 -10.008 -10.369 1.00 0.00 45 GLY A C 14
ATOM 21872 O O . GLY A 1 48 ? 32.627 -10.415 -9.227 1.00 0.00 45 GLY A O 14
ATOM 21876 N N . ILE A 1 49 ? 32.034 -9.145 -11.014 1.00 0.00 46 ILE A N 14
ATOM 21877 C CA . ILE A 1 49 ? 30.779 -8.620 -10.439 1.00 0.00 46 ILE A CA 14
ATOM 21878 C C . ILE A 1 49 ? 29.586 -9.098 -11.284 1.00 0.00 46 ILE A C 14
ATOM 21879 O O . ILE A 1 49 ? 29.643 -9.075 -12.520 1.00 0.00 46 ILE A O 14
ATOM 21895 N N . GLN A 1 50 ? 28.510 -9.512 -10.608 1.00 0.00 47 GLN A N 14
ATOM 21896 C CA . GLN A 1 50 ? 27.308 -10.080 -11.238 1.00 0.00 47 GLN A CA 14
ATOM 21897 C C . GLN A 1 50 ? 26.057 -9.487 -10.572 1.00 0.00 47 GLN A C 14
ATOM 21898 O O . GLN A 1 50 ? 26.106 -9.124 -9.397 1.00 0.00 47 GLN A O 14
ATOM 21912 N N . ASN A 1 51 ? 24.950 -9.394 -11.337 1.00 0.00 48 ASN A N 14
ATOM 21913 C CA . ASN A 1 51 ? 23.636 -8.899 -10.846 1.00 0.00 48 ASN A CA 14
ATOM 21914 C C . ASN A 1 51 ? 23.767 -7.431 -10.343 1.00 0.00 48 ASN A C 14
ATOM 21915 O O . ASN A 1 51 ? 23.100 -7.031 -9.382 1.00 0.00 48 ASN A O 14
ATOM 21926 N N . ARG A 1 52 ? 24.627 -6.662 -11.066 1.00 0.00 49 ARG A N 14
ATOM 21927 C CA . ARG A 1 52 ? 25.028 -5.272 -10.759 1.00 0.00 49 ARG A CA 14
ATOM 21928 C C . ARG A 1 52 ? 23.844 -4.375 -10.333 1.00 0.00 49 ARG A C 14
ATOM 21929 O O . ARG A 1 52 ? 22.837 -4.273 -11.038 1.00 0.00 49 ARG A O 14
ATOM 21950 N N . LEU A 1 53 ? 24.000 -3.754 -9.165 1.00 0.00 50 LEU A N 14
ATOM 21951 C CA . LEU A 1 53 ? 23.097 -2.722 -8.657 1.00 0.00 50 LEU A CA 14
ATOM 21952 C C . LEU A 1 53 ? 23.362 -1.384 -9.347 1.00 0.00 50 LEU A C 14
ATOM 21953 O O . LEU A 1 53 ? 24.499 -0.914 -9.404 1.00 0.00 50 LEU A O 14
ATOM 21969 N N . THR A 1 54 ? 22.290 -0.789 -9.866 1.00 0.00 51 THR A N 14
ATOM 21970 C CA . THR A 1 54 ? 22.317 0.531 -10.492 1.00 0.00 51 THR A CA 14
ATOM 21971 C C . THR A 1 54 ? 21.894 1.581 -9.454 1.00 0.00 51 THR A C 14
ATOM 21972 O O . THR A 1 54 ? 21.322 1.225 -8.414 1.00 0.00 51 THR A O 14
ATOM 21983 N N . ALA A 1 55 ? 22.144 2.868 -9.752 1.00 0.00 52 ALA A N 14
ATOM 21984 C CA . ALA A 1 55 ? 21.755 3.979 -8.868 1.00 0.00 52 ALA A CA 14
ATOM 21985 C C . ALA A 1 55 ? 20.230 3.999 -8.623 1.00 0.00 52 ALA A C 14
ATOM 21986 O O . ALA A 1 55 ? 19.785 4.392 -7.549 1.00 0.00 52 ALA A O 14
ATOM 21993 N N . GLN A 1 56 ? 19.457 3.519 -9.621 1.00 0.00 53 GLN A N 14
ATOM 21994 C CA . GLN A 1 56 ? 17.992 3.394 -9.536 1.00 0.00 53 GLN A CA 14
ATOM 21995 C C . GLN A 1 56 ? 17.571 2.410 -8.421 1.00 0.00 53 GLN A C 14
ATOM 21996 O O . GLN A 1 56 ? 16.625 2.682 -7.671 1.00 0.00 53 GLN A O 14
ATOM 22010 N N . ASP A 1 57 ? 18.300 1.281 -8.313 1.00 0.00 54 ASP A N 14
ATOM 22011 C CA . ASP A 1 57 ? 18.070 0.274 -7.259 1.00 0.00 54 ASP A CA 14
ATOM 22012 C C . ASP A 1 57 ? 18.349 0.873 -5.870 1.00 0.00 54 ASP A C 14
ATOM 22013 O O . ASP A 1 57 ? 17.556 0.701 -4.945 1.00 0.00 54 ASP A O 14
ATOM 22022 N N . ILE A 1 58 ? 19.479 1.603 -5.765 1.00 0.00 55 ILE A N 14
ATOM 22023 C CA . ILE A 1 58 ? 19.934 2.226 -4.501 1.00 0.00 55 ILE A CA 14
ATOM 22024 C C . ILE A 1 58 ? 18.992 3.390 -4.088 1.00 0.00 55 ILE A C 14
ATOM 22025 O O . ILE A 1 58 ? 18.834 3.684 -2.895 1.00 0.00 55 ILE A O 14
ATOM 22041 N N . ALA A 1 59 ? 18.365 4.028 -5.100 1.00 0.00 56 ALA A N 14
ATOM 22042 C CA . ALA A 1 59 ? 17.450 5.166 -4.907 1.00 0.00 56 ALA A CA 14
ATOM 22043 C C . ALA A 1 59 ? 16.109 4.707 -4.304 1.00 0.00 56 ALA A C 14
ATOM 22044 O O . ALA A 1 59 ? 15.595 5.332 -3.374 1.00 0.00 56 ALA A O 14
ATOM 22051 N N . GLU A 1 60 ? 15.563 3.604 -4.850 1.00 0.00 57 GLU A N 14
ATOM 22052 C CA . GLU A 1 60 ? 14.277 3.023 -4.397 1.00 0.00 57 GLU A CA 14
ATOM 22053 C C . GLU A 1 60 ? 14.469 2.096 -3.188 1.00 0.00 57 GLU A C 14
ATOM 22054 O O . GLU A 1 60 ? 13.484 1.695 -2.556 1.00 0.00 57 GLU A O 14
ATOM 22066 N N . ALA A 1 61 ? 15.735 1.767 -2.878 1.00 0.00 58 ALA A N 14
ATOM 22067 C CA . ALA A 1 61 ? 16.082 0.846 -1.780 1.00 0.00 58 ALA A CA 14
ATOM 22068 C C . ALA A 1 61 ? 15.631 1.393 -0.407 1.00 0.00 58 ALA A C 14
ATOM 22069 O O . ALA A 1 61 ? 16.259 2.300 0.152 1.00 0.00 58 ALA A O 14
ATOM 22076 N N . THR A 1 62 ? 14.497 0.861 0.067 1.00 0.00 59 THR A N 14
ATOM 22077 C CA . THR A 1 62 ? 14.011 1.046 1.439 1.00 0.00 59 THR A CA 14
ATOM 22078 C C . THR A 1 62 ? 15.036 0.451 2.425 1.00 0.00 59 THR A C 14
ATOM 22079 O O . THR A 1 62 ? 15.336 1.028 3.475 1.00 0.00 59 THR A O 14
ATOM 22090 N N . ILE A 1 63 ? 15.575 -0.719 2.043 1.00 0.00 60 ILE A N 14
ATOM 22091 C CA . ILE A 1 63 ? 16.576 -1.457 2.835 1.00 0.00 60 ILE A CA 14
ATOM 22092 C C . ILE A 1 63 ? 17.791 -1.808 1.962 1.00 0.00 60 ILE A C 14
ATOM 22093 O O . ILE A 1 63 ? 17.635 -2.154 0.785 1.00 0.00 60 ILE A O 14
ATOM 22109 N N . ILE A 1 64 ? 19.009 -1.694 2.546 1.00 0.00 61 ILE A N 14
ATOM 22110 C CA . ILE A 1 64 ? 20.266 -2.154 1.920 1.00 0.00 61 ILE A CA 14
ATOM 22111 C C . ILE A 1 64 ? 21.047 -2.995 2.942 1.00 0.00 61 ILE A C 14
ATOM 22112 O O . ILE A 1 64 ? 21.165 -2.601 4.103 1.00 0.00 61 ILE A O 14
ATOM 22128 N N . ILE A 1 65 ? 21.559 -4.162 2.509 1.00 0.00 62 ILE A N 14
ATOM 22129 C CA . ILE A 1 65 ? 22.453 -5.015 3.328 1.00 0.00 62 ILE A CA 14
ATOM 22130 C C . ILE A 1 65 ? 23.794 -5.180 2.579 1.00 0.00 62 ILE A C 14
ATOM 22131 O O . ILE A 1 65 ? 23.790 -5.389 1.373 1.00 0.00 62 ILE A O 14
ATOM 22147 N N . HIS A 1 66 ? 24.938 -5.067 3.276 1.00 0.00 63 HIS A N 14
ATOM 22148 C CA . HIS A 1 66 ? 26.250 -5.470 2.718 1.00 0.00 63 HIS A CA 14
ATOM 22149 C C . HIS A 1 66 ? 26.703 -6.752 3.406 1.00 0.00 63 HIS A C 14
ATOM 22150 O O . HIS A 1 66 ? 27.390 -6.724 4.433 1.00 0.00 63 HIS A O 14
ATOM 22164 N N . SER A 1 67 ? 26.243 -7.868 2.851 1.00 0.00 64 SER A N 14
ATOM 22165 C CA . SER A 1 67 ? 26.616 -9.209 3.279 1.00 0.00 64 SER A CA 14
ATOM 22166 C C . SER A 1 67 ? 27.984 -9.557 2.703 1.00 0.00 64 SER A C 14
ATOM 22167 O O . SER A 1 67 ? 28.098 -10.222 1.668 1.00 0.00 64 SER A O 14
ATOM 22175 N N . VAL A 1 68 ? 29.038 -9.058 3.340 1.00 0.00 65 VAL A N 14
ATOM 22176 C CA . VAL A 1 68 ? 30.389 -9.123 2.778 1.00 0.00 65 VAL A CA 14
ATOM 22177 C C . VAL A 1 68 ? 31.392 -9.733 3.762 1.00 0.00 65 VAL A C 14
ATOM 22178 O O . VAL A 1 68 ? 31.129 -9.853 4.958 1.00 0.00 65 VAL A O 14
ATOM 22191 N N . ALA A 1 69 ? 32.511 -10.179 3.200 1.00 0.00 66 ALA A N 14
ATOM 22192 C CA . ALA A 1 69 ? 33.680 -10.692 3.926 1.00 0.00 66 ALA A CA 14
ATOM 22193 C C . ALA A 1 69 ? 34.887 -9.797 3.613 1.00 0.00 66 ALA A C 14
ATOM 22194 O O . ALA A 1 69 ? 35.897 -9.826 4.318 1.00 0.00 66 ALA A O 14
ATOM 22201 N N . VAL A 1 70 ? 34.753 -9.010 2.524 1.00 0.00 67 VAL A N 14
ATOM 22202 C CA . VAL A 1 70 ? 35.727 -8.004 2.075 1.00 0.00 67 VAL A CA 14
ATOM 22203 C C . VAL A 1 70 ? 34.984 -6.706 1.726 1.00 0.00 67 VAL A C 14
ATOM 22204 O O . VAL A 1 70 ? 33.771 -6.728 1.491 1.00 0.00 67 VAL A O 14
ATOM 22217 N N . THR A 1 71 ? 35.716 -5.587 1.699 1.00 0.00 68 THR A N 14
ATOM 22218 C CA . THR A 1 71 ? 35.187 -4.295 1.265 1.00 0.00 68 THR A CA 14
ATOM 22219 C C . THR A 1 71 ? 34.930 -4.338 -0.267 1.00 0.00 68 THR A C 14
ATOM 22220 O O . THR A 1 71 ? 35.895 -4.407 -1.041 1.00 0.00 68 THR A O 14
ATOM 22231 N N . PRO A 1 72 ? 33.630 -4.336 -0.726 1.00 0.00 69 PRO A N 14
ATOM 22232 C CA . PRO A 1 72 ? 33.297 -4.429 -2.167 1.00 0.00 69 PRO A CA 14
ATOM 22233 C C . PRO A 1 72 ? 33.748 -3.170 -2.932 1.00 0.00 69 PRO A C 14
ATOM 22234 O O . PRO A 1 72 ? 33.772 -2.077 -2.365 1.00 0.00 69 PRO A O 14
ATOM 22245 N N . GLU A 1 73 ? 34.099 -3.341 -4.218 1.00 0.00 70 GLU A N 14
ATOM 22246 C CA . GLU A 1 73 ? 34.726 -2.273 -5.040 1.00 0.00 70 GLU A CA 14
ATOM 22247 C C . GLU A 1 73 ? 33.802 -1.043 -5.191 1.00 0.00 70 GLU A C 14
ATOM 22248 O O . GLU A 1 73 ? 34.277 0.091 -5.313 1.00 0.00 70 GLU A O 14
ATOM 22260 N N . ASP A 1 74 ? 32.482 -1.292 -5.199 1.00 0.00 71 ASP A N 14
ATOM 22261 C CA . ASP A 1 74 ? 31.456 -0.250 -5.426 1.00 0.00 71 ASP A CA 14
ATOM 22262 C C . ASP A 1 74 ? 30.756 0.154 -4.117 1.00 0.00 71 ASP A C 14
ATOM 22263 O O . ASP A 1 74 ? 29.673 0.750 -4.159 1.00 0.00 71 ASP A O 14
ATOM 22272 N N . ASN A 1 75 ? 31.409 -0.107 -2.957 1.00 0.00 72 ASN A N 14
ATOM 22273 C CA . ASN A 1 75 ? 30.824 0.158 -1.619 1.00 0.00 72 ASN A CA 14
ATOM 22274 C C . ASN A 1 75 ? 30.498 1.662 -1.419 1.00 0.00 72 ASN A C 14
ATOM 22275 O O . ASN A 1 75 ? 29.568 2.005 -0.695 1.00 0.00 72 ASN A O 14
ATOM 22286 N N . GLU A 1 76 ? 31.276 2.529 -2.104 1.00 0.00 73 GLU A N 14
ATOM 22287 C CA . GLU A 1 76 ? 31.140 4.000 -2.035 1.00 0.00 73 GLU A CA 14
ATOM 22288 C C . GLU A 1 76 ? 29.735 4.504 -2.445 1.00 0.00 73 GLU A C 14
ATOM 22289 O O . GLU A 1 76 ? 29.260 5.498 -1.896 1.00 0.00 73 GLU A O 14
ATOM 22301 N N . ARG A 1 77 ? 29.085 3.791 -3.391 1.00 0.00 74 ARG A N 14
ATOM 22302 C CA . ARG A 1 77 ? 27.715 4.119 -3.856 1.00 0.00 74 ARG A CA 14
ATOM 22303 C C . ARG A 1 77 ? 26.710 4.027 -2.687 1.00 0.00 74 ARG A C 14
ATOM 22304 O O . ARG A 1 77 ? 25.787 4.841 -2.551 1.00 0.00 74 ARG A O 14
ATOM 22325 N N . PHE A 1 78 ? 26.948 3.015 -1.851 1.00 0.00 75 PHE A N 14
ATOM 22326 C CA . PHE A 1 78 ? 26.056 2.613 -0.758 1.00 0.00 75 PHE A CA 14
ATOM 22327 C C . PHE A 1 78 ? 26.482 3.262 0.567 1.00 0.00 75 PHE A C 14
ATOM 22328 O O . PHE A 1 78 ? 25.685 3.363 1.488 1.00 0.00 75 PHE A O 14
ATOM 22345 N N . GLU A 1 79 ? 27.743 3.712 0.640 1.00 0.00 76 GLU A N 14
ATOM 22346 C CA . GLU A 1 79 ? 28.348 4.300 1.859 1.00 0.00 76 GLU A CA 14
ATOM 22347 C C . GLU A 1 79 ? 27.606 5.591 2.290 1.00 0.00 76 GLU A C 14
ATOM 22348 O O . GLU A 1 79 ? 27.517 5.909 3.483 1.00 0.00 76 GLU A O 14
ATOM 22360 N N . SER A 1 80 ? 27.048 6.298 1.291 1.00 0.00 77 SER A N 14
ATOM 22361 C CA . SER A 1 80 ? 26.270 7.533 1.495 1.00 0.00 77 SER A CA 14
ATOM 22362 C C . SER A 1 80 ? 24.803 7.226 1.905 1.00 0.00 77 SER A C 14
ATOM 22363 O O . SER A 1 80 ? 24.045 8.138 2.255 1.00 0.00 77 SER A O 14
ATOM 22371 N N . ARG A 1 81 ? 24.425 5.933 1.865 1.00 0.00 78 ARG A N 14
ATOM 22372 C CA . ARG A 1 81 ? 23.028 5.465 2.037 1.00 0.00 78 ARG A CA 14
ATOM 22373 C C . ARG A 1 81 ? 22.912 4.579 3.300 1.00 0.00 78 ARG A C 14
ATOM 22374 O O . ARG A 1 81 ? 23.927 4.202 3.900 1.00 0.00 78 ARG A O 14
ATOM 22395 N N . ASP A 1 82 ? 21.665 4.259 3.700 1.00 0.00 79 ASP A N 14
ATOM 22396 C CA . ASP A 1 82 ? 21.382 3.453 4.909 1.00 0.00 79 ASP A CA 14
ATOM 22397 C C . ASP A 1 82 ? 21.613 1.954 4.634 1.00 0.00 79 ASP A C 14
ATOM 22398 O O . ASP A 1 82 ? 20.749 1.260 4.075 1.00 0.00 79 ASP A O 14
ATOM 22407 N N . VAL A 1 83 ? 22.814 1.472 5.003 1.00 0.00 80 VAL A N 14
ATOM 22408 C CA . VAL A 1 83 ? 23.249 0.081 4.768 1.00 0.00 80 VAL A CA 14
ATOM 22409 C C . VAL A 1 83 ? 23.547 -0.624 6.095 1.00 0.00 80 VAL A C 14
ATOM 22410 O O . VAL A 1 83 ? 24.102 -0.024 7.021 1.00 0.00 80 VAL A O 14
ATOM 22423 N N . TYR A 1 84 ? 23.185 -1.914 6.162 1.00 0.00 81 TYR A N 14
ATOM 22424 C CA . TYR A 1 84 ? 23.424 -2.777 7.323 1.00 0.00 81 TYR A CA 14
ATOM 22425 C C . TYR A 1 84 ? 24.517 -3.787 6.953 1.00 0.00 81 TYR A C 14
ATOM 22426 O O . TYR A 1 84 ? 24.248 -4.818 6.320 1.00 0.00 81 TYR A O 14
ATOM 22444 N N . GLU A 1 85 ? 25.769 -3.428 7.291 1.00 0.00 82 GLU A N 14
ATOM 22445 C CA . GLU A 1 85 ? 26.972 -4.197 6.910 1.00 0.00 82 GLU A CA 14
ATOM 22446 C C . GLU A 1 85 ? 27.214 -5.361 7.888 1.00 0.00 82 GLU A C 14
ATOM 22447 O O . GLU A 1 85 ? 27.479 -5.155 9.076 1.00 0.00 82 GLU A O 14
ATOM 22459 N N . ILE A 1 86 ? 27.085 -6.583 7.364 1.00 0.00 83 ILE A N 14
ATOM 22460 C CA . ILE A 1 86 ? 27.250 -7.844 8.117 1.00 0.00 83 ILE A CA 14
ATOM 22461 C C . ILE A 1 86 ? 28.303 -8.734 7.422 1.00 0.00 83 ILE A C 14
ATOM 22462 O O . ILE A 1 86 ? 28.953 -8.312 6.451 1.00 0.00 83 ILE A O 14
ATOM 22478 N N . THR A 1 87 ? 28.463 -9.970 7.927 1.00 0.00 84 THR A N 14
ATOM 22479 C CA . THR A 1 87 ? 29.241 -11.004 7.237 1.00 0.00 84 THR A CA 14
ATOM 22480 C C . THR A 1 87 ? 28.373 -11.705 6.185 1.00 0.00 84 THR A C 14
ATOM 22481 O O . THR A 1 87 ? 27.156 -11.826 6.354 1.00 0.00 84 THR A O 14
ATOM 22492 N N . LEU A 1 88 ? 29.024 -12.162 5.099 1.00 0.00 85 LEU A N 14
ATOM 22493 C CA . LEU A 1 88 ? 28.351 -12.896 3.996 1.00 0.00 85 LEU A CA 14
ATOM 22494 C C . LEU A 1 88 ? 27.767 -14.233 4.490 1.00 0.00 85 LEU A C 14
ATOM 22495 O O . LEU A 1 88 ? 26.727 -14.689 4.002 1.00 0.00 85 LEU A O 14
ATOM 22511 N N . GLN A 1 89 ? 28.456 -14.830 5.470 1.00 0.00 86 GLN A N 14
ATOM 22512 C CA . GLN A 1 89 ? 28.020 -16.058 6.142 1.00 0.00 86 GLN A CA 14
ATOM 22513 C C . GLN A 1 89 ? 26.669 -15.847 6.852 1.00 0.00 86 GLN A C 14
ATOM 22514 O O . GLN A 1 89 ? 25.784 -16.702 6.750 1.00 0.00 86 GLN A O 14
ATOM 22528 N N . ASP A 1 90 ? 26.525 -14.687 7.546 1.00 0.00 87 ASP A N 14
ATOM 22529 C CA . ASP A 1 90 ? 25.293 -14.324 8.280 1.00 0.00 87 ASP A CA 14
ATOM 22530 C C . ASP A 1 90 ? 24.091 -14.239 7.323 1.00 0.00 87 ASP A C 14
ATOM 22531 O O . ASP A 1 90 ? 22.973 -14.528 7.712 1.00 0.00 87 ASP A O 14
ATOM 22540 N N . ALA A 1 91 ? 24.351 -13.848 6.061 1.00 0.00 88 ALA A N 14
ATOM 22541 C CA . ALA A 1 91 ? 23.323 -13.772 5.003 1.00 0.00 88 ALA A CA 14
ATOM 22542 C C . ALA A 1 91 ? 22.783 -15.155 4.631 1.00 0.00 88 ALA A C 14
ATOM 22543 O O . ALA A 1 91 ? 21.582 -15.330 4.445 1.00 0.00 88 ALA A O 14
ATOM 22550 N N . ILE A 1 92 ? 23.696 -16.135 4.556 1.00 0.00 89 ILE A N 14
ATOM 22551 C CA . ILE A 1 92 ? 23.370 -17.508 4.137 1.00 0.00 89 ILE A CA 14
ATOM 22552 C C . ILE A 1 92 ? 22.514 -18.217 5.215 1.00 0.00 89 ILE A C 14
ATOM 22553 O O . ILE A 1 92 ? 21.546 -18.914 4.891 1.00 0.00 89 ILE A O 14
ATOM 22569 N N . LYS A 1 93 ? 22.877 -18.024 6.493 1.00 0.00 90 LYS A N 14
ATOM 22570 C CA . LYS A 1 93 ? 22.209 -18.702 7.629 1.00 0.00 90 LYS A CA 14
ATOM 22571 C C . LYS A 1 93 ? 20.982 -17.916 8.137 1.00 0.00 90 LYS A C 14
ATOM 22572 O O . LYS A 1 93 ? 19.903 -18.489 8.329 1.00 0.00 90 LYS A O 14
ATOM 22591 N N . ASN A 1 94 ? 21.155 -16.600 8.321 1.00 0.00 91 ASN A N 14
ATOM 22592 C CA . ASN A 1 94 ? 20.201 -15.733 9.050 1.00 0.00 91 ASN A CA 14
ATOM 22593 C C . ASN A 1 94 ? 19.451 -14.799 8.078 1.00 0.00 91 ASN A C 14
ATOM 22594 O O . ASN A 1 94 ? 18.986 -13.739 8.483 1.00 0.00 91 ASN A O 14
ATOM 22605 N N . ALA A 1 95 ? 19.300 -15.230 6.809 1.00 0.00 92 ALA A N 14
ATOM 22606 C CA . ALA A 1 95 ? 18.655 -14.443 5.727 1.00 0.00 92 ALA A CA 14
ATOM 22607 C C . ALA A 1 95 ? 17.363 -13.732 6.184 1.00 0.00 92 ALA A C 14
ATOM 22608 O O . ALA A 1 95 ? 17.264 -12.490 6.137 1.00 0.00 92 ALA A O 14
ATOM 22615 N N . ALA A 1 96 ? 16.414 -14.550 6.671 1.00 0.00 93 ALA A N 14
ATOM 22616 C CA . ALA A 1 96 ? 15.126 -14.072 7.179 1.00 0.00 93 ALA A CA 14
ATOM 22617 C C . ALA A 1 96 ? 15.322 -13.162 8.386 1.00 0.00 93 ALA A C 14
ATOM 22618 O O . ALA A 1 96 ? 14.700 -12.110 8.460 1.00 0.00 93 ALA A O 14
ATOM 22625 N N . GLY A 1 97 ? 16.234 -13.573 9.296 1.00 0.00 94 GLY A N 14
ATOM 22626 C CA . GLY A 1 97 ? 16.485 -12.861 10.546 1.00 0.00 94 GLY A CA 14
ATOM 22627 C C . GLY A 1 97 ? 16.933 -11.419 10.335 1.00 0.00 94 GLY A C 14
ATOM 22628 O O . GLY A 1 97 ? 16.373 -10.513 10.939 1.00 0.00 94 GLY A O 14
ATOM 22632 N N . ILE A 1 98 ? 17.908 -11.221 9.429 1.00 0.00 95 ILE A N 14
ATOM 22633 C CA . ILE A 1 98 ? 18.506 -9.900 9.134 1.00 0.00 95 ILE A CA 14
ATOM 22634 C C . ILE A 1 98 ? 17.436 -8.966 8.570 1.00 0.00 95 ILE A C 14
ATOM 22635 O O . ILE A 1 98 ? 17.199 -7.884 9.089 1.00 0.00 95 ILE A O 14
ATOM 22651 N N . ILE A 1 99 ? 16.808 -9.443 7.487 1.00 0.00 96 ILE A N 14
ATOM 22652 C CA . ILE A 1 99 ? 15.819 -8.696 6.707 1.00 0.00 96 ILE A CA 14
ATOM 22653 C C . ILE A 1 99 ? 14.620 -8.272 7.579 1.00 0.00 96 ILE A C 14
ATOM 22654 O O . ILE A 1 99 ? 14.225 -7.101 7.554 1.00 0.00 96 ILE A O 14
ATOM 22670 N N . LYS A 1 100 ? 14.082 -9.215 8.384 1.00 0.00 97 LYS A N 14
ATOM 22671 C CA . LYS A 1 100 ? 12.907 -8.952 9.249 1.00 0.00 97 LYS A CA 14
ATOM 22672 C C . LYS A 1 100 ? 13.283 -7.992 10.403 1.00 0.00 97 LYS A C 14
ATOM 22673 O O . LYS A 1 100 ? 12.434 -7.232 10.875 1.00 0.00 97 LYS A O 14
ATOM 22692 N N . GLU A 1 101 ? 14.565 -8.064 10.869 1.00 0.00 98 GLU A N 14
ATOM 22693 C CA . GLU A 1 101 ? 15.124 -7.121 11.867 1.00 0.00 98 GLU A CA 14
ATOM 22694 C C . GLU A 1 101 ? 15.029 -5.697 11.332 1.00 0.00 98 GLU A C 14
ATOM 22695 O O . GLU A 1 101 ? 14.595 -4.794 12.035 1.00 0.00 98 GLU A O 14
ATOM 22707 N N . ILE A 1 102 ? 15.381 -5.520 10.056 1.00 0.00 99 ILE A N 14
ATOM 22708 C CA . ILE A 1 102 ? 15.448 -4.188 9.450 1.00 0.00 99 ILE A CA 14
ATOM 22709 C C . ILE A 1 102 ? 14.023 -3.691 9.146 1.00 0.00 99 ILE A C 14
ATOM 22710 O O . ILE A 1 102 ? 13.747 -2.494 9.187 1.00 0.00 99 ILE A O 14
ATOM 22726 N N . GLU A 1 103 ? 13.133 -4.649 8.857 1.00 0.00 100 GLU A N 14
ATOM 22727 C CA . GLU A 1 103 ? 11.704 -4.407 8.629 1.00 0.00 100 GLU A CA 14
ATOM 22728 C C . GLU A 1 103 ? 11.020 -3.835 9.872 1.00 0.00 100 GLU A C 14
ATOM 22729 O O . GLU A 1 103 ? 10.288 -2.860 9.766 1.00 0.00 100 GLU A O 14
ATOM 22741 N N . GLU A 1 104 ? 11.274 -4.447 11.041 1.00 0.00 101 GLU A N 14
ATOM 22742 C CA . GLU A 1 104 ? 10.633 -4.038 12.311 1.00 0.00 101 GLU A CA 14
ATOM 22743 C C . GLU A 1 104 ? 11.244 -2.719 12.828 1.00 0.00 101 GLU A C 14
ATOM 22744 O O . GLU A 1 104 ? 10.532 -1.870 13.366 1.00 0.00 101 GLU A O 14
ATOM 22756 N N . MET A 1 105 ? 12.562 -2.566 12.624 1.00 0.00 102 MET A N 14
ATOM 22757 C CA . MET A 1 105 ? 13.329 -1.371 13.023 1.00 0.00 102 MET A CA 14
ATOM 22758 C C . MET A 1 105 ? 12.896 -0.135 12.209 1.00 0.00 102 MET A C 14
ATOM 22759 O O . MET A 1 105 ? 12.540 0.907 12.784 1.00 0.00 102 MET A O 14
ATOM 22773 N N . ILE A 1 106 ? 12.906 -0.265 10.869 1.00 0.00 103 ILE A N 14
ATOM 22774 C CA . ILE A 1 106 ? 12.464 0.815 9.965 1.00 0.00 103 ILE A CA 14
ATOM 22775 C C . ILE A 1 106 ? 10.951 1.080 10.122 1.00 0.00 103 ILE A C 14
ATOM 22776 O O . ILE A 1 106 ? 10.528 2.225 10.073 1.00 0.00 103 ILE A O 14
ATOM 22792 N N . ALA A 1 107 ? 10.145 0.028 10.370 1.00 0.00 104 ALA A N 14
ATOM 22793 C CA . ALA A 1 107 ? 8.699 0.194 10.651 1.00 0.00 104 ALA A CA 14
ATOM 22794 C C . ALA A 1 107 ? 8.493 1.091 11.877 1.00 0.00 104 ALA A C 14
ATOM 22795 O O . ALA A 1 107 ? 7.723 2.040 11.826 1.00 0.00 104 ALA A O 14
ATOM 22802 N N . SER A 1 108 ? 9.284 0.825 12.934 1.00 0.00 105 SER A N 14
ATOM 22803 C CA . SER A 1 108 ? 9.124 1.465 14.253 1.00 0.00 105 SER A CA 14
ATOM 22804 C C . SER A 1 108 ? 9.462 2.971 14.191 1.00 0.00 105 SER A C 14
ATOM 22805 O O . SER A 1 108 ? 8.831 3.782 14.878 1.00 0.00 105 SER A O 14
ATOM 22813 N N . GLU A 1 109 ? 10.456 3.337 13.354 1.00 0.00 106 GLU A N 14
ATOM 22814 C CA . GLU A 1 109 ? 10.837 4.754 13.155 1.00 0.00 106 GLU A CA 14
ATOM 22815 C C . GLU A 1 109 ? 9.859 5.469 12.196 1.00 0.00 106 GLU A C 14
ATOM 22816 O O . GLU A 1 109 ? 9.676 6.685 12.293 1.00 0.00 106 GLU A O 14
ATOM 22828 N N . GLN A 1 110 ? 9.241 4.711 11.263 1.00 0.00 107 GLN A N 14
ATOM 22829 C CA . GLN A 1 110 ? 8.224 5.261 10.334 1.00 0.00 107 GLN A CA 14
ATOM 22830 C C . GLN A 1 110 ? 6.853 5.392 11.031 1.00 0.00 107 GLN A C 14
ATOM 22831 O O . GLN A 1 110 ? 5.934 5.994 10.473 1.00 0.00 107 GLN A O 14
ATOM 22845 N N . GLN A 1 111 ? 6.718 4.796 12.231 1.00 0.00 108 GLN A N 14
ATOM 22846 C CA . GLN A 1 111 ? 5.550 5.008 13.104 1.00 0.00 108 GLN A CA 14
ATOM 22847 C C . GLN A 1 111 ? 5.753 6.308 13.920 1.00 0.00 108 GLN A C 14
ATOM 22848 O O . GLN A 1 111 ? 5.075 7.327 13.630 1.00 0.00 108 GLN A O 14
ATOM 22863 N N . MET A 1 4 ? 3.875 2.193 -1.583 1.00 0.00 1 MET A N 15
ATOM 22864 C CA . MET A 1 4 ? 3.344 0.888 -1.111 1.00 0.00 1 MET A CA 15
ATOM 22865 C C . MET A 1 4 ? 4.310 -0.247 -1.496 1.00 0.00 1 MET A C 15
ATOM 22866 O O . MET A 1 4 ? 4.671 -1.081 -0.656 1.00 0.00 1 MET A O 15
ATOM 22880 N N . SER A 1 5 ? 4.716 -0.280 -2.784 1.00 0.00 2 SER A N 15
ATOM 22881 C CA . SER A 1 5 ? 5.669 -1.279 -3.295 1.00 0.00 2 SER A CA 15
ATOM 22882 C C . SER A 1 5 ? 7.105 -0.917 -2.860 1.00 0.00 2 SER A C 15
ATOM 22883 O O . SER A 1 5 ? 7.775 -0.092 -3.494 1.00 0.00 2 SER A O 15
ATOM 22891 N N . LYS A 1 6 ? 7.527 -1.508 -1.730 1.00 0.00 3 LYS A N 15
ATOM 22892 C CA . LYS A 1 6 ? 8.868 -1.302 -1.145 1.00 0.00 3 LYS A CA 15
ATOM 22893 C C . LYS A 1 6 ? 9.962 -2.049 -1.952 1.00 0.00 3 LYS A C 15
ATOM 22894 O O . LYS A 1 6 ? 9.652 -2.904 -2.794 1.00 0.00 3 LYS A O 15
ATOM 22913 N N . LYS A 1 7 ? 11.242 -1.725 -1.680 1.00 0.00 4 LYS A N 15
ATOM 22914 C CA . LYS A 1 7 ? 12.390 -2.223 -2.481 1.00 0.00 4 LYS A CA 15
ATOM 22915 C C . LYS A 1 7 ? 13.591 -2.478 -1.531 1.00 0.00 4 LYS A C 15
ATOM 22916 O O . LYS A 1 7 ? 13.933 -1.648 -0.694 1.00 0.00 4 LYS A O 15
ATOM 22935 N N . LEU A 1 8 ? 14.210 -3.645 -1.664 1.00 0.00 5 LEU A N 15
ATOM 22936 C CA . LEU A 1 8 ? 15.383 -4.053 -0.879 1.00 0.00 5 LEU A CA 15
ATOM 22937 C C . LEU A 1 8 ? 16.476 -4.462 -1.851 1.00 0.00 5 LEU A C 15
ATOM 22938 O O . LEU A 1 8 ? 16.207 -5.109 -2.862 1.00 0.00 5 LEU A O 15
ATOM 22954 N N . ILE A 1 9 ? 17.704 -4.063 -1.559 1.00 0.00 6 ILE A N 15
ATOM 22955 C CA . ILE A 1 9 ? 18.876 -4.523 -2.299 1.00 0.00 6 ILE A CA 15
ATOM 22956 C C . ILE A 1 9 ? 19.912 -5.039 -1.302 1.00 0.00 6 ILE A C 15
ATOM 22957 O O . ILE A 1 9 ? 19.820 -4.778 -0.092 1.00 0.00 6 ILE A O 15
ATOM 22973 N N . ALA A 1 10 ? 20.882 -5.782 -1.812 1.00 0.00 7 ALA A N 15
ATOM 22974 C CA . ALA A 1 10 ? 21.975 -6.321 -1.002 1.00 0.00 7 ALA A CA 15
ATOM 22975 C C . ALA A 1 10 ? 23.222 -6.504 -1.862 1.00 0.00 7 ALA A C 15
ATOM 22976 O O . ALA A 1 10 ? 23.162 -6.426 -3.092 1.00 0.00 7 ALA A O 15
ATOM 22983 N N . LEU A 1 11 ? 24.346 -6.757 -1.198 1.00 0.00 8 LEU A N 15
ATOM 22984 C CA . LEU A 1 11 ? 25.641 -6.918 -1.847 1.00 0.00 8 LEU A CA 15
ATOM 22985 C C . LEU A 1 11 ? 26.372 -8.044 -1.116 1.00 0.00 8 LEU A C 15
ATOM 22986 O O . LEU A 1 11 ? 26.677 -7.925 0.074 1.00 0.00 8 LEU A O 15
ATOM 23002 N N . CYS A 1 12 ? 26.610 -9.138 -1.834 1.00 0.00 9 CYS A N 15
ATOM 23003 C CA . CYS A 1 12 ? 27.350 -10.283 -1.334 1.00 0.00 9 CYS A CA 15
ATOM 23004 C C . CYS A 1 12 ? 28.737 -10.303 -1.997 1.00 0.00 9 CYS A C 15
ATOM 23005 O O . CYS A 1 12 ? 28.826 -10.499 -3.204 1.00 0.00 9 CYS A O 15
ATOM 23013 N N . ALA A 1 13 ? 29.816 -10.083 -1.212 1.00 0.00 10 ALA A N 15
ATOM 23014 C CA . ALA A 1 13 ? 31.205 -9.986 -1.763 1.00 0.00 10 ALA A CA 15
ATOM 23015 C C . ALA A 1 13 ? 32.179 -10.940 -1.037 1.00 0.00 10 ALA A C 15
ATOM 23016 O O . ALA A 1 13 ? 32.261 -10.933 0.195 1.00 0.00 10 ALA A O 15
ATOM 23023 N N . CYS A 1 14 ? 32.901 -11.765 -1.819 1.00 0.00 11 CYS A N 15
ATOM 23024 C CA . CYS A 1 14 ? 33.884 -12.747 -1.316 1.00 0.00 11 CYS A CA 15
ATOM 23025 C C . CYS A 1 14 ? 35.254 -12.533 -1.984 1.00 0.00 11 CYS A C 15
ATOM 23026 O O . CYS A 1 14 ? 35.309 -12.197 -3.164 1.00 0.00 11 CYS A O 15
ATOM 23034 N N . PRO A 1 15 ? 36.389 -12.751 -1.248 1.00 0.00 12 PRO A N 15
ATOM 23035 C CA . PRO A 1 15 ? 37.744 -12.716 -1.849 1.00 0.00 12 PRO A CA 15
ATOM 23036 C C . PRO A 1 15 ? 38.054 -13.993 -2.673 1.00 0.00 12 PRO A C 15
ATOM 23037 O O . PRO A 1 15 ? 39.011 -14.014 -3.457 1.00 0.00 12 PRO A O 15
ATOM 23048 N N . MET A 1 16 ? 37.233 -15.047 -2.488 1.00 0.00 13 MET A N 15
ATOM 23049 C CA . MET A 1 16 ? 37.379 -16.323 -3.212 1.00 0.00 13 MET A CA 15
ATOM 23050 C C . MET A 1 16 ? 36.700 -16.241 -4.596 1.00 0.00 13 MET A C 15
ATOM 23051 O O . MET A 1 16 ? 37.387 -16.167 -5.621 1.00 0.00 13 MET A O 15
ATOM 23065 N N . GLY A 1 17 ? 35.353 -16.225 -4.613 1.00 0.00 14 GLY A N 15
ATOM 23066 C CA . GLY A 1 17 ? 34.598 -16.233 -5.865 1.00 0.00 14 GLY A CA 15
ATOM 23067 C C . GLY A 1 17 ? 33.105 -16.004 -5.671 1.00 0.00 14 GLY A C 15
ATOM 23068 O O . GLY A 1 17 ? 32.644 -15.763 -4.544 1.00 0.00 14 GLY A O 15
ATOM 23072 N N . LEU A 1 18 ? 32.353 -16.099 -6.783 1.00 0.00 15 LEU A N 15
ATOM 23073 C CA . LEU A 1 18 ? 30.913 -15.784 -6.832 1.00 0.00 15 LEU A CA 15
ATOM 23074 C C . LEU A 1 18 ? 30.010 -16.937 -6.353 1.00 0.00 15 LEU A C 15
ATOM 23075 O O . LEU A 1 18 ? 28.855 -16.692 -6.028 1.00 0.00 15 LEU A O 15
ATOM 23091 N N . ALA A 1 19 ? 30.516 -18.179 -6.290 1.00 0.00 16 ALA A N 15
ATOM 23092 C CA . ALA A 1 19 ? 29.709 -19.343 -5.836 1.00 0.00 16 ALA A CA 15
ATOM 23093 C C . ALA A 1 19 ? 29.176 -19.130 -4.392 1.00 0.00 16 ALA A C 15
ATOM 23094 O O . ALA A 1 19 ? 27.987 -19.368 -4.094 1.00 0.00 16 ALA A O 15
ATOM 23101 N N . HIS A 1 20 ? 30.071 -18.624 -3.524 1.00 0.00 17 HIS A N 15
ATOM 23102 C CA . HIS A 1 20 ? 29.770 -18.323 -2.115 1.00 0.00 17 HIS A CA 15
ATOM 23103 C C . HIS A 1 20 ? 28.754 -17.169 -2.023 1.00 0.00 17 HIS A C 15
ATOM 23104 O O . HIS A 1 20 ? 27.786 -17.227 -1.241 1.00 0.00 17 HIS A O 15
ATOM 23119 N N . THR A 1 21 ? 28.981 -16.140 -2.863 1.00 0.00 18 THR A N 15
ATOM 23120 C CA . THR A 1 21 ? 28.147 -14.933 -2.898 1.00 0.00 18 THR A CA 15
ATOM 23121 C C . THR A 1 21 ? 26.721 -15.256 -3.394 1.00 0.00 18 THR A C 15
ATOM 23122 O O . THR A 1 21 ? 25.774 -14.593 -2.998 1.00 0.00 18 THR A O 15
ATOM 23133 N N . PHE A 1 22 ? 26.598 -16.282 -4.267 1.00 0.00 19 PHE A N 15
ATOM 23134 C CA . PHE A 1 22 ? 25.303 -16.714 -4.836 1.00 0.00 19 PHE A CA 15
ATOM 23135 C C . PHE A 1 22 ? 24.450 -17.458 -3.800 1.00 0.00 19 PHE A C 15
ATOM 23136 O O . PHE A 1 22 ? 23.226 -17.391 -3.865 1.00 0.00 19 PHE A O 15
ATOM 23153 N N . MET A 1 23 ? 25.097 -18.188 -2.867 1.00 0.00 20 MET A N 15
ATOM 23154 C CA . MET A 1 23 ? 24.379 -18.833 -1.732 1.00 0.00 20 MET A CA 15
ATOM 23155 C C . MET A 1 23 ? 23.794 -17.765 -0.786 1.00 0.00 20 MET A C 15
ATOM 23156 O O . MET A 1 23 ? 22.677 -17.916 -0.273 1.00 0.00 20 MET A O 15
ATOM 23170 N N . ALA A 1 24 ? 24.572 -16.688 -0.575 1.00 0.00 21 ALA A N 15
ATOM 23171 C CA . ALA A 1 24 ? 24.133 -15.511 0.198 1.00 0.00 21 ALA A CA 15
ATOM 23172 C C . ALA A 1 24 ? 23.021 -14.748 -0.547 1.00 0.00 21 ALA A C 15
ATOM 23173 O O . ALA A 1 24 ? 22.042 -14.312 0.062 1.00 0.00 21 ALA A O 15
ATOM 23180 N N . ALA A 1 25 ? 23.185 -14.631 -1.877 1.00 0.00 22 ALA A N 15
ATOM 23181 C CA . ALA A 1 25 ? 22.246 -13.919 -2.759 1.00 0.00 22 ALA A CA 15
ATOM 23182 C C . ALA A 1 25 ? 20.927 -14.691 -2.894 1.00 0.00 22 ALA A C 15
ATOM 23183 O O . ALA A 1 25 ? 19.878 -14.087 -3.060 1.00 0.00 22 ALA A O 15
ATOM 23190 N N . GLN A 1 26 ? 21.006 -16.030 -2.810 1.00 0.00 23 GLN A N 15
ATOM 23191 C CA . GLN A 1 26 ? 19.830 -16.913 -2.856 1.00 0.00 23 GLN A CA 15
ATOM 23192 C C . GLN A 1 26 ? 18.989 -16.706 -1.594 1.00 0.00 23 GLN A C 15
ATOM 23193 O O . GLN A 1 26 ? 17.781 -16.472 -1.670 1.00 0.00 23 GLN A O 15
ATOM 23207 N N . ALA A 1 27 ? 19.675 -16.745 -0.444 1.00 0.00 24 ALA A N 15
ATOM 23208 C CA . ALA A 1 27 ? 19.046 -16.678 0.873 1.00 0.00 24 ALA A CA 15
ATOM 23209 C C . ALA A 1 27 ? 18.383 -15.300 1.121 1.00 0.00 24 ALA A C 15
ATOM 23210 O O . ALA A 1 27 ? 17.206 -15.235 1.504 1.00 0.00 24 ALA A O 15
ATOM 23217 N N . LEU A 1 28 ? 19.140 -14.206 0.882 1.00 0.00 25 LEU A N 15
ATOM 23218 C CA . LEU A 1 28 ? 18.644 -12.819 1.070 1.00 0.00 25 LEU A CA 15
ATOM 23219 C C . LEU A 1 28 ? 17.496 -12.491 0.101 1.00 0.00 25 LEU A C 15
ATOM 23220 O O . LEU A 1 28 ? 16.605 -11.703 0.442 1.00 0.00 25 LEU A O 15
ATOM 23236 N N . GLU A 1 29 ? 17.553 -13.084 -1.114 1.00 0.00 26 GLU A N 15
ATOM 23237 C CA . GLU A 1 29 ? 16.493 -12.954 -2.129 1.00 0.00 26 GLU A CA 15
ATOM 23238 C C . GLU A 1 29 ? 15.167 -13.455 -1.564 1.00 0.00 26 GLU A C 15
ATOM 23239 O O . GLU A 1 29 ? 14.214 -12.687 -1.443 1.00 0.00 26 GLU A O 15
ATOM 23251 N N . GLU A 1 30 ? 15.172 -14.737 -1.155 1.00 0.00 27 GLU A N 15
ATOM 23252 C CA . GLU A 1 30 ? 13.992 -15.440 -0.627 1.00 0.00 27 GLU A CA 15
ATOM 23253 C C . GLU A 1 30 ? 13.369 -14.661 0.542 1.00 0.00 27 GLU A C 15
ATOM 23254 O O . GLU A 1 30 ? 12.168 -14.411 0.558 1.00 0.00 27 GLU A O 15
ATOM 23266 N N . ALA A 1 31 ? 14.239 -14.237 1.472 1.00 0.00 28 ALA A N 15
ATOM 23267 C CA . ALA A 1 31 ? 13.859 -13.516 2.699 1.00 0.00 28 ALA A CA 15
ATOM 23268 C C . ALA A 1 31 ? 13.117 -12.199 2.389 1.00 0.00 28 ALA A C 15
ATOM 23269 O O . ALA A 1 31 ? 12.048 -11.936 2.944 1.00 0.00 28 ALA A O 15
ATOM 23276 N N . ALA A 1 32 ? 13.703 -11.400 1.481 1.00 0.00 29 ALA A N 15
ATOM 23277 C CA . ALA A 1 32 ? 13.138 -10.105 1.042 1.00 0.00 29 ALA A CA 15
ATOM 23278 C C . ALA A 1 32 ? 11.880 -10.255 0.153 1.00 0.00 29 ALA A C 15
ATOM 23279 O O . ALA A 1 32 ? 11.089 -9.310 0.053 1.00 0.00 29 ALA A O 15
ATOM 23286 N N . VAL A 1 33 ? 11.697 -11.434 -0.478 1.00 0.00 30 VAL A N 15
ATOM 23287 C CA . VAL A 1 33 ? 10.505 -11.718 -1.318 1.00 0.00 30 VAL A CA 15
ATOM 23288 C C . VAL A 1 33 ? 9.308 -12.032 -0.402 1.00 0.00 30 VAL A C 15
ATOM 23289 O O . VAL A 1 33 ? 8.196 -11.530 -0.606 1.00 0.00 30 VAL A O 15
ATOM 23302 N N . GLU A 1 34 ? 9.583 -12.845 0.627 1.00 0.00 31 GLU A N 15
ATOM 23303 C CA . GLU A 1 34 ? 8.617 -13.194 1.689 1.00 0.00 31 GLU A CA 15
ATOM 23304 C C . GLU A 1 34 ? 8.241 -11.940 2.506 1.00 0.00 31 GLU A C 15
ATOM 23305 O O . GLU A 1 34 ? 7.114 -11.813 2.993 1.00 0.00 31 GLU A O 15
ATOM 23317 N N . ALA A 1 35 ? 9.221 -11.023 2.634 1.00 0.00 32 ALA A N 15
ATOM 23318 C CA . ALA A 1 35 ? 9.057 -9.721 3.295 1.00 0.00 32 ALA A CA 15
ATOM 23319 C C . ALA A 1 35 ? 8.128 -8.796 2.488 1.00 0.00 32 ALA A C 15
ATOM 23320 O O . ALA A 1 35 ? 7.333 -8.042 3.060 1.00 0.00 32 ALA A O 15
ATOM 23327 N N . GLY A 1 36 ? 8.273 -8.859 1.155 1.00 0.00 33 GLY A N 15
ATOM 23328 C CA . GLY A 1 36 ? 7.381 -8.164 0.225 1.00 0.00 33 GLY A CA 15
ATOM 23329 C C . GLY A 1 36 ? 8.024 -6.986 -0.488 1.00 0.00 33 GLY A C 15
ATOM 23330 O O . GLY A 1 36 ? 7.314 -6.080 -0.932 1.00 0.00 33 GLY A O 15
ATOM 23334 N N . TYR A 1 37 ? 9.367 -6.960 -0.580 1.00 0.00 34 TYR A N 15
ATOM 23335 C CA . TYR A 1 37 ? 10.075 -5.953 -1.405 1.00 0.00 34 TYR A CA 15
ATOM 23336 C C . TYR A 1 37 ? 10.388 -6.540 -2.789 1.00 0.00 34 TYR A C 15
ATOM 23337 O O . TYR A 1 37 ? 10.367 -7.768 -2.988 1.00 0.00 34 TYR A O 15
ATOM 23355 N N . GLU A 1 38 ? 10.695 -5.645 -3.731 1.00 0.00 35 GLU A N 15
ATOM 23356 C CA . GLU A 1 38 ? 11.448 -5.994 -4.939 1.00 0.00 35 GLU A CA 15
ATOM 23357 C C . GLU A 1 38 ? 12.911 -6.143 -4.514 1.00 0.00 35 GLU A C 15
ATOM 23358 O O . GLU A 1 38 ? 13.469 -5.214 -3.949 1.00 0.00 35 GLU A O 15
ATOM 23370 N N . VAL A 1 39 ? 13.520 -7.299 -4.756 1.00 0.00 36 VAL A N 15
ATOM 23371 C CA . VAL A 1 39 ? 14.872 -7.595 -4.258 1.00 0.00 36 VAL A CA 15
ATOM 23372 C C . VAL A 1 39 ? 15.867 -7.646 -5.425 1.00 0.00 36 VAL A C 15
ATOM 23373 O O . VAL A 1 39 ? 15.562 -8.197 -6.494 1.00 0.00 36 VAL A O 15
ATOM 23386 N N . LYS A 1 40 ? 17.042 -7.026 -5.228 1.00 0.00 37 LYS A N 15
ATOM 23387 C CA . LYS A 1 40 ? 18.120 -7.015 -6.222 1.00 0.00 37 LYS A CA 15
ATOM 23388 C C . LYS A 1 40 ? 19.469 -7.089 -5.505 1.00 0.00 37 LYS A C 15
ATOM 23389 O O . LYS A 1 40 ? 19.834 -6.174 -4.775 1.00 0.00 37 LYS A O 15
ATOM 23408 N N . ILE A 1 41 ? 20.200 -8.192 -5.691 1.00 0.00 38 ILE A N 15
ATOM 23409 C CA . ILE A 1 41 ? 21.467 -8.434 -4.986 1.00 0.00 38 ILE A CA 15
ATOM 23410 C C . ILE A 1 41 ? 22.646 -8.535 -5.966 1.00 0.00 38 ILE A C 15
ATOM 23411 O O . ILE A 1 41 ? 22.726 -9.486 -6.755 1.00 0.00 38 ILE A O 15
ATOM 23427 N N . GLU A 1 42 ? 23.537 -7.533 -5.911 1.00 0.00 39 GLU A N 15
ATOM 23428 C CA . GLU A 1 42 ? 24.832 -7.554 -6.610 1.00 0.00 39 GLU A CA 15
ATOM 23429 C C . GLU A 1 42 ? 25.794 -8.480 -5.860 1.00 0.00 39 GLU A C 15
ATOM 23430 O O . GLU A 1 42 ? 25.804 -8.520 -4.627 1.00 0.00 39 GLU A O 15
ATOM 23442 N N . THR A 1 43 ? 26.578 -9.237 -6.618 1.00 0.00 40 THR A N 15
ATOM 23443 C CA . THR A 1 43 ? 27.547 -10.185 -6.083 1.00 0.00 40 THR A CA 15
ATOM 23444 C C . THR A 1 43 ? 28.933 -9.843 -6.634 1.00 0.00 40 THR A C 15
ATOM 23445 O O . THR A 1 43 ? 29.112 -9.787 -7.848 1.00 0.00 40 THR A O 15
ATOM 23456 N N . GLN A 1 44 ? 29.900 -9.576 -5.742 1.00 0.00 41 GLN A N 15
ATOM 23457 C CA . GLN A 1 44 ? 31.272 -9.202 -6.122 1.00 0.00 41 GLN A CA 15
ATOM 23458 C C . GLN A 1 44 ? 32.268 -10.267 -5.643 1.00 0.00 41 GLN A C 15
ATOM 23459 O O . GLN A 1 44 ? 32.010 -10.978 -4.669 1.00 0.00 41 GLN A O 15
ATOM 23473 N N . GLY A 1 45 ? 33.387 -10.391 -6.362 1.00 0.00 42 GLY A N 15
ATOM 23474 C CA . GLY A 1 45 ? 34.437 -11.330 -5.998 1.00 0.00 42 GLY A CA 15
ATOM 23475 C C . GLY A 1 45 ? 35.609 -11.305 -6.958 1.00 0.00 42 GLY A C 15
ATOM 23476 O O . GLY A 1 45 ? 35.590 -10.573 -7.959 1.00 0.00 42 GLY A O 15
ATOM 23480 N N . ALA A 1 46 ? 36.633 -12.132 -6.652 1.00 0.00 43 ALA A N 15
ATOM 23481 C CA . ALA A 1 46 ? 37.828 -12.305 -7.508 1.00 0.00 43 ALA A CA 15
ATOM 23482 C C . ALA A 1 46 ? 37.447 -12.908 -8.878 1.00 0.00 43 ALA A C 15
ATOM 23483 O O . ALA A 1 46 ? 38.148 -12.705 -9.875 1.00 0.00 43 ALA A O 15
ATOM 23490 N N . ASP A 1 47 ? 36.323 -13.651 -8.896 1.00 0.00 44 ASP A N 15
ATOM 23491 C CA . ASP A 1 47 ? 35.746 -14.237 -10.120 1.00 0.00 44 ASP A CA 15
ATOM 23492 C C . ASP A 1 47 ? 35.137 -13.136 -11.024 1.00 0.00 44 ASP A C 15
ATOM 23493 O O . ASP A 1 47 ? 35.220 -13.216 -12.258 1.00 0.00 44 ASP A O 15
ATOM 23502 N N . GLY A 1 48 ? 34.540 -12.108 -10.387 1.00 0.00 45 GLY A N 15
ATOM 23503 C CA . GLY A 1 48 ? 33.923 -10.977 -11.101 1.00 0.00 45 GLY A CA 15
ATOM 23504 C C . GLY A 1 48 ? 32.753 -10.366 -10.333 1.00 0.00 45 GLY A C 15
ATOM 23505 O O . GLY A 1 48 ? 32.623 -10.572 -9.125 1.00 0.00 45 GLY A O 15
ATOM 23509 N N . ILE A 1 49 ? 31.911 -9.589 -11.048 1.00 0.00 46 ILE A N 15
ATOM 23510 C CA . ILE A 1 49 ? 30.661 -9.005 -10.507 1.00 0.00 46 ILE A CA 15
ATOM 23511 C C . ILE A 1 49 ? 29.462 -9.501 -11.344 1.00 0.00 46 ILE A C 15
ATOM 23512 O O . ILE A 1 49 ? 29.528 -9.528 -12.582 1.00 0.00 46 ILE A O 15
ATOM 23528 N N . GLN A 1 50 ? 28.374 -9.871 -10.659 1.00 0.00 47 GLN A N 15
ATOM 23529 C CA . GLN A 1 50 ? 27.151 -10.410 -11.280 1.00 0.00 47 GLN A CA 15
ATOM 23530 C C . GLN A 1 50 ? 25.921 -9.731 -10.651 1.00 0.00 47 GLN A C 15
ATOM 23531 O O . GLN A 1 50 ? 25.960 -9.364 -9.473 1.00 0.00 47 GLN A O 15
ATOM 23545 N N . ASN A 1 51 ? 24.850 -9.570 -11.456 1.00 0.00 48 ASN A N 15
ATOM 23546 C CA . ASN A 1 51 ? 23.541 -9.019 -11.016 1.00 0.00 48 ASN A CA 15
ATOM 23547 C C . ASN A 1 51 ? 23.706 -7.557 -10.514 1.00 0.00 48 ASN A C 15
ATOM 23548 O O . ASN A 1 51 ? 23.107 -7.159 -9.503 1.00 0.00 48 ASN A O 15
ATOM 23559 N N . ARG A 1 52 ? 24.511 -6.785 -11.284 1.00 0.00 49 ARG A N 15
ATOM 23560 C CA . ARG A 1 52 ? 24.913 -5.390 -10.990 1.00 0.00 49 ARG A CA 15
ATOM 23561 C C . ARG A 1 52 ? 23.736 -4.484 -10.536 1.00 0.00 49 ARG A C 15
ATOM 23562 O O . ARG A 1 52 ? 22.687 -4.419 -11.195 1.00 0.00 49 ARG A O 15
ATOM 23583 N N . LEU A 1 53 ? 23.956 -3.806 -9.399 1.00 0.00 50 LEU A N 15
ATOM 23584 C CA . LEU A 1 53 ? 23.063 -2.775 -8.858 1.00 0.00 50 LEU A CA 15
ATOM 23585 C C . LEU A 1 53 ? 23.288 -1.431 -9.569 1.00 0.00 50 LEU A C 15
ATOM 23586 O O . LEU A 1 53 ? 24.426 -1.025 -9.817 1.00 0.00 50 LEU A O 15
ATOM 23602 N N . THR A 1 54 ? 22.182 -0.757 -9.895 1.00 0.00 51 THR A N 15
ATOM 23603 C CA . THR A 1 54 ? 22.189 0.547 -10.575 1.00 0.00 51 THR A CA 15
ATOM 23604 C C . THR A 1 54 ? 21.951 1.683 -9.560 1.00 0.00 51 THR A C 15
ATOM 23605 O O . THR A 1 54 ? 21.628 1.418 -8.396 1.00 0.00 51 THR A O 15
ATOM 23616 N N . ALA A 1 55 ? 22.090 2.942 -10.020 1.00 0.00 52 ALA A N 15
ATOM 23617 C CA . ALA A 1 55 ? 21.779 4.137 -9.205 1.00 0.00 52 ALA A CA 15
ATOM 23618 C C . ALA A 1 55 ? 20.309 4.126 -8.737 1.00 0.00 52 ALA A C 15
ATOM 23619 O O . ALA A 1 55 ? 20.013 4.562 -7.621 1.00 0.00 52 ALA A O 15
ATOM 23626 N N . GLN A 1 56 ? 19.409 3.603 -9.605 1.00 0.00 53 GLN A N 15
ATOM 23627 C CA . GLN A 1 56 ? 17.976 3.413 -9.291 1.00 0.00 53 GLN A CA 15
ATOM 23628 C C . GLN A 1 56 ? 17.794 2.499 -8.075 1.00 0.00 53 GLN A C 15
ATOM 23629 O O . GLN A 1 56 ? 17.092 2.851 -7.118 1.00 0.00 53 GLN A O 15
ATOM 23643 N N . ASP A 1 57 ? 18.446 1.328 -8.134 1.00 0.00 54 ASP A N 15
ATOM 23644 C CA . ASP A 1 57 ? 18.320 0.279 -7.111 1.00 0.00 54 ASP A CA 15
ATOM 23645 C C . ASP A 1 57 ? 18.761 0.791 -5.732 1.00 0.00 54 ASP A C 15
ATOM 23646 O O . ASP A 1 57 ? 18.105 0.514 -4.737 1.00 0.00 54 ASP A O 15
ATOM 23655 N N . ILE A 1 58 ? 19.865 1.560 -5.709 1.00 0.00 55 ILE A N 15
ATOM 23656 C CA . ILE A 1 58 ? 20.458 2.101 -4.461 1.00 0.00 55 ILE A CA 15
ATOM 23657 C C . ILE A 1 58 ? 19.613 3.254 -3.882 1.00 0.00 55 ILE A C 15
ATOM 23658 O O . ILE A 1 58 ? 19.372 3.309 -2.670 1.00 0.00 55 ILE A O 15
ATOM 23674 N N . ALA A 1 59 ? 19.153 4.152 -4.771 1.00 0.00 56 ALA A N 15
ATOM 23675 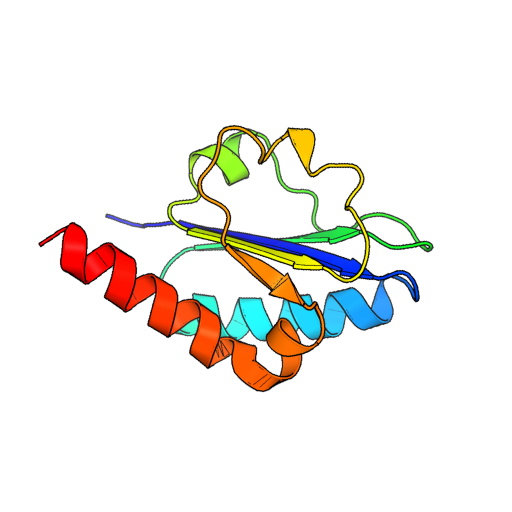C CA . ALA A 1 59 ? 18.439 5.386 -4.380 1.00 0.00 56 ALA A CA 15
ATOM 23676 C C . ALA A 1 59 ? 17.025 5.087 -3.849 1.00 0.00 56 ALA A C 15
ATOM 23677 O O . ALA A 1 59 ? 16.566 5.718 -2.890 1.00 0.00 56 ALA A O 15
ATOM 23684 N N . GLU A 1 60 ? 16.339 4.121 -4.492 1.00 0.00 57 GLU A N 15
ATOM 23685 C CA . GLU A 1 60 ? 14.951 3.742 -4.141 1.00 0.00 57 GLU A CA 15
ATOM 23686 C C . GLU A 1 60 ? 14.920 2.571 -3.133 1.00 0.00 57 GLU A C 15
ATOM 23687 O O . GLU A 1 60 ? 13.834 2.144 -2.709 1.00 0.00 57 GLU A O 15
ATOM 23699 N N . ALA A 1 61 ? 16.110 2.060 -2.758 1.00 0.00 58 ALA A N 15
ATOM 23700 C CA . ALA A 1 61 ? 16.244 0.975 -1.764 1.00 0.00 58 ALA A CA 15
ATOM 23701 C C . ALA A 1 61 ? 15.758 1.423 -0.369 1.00 0.00 58 ALA A C 15
ATOM 23702 O O . ALA A 1 61 ? 16.379 2.279 0.272 1.00 0.00 58 ALA A O 15
ATOM 23709 N N . THR A 1 62 ? 14.619 0.856 0.056 1.00 0.00 59 THR A N 15
ATOM 23710 C CA . THR A 1 62 ? 14.110 0.959 1.434 1.00 0.00 59 THR A CA 15
ATOM 23711 C C . THR A 1 62 ? 15.134 0.341 2.418 1.00 0.00 59 THR A C 15
ATOM 23712 O O . THR A 1 62 ? 15.344 0.858 3.522 1.00 0.00 59 THR A O 15
ATOM 23723 N N . ILE A 1 63 ? 15.778 -0.771 1.984 1.00 0.00 60 ILE A N 15
ATOM 23724 C CA . ILE A 1 63 ? 16.839 -1.464 2.772 1.00 0.00 60 ILE A CA 15
ATOM 23725 C C . ILE A 1 63 ? 18.048 -1.813 1.878 1.00 0.00 60 ILE A C 15
ATOM 23726 O O . ILE A 1 63 ? 17.875 -2.132 0.698 1.00 0.00 60 ILE A O 15
ATOM 23742 N N . ILE A 1 64 ? 19.277 -1.737 2.457 1.00 0.00 61 ILE A N 15
ATOM 23743 C CA . ILE A 1 64 ? 20.522 -2.251 1.835 1.00 0.00 61 ILE A CA 15
ATOM 23744 C C . ILE A 1 64 ? 21.284 -3.106 2.867 1.00 0.00 61 ILE A C 15
ATOM 23745 O O . ILE A 1 64 ? 21.458 -2.674 4.005 1.00 0.00 61 ILE A O 15
ATOM 23761 N N . ILE A 1 65 ? 21.720 -4.319 2.476 1.00 0.00 62 ILE A N 15
ATOM 23762 C CA . ILE A 1 65 ? 22.566 -5.192 3.330 1.00 0.00 62 ILE A CA 15
ATOM 23763 C C . ILE A 1 65 ? 23.902 -5.466 2.607 1.00 0.00 62 ILE A C 15
ATOM 23764 O O . ILE A 1 65 ? 23.883 -5.963 1.489 1.00 0.00 62 ILE A O 15
ATOM 23780 N N . HIS A 1 66 ? 25.060 -5.151 3.224 1.00 0.00 63 HIS A N 15
ATOM 23781 C CA . HIS A 1 66 ? 26.379 -5.570 2.677 1.00 0.00 63 HIS A CA 15
ATOM 23782 C C . HIS A 1 66 ? 26.853 -6.841 3.387 1.00 0.00 63 HIS A C 15
ATOM 23783 O O . HIS A 1 66 ? 27.601 -6.793 4.370 1.00 0.00 63 HIS A O 15
ATOM 23797 N N . SER A 1 67 ? 26.362 -7.977 2.883 1.00 0.00 64 SER A N 15
ATOM 23798 C CA . SER A 1 67 ? 26.750 -9.312 3.329 1.00 0.00 64 SER A CA 15
ATOM 23799 C C . SER A 1 67 ? 28.090 -9.691 2.701 1.00 0.00 64 SER A C 15
ATOM 23800 O O . SER A 1 67 ? 28.152 -10.340 1.652 1.00 0.00 64 SER A O 15
ATOM 23808 N N . VAL A 1 68 ? 29.175 -9.231 3.315 1.00 0.00 65 VAL A N 15
ATOM 23809 C CA . VAL A 1 68 ? 30.511 -9.337 2.719 1.00 0.00 65 VAL A CA 15
ATOM 23810 C C . VAL A 1 68 ? 31.514 -9.989 3.677 1.00 0.00 65 VAL A C 15
ATOM 23811 O O . VAL A 1 68 ? 31.294 -10.058 4.884 1.00 0.00 65 VAL A O 15
ATOM 23824 N N . ALA A 1 69 ? 32.583 -10.530 3.088 1.00 0.00 66 ALA A N 15
ATOM 23825 C CA . ALA A 1 69 ? 33.724 -11.109 3.811 1.00 0.00 66 ALA A CA 15
ATOM 23826 C C . ALA A 1 69 ? 34.903 -10.126 3.756 1.00 0.00 66 ALA A C 15
ATOM 23827 O O . ALA A 1 69 ? 35.740 -10.076 4.659 1.00 0.00 66 ALA A O 15
ATOM 23834 N N . VAL A 1 70 ? 34.939 -9.340 2.665 1.00 0.00 67 VAL A N 15
ATOM 23835 C CA . VAL A 1 70 ? 35.926 -8.275 2.422 1.00 0.00 67 VAL A CA 15
ATOM 23836 C C . VAL A 1 70 ? 35.185 -7.009 1.992 1.00 0.00 67 VAL A C 15
ATOM 23837 O O . VAL A 1 70 ? 33.986 -7.069 1.700 1.00 0.00 67 VAL A O 15
ATOM 23850 N N . THR A 1 71 ? 35.898 -5.873 1.944 1.00 0.00 68 THR A N 15
ATOM 23851 C CA . THR A 1 71 ? 35.342 -4.619 1.437 1.00 0.00 68 THR A CA 15
ATOM 23852 C C . THR A 1 71 ? 34.934 -4.798 -0.049 1.00 0.00 68 THR A C 15
ATOM 23853 O O . THR A 1 71 ? 35.789 -5.151 -0.873 1.00 0.00 68 THR A O 15
ATOM 23864 N N . PRO A 1 72 ? 33.620 -4.610 -0.399 1.00 0.00 69 PRO A N 15
ATOM 23865 C CA . PRO A 1 72 ? 33.165 -4.629 -1.808 1.00 0.00 69 PRO A CA 15
ATOM 23866 C C . PRO A 1 72 ? 33.711 -3.409 -2.571 1.00 0.00 69 PRO A C 15
ATOM 23867 O O . PRO A 1 72 ? 33.948 -2.362 -1.954 1.00 0.00 69 PRO A O 15
ATOM 23878 N N . GLU A 1 73 ? 33.912 -3.537 -3.902 1.00 0.00 70 GLU A N 15
ATOM 23879 C CA . GLU A 1 73 ? 34.501 -2.451 -4.722 1.00 0.00 70 GLU A CA 15
ATOM 23880 C C . GLU A 1 73 ? 33.572 -1.223 -4.708 1.00 0.00 70 GLU A C 15
ATOM 23881 O O . GLU A 1 73 ? 34.007 -0.079 -4.516 1.00 0.00 70 GLU A O 15
ATOM 23893 N N . ASP A 1 74 ? 32.271 -1.502 -4.843 1.00 0.00 71 ASP A N 15
ATOM 23894 C CA . ASP A 1 74 ? 31.223 -0.476 -4.994 1.00 0.00 71 ASP A CA 15
ATOM 23895 C C . ASP A 1 74 ? 30.633 -0.039 -3.645 1.00 0.00 71 ASP A C 15
ATOM 23896 O O . ASP A 1 74 ? 29.560 0.550 -3.617 1.00 0.00 71 ASP A O 15
ATOM 23905 N N . ASN A 1 75 ? 31.387 -0.249 -2.548 1.00 0.00 72 ASN A N 15
ATOM 23906 C CA . ASN A 1 75 ? 30.945 0.057 -1.166 1.00 0.00 72 ASN A CA 15
ATOM 23907 C C . ASN A 1 75 ? 30.513 1.541 -0.991 1.00 0.00 72 ASN A C 15
ATOM 23908 O O . ASN A 1 75 ? 29.582 1.853 -0.238 1.00 0.00 72 ASN A O 15
ATOM 23919 N N . GLU A 1 76 ? 31.189 2.430 -1.742 1.00 0.00 73 GLU A N 15
ATOM 23920 C CA . GLU A 1 76 ? 31.012 3.894 -1.647 1.00 0.00 73 GLU A CA 15
ATOM 23921 C C . GLU A 1 76 ? 29.769 4.390 -2.403 1.00 0.00 73 GLU A C 15
ATOM 23922 O O . GLU A 1 76 ? 29.300 5.505 -2.146 1.00 0.00 73 GLU A O 15
ATOM 23934 N N . ARG A 1 77 ? 29.242 3.566 -3.330 1.00 0.00 74 ARG A N 15
ATOM 23935 C CA . ARG A 1 77 ? 28.002 3.899 -4.067 1.00 0.00 74 ARG A CA 15
ATOM 23936 C C . ARG A 1 77 ? 26.784 3.910 -3.112 1.00 0.00 74 ARG A C 15
ATOM 23937 O O . ARG A 1 77 ? 25.804 4.632 -3.326 1.00 0.00 74 ARG A O 15
ATOM 23958 N N . PHE A 1 78 ? 26.885 3.087 -2.054 1.00 0.00 75 PHE A N 15
ATOM 23959 C CA . PHE A 1 78 ? 25.802 2.855 -1.074 1.00 0.00 75 PHE A CA 15
ATOM 23960 C C . PHE A 1 78 ? 25.991 3.716 0.191 1.00 0.00 75 PHE A C 15
ATOM 23961 O O . PHE A 1 78 ? 25.116 3.731 1.058 1.00 0.00 75 PHE A O 15
ATOM 23978 N N . GLU A 1 79 ? 27.129 4.436 0.271 1.00 0.00 76 GLU A N 15
ATOM 23979 C CA . GLU A 1 79 ? 27.515 5.248 1.453 1.00 0.00 76 GLU A CA 15
ATOM 23980 C C . GLU A 1 79 ? 26.472 6.353 1.761 1.00 0.00 76 GLU A C 15
ATOM 23981 O O . GLU A 1 79 ? 26.220 6.677 2.929 1.00 0.00 76 GLU A O 15
ATOM 23993 N N . SER A 1 80 ? 25.854 6.892 0.698 1.00 0.00 77 SER A N 15
ATOM 23994 C CA . SER A 1 80 ? 24.826 7.952 0.793 1.00 0.00 77 SER A CA 15
ATOM 23995 C C . SER A 1 80 ? 23.488 7.434 1.379 1.00 0.00 77 SER A C 15
ATOM 23996 O O . SER A 1 80 ? 22.619 8.234 1.745 1.00 0.00 77 SER A O 15
ATOM 24004 N N . ARG A 1 81 ? 23.336 6.097 1.455 1.00 0.00 78 ARG A N 15
ATOM 24005 C CA . ARG A 1 81 ? 22.084 5.427 1.874 1.00 0.00 78 ARG A CA 15
ATOM 24006 C C . ARG A 1 81 ? 22.296 4.604 3.163 1.00 0.00 78 ARG A C 15
ATOM 24007 O O . ARG A 1 81 ? 23.413 4.532 3.689 1.00 0.00 78 ARG A O 15
ATOM 24028 N N . ASP A 1 82 ? 21.207 3.985 3.657 1.00 0.00 79 ASP A N 15
ATOM 24029 C CA . ASP A 1 82 ? 21.203 3.196 4.904 1.00 0.00 79 ASP A CA 15
ATOM 24030 C C . ASP A 1 82 ? 21.556 1.729 4.611 1.00 0.00 79 ASP A C 15
ATOM 24031 O O . ASP A 1 82 ? 20.720 0.950 4.123 1.00 0.00 79 ASP A O 15
ATOM 24040 N N . VAL A 1 83 ? 22.819 1.384 4.886 1.00 0.00 80 VAL A N 15
ATOM 24041 C CA . VAL A 1 83 ? 23.368 0.036 4.671 1.00 0.00 80 VAL A CA 15
ATOM 24042 C C . VAL A 1 83 ? 23.562 -0.675 6.019 1.00 0.00 80 VAL A C 15
ATOM 24043 O O . VAL A 1 83 ? 23.778 -0.027 7.051 1.00 0.00 80 VAL A O 15
ATOM 24056 N N . TYR A 1 84 ? 23.439 -2.011 6.002 1.00 0.00 81 TYR A N 15
ATOM 24057 C CA . TYR A 1 84 ? 23.628 -2.870 7.176 1.00 0.00 81 TYR A CA 15
ATOM 24058 C C . TYR A 1 84 ? 24.683 -3.933 6.836 1.00 0.00 81 TYR A C 15
ATOM 24059 O O . TYR A 1 84 ? 24.367 -4.983 6.262 1.00 0.00 81 TYR A O 15
ATOM 24077 N N . GLU A 1 85 ? 25.966 -3.603 7.123 1.00 0.00 82 GLU A N 15
ATOM 24078 C CA . GLU A 1 85 ? 27.102 -4.494 6.822 1.00 0.00 82 GLU A CA 15
ATOM 24079 C C . GLU A 1 85 ? 27.200 -5.616 7.863 1.00 0.00 82 GLU A C 15
ATOM 24080 O O . GLU A 1 85 ? 27.149 -5.371 9.074 1.00 0.00 82 GLU A O 15
ATOM 24092 N N . ILE A 1 86 ? 27.342 -6.834 7.356 1.00 0.00 83 ILE A N 15
ATOM 24093 C CA . ILE A 1 86 ? 27.473 -8.076 8.135 1.00 0.00 83 ILE A CA 15
ATOM 24094 C C . ILE A 1 86 ? 28.502 -8.974 7.420 1.00 0.00 83 ILE A C 15
ATOM 24095 O O . ILE A 1 86 ? 29.146 -8.544 6.447 1.00 0.00 83 ILE A O 15
ATOM 24111 N N . THR A 1 87 ? 28.648 -10.222 7.892 1.00 0.00 84 THR A N 15
ATOM 24112 C CA . THR A 1 87 ? 29.404 -11.241 7.160 1.00 0.00 84 THR A CA 15
ATOM 24113 C C . THR A 1 87 ? 28.519 -11.886 6.094 1.00 0.00 84 THR A C 15
ATOM 24114 O O . THR A 1 87 ? 27.289 -11.931 6.225 1.00 0.00 84 THR A O 15
ATOM 24125 N N . LEU A 1 88 ? 29.164 -12.370 5.032 1.00 0.00 85 LEU A N 15
ATOM 24126 C CA . LEU A 1 88 ? 28.486 -13.079 3.929 1.00 0.00 85 LEU A CA 15
ATOM 24127 C C . LEU A 1 88 ? 27.889 -14.417 4.410 1.00 0.00 85 LEU A C 15
ATOM 24128 O O . LEU A 1 88 ? 26.866 -14.876 3.884 1.00 0.00 85 LEU A O 15
ATOM 24144 N N . GLN A 1 89 ? 28.528 -15.016 5.430 1.00 0.00 86 GLN A N 15
ATOM 24145 C CA . GLN A 1 89 ? 28.032 -16.239 6.080 1.00 0.00 86 GLN A CA 15
ATOM 24146 C C . GLN A 1 89 ? 26.687 -15.969 6.791 1.00 0.00 86 GLN A C 15
ATOM 24147 O O . GLN A 1 89 ? 25.779 -16.803 6.735 1.00 0.00 86 GLN A O 15
ATOM 24161 N N . ASP A 1 90 ? 26.576 -14.777 7.433 1.00 0.00 87 ASP A N 15
ATOM 24162 C CA . ASP A 1 90 ? 25.355 -14.327 8.148 1.00 0.00 87 ASP A CA 15
ATOM 24163 C C . ASP A 1 90 ? 24.151 -14.263 7.188 1.00 0.00 87 ASP A C 15
ATOM 24164 O O . ASP A 1 90 ? 23.026 -14.507 7.586 1.00 0.00 87 ASP A O 15
ATOM 24173 N N . ALA A 1 91 ? 24.423 -13.930 5.918 1.00 0.00 88 ALA A N 15
ATOM 24174 C CA . ALA A 1 91 ? 23.403 -13.880 4.856 1.00 0.00 88 ALA A CA 15
ATOM 24175 C C . ALA A 1 91 ? 22.829 -15.264 4.543 1.00 0.00 88 ALA A C 15
ATOM 24176 O O . ALA A 1 91 ? 21.631 -15.410 4.312 1.00 0.00 88 ALA A O 15
ATOM 24183 N N . ILE A 1 92 ? 23.714 -16.264 4.547 1.00 0.00 89 ILE A N 15
ATOM 24184 C CA . ILE A 1 92 ? 23.373 -17.658 4.225 1.00 0.00 89 ILE A CA 15
ATOM 24185 C C . ILE A 1 92 ? 22.517 -18.286 5.350 1.00 0.00 89 ILE A C 15
ATOM 24186 O O . ILE A 1 92 ? 21.525 -18.977 5.078 1.00 0.00 89 ILE A O 15
ATOM 24202 N N . LYS A 1 93 ? 22.903 -18.028 6.614 1.00 0.00 90 LYS A N 15
ATOM 24203 C CA . LYS A 1 93 ? 22.279 -18.673 7.795 1.00 0.00 90 LYS A CA 15
ATOM 24204 C C . LYS A 1 93 ? 21.105 -17.850 8.364 1.00 0.00 90 LYS A C 15
ATOM 24205 O O . LYS A 1 93 ? 20.053 -18.405 8.683 1.00 0.00 90 LYS A O 15
ATOM 24224 N N . ASN A 1 94 ? 21.298 -16.532 8.478 1.00 0.00 91 ASN A N 15
ATOM 24225 C CA . ASN A 1 94 ? 20.374 -15.621 9.196 1.00 0.00 91 ASN A CA 15
ATOM 24226 C C . ASN A 1 94 ? 19.567 -14.761 8.200 1.00 0.00 91 ASN A C 15
ATOM 24227 O O . ASN A 1 94 ? 19.066 -13.717 8.575 1.00 0.00 91 ASN A O 15
ATOM 24238 N N . ALA A 1 95 ? 19.429 -15.234 6.943 1.00 0.00 92 ALA A N 15
ATOM 24239 C CA . ALA A 1 95 ? 18.759 -14.488 5.838 1.00 0.00 92 ALA A CA 15
ATOM 24240 C C . ALA A 1 95 ? 17.462 -13.782 6.287 1.00 0.00 92 ALA A C 15
ATOM 24241 O O . ALA A 1 95 ? 17.374 -12.541 6.271 1.00 0.00 92 ALA A O 15
ATOM 24248 N N . ALA A 1 96 ? 16.497 -14.598 6.755 1.00 0.00 93 ALA A N 15
ATOM 24249 C CA . ALA A 1 96 ? 15.194 -14.113 7.226 1.00 0.00 93 ALA A CA 15
ATOM 24250 C C . ALA A 1 96 ? 15.360 -13.155 8.412 1.00 0.00 93 ALA A C 15
ATOM 24251 O O . ALA A 1 96 ? 14.676 -12.134 8.469 1.00 0.00 93 ALA A O 15
ATOM 24258 N N . GLY A 1 97 ? 16.327 -13.478 9.301 1.00 0.00 94 GLY A N 15
ATOM 24259 C CA . GLY A 1 97 ? 16.590 -12.718 10.514 1.00 0.00 94 GLY A CA 15
ATOM 24260 C C . GLY A 1 97 ? 17.010 -11.292 10.233 1.00 0.00 94 GLY A C 15
ATOM 24261 O O . GLY A 1 97 ? 16.419 -10.361 10.773 1.00 0.00 94 GLY A O 15
ATOM 24265 N N . ILE A 1 98 ? 18.000 -11.137 9.339 1.00 0.00 95 ILE A N 15
ATOM 24266 C CA . ILE A 1 98 ? 18.550 -9.834 8.930 1.00 0.00 95 ILE A CA 15
ATOM 24267 C C . ILE A 1 98 ? 17.432 -8.914 8.437 1.00 0.00 95 ILE A C 15
ATOM 24268 O O . ILE A 1 98 ? 17.219 -7.839 9.002 1.00 0.00 95 ILE A O 15
ATOM 24284 N N . ILE A 1 99 ? 16.701 -9.392 7.395 1.00 0.00 96 ILE A N 15
ATOM 24285 C CA . ILE A 1 99 ? 15.648 -8.605 6.737 1.00 0.00 96 ILE A CA 15
ATOM 24286 C C . ILE A 1 99 ? 14.575 -8.164 7.756 1.00 0.00 96 ILE A C 15
ATOM 24287 O O . ILE A 1 99 ? 14.351 -6.966 7.899 1.00 0.00 96 ILE A O 15
ATOM 24303 N N . LYS A 1 100 ? 13.978 -9.132 8.507 1.00 0.00 97 LYS A N 15
ATOM 24304 C CA . LYS A 1 100 ? 12.855 -8.847 9.450 1.00 0.00 97 LYS A CA 15
ATOM 24305 C C . LYS A 1 100 ? 13.265 -7.886 10.585 1.00 0.00 97 LYS A C 15
ATOM 24306 O O . LYS A 1 100 ? 12.422 -7.147 11.106 1.00 0.00 97 LYS A O 15
ATOM 24325 N N . GLU A 1 101 ? 14.559 -7.928 10.968 1.00 0.00 98 GLU A N 15
ATOM 24326 C CA . GLU A 1 101 ? 15.130 -7.041 12.000 1.00 0.00 98 GLU A CA 15
ATOM 24327 C C . GLU A 1 101 ? 15.149 -5.590 11.505 1.00 0.00 98 GLU A C 15
ATOM 24328 O O . GLU A 1 101 ? 14.844 -4.659 12.265 1.00 0.00 98 GLU A O 15
ATOM 24340 N N . ILE A 1 102 ? 15.467 -5.410 10.211 1.00 0.00 99 ILE A N 15
ATOM 24341 C CA . ILE A 1 102 ? 15.527 -4.079 9.598 1.00 0.00 99 ILE A CA 15
ATOM 24342 C C . ILE A 1 102 ? 14.099 -3.573 9.353 1.00 0.00 99 ILE A C 15
ATOM 24343 O O . ILE A 1 102 ? 13.815 -2.387 9.537 1.00 0.00 99 ILE A O 15
ATOM 24359 N N . GLU A 1 103 ? 13.203 -4.511 8.993 1.00 0.00 100 GLU A N 15
ATOM 24360 C CA . GLU A 1 103 ? 11.782 -4.223 8.751 1.00 0.00 100 GLU A CA 15
ATOM 24361 C C . GLU A 1 103 ? 11.097 -3.654 9.993 1.00 0.00 100 GLU A C 15
ATOM 24362 O O . GLU A 1 103 ? 10.346 -2.691 9.881 1.00 0.00 100 GLU A O 15
ATOM 24374 N N . GLU A 1 104 ? 11.334 -4.285 11.164 1.00 0.00 101 GLU A N 15
ATOM 24375 C CA . GLU A 1 104 ? 10.682 -3.874 12.427 1.00 0.00 101 GLU A CA 15
ATOM 24376 C C . GLU A 1 104 ? 11.257 -2.543 12.946 1.00 0.00 101 GLU A C 15
ATOM 24377 O O . GLU A 1 104 ? 10.533 -1.768 13.574 1.00 0.00 101 GLU A O 15
ATOM 24389 N N . MET A 1 105 ? 12.557 -2.281 12.666 1.00 0.00 102 MET A N 15
ATOM 24390 C CA . MET A 1 105 ? 13.195 -0.984 12.992 1.00 0.00 102 MET A CA 15
ATOM 24391 C C . MET A 1 105 ? 12.546 0.157 12.185 1.00 0.00 102 MET A C 15
ATOM 24392 O O . MET A 1 105 ? 12.156 1.195 12.750 1.00 0.00 102 MET A O 15
ATOM 24406 N N . ILE A 1 106 ? 12.401 -0.074 10.863 1.00 0.00 103 ILE A N 15
ATOM 24407 C CA . ILE A 1 106 ? 11.743 0.874 9.946 1.00 0.00 103 ILE A CA 15
ATOM 24408 C C . ILE A 1 106 ? 10.261 1.044 10.336 1.00 0.00 103 ILE A C 15
ATOM 24409 O O . ILE A 1 106 ? 9.783 2.157 10.482 1.00 0.00 103 ILE A O 15
ATOM 24425 N N . ALA A 1 107 ? 9.569 -0.079 10.592 1.00 0.00 104 ALA A N 15
ATOM 24426 C CA . ALA A 1 107 ? 8.127 -0.085 10.921 1.00 0.00 104 ALA A CA 15
ATOM 24427 C C . ALA A 1 107 ? 7.856 0.554 12.294 1.00 0.00 104 ALA A C 15
ATOM 24428 O O . ALA A 1 107 ? 6.751 0.990 12.559 1.00 0.00 104 ALA A O 15
ATOM 24435 N N . SER A 1 108 ? 8.882 0.629 13.149 1.00 0.00 105 SER A N 15
ATOM 24436 C CA . SER A 1 108 ? 8.768 1.264 14.474 1.00 0.00 105 SER A CA 15
ATOM 24437 C C . SER A 1 108 ? 8.784 2.797 14.332 1.00 0.00 105 SER A C 15
ATOM 24438 O O . SER A 1 108 ? 8.018 3.498 15.003 1.00 0.00 105 SER A O 15
ATOM 24446 N N . GLU A 1 109 ? 9.665 3.303 13.445 1.00 0.00 106 GLU A N 15
ATOM 24447 C CA . GLU A 1 109 ? 9.796 4.757 13.178 1.00 0.00 106 GLU A CA 15
ATOM 24448 C C . GLU A 1 109 ? 8.721 5.272 12.178 1.00 0.00 106 GLU A C 15
ATOM 24449 O O . GLU A 1 109 ? 8.424 6.478 12.155 1.00 0.00 106 GLU A O 15
ATOM 24461 N N . GLN A 1 110 ? 8.144 4.363 11.368 1.00 0.00 107 GLN A N 15
ATOM 24462 C CA . GLN A 1 110 ? 7.046 4.693 10.422 1.00 0.00 107 GLN A CA 15
ATOM 24463 C C . GLN A 1 110 ? 5.697 4.716 11.167 1.00 0.00 107 GLN A C 15
ATOM 24464 O O . GLN A 1 110 ? 4.899 5.650 11.019 1.00 0.00 107 GLN A O 15
ATOM 24478 N N . GLN A 1 111 ? 5.462 3.663 11.969 1.00 0.00 108 GLN A N 15
ATOM 24479 C CA . GLN A 1 111 ? 4.185 3.446 12.683 1.00 0.00 108 GLN A CA 15
ATOM 24480 C C . GLN A 1 111 ? 4.264 4.053 14.105 1.00 0.00 108 GLN A C 15
ATOM 24481 O O . GLN A 1 111 ? 3.916 5.243 14.272 1.00 0.00 108 GLN A O 15
ATOM 24496 N N . MET A 1 4 ? 2.123 0.431 0.403 1.00 0.00 1 MET A N 16
ATOM 24497 C CA . MET A 1 4 ? 2.877 0.908 -0.778 1.00 0.00 1 MET A CA 16
ATOM 24498 C C . MET A 1 4 ? 4.068 -0.024 -1.045 1.00 0.00 1 MET A C 16
ATOM 24499 O O . MET A 1 4 ? 4.753 -0.440 -0.106 1.00 0.00 1 MET A O 16
ATOM 24513 N N . SER A 1 5 ? 4.299 -0.350 -2.331 1.00 0.00 2 SER A N 16
ATOM 24514 C CA . SER A 1 5 ? 5.321 -1.316 -2.758 1.00 0.00 2 SER A CA 16
ATOM 24515 C C . SER A 1 5 ? 6.751 -0.802 -2.452 1.00 0.00 2 SER A C 16
ATOM 24516 O O . SER A 1 5 ? 7.170 0.253 -2.944 1.00 0.00 2 SER A O 16
ATOM 24524 N N . LYS A 1 6 ? 7.472 -1.567 -1.620 1.00 0.00 3 LYS A N 16
ATOM 24525 C CA . LYS A 1 6 ? 8.830 -1.224 -1.140 1.00 0.00 3 LYS A CA 16
ATOM 24526 C C . LYS A 1 6 ? 9.912 -1.948 -1.960 1.00 0.00 3 LYS A C 16
ATOM 24527 O O . LYS A 1 6 ? 9.605 -2.735 -2.869 1.00 0.00 3 LYS A O 16
ATOM 24546 N N . LYS A 1 7 ? 11.187 -1.683 -1.620 1.00 0.00 4 LYS A N 16
ATOM 24547 C CA . LYS A 1 7 ? 12.344 -2.185 -2.390 1.00 0.00 4 LYS A CA 16
ATOM 24548 C C . LYS A 1 7 ? 13.538 -2.449 -1.427 1.00 0.00 4 LYS A C 16
ATOM 24549 O O . LYS A 1 7 ? 13.836 -1.645 -0.541 1.00 0.00 4 LYS A O 16
ATOM 24568 N N . LEU A 1 8 ? 14.196 -3.601 -1.607 1.00 0.00 5 LEU A N 16
ATOM 24569 C CA . LEU A 1 8 ? 15.377 -4.019 -0.831 1.00 0.00 5 LEU A CA 16
ATOM 24570 C C . LEU A 1 8 ? 16.475 -4.417 -1.807 1.00 0.00 5 LEU A C 16
ATOM 24571 O O . LEU A 1 8 ? 16.208 -5.050 -2.832 1.00 0.00 5 LEU A O 16
ATOM 24587 N N . ILE A 1 9 ? 17.706 -4.024 -1.507 1.00 0.00 6 ILE A N 16
ATOM 24588 C CA . ILE A 1 9 ? 18.884 -4.466 -2.251 1.00 0.00 6 ILE A CA 16
ATOM 24589 C C . ILE A 1 9 ? 19.920 -4.997 -1.260 1.00 0.00 6 ILE A C 16
ATOM 24590 O O . ILE A 1 9 ? 19.793 -4.801 -0.041 1.00 0.00 6 ILE A O 16
ATOM 24606 N N . ALA A 1 10 ? 20.941 -5.666 -1.786 1.00 0.00 7 ALA A N 16
ATOM 24607 C CA . ALA A 1 10 ? 22.047 -6.190 -0.982 1.00 0.00 7 ALA A CA 16
ATOM 24608 C C . ALA A 1 10 ? 23.303 -6.326 -1.840 1.00 0.00 7 ALA A C 16
ATOM 24609 O O . ALA A 1 10 ? 23.248 -6.209 -3.067 1.00 0.00 7 ALA A O 16
ATOM 24616 N N . LEU A 1 11 ? 24.431 -6.577 -1.180 1.00 0.00 8 LEU A N 16
ATOM 24617 C CA . LEU A 1 11 ? 25.718 -6.787 -1.842 1.00 0.00 8 LEU A CA 16
ATOM 24618 C C . LEU A 1 11 ? 26.431 -7.914 -1.099 1.00 0.00 8 LEU A C 16
ATOM 24619 O O . LEU A 1 11 ? 26.742 -7.782 0.085 1.00 0.00 8 LEU A O 16
ATOM 24635 N N . CYS A 1 12 ? 26.665 -9.022 -1.801 1.00 0.00 9 CYS A N 16
ATOM 24636 C CA . CYS A 1 12 ? 27.383 -10.174 -1.270 1.00 0.00 9 CYS A CA 16
ATOM 24637 C C . CYS A 1 12 ? 28.784 -10.215 -1.897 1.00 0.00 9 CYS A C 16
ATOM 24638 O O . CYS A 1 12 ? 28.893 -10.396 -3.101 1.00 0.00 9 CYS A O 16
ATOM 24646 N N . ALA A 1 13 ? 29.848 -10.040 -1.080 1.00 0.00 10 ALA A N 16
ATOM 24647 C CA . ALA A 1 13 ? 31.249 -9.965 -1.583 1.00 0.00 10 ALA A CA 16
ATOM 24648 C C . ALA A 1 13 ? 32.182 -10.922 -0.808 1.00 0.00 10 ALA A C 16
ATOM 24649 O O . ALA A 1 13 ? 32.362 -10.782 0.407 1.00 0.00 10 ALA A O 16
ATOM 24656 N N . CYS A 1 14 ? 32.747 -11.911 -1.530 1.00 0.00 11 CYS A N 16
ATOM 24657 C CA . CYS A 1 14 ? 33.741 -12.871 -1.002 1.00 0.00 11 CYS A CA 16
ATOM 24658 C C . CYS A 1 14 ? 35.002 -12.836 -1.878 1.00 0.00 11 CYS A C 16
ATOM 24659 O O . CYS A 1 14 ? 34.889 -12.737 -3.098 1.00 0.00 11 CYS A O 16
ATOM 24667 N N . PRO A 1 15 ? 36.229 -12.974 -1.273 1.00 0.00 12 PRO A N 16
ATOM 24668 C CA . PRO A 1 15 ? 37.509 -12.920 -2.034 1.00 0.00 12 PRO A CA 16
ATOM 24669 C C . PRO A 1 15 ? 37.797 -14.231 -2.800 1.00 0.00 12 PRO A C 16
ATOM 24670 O O . PRO A 1 15 ? 38.753 -14.311 -3.580 1.00 0.00 12 PRO A O 16
ATOM 24681 N N . MET A 1 16 ? 36.955 -15.250 -2.554 1.00 0.00 13 MET A N 16
ATOM 24682 C CA . MET A 1 16 ? 37.072 -16.586 -3.155 1.00 0.00 13 MET A CA 16
ATOM 24683 C C . MET A 1 16 ? 36.501 -16.573 -4.586 1.00 0.00 13 MET A C 16
ATOM 24684 O O . MET A 1 16 ? 37.157 -17.020 -5.535 1.00 0.00 13 MET A O 16
ATOM 24698 N N . GLY A 1 17 ? 35.285 -16.021 -4.726 1.00 0.00 14 GLY A N 16
ATOM 24699 C CA . GLY A 1 17 ? 34.592 -15.972 -6.015 1.00 0.00 14 GLY A CA 16
ATOM 24700 C C . GLY A 1 17 ? 33.097 -15.714 -5.869 1.00 0.00 14 GLY A C 16
ATOM 24701 O O . GLY A 1 17 ? 32.620 -15.379 -4.773 1.00 0.00 14 GLY A O 16
ATOM 24705 N N . LEU A 1 18 ? 32.356 -15.890 -6.980 1.00 0.00 15 LEU A N 16
ATOM 24706 C CA . LEU A 1 18 ? 30.909 -15.612 -7.043 1.00 0.00 15 LEU A CA 16
ATOM 24707 C C . LEU A 1 18 ? 30.041 -16.769 -6.513 1.00 0.00 15 LEU A C 16
ATOM 24708 O O . LEU A 1 18 ? 28.881 -16.549 -6.204 1.00 0.00 15 LEU A O 16
ATOM 24724 N N . ALA A 1 19 ? 30.595 -17.983 -6.404 1.00 0.00 16 ALA A N 16
ATOM 24725 C CA . ALA A 1 19 ? 29.829 -19.165 -5.931 1.00 0.00 16 ALA A CA 16
ATOM 24726 C C . ALA A 1 19 ? 29.310 -18.955 -4.487 1.00 0.00 16 ALA A C 16
ATOM 24727 O O . ALA A 1 19 ? 28.124 -19.195 -4.179 1.00 0.00 16 ALA A O 16
ATOM 24734 N N . HIS A 1 20 ? 30.215 -18.445 -3.635 1.00 0.00 17 HIS A N 16
ATOM 24735 C CA . HIS A 1 20 ? 29.951 -18.179 -2.211 1.00 0.00 17 HIS A CA 16
ATOM 24736 C C . HIS A 1 20 ? 28.894 -17.067 -2.064 1.00 0.00 17 HIS A C 16
ATOM 24737 O O . HIS A 1 20 ? 27.980 -17.139 -1.219 1.00 0.00 17 HIS A O 16
ATOM 24752 N N . THR A 1 21 ? 29.037 -16.048 -2.927 1.00 0.00 18 THR A N 16
ATOM 24753 C CA . THR A 1 21 ? 28.196 -14.856 -2.918 1.00 0.00 18 THR A CA 16
ATOM 24754 C C . THR A 1 21 ? 26.782 -15.174 -3.435 1.00 0.00 18 THR A C 16
ATOM 24755 O O . THR A 1 21 ? 25.822 -14.556 -3.000 1.00 0.00 18 THR A O 16
ATOM 24766 N N . PHE A 1 22 ? 26.679 -16.146 -4.374 1.00 0.00 19 PHE A N 16
ATOM 24767 C CA . PHE A 1 22 ? 25.388 -16.590 -4.938 1.00 0.00 19 PHE A CA 16
ATOM 24768 C C . PHE A 1 22 ? 24.554 -17.336 -3.886 1.00 0.00 19 PHE A C 16
ATOM 24769 O O . PHE A 1 22 ? 23.331 -17.285 -3.936 1.00 0.00 19 PHE A O 16
ATOM 24786 N N . MET A 1 23 ? 25.231 -18.046 -2.957 1.00 0.00 20 MET A N 16
ATOM 24787 C CA . MET A 1 23 ? 24.548 -18.719 -1.822 1.00 0.00 20 MET A CA 16
ATOM 24788 C C . MET A 1 23 ? 23.956 -17.683 -0.844 1.00 0.00 20 MET A C 16
ATOM 24789 O O . MET A 1 23 ? 22.835 -17.854 -0.346 1.00 0.00 20 MET A O 16
ATOM 24803 N N . ALA A 1 24 ? 24.728 -16.606 -0.588 1.00 0.00 21 ALA A N 16
ATOM 24804 C CA . ALA A 1 24 ? 24.266 -15.465 0.239 1.00 0.00 21 ALA A CA 16
ATOM 24805 C C . ALA A 1 24 ? 23.127 -14.701 -0.464 1.00 0.00 21 ALA A C 16
ATOM 24806 O O . ALA A 1 24 ? 22.169 -14.258 0.181 1.00 0.00 21 ALA A O 16
ATOM 24813 N N . ALA A 1 25 ? 23.253 -14.583 -1.797 1.00 0.00 22 ALA A N 16
ATOM 24814 C CA . ALA A 1 25 ? 22.275 -13.909 -2.654 1.00 0.00 22 ALA A CA 16
ATOM 24815 C C . ALA A 1 25 ? 20.967 -14.703 -2.715 1.00 0.00 22 ALA A C 16
ATOM 24816 O O . ALA A 1 25 ? 19.900 -14.119 -2.691 1.00 0.00 22 ALA A O 16
ATOM 24823 N N . GLN A 1 26 ? 21.081 -16.041 -2.766 1.00 0.00 23 GLN A N 16
ATOM 24824 C CA . GLN A 1 26 ? 19.926 -16.960 -2.825 1.00 0.00 23 GLN A CA 16
ATOM 24825 C C . GLN A 1 26 ? 19.089 -16.841 -1.543 1.00 0.00 23 GLN A C 16
ATOM 24826 O O . GLN A 1 26 ? 17.854 -16.774 -1.593 1.00 0.00 23 GLN A O 16
ATOM 24840 N N . ALA A 1 27 ? 19.804 -16.786 -0.409 1.00 0.00 24 ALA A N 16
ATOM 24841 C CA . ALA A 1 27 ? 19.211 -16.662 0.922 1.00 0.00 24 ALA A CA 16
ATOM 24842 C C . ALA A 1 27 ? 18.396 -15.354 1.063 1.00 0.00 24 ALA A C 16
ATOM 24843 O O . ALA A 1 27 ? 17.182 -15.391 1.334 1.00 0.00 24 ALA A O 16
ATOM 24850 N N . LEU A 1 28 ? 19.072 -14.209 0.848 1.00 0.00 25 LEU A N 16
ATOM 24851 C CA . LEU A 1 28 ? 18.467 -12.866 1.019 1.00 0.00 25 LEU A CA 16
ATOM 24852 C C . LEU A 1 28 ? 17.369 -12.589 -0.018 1.00 0.00 25 LEU A C 16
ATOM 24853 O O . LEU A 1 28 ? 16.428 -11.841 0.265 1.00 0.00 25 LEU A O 16
ATOM 24869 N N . GLU A 1 29 ? 17.516 -13.177 -1.222 1.00 0.00 26 GLU A N 16
ATOM 24870 C CA . GLU A 1 29 ? 16.550 -13.009 -2.322 1.00 0.00 26 GLU A CA 16
ATOM 24871 C C . GLU A 1 29 ? 15.189 -13.559 -1.902 1.00 0.00 26 GLU A C 16
ATOM 24872 O O . GLU A 1 29 ? 14.224 -12.799 -1.790 1.00 0.00 26 GLU A O 16
ATOM 24884 N N . GLU A 1 30 ? 15.169 -14.872 -1.606 1.00 0.00 27 GLU A N 16
ATOM 24885 C CA . GLU A 1 30 ? 13.968 -15.609 -1.174 1.00 0.00 27 GLU A CA 16
ATOM 24886 C C . GLU A 1 30 ? 13.256 -14.901 -0.005 1.00 0.00 27 GLU A C 16
ATOM 24887 O O . GLU A 1 30 ? 12.074 -14.575 -0.107 1.00 0.00 27 GLU A O 16
ATOM 24899 N N . ALA A 1 31 ? 14.032 -14.592 1.045 1.00 0.00 28 ALA A N 16
ATOM 24900 C CA . ALA A 1 31 ? 13.518 -14.012 2.305 1.00 0.00 28 ALA A CA 16
ATOM 24901 C C . ALA A 1 31 ? 12.875 -12.618 2.099 1.00 0.00 28 ALA A C 16
ATOM 24902 O O . ALA A 1 31 ? 11.833 -12.322 2.693 1.00 0.00 28 ALA A O 16
ATOM 24909 N N . ALA A 1 32 ? 13.502 -11.784 1.244 1.00 0.00 29 ALA A N 16
ATOM 24910 C CA . ALA A 1 32 ? 13.012 -10.418 0.948 1.00 0.00 29 ALA A CA 16
ATOM 24911 C C . ALA A 1 32 ? 11.767 -10.430 0.040 1.00 0.00 29 ALA A C 16
ATOM 24912 O O . ALA A 1 32 ? 10.938 -9.516 0.113 1.00 0.00 29 ALA A O 16
ATOM 24919 N N . VAL A 1 33 ? 11.630 -11.474 -0.802 1.00 0.00 30 VAL A N 16
ATOM 24920 C CA . VAL A 1 33 ? 10.436 -11.655 -1.656 1.00 0.00 30 VAL A CA 16
ATOM 24921 C C . VAL A 1 33 ? 9.210 -11.873 -0.756 1.00 0.00 30 VAL A C 16
ATOM 24922 O O . VAL A 1 33 ? 8.152 -11.259 -0.954 1.00 0.00 30 VAL A O 16
ATOM 24935 N N . GLU A 1 34 ? 9.404 -12.730 0.262 1.00 0.00 31 GLU A N 16
ATOM 24936 C CA . GLU A 1 34 ? 8.359 -13.085 1.233 1.00 0.00 31 GLU A CA 16
ATOM 24937 C C . GLU A 1 34 ? 8.051 -11.887 2.153 1.00 0.00 31 GLU A C 16
ATOM 24938 O O . GLU A 1 34 ? 6.911 -11.700 2.580 1.00 0.00 31 GLU A O 16
ATOM 24950 N N . ALA A 1 35 ? 9.093 -11.075 2.423 1.00 0.00 32 ALA A N 16
ATOM 24951 C CA . ALA A 1 35 ? 8.983 -9.842 3.225 1.00 0.00 32 ALA A CA 16
ATOM 24952 C C . ALA A 1 35 ? 8.261 -8.720 2.448 1.00 0.00 32 ALA A C 16
ATOM 24953 O O . ALA A 1 35 ? 7.798 -7.746 3.045 1.00 0.00 32 ALA A O 16
ATOM 24960 N N . GLY A 1 36 ? 8.182 -8.864 1.112 1.00 0.00 33 GLY A N 16
ATOM 24961 C CA . GLY A 1 36 ? 7.266 -8.066 0.283 1.00 0.00 33 GLY A CA 16
ATOM 24962 C C . GLY A 1 36 ? 7.909 -6.898 -0.451 1.00 0.00 33 GLY A C 16
ATOM 24963 O O . GLY A 1 36 ? 7.207 -5.946 -0.811 1.00 0.00 33 GLY A O 16
ATOM 24967 N N . TYR A 1 37 ? 9.235 -6.939 -0.672 1.00 0.00 34 TYR A N 16
ATOM 24968 C CA . TYR A 1 37 ? 9.915 -5.924 -1.531 1.00 0.00 34 TYR A CA 16
ATOM 24969 C C . TYR A 1 37 ? 10.255 -6.522 -2.905 1.00 0.00 34 TYR A C 16
ATOM 24970 O O . TYR A 1 37 ? 10.107 -7.728 -3.142 1.00 0.00 34 TYR A O 16
ATOM 24988 N N . GLU A 1 38 ? 10.738 -5.637 -3.796 1.00 0.00 35 GLU A N 16
ATOM 24989 C CA . GLU A 1 38 ? 11.550 -6.032 -4.956 1.00 0.00 35 GLU A CA 16
ATOM 24990 C C . GLU A 1 38 ? 12.998 -6.175 -4.458 1.00 0.00 35 GLU A C 16
ATOM 24991 O O . GLU A 1 38 ? 13.537 -5.229 -3.895 1.00 0.00 35 GLU A O 16
ATOM 25003 N N . VAL A 1 39 ? 13.611 -7.340 -4.651 1.00 0.00 36 VAL A N 16
ATOM 25004 C CA . VAL A 1 39 ? 14.957 -7.635 -4.124 1.00 0.00 36 VAL A CA 16
ATOM 25005 C C . VAL A 1 39 ? 15.978 -7.691 -5.273 1.00 0.00 36 VAL A C 16
ATOM 25006 O O . VAL A 1 39 ? 15.697 -8.269 -6.326 1.00 0.00 36 VAL A O 16
ATOM 25019 N N . LYS A 1 40 ? 17.150 -7.066 -5.073 1.00 0.00 37 LYS A N 16
ATOM 25020 C CA . LYS A 1 40 ? 18.223 -7.055 -6.077 1.00 0.00 37 LYS A CA 16
ATOM 25021 C C . LYS A 1 40 ? 19.584 -7.085 -5.370 1.00 0.00 37 LYS A C 16
ATOM 25022 O O . LYS A 1 40 ? 19.914 -6.167 -4.635 1.00 0.00 37 LYS A O 16
ATOM 25041 N N . ILE A 1 41 ? 20.360 -8.155 -5.576 1.00 0.00 38 ILE A N 16
ATOM 25042 C CA . ILE A 1 41 ? 21.619 -8.388 -4.837 1.00 0.00 38 ILE A CA 16
ATOM 25043 C C . ILE A 1 41 ? 22.831 -8.470 -5.782 1.00 0.00 38 ILE A C 16
ATOM 25044 O O . ILE A 1 41 ? 22.979 -9.445 -6.523 1.00 0.00 38 ILE A O 16
ATOM 25060 N N . GLU A 1 42 ? 23.704 -7.458 -5.714 1.00 0.00 39 GLU A N 16
ATOM 25061 C CA . GLU A 1 42 ? 24.962 -7.421 -6.476 1.00 0.00 39 GLU A CA 16
ATOM 25062 C C . GLU A 1 42 ? 26.016 -8.292 -5.782 1.00 0.00 39 GLU A C 16
ATOM 25063 O O . GLU A 1 42 ? 26.368 -8.066 -4.627 1.00 0.00 39 GLU A O 16
ATOM 25075 N N . THR A 1 43 ? 26.476 -9.307 -6.491 1.00 0.00 40 THR A N 16
ATOM 25076 C CA . THR A 1 43 ? 27.520 -10.208 -6.020 1.00 0.00 40 THR A CA 16
ATOM 25077 C C . THR A 1 43 ? 28.890 -9.765 -6.574 1.00 0.00 40 THR A C 16
ATOM 25078 O O . THR A 1 43 ? 29.010 -9.456 -7.756 1.00 0.00 40 THR A O 16
ATOM 25089 N N . GLN A 1 44 ? 29.905 -9.710 -5.698 1.00 0.00 41 GLN A N 16
ATOM 25090 C CA . GLN A 1 44 ? 31.289 -9.343 -6.057 1.00 0.00 41 GLN A CA 16
ATOM 25091 C C . GLN A 1 44 ? 32.254 -10.432 -5.563 1.00 0.00 41 GLN A C 16
ATOM 25092 O O . GLN A 1 44 ? 32.062 -10.988 -4.477 1.00 0.00 41 GLN A O 16
ATOM 25106 N N . GLY A 1 45 ? 33.277 -10.738 -6.365 1.00 0.00 42 GLY A N 16
ATOM 25107 C CA . GLY A 1 45 ? 34.265 -11.745 -6.005 1.00 0.00 42 GLY A CA 16
ATOM 25108 C C . GLY A 1 45 ? 35.424 -11.817 -6.984 1.00 0.00 42 GLY A C 16
ATOM 25109 O O . GLY A 1 45 ? 35.437 -11.103 -7.993 1.00 0.00 42 GLY A O 16
ATOM 25113 N N . ALA A 1 46 ? 36.391 -12.705 -6.675 1.00 0.00 43 ALA A N 16
ATOM 25114 C CA . ALA A 1 46 ? 37.581 -12.957 -7.519 1.00 0.00 43 ALA A CA 16
ATOM 25115 C C . ALA A 1 46 ? 37.194 -13.482 -8.916 1.00 0.00 43 ALA A C 16
ATOM 25116 O O . ALA A 1 46 ? 37.944 -13.323 -9.882 1.00 0.00 43 ALA A O 16
ATOM 25123 N N . ASP A 1 47 ? 36.018 -14.126 -8.987 1.00 0.00 44 ASP A N 16
ATOM 25124 C CA . ASP A 1 47 ? 35.463 -14.680 -10.233 1.00 0.00 44 ASP A CA 16
ATOM 25125 C C . ASP A 1 47 ? 34.901 -13.565 -11.141 1.00 0.00 44 ASP A C 16
ATOM 25126 O O . ASP A 1 47 ? 34.988 -13.662 -12.372 1.00 0.00 44 ASP A O 16
ATOM 25135 N N . GLY A 1 48 ? 34.351 -12.504 -10.518 1.00 0.00 45 GLY A N 16
ATOM 25136 C CA . GLY A 1 48 ? 33.782 -11.362 -11.243 1.00 0.00 45 GLY A CA 16
ATOM 25137 C C . GLY A 1 48 ? 32.749 -10.603 -10.417 1.00 0.00 45 GLY A C 16
ATOM 25138 O O . GLY A 1 48 ? 32.739 -10.704 -9.189 1.00 0.00 45 GLY A O 16
ATOM 25142 N N . ILE A 1 49 ? 31.891 -9.816 -11.098 1.00 0.00 46 ILE A N 16
ATOM 25143 C CA . ILE A 1 49 ? 30.723 -9.140 -10.481 1.00 0.00 46 ILE A CA 16
ATOM 25144 C C . ILE A 1 49 ? 29.465 -9.488 -11.287 1.00 0.00 46 ILE A C 16
ATOM 25145 O O . ILE A 1 49 ? 29.478 -9.439 -12.525 1.00 0.00 46 ILE A O 16
ATOM 25161 N N . GLN A 1 50 ? 28.377 -9.820 -10.583 1.00 0.00 47 GLN A N 16
ATOM 25162 C CA . GLN A 1 50 ? 27.128 -10.266 -11.201 1.00 0.00 47 GLN A CA 16
ATOM 25163 C C . GLN A 1 50 ? 25.923 -9.601 -10.518 1.00 0.00 47 GLN A C 16
ATOM 25164 O O . GLN A 1 50 ? 26.021 -9.192 -9.360 1.00 0.00 47 GLN A O 16
ATOM 25178 N N . ASN A 1 51 ? 24.803 -9.492 -11.270 1.00 0.00 48 ASN A N 16
ATOM 25179 C CA . ASN A 1 51 ? 23.511 -8.939 -10.788 1.00 0.00 48 ASN A CA 16
ATOM 25180 C C . ASN A 1 51 ? 23.693 -7.464 -10.346 1.00 0.00 48 ASN A C 16
ATOM 25181 O O . ASN A 1 51 ? 23.053 -7.007 -9.381 1.00 0.00 48 ASN A O 16
ATOM 25192 N N . ARG A 1 52 ? 24.560 -6.741 -11.107 1.00 0.00 49 ARG A N 16
ATOM 25193 C CA . ARG A 1 52 ? 24.985 -5.356 -10.827 1.00 0.00 49 ARG A CA 16
ATOM 25194 C C . ARG A 1 52 ? 23.787 -4.430 -10.529 1.00 0.00 49 ARG A C 16
ATOM 25195 O O . ARG A 1 52 ? 22.848 -4.319 -11.328 1.00 0.00 49 ARG A O 16
ATOM 25216 N N . LEU A 1 53 ? 23.842 -3.807 -9.354 1.00 0.00 50 LEU A N 16
ATOM 25217 C CA . LEU A 1 53 ? 22.895 -2.782 -8.924 1.00 0.00 50 LEU A CA 16
ATOM 25218 C C . LEU A 1 53 ? 23.096 -1.494 -9.727 1.00 0.00 50 LEU A C 16
ATOM 25219 O O . LEU A 1 53 ? 24.226 -1.113 -10.040 1.00 0.00 50 LEU A O 16
ATOM 25235 N N . THR A 1 54 ? 21.982 -0.856 -10.077 1.00 0.00 51 THR A N 16
ATOM 25236 C CA . THR A 1 54 ? 21.965 0.464 -10.706 1.00 0.00 51 THR A CA 16
ATOM 25237 C C . THR A 1 54 ? 21.782 1.519 -9.605 1.00 0.00 51 THR A C 16
ATOM 25238 O O . THR A 1 54 ? 21.327 1.179 -8.508 1.00 0.00 51 THR A O 16
ATOM 25249 N N . ALA A 1 55 ? 22.121 2.789 -9.889 1.00 0.00 52 ALA A N 16
ATOM 25250 C CA . ALA A 1 55 ? 21.875 3.906 -8.949 1.00 0.00 52 ALA A CA 16
ATOM 25251 C C . ALA A 1 55 ? 20.368 4.061 -8.665 1.00 0.00 52 ALA A C 16
ATOM 25252 O O . ALA A 1 55 ? 19.983 4.556 -7.605 1.00 0.00 52 ALA A O 16
ATOM 25259 N N . GLN A 1 56 ? 19.539 3.599 -9.631 1.00 0.00 53 GLN A N 16
ATOM 25260 C CA . GLN A 1 56 ? 18.081 3.531 -9.487 1.00 0.00 53 GLN A CA 16
ATOM 25261 C C . GLN A 1 56 ? 17.694 2.513 -8.399 1.00 0.00 53 GLN A C 16
ATOM 25262 O O . GLN A 1 56 ? 16.859 2.816 -7.560 1.00 0.00 53 GLN A O 16
ATOM 25276 N N . ASP A 1 57 ? 18.327 1.315 -8.425 1.00 0.00 54 ASP A N 16
ATOM 25277 C CA . ASP A 1 57 ? 18.117 0.261 -7.397 1.00 0.00 54 ASP A CA 16
ATOM 25278 C C . ASP A 1 57 ? 18.449 0.788 -5.996 1.00 0.00 54 ASP A C 16
ATOM 25279 O O . ASP A 1 57 ? 17.693 0.561 -5.049 1.00 0.00 54 ASP A O 16
ATOM 25288 N N . ILE A 1 58 ? 19.587 1.505 -5.900 1.00 0.00 55 ILE A N 16
ATOM 25289 C CA . ILE A 1 58 ? 20.115 2.022 -4.620 1.00 0.00 55 ILE A CA 16
ATOM 25290 C C . ILE A 1 58 ? 19.245 3.193 -4.101 1.00 0.00 55 ILE A C 16
ATOM 25291 O O . ILE A 1 58 ? 19.126 3.397 -2.890 1.00 0.00 55 ILE A O 16
ATOM 25307 N N . ALA A 1 59 ? 18.632 3.940 -5.041 1.00 0.00 56 ALA A N 16
ATOM 25308 C CA . ALA A 1 59 ? 17.730 5.064 -4.723 1.00 0.00 56 ALA A CA 16
ATOM 25309 C C . ALA A 1 59 ? 16.372 4.547 -4.198 1.00 0.00 56 ALA A C 16
ATOM 25310 O O . ALA A 1 59 ? 15.862 5.037 -3.186 1.00 0.00 56 ALA A O 16
ATOM 25317 N N . GLU A 1 60 ? 15.813 3.542 -4.903 1.00 0.00 57 GLU A N 16
ATOM 25318 C CA . GLU A 1 60 ? 14.534 2.887 -4.536 1.00 0.00 57 GLU A CA 16
ATOM 25319 C C . GLU A 1 60 ? 14.662 2.093 -3.230 1.00 0.00 57 GLU A C 16
ATOM 25320 O O . GLU A 1 60 ? 13.666 1.881 -2.533 1.00 0.00 57 GLU A O 16
ATOM 25332 N N . ALA A 1 61 ? 15.895 1.628 -2.958 1.00 0.00 58 ALA A N 16
ATOM 25333 C CA . ALA A 1 61 ? 16.210 0.760 -1.817 1.00 0.00 58 ALA A CA 16
ATOM 25334 C C . ALA A 1 61 ? 15.787 1.384 -0.476 1.00 0.00 58 ALA A C 16
ATOM 25335 O O . ALA A 1 61 ? 16.462 2.270 0.060 1.00 0.00 58 ALA A O 16
ATOM 25342 N N . THR A 1 62 ? 14.621 0.935 0.003 1.00 0.00 59 THR A N 16
ATOM 25343 C CA . THR A 1 62 ? 14.125 1.193 1.354 1.00 0.00 59 THR A CA 16
ATOM 25344 C C . THR A 1 62 ? 15.115 0.597 2.383 1.00 0.00 59 THR A C 16
ATOM 25345 O O . THR A 1 62 ? 15.377 1.189 3.439 1.00 0.00 59 THR A O 16
ATOM 25356 N N . ILE A 1 63 ? 15.671 -0.587 2.034 1.00 0.00 60 ILE A N 16
ATOM 25357 C CA . ILE A 1 63 ? 16.647 -1.323 2.877 1.00 0.00 60 ILE A CA 16
ATOM 25358 C C . ILE A 1 63 ? 17.836 -1.814 2.016 1.00 0.00 60 ILE A C 16
ATOM 25359 O O . ILE A 1 63 ? 17.639 -2.244 0.877 1.00 0.00 60 ILE A O 16
ATOM 25375 N N . ILE A 1 64 ? 19.072 -1.728 2.572 1.00 0.00 61 ILE A N 16
ATOM 25376 C CA . ILE A 1 64 ? 20.311 -2.241 1.927 1.00 0.00 61 ILE A CA 16
ATOM 25377 C C . ILE A 1 64 ? 21.054 -3.129 2.935 1.00 0.00 61 ILE A C 16
ATOM 25378 O O . ILE A 1 64 ? 21.132 -2.769 4.104 1.00 0.00 61 ILE A O 16
ATOM 25394 N N . ILE A 1 65 ? 21.584 -4.294 2.502 1.00 0.00 62 ILE A N 16
ATOM 25395 C CA . ILE A 1 65 ? 22.408 -5.176 3.375 1.00 0.00 62 ILE A CA 16
ATOM 25396 C C . ILE A 1 65 ? 23.743 -5.522 2.673 1.00 0.00 62 ILE A C 16
ATOM 25397 O O . ILE A 1 65 ? 23.739 -6.228 1.672 1.00 0.00 62 ILE A O 16
ATOM 25413 N N . HIS A 1 66 ? 24.891 -5.041 3.200 1.00 0.00 63 HIS A N 16
ATOM 25414 C CA . HIS A 1 66 ? 26.222 -5.438 2.665 1.00 0.00 63 HIS A CA 16
ATOM 25415 C C . HIS A 1 66 ? 26.706 -6.708 3.370 1.00 0.00 63 HIS A C 16
ATOM 25416 O O . HIS A 1 66 ? 27.399 -6.653 4.383 1.00 0.00 63 HIS A O 16
ATOM 25430 N N . SER A 1 67 ? 26.271 -7.848 2.826 1.00 0.00 64 SER A N 16
ATOM 25431 C CA . SER A 1 67 ? 26.676 -9.178 3.278 1.00 0.00 64 SER A CA 16
ATOM 25432 C C . SER A 1 67 ? 28.063 -9.505 2.725 1.00 0.00 64 SER A C 16
ATOM 25433 O O . SER A 1 67 ? 28.207 -10.202 1.718 1.00 0.00 64 SER A O 16
ATOM 25441 N N . VAL A 1 68 ? 29.095 -8.962 3.368 1.00 0.00 65 VAL A N 16
ATOM 25442 C CA . VAL A 1 68 ? 30.461 -9.013 2.835 1.00 0.00 65 VAL A CA 16
ATOM 25443 C C . VAL A 1 68 ? 31.443 -9.629 3.839 1.00 0.00 65 VAL A C 16
ATOM 25444 O O . VAL A 1 68 ? 31.191 -9.687 5.043 1.00 0.00 65 VAL A O 16
ATOM 25457 N N . ALA A 1 69 ? 32.542 -10.140 3.288 1.00 0.00 66 ALA A N 16
ATOM 25458 C CA . ALA A 1 69 ? 33.688 -10.669 4.043 1.00 0.00 66 ALA A CA 16
ATOM 25459 C C . ALA A 1 69 ? 34.908 -9.750 3.817 1.00 0.00 66 ALA A C 16
ATOM 25460 O O . ALA A 1 69 ? 35.892 -9.796 4.560 1.00 0.00 66 ALA A O 16
ATOM 25467 N N . VAL A 1 70 ? 34.800 -8.916 2.764 1.00 0.00 67 VAL A N 16
ATOM 25468 C CA . VAL A 1 70 ? 35.818 -7.943 2.333 1.00 0.00 67 VAL A CA 16
ATOM 25469 C C . VAL A 1 70 ? 35.153 -6.569 2.131 1.00 0.00 67 VAL A C 16
ATOM 25470 O O . VAL A 1 70 ? 33.926 -6.474 2.124 1.00 0.00 67 VAL A O 16
ATOM 25483 N N . THR A 1 71 ? 35.966 -5.514 1.968 1.00 0.00 68 THR A N 16
ATOM 25484 C CA . THR A 1 71 ? 35.461 -4.200 1.563 1.00 0.00 68 THR A CA 16
ATOM 25485 C C . THR A 1 71 ? 35.205 -4.217 0.038 1.00 0.00 68 THR A C 16
ATOM 25486 O O . THR A 1 71 ? 36.163 -4.360 -0.737 1.00 0.00 68 THR A O 16
ATOM 25497 N N . PRO A 1 72 ? 33.909 -4.122 -0.415 1.00 0.00 69 PRO A N 16
ATOM 25498 C CA . PRO A 1 72 ? 33.556 -4.180 -1.853 1.00 0.00 69 PRO A CA 16
ATOM 25499 C C . PRO A 1 72 ? 34.149 -2.996 -2.653 1.00 0.00 69 PRO A C 16
ATOM 25500 O O . PRO A 1 72 ? 34.330 -1.900 -2.108 1.00 0.00 69 PRO A O 16
ATOM 25511 N N . GLU A 1 73 ? 34.436 -3.237 -3.948 1.00 0.00 70 GLU A N 16
ATOM 25512 C CA . GLU A 1 73 ? 35.006 -2.211 -4.859 1.00 0.00 70 GLU A CA 16
ATOM 25513 C C . GLU A 1 73 ? 33.989 -1.082 -5.119 1.00 0.00 70 GLU A C 16
ATOM 25514 O O . GLU A 1 73 ? 34.362 0.053 -5.448 1.00 0.00 70 GLU A O 16
ATOM 25526 N N . ASP A 1 74 ? 32.702 -1.420 -4.948 1.00 0.00 71 ASP A N 16
ATOM 25527 C CA . ASP A 1 74 ? 31.576 -0.506 -5.189 1.00 0.00 71 ASP A CA 16
ATOM 25528 C C . ASP A 1 74 ? 30.998 0.056 -3.887 1.00 0.00 71 ASP A C 16
ATOM 25529 O O . ASP A 1 74 ? 29.914 0.645 -3.907 1.00 0.00 71 ASP A O 16
ATOM 25538 N N . ASN A 1 75 ? 31.756 -0.077 -2.779 1.00 0.00 72 ASN A N 16
ATOM 25539 C CA . ASN A 1 75 ? 31.353 0.420 -1.440 1.00 0.00 72 ASN A CA 16
ATOM 25540 C C . ASN A 1 75 ? 30.967 1.916 -1.476 1.00 0.00 72 ASN A C 16
ATOM 25541 O O . ASN A 1 75 ? 29.990 2.313 -0.846 1.00 0.00 72 ASN A O 16
ATOM 25552 N N . GLU A 1 76 ? 31.716 2.712 -2.270 1.00 0.00 73 GLU A N 16
ATOM 25553 C CA . GLU A 1 76 ? 31.526 4.179 -2.362 1.00 0.00 73 GLU A CA 16
ATOM 25554 C C . GLU A 1 76 ? 30.133 4.589 -2.909 1.00 0.00 73 GLU A C 16
ATOM 25555 O O . GLU A 1 76 ? 29.618 5.645 -2.533 1.00 0.00 73 GLU A O 16
ATOM 25567 N N . ARG A 1 77 ? 29.539 3.746 -3.779 1.00 0.00 74 ARG A N 16
ATOM 25568 C CA . ARG A 1 77 ? 28.168 3.947 -4.290 1.00 0.00 74 ARG A CA 16
ATOM 25569 C C . ARG A 1 77 ? 27.117 3.899 -3.154 1.00 0.00 74 ARG A C 16
ATOM 25570 O O . ARG A 1 77 ? 26.153 4.670 -3.137 1.00 0.00 74 ARG A O 16
ATOM 25591 N N . PHE A 1 78 ? 27.343 2.973 -2.215 1.00 0.00 75 PHE A N 16
ATOM 25592 C CA . PHE A 1 78 ? 26.424 2.690 -1.090 1.00 0.00 75 PHE A CA 16
ATOM 25593 C C . PHE A 1 78 ? 26.864 3.423 0.194 1.00 0.00 75 PHE A C 16
ATOM 25594 O O . PHE A 1 78 ? 26.133 3.435 1.186 1.00 0.00 75 PHE A O 16
ATOM 25611 N N . GLU A 1 79 ? 28.059 4.033 0.154 1.00 0.00 76 GLU A N 16
ATOM 25612 C CA . GLU A 1 79 ? 28.666 4.746 1.294 1.00 0.00 76 GLU A CA 16
ATOM 25613 C C . GLU A 1 79 ? 27.829 5.979 1.687 1.00 0.00 76 GLU A C 16
ATOM 25614 O O . GLU A 1 79 ? 27.736 6.325 2.870 1.00 0.00 76 GLU A O 16
ATOM 25626 N N . SER A 1 80 ? 27.207 6.609 0.681 1.00 0.00 77 SER A N 16
ATOM 25627 C CA . SER A 1 80 ? 26.313 7.768 0.870 1.00 0.00 77 SER A CA 16
ATOM 25628 C C . SER A 1 80 ? 24.940 7.348 1.439 1.00 0.00 77 SER A C 16
ATOM 25629 O O . SER A 1 80 ? 24.201 8.185 1.968 1.00 0.00 77 SER A O 16
ATOM 25637 N N . ARG A 1 81 ? 24.633 6.049 1.338 1.00 0.00 78 ARG A N 16
ATOM 25638 C CA . ARG A 1 81 ? 23.305 5.488 1.643 1.00 0.00 78 ARG A CA 16
ATOM 25639 C C . ARG A 1 81 ? 23.308 4.764 3.003 1.00 0.00 78 ARG A C 16
ATOM 25640 O O . ARG A 1 81 ? 24.368 4.395 3.517 1.00 0.00 78 ARG A O 16
ATOM 25661 N N . ASP A 1 82 ? 22.107 4.575 3.582 1.00 0.00 79 ASP A N 16
ATOM 25662 C CA . ASP A 1 82 ? 21.924 3.804 4.827 1.00 0.00 79 ASP A CA 16
ATOM 25663 C C . ASP A 1 82 ? 21.999 2.300 4.533 1.00 0.00 79 ASP A C 16
ATOM 25664 O O . ASP A 1 82 ? 21.047 1.698 4.005 1.00 0.00 79 ASP A O 16
ATOM 25673 N N . VAL A 1 83 ? 23.166 1.712 4.842 1.00 0.00 80 VAL A N 16
ATOM 25674 C CA . VAL A 1 83 ? 23.442 0.287 4.626 1.00 0.00 80 VAL A CA 16
ATOM 25675 C C . VAL A 1 83 ? 23.574 -0.443 5.972 1.00 0.00 80 VAL A C 16
ATOM 25676 O O . VAL A 1 83 ? 24.178 0.073 6.922 1.00 0.00 80 VAL A O 16
ATOM 25689 N N . TYR A 1 84 ? 22.993 -1.647 6.031 1.00 0.00 81 TYR A N 16
ATOM 25690 C CA . TYR A 1 84 ? 23.128 -2.570 7.155 1.00 0.00 81 TYR A CA 16
ATOM 25691 C C . TYR A 1 84 ? 24.198 -3.606 6.782 1.00 0.00 81 TYR A C 16
ATOM 25692 O O . TYR A 1 84 ? 23.907 -4.628 6.150 1.00 0.00 81 TYR A O 16
ATOM 25710 N N . GLU A 1 85 ? 25.459 -3.281 7.112 1.00 0.00 82 GLU A N 16
ATOM 25711 C CA . GLU A 1 85 ? 26.614 -4.115 6.763 1.00 0.00 82 GLU A CA 16
ATOM 25712 C C . GLU A 1 85 ? 26.775 -5.253 7.783 1.00 0.00 82 GLU A C 16
ATOM 25713 O O . GLU A 1 85 ? 26.785 -5.022 8.997 1.00 0.00 82 GLU A O 16
ATOM 25725 N N . ILE A 1 86 ? 26.871 -6.480 7.267 1.00 0.00 83 ILE A N 16
ATOM 25726 C CA . ILE A 1 86 ? 27.056 -7.709 8.057 1.00 0.00 83 ILE A CA 16
ATOM 25727 C C . ILE A 1 86 ? 28.179 -8.556 7.413 1.00 0.00 83 ILE A C 16
ATOM 25728 O O . ILE A 1 86 ? 28.866 -8.096 6.484 1.00 0.00 83 ILE A O 16
ATOM 25744 N N . THR A 1 87 ? 28.362 -9.791 7.908 1.00 0.00 84 THR A N 16
ATOM 25745 C CA . THR A 1 87 ? 29.211 -10.791 7.248 1.00 0.00 84 THR A CA 16
ATOM 25746 C C . THR A 1 87 ? 28.404 -11.563 6.199 1.00 0.00 84 THR A C 16
ATOM 25747 O O . THR A 1 87 ? 27.187 -11.730 6.336 1.00 0.00 84 THR A O 16
ATOM 25758 N N . LEU A 1 88 ? 29.102 -12.042 5.157 1.00 0.00 85 LEU A N 16
ATOM 25759 C CA . LEU A 1 88 ? 28.481 -12.836 4.070 1.00 0.00 85 LEU A CA 16
ATOM 25760 C C . LEU A 1 88 ? 27.911 -14.171 4.596 1.00 0.00 85 LEU A C 16
ATOM 25761 O O . LEU A 1 88 ? 26.917 -14.681 4.067 1.00 0.00 85 LEU A O 16
ATOM 25777 N N . GLN A 1 89 ? 28.555 -14.714 5.650 1.00 0.00 86 GLN A N 16
ATOM 25778 C CA . GLN A 1 89 ? 28.089 -15.931 6.335 1.00 0.00 86 GLN A CA 16
ATOM 25779 C C . GLN A 1 89 ? 26.711 -15.691 6.984 1.00 0.00 86 GLN A C 16
ATOM 25780 O O . GLN A 1 89 ? 25.828 -16.549 6.896 1.00 0.00 86 GLN A O 16
ATOM 25794 N N . ASP A 1 90 ? 26.547 -14.496 7.606 1.00 0.00 87 ASP A N 16
ATOM 25795 C CA . ASP A 1 90 ? 25.304 -14.097 8.305 1.00 0.00 87 ASP A CA 16
ATOM 25796 C C . ASP A 1 90 ? 24.112 -14.052 7.333 1.00 0.00 87 ASP A C 16
ATOM 25797 O O . ASP A 1 90 ? 22.987 -14.321 7.726 1.00 0.00 87 ASP A O 16
ATOM 25806 N N . ALA A 1 91 ? 24.383 -13.717 6.058 1.00 0.00 88 ALA A N 16
ATOM 25807 C CA . ALA A 1 91 ? 23.365 -13.716 4.986 1.00 0.00 88 ALA A CA 16
ATOM 25808 C C . ALA A 1 91 ? 22.829 -15.127 4.728 1.00 0.00 88 ALA A C 16
ATOM 25809 O O . ALA A 1 91 ? 21.619 -15.337 4.644 1.00 0.00 88 ALA A O 16
ATOM 25816 N N . ILE A 1 92 ? 23.760 -16.085 4.650 1.00 0.00 89 ILE A N 16
ATOM 25817 C CA . ILE A 1 92 ? 23.459 -17.491 4.342 1.00 0.00 89 ILE A CA 16
ATOM 25818 C C . ILE A 1 92 ? 22.646 -18.147 5.487 1.00 0.00 89 ILE A C 16
ATOM 25819 O O . ILE A 1 92 ? 21.678 -18.860 5.231 1.00 0.00 89 ILE A O 16
ATOM 25835 N N . LYS A 1 93 ? 23.040 -17.879 6.745 1.00 0.00 90 LYS A N 16
ATOM 25836 C CA . LYS A 1 93 ? 22.419 -18.527 7.929 1.00 0.00 90 LYS A CA 16
ATOM 25837 C C . LYS A 1 93 ? 21.168 -17.781 8.424 1.00 0.00 90 LYS A C 16
ATOM 25838 O O . LYS A 1 93 ? 20.192 -18.408 8.838 1.00 0.00 90 LYS A O 16
ATOM 25857 N N . ASN A 1 94 ? 21.208 -16.445 8.380 1.00 0.00 91 ASN A N 16
ATOM 25858 C CA . ASN A 1 94 ? 20.228 -15.588 9.080 1.00 0.00 91 ASN A CA 16
ATOM 25859 C C . ASN A 1 94 ? 19.460 -14.700 8.078 1.00 0.00 91 ASN A C 16
ATOM 25860 O O . ASN A 1 94 ? 19.029 -13.619 8.439 1.00 0.00 91 ASN A O 16
ATOM 25871 N N . ALA A 1 95 ? 19.257 -15.191 6.838 1.00 0.00 92 ALA A N 16
ATOM 25872 C CA . ALA A 1 95 ? 18.603 -14.424 5.738 1.00 0.00 92 ALA A CA 16
ATOM 25873 C C . ALA A 1 95 ? 17.320 -13.694 6.191 1.00 0.00 92 ALA A C 16
ATOM 25874 O O . ALA A 1 95 ? 17.246 -12.444 6.167 1.00 0.00 92 ALA A O 16
ATOM 25881 N N . ALA A 1 96 ? 16.340 -14.498 6.646 1.00 0.00 93 ALA A N 16
ATOM 25882 C CA . ALA A 1 96 ? 15.089 -13.996 7.215 1.00 0.00 93 ALA A CA 16
ATOM 25883 C C . ALA A 1 96 ? 15.372 -13.093 8.413 1.00 0.00 93 ALA A C 16
ATOM 25884 O O . ALA A 1 96 ? 14.842 -11.996 8.473 1.00 0.00 93 ALA A O 16
ATOM 25891 N N . GLY A 1 97 ? 16.271 -13.565 9.311 1.00 0.00 94 GLY A N 16
ATOM 25892 C CA . GLY A 1 97 ? 16.584 -12.886 10.570 1.00 0.00 94 GLY A CA 16
ATOM 25893 C C . GLY A 1 97 ? 17.023 -11.434 10.398 1.00 0.00 94 GLY A C 16
ATOM 25894 O O . GLY A 1 97 ? 16.536 -10.556 11.100 1.00 0.00 94 GLY A O 16
ATOM 25898 N N . ILE A 1 98 ? 17.915 -11.189 9.431 1.00 0.00 95 ILE A N 16
ATOM 25899 C CA . ILE A 1 98 ? 18.440 -9.847 9.120 1.00 0.00 95 ILE A CA 16
ATOM 25900 C C . ILE A 1 98 ? 17.291 -8.946 8.661 1.00 0.00 95 ILE A C 16
ATOM 25901 O O . ILE A 1 98 ? 17.010 -7.908 9.264 1.00 0.00 95 ILE A O 16
ATOM 25917 N N . ILE A 1 99 ? 16.620 -9.415 7.597 1.00 0.00 96 ILE A N 16
ATOM 25918 C CA . ILE A 1 99 ? 15.584 -8.664 6.883 1.00 0.00 96 ILE A CA 16
ATOM 25919 C C . ILE A 1 99 ? 14.404 -8.296 7.820 1.00 0.00 96 ILE A C 16
ATOM 25920 O O . ILE A 1 99 ? 13.978 -7.143 7.833 1.00 0.00 96 ILE A O 16
ATOM 25936 N N . LYS A 1 100 ? 13.938 -9.272 8.643 1.00 0.00 97 LYS A N 16
ATOM 25937 C CA . LYS A 1 100 ? 12.810 -9.064 9.592 1.00 0.00 97 LYS A CA 16
ATOM 25938 C C . LYS A 1 100 ? 13.183 -8.093 10.723 1.00 0.00 97 LYS A C 16
ATOM 25939 O O . LYS A 1 100 ? 12.311 -7.392 11.242 1.00 0.00 97 LYS A O 16
ATOM 25958 N N . GLU A 1 101 ? 14.479 -8.088 11.118 1.00 0.00 98 GLU A N 16
ATOM 25959 C CA . GLU A 1 101 ? 15.000 -7.152 12.133 1.00 0.00 98 GLU A CA 16
ATOM 25960 C C . GLU A 1 101 ? 14.890 -5.711 11.629 1.00 0.00 98 GLU A C 16
ATOM 25961 O O . GLU A 1 101 ? 14.587 -4.803 12.398 1.00 0.00 98 GLU A O 16
ATOM 25973 N N . ILE A 1 102 ? 15.116 -5.520 10.323 1.00 0.00 99 ILE A N 16
ATOM 25974 C CA . ILE A 1 102 ? 15.076 -4.187 9.705 1.00 0.00 99 ILE A CA 16
ATOM 25975 C C . ILE A 1 102 ? 13.614 -3.787 9.419 1.00 0.00 99 ILE A C 16
ATOM 25976 O O . ILE A 1 102 ? 13.259 -2.610 9.491 1.00 0.00 99 ILE A O 16
ATOM 25992 N N . GLU A 1 103 ? 12.784 -4.798 9.112 1.00 0.00 100 GLU A N 16
ATOM 25993 C CA . GLU A 1 103 ? 11.322 -4.657 8.939 1.00 0.00 100 GLU A CA 16
ATOM 25994 C C . GLU A 1 103 ? 10.669 -4.081 10.200 1.00 0.00 100 GLU A C 16
ATOM 25995 O O . GLU A 1 103 ? 9.928 -3.104 10.120 1.00 0.00 100 GLU A O 16
ATOM 26007 N N . GLU A 1 104 ? 10.975 -4.693 11.361 1.00 0.00 101 GLU A N 16
ATOM 26008 C CA . GLU A 1 104 ? 10.379 -4.305 12.650 1.00 0.00 101 GLU A CA 16
ATOM 26009 C C . GLU A 1 104 ? 10.950 -2.958 13.141 1.00 0.00 101 GLU A C 16
ATOM 26010 O O . GLU A 1 104 ? 10.224 -2.168 13.739 1.00 0.00 101 GLU A O 16
ATOM 26022 N N . MET A 1 105 ? 12.255 -2.702 12.867 1.00 0.00 102 MET A N 16
ATOM 26023 C CA . MET A 1 105 ? 12.911 -1.426 13.235 1.00 0.00 102 MET A CA 16
ATOM 26024 C C . MET A 1 105 ? 12.261 -0.255 12.488 1.00 0.00 102 MET A C 16
ATOM 26025 O O . MET A 1 105 ? 11.947 0.773 13.099 1.00 0.00 102 MET A O 16
ATOM 26039 N N . ILE A 1 106 ? 12.044 -0.436 11.167 1.00 0.00 103 ILE A N 16
ATOM 26040 C CA . ILE A 1 106 ? 11.370 0.573 10.328 1.00 0.00 103 ILE A CA 16
ATOM 26041 C C . ILE A 1 106 ? 9.893 0.709 10.743 1.00 0.00 103 ILE A C 16
ATOM 26042 O O . ILE A 1 106 ? 9.389 1.817 10.875 1.00 0.00 103 ILE A O 16
ATOM 26058 N N . ALA A 1 107 ? 9.238 -0.425 11.031 1.00 0.00 104 ALA A N 16
ATOM 26059 C CA . ALA A 1 107 ? 7.821 -0.450 11.452 1.00 0.00 104 ALA A CA 16
ATOM 26060 C C . ALA A 1 107 ? 7.615 0.250 12.814 1.00 0.00 104 ALA A C 16
ATOM 26061 O O . ALA A 1 107 ? 6.525 0.744 13.097 1.00 0.00 104 ALA A O 16
ATOM 26068 N N . SER A 1 108 ? 8.678 0.306 13.634 1.00 0.00 105 SER A N 16
ATOM 26069 C CA . SER A 1 108 ? 8.615 0.866 14.996 1.00 0.00 105 SER A CA 16
ATOM 26070 C C . SER A 1 108 ? 8.951 2.369 14.985 1.00 0.00 105 SER A C 16
ATOM 26071 O O . SER A 1 108 ? 8.404 3.129 15.783 1.00 0.00 105 SER A O 16
ATOM 26079 N N . GLU A 1 109 ? 9.855 2.793 14.075 1.00 0.00 106 GLU A N 16
ATOM 26080 C CA . GLU A 1 109 ? 10.278 4.212 13.963 1.00 0.00 106 GLU A CA 16
ATOM 26081 C C . GLU A 1 109 ? 9.252 5.029 13.151 1.00 0.00 106 GLU A C 16
ATOM 26082 O O . GLU A 1 109 ? 9.105 6.236 13.364 1.00 0.00 106 GLU A O 16
ATOM 26094 N N . GLN A 1 110 ? 8.551 4.354 12.220 1.00 0.00 107 GLN A N 16
ATOM 26095 C CA . GLN A 1 110 ? 7.471 4.968 11.425 1.00 0.00 107 GLN A CA 16
ATOM 26096 C C . GLN A 1 110 ? 6.178 5.029 12.248 1.00 0.00 107 GLN A C 16
ATOM 26097 O O . GLN A 1 110 ? 5.407 5.984 12.126 1.00 0.00 107 GLN A O 16
ATOM 26111 N N . GLN A 1 111 ? 5.939 3.990 13.074 1.00 0.00 108 GLN A N 16
ATOM 26112 C CA . GLN A 1 111 ? 4.758 3.915 13.956 1.00 0.00 108 GLN A CA 16
ATOM 26113 C C . GLN A 1 111 ? 5.209 4.071 15.433 1.00 0.00 108 GLN A C 16
ATOM 26114 O O . GLN A 1 111 ? 5.416 3.060 16.133 1.00 0.00 108 GLN A O 16
ATOM 26129 N N . MET A 1 4 ? 4.304 2.078 0.479 1.00 0.00 1 MET A N 17
ATOM 26130 C CA . MET A 1 4 ? 3.749 0.703 0.499 1.00 0.00 1 MET A CA 17
ATOM 26131 C C . MET A 1 4 ? 4.662 -0.249 -0.281 1.00 0.00 1 MET A C 17
ATOM 26132 O O . MET A 1 4 ? 5.231 -1.181 0.288 1.00 0.00 1 MET A O 17
ATOM 26146 N N . SER A 1 5 ? 4.781 -0.010 -1.600 1.00 0.00 2 SER A N 17
ATOM 26147 C CA . SER A 1 5 ? 5.640 -0.796 -2.486 1.00 0.00 2 SER A CA 17
ATOM 26148 C C . SER A 1 5 ? 7.106 -0.355 -2.307 1.00 0.00 2 SER A C 17
ATOM 26149 O O . SER A 1 5 ? 7.577 0.600 -2.935 1.00 0.00 2 SER A O 17
ATOM 26157 N N . LYS A 1 6 ? 7.791 -1.030 -1.383 1.00 0.00 3 LYS A N 17
ATOM 26158 C CA . LYS A 1 6 ? 9.185 -0.714 -0.990 1.00 0.00 3 LYS A CA 17
ATOM 26159 C C . LYS A 1 6 ? 10.181 -1.491 -1.871 1.00 0.00 3 LYS A C 17
ATOM 26160 O O . LYS A 1 6 ? 9.789 -2.243 -2.792 1.00 0.00 3 LYS A O 17
ATOM 26179 N N . LYS A 1 7 ? 11.475 -1.318 -1.578 1.00 0.00 4 LYS A N 17
ATOM 26180 C CA . LYS A 1 7 ? 12.551 -1.968 -2.341 1.00 0.00 4 LYS A CA 17
ATOM 26181 C C . LYS A 1 7 ? 13.702 -2.311 -1.371 1.00 0.00 4 LYS A C 17
ATOM 26182 O O . LYS A 1 7 ? 14.050 -1.516 -0.501 1.00 0.00 4 LYS A O 17
ATOM 26201 N N . LEU A 1 8 ? 14.261 -3.511 -1.527 1.00 0.00 5 LEU A N 17
ATOM 26202 C CA . LEU A 1 8 ? 15.429 -3.990 -0.781 1.00 0.00 5 LEU A CA 17
ATOM 26203 C C . LEU A 1 8 ? 16.504 -4.373 -1.784 1.00 0.00 5 LEU A C 17
ATOM 26204 O O . LEU A 1 8 ? 16.220 -5.026 -2.794 1.00 0.00 5 LEU A O 17
ATOM 26220 N N . ILE A 1 9 ? 17.735 -3.961 -1.512 1.00 0.00 6 ILE A N 17
ATOM 26221 C CA . ILE A 1 9 ? 18.900 -4.420 -2.262 1.00 0.00 6 ILE A CA 17
ATOM 26222 C C . ILE A 1 9 ? 19.922 -4.980 -1.275 1.00 0.00 6 ILE A C 17
ATOM 26223 O O . ILE A 1 9 ? 19.855 -4.701 -0.070 1.00 0.00 6 ILE A O 17
ATOM 26239 N N . ALA A 1 10 ? 20.848 -5.782 -1.786 1.00 0.00 7 ALA A N 17
ATOM 26240 C CA . ALA A 1 10 ? 21.940 -6.343 -0.985 1.00 0.00 7 ALA A CA 17
ATOM 26241 C C . ALA A 1 10 ? 23.173 -6.552 -1.860 1.00 0.00 7 ALA A C 17
ATOM 26242 O O . ALA A 1 10 ? 23.083 -6.540 -3.088 1.00 0.00 7 ALA A O 17
ATOM 26249 N N . LEU A 1 11 ? 24.321 -6.748 -1.221 1.00 0.00 8 LEU A N 17
ATOM 26250 C CA . LEU A 1 11 ? 25.598 -6.907 -1.909 1.00 0.00 8 LEU A CA 17
ATOM 26251 C C . LEU A 1 11 ? 26.356 -8.034 -1.212 1.00 0.00 8 LEU A C 17
ATOM 26252 O O . LEU A 1 11 ? 26.772 -7.891 -0.060 1.00 0.00 8 LEU A O 17
ATOM 26268 N N . CYS A 1 12 ? 26.490 -9.157 -1.914 1.00 0.00 9 CYS A N 17
ATOM 26269 C CA . CYS A 1 12 ? 27.245 -10.317 -1.461 1.00 0.00 9 CYS A CA 17
ATOM 26270 C C . CYS A 1 12 ? 28.641 -10.312 -2.115 1.00 0.00 9 CYS A C 17
ATOM 26271 O O . CYS A 1 12 ? 28.761 -10.574 -3.307 1.00 0.00 9 CYS A O 17
ATOM 26279 N N . ALA A 1 13 ? 29.697 -10.007 -1.331 1.00 0.00 10 ALA A N 17
ATOM 26280 C CA . ALA A 1 13 ? 31.091 -9.926 -1.857 1.00 0.00 10 ALA A CA 17
ATOM 26281 C C . ALA A 1 13 ? 32.029 -10.903 -1.121 1.00 0.00 10 ALA A C 17
ATOM 26282 O O . ALA A 1 13 ? 32.121 -10.873 0.109 1.00 0.00 10 ALA A O 17
ATOM 26289 N N . CYS A 1 14 ? 32.707 -11.782 -1.885 1.00 0.00 11 CYS A N 17
ATOM 26290 C CA . CYS A 1 14 ? 33.692 -12.749 -1.352 1.00 0.00 11 CYS A CA 17
ATOM 26291 C C . CYS A 1 14 ? 35.031 -12.654 -2.109 1.00 0.00 11 CYS A C 17
ATOM 26292 O O . CYS A 1 14 ? 35.048 -12.389 -3.316 1.00 0.00 11 CYS A O 17
ATOM 26300 N N . PRO A 1 15 ? 36.178 -12.884 -1.398 1.00 0.00 12 PRO A N 17
ATOM 26301 C CA . PRO A 1 15 ? 37.500 -13.062 -2.038 1.00 0.00 12 PRO A CA 17
ATOM 26302 C C . PRO A 1 15 ? 37.755 -14.537 -2.443 1.00 0.00 12 PRO A C 17
ATOM 26303 O O . PRO A 1 15 ? 38.669 -14.827 -3.222 1.00 0.00 12 PRO A O 17
ATOM 26314 N N . MET A 1 16 ? 36.909 -15.451 -1.910 1.00 0.00 13 MET A N 17
ATOM 26315 C CA . MET A 1 16 ? 37.040 -16.903 -2.097 1.00 0.00 13 MET A CA 17
ATOM 26316 C C . MET A 1 16 ? 36.489 -17.315 -3.469 1.00 0.00 13 MET A C 17
ATOM 26317 O O . MET A 1 16 ? 37.209 -17.892 -4.294 1.00 0.00 13 MET A O 17
ATOM 26331 N N . GLY A 1 17 ? 35.198 -17.002 -3.695 1.00 0.00 14 GLY A N 17
ATOM 26332 C CA . GLY A 1 17 ? 34.520 -17.361 -4.936 1.00 0.00 14 GLY A CA 17
ATOM 26333 C C . GLY A 1 17 ? 33.076 -16.887 -4.976 1.00 0.00 14 GLY A C 17
ATOM 26334 O O . GLY A 1 17 ? 32.478 -16.591 -3.929 1.00 0.00 14 GLY A O 17
ATOM 26338 N N . LEU A 1 18 ? 32.513 -16.849 -6.197 1.00 0.00 15 LEU A N 17
ATOM 26339 C CA . LEU A 1 18 ? 31.120 -16.445 -6.444 1.00 0.00 15 LEU A CA 17
ATOM 26340 C C . LEU A 1 18 ? 30.123 -17.500 -5.936 1.00 0.00 15 LEU A C 17
ATOM 26341 O O . LEU A 1 18 ? 28.956 -17.189 -5.747 1.00 0.00 15 LEU A O 17
ATOM 26357 N N . ALA A 1 19 ? 30.593 -18.741 -5.712 1.00 0.00 16 ALA A N 17
ATOM 26358 C CA . ALA A 1 19 ? 29.767 -19.806 -5.111 1.00 0.00 16 ALA A CA 17
ATOM 26359 C C . ALA A 1 19 ? 29.209 -19.364 -3.746 1.00 0.00 16 ALA A C 17
ATOM 26360 O O . ALA A 1 19 ? 28.017 -19.537 -3.457 1.00 0.00 16 ALA A O 17
ATOM 26367 N N . HIS A 1 20 ? 30.087 -18.740 -2.939 1.00 0.00 17 HIS A N 17
ATOM 26368 C CA . HIS A 1 20 ? 29.741 -18.267 -1.592 1.00 0.00 17 HIS A CA 17
ATOM 26369 C C . HIS A 1 20 ? 28.738 -17.102 -1.678 1.00 0.00 17 HIS A C 17
ATOM 26370 O O . HIS A 1 20 ? 27.756 -17.060 -0.923 1.00 0.00 17 HIS A O 17
ATOM 26385 N N . THR A 1 21 ? 28.980 -16.192 -2.643 1.00 0.00 18 THR A N 17
ATOM 26386 C CA . THR A 1 21 ? 28.156 -14.994 -2.841 1.00 0.00 18 THR A CA 17
ATOM 26387 C C . THR A 1 21 ? 26.738 -15.359 -3.318 1.00 0.00 18 THR A C 17
ATOM 26388 O O . THR A 1 21 ? 25.783 -14.707 -2.930 1.00 0.00 18 THR A O 17
ATOM 26399 N N . PHE A 1 22 ? 26.626 -16.408 -4.164 1.00 0.00 19 PHE A N 17
ATOM 26400 C CA . PHE A 1 22 ? 25.339 -16.839 -4.749 1.00 0.00 19 PHE A CA 17
ATOM 26401 C C . PHE A 1 22 ? 24.448 -17.517 -3.702 1.00 0.00 19 PHE A C 17
ATOM 26402 O O . PHE A 1 22 ? 23.230 -17.372 -3.749 1.00 0.00 19 PHE A O 17
ATOM 26419 N N . MET A 1 23 ? 25.062 -18.259 -2.764 1.00 0.00 20 MET A N 17
ATOM 26420 C CA . MET A 1 23 ? 24.317 -18.894 -1.656 1.00 0.00 20 MET A CA 17
ATOM 26421 C C . MET A 1 23 ? 23.761 -17.825 -0.693 1.00 0.00 20 MET A C 17
ATOM 26422 O O . MET A 1 23 ? 22.654 -17.969 -0.166 1.00 0.00 20 MET A O 17
ATOM 26436 N N . ALA A 1 24 ? 24.543 -16.746 -0.502 1.00 0.00 21 ALA A N 17
ATOM 26437 C CA . ALA A 1 24 ? 24.122 -15.565 0.279 1.00 0.00 21 ALA A CA 17
ATOM 26438 C C . ALA A 1 24 ? 23.030 -14.777 -0.453 1.00 0.00 21 ALA A C 17
ATOM 26439 O O . ALA A 1 24 ? 22.058 -14.332 0.159 1.00 0.00 21 ALA A O 17
ATOM 26446 N N . ALA A 1 25 ? 23.211 -14.636 -1.776 1.00 0.00 22 ALA A N 17
ATOM 26447 C CA . ALA A 1 25 ? 22.305 -13.880 -2.648 1.00 0.00 22 ALA A CA 17
ATOM 26448 C C . ALA A 1 25 ? 20.941 -14.556 -2.732 1.00 0.00 22 ALA A C 17
ATOM 26449 O O . ALA A 1 25 ? 19.925 -13.884 -2.724 1.00 0.00 22 ALA A O 17
ATOM 26456 N N . GLN A 1 26 ? 20.945 -15.896 -2.801 1.00 0.00 23 GLN A N 17
ATOM 26457 C CA . GLN A 1 26 ? 19.719 -16.696 -2.900 1.00 0.00 23 GLN A CA 17
ATOM 26458 C C . GLN A 1 26 ? 18.957 -16.649 -1.572 1.00 0.00 23 GLN A C 17
ATOM 26459 O O . GLN A 1 26 ? 17.732 -16.512 -1.553 1.00 0.00 23 GLN A O 17
ATOM 26473 N N . ALA A 1 27 ? 19.716 -16.742 -0.474 1.00 0.00 24 ALA A N 17
ATOM 26474 C CA . ALA A 1 27 ? 19.168 -16.739 0.881 1.00 0.00 24 ALA A CA 17
ATOM 26475 C C . ALA A 1 27 ? 18.451 -15.405 1.198 1.00 0.00 24 ALA A C 17
ATOM 26476 O O . ALA A 1 27 ? 17.272 -15.399 1.601 1.00 0.00 24 ALA A O 17
ATOM 26483 N N . LEU A 1 28 ? 19.162 -14.282 0.972 1.00 0.00 25 LEU A N 17
ATOM 26484 C CA . LEU A 1 28 ? 18.622 -12.923 1.184 1.00 0.00 25 LEU A CA 17
ATOM 26485 C C . LEU A 1 28 ? 17.468 -12.619 0.218 1.00 0.00 25 LEU A C 17
ATOM 26486 O O . LEU A 1 28 ? 16.546 -11.885 0.577 1.00 0.00 25 LEU A O 17
ATOM 26502 N N . GLU A 1 29 ? 17.553 -13.180 -1.009 1.00 0.00 26 GLU A N 17
ATOM 26503 C CA . GLU A 1 29 ? 16.527 -12.999 -2.054 1.00 0.00 26 GLU A CA 17
ATOM 26504 C C . GLU A 1 29 ? 15.178 -13.530 -1.579 1.00 0.00 26 GLU A C 17
ATOM 26505 O O . GLU A 1 29 ? 14.225 -12.764 -1.487 1.00 0.00 26 GLU A O 17
ATOM 26517 N N . GLU A 1 30 ? 15.146 -14.833 -1.226 1.00 0.00 27 GLU A N 17
ATOM 26518 C CA . GLU A 1 30 ? 13.929 -15.525 -0.754 1.00 0.00 27 GLU A CA 17
ATOM 26519 C C . GLU A 1 30 ? 13.289 -14.777 0.423 1.00 0.00 27 GLU A C 17
ATOM 26520 O O . GLU A 1 30 ? 12.107 -14.478 0.385 1.00 0.00 27 GLU A O 17
ATOM 26532 N N . ALA A 1 31 ? 14.124 -14.420 1.414 1.00 0.00 28 ALA A N 17
ATOM 26533 C CA . ALA A 1 31 ? 13.694 -13.686 2.627 1.00 0.00 28 ALA A CA 17
ATOM 26534 C C . ALA A 1 31 ? 13.022 -12.341 2.275 1.00 0.00 28 ALA A C 17
ATOM 26535 O O . ALA A 1 31 ? 11.950 -12.007 2.798 1.00 0.00 28 ALA A O 17
ATOM 26542 N N . ALA A 1 32 ? 13.668 -11.594 1.371 1.00 0.00 29 ALA A N 17
ATOM 26543 C CA . ALA A 1 32 ? 13.170 -10.301 0.873 1.00 0.00 29 ALA A CA 17
ATOM 26544 C C . ALA A 1 32 ? 11.903 -10.436 -0.002 1.00 0.00 29 ALA A C 17
ATOM 26545 O O . ALA A 1 32 ? 11.071 -9.519 -0.035 1.00 0.00 29 ALA A O 17
ATOM 26552 N N . VAL A 1 33 ? 11.744 -11.585 -0.684 1.00 0.00 30 VAL A N 17
ATOM 26553 C CA . VAL A 1 33 ? 10.575 -11.841 -1.553 1.00 0.00 30 VAL A CA 17
ATOM 26554 C C . VAL A 1 33 ? 9.330 -12.020 -0.666 1.00 0.00 30 VAL A C 17
ATOM 26555 O O . VAL A 1 33 ? 8.254 -11.493 -0.964 1.00 0.00 30 VAL A O 17
ATOM 26568 N N . GLU A 1 34 ? 9.539 -12.722 0.453 1.00 0.00 31 GLU A N 17
ATOM 26569 C CA . GLU A 1 34 ? 8.508 -13.003 1.469 1.00 0.00 31 GLU A CA 17
ATOM 26570 C C . GLU A 1 34 ? 8.133 -11.729 2.254 1.00 0.00 31 GLU A C 17
ATOM 26571 O O . GLU A 1 34 ? 7.026 -11.628 2.792 1.00 0.00 31 GLU A O 17
ATOM 26583 N N . ALA A 1 35 ? 9.062 -10.760 2.302 1.00 0.00 32 ALA A N 17
ATOM 26584 C CA . ALA A 1 35 ? 8.848 -9.464 2.972 1.00 0.00 32 ALA A CA 17
ATOM 26585 C C . ALA A 1 35 ? 7.984 -8.504 2.115 1.00 0.00 32 ALA A C 17
ATOM 26586 O O . ALA A 1 35 ? 7.609 -7.418 2.572 1.00 0.00 32 ALA A O 17
ATOM 26593 N N . GLY A 1 36 ? 7.696 -8.916 0.861 1.00 0.00 33 GLY A N 17
ATOM 26594 C CA . GLY A 1 36 ? 6.655 -8.286 0.040 1.00 0.00 33 GLY A CA 17
ATOM 26595 C C . GLY A 1 36 ? 7.103 -7.036 -0.705 1.00 0.00 33 GLY A C 17
ATOM 26596 O O . GLY A 1 36 ? 6.273 -6.181 -1.030 1.00 0.00 33 GLY A O 17
ATOM 26600 N N . TYR A 1 37 ? 8.410 -6.914 -0.971 1.00 0.00 34 TYR A N 17
ATOM 26601 C CA . TYR A 1 37 ? 8.966 -5.828 -1.815 1.00 0.00 34 TYR A CA 17
ATOM 26602 C C . TYR A 1 37 ? 9.877 -6.387 -2.913 1.00 0.00 34 TYR A C 17
ATOM 26603 O O . TYR A 1 37 ? 10.093 -7.607 -2.995 1.00 0.00 34 TYR A O 17
ATOM 26621 N N . GLU A 1 38 ? 10.413 -5.476 -3.753 1.00 0.00 35 GLU A N 17
ATOM 26622 C CA . GLU A 1 38 ? 11.331 -5.851 -4.844 1.00 0.00 35 GLU A CA 17
ATOM 26623 C C . GLU A 1 38 ? 12.735 -6.101 -4.265 1.00 0.00 35 GLU A C 17
ATOM 26624 O O . GLU A 1 38 ? 13.155 -5.374 -3.376 1.00 0.00 35 GLU A O 17
ATOM 26636 N N . VAL A 1 39 ? 13.447 -7.128 -4.761 1.00 0.00 36 VAL A N 17
ATOM 26637 C CA . VAL A 1 39 ? 14.817 -7.449 -4.306 1.00 0.00 36 VAL A CA 17
ATOM 26638 C C . VAL A 1 39 ? 15.803 -7.376 -5.491 1.00 0.00 36 VAL A C 17
ATOM 26639 O O . VAL A 1 39 ? 15.445 -7.708 -6.629 1.00 0.00 36 VAL A O 17
ATOM 26652 N N . LYS A 1 40 ? 17.029 -6.898 -5.218 1.00 0.00 37 LYS A N 17
ATOM 26653 C CA . LYS A 1 40 ? 18.129 -6.887 -6.198 1.00 0.00 37 LYS A CA 17
ATOM 26654 C C . LYS A 1 40 ? 19.464 -7.030 -5.461 1.00 0.00 37 LYS A C 17
ATOM 26655 O O . LYS A 1 40 ? 19.818 -6.170 -4.663 1.00 0.00 37 LYS A O 17
ATOM 26674 N N . ILE A 1 41 ? 20.192 -8.132 -5.701 1.00 0.00 38 ILE A N 17
ATOM 26675 C CA . ILE A 1 41 ? 21.461 -8.415 -5.001 1.00 0.00 38 ILE A CA 17
ATOM 26676 C C . ILE A 1 41 ? 22.650 -8.558 -5.977 1.00 0.00 38 ILE A C 17
ATOM 26677 O O . ILE A 1 41 ? 22.698 -9.492 -6.785 1.00 0.00 38 ILE A O 17
ATOM 26693 N N . GLU A 1 42 ? 23.602 -7.617 -5.875 1.00 0.00 39 GLU A N 17
ATOM 26694 C CA . GLU A 1 42 ? 24.895 -7.667 -6.587 1.00 0.00 39 GLU A CA 17
ATOM 26695 C C . GLU A 1 42 ? 25.809 -8.686 -5.899 1.00 0.00 39 GLU A C 17
ATOM 26696 O O . GLU A 1 42 ? 25.780 -8.812 -4.677 1.00 0.00 39 GLU A O 17
ATOM 26708 N N . THR A 1 43 ? 26.602 -9.415 -6.689 1.00 0.00 40 THR A N 17
ATOM 26709 C CA . THR A 1 43 ? 27.516 -10.441 -6.178 1.00 0.00 40 THR A CA 17
ATOM 26710 C C . THR A 1 43 ? 28.935 -10.204 -6.718 1.00 0.00 40 THR A C 17
ATOM 26711 O O . THR A 1 43 ? 29.217 -10.492 -7.880 1.00 0.00 40 THR A O 17
ATOM 26722 N N . GLN A 1 44 ? 29.823 -9.663 -5.864 1.00 0.00 41 GLN A N 17
ATOM 26723 C CA . GLN A 1 44 ? 31.215 -9.374 -6.238 1.00 0.00 41 GLN A CA 17
ATOM 26724 C C . GLN A 1 44 ? 32.129 -10.542 -5.840 1.00 0.00 41 GLN A C 17
ATOM 26725 O O . GLN A 1 44 ? 31.990 -11.109 -4.754 1.00 0.00 41 GLN A O 17
ATOM 26739 N N . GLY A 1 45 ? 33.052 -10.890 -6.742 1.00 0.00 42 GLY A N 17
ATOM 26740 C CA . GLY A 1 45 ? 34.043 -11.934 -6.500 1.00 0.00 42 GLY A CA 17
ATOM 26741 C C . GLY A 1 45 ? 35.274 -11.745 -7.371 1.00 0.00 42 GLY A C 17
ATOM 26742 O O . GLY A 1 45 ? 35.247 -10.948 -8.316 1.00 0.00 42 GLY A O 17
ATOM 26746 N N . ALA A 1 46 ? 36.342 -12.513 -7.072 1.00 0.00 43 ALA A N 17
ATOM 26747 C CA . ALA A 1 46 ? 37.624 -12.457 -7.813 1.00 0.00 43 ALA A CA 17
ATOM 26748 C C . ALA A 1 46 ? 37.438 -12.829 -9.301 1.00 0.00 43 ALA A C 17
ATOM 26749 O O . ALA A 1 46 ? 38.175 -12.352 -10.170 1.00 0.00 43 ALA A O 17
ATOM 26756 N N . ASP A 1 47 ? 36.437 -13.682 -9.566 1.00 0.00 44 ASP A N 17
ATOM 26757 C CA . ASP A 1 47 ? 36.057 -14.112 -10.924 1.00 0.00 44 ASP A CA 17
ATOM 26758 C C . ASP A 1 47 ? 35.368 -12.959 -11.684 1.00 0.00 44 ASP A C 17
ATOM 26759 O O . ASP A 1 47 ? 35.598 -12.767 -12.884 1.00 0.00 44 ASP A O 17
ATOM 26768 N N . GLY A 1 48 ? 34.525 -12.199 -10.962 1.00 0.00 45 GLY A N 17
ATOM 26769 C CA . GLY A 1 48 ? 33.772 -11.093 -11.551 1.00 0.00 45 GLY A CA 17
ATOM 26770 C C . GLY A 1 48 ? 32.581 -10.679 -10.703 1.00 0.00 45 GLY A C 17
ATOM 26771 O O . GLY A 1 48 ? 32.367 -11.216 -9.607 1.00 0.00 45 GLY A O 17
ATOM 26775 N N . ILE A 1 49 ? 31.813 -9.699 -11.212 1.00 0.00 46 ILE A N 17
ATOM 26776 C CA . ILE A 1 49 ? 30.606 -9.174 -10.547 1.00 0.00 46 ILE A CA 17
ATOM 26777 C C . ILE A 1 49 ? 29.347 -9.566 -11.348 1.00 0.00 46 ILE A C 17
ATOM 26778 O O . ILE A 1 49 ? 29.220 -9.229 -12.534 1.00 0.00 46 ILE A O 17
ATOM 26794 N N . GLN A 1 50 ? 28.426 -10.267 -10.678 1.00 0.00 47 GLN A N 17
ATOM 26795 C CA . GLN A 1 50 ? 27.156 -10.743 -11.256 1.00 0.00 47 GLN A CA 17
ATOM 26796 C C . GLN A 1 50 ? 25.979 -9.899 -10.748 1.00 0.00 47 GLN A C 17
ATOM 26797 O O . GLN A 1 50 ? 26.003 -9.406 -9.615 1.00 0.00 47 GLN A O 17
ATOM 26811 N N . ASN A 1 51 ? 24.979 -9.740 -11.632 1.00 0.00 48 ASN A N 17
ATOM 26812 C CA . ASN A 1 51 ? 23.659 -9.115 -11.375 1.00 0.00 48 ASN A CA 17
ATOM 26813 C C . ASN A 1 51 ? 23.749 -7.574 -11.384 1.00 0.00 48 ASN A C 17
ATOM 26814 O O . ASN A 1 51 ? 22.976 -6.926 -12.093 1.00 0.00 48 ASN A O 17
ATOM 26825 N N . ARG A 1 52 ? 24.698 -7.019 -10.591 1.00 0.00 49 ARG A N 17
ATOM 26826 C CA . ARG A 1 52 ? 25.057 -5.590 -10.551 1.00 0.00 49 ARG A CA 17
ATOM 26827 C C . ARG A 1 52 ? 23.904 -4.676 -10.071 1.00 0.00 49 ARG A C 17
ATOM 26828 O O . ARG A 1 52 ? 22.825 -4.623 -10.661 1.00 0.00 49 ARG A O 17
ATOM 26849 N N . LEU A 1 53 ? 24.171 -3.946 -8.998 1.00 0.00 50 LEU A N 17
ATOM 26850 C CA . LEU A 1 53 ? 23.281 -2.906 -8.482 1.00 0.00 50 LEU A CA 17
ATOM 26851 C C . LEU A 1 53 ? 23.481 -1.603 -9.251 1.00 0.00 50 LEU A C 17
ATOM 26852 O O . LEU A 1 53 ? 24.606 -1.134 -9.406 1.00 0.00 50 LEU A O 17
ATOM 26868 N N . THR A 1 54 ? 22.373 -1.050 -9.743 1.00 0.00 51 THR A N 17
ATOM 26869 C CA . THR A 1 54 ? 22.353 0.235 -10.443 1.00 0.00 51 THR A CA 17
ATOM 26870 C C . THR A 1 54 ? 22.122 1.359 -9.421 1.00 0.00 51 THR A C 17
ATOM 26871 O O . THR A 1 54 ? 21.628 1.101 -8.320 1.00 0.00 51 THR A O 17
ATOM 26882 N N . ALA A 1 55 ? 22.462 2.605 -9.793 1.00 0.00 52 ALA A N 17
ATOM 26883 C CA . ALA A 1 55 ? 22.237 3.785 -8.937 1.00 0.00 52 ALA A CA 17
ATOM 26884 C C . ALA A 1 55 ? 20.738 3.974 -8.617 1.00 0.00 52 ALA A C 17
ATOM 26885 O O . ALA A 1 55 ? 20.391 4.518 -7.568 1.00 0.00 52 ALA A O 17
ATOM 26892 N N . GLN A 1 56 ? 19.868 3.484 -9.530 1.00 0.00 53 GLN A N 17
ATOM 26893 C CA . GLN A 1 56 ? 18.405 3.480 -9.347 1.00 0.00 53 GLN A CA 17
ATOM 26894 C C . GLN A 1 56 ? 17.986 2.487 -8.245 1.00 0.00 53 GLN A C 17
ATOM 26895 O O . GLN A 1 56 ? 17.091 2.789 -7.451 1.00 0.00 53 GLN A O 17
ATOM 26909 N N . ASP A 1 57 ? 18.641 1.305 -8.212 1.00 0.00 54 ASP A N 17
ATOM 26910 C CA . ASP A 1 57 ? 18.430 0.304 -7.138 1.00 0.00 54 ASP A CA 17
ATOM 26911 C C . ASP A 1 57 ? 18.746 0.916 -5.776 1.00 0.00 54 ASP A C 17
ATOM 26912 O O . ASP A 1 57 ? 17.955 0.811 -4.848 1.00 0.00 54 ASP A O 17
ATOM 26921 N N . ILE A 1 58 ? 19.904 1.584 -5.716 1.00 0.00 55 ILE A N 17
ATOM 26922 C CA . ILE A 1 58 ? 20.436 2.214 -4.493 1.00 0.00 55 ILE A CA 17
ATOM 26923 C C . ILE A 1 58 ? 19.567 3.429 -4.069 1.00 0.00 55 ILE A C 17
ATOM 26924 O O . ILE A 1 58 ? 19.454 3.744 -2.877 1.00 0.00 55 ILE A O 17
ATOM 26940 N N . ALA A 1 59 ? 18.946 4.085 -5.070 1.00 0.00 56 ALA A N 17
ATOM 26941 C CA . ALA A 1 59 ? 18.072 5.252 -4.863 1.00 0.00 56 ALA A CA 17
ATOM 26942 C C . ALA A 1 59 ? 16.734 4.849 -4.215 1.00 0.00 56 ALA A C 17
ATOM 26943 O O . ALA A 1 59 ? 16.304 5.468 -3.234 1.00 0.00 56 ALA A O 17
ATOM 26950 N N . GLU A 1 60 ? 16.086 3.811 -4.780 1.00 0.00 57 GLU A N 17
ATOM 26951 C CA . GLU A 1 60 ? 14.749 3.347 -4.341 1.00 0.00 57 GLU A CA 17
ATOM 26952 C C . GLU A 1 60 ? 14.834 2.373 -3.155 1.00 0.00 57 GLU A C 17
ATOM 26953 O O . GLU A 1 60 ? 13.807 2.065 -2.534 1.00 0.00 57 GLU A O 17
ATOM 26965 N N . ALA A 1 61 ? 16.056 1.887 -2.867 1.00 0.00 58 ALA A N 17
ATOM 26966 C CA . ALA A 1 61 ? 16.313 0.917 -1.788 1.00 0.00 58 ALA A CA 17
ATOM 26967 C C . ALA A 1 61 ? 15.945 1.486 -0.408 1.00 0.00 58 ALA A C 17
ATOM 26968 O O . ALA A 1 61 ? 16.699 2.263 0.179 1.00 0.00 58 ALA A O 17
ATOM 26975 N N . THR A 1 62 ? 14.752 1.107 0.065 1.00 0.00 59 THR A N 17
ATOM 26976 C CA . THR A 1 62 ? 14.284 1.367 1.433 1.00 0.00 59 THR A CA 17
ATOM 26977 C C . THR A 1 62 ? 15.219 0.669 2.448 1.00 0.00 59 THR A C 17
ATOM 26978 O O . THR A 1 62 ? 15.482 1.181 3.544 1.00 0.00 59 THR A O 17
ATOM 26989 N N . ILE A 1 63 ? 15.721 -0.512 2.036 1.00 0.00 60 ILE A N 17
ATOM 26990 C CA . ILE A 1 63 ? 16.637 -1.347 2.827 1.00 0.00 60 ILE A CA 17
ATOM 26991 C C . ILE A 1 63 ? 17.848 -1.752 1.960 1.00 0.00 60 ILE A C 17
ATOM 26992 O O . ILE A 1 63 ? 17.684 -2.077 0.780 1.00 0.00 60 ILE A O 17
ATOM 27008 N N . ILE A 1 64 ? 19.065 -1.710 2.552 1.00 0.00 61 ILE A N 17
ATOM 27009 C CA . ILE A 1 64 ? 20.317 -2.172 1.898 1.00 0.00 61 ILE A CA 17
ATOM 27010 C C . ILE A 1 64 ? 21.094 -3.060 2.885 1.00 0.00 61 ILE A C 17
ATOM 27011 O O . ILE A 1 64 ? 21.246 -2.680 4.039 1.00 0.00 61 ILE A O 17
ATOM 27027 N N . ILE A 1 65 ? 21.569 -4.242 2.443 1.00 0.00 62 ILE A N 17
ATOM 27028 C CA . ILE A 1 65 ? 22.425 -5.129 3.273 1.00 0.00 62 ILE A CA 17
ATOM 27029 C C . ILE A 1 65 ? 23.773 -5.357 2.554 1.00 0.00 62 ILE A C 17
ATOM 27030 O O . ILE A 1 65 ? 23.787 -5.922 1.471 1.00 0.00 62 ILE A O 17
ATOM 27046 N N . HIS A 1 66 ? 24.907 -4.922 3.142 1.00 0.00 63 HIS A N 17
ATOM 27047 C CA . HIS A 1 66 ? 26.247 -5.296 2.621 1.00 0.00 63 HIS A CA 17
ATOM 27048 C C . HIS A 1 66 ? 26.709 -6.574 3.313 1.00 0.00 63 HIS A C 17
ATOM 27049 O O . HIS A 1 66 ? 27.402 -6.542 4.328 1.00 0.00 63 HIS A O 17
ATOM 27063 N N . SER A 1 67 ? 26.259 -7.700 2.760 1.00 0.00 64 SER A N 17
ATOM 27064 C CA . SER A 1 67 ? 26.626 -9.033 3.216 1.00 0.00 64 SER A CA 17
ATOM 27065 C C . SER A 1 67 ? 27.967 -9.417 2.586 1.00 0.00 64 SER A C 17
ATOM 27066 O O . SER A 1 67 ? 28.028 -10.079 1.546 1.00 0.00 64 SER A O 17
ATOM 27074 N N . VAL A 1 68 ? 29.059 -8.943 3.186 1.00 0.00 65 VAL A N 17
ATOM 27075 C CA . VAL A 1 68 ? 30.391 -9.019 2.569 1.00 0.00 65 VAL A CA 17
ATOM 27076 C C . VAL A 1 68 ? 31.426 -9.635 3.515 1.00 0.00 65 VAL A C 17
ATOM 27077 O O . VAL A 1 68 ? 31.243 -9.682 4.734 1.00 0.00 65 VAL A O 17
ATOM 27090 N N . ALA A 1 69 ? 32.495 -10.144 2.905 1.00 0.00 66 ALA A N 17
ATOM 27091 C CA . ALA A 1 69 ? 33.694 -10.656 3.589 1.00 0.00 66 ALA A CA 17
ATOM 27092 C C . ALA A 1 69 ? 34.884 -9.725 3.298 1.00 0.00 66 ALA A C 17
ATOM 27093 O O . ALA A 1 69 ? 35.942 -9.839 3.921 1.00 0.00 66 ALA A O 17
ATOM 27100 N N . VAL A 1 70 ? 34.684 -8.818 2.319 1.00 0.00 67 VAL A N 17
ATOM 27101 C CA . VAL A 1 70 ? 35.659 -7.805 1.883 1.00 0.00 67 VAL A CA 17
ATOM 27102 C C . VAL A 1 70 ? 34.939 -6.462 1.716 1.00 0.00 67 VAL A C 17
ATOM 27103 O O . VAL A 1 70 ? 33.740 -6.442 1.435 1.00 0.00 67 VAL A O 17
ATOM 27116 N N . THR A 1 71 ? 35.670 -5.352 1.900 1.00 0.00 68 THR A N 17
ATOM 27117 C CA . THR A 1 71 ? 35.151 -4.008 1.629 1.00 0.00 68 THR A CA 17
ATOM 27118 C C . THR A 1 71 ? 34.878 -3.871 0.109 1.00 0.00 68 THR A C 17
ATOM 27119 O O . THR A 1 71 ? 35.836 -3.897 -0.679 1.00 0.00 68 THR A O 17
ATOM 27130 N N . PRO A 1 72 ? 33.574 -3.785 -0.330 1.00 0.00 69 PRO A N 17
ATOM 27131 C CA . PRO A 1 72 ? 33.221 -3.783 -1.767 1.00 0.00 69 PRO A CA 17
ATOM 27132 C C . PRO A 1 72 ? 33.802 -2.566 -2.529 1.00 0.00 69 PRO A C 17
ATOM 27133 O O . PRO A 1 72 ? 34.047 -1.506 -1.945 1.00 0.00 69 PRO A O 17
ATOM 27144 N N . GLU A 1 73 ? 34.019 -2.747 -3.836 1.00 0.00 70 GLU A N 17
ATOM 27145 C CA . GLU A 1 73 ? 34.622 -1.722 -4.710 1.00 0.00 70 GLU A CA 17
ATOM 27146 C C . GLU A 1 73 ? 33.604 -0.627 -5.057 1.00 0.00 70 GLU A C 17
ATOM 27147 O O . GLU A 1 73 ? 33.975 0.521 -5.340 1.00 0.00 70 GLU A O 17
ATOM 27159 N N . ASP A 1 74 ? 32.320 -0.999 -5.007 1.00 0.00 71 ASP A N 17
ATOM 27160 C CA . ASP A 1 74 ? 31.195 -0.095 -5.286 1.00 0.00 71 ASP A CA 17
ATOM 27161 C C . ASP A 1 74 ? 30.622 0.496 -3.991 1.00 0.00 71 ASP A C 17
ATOM 27162 O O . ASP A 1 74 ? 29.597 1.164 -4.032 1.00 0.00 71 ASP A O 17
ATOM 27171 N N . ASN A 1 75 ? 31.332 0.296 -2.858 1.00 0.00 72 ASN A N 17
ATOM 27172 C CA . ASN A 1 75 ? 30.873 0.704 -1.505 1.00 0.00 72 ASN A CA 17
ATOM 27173 C C . ASN A 1 75 ? 30.605 2.229 -1.436 1.00 0.00 72 ASN A C 17
ATOM 27174 O O . ASN A 1 75 ? 29.700 2.672 -0.724 1.00 0.00 72 ASN A O 17
ATOM 27185 N N . GLU A 1 76 ? 31.390 3.014 -2.200 1.00 0.00 73 GLU A N 17
ATOM 27186 C CA . GLU A 1 76 ? 31.244 4.485 -2.266 1.00 0.00 73 GLU A CA 17
ATOM 27187 C C . GLU A 1 76 ? 29.901 4.915 -2.901 1.00 0.00 73 GLU A C 17
ATOM 27188 O O . GLU A 1 76 ? 29.433 6.016 -2.643 1.00 0.00 73 GLU A O 17
ATOM 27200 N N . ARG A 1 77 ? 29.304 4.043 -3.744 1.00 0.00 74 ARG A N 17
ATOM 27201 C CA . ARG A 1 77 ? 27.951 4.256 -4.309 1.00 0.00 74 ARG A CA 17
ATOM 27202 C C . ARG A 1 77 ? 26.855 4.104 -3.234 1.00 0.00 74 ARG A C 17
ATOM 27203 O O . ARG A 1 77 ? 25.743 4.624 -3.380 1.00 0.00 74 ARG A O 17
ATOM 27224 N N . PHE A 1 78 ? 27.187 3.366 -2.170 1.00 0.00 75 PHE A N 17
ATOM 27225 C CA . PHE A 1 78 ? 26.278 3.089 -1.034 1.00 0.00 75 PHE A CA 17
ATOM 27226 C C . PHE A 1 78 ? 26.667 3.916 0.210 1.00 0.00 75 PHE A C 17
ATOM 27227 O O . PHE A 1 78 ? 26.036 3.778 1.258 1.00 0.00 75 PHE A O 17
ATOM 27244 N N . GLU A 1 79 ? 27.702 4.772 0.067 1.00 0.00 76 GLU A N 17
ATOM 27245 C CA . GLU A 1 79 ? 28.313 5.522 1.187 1.00 0.00 76 GLU A CA 17
ATOM 27246 C C . GLU A 1 79 ? 27.301 6.473 1.864 1.00 0.00 76 GLU A C 17
ATOM 27247 O O . GLU A 1 79 ? 27.145 6.461 3.090 1.00 0.00 76 GLU A O 17
ATOM 27259 N N . SER A 1 80 ? 26.613 7.285 1.044 1.00 0.00 77 SER A N 17
ATOM 27260 C CA . SER A 1 80 ? 25.629 8.274 1.529 1.00 0.00 77 SER A CA 17
ATOM 27261 C C . SER A 1 80 ? 24.247 7.631 1.788 1.00 0.00 77 SER A C 17
ATOM 27262 O O . SER A 1 80 ? 23.310 8.322 2.200 1.00 0.00 77 SER A O 17
ATOM 27270 N N . ARG A 1 81 ? 24.130 6.307 1.552 1.00 0.00 78 ARG A N 17
ATOM 27271 C CA . ARG A 1 81 ? 22.902 5.533 1.824 1.00 0.00 78 ARG A CA 17
ATOM 27272 C C . ARG A 1 81 ? 23.048 4.719 3.122 1.00 0.00 78 ARG A C 17
ATOM 27273 O O . ARG A 1 81 ? 24.157 4.310 3.494 1.00 0.00 78 ARG A O 17
ATOM 27294 N N . ASP A 1 82 ? 21.912 4.509 3.812 1.00 0.00 79 ASP A N 17
ATOM 27295 C CA . ASP A 1 82 ? 21.855 3.779 5.094 1.00 0.00 79 ASP A CA 17
ATOM 27296 C C . ASP A 1 82 ? 21.896 2.261 4.855 1.00 0.00 79 ASP A C 17
ATOM 27297 O O . ASP A 1 82 ? 20.866 1.613 4.614 1.00 0.00 79 ASP A O 17
ATOM 27306 N N . VAL A 1 83 ? 23.117 1.717 4.881 1.00 0.00 80 VAL A N 17
ATOM 27307 C CA . VAL A 1 83 ? 23.381 0.288 4.671 1.00 0.00 80 VAL A CA 17
ATOM 27308 C C . VAL A 1 83 ? 23.557 -0.449 6.018 1.00 0.00 80 VAL A C 17
ATOM 27309 O O . VAL A 1 83 ? 24.109 0.101 6.980 1.00 0.00 80 VAL A O 17
ATOM 27322 N N . TYR A 1 84 ? 23.082 -1.701 6.046 1.00 0.00 81 TYR A N 17
ATOM 27323 C CA . TYR A 1 84 ? 23.235 -2.630 7.171 1.00 0.00 81 TYR A CA 17
ATOM 27324 C C . TYR A 1 84 ? 24.352 -3.628 6.811 1.00 0.00 81 TYR A C 17
ATOM 27325 O O . TYR A 1 84 ? 24.109 -4.632 6.127 1.00 0.00 81 TYR A O 17
ATOM 27343 N N . GLU A 1 85 ? 25.590 -3.294 7.211 1.00 0.00 82 GLU A N 17
ATOM 27344 C CA . GLU A 1 85 ? 26.796 -4.074 6.871 1.0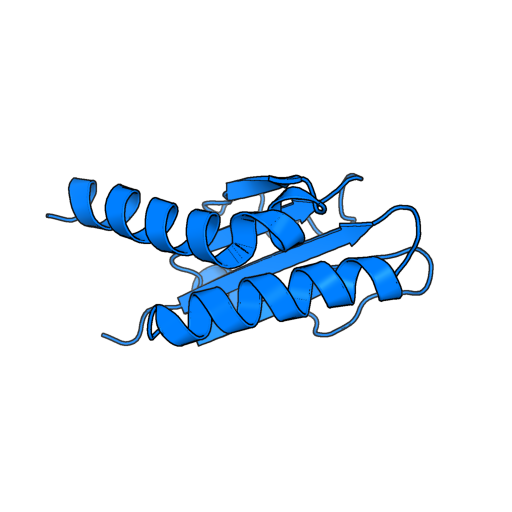0 0.00 82 GLU A CA 17
ATOM 27345 C C . GLU A 1 85 ? 26.972 -5.253 7.841 1.00 0.00 82 GLU A C 17
ATOM 27346 O O . GLU A 1 85 ? 27.052 -5.066 9.058 1.00 0.00 82 GLU A O 17
ATOM 27358 N N . ILE A 1 86 ? 27.003 -6.463 7.280 1.00 0.00 83 ILE A N 17
ATOM 27359 C CA . ILE A 1 86 ? 27.218 -7.725 8.016 1.00 0.00 83 ILE A CA 17
ATOM 27360 C C . ILE A 1 86 ? 28.315 -8.546 7.308 1.00 0.00 83 ILE A C 17
ATOM 27361 O O . ILE A 1 86 ? 28.890 -8.104 6.296 1.00 0.00 83 ILE A O 17
ATOM 27377 N N . THR A 1 87 ? 28.589 -9.749 7.834 1.00 0.00 84 THR A N 17
ATOM 27378 C CA . THR A 1 87 ? 29.401 -10.744 7.127 1.00 0.00 84 THR A CA 17
ATOM 27379 C C . THR A 1 87 ? 28.519 -11.530 6.152 1.00 0.00 84 THR A C 17
ATOM 27380 O O . THR A 1 87 ? 27.323 -11.725 6.400 1.00 0.00 84 THR A O 17
ATOM 27391 N N . LEU A 1 88 ? 29.127 -11.974 5.044 1.00 0.00 85 LEU A N 17
ATOM 27392 C CA . LEU A 1 88 ? 28.436 -12.755 3.994 1.00 0.00 85 LEU A CA 17
ATOM 27393 C C . LEU A 1 88 ? 27.925 -14.108 4.529 1.00 0.00 85 LEU A C 17
ATOM 27394 O O . LEU A 1 88 ? 26.920 -14.640 4.044 1.00 0.00 85 LEU A O 17
ATOM 27410 N N . GLN A 1 89 ? 28.633 -14.642 5.533 1.00 0.00 86 GLN A N 17
ATOM 27411 C CA . GLN A 1 89 ? 28.240 -15.867 6.237 1.00 0.00 86 GLN A CA 17
ATOM 27412 C C . GLN A 1 89 ? 26.856 -15.694 6.908 1.00 0.00 86 GLN A C 17
ATOM 27413 O O . GLN A 1 89 ? 26.014 -16.591 6.828 1.00 0.00 86 GLN A O 17
ATOM 27427 N N . ASP A 1 90 ? 26.633 -14.506 7.525 1.00 0.00 87 ASP A N 17
ATOM 27428 C CA . ASP A 1 90 ? 25.371 -14.166 8.219 1.00 0.00 87 ASP A CA 17
ATOM 27429 C C . ASP A 1 90 ? 24.195 -14.145 7.230 1.00 0.00 87 ASP A C 17
ATOM 27430 O O . ASP A 1 90 ? 23.079 -14.483 7.589 1.00 0.00 87 ASP A O 17
ATOM 27439 N N . ALA A 1 91 ? 24.480 -13.754 5.978 1.00 0.00 88 ALA A N 17
ATOM 27440 C CA . ALA A 1 91 ? 23.481 -13.690 4.890 1.00 0.00 88 ALA A CA 17
ATOM 27441 C C . ALA A 1 91 ? 22.905 -15.064 4.535 1.00 0.00 88 ALA A C 17
ATOM 27442 O O . ALA A 1 91 ? 21.761 -15.169 4.096 1.00 0.00 88 ALA A O 17
ATOM 27449 N N . ILE A 1 92 ? 23.720 -16.101 4.726 1.00 0.00 89 ILE A N 17
ATOM 27450 C CA . ILE A 1 92 ? 23.357 -17.487 4.413 1.00 0.00 89 ILE A CA 17
ATOM 27451 C C . ILE A 1 92 ? 22.559 -18.101 5.580 1.00 0.00 89 ILE A C 17
ATOM 27452 O O . ILE A 1 92 ? 21.443 -18.601 5.393 1.00 0.00 89 ILE A O 17
ATOM 27468 N N . LYS A 1 93 ? 23.141 -18.034 6.791 1.00 0.00 90 LYS A N 17
ATOM 27469 C CA . LYS A 1 93 ? 22.564 -18.662 8.002 1.00 0.00 90 LYS A CA 17
ATOM 27470 C C . LYS A 1 93 ? 21.320 -17.904 8.521 1.00 0.00 90 LYS A C 17
ATOM 27471 O O . LYS A 1 93 ? 20.293 -18.513 8.823 1.00 0.00 90 LYS A O 17
ATOM 27490 N N . ASN A 1 94 ? 21.418 -16.571 8.584 1.00 0.00 91 ASN A N 17
ATOM 27491 C CA . ASN A 1 94 ? 20.427 -15.695 9.247 1.00 0.00 91 ASN A CA 17
ATOM 27492 C C . ASN A 1 94 ? 19.622 -14.898 8.201 1.00 0.00 91 ASN A C 17
ATOM 27493 O O . ASN A 1 94 ? 19.074 -13.861 8.526 1.00 0.00 91 ASN A O 17
ATOM 27504 N N . ALA A 1 95 ? 19.538 -15.417 6.964 1.00 0.00 92 ALA A N 17
ATOM 27505 C CA . ALA A 1 95 ? 18.877 -14.741 5.814 1.00 0.00 92 ALA A CA 17
ATOM 27506 C C . ALA A 1 95 ? 17.548 -14.051 6.182 1.00 0.00 92 ALA A C 17
ATOM 27507 O O . ALA A 1 95 ? 17.425 -12.806 6.118 1.00 0.00 92 ALA A O 17
ATOM 27514 N N . ALA A 1 96 ? 16.589 -14.874 6.628 1.00 0.00 93 ALA A N 17
ATOM 27515 C CA . ALA A 1 96 ? 15.262 -14.415 7.030 1.00 0.00 93 ALA A CA 17
ATOM 27516 C C . ALA A 1 96 ? 15.353 -13.481 8.235 1.00 0.00 93 ALA A C 17
ATOM 27517 O O . ALA A 1 96 ? 14.633 -12.486 8.283 1.00 0.00 93 ALA A O 17
ATOM 27524 N N . GLY A 1 97 ? 16.304 -13.789 9.148 1.00 0.00 94 GLY A N 17
ATOM 27525 C CA . GLY A 1 97 ? 16.511 -13.032 10.376 1.00 0.00 94 GLY A CA 17
ATOM 27526 C C . GLY A 1 97 ? 16.883 -11.584 10.111 1.00 0.00 94 GLY A C 17
ATOM 27527 O O . GLY A 1 97 ? 16.274 -10.682 10.665 1.00 0.00 94 GLY A O 17
ATOM 27531 N N . ILE A 1 98 ? 17.852 -11.386 9.208 1.00 0.00 95 ILE A N 17
ATOM 27532 C CA . ILE A 1 98 ? 18.365 -10.069 8.811 1.00 0.00 95 ILE A CA 17
ATOM 27533 C C . ILE A 1 98 ? 17.225 -9.190 8.288 1.00 0.00 95 ILE A C 17
ATOM 27534 O O . ILE A 1 98 ? 16.968 -8.121 8.843 1.00 0.00 95 ILE A O 17
ATOM 27550 N N . ILE A 1 99 ? 16.535 -9.687 7.238 1.00 0.00 96 ILE A N 17
ATOM 27551 C CA . ILE A 1 99 ? 15.448 -8.944 6.579 1.00 0.00 96 ILE A CA 17
ATOM 27552 C C . ILE A 1 99 ? 14.346 -8.544 7.591 1.00 0.00 96 ILE A C 17
ATOM 27553 O O . ILE A 1 99 ? 14.010 -7.362 7.685 1.00 0.00 96 ILE A O 17
ATOM 27569 N N . LYS A 1 100 ? 13.834 -9.525 8.379 1.00 0.00 97 LYS A N 17
ATOM 27570 C CA . LYS A 1 100 ? 12.724 -9.276 9.337 1.00 0.00 97 LYS A CA 17
ATOM 27571 C C . LYS A 1 100 ? 13.137 -8.316 10.467 1.00 0.00 97 LYS A C 17
ATOM 27572 O O . LYS A 1 100 ? 12.300 -7.576 10.985 1.00 0.00 97 LYS A O 17
ATOM 27591 N N . GLU A 1 101 ? 14.436 -8.350 10.846 1.00 0.00 98 GLU A N 17
ATOM 27592 C CA . GLU A 1 101 ? 14.992 -7.458 11.883 1.00 0.00 98 GLU A CA 17
ATOM 27593 C C . GLU A 1 101 ? 14.985 -6.009 11.393 1.00 0.00 98 GLU A C 17
ATOM 27594 O O . GLU A 1 101 ? 14.705 -5.096 12.167 1.00 0.00 98 GLU A O 17
ATOM 27606 N N . ILE A 1 102 ? 15.256 -5.807 10.092 1.00 0.00 99 ILE A N 17
ATOM 27607 C CA . ILE A 1 102 ? 15.326 -4.458 9.507 1.00 0.00 99 ILE A CA 17
ATOM 27608 C C . ILE A 1 102 ? 13.902 -3.920 9.315 1.00 0.00 99 ILE A C 17
ATOM 27609 O O . ILE A 1 102 ? 13.630 -2.738 9.531 1.00 0.00 99 ILE A O 17
ATOM 27625 N N . GLU A 1 103 ? 13.014 -4.844 8.930 1.00 0.00 100 GLU A N 17
ATOM 27626 C CA . GLU A 1 103 ? 11.586 -4.593 8.743 1.00 0.00 100 GLU A CA 17
ATOM 27627 C C . GLU A 1 103 ? 10.948 -4.055 10.018 1.00 0.00 100 GLU A C 17
ATOM 27628 O O . GLU A 1 103 ? 10.326 -3.005 9.982 1.00 0.00 100 GLU A O 17
ATOM 27640 N N . GLU A 1 104 ? 11.145 -4.767 11.144 1.00 0.00 101 GLU A N 17
ATOM 27641 C CA . GLU A 1 104 ? 10.543 -4.379 12.428 1.00 0.00 101 GLU A CA 17
ATOM 27642 C C . GLU A 1 104 ? 11.183 -3.099 12.987 1.00 0.00 101 GLU A C 17
ATOM 27643 O O . GLU A 1 104 ? 10.493 -2.313 13.613 1.00 0.00 101 GLU A O 17
ATOM 27655 N N . MET A 1 105 ? 12.498 -2.893 12.743 1.00 0.00 102 MET A N 17
ATOM 27656 C CA . MET A 1 105 ? 13.212 -1.685 13.214 1.00 0.00 102 MET A CA 17
ATOM 27657 C C . MET A 1 105 ? 12.659 -0.419 12.528 1.00 0.00 102 MET A C 17
ATOM 27658 O O . MET A 1 105 ? 12.188 0.508 13.209 1.00 0.00 102 MET A O 17
ATOM 27672 N N . ILE A 1 106 ? 12.693 -0.414 11.181 1.00 0.00 103 ILE A N 17
ATOM 27673 C CA . ILE A 1 106 ? 12.219 0.725 10.368 1.00 0.00 103 ILE A CA 17
ATOM 27674 C C . ILE A 1 106 ? 10.699 0.944 10.552 1.00 0.00 103 ILE A C 17
ATOM 27675 O O . ILE A 1 106 ? 10.248 2.090 10.650 1.00 0.00 103 ILE A O 17
ATOM 27691 N N . ALA A 1 107 ? 9.927 -0.162 10.626 1.00 0.00 104 ALA A N 17
ATOM 27692 C CA . ALA A 1 107 ? 8.461 -0.101 10.807 1.00 0.00 104 ALA A CA 17
ATOM 27693 C C . ALA A 1 107 ? 8.089 0.443 12.194 1.00 0.00 104 ALA A C 17
ATOM 27694 O O . ALA A 1 107 ? 7.148 1.209 12.310 1.00 0.00 104 ALA A O 17
ATOM 27701 N N . SER A 1 108 ? 8.863 0.078 13.229 1.00 0.00 105 SER A N 17
ATOM 27702 C CA . SER A 1 108 ? 8.549 0.454 14.621 1.00 0.00 105 SER A CA 17
ATOM 27703 C C . SER A 1 108 ? 8.718 1.965 14.830 1.00 0.00 105 SER A C 17
ATOM 27704 O O . SER A 1 108 ? 7.919 2.592 15.532 1.00 0.00 105 SER A O 17
ATOM 27712 N N . GLU A 1 109 ? 9.764 2.535 14.207 1.00 0.00 106 GLU A N 17
ATOM 27713 C CA . GLU A 1 109 ? 10.084 3.968 14.334 1.00 0.00 106 GLU A CA 17
ATOM 27714 C C . GLU A 1 109 ? 9.199 4.846 13.422 1.00 0.00 106 GLU A C 17
ATOM 27715 O O . GLU A 1 109 ? 8.928 6.001 13.767 1.00 0.00 106 GLU A O 17
ATOM 27727 N N . GLN A 1 110 ? 8.748 4.308 12.268 1.00 0.00 107 GLN A N 17
ATOM 27728 C CA . GLN A 1 110 ? 7.912 5.076 11.307 1.00 0.00 107 GLN A CA 17
ATOM 27729 C C . GLN A 1 110 ? 6.417 5.014 11.693 1.00 0.00 107 GLN A C 17
ATOM 27730 O O . GLN A 1 110 ? 5.657 5.940 11.391 1.00 0.00 107 GLN A O 17
ATOM 27744 N N . GLN A 1 111 ? 6.006 3.912 12.354 1.00 0.00 108 GLN A N 17
ATOM 27745 C CA . GLN A 1 111 ? 4.620 3.707 12.811 1.00 0.00 108 GLN A CA 17
ATOM 27746 C C . GLN A 1 111 ? 4.511 4.136 14.286 1.00 0.00 108 GLN A C 17
ATOM 27747 O O . GLN A 1 111 ? 3.922 5.200 14.569 1.00 0.00 108 GLN A O 17
ATOM 27762 N N . MET A 1 4 ? 2.942 2.958 -3.155 1.00 0.00 1 MET A N 18
ATOM 27763 C CA . MET A 1 4 ? 4.401 2.881 -2.924 1.00 0.00 1 MET A CA 18
ATOM 27764 C C . MET A 1 4 ? 4.784 1.435 -2.578 1.00 0.00 1 MET A C 18
ATOM 27765 O O . MET A 1 4 ? 4.474 0.953 -1.483 1.00 0.00 1 MET A O 18
ATOM 27779 N N . SER A 1 5 ? 5.400 0.732 -3.542 1.00 0.00 2 SER A N 18
ATOM 27780 C CA . SER A 1 5 ? 5.979 -0.592 -3.316 1.00 0.00 2 SER A CA 18
ATOM 27781 C C . SER A 1 5 ? 7.391 -0.409 -2.743 1.00 0.00 2 SER A C 18
ATOM 27782 O O . SER A 1 5 ? 8.205 0.326 -3.311 1.00 0.00 2 SER A O 18
ATOM 27790 N N . LYS A 1 6 ? 7.648 -1.048 -1.605 1.00 0.00 3 LYS A N 18
ATOM 27791 C CA . LYS A 1 6 ? 8.958 -1.004 -0.934 1.00 0.00 3 LYS A CA 18
ATOM 27792 C C . LYS A 1 6 ? 9.988 -1.853 -1.700 1.00 0.00 3 LYS A C 18
ATOM 27793 O O . LYS A 1 6 ? 9.629 -2.731 -2.502 1.00 0.00 3 LYS A O 18
ATOM 27812 N N . LYS A 1 7 ? 11.270 -1.600 -1.419 1.00 0.00 4 LYS A N 18
ATOM 27813 C CA . LYS A 1 7 ? 12.382 -2.150 -2.202 1.00 0.00 4 LYS A CA 18
ATOM 27814 C C . LYS A 1 7 ? 13.548 -2.456 -1.236 1.00 0.00 4 LYS A C 18
ATOM 27815 O O . LYS A 1 7 ? 13.806 -1.716 -0.294 1.00 0.00 4 LYS A O 18
ATOM 27834 N N . LEU A 1 8 ? 14.213 -3.571 -1.469 1.00 0.00 5 LEU A N 18
ATOM 27835 C CA . LEU A 1 8 ? 15.366 -4.030 -0.699 1.00 0.00 5 LEU A CA 18
ATOM 27836 C C . LEU A 1 8 ? 16.446 -4.435 -1.687 1.00 0.00 5 LEU A C 18
ATOM 27837 O O . LEU A 1 8 ? 16.165 -5.072 -2.702 1.00 0.00 5 LEU A O 18
ATOM 27853 N N . ILE A 1 9 ? 17.675 -4.046 -1.404 1.00 0.00 6 ILE A N 18
ATOM 27854 C CA . ILE A 1 9 ? 18.837 -4.467 -2.180 1.00 0.00 6 ILE A CA 18
ATOM 27855 C C . ILE A 1 9 ? 19.880 -5.028 -1.216 1.00 0.00 6 ILE A C 18
ATOM 27856 O O . ILE A 1 9 ? 19.821 -4.779 0.001 1.00 0.00 6 ILE A O 18
ATOM 27872 N N . ALA A 1 10 ? 20.814 -5.798 -1.755 1.00 0.00 7 ALA A N 18
ATOM 27873 C CA . ALA A 1 10 ? 21.911 -6.376 -0.978 1.00 0.00 7 ALA A CA 18
ATOM 27874 C C . ALA A 1 10 ? 23.166 -6.481 -1.844 1.00 0.00 7 ALA A C 18
ATOM 27875 O O . ALA A 1 10 ? 23.106 -6.316 -3.064 1.00 0.00 7 ALA A O 18
ATOM 27882 N N . LEU A 1 11 ? 24.296 -6.759 -1.199 1.00 0.00 8 LEU A N 18
ATOM 27883 C CA . LEU A 1 11 ? 25.592 -6.867 -1.859 1.00 0.00 8 LEU A CA 18
ATOM 27884 C C . LEU A 1 11 ? 26.347 -8.007 -1.183 1.00 0.00 8 LEU A C 18
ATOM 27885 O O . LEU A 1 11 ? 26.690 -7.915 0.002 1.00 0.00 8 LEU A O 18
ATOM 27901 N N . CYS A 1 12 ? 26.579 -9.072 -1.939 1.00 0.00 9 CYS A N 18
ATOM 27902 C CA . CYS A 1 12 ? 27.333 -10.229 -1.491 1.00 0.00 9 CYS A CA 18
ATOM 27903 C C . CYS A 1 12 ? 28.743 -10.174 -2.109 1.00 0.00 9 CYS A C 18
ATOM 27904 O O . CYS A 1 12 ? 28.880 -10.315 -3.319 1.00 0.00 9 CYS A O 18
ATOM 27912 N N . ALA A 1 13 ? 29.788 -9.947 -1.279 1.00 0.00 10 ALA A N 18
ATOM 27913 C CA . ALA A 1 13 ? 31.196 -9.822 -1.773 1.00 0.00 10 ALA A CA 18
ATOM 27914 C C . ALA A 1 13 ? 32.127 -10.843 -1.087 1.00 0.00 10 ALA A C 18
ATOM 27915 O O . ALA A 1 13 ? 32.159 -10.926 0.143 1.00 0.00 10 ALA A O 18
ATOM 27922 N N . CYS A 1 14 ? 32.871 -11.625 -1.895 1.00 0.00 11 CYS A N 18
ATOM 27923 C CA . CYS A 1 14 ? 33.798 -12.671 -1.406 1.00 0.00 11 CYS A CA 18
ATOM 27924 C C . CYS A 1 14 ? 35.188 -12.557 -2.065 1.00 0.00 11 CYS A C 18
ATOM 27925 O O . CYS A 1 14 ? 35.287 -12.202 -3.245 1.00 0.00 11 CYS A O 18
ATOM 27933 N N . PRO A 1 15 ? 36.285 -12.882 -1.303 1.00 0.00 12 PRO A N 18
ATOM 27934 C CA . PRO A 1 15 ? 37.634 -13.075 -1.879 1.00 0.00 12 PRO A CA 18
ATOM 27935 C C . PRO A 1 15 ? 37.778 -14.477 -2.532 1.00 0.00 12 PRO A C 18
ATOM 27936 O O . PRO A 1 15 ? 38.548 -14.640 -3.485 1.00 0.00 12 PRO A O 18
ATOM 27947 N N . MET A 1 16 ? 37.006 -15.469 -2.016 1.00 0.00 13 MET A N 18
ATOM 27948 C CA . MET A 1 16 ? 37.007 -16.863 -2.514 1.00 0.00 13 MET A CA 18
ATOM 27949 C C . MET A 1 16 ? 36.368 -16.943 -3.908 1.00 0.00 13 MET A C 18
ATOM 27950 O O . MET A 1 16 ? 36.949 -17.526 -4.831 1.00 0.00 13 MET A O 18
ATOM 27964 N N . GLY A 1 17 ? 35.163 -16.362 -4.047 1.00 0.00 14 GLY A N 18
ATOM 27965 C CA . GLY A 1 17 ? 34.495 -16.288 -5.346 1.00 0.00 14 GLY A CA 18
ATOM 27966 C C . GLY A 1 17 ? 32.984 -16.157 -5.262 1.00 0.00 14 GLY A C 18
ATOM 27967 O O . GLY A 1 17 ? 32.402 -16.109 -4.164 1.00 0.00 14 GLY A O 18
ATOM 27971 N N . LEU A 1 18 ? 32.350 -16.156 -6.448 1.00 0.00 15 LEU A N 18
ATOM 27972 C CA . LEU A 1 18 ? 30.913 -15.885 -6.612 1.00 0.00 15 LEU A CA 18
ATOM 27973 C C . LEU A 1 18 ? 30.016 -17.044 -6.146 1.00 0.00 15 LEU A C 18
ATOM 27974 O O . LEU A 1 18 ? 28.846 -16.815 -5.872 1.00 0.00 15 LEU A O 18
ATOM 27990 N N . ALA A 1 19 ? 30.551 -18.268 -6.046 1.00 0.00 16 ALA A N 18
ATOM 27991 C CA . ALA A 1 19 ? 29.781 -19.429 -5.537 1.00 0.00 16 ALA A CA 18
ATOM 27992 C C . ALA A 1 19 ? 29.272 -19.158 -4.100 1.00 0.00 16 ALA A C 18
ATOM 27993 O O . ALA A 1 19 ? 28.103 -19.422 -3.769 1.00 0.00 16 ALA A O 18
ATOM 28000 N N . HIS A 1 20 ? 30.160 -18.576 -3.276 1.00 0.00 17 HIS A N 18
ATOM 28001 C CA . HIS A 1 20 ? 29.847 -18.209 -1.889 1.00 0.00 17 HIS A CA 18
ATOM 28002 C C . HIS A 1 20 ? 28.801 -17.071 -1.870 1.00 0.00 17 HIS A C 18
ATOM 28003 O O . HIS A 1 20 ? 27.816 -17.124 -1.108 1.00 0.00 17 HIS A O 18
ATOM 28018 N N . THR A 1 21 ? 29.007 -16.075 -2.763 1.00 0.00 18 THR A N 18
ATOM 28019 C CA . THR A 1 21 ? 28.138 -14.890 -2.857 1.00 0.00 18 THR A CA 18
ATOM 28020 C C . THR A 1 21 ? 26.721 -15.264 -3.322 1.00 0.00 18 THR A C 18
ATOM 28021 O O . THR A 1 21 ? 25.764 -14.601 -2.949 1.00 0.00 18 THR A O 18
ATOM 28032 N N . PHE A 1 22 ? 26.610 -16.322 -4.154 1.00 0.00 19 PHE A N 18
ATOM 28033 C CA . PHE A 1 22 ? 25.318 -16.778 -4.696 1.00 0.00 19 PHE A CA 18
ATOM 28034 C C . PHE A 1 22 ? 24.490 -17.498 -3.624 1.00 0.00 19 PHE A C 18
ATOM 28035 O O . PHE A 1 22 ? 23.272 -17.401 -3.651 1.00 0.00 19 PHE A O 18
ATOM 28052 N N . MET A 1 23 ? 25.150 -18.220 -2.688 1.00 0.00 20 MET A N 18
ATOM 28053 C CA . MET A 1 23 ? 24.439 -18.829 -1.526 1.00 0.00 20 MET A CA 18
ATOM 28054 C C . MET A 1 23 ? 23.855 -17.737 -0.605 1.00 0.00 20 MET A C 18
ATOM 28055 O O . MET A 1 23 ? 22.761 -17.895 -0.042 1.00 0.00 20 MET A O 18
ATOM 28069 N N . ALA A 1 24 ? 24.597 -16.629 -0.483 1.00 0.00 21 ALA A N 18
ATOM 28070 C CA . ALA A 1 24 ? 24.170 -15.461 0.311 1.00 0.00 21 ALA A CA 18
ATOM 28071 C C . ALA A 1 24 ? 23.012 -14.752 -0.385 1.00 0.00 21 ALA A C 18
ATOM 28072 O O . ALA A 1 24 ? 21.976 -14.492 0.223 1.00 0.00 21 ALA A O 18
ATOM 28079 N N . ALA A 1 25 ? 23.203 -14.505 -1.690 1.00 0.00 22 ALA A N 18
ATOM 28080 C CA . ALA A 1 25 ? 22.253 -13.787 -2.542 1.00 0.00 22 ALA A CA 18
ATOM 28081 C C . ALA A 1 25 ? 20.938 -14.553 -2.659 1.00 0.00 22 ALA A C 18
ATOM 28082 O O . ALA A 1 25 ? 19.875 -13.954 -2.712 1.00 0.00 22 ALA A O 18
ATOM 28089 N N . GLN A 1 26 ? 21.027 -15.889 -2.696 1.00 0.00 23 GLN A N 18
ATOM 28090 C CA . GLN A 1 26 ? 19.856 -16.751 -2.881 1.00 0.00 23 GLN A CA 18
ATOM 28091 C C . GLN A 1 26 ? 18.986 -16.729 -1.618 1.00 0.00 23 GLN A C 18
ATOM 28092 O O . GLN A 1 26 ? 17.762 -16.638 -1.703 1.00 0.00 23 GLN A O 18
ATOM 28106 N N . ALA A 1 27 ? 19.653 -16.763 -0.448 1.00 0.00 24 ALA A N 18
ATOM 28107 C CA . ALA A 1 27 ? 18.987 -16.788 0.853 1.00 0.00 24 ALA A CA 18
ATOM 28108 C C . ALA A 1 27 ? 18.373 -15.412 1.184 1.00 0.00 24 ALA A C 18
ATOM 28109 O O . ALA A 1 27 ? 17.254 -15.334 1.713 1.00 0.00 24 ALA A O 18
ATOM 28116 N N . LEU A 1 28 ? 19.107 -14.333 0.826 1.00 0.00 25 LEU A N 18
ATOM 28117 C CA . LEU A 1 28 ? 18.668 -12.937 1.072 1.00 0.00 25 LEU A CA 18
ATOM 28118 C C . LEU A 1 28 ? 17.513 -12.560 0.144 1.00 0.00 25 LEU A C 18
ATOM 28119 O O . LEU A 1 28 ? 16.647 -11.765 0.524 1.00 0.00 25 LEU A O 18
ATOM 28135 N N . GLU A 1 29 ? 17.536 -13.122 -1.083 1.00 0.00 26 GLU A N 18
ATOM 28136 C CA . GLU A 1 29 ? 16.483 -12.909 -2.081 1.00 0.00 26 GLU A CA 18
ATOM 28137 C C . GLU A 1 29 ? 15.157 -13.429 -1.531 1.00 0.00 26 GLU A C 18
ATOM 28138 O O . GLU A 1 29 ? 14.207 -12.665 -1.395 1.00 0.00 26 GLU A O 18
ATOM 28150 N N . GLU A 1 30 ? 15.158 -14.721 -1.139 1.00 0.00 27 GLU A N 18
ATOM 28151 C CA . GLU A 1 30 ? 13.968 -15.416 -0.613 1.00 0.00 27 GLU A CA 18
ATOM 28152 C C . GLU A 1 30 ? 13.395 -14.670 0.596 1.00 0.00 27 GLU A C 18
ATOM 28153 O O . GLU A 1 30 ? 12.206 -14.380 0.635 1.00 0.00 27 GLU A O 18
ATOM 28165 N N . ALA A 1 31 ? 14.287 -14.320 1.535 1.00 0.00 28 ALA A N 18
ATOM 28166 C CA . ALA A 1 31 ? 13.944 -13.599 2.772 1.00 0.00 28 ALA A CA 18
ATOM 28167 C C . ALA A 1 31 ? 13.229 -12.266 2.471 1.00 0.00 28 ALA A C 18
ATOM 28168 O O . ALA A 1 31 ? 12.190 -11.965 3.060 1.00 0.00 28 ALA A O 18
ATOM 28175 N N . ALA A 1 32 ? 13.805 -11.497 1.528 1.00 0.00 29 ALA A N 18
ATOM 28176 C CA . ALA A 1 32 ? 13.268 -10.195 1.075 1.00 0.00 29 ALA A CA 18
ATOM 28177 C C . ALA A 1 32 ? 11.973 -10.319 0.232 1.00 0.00 29 ALA A C 18
ATOM 28178 O O . ALA A 1 32 ? 11.198 -9.355 0.148 1.00 0.00 29 ALA A O 18
ATOM 28185 N N . VAL A 1 33 ? 11.740 -11.499 -0.373 1.00 0.00 30 VAL A N 18
ATOM 28186 C CA . VAL A 1 33 ? 10.548 -11.750 -1.218 1.00 0.00 30 VAL A CA 18
ATOM 28187 C C . VAL A 1 33 ? 9.339 -12.046 -0.310 1.00 0.00 30 VAL A C 18
ATOM 28188 O O . VAL A 1 33 ? 8.227 -11.554 -0.533 1.00 0.00 30 VAL A O 18
ATOM 28201 N N . GLU A 1 34 ? 9.611 -12.838 0.735 1.00 0.00 31 GLU A N 18
ATOM 28202 C CA . GLU A 1 34 ? 8.643 -13.183 1.795 1.00 0.00 31 GLU A CA 18
ATOM 28203 C C . GLU A 1 34 ? 8.393 -11.963 2.701 1.00 0.00 31 GLU A C 18
ATOM 28204 O O . GLU A 1 34 ? 7.370 -11.869 3.391 1.00 0.00 31 GLU A O 18
ATOM 28216 N N . ALA A 1 35 ? 9.364 -11.038 2.677 1.00 0.00 32 ALA A N 18
ATOM 28217 C CA . ALA A 1 35 ? 9.283 -9.744 3.349 1.00 0.00 32 ALA A CA 18
ATOM 28218 C C . ALA A 1 35 ? 8.366 -8.769 2.585 1.00 0.00 32 ALA A C 18
ATOM 28219 O O . ALA A 1 35 ? 7.722 -7.902 3.189 1.00 0.00 32 ALA A O 18
ATOM 28226 N N . GLY A 1 36 ? 8.330 -8.923 1.250 1.00 0.00 33 GLY A N 18
ATOM 28227 C CA . GLY A 1 36 ? 7.383 -8.202 0.392 1.00 0.00 33 GLY A CA 18
ATOM 28228 C C . GLY A 1 36 ? 7.969 -6.973 -0.283 1.00 0.00 33 GLY A C 18
ATOM 28229 O O . GLY A 1 36 ? 7.222 -6.052 -0.652 1.00 0.00 33 GLY A O 18
ATOM 28233 N N . TYR A 1 37 ? 9.304 -6.930 -0.430 1.00 0.00 34 TYR A N 18
ATOM 28234 C CA . TYR A 1 37 ? 9.980 -5.878 -1.221 1.00 0.00 34 TYR A CA 18
ATOM 28235 C C . TYR A 1 37 ? 10.323 -6.438 -2.606 1.00 0.00 34 TYR A C 18
ATOM 28236 O O . TYR A 1 37 ? 10.323 -7.663 -2.823 1.00 0.00 34 TYR A O 18
ATOM 28254 N N . GLU A 1 38 ? 10.617 -5.527 -3.534 1.00 0.00 35 GLU A N 18
ATOM 28255 C CA . GLU A 1 38 ? 11.373 -5.854 -4.750 1.00 0.00 35 GLU A CA 18
ATOM 28256 C C . GLU A 1 38 ? 12.838 -6.038 -4.339 1.00 0.00 35 GLU A C 18
ATOM 28257 O O . GLU A 1 38 ? 13.366 -5.183 -3.653 1.00 0.00 35 GLU A O 18
ATOM 28269 N N . VAL A 1 39 ? 13.493 -7.126 -4.742 1.00 0.00 36 VAL A N 18
ATOM 28270 C CA . VAL A 1 39 ? 14.861 -7.435 -4.270 1.00 0.00 36 VAL A CA 18
ATOM 28271 C C . VAL A 1 39 ? 15.852 -7.490 -5.452 1.00 0.00 36 VAL A C 18
ATOM 28272 O O . VAL A 1 39 ? 15.550 -8.066 -6.500 1.00 0.00 36 VAL A O 18
ATOM 28285 N N . LYS A 1 40 ? 17.019 -6.847 -5.276 1.00 0.00 37 LYS A N 18
ATOM 28286 C CA . LYS A 1 40 ? 18.102 -6.814 -6.277 1.00 0.00 37 LYS A CA 18
ATOM 28287 C C . LYS A 1 40 ? 19.441 -6.925 -5.537 1.00 0.00 37 LYS A C 18
ATOM 28288 O O . LYS A 1 40 ? 19.734 -6.109 -4.671 1.00 0.00 37 LYS A O 18
ATOM 28307 N N . ILE A 1 41 ? 20.237 -7.961 -5.839 1.00 0.00 38 ILE A N 18
ATOM 28308 C CA . ILE A 1 41 ? 21.506 -8.232 -5.122 1.00 0.00 38 ILE A CA 18
ATOM 28309 C C . ILE A 1 41 ? 22.717 -8.260 -6.077 1.00 0.00 38 ILE A C 18
ATOM 28310 O O . ILE A 1 41 ? 22.750 -9.044 -7.031 1.00 0.00 38 ILE A O 18
ATOM 28326 N N . GLU A 1 42 ? 23.704 -7.401 -5.790 1.00 0.00 39 GLU A N 18
ATOM 28327 C CA . GLU A 1 42 ? 24.987 -7.334 -6.510 1.00 0.00 39 GLU A CA 18
ATOM 28328 C C . GLU A 1 42 ? 25.996 -8.294 -5.869 1.00 0.00 39 GLU A C 18
ATOM 28329 O O . GLU A 1 42 ? 26.356 -8.134 -4.703 1.00 0.00 39 GLU A O 18
ATOM 28341 N N . THR A 1 43 ? 26.424 -9.308 -6.624 1.00 0.00 40 THR A N 18
ATOM 28342 C CA . THR A 1 43 ? 27.421 -10.269 -6.157 1.00 0.00 40 THR A CA 18
ATOM 28343 C C . THR A 1 43 ? 28.802 -9.932 -6.739 1.00 0.00 40 THR A C 18
ATOM 28344 O O . THR A 1 43 ? 29.052 -10.152 -7.928 1.00 0.00 40 THR A O 18
ATOM 28355 N N . GLN A 1 44 ? 29.679 -9.369 -5.897 1.00 0.00 41 GLN A N 18
ATOM 28356 C CA . GLN A 1 44 ? 31.071 -9.066 -6.266 1.00 0.00 41 GLN A CA 18
ATOM 28357 C C . GLN A 1 44 ? 31.987 -10.205 -5.788 1.00 0.00 41 GLN A C 18
ATOM 28358 O O . GLN A 1 44 ? 31.749 -10.799 -4.732 1.00 0.00 41 GLN A O 18
ATOM 28372 N N . GLY A 1 45 ? 33.019 -10.517 -6.575 1.00 0.00 42 GLY A N 18
ATOM 28373 C CA . GLY A 1 45 ? 33.963 -11.571 -6.220 1.00 0.00 42 GLY A CA 18
ATOM 28374 C C . GLY A 1 45 ? 35.198 -11.561 -7.091 1.00 0.00 42 GLY A C 18
ATOM 28375 O O . GLY A 1 45 ? 35.301 -10.753 -8.025 1.00 0.00 42 GLY A O 18
ATOM 28379 N N . ALA A 1 46 ? 36.140 -12.476 -6.785 1.00 0.00 43 ALA A N 18
ATOM 28380 C CA . ALA A 1 46 ? 37.408 -12.623 -7.530 1.00 0.00 43 ALA A CA 18
ATOM 28381 C C . ALA A 1 46 ? 37.168 -12.978 -9.015 1.00 0.00 43 ALA A C 18
ATOM 28382 O O . ALA A 1 46 ? 37.976 -12.622 -9.882 1.00 0.00 43 ALA A O 18
ATOM 28389 N N . ASP A 1 47 ? 36.042 -13.677 -9.285 1.00 0.00 44 ASP A N 18
ATOM 28390 C CA . ASP A 1 47 ? 35.587 -13.992 -10.660 1.00 0.00 44 ASP A CA 18
ATOM 28391 C C . ASP A 1 47 ? 35.164 -12.704 -11.388 1.00 0.00 44 ASP A C 18
ATOM 28392 O O . ASP A 1 47 ? 35.495 -12.499 -12.560 1.00 0.00 44 ASP A O 18
ATOM 28401 N N . GLY A 1 48 ? 34.446 -11.837 -10.660 1.00 0.00 45 GLY A N 18
ATOM 28402 C CA . GLY A 1 48 ? 33.900 -10.594 -11.206 1.00 0.00 45 GLY A CA 18
ATOM 28403 C C . GLY A 1 48 ? 32.665 -10.136 -10.449 1.00 0.00 45 GLY A C 18
ATOM 28404 O O . GLY A 1 48 ? 32.309 -10.709 -9.413 1.00 0.00 45 GLY A O 18
ATOM 28408 N N . ILE A 1 49 ? 32.012 -9.085 -10.969 1.00 0.00 46 ILE A N 18
ATOM 28409 C CA . ILE A 1 49 ? 30.754 -8.554 -10.413 1.00 0.00 46 ILE A CA 18
ATOM 28410 C C . ILE A 1 49 ? 29.577 -9.045 -11.272 1.00 0.00 46 ILE A C 18
ATOM 28411 O O . ILE A 1 49 ? 29.641 -9.003 -12.511 1.00 0.00 46 ILE A O 18
ATOM 28427 N N . GLN A 1 50 ? 28.503 -9.494 -10.618 1.00 0.00 47 GLN A N 18
ATOM 28428 C CA . GLN A 1 50 ? 27.362 -10.137 -11.283 1.00 0.00 47 GLN A CA 18
ATOM 28429 C C . GLN A 1 50 ? 26.044 -9.531 -10.787 1.00 0.00 47 GLN A C 18
ATOM 28430 O O . GLN A 1 50 ? 25.937 -9.167 -9.610 1.00 0.00 47 GLN A O 18
ATOM 28444 N N . ASN A 1 51 ? 25.071 -9.438 -11.726 1.00 0.00 48 ASN A N 18
ATOM 28445 C CA . ASN A 1 51 ? 23.722 -8.851 -11.541 1.00 0.00 48 ASN A CA 18
ATOM 28446 C C . ASN A 1 51 ? 23.849 -7.319 -11.492 1.00 0.00 48 ASN A C 18
ATOM 28447 O O . ASN A 1 51 ? 23.360 -6.615 -12.374 1.00 0.00 48 ASN A O 18
ATOM 28458 N N . ARG A 1 52 ? 24.536 -6.862 -10.443 1.00 0.00 49 ARG A N 18
ATOM 28459 C CA . ARG A 1 52 ? 24.956 -5.483 -10.198 1.00 0.00 49 ARG A CA 18
ATOM 28460 C C . ARG A 1 52 ? 23.789 -4.498 -10.016 1.00 0.00 49 ARG A C 18
ATOM 28461 O O . ARG A 1 52 ? 22.856 -4.421 -10.825 1.00 0.00 49 ARG A O 18
ATOM 28482 N N . LEU A 1 53 ? 23.886 -3.747 -8.926 1.00 0.00 50 LEU A N 18
ATOM 28483 C CA . LEU A 1 53 ? 22.954 -2.684 -8.580 1.00 0.00 50 LEU A CA 18
ATOM 28484 C C . LEU A 1 53 ? 23.244 -1.434 -9.411 1.00 0.00 50 LEU A C 18
ATOM 28485 O O . LEU A 1 53 ? 24.392 -1.180 -9.801 1.00 0.00 50 LEU A O 18
ATOM 28501 N N . THR A 1 54 ? 22.191 -0.672 -9.703 1.00 0.00 51 THR A N 18
ATOM 28502 C CA . THR A 1 54 ? 22.302 0.598 -10.422 1.00 0.00 51 THR A CA 18
ATOM 28503 C C . THR A 1 54 ? 21.908 1.749 -9.491 1.00 0.00 51 THR A C 18
ATOM 28504 O O . THR A 1 54 ? 21.394 1.507 -8.391 1.00 0.00 51 THR A O 18
ATOM 28515 N N . ALA A 1 55 ? 22.154 2.997 -9.940 1.00 0.00 52 ALA A N 18
ATOM 28516 C CA . ALA A 1 55 ? 21.851 4.216 -9.161 1.00 0.00 52 ALA A CA 18
ATOM 28517 C C . ALA A 1 55 ? 20.359 4.277 -8.778 1.00 0.00 52 ALA A C 18
ATOM 28518 O O . ALA A 1 55 ? 20.004 4.757 -7.687 1.00 0.00 52 ALA A O 18
ATOM 28525 N N . GLN A 1 56 ? 19.513 3.744 -9.685 1.00 0.00 53 GLN A N 18
ATOM 28526 C CA . GLN A 1 56 ? 18.071 3.610 -9.476 1.00 0.00 53 GLN A CA 18
ATOM 28527 C C . GLN A 1 56 ? 17.806 2.703 -8.263 1.00 0.00 53 GLN A C 18
ATOM 28528 O O . GLN A 1 56 ? 17.160 3.133 -7.322 1.00 0.00 53 GLN A O 18
ATOM 28542 N N . ASP A 1 57 ? 18.376 1.471 -8.291 1.00 0.00 54 ASP A N 18
ATOM 28543 C CA . ASP A 1 57 ? 18.175 0.437 -7.238 1.00 0.00 54 ASP A CA 18
ATOM 28544 C C . ASP A 1 57 ? 18.520 0.960 -5.837 1.00 0.00 54 ASP A C 18
ATOM 28545 O O . ASP A 1 57 ? 17.796 0.695 -4.876 1.00 0.00 54 ASP A O 18
ATOM 28554 N N . ILE A 1 58 ? 19.627 1.714 -5.754 1.00 0.00 55 ILE A N 18
ATOM 28555 C CA . ILE A 1 58 ? 20.159 2.240 -4.481 1.00 0.00 55 ILE A CA 18
ATOM 28556 C C . ILE A 1 58 ? 19.243 3.361 -3.929 1.00 0.00 55 ILE A C 18
ATOM 28557 O O . ILE A 1 58 ? 19.080 3.503 -2.709 1.00 0.00 55 ILE A O 18
ATOM 28573 N N . ALA A 1 59 ? 18.635 4.134 -4.855 1.00 0.00 56 ALA A N 18
ATOM 28574 C CA . ALA A 1 59 ? 17.663 5.199 -4.519 1.00 0.00 56 ALA A CA 18
ATOM 28575 C C . ALA A 1 59 ? 16.307 4.602 -4.073 1.00 0.00 56 ALA A C 18
ATOM 28576 O O . ALA A 1 59 ? 15.680 5.104 -3.134 1.00 0.00 56 ALA A O 18
ATOM 28583 N N . GLU A 1 60 ? 15.883 3.520 -4.759 1.00 0.00 57 GLU A N 18
ATOM 28584 C CA . GLU A 1 60 ? 14.620 2.804 -4.472 1.00 0.00 57 GLU A CA 18
ATOM 28585 C C . GLU A 1 60 ? 14.701 2.065 -3.129 1.00 0.00 57 GLU A C 18
ATOM 28586 O O . GLU A 1 60 ? 13.692 1.906 -2.439 1.00 0.00 57 GLU A O 18
ATOM 28598 N N . ALA A 1 61 ? 15.922 1.611 -2.810 1.00 0.00 58 ALA A N 18
ATOM 28599 C CA . ALA A 1 61 ? 16.223 0.744 -1.662 1.00 0.00 58 ALA A CA 18
ATOM 28600 C C . ALA A 1 61 ? 15.771 1.342 -0.313 1.00 0.00 58 ALA A C 18
ATOM 28601 O O . ALA A 1 61 ? 16.413 2.252 0.218 1.00 0.00 58 ALA A O 18
ATOM 28608 N N . THR A 1 62 ? 14.637 0.842 0.191 1.00 0.00 59 THR A N 18
ATOM 28609 C CA . THR A 1 62 ? 14.204 1.040 1.582 1.00 0.00 59 THR A CA 18
ATOM 28610 C C . THR A 1 62 ? 15.259 0.425 2.534 1.00 0.00 59 THR A C 18
ATOM 28611 O O . THR A 1 62 ? 15.599 1.002 3.573 1.00 0.00 59 THR A O 18
ATOM 28622 N N . ILE A 1 63 ? 15.792 -0.748 2.129 1.00 0.00 60 ILE A N 18
ATOM 28623 C CA . ILE A 1 63 ? 16.830 -1.488 2.889 1.00 0.00 60 ILE A CA 18
ATOM 28624 C C . ILE A 1 63 ? 18.040 -1.811 1.983 1.00 0.00 60 ILE A C 18
ATOM 28625 O O . ILE A 1 63 ? 17.864 -2.077 0.789 1.00 0.00 60 ILE A O 18
ATOM 28641 N N . ILE A 1 64 ? 19.268 -1.775 2.564 1.00 0.00 61 ILE A N 18
ATOM 28642 C CA . ILE A 1 64 ? 20.519 -2.207 1.890 1.00 0.00 61 ILE A CA 18
ATOM 28643 C C . ILE A 1 64 ? 21.329 -3.086 2.861 1.00 0.00 61 ILE A C 18
ATOM 28644 O O . ILE A 1 64 ? 21.684 -2.619 3.933 1.00 0.00 61 ILE A O 18
ATOM 28660 N N . ILE A 1 65 ? 21.612 -4.350 2.496 1.00 0.00 62 ILE A N 18
ATOM 28661 C CA . ILE A 1 65 ? 22.474 -5.242 3.313 1.00 0.00 62 ILE A CA 18
ATOM 28662 C C . ILE A 1 65 ? 23.814 -5.456 2.585 1.00 0.00 62 ILE A C 18
ATOM 28663 O O . ILE A 1 65 ? 23.818 -5.969 1.471 1.00 0.00 62 ILE A O 18
ATOM 28679 N N . HIS A 1 66 ? 24.946 -5.073 3.198 1.00 0.00 63 HIS A N 18
ATOM 28680 C CA . HIS A 1 66 ? 26.281 -5.463 2.686 1.00 0.00 63 HIS A CA 18
ATOM 28681 C C . HIS A 1 66 ? 26.718 -6.756 3.374 1.00 0.00 63 HIS A C 18
ATOM 28682 O O . HIS A 1 66 ? 27.412 -6.746 4.398 1.00 0.00 63 HIS A O 18
ATOM 28696 N N . SER A 1 67 ? 26.240 -7.864 2.810 1.00 0.00 64 SER A N 18
ATOM 28697 C CA . SER A 1 67 ? 26.593 -9.212 3.231 1.00 0.00 64 SER A CA 18
ATOM 28698 C C . SER A 1 67 ? 27.946 -9.586 2.626 1.00 0.00 64 SER A C 18
ATOM 28699 O O . SER A 1 67 ? 28.027 -10.183 1.546 1.00 0.00 64 SER A O 18
ATOM 28707 N N . VAL A 1 68 ? 29.024 -9.169 3.288 1.00 0.00 65 VAL A N 18
ATOM 28708 C CA . VAL A 1 68 ? 30.369 -9.249 2.711 1.00 0.00 65 VAL A CA 18
ATOM 28709 C C . VAL A 1 68 ? 31.363 -9.943 3.648 1.00 0.00 65 VAL A C 18
ATOM 28710 O O . VAL A 1 68 ? 31.152 -10.048 4.861 1.00 0.00 65 VAL A O 18
ATOM 28723 N N . ALA A 1 69 ? 32.413 -10.472 3.017 1.00 0.00 66 ALA A N 18
ATOM 28724 C CA . ALA A 1 69 ? 33.580 -11.082 3.671 1.00 0.00 66 ALA A CA 18
ATOM 28725 C C . ALA A 1 69 ? 34.799 -10.160 3.483 1.00 0.00 66 ALA A C 18
ATOM 28726 O O . ALA A 1 69 ? 35.777 -10.220 4.238 1.00 0.00 66 ALA A O 18
ATOM 28733 N N . VAL A 1 70 ? 34.705 -9.297 2.449 1.00 0.00 67 VAL A N 18
ATOM 28734 C CA . VAL A 1 70 ? 35.686 -8.254 2.115 1.00 0.00 67 VAL A CA 18
ATOM 28735 C C . VAL A 1 70 ? 34.919 -6.981 1.756 1.00 0.00 67 VAL A C 18
ATOM 28736 O O . VAL A 1 70 ? 33.802 -7.066 1.230 1.00 0.00 67 VAL A O 18
ATOM 28749 N N . THR A 1 71 ? 35.513 -5.806 2.048 1.00 0.00 68 THR A N 18
ATOM 28750 C CA . THR A 1 71 ? 34.927 -4.512 1.682 1.00 0.00 68 THR A CA 18
ATOM 28751 C C . THR A 1 71 ? 34.751 -4.448 0.145 1.00 0.00 68 THR A C 18
ATOM 28752 O O . THR A 1 71 ? 35.755 -4.514 -0.581 1.00 0.00 68 THR A O 18
ATOM 28763 N N . PRO A 1 72 ? 33.472 -4.353 -0.366 1.00 0.00 69 PRO A N 18
ATOM 28764 C CA . PRO A 1 72 ? 33.185 -4.361 -1.816 1.00 0.00 69 PRO A CA 18
ATOM 28765 C C . PRO A 1 72 ? 33.789 -3.133 -2.516 1.00 0.00 69 PRO A C 18
ATOM 28766 O O . PRO A 1 72 ? 33.949 -2.085 -1.896 1.00 0.00 69 PRO A O 18
ATOM 28777 N N . GLU A 1 73 ? 34.124 -3.286 -3.802 1.00 0.00 70 GLU A N 18
ATOM 28778 C CA . GLU A 1 73 ? 34.748 -2.216 -4.608 1.00 0.00 70 GLU A CA 18
ATOM 28779 C C . GLU A 1 73 ? 33.777 -1.028 -4.769 1.00 0.00 70 GLU A C 18
ATOM 28780 O O . GLU A 1 73 ? 34.169 0.139 -4.713 1.00 0.00 70 GLU A O 18
ATOM 28792 N N . ASP A 1 74 ? 32.489 -1.367 -4.904 1.00 0.00 71 ASP A N 18
ATOM 28793 C CA . ASP A 1 74 ? 31.401 -0.415 -5.202 1.00 0.00 71 ASP A CA 18
ATOM 28794 C C . ASP A 1 74 ? 30.751 0.136 -3.918 1.00 0.00 71 ASP A C 18
ATOM 28795 O O . ASP A 1 74 ? 29.712 0.790 -3.994 1.00 0.00 71 ASP A O 18
ATOM 28804 N N . ASN A 1 75 ? 31.404 -0.082 -2.751 1.00 0.00 72 ASN A N 18
ATOM 28805 C CA . ASN A 1 75 ? 30.901 0.341 -1.414 1.00 0.00 72 ASN A CA 18
ATOM 28806 C C . ASN A 1 75 ? 30.613 1.868 -1.352 1.00 0.00 72 ASN A C 18
ATOM 28807 O O . ASN A 1 75 ? 29.710 2.315 -0.639 1.00 0.00 72 ASN A O 18
ATOM 28818 N N . GLU A 1 76 ? 31.389 2.631 -2.147 1.00 0.00 73 GLU A N 18
ATOM 28819 C CA . GLU A 1 76 ? 31.295 4.103 -2.252 1.00 0.00 73 GLU A CA 18
ATOM 28820 C C . GLU A 1 76 ? 29.908 4.573 -2.760 1.00 0.00 73 GLU A C 18
ATOM 28821 O O . GLU A 1 76 ? 29.422 5.619 -2.351 1.00 0.00 73 GLU A O 18
ATOM 28833 N N . ARG A 1 77 ? 29.292 3.767 -3.644 1.00 0.00 74 ARG A N 18
ATOM 28834 C CA . ARG A 1 77 ? 27.948 4.018 -4.210 1.00 0.00 74 ARG A CA 18
ATOM 28835 C C . ARG A 1 77 ? 26.845 3.960 -3.130 1.00 0.00 74 ARG A C 18
ATOM 28836 O O . ARG A 1 77 ? 25.805 4.618 -3.234 1.00 0.00 74 ARG A O 18
ATOM 28857 N N . PHE A 1 78 ? 27.106 3.149 -2.103 1.00 0.00 75 PHE A N 18
ATOM 28858 C CA . PHE A 1 78 ? 26.154 2.860 -1.009 1.00 0.00 75 PHE A CA 18
ATOM 28859 C C . PHE A 1 78 ? 26.464 3.680 0.248 1.00 0.00 75 PHE A C 18
ATOM 28860 O O . PHE A 1 78 ? 25.647 3.733 1.170 1.00 0.00 75 PHE A O 18
ATOM 28877 N N . GLU A 1 79 ? 27.645 4.320 0.263 1.00 0.00 76 GLU A N 18
ATOM 28878 C CA . GLU A 1 79 ? 28.150 5.114 1.404 1.00 0.00 76 GLU A CA 18
ATOM 28879 C C . GLU A 1 79 ? 27.165 6.245 1.804 1.00 0.00 76 GLU A C 18
ATOM 28880 O O . GLU A 1 79 ? 27.000 6.550 2.991 1.00 0.00 76 GLU A O 18
ATOM 28892 N N . SER A 1 80 ? 26.496 6.825 0.790 1.00 0.00 77 SER A N 18
ATOM 28893 C CA . SER A 1 80 ? 25.538 7.938 0.965 1.00 0.00 77 SER A CA 18
ATOM 28894 C C . SER A 1 80 ? 24.202 7.476 1.591 1.00 0.00 77 SER A C 18
ATOM 28895 O O . SER A 1 80 ? 23.448 8.297 2.120 1.00 0.00 77 SER A O 18
ATOM 28903 N N . ARG A 1 81 ? 23.925 6.164 1.524 1.00 0.00 78 ARG A N 18
ATOM 28904 C CA . ARG A 1 81 ? 22.618 5.585 1.901 1.00 0.00 78 ARG A CA 18
ATOM 28905 C C . ARG A 1 81 ? 22.719 4.728 3.180 1.00 0.00 78 ARG A C 18
ATOM 28906 O O . ARG A 1 81 ? 23.814 4.496 3.705 1.00 0.00 78 ARG A O 18
ATOM 28927 N N . ASP A 1 82 ? 21.550 4.270 3.674 1.00 0.00 79 ASP A N 18
ATOM 28928 C CA . ASP A 1 82 ? 21.437 3.484 4.919 1.00 0.00 79 ASP A CA 18
ATOM 28929 C C . ASP A 1 82 ? 21.694 1.998 4.638 1.00 0.00 79 ASP A C 18
ATOM 28930 O O . ASP A 1 82 ? 20.810 1.269 4.153 1.00 0.00 79 ASP A O 18
ATOM 28939 N N . VAL A 1 83 ? 22.939 1.580 4.901 1.00 0.00 80 VAL A N 18
ATOM 28940 C CA . VAL A 1 83 ? 23.401 0.200 4.692 1.00 0.00 80 VAL A CA 18
ATOM 28941 C C . VAL A 1 83 ? 23.545 -0.526 6.046 1.00 0.00 80 VAL A C 18
ATOM 28942 O O . VAL A 1 83 ? 23.747 0.109 7.089 1.00 0.00 80 VAL A O 18
ATOM 28955 N N . TYR A 1 84 ? 23.405 -1.864 6.012 1.00 0.00 81 TYR A N 18
ATOM 28956 C CA . TYR A 1 84 ? 23.520 -2.748 7.177 1.00 0.00 81 TYR A CA 18
ATOM 28957 C C . TYR A 1 84 ? 24.594 -3.808 6.863 1.00 0.00 81 TYR A C 18
ATOM 28958 O O . TYR A 1 84 ? 24.300 -4.838 6.233 1.00 0.00 81 TYR A O 18
ATOM 28976 N N . GLU A 1 85 ? 25.859 -3.504 7.235 1.00 0.00 82 GLU A N 18
ATOM 28977 C CA . GLU A 1 85 ? 27.007 -4.385 6.962 1.00 0.00 82 GLU A CA 18
ATOM 28978 C C . GLU A 1 85 ? 27.030 -5.570 7.945 1.00 0.00 82 GLU A C 18
ATOM 28979 O O . GLU A 1 85 ? 26.978 -5.387 9.169 1.00 0.00 82 GLU A O 18
ATOM 28991 N N . ILE A 1 86 ? 27.096 -6.772 7.380 1.00 0.00 83 ILE A N 18
ATOM 28992 C CA . ILE A 1 86 ? 27.175 -8.053 8.107 1.00 0.00 83 ILE A CA 18
ATOM 28993 C C . ILE A 1 86 ? 28.232 -8.938 7.416 1.00 0.00 83 ILE A C 18
ATOM 28994 O O . ILE A 1 86 ? 28.859 -8.516 6.425 1.00 0.00 83 ILE A O 18
ATOM 29010 N N . THR A 1 87 ? 28.422 -10.163 7.925 1.00 0.00 84 THR A N 18
ATOM 29011 C CA . THR A 1 87 ? 29.216 -11.180 7.232 1.00 0.00 84 THR A CA 18
ATOM 29012 C C . THR A 1 87 ? 28.350 -11.895 6.192 1.00 0.00 84 THR A C 18
ATOM 29013 O O . THR A 1 87 ? 27.139 -12.065 6.377 1.00 0.00 84 THR A O 18
ATOM 29024 N N . LEU A 1 88 ? 28.997 -12.301 5.096 1.00 0.00 85 LEU A N 18
ATOM 29025 C CA . LEU A 1 88 ? 28.343 -13.018 3.987 1.00 0.00 85 LEU A CA 18
ATOM 29026 C C . LEU A 1 88 ? 27.852 -14.409 4.443 1.00 0.00 85 LEU A C 18
ATOM 29027 O O . LEU A 1 88 ? 26.862 -14.930 3.915 1.00 0.00 85 LEU A O 18
ATOM 29043 N N . GLN A 1 89 ? 28.548 -14.977 5.446 1.00 0.00 86 GLN A N 18
ATOM 29044 C CA . GLN A 1 89 ? 28.156 -16.237 6.096 1.00 0.00 86 GLN A CA 18
ATOM 29045 C C . GLN A 1 89 ? 26.787 -16.082 6.789 1.00 0.00 86 GLN A C 18
ATOM 29046 O O . GLN A 1 89 ? 25.912 -16.947 6.649 1.00 0.00 86 GLN A O 18
ATOM 29060 N N . ASP A 1 90 ? 26.618 -14.950 7.516 1.00 0.00 87 ASP A N 18
ATOM 29061 C CA . ASP A 1 90 ? 25.369 -14.615 8.240 1.00 0.00 87 ASP A CA 18
ATOM 29062 C C . ASP A 1 90 ? 24.187 -14.500 7.258 1.00 0.00 87 ASP A C 18
ATOM 29063 O O . ASP A 1 90 ? 23.058 -14.816 7.596 1.00 0.00 87 ASP A O 18
ATOM 29072 N N . ALA A 1 91 ? 24.488 -14.073 6.023 1.00 0.00 88 ALA A N 18
ATOM 29073 C CA . ALA A 1 91 ? 23.496 -13.919 4.938 1.00 0.00 88 ALA A CA 18
ATOM 29074 C C . ALA A 1 91 ? 22.954 -15.258 4.415 1.00 0.00 88 ALA A C 18
ATOM 29075 O O . ALA A 1 91 ? 21.890 -15.299 3.798 1.00 0.00 88 ALA A O 18
ATOM 29082 N N . ILE A 1 92 ? 23.712 -16.336 4.641 1.00 0.00 89 ILE A N 18
ATOM 29083 C CA . ILE A 1 92 ? 23.354 -17.693 4.194 1.00 0.00 89 ILE A CA 18
ATOM 29084 C C . ILE A 1 92 ? 22.512 -18.409 5.272 1.00 0.00 89 ILE A C 18
ATOM 29085 O O . ILE A 1 92 ? 21.524 -19.083 4.957 1.00 0.00 89 ILE A O 18
ATOM 29101 N N . LYS A 1 93 ? 22.910 -18.245 6.549 1.00 0.00 90 LYS A N 18
ATOM 29102 C CA . LYS A 1 93 ? 22.276 -18.951 7.691 1.00 0.00 90 LYS A CA 18
ATOM 29103 C C . LYS A 1 93 ? 21.139 -18.119 8.334 1.00 0.00 90 LYS A C 18
ATOM 29104 O O . LYS A 1 93 ? 20.038 -18.630 8.556 1.00 0.00 90 LYS A O 18
ATOM 29123 N N . ASN A 1 94 ? 21.412 -16.835 8.598 1.00 0.00 91 ASN A N 18
ATOM 29124 C CA . ASN A 1 94 ? 20.492 -15.929 9.343 1.00 0.00 91 ASN A CA 18
ATOM 29125 C C . ASN A 1 94 ? 19.683 -15.024 8.379 1.00 0.00 91 ASN A C 18
ATOM 29126 O O . ASN A 1 94 ? 19.126 -14.026 8.813 1.00 0.00 91 ASN A O 18
ATOM 29137 N N . ALA A 1 95 ? 19.600 -15.401 7.082 1.00 0.00 92 ALA A N 18
ATOM 29138 C CA . ALA A 1 95 ? 19.018 -14.554 5.998 1.00 0.00 92 ALA A CA 18
ATOM 29139 C C . ALA A 1 95 ? 17.677 -13.893 6.385 1.00 0.00 92 ALA A C 18
ATOM 29140 O O . ALA A 1 95 ? 17.568 -12.660 6.404 1.00 0.00 92 ALA A O 18
ATOM 29147 N N . ALA A 1 96 ? 16.690 -14.735 6.746 1.00 0.00 93 ALA A N 18
ATOM 29148 C CA . ALA A 1 96 ? 15.351 -14.283 7.166 1.00 0.00 93 ALA A CA 18
ATOM 29149 C C . ALA A 1 96 ? 15.439 -13.372 8.396 1.00 0.00 93 ALA A C 18
ATOM 29150 O O . ALA A 1 96 ? 14.741 -12.363 8.462 1.00 0.00 93 ALA A O 18
ATOM 29157 N N . GLY A 1 97 ? 16.356 -13.730 9.323 1.00 0.00 94 GLY A N 18
ATOM 29158 C CA . GLY A 1 97 ? 16.575 -12.991 10.562 1.00 0.00 94 GLY A CA 18
ATOM 29159 C C . GLY A 1 97 ? 17.037 -11.560 10.319 1.00 0.00 94 GLY A C 18
ATOM 29160 O O . GLY A 1 97 ? 16.488 -10.632 10.898 1.00 0.00 94 GLY A O 18
ATOM 29164 N N . ILE A 1 98 ? 18.020 -11.396 9.417 1.00 0.00 95 ILE A N 18
ATOM 29165 C CA . ILE A 1 98 ? 18.601 -10.088 9.053 1.00 0.00 95 ILE A CA 18
ATOM 29166 C C . ILE A 1 98 ? 17.507 -9.148 8.536 1.00 0.00 95 ILE A C 18
ATOM 29167 O O . ILE A 1 98 ? 17.281 -8.078 9.112 1.00 0.00 95 ILE A O 18
ATOM 29183 N N . ILE A 1 99 ? 16.809 -9.597 7.462 1.00 0.00 96 ILE A N 18
ATOM 29184 C CA . ILE A 1 99 ? 15.777 -8.797 6.790 1.00 0.00 96 ILE A CA 18
ATOM 29185 C C . ILE A 1 99 ? 14.672 -8.387 7.786 1.00 0.00 96 ILE A C 18
ATOM 29186 O O . ILE A 1 99 ? 14.396 -7.200 7.899 1.00 0.00 96 ILE A O 18
ATOM 29202 N N . LYS A 1 100 ? 14.091 -9.368 8.536 1.00 0.00 97 LYS A N 18
ATOM 29203 C CA . LYS A 1 100 ? 12.943 -9.110 9.461 1.00 0.00 97 LYS A CA 18
ATOM 29204 C C . LYS A 1 100 ? 13.302 -8.113 10.577 1.00 0.00 97 LYS A C 18
ATOM 29205 O O . LYS A 1 100 ? 12.438 -7.364 11.044 1.00 0.00 97 LYS A O 18
ATOM 29224 N N . GLU A 1 101 ? 14.583 -8.137 11.000 1.00 0.00 98 GLU A N 18
ATOM 29225 C CA . GLU A 1 101 ? 15.121 -7.205 12.011 1.00 0.00 98 GLU A CA 18
ATOM 29226 C C . GLU A 1 101 ? 15.096 -5.772 11.473 1.00 0.00 98 GLU A C 18
ATOM 29227 O O . GLU A 1 101 ? 14.783 -4.825 12.205 1.00 0.00 98 GLU A O 18
ATOM 29239 N N . ILE A 1 102 ? 15.385 -5.627 10.168 1.00 0.00 99 ILE A N 18
ATOM 29240 C CA . ILE A 1 102 ? 15.422 -4.313 9.514 1.00 0.00 99 ILE A CA 18
ATOM 29241 C C . ILE A 1 102 ? 13.991 -3.855 9.181 1.00 0.00 99 ILE A C 18
ATOM 29242 O O . ILE A 1 102 ? 13.694 -2.657 9.214 1.00 0.00 99 ILE A O 18
ATOM 29258 N N . GLU A 1 103 ? 13.112 -4.833 8.888 1.00 0.00 100 GLU A N 18
ATOM 29259 C CA . GLU A 1 103 ? 11.690 -4.585 8.602 1.00 0.00 100 GLU A CA 18
ATOM 29260 C C . GLU A 1 103 ? 11.013 -3.912 9.790 1.00 0.00 100 GLU A C 18
ATOM 29261 O O . GLU A 1 103 ? 10.351 -2.897 9.621 1.00 0.00 100 GLU A O 18
ATOM 29273 N N . GLU A 1 104 ? 11.196 -4.498 10.991 1.00 0.00 101 GLU A N 18
ATOM 29274 C CA . GLU A 1 104 ? 10.555 -3.996 12.219 1.00 0.00 101 GLU A CA 18
ATOM 29275 C C . GLU A 1 104 ? 11.144 -2.641 12.635 1.00 0.00 101 GLU A C 18
ATOM 29276 O O . GLU A 1 104 ? 10.406 -1.777 13.093 1.00 0.00 101 GLU A O 18
ATOM 29288 N N . MET A 1 105 ? 12.471 -2.456 12.445 1.00 0.00 102 MET A N 18
ATOM 29289 C CA . MET A 1 105 ? 13.142 -1.170 12.735 1.00 0.00 102 MET A CA 18
ATOM 29290 C C . MET A 1 105 ? 12.540 -0.045 11.870 1.00 0.00 102 MET A C 18
ATOM 29291 O O . MET A 1 105 ? 12.049 0.957 12.399 1.00 0.00 102 MET A O 18
ATOM 29305 N N . ILE A 1 106 ? 12.521 -0.264 10.546 1.00 0.00 103 ILE A N 18
ATOM 29306 C CA . ILE A 1 106 ? 12.014 0.719 9.570 1.00 0.00 103 ILE A CA 18
ATOM 29307 C C . ILE A 1 106 ? 10.495 0.924 9.712 1.00 0.00 103 ILE A C 18
ATOM 29308 O O . ILE A 1 106 ? 10.012 2.052 9.582 1.00 0.00 103 ILE A O 18
ATOM 29324 N N . ALA A 1 107 ? 9.759 -0.155 10.036 1.00 0.00 104 ALA A N 18
ATOM 29325 C CA . ALA A 1 107 ? 8.295 -0.103 10.230 1.00 0.00 104 ALA A CA 18
ATOM 29326 C C . ALA A 1 107 ? 7.947 0.735 11.468 1.00 0.00 104 ALA A C 18
ATOM 29327 O O . ALA A 1 107 ? 6.987 1.490 11.458 1.00 0.00 104 ALA A O 18
ATOM 29334 N N . SER A 1 108 ? 8.780 0.632 12.512 1.00 0.00 105 SER A N 18
ATOM 29335 C CA . SER A 1 108 ? 8.516 1.270 13.812 1.00 0.00 105 SER A CA 18
ATOM 29336 C C . SER A 1 108 ? 8.873 2.770 13.785 1.00 0.00 105 SER A C 18
ATOM 29337 O O . SER A 1 108 ? 8.290 3.560 14.535 1.00 0.00 105 SER A O 18
ATOM 29345 N N . GLU A 1 109 ? 9.827 3.159 12.914 1.00 0.00 106 GLU A N 18
ATOM 29346 C CA . GLU A 1 109 ? 10.218 4.579 12.747 1.00 0.00 106 GLU A CA 18
ATOM 29347 C C . GLU A 1 109 ? 9.302 5.308 11.734 1.00 0.00 106 GLU A C 18
ATOM 29348 O O . GLU A 1 109 ? 9.027 6.498 11.902 1.00 0.00 106 GLU A O 18
ATOM 29360 N N . GLN A 1 110 ? 8.816 4.600 10.693 1.00 0.00 107 GLN A N 18
ATOM 29361 C CA . GLN A 1 110 ? 7.942 5.224 9.664 1.00 0.00 107 GLN A CA 18
ATOM 29362 C C . GLN A 1 110 ? 6.485 5.326 10.158 1.00 0.00 107 GLN A C 18
ATOM 29363 O O . GLN A 1 110 ? 5.752 6.235 9.758 1.00 0.00 107 GLN A O 18
ATOM 29377 N N . GLN A 1 111 ? 6.064 4.380 11.023 1.00 0.00 108 GLN A N 18
ATOM 29378 C CA . GLN A 1 111 ? 4.725 4.405 11.642 1.00 0.00 108 GLN A CA 18
ATOM 29379 C C . GLN A 1 111 ? 4.817 5.153 12.991 1.00 0.00 108 GLN A C 18
ATOM 29380 O O . GLN A 1 111 ? 5.334 4.573 13.968 1.00 0.00 108 GLN A O 18
ATOM 29395 N N . MET A 1 4 ? 3.937 1.756 -0.124 1.00 0.00 1 MET A N 19
ATOM 29396 C CA . MET A 1 4 ? 3.701 0.329 0.207 1.00 0.00 1 MET A CA 19
ATOM 29397 C C . MET A 1 4 ? 4.575 -0.572 -0.680 1.00 0.00 1 MET A C 19
ATOM 29398 O O . MET A 1 4 ? 5.112 -1.585 -0.213 1.00 0.00 1 MET A O 19
ATOM 29412 N N . SER A 1 5 ? 4.699 -0.201 -1.970 1.00 0.00 2 SER A N 19
ATOM 29413 C CA . SER A 1 5 ? 5.638 -0.844 -2.896 1.00 0.00 2 SER A CA 19
ATOM 29414 C C . SER A 1 5 ? 7.053 -0.325 -2.590 1.00 0.00 2 SER A C 19
ATOM 29415 O O . SER A 1 5 ? 7.438 0.764 -3.028 1.00 0.00 2 SER A O 19
ATOM 29423 N N . LYS A 1 6 ? 7.782 -1.090 -1.763 1.00 0.00 3 LYS A N 19
ATOM 29424 C CA . LYS A 1 6 ? 9.162 -0.773 -1.348 1.00 0.00 3 LYS A CA 19
ATOM 29425 C C . LYS A 1 6 ? 10.170 -1.636 -2.134 1.00 0.00 3 LYS A C 19
ATOM 29426 O O . LYS A 1 6 ? 9.788 -2.489 -2.965 1.00 0.00 3 LYS A O 19
ATOM 29445 N N . LYS A 1 7 ? 11.460 -1.417 -1.855 1.00 0.00 4 LYS A N 19
ATOM 29446 C CA . LYS A 1 7 ? 12.548 -2.089 -2.581 1.00 0.00 4 LYS A CA 19
ATOM 29447 C C . LYS A 1 7 ? 13.699 -2.397 -1.598 1.00 0.00 4 LYS A C 19
ATOM 29448 O O . LYS A 1 7 ? 14.012 -1.597 -0.718 1.00 0.00 4 LYS A O 19
ATOM 29467 N N . LEU A 1 8 ? 14.305 -3.576 -1.756 1.00 0.00 5 LEU A N 19
ATOM 29468 C CA . LEU A 1 8 ? 15.460 -4.023 -0.971 1.00 0.00 5 LEU A CA 19
ATOM 29469 C C . LEU A 1 8 ? 16.544 -4.422 -1.951 1.00 0.00 5 LEU A C 19
ATOM 29470 O O . LEU A 1 8 ? 16.268 -5.058 -2.974 1.00 0.00 5 LEU A O 19
ATOM 29486 N N . ILE A 1 9 ? 17.768 -4.029 -1.656 1.00 0.00 6 ILE A N 19
ATOM 29487 C CA . ILE A 1 9 ? 18.938 -4.466 -2.408 1.00 0.00 6 ILE A CA 19
ATOM 29488 C C . ILE A 1 9 ? 19.973 -4.995 -1.415 1.00 0.00 6 ILE A C 19
ATOM 29489 O O . ILE A 1 9 ? 19.889 -4.720 -0.209 1.00 0.00 6 ILE A O 19
ATOM 29505 N N . ALA A 1 10 ? 20.926 -5.767 -1.919 1.00 0.00 7 ALA A N 19
ATOM 29506 C CA . ALA A 1 10 ? 22.030 -6.286 -1.109 1.00 0.00 7 ALA A CA 19
ATOM 29507 C C . ALA A 1 10 ? 23.285 -6.409 -1.963 1.00 0.00 7 ALA A C 19
ATOM 29508 O O . ALA A 1 10 ? 23.233 -6.305 -3.191 1.00 0.00 7 ALA A O 19
ATOM 29515 N N . LEU A 1 11 ? 24.411 -6.631 -1.298 1.00 0.00 8 LEU A N 19
ATOM 29516 C CA . LEU A 1 11 ? 25.709 -6.773 -1.942 1.00 0.00 8 LEU A CA 19
ATOM 29517 C C . LEU A 1 11 ? 26.431 -7.913 -1.239 1.00 0.00 8 LEU A C 19
ATOM 29518 O O . LEU A 1 11 ? 26.749 -7.813 -0.053 1.00 0.00 8 LEU A O 19
ATOM 29534 N N . CYS A 1 12 ? 26.666 -8.996 -1.978 1.00 0.00 9 CYS A N 19
ATOM 29535 C CA . CYS A 1 12 ? 27.383 -10.162 -1.480 1.00 0.00 9 CYS A CA 19
ATOM 29536 C C . CYS A 1 12 ? 28.789 -10.190 -2.106 1.00 0.00 9 CYS A C 19
ATOM 29537 O O . CYS A 1 12 ? 28.922 -10.465 -3.285 1.00 0.00 9 CYS A O 19
ATOM 29545 N N . ALA A 1 13 ? 29.832 -9.887 -1.301 1.00 0.00 10 ALA A N 19
ATOM 29546 C CA . ALA A 1 13 ? 31.239 -9.819 -1.786 1.00 0.00 10 ALA A CA 19
ATOM 29547 C C . ALA A 1 13 ? 32.157 -10.723 -0.941 1.00 0.00 10 ALA A C 19
ATOM 29548 O O . ALA A 1 13 ? 32.231 -10.576 0.287 1.00 0.00 10 ALA A O 19
ATOM 29555 N N . CYS A 1 14 ? 32.847 -11.666 -1.610 1.00 0.00 11 CYS A N 19
ATOM 29556 C CA . CYS A 1 14 ? 33.801 -12.593 -0.968 1.00 0.00 11 CYS A CA 19
ATOM 29557 C C . CYS A 1 14 ? 35.043 -12.812 -1.853 1.00 0.00 11 CYS A C 19
ATOM 29558 O O . CYS A 1 14 ? 34.935 -12.834 -3.084 1.00 0.00 11 CYS A O 19
ATOM 29566 N N . PRO A 1 15 ? 36.247 -13.016 -1.216 1.00 0.00 12 PRO A N 19
ATOM 29567 C CA . PRO A 1 15 ? 37.527 -13.229 -1.931 1.00 0.00 12 PRO A CA 19
ATOM 29568 C C . PRO A 1 15 ? 37.742 -14.714 -2.316 1.00 0.00 12 PRO A C 19
ATOM 29569 O O . PRO A 1 15 ? 38.763 -15.077 -2.901 1.00 0.00 12 PRO A O 19
ATOM 29580 N N . MET A 1 16 ? 36.750 -15.556 -1.965 1.00 0.00 13 MET A N 19
ATOM 29581 C CA . MET A 1 16 ? 36.755 -17.003 -2.240 1.00 0.00 13 MET A CA 19
ATOM 29582 C C . MET A 1 16 ? 36.146 -17.294 -3.619 1.00 0.00 13 MET A C 19
ATOM 29583 O O . MET A 1 16 ? 36.457 -18.317 -4.246 1.00 0.00 13 MET A O 19
ATOM 29597 N N . GLY A 1 17 ? 35.267 -16.386 -4.076 1.00 0.00 14 GLY A N 19
ATOM 29598 C CA . GLY A 1 17 ? 34.605 -16.513 -5.377 1.00 0.00 14 GLY A CA 19
ATOM 29599 C C . GLY A 1 17 ? 33.120 -16.195 -5.316 1.00 0.00 14 GLY A C 19
ATOM 29600 O O . GLY A 1 17 ? 32.564 -15.960 -4.229 1.00 0.00 14 GLY A O 19
ATOM 29604 N N . LEU A 1 18 ? 32.462 -16.233 -6.496 1.00 0.00 15 LEU A N 19
ATOM 29605 C CA . LEU A 1 18 ? 31.025 -15.943 -6.622 1.00 0.00 15 LEU A CA 19
ATOM 29606 C C . LEU A 1 18 ? 30.146 -17.100 -6.120 1.00 0.00 15 LEU A C 19
ATOM 29607 O O . LEU A 1 18 ? 28.952 -16.906 -5.927 1.00 0.00 15 LEU A O 19
ATOM 29623 N N . ALA A 1 19 ? 30.728 -18.290 -5.913 1.00 0.00 16 ALA A N 19
ATOM 29624 C CA . ALA A 1 19 ? 29.986 -19.447 -5.375 1.00 0.00 16 ALA A CA 19
ATOM 29625 C C . ALA A 1 19 ? 29.413 -19.131 -3.973 1.00 0.00 16 ALA A C 19
ATOM 29626 O O . ALA A 1 19 ? 28.215 -19.354 -3.699 1.00 0.00 16 ALA A O 19
ATOM 29633 N N . HIS A 1 20 ? 30.271 -18.547 -3.112 1.00 0.00 17 HIS A N 19
ATOM 29634 C CA . HIS A 1 20 ? 29.899 -18.165 -1.734 1.00 0.00 17 HIS A CA 19
ATOM 29635 C C . HIS A 1 20 ? 28.831 -17.051 -1.772 1.00 0.00 17 HIS A C 19
ATOM 29636 O O . HIS A 1 20 ? 27.818 -17.111 -1.055 1.00 0.00 17 HIS A O 19
ATOM 29651 N N . THR A 1 21 ? 29.059 -16.068 -2.670 1.00 0.00 18 THR A N 19
ATOM 29652 C CA . THR A 1 21 ? 28.200 -14.882 -2.813 1.00 0.00 18 THR A CA 19
ATOM 29653 C C . THR A 1 21 ? 26.788 -15.263 -3.317 1.00 0.00 18 THR A C 19
ATOM 29654 O O . THR A 1 21 ? 25.808 -14.652 -2.909 1.00 0.00 18 THR A O 19
ATOM 29665 N N . PHE A 1 22 ? 26.713 -16.277 -4.210 1.00 0.00 19 PHE A N 19
ATOM 29666 C CA . PHE A 1 22 ? 25.438 -16.749 -4.804 1.00 0.00 19 PHE A CA 19
ATOM 29667 C C . PHE A 1 22 ? 24.573 -17.476 -3.765 1.00 0.00 19 PHE A C 19
ATOM 29668 O O . PHE A 1 22 ? 23.347 -17.427 -3.848 1.00 0.00 19 PHE A O 19
ATOM 29685 N N . MET A 1 23 ? 25.213 -18.171 -2.801 1.00 0.00 20 MET A N 19
ATOM 29686 C CA . MET A 1 23 ? 24.477 -18.825 -1.690 1.00 0.00 20 MET A CA 19
ATOM 29687 C C . MET A 1 23 ? 23.832 -17.771 -0.766 1.00 0.00 20 MET A C 19
ATOM 29688 O O . MET A 1 23 ? 22.704 -17.952 -0.284 1.00 0.00 20 MET A O 19
ATOM 29702 N N . ALA A 1 24 ? 24.564 -16.660 -0.548 1.00 0.00 21 ALA A N 19
ATOM 29703 C CA . ALA A 1 24 ? 24.052 -15.488 0.195 1.00 0.00 21 ALA A CA 19
ATOM 29704 C C . ALA A 1 24 ? 22.944 -14.775 -0.597 1.00 0.00 21 ALA A C 19
ATOM 29705 O O . ALA A 1 24 ? 21.949 -14.344 -0.025 1.00 0.00 21 ALA A O 19
ATOM 29712 N N . ALA A 1 25 ? 23.139 -14.689 -1.923 1.00 0.00 22 ALA A N 19
ATOM 29713 C CA . ALA A 1 25 ? 22.203 -14.024 -2.844 1.00 0.00 22 ALA A CA 19
ATOM 29714 C C . ALA A 1 25 ? 20.872 -14.781 -2.902 1.00 0.00 22 ALA A C 19
ATOM 29715 O O . ALA A 1 25 ? 19.810 -14.168 -2.919 1.00 0.00 22 ALA A O 19
ATOM 29722 N N . GLN A 1 26 ? 20.957 -16.120 -2.917 1.00 0.00 23 GLN A N 19
ATOM 29723 C CA . GLN A 1 26 ? 19.786 -17.010 -2.922 1.00 0.00 23 GLN A CA 19
ATOM 29724 C C . GLN A 1 26 ? 18.963 -16.785 -1.648 1.00 0.00 23 GLN A C 19
ATOM 29725 O O . GLN A 1 26 ? 17.762 -16.501 -1.708 1.00 0.00 23 GLN A O 19
ATOM 29739 N N . ALA A 1 27 ? 19.663 -16.844 -0.512 1.00 0.00 24 ALA A N 19
ATOM 29740 C CA . ALA A 1 27 ? 19.059 -16.778 0.817 1.00 0.00 24 ALA A CA 19
ATOM 29741 C C . ALA A 1 27 ? 18.378 -15.413 1.092 1.00 0.00 24 ALA A C 19
ATOM 29742 O O . ALA A 1 27 ? 17.222 -15.372 1.543 1.00 0.00 24 ALA A O 19
ATOM 29749 N N . LEU A 1 28 ? 19.101 -14.310 0.806 1.00 0.00 25 LEU A N 19
ATOM 29750 C CA . LEU A 1 28 ? 18.595 -12.929 0.998 1.00 0.00 25 LEU A CA 19
ATOM 29751 C C . LEU A 1 28 ? 17.427 -12.616 0.052 1.00 0.00 25 LEU A C 19
ATOM 29752 O O . LEU A 1 28 ? 16.539 -11.831 0.405 1.00 0.00 25 LEU A O 19
ATOM 29768 N N . GLU A 1 29 ? 17.461 -13.208 -1.159 1.00 0.00 26 GLU A N 19
ATOM 29769 C CA . GLU A 1 29 ? 16.398 -13.021 -2.158 1.00 0.00 26 GLU A CA 19
ATOM 29770 C C . GLU A 1 29 ? 15.081 -13.596 -1.635 1.00 0.00 26 GLU A C 19
ATOM 29771 O O . GLU A 1 29 ? 14.080 -12.881 -1.573 1.00 0.00 26 GLU A O 19
ATOM 29783 N N . GLU A 1 30 ? 15.132 -14.870 -1.193 1.00 0.00 27 GLU A N 19
ATOM 29784 C CA . GLU A 1 30 ? 13.964 -15.591 -0.638 1.00 0.00 27 GLU A CA 19
ATOM 29785 C C . GLU A 1 30 ? 13.334 -14.792 0.517 1.00 0.00 27 GLU A C 19
ATOM 29786 O O . GLU A 1 30 ? 12.134 -14.533 0.519 1.00 0.00 27 GLU A O 19
ATOM 29798 N N . ALA A 1 31 ? 14.203 -14.351 1.440 1.00 0.00 28 ALA A N 19
ATOM 29799 C CA . ALA A 1 31 ? 13.827 -13.601 2.655 1.00 0.00 28 ALA A CA 19
ATOM 29800 C C . ALA A 1 31 ? 13.108 -12.278 2.317 1.00 0.00 28 ALA A C 19
ATOM 29801 O O . ALA A 1 31 ? 12.059 -11.950 2.892 1.00 0.00 28 ALA A O 19
ATOM 29808 N N . ALA A 1 32 ? 13.700 -11.536 1.375 1.00 0.00 29 ALA A N 19
ATOM 29809 C CA . ALA A 1 32 ? 13.161 -10.250 0.890 1.00 0.00 29 ALA A CA 19
ATOM 29810 C C . ALA A 1 32 ? 11.837 -10.411 0.107 1.00 0.00 29 ALA A C 19
ATOM 29811 O O . ALA A 1 32 ? 10.996 -9.501 0.099 1.00 0.00 29 ALA A O 19
ATOM 29818 N N . VAL A 1 33 ? 11.646 -11.577 -0.533 1.00 0.00 30 VAL A N 19
ATOM 29819 C CA . VAL A 1 33 ? 10.410 -11.880 -1.289 1.00 0.00 30 VAL A CA 19
ATOM 29820 C C . VAL A 1 33 ? 9.249 -12.115 -0.304 1.00 0.00 30 VAL A C 19
ATOM 29821 O O . VAL A 1 33 ? 8.116 -11.668 -0.534 1.00 0.00 30 VAL A O 19
ATOM 29834 N N . GLU A 1 34 ? 9.583 -12.774 0.808 1.00 0.00 31 GLU A N 19
ATOM 29835 C CA . GLU A 1 34 ? 8.663 -13.048 1.926 1.00 0.00 31 GLU A CA 19
ATOM 29836 C C . GLU A 1 34 ? 8.270 -11.747 2.662 1.00 0.00 31 GLU A C 19
ATOM 29837 O O . GLU A 1 34 ? 7.206 -11.672 3.281 1.00 0.00 31 GLU A O 19
ATOM 29849 N N . ALA A 1 35 ? 9.148 -10.731 2.571 1.00 0.00 32 ALA A N 19
ATOM 29850 C CA . ALA A 1 35 ? 8.923 -9.396 3.156 1.00 0.00 32 ALA A CA 19
ATOM 29851 C C . ALA A 1 35 ? 8.018 -8.515 2.263 1.00 0.00 32 ALA A C 19
ATOM 29852 O O . ALA A 1 35 ? 7.607 -7.417 2.668 1.00 0.00 32 ALA A O 19
ATOM 29859 N N . GLY A 1 36 ? 7.743 -8.998 1.036 1.00 0.00 33 GLY A N 19
ATOM 29860 C CA . GLY A 1 36 ? 6.681 -8.440 0.183 1.00 0.00 33 GLY A CA 19
ATOM 29861 C C . GLY A 1 36 ? 7.125 -7.355 -0.789 1.00 0.00 33 GLY A C 19
ATOM 29862 O O . GLY A 1 36 ? 6.286 -6.802 -1.505 1.00 0.00 33 GLY A O 19
ATOM 29866 N N . TYR A 1 37 ? 8.428 -7.047 -0.827 1.00 0.00 34 TYR A N 19
ATOM 29867 C CA . TYR A 1 37 ? 8.989 -6.008 -1.735 1.00 0.00 34 TYR A CA 19
ATOM 29868 C C . TYR A 1 37 ? 9.918 -6.618 -2.791 1.00 0.00 34 TYR A C 19
ATOM 29869 O O . TYR A 1 37 ? 10.135 -7.840 -2.803 1.00 0.00 34 TYR A O 19
ATOM 29887 N N . GLU A 1 38 ? 10.451 -5.749 -3.677 1.00 0.00 35 GLU A N 19
ATOM 29888 C CA . GLU A 1 38 ? 11.393 -6.171 -4.727 1.00 0.00 35 GLU A CA 19
ATOM 29889 C C . GLU A 1 38 ? 12.781 -6.407 -4.103 1.00 0.00 35 GLU A C 19
ATOM 29890 O O . GLU A 1 38 ? 13.105 -5.817 -3.067 1.00 0.00 35 GLU A O 19
ATOM 29902 N N . VAL A 1 39 ? 13.587 -7.275 -4.733 1.00 0.00 36 VAL A N 19
ATOM 29903 C CA . VAL A 1 39 ? 14.954 -7.580 -4.276 1.00 0.00 36 VAL A CA 19
ATOM 29904 C C . VAL A 1 39 ? 15.921 -7.620 -5.474 1.00 0.00 36 VAL A C 19
ATOM 29905 O O . VAL A 1 39 ? 15.570 -8.118 -6.554 1.00 0.00 36 VAL A O 19
ATOM 29918 N N . LYS A 1 40 ? 17.123 -7.050 -5.280 1.00 0.00 37 LYS A N 19
ATOM 29919 C CA . LYS A 1 40 ? 18.206 -7.082 -6.273 1.00 0.00 37 LYS A CA 19
ATOM 29920 C C . LYS A 1 40 ? 19.554 -7.135 -5.536 1.00 0.00 37 LYS A C 19
ATOM 29921 O O . LYS A 1 40 ? 19.846 -6.261 -4.728 1.00 0.00 37 LYS A O 19
ATOM 29940 N N . ILE A 1 41 ? 20.364 -8.164 -5.796 1.00 0.00 38 ILE A N 19
ATOM 29941 C CA . ILE A 1 41 ? 21.622 -8.410 -5.055 1.00 0.00 38 ILE A CA 19
ATOM 29942 C C . ILE A 1 41 ? 22.842 -8.458 -5.998 1.00 0.00 38 ILE A C 19
ATOM 29943 O O . ILE A 1 41 ? 22.963 -9.380 -6.801 1.00 0.00 38 ILE A O 19
ATOM 29959 N N . GLU A 1 42 ? 23.740 -7.462 -5.872 1.00 0.00 39 GLU A N 19
ATOM 29960 C CA . GLU A 1 42 ? 25.015 -7.411 -6.614 1.00 0.00 39 GLU A CA 19
ATOM 29961 C C . GLU A 1 42 ? 26.057 -8.299 -5.914 1.00 0.00 39 GLU A C 19
ATOM 29962 O O . GLU A 1 42 ? 26.528 -7.984 -4.819 1.00 0.00 39 GLU A O 19
ATOM 29974 N N . THR A 1 43 ? 26.364 -9.441 -6.531 1.00 0.00 40 THR A N 19
ATOM 29975 C CA . THR A 1 43 ? 27.395 -10.356 -6.053 1.00 0.00 40 THR A CA 19
ATOM 29976 C C . THR A 1 43 ? 28.761 -9.974 -6.650 1.00 0.00 40 THR A C 19
ATOM 29977 O O . THR A 1 43 ? 28.984 -10.128 -7.853 1.00 0.00 40 THR A O 19
ATOM 29988 N N . GLN A 1 44 ? 29.656 -9.446 -5.806 1.00 0.00 41 GLN A N 19
ATOM 29989 C CA . GLN A 1 44 ? 31.018 -9.063 -6.203 1.00 0.00 41 GLN A CA 19
ATOM 29990 C C . GLN A 1 44 ? 32.054 -10.088 -5.723 1.00 0.00 41 GLN A C 19
ATOM 29991 O O . GLN A 1 44 ? 31.828 -10.842 -4.770 1.00 0.00 41 GLN A O 19
ATOM 30005 N N . GLY A 1 45 ? 33.178 -10.114 -6.437 1.00 0.00 42 GLY A N 19
ATOM 30006 C CA . GLY A 1 45 ? 34.348 -10.889 -6.061 1.00 0.00 42 GLY A CA 19
ATOM 30007 C C . GLY A 1 45 ? 35.443 -10.732 -7.100 1.00 0.00 42 GLY A C 19
ATOM 30008 O O . GLY A 1 45 ? 35.194 -10.205 -8.194 1.00 0.00 42 GLY A O 19
ATOM 30012 N N . ALA A 1 46 ? 36.665 -11.184 -6.770 1.00 0.00 43 ALA A N 19
ATOM 30013 C CA . ALA A 1 46 ? 37.787 -11.217 -7.738 1.00 0.00 43 ALA A CA 19
ATOM 30014 C C . ALA A 1 46 ? 37.498 -12.247 -8.856 1.00 0.00 43 ALA A C 19
ATOM 30015 O O . ALA A 1 46 ? 38.103 -12.201 -9.927 1.00 0.00 43 ALA A O 19
ATOM 30022 N N . ASP A 1 47 ? 36.569 -13.174 -8.563 1.00 0.00 44 ASP A N 19
ATOM 30023 C CA . ASP A 1 47 ? 36.006 -14.129 -9.534 1.00 0.00 44 ASP A CA 19
ATOM 30024 C C . ASP A 1 47 ? 35.208 -13.390 -10.634 1.00 0.00 44 ASP A C 19
ATOM 30025 O O . ASP A 1 47 ? 35.298 -13.730 -11.818 1.00 0.00 44 ASP A O 19
ATOM 30034 N N . GLY A 1 48 ? 34.448 -12.367 -10.207 1.00 0.00 45 GLY A N 19
ATOM 30035 C CA . GLY A 1 48 ? 33.632 -11.552 -11.110 1.00 0.00 45 GLY A CA 19
ATOM 30036 C C . GLY A 1 48 ? 32.564 -10.763 -10.365 1.00 0.00 45 GLY A C 19
ATOM 30037 O O . GLY A 1 48 ? 32.509 -10.794 -9.132 1.00 0.00 45 GLY A O 19
ATOM 30041 N N . ILE A 1 49 ? 31.723 -10.040 -11.117 1.00 0.00 46 ILE A N 19
ATOM 30042 C CA . ILE A 1 49 ? 30.573 -9.277 -10.574 1.00 0.00 46 ILE A CA 19
ATOM 30043 C C . ILE A 1 49 ? 29.309 -9.647 -11.375 1.00 0.00 46 ILE A C 19
ATOM 30044 O O . ILE A 1 49 ? 29.337 -9.677 -12.608 1.00 0.00 46 ILE A O 19
ATOM 30060 N N . GLN A 1 50 ? 28.205 -9.905 -10.652 1.00 0.00 47 GLN A N 19
ATOM 30061 C CA . GLN A 1 50 ? 26.953 -10.434 -11.220 1.00 0.00 47 GLN A CA 19
ATOM 30062 C C . GLN A 1 50 ? 25.736 -9.763 -10.555 1.00 0.00 47 GLN A C 19
ATOM 30063 O O . GLN A 1 50 ? 25.802 -9.374 -9.387 1.00 0.00 47 GLN A O 19
ATOM 30077 N N . ASN A 1 51 ? 24.639 -9.643 -11.340 1.00 0.00 48 ASN A N 19
ATOM 30078 C CA . ASN A 1 51 ? 23.331 -9.083 -10.908 1.00 0.00 48 ASN A CA 19
ATOM 30079 C C . ASN A 1 51 ? 23.512 -7.641 -10.371 1.00 0.00 48 ASN A C 19
ATOM 30080 O O . ASN A 1 51 ? 22.794 -7.196 -9.456 1.00 0.00 48 ASN A O 19
ATOM 30091 N N . ARG A 1 52 ? 24.469 -6.922 -10.998 1.00 0.00 49 ARG A N 19
ATOM 30092 C CA . ARG A 1 52 ? 24.950 -5.612 -10.557 1.00 0.00 49 ARG A CA 19
ATOM 30093 C C . ARG A 1 52 ? 23.824 -4.569 -10.454 1.00 0.00 49 ARG A C 19
ATOM 30094 O O . ARG A 1 52 ? 23.007 -4.414 -11.365 1.00 0.00 49 ARG A O 19
ATOM 30115 N N . LEU A 1 53 ? 23.822 -3.889 -9.308 1.00 0.00 50 LEU A N 19
ATOM 30116 C CA . LEU A 1 53 ? 22.905 -2.805 -8.968 1.00 0.00 50 LEU A CA 19
ATOM 30117 C C . LEU A 1 53 ? 23.247 -1.531 -9.751 1.00 0.00 50 LEU A C 19
ATOM 30118 O O . LEU A 1 53 ? 24.409 -1.286 -10.096 1.00 0.00 50 LEU A O 19
ATOM 30134 N N . THR A 1 54 ? 22.216 -0.738 -10.042 1.00 0.00 51 THR A N 19
ATOM 30135 C CA . THR A 1 54 ? 22.367 0.587 -10.660 1.00 0.00 51 THR A CA 19
ATOM 30136 C C . THR A 1 54 ? 22.176 1.671 -9.589 1.00 0.00 51 THR A C 19
ATOM 30137 O O . THR A 1 54 ? 21.818 1.360 -8.444 1.00 0.00 51 THR A O 19
ATOM 30148 N N . ALA A 1 55 ? 22.399 2.941 -9.965 1.00 0.00 52 ALA A N 19
ATOM 30149 C CA . ALA A 1 55 ? 22.120 4.092 -9.088 1.00 0.00 52 ALA A CA 19
ATOM 30150 C C . ALA A 1 55 ? 20.623 4.160 -8.743 1.00 0.00 52 ALA A C 19
ATOM 30151 O O . ALA A 1 55 ? 20.255 4.582 -7.646 1.00 0.00 52 ALA A O 19
ATOM 30158 N N . GLN A 1 56 ? 19.782 3.700 -9.695 1.00 0.00 53 GLN A N 19
ATOM 30159 C CA . GLN A 1 56 ? 18.320 3.655 -9.545 1.00 0.00 53 GLN A CA 19
ATOM 30160 C C . GLN A 1 56 ? 17.915 2.648 -8.446 1.00 0.00 53 GLN A C 19
ATOM 30161 O O . GLN A 1 56 ? 17.025 2.934 -7.634 1.00 0.00 53 GLN A O 19
ATOM 30175 N N . ASP A 1 57 ? 18.587 1.472 -8.441 1.00 0.00 54 ASP A N 19
ATOM 30176 C CA . ASP A 1 57 ? 18.394 0.425 -7.408 1.00 0.00 54 ASP A CA 19
ATOM 30177 C C . ASP A 1 57 ? 18.662 0.980 -6.006 1.00 0.00 54 ASP A C 19
ATOM 30178 O O . ASP A 1 57 ? 17.846 0.810 -5.105 1.00 0.00 54 ASP A O 19
ATOM 30187 N N . ILE A 1 58 ? 19.806 1.666 -5.866 1.00 0.00 55 ILE A N 19
ATOM 30188 C CA . ILE A 1 58 ? 20.292 2.194 -4.568 1.00 0.00 55 ILE A CA 19
ATOM 30189 C C . ILE A 1 58 ? 19.398 3.354 -4.064 1.00 0.00 55 ILE A C 19
ATOM 30190 O O . ILE A 1 58 ? 19.150 3.489 -2.855 1.00 0.00 55 ILE A O 19
ATOM 30206 N N . ALA A 1 59 ? 18.918 4.172 -5.020 1.00 0.00 56 ALA A N 19
ATOM 30207 C CA . ALA A 1 59 ? 18.081 5.357 -4.744 1.00 0.00 56 ALA A CA 19
ATOM 30208 C C . ALA A 1 59 ? 16.688 4.954 -4.223 1.00 0.00 56 ALA A C 19
ATOM 30209 O O . ALA A 1 59 ? 16.198 5.511 -3.231 1.00 0.00 56 ALA A O 19
ATOM 30216 N N . GLU A 1 60 ? 16.062 3.968 -4.898 1.00 0.00 57 GLU A N 19
ATOM 30217 C CA . GLU A 1 60 ? 14.702 3.487 -4.558 1.00 0.00 57 GLU A CA 19
ATOM 30218 C C . GLU A 1 60 ? 14.740 2.422 -3.447 1.00 0.00 57 GLU A C 19
ATOM 30219 O O . GLU A 1 60 ? 13.688 2.048 -2.905 1.00 0.00 57 GLU A O 19
ATOM 30231 N N . ALA A 1 61 ? 15.957 1.936 -3.125 1.00 0.00 58 ALA A N 19
ATOM 30232 C CA . ALA A 1 61 ? 16.176 0.943 -2.060 1.00 0.00 58 ALA A CA 19
ATOM 30233 C C . ALA A 1 61 ? 15.792 1.520 -0.691 1.00 0.00 58 ALA A C 19
ATOM 30234 O O . ALA A 1 61 ? 16.469 2.411 -0.168 1.00 0.00 58 ALA A O 19
ATOM 30241 N N . THR A 1 62 ? 14.661 1.043 -0.171 1.00 0.00 59 THR A N 19
ATOM 30242 C CA . THR A 1 62 ? 14.221 1.282 1.205 1.00 0.00 59 THR A CA 19
ATOM 30243 C C . THR A 1 62 ? 15.230 0.652 2.196 1.00 0.00 59 THR A C 19
ATOM 30244 O O . THR A 1 62 ? 15.508 1.199 3.273 1.00 0.00 59 THR A O 19
ATOM 30255 N N . ILE A 1 63 ? 15.780 -0.511 1.793 1.00 0.00 60 ILE A N 19
ATOM 30256 C CA . ILE A 1 63 ? 16.727 -1.305 2.601 1.00 0.00 60 ILE A CA 19
ATOM 30257 C C . ILE A 1 63 ? 17.948 -1.709 1.743 1.00 0.00 60 ILE A C 19
ATOM 30258 O O . ILE A 1 63 ? 17.792 -2.034 0.562 1.00 0.00 60 ILE A O 19
ATOM 30274 N N . ILE A 1 64 ? 19.163 -1.675 2.351 1.00 0.00 61 ILE A N 19
ATOM 30275 C CA . ILE A 1 64 ? 20.421 -2.139 1.709 1.00 0.00 61 ILE A CA 19
ATOM 30276 C C . ILE A 1 64 ? 21.220 -2.975 2.722 1.00 0.00 61 ILE A C 19
ATOM 30277 O O . ILE A 1 64 ? 21.503 -2.488 3.809 1.00 0.00 61 ILE A O 19
ATOM 30293 N N . ILE A 1 65 ? 21.590 -4.215 2.364 1.00 0.00 62 ILE A N 19
ATOM 30294 C CA . ILE A 1 65 ? 22.447 -5.081 3.213 1.00 0.00 62 ILE A CA 19
ATOM 30295 C C . ILE A 1 65 ? 23.813 -5.269 2.513 1.00 0.00 62 ILE A C 19
ATOM 30296 O O . ILE A 1 65 ? 23.845 -5.631 1.344 1.00 0.00 62 ILE A O 19
ATOM 30312 N N . HIS A 1 66 ? 24.938 -5.010 3.213 1.00 0.00 63 HIS A N 19
ATOM 30313 C CA . HIS A 1 66 ? 26.289 -5.368 2.708 1.00 0.00 63 HIS A CA 19
ATOM 30314 C C . HIS A 1 66 ? 26.743 -6.662 3.372 1.00 0.00 63 HIS A C 19
ATOM 30315 O O . HIS A 1 66 ? 27.385 -6.661 4.422 1.00 0.00 63 HIS A O 19
ATOM 30329 N N . SER A 1 67 ? 26.332 -7.766 2.755 1.00 0.00 64 SER A N 19
ATOM 30330 C CA . SER A 1 67 ? 26.703 -9.118 3.146 1.00 0.00 64 SER A CA 19
ATOM 30331 C C . SER A 1 67 ? 28.083 -9.440 2.586 1.00 0.00 64 SER A C 19
ATOM 30332 O O . SER A 1 67 ? 28.214 -10.030 1.511 1.00 0.00 64 SER A O 19
ATOM 30340 N N . VAL A 1 68 ? 29.127 -8.989 3.276 1.00 0.00 65 VAL A N 19
ATOM 30341 C CA . VAL A 1 68 ? 30.495 -9.065 2.751 1.00 0.00 65 VAL A CA 19
ATOM 30342 C C . VAL A 1 68 ? 31.451 -9.716 3.758 1.00 0.00 65 VAL A C 19
ATOM 30343 O O . VAL A 1 68 ? 31.158 -9.831 4.948 1.00 0.00 65 VAL A O 19
ATOM 30356 N N . ALA A 1 69 ? 32.566 -10.199 3.225 1.00 0.00 66 ALA A N 19
ATOM 30357 C CA . ALA A 1 69 ? 33.698 -10.721 4.002 1.00 0.00 66 ALA A CA 19
ATOM 30358 C C . ALA A 1 69 ? 34.886 -9.755 3.866 1.00 0.00 66 ALA A C 19
ATOM 30359 O O . ALA A 1 69 ? 35.769 -9.699 4.729 1.00 0.00 66 ALA A O 19
ATOM 30366 N N . VAL A 1 70 ? 34.882 -9.011 2.743 1.00 0.00 67 VAL A N 19
ATOM 30367 C CA . VAL A 1 70 ? 35.911 -8.033 2.363 1.00 0.00 67 VAL A CA 19
ATOM 30368 C C . VAL A 1 70 ? 35.219 -6.760 1.838 1.00 0.00 67 VAL A C 19
ATOM 30369 O O . VAL A 1 70 ? 34.026 -6.793 1.517 1.00 0.00 67 VAL A O 19
ATOM 30382 N N . THR A 1 71 ? 35.975 -5.657 1.751 1.00 0.00 68 THR A N 19
ATOM 30383 C CA . THR A 1 71 ? 35.454 -4.363 1.281 1.00 0.00 68 THR A CA 19
ATOM 30384 C C . THR A 1 71 ? 35.116 -4.437 -0.228 1.00 0.00 68 THR A C 19
ATOM 30385 O O . THR A 1 71 ? 36.029 -4.614 -1.043 1.00 0.00 68 THR A O 19
ATOM 30396 N N . PRO A 1 72 ? 33.796 -4.321 -0.621 1.00 0.00 69 PRO A N 19
ATOM 30397 C CA . PRO A 1 72 ? 33.382 -4.376 -2.043 1.00 0.00 69 PRO A CA 19
ATOM 30398 C C . PRO A 1 72 ? 33.860 -3.147 -2.845 1.00 0.00 69 PRO A C 19
ATOM 30399 O O . PRO A 1 72 ? 34.049 -2.058 -2.285 1.00 0.00 69 PRO A O 19
ATOM 30410 N N . GLU A 1 73 ? 34.043 -3.343 -4.160 1.00 0.00 70 GLU A N 19
ATOM 30411 C CA . GLU A 1 73 ? 34.586 -2.312 -5.067 1.00 0.00 70 GLU A CA 19
ATOM 30412 C C . GLU A 1 73 ? 33.617 -1.130 -5.226 1.00 0.00 70 GLU A C 19
ATOM 30413 O O . GLU A 1 73 ? 34.033 0.011 -5.468 1.00 0.00 70 GLU A O 19
ATOM 30425 N N . ASP A 1 74 ? 32.321 -1.422 -5.094 1.00 0.00 71 ASP A N 19
ATOM 30426 C CA . ASP A 1 74 ? 31.243 -0.442 -5.313 1.00 0.00 71 ASP A CA 19
ATOM 30427 C C . ASP A 1 74 ? 30.645 0.045 -3.988 1.00 0.00 71 ASP A C 19
ATOM 30428 O O . ASP A 1 74 ? 29.579 0.644 -3.976 1.00 0.00 71 ASP A O 19
ATOM 30437 N N . ASN A 1 75 ? 31.397 -0.154 -2.888 1.00 0.00 72 ASN A N 19
ATOM 30438 C CA . ASN A 1 75 ? 30.970 0.202 -1.509 1.00 0.00 72 ASN A CA 19
ATOM 30439 C C . ASN A 1 75 ? 30.619 1.709 -1.370 1.00 0.00 72 ASN A C 19
ATOM 30440 O O . ASN A 1 75 ? 29.676 2.070 -0.652 1.00 0.00 72 ASN A O 19
ATOM 30451 N N . GLU A 1 76 ? 31.366 2.574 -2.100 1.00 0.00 73 GLU A N 19
ATOM 30452 C CA . GLU A 1 76 ? 31.166 4.047 -2.079 1.00 0.00 73 GLU A CA 19
ATOM 30453 C C . GLU A 1 76 ? 29.777 4.468 -2.622 1.00 0.00 73 GLU A C 19
ATOM 30454 O O . GLU A 1 76 ? 29.208 5.469 -2.165 1.00 0.00 73 GLU A O 19
ATOM 30466 N N . ARG A 1 77 ? 29.239 3.682 -3.581 1.00 0.00 74 ARG A N 19
ATOM 30467 C CA . ARG A 1 77 ? 27.890 3.881 -4.147 1.00 0.00 74 ARG A CA 19
ATOM 30468 C C . ARG A 1 77 ? 26.785 3.805 -3.074 1.00 0.00 74 ARG A C 19
ATOM 30469 O O . ARG A 1 77 ? 25.754 4.481 -3.168 1.00 0.00 74 ARG A O 19
ATOM 30490 N N . PHE A 1 78 ? 27.020 2.952 -2.083 1.00 0.00 75 PHE A N 19
ATOM 30491 C CA . PHE A 1 78 ? 26.054 2.645 -1.012 1.00 0.00 75 PHE A CA 19
ATOM 30492 C C . PHE A 1 78 ? 26.362 3.439 0.267 1.00 0.00 75 PHE A C 19
ATOM 30493 O O . PHE A 1 78 ? 25.501 3.558 1.135 1.00 0.00 75 PHE A O 19
ATOM 30510 N N . GLU A 1 79 ? 27.591 3.990 0.353 1.00 0.00 76 GLU A N 19
ATOM 30511 C CA . GLU A 1 79 ? 28.092 4.732 1.541 1.00 0.00 76 GLU A CA 19
ATOM 30512 C C . GLU A 1 79 ? 27.153 5.904 1.947 1.00 0.00 76 GLU A C 19
ATOM 30513 O O . GLU A 1 79 ? 26.996 6.206 3.134 1.00 0.00 76 GLU A O 19
ATOM 30525 N N . SER A 1 80 ? 26.518 6.529 0.945 1.00 0.00 77 SER A N 19
ATOM 30526 C CA . SER A 1 80 ? 25.631 7.698 1.135 1.00 0.00 77 SER A CA 19
ATOM 30527 C C . SER A 1 80 ? 24.219 7.308 1.647 1.00 0.00 77 SER A C 19
ATOM 30528 O O . SER A 1 80 ? 23.409 8.190 1.961 1.00 0.00 77 SER A O 19
ATOM 30536 N N . ARG A 1 81 ? 23.934 5.989 1.724 1.00 0.00 78 ARG A N 19
ATOM 30537 C CA . ARG A 1 81 ? 22.588 5.450 2.039 1.00 0.00 78 ARG A CA 19
ATOM 30538 C C . ARG A 1 81 ? 22.615 4.583 3.313 1.00 0.00 78 ARG A C 19
ATOM 30539 O O . ARG A 1 81 ? 23.692 4.264 3.836 1.00 0.00 78 ARG A O 19
ATOM 30560 N N . ASP A 1 82 ? 21.413 4.196 3.794 1.00 0.00 79 ASP A N 19
ATOM 30561 C CA . ASP A 1 82 ? 21.249 3.408 5.034 1.00 0.00 79 ASP A CA 19
ATOM 30562 C C . ASP A 1 82 ? 21.567 1.919 4.761 1.00 0.00 79 ASP A C 19
ATOM 30563 O O . ASP A 1 82 ? 20.697 1.156 4.315 1.00 0.00 79 ASP A O 19
ATOM 30572 N N . VAL A 1 83 ? 22.834 1.532 4.988 1.00 0.00 80 VAL A N 19
ATOM 30573 C CA . VAL A 1 83 ? 23.317 0.163 4.733 1.00 0.00 80 VAL A CA 19
ATOM 30574 C C . VAL A 1 83 ? 23.590 -0.580 6.055 1.00 0.00 80 VAL A C 19
ATOM 30575 O O . VAL A 1 83 ? 24.148 -0.016 7.005 1.00 0.00 80 VAL A O 19
ATOM 30588 N N . TYR A 1 84 ? 23.208 -1.865 6.073 1.00 0.00 81 TYR A N 19
ATOM 30589 C CA . TYR A 1 84 ? 23.350 -2.768 7.219 1.00 0.00 81 TYR A CA 19
ATOM 30590 C C . TYR A 1 84 ? 24.465 -3.776 6.892 1.00 0.00 81 TYR A C 19
ATOM 30591 O O . TYR A 1 84 ? 24.218 -4.796 6.234 1.00 0.00 81 TYR A O 19
ATOM 30609 N N . GLU A 1 85 ? 25.704 -3.421 7.274 1.00 0.00 82 GLU A N 19
ATOM 30610 C CA . GLU A 1 85 ? 26.903 -4.233 6.987 1.00 0.00 82 GLU A CA 19
ATOM 30611 C C . GLU A 1 85 ? 26.999 -5.417 7.964 1.00 0.00 82 GLU A C 19
ATOM 30612 O O . GLU A 1 85 ? 26.891 -5.242 9.178 1.00 0.00 82 GLU A O 19
ATOM 30624 N N . ILE A 1 86 ? 27.173 -6.611 7.401 1.00 0.00 83 ILE A N 19
ATOM 30625 C CA . ILE A 1 86 ? 27.281 -7.894 8.128 1.00 0.00 83 ILE A CA 19
ATOM 30626 C C . ILE A 1 86 ? 28.340 -8.779 7.425 1.00 0.00 83 ILE A C 19
ATOM 30627 O O . ILE A 1 86 ? 28.992 -8.339 6.462 1.00 0.00 83 ILE A O 19
ATOM 30643 N N . THR A 1 87 ? 28.492 -10.034 7.894 1.00 0.00 84 THR A N 19
ATOM 30644 C CA . THR A 1 87 ? 29.255 -11.056 7.162 1.00 0.00 84 THR A CA 19
ATOM 30645 C C . THR A 1 87 ? 28.368 -11.708 6.098 1.00 0.00 84 THR A C 19
ATOM 30646 O O . THR A 1 87 ? 27.146 -11.825 6.269 1.00 0.00 84 THR A O 19
ATOM 30657 N N . LEU A 1 88 ? 29.004 -12.125 4.998 1.00 0.00 85 LEU A N 19
ATOM 30658 C CA . LEU A 1 88 ? 28.335 -12.831 3.891 1.00 0.00 85 LEU A CA 19
ATOM 30659 C C . LEU A 1 88 ? 27.774 -14.189 4.352 1.00 0.00 85 LEU A C 19
ATOM 30660 O O . LEU A 1 88 ? 26.765 -14.667 3.823 1.00 0.00 85 LEU A O 19
ATOM 30676 N N . GLN A 1 89 ? 28.436 -14.798 5.346 1.00 0.00 86 GLN A N 19
ATOM 30677 C CA . GLN A 1 89 ? 28.002 -16.075 5.914 1.00 0.00 86 GLN A CA 19
ATOM 30678 C C . GLN A 1 89 ? 26.698 -15.903 6.731 1.00 0.00 86 GLN A C 19
ATOM 30679 O O . GLN A 1 89 ? 25.831 -16.778 6.694 1.00 0.00 86 GLN A O 19
ATOM 30693 N N . ASP A 1 90 ? 26.562 -14.746 7.438 1.00 0.00 87 ASP A N 19
ATOM 30694 C CA . ASP A 1 90 ? 25.317 -14.360 8.161 1.00 0.00 87 ASP A CA 19
ATOM 30695 C C . ASP A 1 90 ? 24.139 -14.239 7.174 1.00 0.00 87 ASP A C 19
ATOM 30696 O O . ASP A 1 90 ? 23.005 -14.537 7.516 1.00 0.00 87 ASP A O 19
ATOM 30705 N N . ALA A 1 91 ? 24.442 -13.805 5.944 1.00 0.00 88 ALA A N 19
ATOM 30706 C CA . ALA A 1 91 ? 23.450 -13.648 4.859 1.00 0.00 88 ALA A CA 19
ATOM 30707 C C . ALA A 1 91 ? 22.885 -14.982 4.357 1.00 0.00 88 ALA A C 19
ATOM 30708 O O . ALA A 1 91 ? 21.828 -15.010 3.721 1.00 0.00 88 ALA A O 19
ATOM 30715 N N . ILE A 1 92 ? 23.614 -16.068 4.613 1.00 0.00 89 ILE A N 19
ATOM 30716 C CA . ILE A 1 92 ? 23.201 -17.424 4.225 1.00 0.00 89 ILE A CA 19
ATOM 30717 C C . ILE A 1 92 ? 22.317 -18.035 5.334 1.00 0.00 89 ILE A C 19
ATOM 30718 O O . ILE A 1 92 ? 21.177 -18.441 5.090 1.00 0.00 89 ILE A O 19
ATOM 30734 N N . LYS A 1 93 ? 22.862 -18.058 6.561 1.00 0.00 90 LYS A N 19
ATOM 30735 C CA . LYS A 1 93 ? 22.233 -18.725 7.726 1.00 0.00 90 LYS A CA 19
ATOM 30736 C C . LYS A 1 93 ? 21.082 -17.893 8.338 1.00 0.00 90 LYS A C 19
ATOM 30737 O O . LYS A 1 93 ? 20.019 -18.433 8.656 1.00 0.00 90 LYS A O 19
ATOM 30756 N N . ASN A 1 94 ? 21.304 -16.579 8.489 1.00 0.00 91 ASN A N 19
ATOM 30757 C CA . ASN A 1 94 ? 20.375 -15.655 9.182 1.00 0.00 91 ASN A CA 19
ATOM 30758 C C . ASN A 1 94 ? 19.624 -14.774 8.159 1.00 0.00 91 ASN A C 19
ATOM 30759 O O . ASN A 1 94 ? 19.098 -13.741 8.528 1.00 0.00 91 ASN A O 19
ATOM 30770 N N . ALA A 1 95 ? 19.564 -15.211 6.888 1.00 0.00 92 ALA A N 19
ATOM 30771 C CA . ALA A 1 95 ? 18.965 -14.432 5.765 1.00 0.00 92 ALA A CA 19
ATOM 30772 C C . ALA A 1 95 ? 17.624 -13.769 6.138 1.00 0.00 92 ALA A C 19
ATOM 30773 O O . ALA A 1 95 ? 17.485 -12.531 6.090 1.00 0.00 92 ALA A O 19
ATOM 30780 N N . ALA A 1 96 ? 16.663 -14.616 6.533 1.00 0.00 93 ALA A N 19
ATOM 30781 C CA . ALA A 1 96 ? 15.332 -14.185 6.963 1.00 0.00 93 ALA A CA 19
ATOM 30782 C C . ALA A 1 96 ? 15.427 -13.260 8.177 1.00 0.00 93 ALA A C 19
ATOM 30783 O O . ALA A 1 96 ? 14.748 -12.233 8.219 1.00 0.00 93 ALA A O 19
ATOM 30790 N N . GLY A 1 97 ? 16.330 -13.620 9.117 1.00 0.00 94 GLY A N 19
ATOM 30791 C CA . GLY A 1 97 ? 16.555 -12.874 10.356 1.00 0.00 94 GLY A CA 19
ATOM 30792 C C . GLY A 1 97 ? 16.960 -11.425 10.101 1.00 0.00 94 GLY A C 19
ATOM 30793 O O . GLY A 1 97 ? 16.397 -10.515 10.690 1.00 0.00 94 GLY A O 19
ATOM 30797 N N . ILE A 1 98 ? 17.900 -11.236 9.171 1.00 0.00 95 ILE A N 19
ATOM 30798 C CA . ILE A 1 98 ? 18.446 -9.923 8.792 1.00 0.00 95 ILE A CA 19
ATOM 30799 C C . ILE A 1 98 ? 17.313 -9.023 8.273 1.00 0.00 95 ILE A C 19
ATOM 30800 O O . ILE A 1 98 ? 17.074 -7.948 8.829 1.00 0.00 95 ILE A O 19
ATOM 30816 N N . ILE A 1 99 ? 16.615 -9.509 7.222 1.00 0.00 96 ILE A N 19
ATOM 30817 C CA . ILE A 1 99 ? 15.532 -8.761 6.552 1.00 0.00 96 ILE A CA 19
ATOM 30818 C C . ILE A 1 99 ? 14.443 -8.329 7.568 1.00 0.00 96 ILE A C 19
ATOM 30819 O O . ILE A 1 99 ? 14.107 -7.143 7.637 1.00 0.00 96 ILE A O 19
ATOM 30835 N N . LYS A 1 100 ? 13.937 -9.289 8.385 1.00 0.00 97 LYS A N 19
ATOM 30836 C CA . LYS A 1 100 ? 12.824 -9.033 9.342 1.00 0.00 97 LYS A CA 19
ATOM 30837 C C . LYS A 1 100 ? 13.247 -8.094 10.483 1.00 0.00 97 LYS A C 19
ATOM 30838 O O . LYS A 1 100 ? 12.405 -7.382 11.041 1.00 0.00 97 LYS A O 19
ATOM 30857 N N . GLU A 1 101 ? 14.551 -8.126 10.839 1.00 0.00 98 GLU A N 19
ATOM 30858 C CA . GLU A 1 101 ? 15.126 -7.231 11.867 1.00 0.00 98 GLU A CA 19
ATOM 30859 C C . GLU A 1 101 ? 15.144 -5.787 11.359 1.00 0.00 98 GLU A C 19
ATOM 30860 O O . GLU A 1 101 ? 14.939 -4.850 12.133 1.00 0.00 98 GLU A O 19
ATOM 30872 N N . ILE A 1 102 ? 15.350 -5.614 10.042 1.00 0.00 99 ILE A N 19
ATOM 30873 C CA . ILE A 1 102 ? 15.392 -4.281 9.431 1.00 0.00 99 ILE A CA 19
ATOM 30874 C C . ILE A 1 102 ? 13.961 -3.738 9.316 1.00 0.00 99 ILE A C 19
ATOM 30875 O O . ILE A 1 102 ? 13.699 -2.570 9.595 1.00 0.00 99 ILE A O 19
ATOM 30891 N N . GLU A 1 103 ? 13.060 -4.646 8.927 1.00 0.00 100 GLU A N 19
ATOM 30892 C CA . GLU A 1 103 ? 11.620 -4.397 8.793 1.00 0.00 100 GLU A CA 19
ATOM 30893 C C . GLU A 1 103 ? 10.997 -3.917 10.107 1.00 0.00 100 GLU A C 19
ATOM 30894 O O . GLU A 1 103 ? 10.230 -2.963 10.102 1.00 0.00 100 GLU A O 19
ATOM 30906 N N . GLU A 1 104 ? 11.345 -4.578 11.228 1.00 0.00 101 GLU A N 19
ATOM 30907 C CA . GLU A 1 104 ? 10.788 -4.234 12.547 1.00 0.00 101 GLU A CA 19
ATOM 30908 C C . GLU A 1 104 ? 11.404 -2.931 13.090 1.00 0.00 101 GLU A C 19
ATOM 30909 O O . GLU A 1 104 ? 10.736 -2.203 13.819 1.00 0.00 101 GLU A O 19
ATOM 30921 N N . MET A 1 105 ? 12.674 -2.639 12.726 1.00 0.00 102 MET A N 19
ATOM 30922 C CA . MET A 1 105 ? 13.335 -1.367 13.103 1.00 0.00 102 MET A CA 19
ATOM 30923 C C . MET A 1 105 ? 12.655 -0.175 12.392 1.00 0.00 102 MET A C 19
ATOM 30924 O O . MET A 1 105 ? 12.272 0.812 13.040 1.00 0.00 102 MET A O 19
ATOM 30938 N N . ILE A 1 106 ? 12.480 -0.299 11.064 1.00 0.00 103 ILE A N 19
ATOM 30939 C CA . ILE A 1 106 ? 11.776 0.705 10.240 1.00 0.00 103 ILE A CA 19
ATOM 30940 C C . ILE A 1 106 ? 10.304 0.829 10.691 1.00 0.00 103 ILE A C 19
ATOM 30941 O O . ILE A 1 106 ? 9.750 1.929 10.726 1.00 0.00 103 ILE A O 19
ATOM 30957 N N . ALA A 1 107 ? 9.702 -0.314 11.075 1.00 0.00 104 ALA A N 19
ATOM 30958 C CA . ALA A 1 107 ? 8.327 -0.362 11.601 1.00 0.00 104 ALA A CA 19
ATOM 30959 C C . ALA A 1 107 ? 8.229 0.377 12.947 1.00 0.00 104 ALA A C 19
ATOM 30960 O O . ALA A 1 107 ? 7.289 1.121 13.180 1.00 0.00 104 ALA A O 19
ATOM 30967 N N . SER A 1 108 ? 9.263 0.223 13.782 1.00 0.00 105 SER A N 19
ATOM 30968 C CA . SER A 1 108 ? 9.285 0.760 15.157 1.00 0.00 105 SER A CA 19
ATOM 30969 C C . SER A 1 108 ? 9.349 2.302 15.156 1.00 0.00 105 SER A C 19
ATOM 30970 O O . SER A 1 108 ? 8.792 2.959 16.051 1.00 0.00 105 SER A O 19
ATOM 30978 N N . GLU A 1 109 ? 10.038 2.863 14.152 1.00 0.00 106 GLU A N 19
ATOM 30979 C CA . GLU A 1 109 ? 10.179 4.325 14.003 1.00 0.00 106 GLU A CA 19
ATOM 30980 C C . GLU A 1 109 ? 8.987 4.955 13.236 1.00 0.00 106 GLU A C 19
ATOM 30981 O O . GLU A 1 109 ? 8.656 6.120 13.475 1.00 0.00 106 GLU A O 19
ATOM 30993 N N . GLN A 1 110 ? 8.341 4.197 12.316 1.00 0.00 107 GLN A N 19
ATOM 30994 C CA . GLN A 1 110 ? 7.259 4.746 11.447 1.00 0.00 107 GLN A CA 19
ATOM 30995 C C . GLN A 1 110 ? 5.878 4.665 12.138 1.00 0.00 107 GLN A C 19
ATOM 30996 O O . GLN A 1 110 ? 5.004 5.500 11.881 1.00 0.00 107 GLN A O 19
ATOM 31010 N N . GLN A 1 111 ? 5.695 3.653 13.008 1.00 0.00 108 GLN A N 19
ATOM 31011 C CA . GLN A 1 111 ? 4.435 3.437 13.754 1.00 0.00 108 GLN A CA 19
ATOM 31012 C C . GLN A 1 111 ? 4.272 4.491 14.873 1.00 0.00 108 GLN A C 19
ATOM 31013 O O . GLN A 1 111 ? 3.182 5.084 15.002 1.00 0.00 108 GLN A O 19
ATOM 31028 N N . MET A 1 4 ? 2.599 0.863 -2.912 1.00 0.00 1 MET A N 20
ATOM 31029 C CA . MET A 1 4 ? 2.632 -0.121 -1.798 1.00 0.00 1 MET A CA 20
ATOM 31030 C C . MET A 1 4 ? 3.927 -0.956 -1.834 1.00 0.00 1 MET A C 20
ATOM 31031 O O . MET A 1 4 ? 4.418 -1.390 -0.785 1.00 0.00 1 MET A O 20
ATOM 31045 N N . SER A 1 5 ? 4.473 -1.173 -3.046 1.00 0.00 2 SER A N 20
ATOM 31046 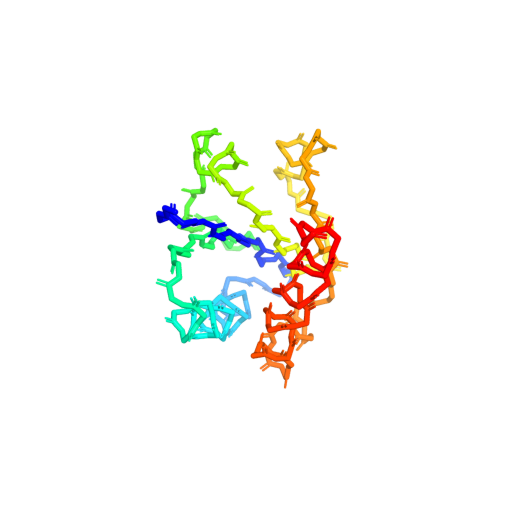C CA . SER A 1 5 ? 5.693 -1.972 -3.247 1.00 0.00 2 SER A CA 20
ATOM 31047 C C . SER A 1 5 ? 6.942 -1.117 -2.961 1.00 0.00 2 SER A C 20
ATOM 31048 O O . SER A 1 5 ? 7.283 -0.209 -3.731 1.00 0.00 2 SER A O 20
ATOM 31056 N N . LYS A 1 6 ? 7.580 -1.390 -1.812 1.00 0.00 3 LYS A N 20
ATOM 31057 C CA . LYS A 1 6 ? 8.914 -0.843 -1.472 1.00 0.00 3 LYS A CA 20
ATOM 31058 C C . LYS A 1 6 ? 10.018 -1.651 -2.184 1.00 0.00 3 LYS A C 20
ATOM 31059 O O . LYS A 1 6 ? 9.733 -2.498 -3.057 1.00 0.00 3 LYS A O 20
ATOM 31078 N N . LYS A 1 7 ? 11.284 -1.420 -1.804 1.00 0.00 4 LYS A N 20
ATOM 31079 C CA . LYS A 1 7 ? 12.428 -2.041 -2.498 1.00 0.00 4 LYS A CA 20
ATOM 31080 C C . LYS A 1 7 ? 13.560 -2.363 -1.495 1.00 0.00 4 LYS A C 20
ATOM 31081 O O . LYS A 1 7 ? 13.796 -1.627 -0.537 1.00 0.00 4 LYS A O 20
ATOM 31100 N N . LEU A 1 8 ? 14.231 -3.491 -1.725 1.00 0.00 5 LEU A N 20
ATOM 31101 C CA . LEU A 1 8 ? 15.412 -3.926 -0.969 1.00 0.00 5 LEU A CA 20
ATOM 31102 C C . LEU A 1 8 ? 16.488 -4.331 -1.966 1.00 0.00 5 LEU A C 20
ATOM 31103 O O . LEU A 1 8 ? 16.198 -4.959 -2.992 1.00 0.00 5 LEU A O 20
ATOM 31119 N N . ILE A 1 9 ? 17.728 -3.949 -1.680 1.00 0.00 6 ILE A N 20
ATOM 31120 C CA . ILE A 1 9 ? 18.896 -4.425 -2.418 1.00 0.00 6 ILE A CA 20
ATOM 31121 C C . ILE A 1 9 ? 19.930 -4.943 -1.412 1.00 0.00 6 ILE A C 20
ATOM 31122 O O . ILE A 1 9 ? 19.835 -4.657 -0.209 1.00 0.00 6 ILE A O 20
ATOM 31138 N N . ALA A 1 10 ? 20.903 -5.708 -1.898 1.00 0.00 7 ALA A N 20
ATOM 31139 C CA . ALA A 1 10 ? 21.975 -6.249 -1.056 1.00 0.00 7 ALA A CA 20
ATOM 31140 C C . ALA A 1 10 ? 23.235 -6.469 -1.889 1.00 0.00 7 ALA A C 20
ATOM 31141 O O . ALA A 1 10 ? 23.199 -6.414 -3.115 1.00 0.00 7 ALA A O 20
ATOM 31148 N N . LEU A 1 11 ? 24.345 -6.729 -1.207 1.00 0.00 8 LEU A N 20
ATOM 31149 C CA . LEU A 1 11 ? 25.646 -6.919 -1.840 1.00 0.00 8 LEU A CA 20
ATOM 31150 C C . LEU A 1 11 ? 26.360 -8.043 -1.094 1.00 0.00 8 LEU A C 20
ATOM 31151 O O . LEU A 1 11 ? 26.592 -7.940 0.106 1.00 0.00 8 LEU A O 20
ATOM 31167 N N . CYS A 1 12 ? 26.706 -9.107 -1.818 1.00 0.00 9 CYS A N 20
ATOM 31168 C CA . CYS A 1 12 ? 27.480 -10.226 -1.292 1.00 0.00 9 CYS A CA 20
ATOM 31169 C C . CYS A 1 12 ? 28.875 -10.215 -1.939 1.00 0.00 9 CYS A C 20
ATOM 31170 O O . CYS A 1 12 ? 28.985 -10.404 -3.143 1.00 0.00 9 CYS A O 20
ATOM 31178 N N . ALA A 1 13 ? 29.936 -9.966 -1.140 1.00 0.00 10 ALA A N 20
ATOM 31179 C CA . ALA A 1 13 ? 31.329 -9.840 -1.662 1.00 0.00 10 ALA A CA 20
ATOM 31180 C C . ALA A 1 13 ? 32.278 -10.802 -0.931 1.00 0.00 10 ALA A C 20
ATOM 31181 O O . ALA A 1 13 ? 32.530 -10.652 0.273 1.00 0.00 10 ALA A O 20
ATOM 31188 N N . CYS A 1 14 ? 32.783 -11.806 -1.669 1.00 0.00 11 CYS A N 20
ATOM 31189 C CA . CYS A 1 14 ? 33.699 -12.829 -1.145 1.00 0.00 11 CYS A CA 20
ATOM 31190 C C . CYS A 1 14 ? 35.018 -12.814 -1.934 1.00 0.00 11 CYS A C 20
ATOM 31191 O O . CYS A 1 14 ? 34.992 -12.735 -3.164 1.00 0.00 11 CYS A O 20
ATOM 31199 N N . PRO A 1 15 ? 36.196 -12.908 -1.241 1.00 0.00 12 PRO A N 20
ATOM 31200 C CA . PRO A 1 15 ? 37.521 -13.006 -1.913 1.00 0.00 12 PRO A CA 20
ATOM 31201 C C . PRO A 1 15 ? 37.721 -14.363 -2.633 1.00 0.00 12 PRO A C 20
ATOM 31202 O O . PRO A 1 15 ? 38.520 -14.470 -3.569 1.00 0.00 12 PRO A O 20
ATOM 31213 N N . MET A 1 16 ? 36.972 -15.386 -2.176 1.00 0.00 13 MET A N 20
ATOM 31214 C CA . MET A 1 16 ? 37.054 -16.756 -2.707 1.00 0.00 13 MET A CA 20
ATOM 31215 C C . MET A 1 16 ? 36.440 -16.845 -4.113 1.00 0.00 13 MET A C 20
ATOM 31216 O O . MET A 1 16 ? 37.010 -17.484 -5.007 1.00 0.00 13 MET A O 20
ATOM 31230 N N . GLY A 1 17 ? 35.278 -16.194 -4.300 1.00 0.00 14 GLY A N 20
ATOM 31231 C CA . GLY A 1 17 ? 34.598 -16.189 -5.597 1.00 0.00 14 GLY A CA 20
ATOM 31232 C C . GLY A 1 17 ? 33.105 -15.912 -5.492 1.00 0.00 14 GLY A C 20
ATOM 31233 O O . GLY A 1 17 ? 32.596 -15.588 -4.414 1.00 0.00 14 GLY A O 20
ATOM 31237 N N . LEU A 1 18 ? 32.407 -16.061 -6.633 1.00 0.00 15 LEU A N 20
ATOM 31238 C CA . LEU A 1 18 ? 30.977 -15.743 -6.758 1.00 0.00 15 LEU A CA 20
ATOM 31239 C C . LEU A 1 18 ? 30.050 -16.874 -6.265 1.00 0.00 15 LEU A C 20
ATOM 31240 O O . LEU A 1 18 ? 28.889 -16.613 -5.985 1.00 0.00 15 LEU A O 20
ATOM 31256 N N . ALA A 1 19 ? 30.546 -18.111 -6.152 1.00 0.00 16 ALA A N 20
ATOM 31257 C CA . ALA A 1 19 ? 29.704 -19.259 -5.730 1.00 0.00 16 ALA A CA 20
ATOM 31258 C C . ALA A 1 19 ? 29.164 -19.060 -4.291 1.00 0.00 16 ALA A C 20
ATOM 31259 O O . ALA A 1 19 ? 27.976 -19.296 -4.007 1.00 0.00 16 ALA A O 20
ATOM 31266 N N . HIS A 1 20 ? 30.058 -18.571 -3.413 1.00 0.00 17 HIS A N 20
ATOM 31267 C CA . HIS A 1 20 ? 29.749 -18.251 -2.004 1.00 0.00 17 HIS A CA 20
ATOM 31268 C C . HIS A 1 20 ? 28.747 -17.079 -1.933 1.00 0.00 17 HIS A C 20
ATOM 31269 O O . HIS A 1 20 ? 27.771 -17.113 -1.157 1.00 0.00 17 HIS A O 20
ATOM 31284 N N . THR A 1 21 ? 28.985 -16.066 -2.795 1.00 0.00 18 THR A N 20
ATOM 31285 C CA . THR A 1 21 ? 28.160 -14.849 -2.855 1.00 0.00 18 THR A CA 20
ATOM 31286 C C . THR A 1 21 ? 26.738 -15.162 -3.369 1.00 0.00 18 THR A C 20
ATOM 31287 O O . THR A 1 21 ? 25.785 -14.509 -2.964 1.00 0.00 18 THR A O 20
ATOM 31298 N N . PHE A 1 22 ? 26.622 -16.165 -4.271 1.00 0.00 19 PHE A N 20
ATOM 31299 C CA . PHE A 1 22 ? 25.335 -16.565 -4.882 1.00 0.00 19 PHE A CA 20
ATOM 31300 C C . PHE A 1 22 ? 24.453 -17.344 -3.893 1.00 0.00 19 PHE A C 20
ATOM 31301 O O . PHE A 1 22 ? 23.226 -17.263 -3.978 1.00 0.00 19 PHE A O 20
ATOM 31318 N N . MET A 1 23 ? 25.075 -18.105 -2.965 1.00 0.00 20 MET A N 20
ATOM 31319 C CA . MET A 1 23 ? 24.326 -18.768 -1.867 1.00 0.00 20 MET A CA 20
ATOM 31320 C C . MET A 1 23 ? 23.701 -17.713 -0.936 1.00 0.00 20 MET A C 20
ATOM 31321 O O . MET A 1 23 ? 22.546 -17.843 -0.513 1.00 0.00 20 MET A O 20
ATOM 31335 N N . ALA A 1 24 ? 24.485 -16.656 -0.653 1.00 0.00 21 ALA A N 20
ATOM 31336 C CA . ALA A 1 24 ? 24.017 -15.492 0.124 1.00 0.00 21 ALA A CA 20
ATOM 31337 C C . ALA A 1 24 ? 22.951 -14.695 -0.649 1.00 0.00 21 ALA A C 20
ATOM 31338 O O . ALA A 1 24 ? 21.972 -14.235 -0.070 1.00 0.00 21 ALA A O 20
ATOM 31345 N N . ALA A 1 25 ? 23.151 -14.580 -1.974 1.00 0.00 22 ALA A N 20
ATOM 31346 C CA . ALA A 1 25 ? 22.244 -13.842 -2.870 1.00 0.00 22 ALA A CA 20
ATOM 31347 C C . ALA A 1 25 ? 20.896 -14.563 -3.006 1.00 0.00 22 ALA A C 20
ATOM 31348 O O . ALA A 1 25 ? 19.866 -13.924 -3.153 1.00 0.00 22 ALA A O 20
ATOM 31355 N N . GLN A 1 26 ? 20.924 -15.899 -2.944 1.00 0.00 23 GLN A N 20
ATOM 31356 C CA . GLN A 1 26 ? 19.713 -16.727 -3.009 1.00 0.00 23 GLN A CA 20
ATOM 31357 C C . GLN A 1 26 ? 18.947 -16.635 -1.681 1.00 0.00 23 GLN A C 20
ATOM 31358 O O . GLN A 1 26 ? 17.724 -16.478 -1.672 1.00 0.00 23 GLN A O 20
ATOM 31372 N N . ALA A 1 27 ? 19.692 -16.690 -0.571 1.00 0.00 24 ALA A N 20
ATOM 31373 C CA . ALA A 1 27 ? 19.118 -16.692 0.778 1.00 0.00 24 ALA A CA 20
ATOM 31374 C C . ALA A 1 27 ? 18.422 -15.345 1.101 1.00 0.00 24 ALA A C 20
ATOM 31375 O O . ALA A 1 27 ? 17.254 -15.323 1.526 1.00 0.00 24 ALA A O 20
ATOM 31382 N N . LEU A 1 28 ? 19.152 -14.231 0.878 1.00 0.00 25 LEU A N 20
ATOM 31383 C CA . LEU A 1 28 ? 18.633 -12.857 1.085 1.00 0.00 25 LEU A CA 20
ATOM 31384 C C . LEU A 1 28 ? 17.465 -12.551 0.136 1.00 0.00 25 LEU A C 20
ATOM 31385 O O . LEU A 1 28 ? 16.554 -11.800 0.499 1.00 0.00 25 LEU A O 20
ATOM 31401 N N . GLU A 1 29 ? 17.533 -13.116 -1.089 1.00 0.00 26 GLU A N 20
ATOM 31402 C CA . GLU A 1 29 ? 16.447 -13.020 -2.079 1.00 0.00 26 GLU A CA 20
ATOM 31403 C C . GLU A 1 29 ? 15.137 -13.557 -1.491 1.00 0.00 26 GLU A C 20
ATOM 31404 O O . GLU A 1 29 ? 14.156 -12.818 -1.398 1.00 0.00 26 GLU A O 20
ATOM 31416 N N . GLU A 1 30 ? 15.184 -14.830 -1.036 1.00 0.00 27 GLU A N 20
ATOM 31417 C CA . GLU A 1 30 ? 14.034 -15.540 -0.437 1.00 0.00 27 GLU A CA 20
ATOM 31418 C C . GLU A 1 30 ? 13.411 -14.725 0.706 1.00 0.00 27 GLU A C 20
ATOM 31419 O O . GLU A 1 30 ? 12.208 -14.482 0.713 1.00 0.00 27 GLU A O 20
ATOM 31431 N N . ALA A 1 31 ? 14.280 -14.254 1.606 1.00 0.00 28 ALA A N 20
ATOM 31432 C CA . ALA A 1 31 ? 13.900 -13.487 2.804 1.00 0.00 28 ALA A CA 20
ATOM 31433 C C . ALA A 1 31 ? 13.136 -12.197 2.451 1.00 0.00 28 ALA A C 20
ATOM 31434 O O . ALA A 1 31 ? 12.065 -11.914 3.009 1.00 0.00 28 ALA A O 20
ATOM 31441 N N . ALA A 1 32 ? 13.704 -11.433 1.507 1.00 0.00 29 ALA A N 20
ATOM 31442 C CA . ALA A 1 32 ? 13.110 -10.178 1.011 1.00 0.00 29 ALA A CA 20
ATOM 31443 C C . ALA A 1 32 ? 11.787 -10.402 0.243 1.00 0.00 29 ALA A C 20
ATOM 31444 O O . ALA A 1 32 ? 10.923 -9.515 0.219 1.00 0.00 29 ALA A O 20
ATOM 31451 N N . VAL A 1 33 ? 11.616 -11.600 -0.348 1.00 0.00 30 VAL A N 20
ATOM 31452 C CA . VAL A 1 33 ? 10.381 -11.956 -1.080 1.00 0.00 30 VAL A CA 20
ATOM 31453 C C . VAL A 1 33 ? 9.240 -12.178 -0.066 1.00 0.00 30 VAL A C 20
ATOM 31454 O O . VAL A 1 33 ? 8.096 -11.762 -0.286 1.00 0.00 30 VAL A O 20
ATOM 31467 N N . GLU A 1 34 ? 9.605 -12.792 1.065 1.00 0.00 31 GLU A N 20
ATOM 31468 C CA . GLU A 1 34 ? 8.688 -13.073 2.184 1.00 0.00 31 GLU A CA 20
ATOM 31469 C C . GLU A 1 34 ? 8.310 -11.776 2.930 1.00 0.00 31 GLU A C 20
ATOM 31470 O O . GLU A 1 34 ? 7.281 -11.713 3.603 1.00 0.00 31 GLU A O 20
ATOM 31482 N N . ALA A 1 35 ? 9.167 -10.748 2.800 1.00 0.00 32 ALA A N 20
ATOM 31483 C CA . ALA A 1 35 ? 8.906 -9.406 3.340 1.00 0.00 32 ALA A CA 20
ATOM 31484 C C . ALA A 1 35 ? 8.007 -8.585 2.383 1.00 0.00 32 ALA A C 20
ATOM 31485 O O . ALA A 1 35 ? 7.394 -7.594 2.796 1.00 0.00 32 ALA A O 20
ATOM 31492 N N . GLY A 1 36 ? 7.953 -8.992 1.099 1.00 0.00 33 GLY A N 20
ATOM 31493 C CA . GLY A 1 36 ? 6.951 -8.477 0.152 1.00 0.00 33 GLY A CA 20
ATOM 31494 C C . GLY A 1 36 ? 7.538 -7.643 -0.974 1.00 0.00 33 GLY A C 20
ATOM 31495 O O . GLY A 1 36 ? 7.064 -7.707 -2.118 1.00 0.00 33 GLY A O 20
ATOM 31499 N N . TYR A 1 37 ? 8.563 -6.849 -0.645 1.00 0.00 34 TYR A N 20
ATOM 31500 C CA . TYR A 1 37 ? 9.183 -5.894 -1.591 1.00 0.00 34 TYR A CA 20
ATOM 31501 C C . TYR A 1 37 ? 10.098 -6.567 -2.624 1.00 0.00 34 TYR A C 20
ATOM 31502 O O . TYR A 1 37 ? 10.365 -7.777 -2.568 1.00 0.00 34 TYR A O 20
ATOM 31520 N N . GLU A 1 38 ? 10.573 -5.727 -3.562 1.00 0.00 35 GLU A N 20
ATOM 31521 C CA . GLU A 1 38 ? 11.494 -6.137 -4.637 1.00 0.00 35 GLU A CA 20
ATOM 31522 C C . GLU A 1 38 ? 12.894 -6.391 -4.046 1.00 0.00 35 GLU A C 20
ATOM 31523 O O . GLU A 1 38 ? 13.251 -5.793 -3.031 1.00 0.00 35 GLU A O 20
ATOM 31535 N N . VAL A 1 39 ? 13.673 -7.284 -4.677 1.00 0.00 36 VAL A N 20
ATOM 31536 C CA . VAL A 1 39 ? 15.026 -7.634 -4.218 1.00 0.00 36 VAL A CA 20
ATOM 31537 C C . VAL A 1 39 ? 16.009 -7.695 -5.408 1.00 0.00 36 VAL A C 20
ATOM 31538 O O . VAL A 1 39 ? 15.736 -8.341 -6.425 1.00 0.00 36 VAL A O 20
ATOM 31551 N N . LYS A 1 40 ? 17.142 -6.984 -5.272 1.00 0.00 37 LYS A N 20
ATOM 31552 C CA . LYS A 1 40 ? 18.232 -6.984 -6.267 1.00 0.00 37 LYS A CA 20
ATOM 31553 C C . LYS A 1 40 ? 19.579 -7.048 -5.535 1.00 0.00 37 LYS A C 20
ATOM 31554 O O . LYS A 1 40 ? 19.920 -6.132 -4.795 1.00 0.00 37 LYS A O 20
ATOM 31573 N N . ILE A 1 41 ? 20.331 -8.141 -5.714 1.00 0.00 38 ILE A N 20
ATOM 31574 C CA . ILE A 1 41 ? 21.584 -8.376 -4.967 1.00 0.00 38 ILE A CA 20
ATOM 31575 C C . ILE A 1 41 ? 22.806 -8.472 -5.901 1.00 0.00 38 ILE A C 20
ATOM 31576 O O . ILE A 1 41 ? 22.941 -9.449 -6.643 1.00 0.00 38 ILE A O 20
ATOM 31592 N N . GLU A 1 42 ? 23.693 -7.460 -5.832 1.00 0.00 39 GLU A N 20
ATOM 31593 C CA . GLU A 1 42 ? 25.002 -7.479 -6.519 1.00 0.00 39 GLU A CA 20
ATOM 31594 C C . GLU A 1 42 ? 25.936 -8.452 -5.795 1.00 0.00 39 GLU A C 20
ATOM 31595 O O . GLU A 1 42 ? 25.834 -8.631 -4.579 1.00 0.00 39 GLU A O 20
ATOM 31607 N N . THR A 1 43 ? 26.829 -9.084 -6.556 1.00 0.00 40 THR A N 20
ATOM 31608 C CA . THR A 1 43 ? 27.768 -10.086 -6.050 1.00 0.00 40 THR A CA 20
ATOM 31609 C C . THR A 1 43 ? 29.170 -9.788 -6.602 1.00 0.00 40 THR A C 20
ATOM 31610 O O . THR A 1 43 ? 29.351 -9.712 -7.811 1.00 0.00 40 THR A O 20
ATOM 31621 N N . GLN A 1 44 ? 30.152 -9.589 -5.706 1.00 0.00 41 GLN A N 20
ATOM 31622 C CA . GLN A 1 44 ? 31.552 -9.296 -6.073 1.00 0.00 41 GLN A CA 20
ATOM 31623 C C . GLN A 1 44 ? 32.434 -10.472 -5.615 1.00 0.00 41 GLN A C 20
ATOM 31624 O O . GLN A 1 44 ? 32.283 -10.959 -4.492 1.00 0.00 41 GLN A O 20
ATOM 31638 N N . GLY A 1 45 ? 33.338 -10.931 -6.492 1.00 0.00 42 GLY A N 20
ATOM 31639 C CA . GLY A 1 45 ? 34.182 -12.091 -6.205 1.00 0.00 42 GLY A CA 20
ATOM 31640 C C . GLY A 1 45 ? 35.394 -12.173 -7.115 1.00 0.00 42 GLY A C 20
ATOM 31641 O O . GLY A 1 45 ? 35.569 -11.328 -8.002 1.00 0.00 42 GLY A O 20
ATOM 31645 N N . ALA A 1 46 ? 36.215 -13.219 -6.896 1.00 0.00 43 ALA A N 20
ATOM 31646 C CA . ALA A 1 46 ? 37.443 -13.484 -7.679 1.00 0.00 43 ALA A CA 20
ATOM 31647 C C . ALA A 1 46 ? 37.136 -13.746 -9.175 1.00 0.00 43 ALA A C 20
ATOM 31648 O O . ALA A 1 46 ? 38.001 -13.558 -10.035 1.00 0.00 43 ALA A O 20
ATOM 31655 N N . ASP A 1 47 ? 35.898 -14.193 -9.455 1.00 0.00 44 ASP A N 20
ATOM 31656 C CA . ASP A 1 47 ? 35.403 -14.426 -10.830 1.00 0.00 44 ASP A CA 20
ATOM 31657 C C . ASP A 1 47 ? 35.075 -13.086 -11.522 1.00 0.00 44 ASP A C 20
ATOM 31658 O O . ASP A 1 47 ? 35.287 -12.924 -12.725 1.00 0.00 44 ASP A O 20
ATOM 31667 N N . GLY A 1 48 ? 34.550 -12.138 -10.724 1.00 0.00 45 GLY A N 20
ATOM 31668 C CA . GLY A 1 48 ? 34.127 -10.821 -11.208 1.00 0.00 45 GLY A CA 20
ATOM 31669 C C . GLY A 1 48 ? 32.939 -10.297 -10.422 1.00 0.00 45 GLY A C 20
ATOM 31670 O O . GLY A 1 48 ? 32.732 -10.698 -9.273 1.00 0.00 45 GLY A O 20
ATOM 31674 N N . ILE A 1 49 ? 32.161 -9.385 -11.026 1.00 0.00 46 ILE A N 20
ATOM 31675 C CA . ILE A 1 49 ? 30.905 -8.878 -10.438 1.00 0.00 46 ILE A CA 20
ATOM 31676 C C . ILE A 1 49 ? 29.718 -9.347 -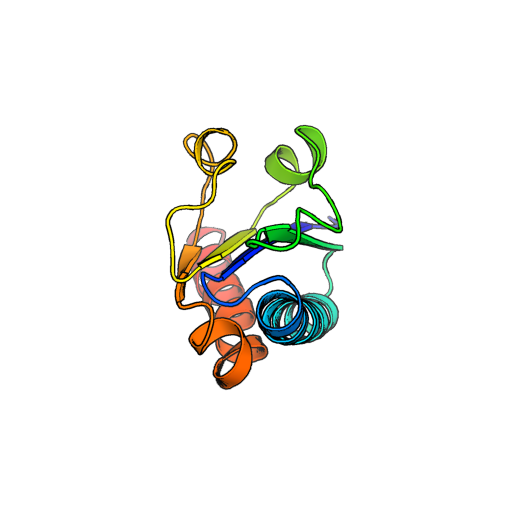11.294 1.00 0.00 46 ILE A C 20
ATOM 31677 O O . ILE A 1 49 ? 29.808 -9.389 -12.526 1.00 0.00 46 ILE A O 20
ATOM 31693 N N . GLN A 1 50 ? 28.618 -9.702 -10.622 1.00 0.00 47 GLN A N 20
ATOM 31694 C CA . GLN A 1 50 ? 27.378 -10.159 -11.253 1.00 0.00 47 GLN A CA 20
ATOM 31695 C C . GLN A 1 50 ? 26.185 -9.470 -10.576 1.00 0.00 47 GLN A C 20
ATOM 31696 O O . GLN A 1 50 ? 26.260 -9.123 -9.396 1.00 0.00 47 GLN A O 20
ATOM 31710 N N . ASN A 1 51 ? 25.106 -9.267 -11.353 1.00 0.00 48 ASN A N 20
ATOM 31711 C CA . ASN A 1 51 ? 23.812 -8.730 -10.870 1.00 0.00 48 ASN A CA 20
ATOM 31712 C C . ASN A 1 51 ? 23.994 -7.278 -10.366 1.00 0.00 48 ASN A C 20
ATOM 31713 O O . ASN A 1 51 ? 23.378 -6.874 -9.370 1.00 0.00 48 ASN A O 20
ATOM 31724 N N . ARG A 1 52 ? 24.835 -6.520 -11.119 1.00 0.00 49 ARG A N 20
ATOM 31725 C CA . ARG A 1 52 ? 25.219 -5.115 -10.847 1.00 0.00 49 ARG A CA 20
ATOM 31726 C C . ARG A 1 52 ? 24.036 -4.236 -10.393 1.00 0.00 49 ARG A C 20
ATOM 31727 O O . ARG A 1 52 ? 23.003 -4.156 -11.074 1.00 0.00 49 ARG A O 20
ATOM 31748 N N . LEU A 1 53 ? 24.222 -3.591 -9.239 1.00 0.00 50 LEU A N 20
ATOM 31749 C CA . LEU A 1 53 ? 23.283 -2.612 -8.691 1.00 0.00 50 LEU A CA 20
ATOM 31750 C C . LEU A 1 53 ? 23.512 -1.246 -9.331 1.00 0.00 50 LEU A C 20
ATOM 31751 O O . LEU A 1 53 ? 24.642 -0.732 -9.353 1.00 0.00 50 LEU A O 20
ATOM 31767 N N . THR A 1 54 ? 22.428 -0.679 -9.861 1.00 0.00 51 THR A N 20
ATOM 31768 C CA . THR A 1 54 ? 22.453 0.608 -10.554 1.00 0.00 51 THR A CA 20
ATOM 31769 C C . THR A 1 54 ? 22.044 1.728 -9.591 1.00 0.00 51 THR A C 20
ATOM 31770 O O . THR A 1 54 ? 21.462 1.462 -8.535 1.00 0.00 51 THR A O 20
ATOM 31781 N N . ALA A 1 55 ? 22.330 2.987 -9.981 1.00 0.00 52 ALA A N 20
ATOM 31782 C CA . ALA A 1 55 ? 21.955 4.186 -9.203 1.00 0.00 52 ALA A CA 20
ATOM 31783 C C . ALA A 1 55 ? 20.433 4.237 -8.953 1.00 0.00 52 ALA A C 20
ATOM 31784 O O . ALA A 1 55 ? 19.981 4.762 -7.928 1.00 0.00 52 ALA A O 20
ATOM 31791 N N . GLN A 1 56 ? 19.668 3.660 -9.909 1.00 0.00 53 GLN A N 20
ATOM 31792 C CA . GLN A 1 56 ? 18.226 3.430 -9.771 1.00 0.00 53 GLN A CA 20
ATOM 31793 C C . GLN A 1 56 ? 17.944 2.565 -8.526 1.00 0.00 53 GLN A C 20
ATOM 31794 O O . GLN A 1 56 ? 17.320 3.045 -7.590 1.00 0.00 53 GLN A O 20
ATOM 31808 N N . ASP A 1 57 ? 18.494 1.319 -8.516 1.00 0.00 54 ASP A N 20
ATOM 31809 C CA . ASP A 1 57 ? 18.272 0.315 -7.436 1.00 0.00 54 ASP A CA 20
ATOM 31810 C C . ASP A 1 57 ? 18.560 0.886 -6.040 1.00 0.00 54 ASP A C 20
ATOM 31811 O O . ASP A 1 57 ? 17.790 0.666 -5.106 1.00 0.00 54 ASP A O 20
ATOM 31820 N N . ILE A 1 58 ? 19.680 1.619 -5.940 1.00 0.00 55 ILE A N 20
ATOM 31821 C CA . ILE A 1 58 ? 20.185 2.187 -4.667 1.00 0.00 55 ILE A CA 20
ATOM 31822 C C . ILE A 1 58 ? 19.250 3.287 -4.121 1.00 0.00 55 ILE A C 20
ATOM 31823 O O . ILE A 1 58 ? 19.030 3.385 -2.902 1.00 0.00 55 ILE A O 20
ATOM 31839 N N . ALA A 1 59 ? 18.696 4.101 -5.039 1.00 0.00 56 ALA A N 20
ATOM 31840 C CA . ALA A 1 59 ? 17.773 5.202 -4.687 1.00 0.00 56 ALA A CA 20
ATOM 31841 C C . ALA A 1 59 ? 16.344 4.673 -4.429 1.00 0.00 56 ALA A C 20
ATOM 31842 O O . ALA A 1 59 ? 15.580 5.278 -3.664 1.00 0.00 56 ALA A O 20
ATOM 31849 N N . GLU A 1 60 ? 15.988 3.551 -5.092 1.00 0.00 57 GLU A N 20
ATOM 31850 C CA . GLU A 1 60 ? 14.713 2.836 -4.863 1.00 0.00 57 GLU A CA 20
ATOM 31851 C C . GLU A 1 60 ? 14.733 2.140 -3.502 1.00 0.00 57 GLU A C 20
ATOM 31852 O O . GLU A 1 60 ? 13.701 2.042 -2.825 1.00 0.00 57 GLU A O 20
ATOM 31864 N N . ALA A 1 61 ? 15.932 1.638 -3.145 1.00 0.00 58 ALA A N 20
ATOM 31865 C CA . ALA A 1 61 ? 16.159 0.786 -1.981 1.00 0.00 58 ALA A CA 20
ATOM 31866 C C . ALA A 1 61 ? 15.736 1.471 -0.677 1.00 0.00 58 ALA A C 20
ATOM 31867 O O . ALA A 1 61 ? 16.357 2.444 -0.244 1.00 0.00 58 ALA A O 20
ATOM 31874 N N . THR A 1 62 ? 14.627 0.984 -0.117 1.00 0.00 59 THR A N 20
ATOM 31875 C CA . THR A 1 62 ? 14.224 1.262 1.259 1.00 0.00 59 THR A CA 20
ATOM 31876 C C . THR A 1 62 ? 15.291 0.697 2.220 1.00 0.00 59 THR A C 20
ATOM 31877 O O . THR A 1 62 ? 15.673 1.341 3.205 1.00 0.00 59 THR A O 20
ATOM 31888 N N . ILE A 1 63 ? 15.794 -0.511 1.875 1.00 0.00 60 ILE A N 20
ATOM 31889 C CA . ILE A 1 63 ? 16.794 -1.245 2.675 1.00 0.00 60 ILE A CA 20
ATOM 31890 C C . ILE A 1 63 ? 17.973 -1.685 1.785 1.00 0.00 60 ILE A C 20
ATOM 31891 O O . ILE A 1 63 ? 17.766 -2.086 0.635 1.00 0.00 60 ILE A O 20
ATOM 31907 N N . ILE A 1 64 ? 19.206 -1.587 2.329 1.00 0.00 61 ILE A N 20
ATOM 31908 C CA . ILE A 1 64 ? 20.430 -2.126 1.697 1.00 0.00 61 ILE A CA 20
ATOM 31909 C C . ILE A 1 64 ? 21.193 -2.960 2.743 1.00 0.00 61 ILE A C 20
ATOM 31910 O O . ILE A 1 64 ? 21.315 -2.536 3.896 1.00 0.00 61 ILE A O 20
ATOM 31926 N N . ILE A 1 65 ? 21.668 -4.153 2.350 1.00 0.00 62 ILE A N 20
ATOM 31927 C CA . ILE A 1 65 ? 22.531 -5.011 3.198 1.00 0.00 62 ILE A CA 20
ATOM 31928 C C . ILE A 1 65 ? 23.881 -5.216 2.476 1.00 0.00 62 ILE A C 20
ATOM 31929 O O . ILE A 1 65 ? 23.893 -5.479 1.283 1.00 0.00 62 ILE A O 20
ATOM 31945 N N . HIS A 1 66 ? 25.017 -5.073 3.185 1.00 0.00 63 HIS A N 20
ATOM 31946 C CA . HIS A 1 66 ? 26.350 -5.446 2.651 1.00 0.00 63 HIS A CA 20
ATOM 31947 C C . HIS A 1 66 ? 26.842 -6.721 3.340 1.00 0.00 63 HIS A C 20
ATOM 31948 O O . HIS A 1 66 ? 27.565 -6.676 4.330 1.00 0.00 63 HIS A O 20
ATOM 31962 N N . SER A 1 67 ? 26.394 -7.855 2.803 1.00 0.00 64 SER A N 20
ATOM 31963 C CA . SER A 1 67 ? 26.776 -9.194 3.249 1.00 0.00 64 SER A CA 20
ATOM 31964 C C . SER A 1 67 ? 28.154 -9.561 2.706 1.00 0.00 64 SER A C 20
ATOM 31965 O O . SER A 1 67 ? 28.283 -10.244 1.685 1.00 0.00 64 SER A O 20
ATOM 31973 N N . VAL A 1 68 ? 29.198 -9.071 3.361 1.00 0.00 65 VAL A N 20
ATOM 31974 C CA . VAL A 1 68 ? 30.561 -9.156 2.824 1.00 0.00 65 VAL A CA 20
ATOM 31975 C C . VAL A 1 68 ? 31.532 -9.822 3.810 1.00 0.00 65 VAL A C 20
ATOM 31976 O O . VAL A 1 68 ? 31.254 -9.953 5.001 1.00 0.00 65 VAL A O 20
ATOM 31989 N N . ALA A 1 69 ? 32.644 -10.303 3.254 1.00 0.00 66 ALA A N 20
ATOM 31990 C CA . ALA A 1 69 ? 33.779 -10.866 4.006 1.00 0.00 66 ALA A CA 20
ATOM 31991 C C . ALA A 1 69 ? 34.980 -9.913 3.891 1.00 0.00 66 ALA A C 20
ATOM 31992 O O . ALA A 1 69 ? 35.885 -9.922 4.730 1.00 0.00 66 ALA A O 20
ATOM 31999 N N . VAL A 1 70 ? 34.960 -9.096 2.819 1.00 0.00 67 VAL A N 20
ATOM 32000 C CA . VAL A 1 70 ? 35.970 -8.073 2.504 1.00 0.00 67 VAL A CA 20
ATOM 32001 C C . VAL A 1 70 ? 35.251 -6.754 2.191 1.00 0.00 67 VAL A C 20
ATOM 32002 O O . VAL A 1 70 ? 34.034 -6.754 1.982 1.00 0.00 67 VAL A O 20
ATOM 32015 N N . THR A 1 71 ? 35.999 -5.641 2.166 1.00 0.00 68 THR A N 20
ATOM 32016 C CA . THR A 1 71 ? 35.458 -4.335 1.781 1.00 0.00 68 THR A CA 20
ATOM 32017 C C . THR A 1 71 ? 34.967 -4.391 0.315 1.00 0.00 68 THR A C 20
ATOM 32018 O O . THR A 1 71 ? 35.778 -4.653 -0.586 1.00 0.00 68 THR A O 20
ATOM 32029 N N . PRO A 1 72 ? 33.630 -4.190 0.059 1.00 0.00 69 PRO A N 20
ATOM 32030 C CA . PRO A 1 72 ? 33.088 -4.182 -1.313 1.00 0.00 69 PRO A CA 20
ATOM 32031 C C . PRO A 1 72 ? 33.664 -3.013 -2.144 1.00 0.00 69 PRO A C 20
ATOM 32032 O O . PRO A 1 72 ? 33.891 -1.916 -1.615 1.00 0.00 69 PRO A O 20
ATOM 32043 N N . GLU A 1 73 ? 33.909 -3.274 -3.434 1.00 0.00 70 GLU A N 20
ATOM 32044 C CA . GLU A 1 73 ? 34.558 -2.315 -4.349 1.00 0.00 70 GLU A CA 20
ATOM 32045 C C . GLU A 1 73 ? 33.638 -1.119 -4.623 1.00 0.00 70 GLU A C 20
ATOM 32046 O O . GLU A 1 73 ? 34.087 0.031 -4.702 1.00 0.00 70 GLU A O 20
ATOM 32058 N N . ASP A 1 74 ? 32.339 -1.413 -4.730 1.00 0.00 71 ASP A N 20
ATOM 32059 C CA . ASP A 1 74 ? 31.307 -0.413 -5.035 1.00 0.00 71 ASP A CA 20
ATOM 32060 C C . ASP A 1 74 ? 30.625 0.067 -3.754 1.00 0.00 71 ASP A C 20
ATOM 32061 O O . ASP A 1 74 ? 29.512 0.562 -3.811 1.00 0.00 71 ASP A O 20
ATOM 32070 N N . ASN A 1 75 ? 31.330 -0.031 -2.601 1.00 0.00 72 ASN A N 20
ATOM 32071 C CA . ASN A 1 75 ? 30.817 0.450 -1.291 1.00 0.00 72 ASN A CA 20
ATOM 32072 C C . ASN A 1 75 ? 30.403 1.939 -1.359 1.00 0.00 72 ASN A C 20
ATOM 32073 O O . ASN A 1 75 ? 29.399 2.337 -0.772 1.00 0.00 72 ASN A O 20
ATOM 32084 N N . GLU A 1 76 ? 31.185 2.728 -2.120 1.00 0.00 73 GLU A N 20
ATOM 32085 C CA . GLU A 1 76 ? 30.961 4.179 -2.294 1.00 0.00 73 GLU A CA 20
ATOM 32086 C C . GLU A 1 76 ? 29.632 4.497 -3.017 1.00 0.00 73 GLU A C 20
ATOM 32087 O O . GLU A 1 76 ? 29.113 5.605 -2.884 1.00 0.00 73 GLU A O 20
ATOM 32099 N N . ARG A 1 77 ? 29.102 3.521 -3.776 1.00 0.00 74 ARG A N 20
ATOM 32100 C CA . ARG A 1 77 ? 27.778 3.630 -4.424 1.00 0.00 74 ARG A CA 20
ATOM 32101 C C . ARG A 1 77 ? 26.639 3.667 -3.380 1.00 0.00 74 ARG A C 20
ATOM 32102 O O . ARG A 1 77 ? 25.616 4.310 -3.588 1.00 0.00 74 ARG A O 20
ATOM 32123 N N . PHE A 1 78 ? 26.842 2.955 -2.263 1.00 0.00 75 PHE A N 20
ATOM 32124 C CA . PHE A 1 78 ? 25.776 2.664 -1.271 1.00 0.00 75 PHE A CA 20
ATOM 32125 C C . PHE A 1 78 ? 25.931 3.453 0.027 1.00 0.00 75 PHE A C 20
ATOM 32126 O O . PHE A 1 78 ? 24.933 3.742 0.667 1.00 0.00 75 PHE A O 20
ATOM 32143 N N . GLU A 1 79 ? 27.180 3.786 0.392 1.00 0.00 76 GLU A N 20
ATOM 32144 C CA . GLU A 1 79 ? 27.548 4.267 1.749 1.00 0.00 76 GLU A CA 20
ATOM 32145 C C . GLU A 1 79 ? 26.727 5.505 2.222 1.00 0.00 76 GLU A C 20
ATOM 32146 O O . GLU A 1 79 ? 26.493 5.680 3.421 1.00 0.00 76 GLU A O 20
ATOM 32158 N N . SER A 1 80 ? 26.250 6.320 1.264 1.00 0.00 77 SER A N 20
ATOM 32159 C CA . SER A 1 80 ? 25.464 7.542 1.544 1.00 0.00 77 SER A CA 20
ATOM 32160 C C . SER A 1 80 ? 23.946 7.236 1.734 1.00 0.00 77 SER A C 20
ATOM 32161 O O . SER A 1 80 ? 23.129 8.155 1.827 1.00 0.00 77 SER A O 20
ATOM 32169 N N . ARG A 1 81 ? 23.580 5.940 1.772 1.00 0.00 78 ARG A N 20
ATOM 32170 C CA . ARG A 1 81 ? 22.184 5.462 1.956 1.00 0.00 78 ARG A CA 20
ATOM 32171 C C . ARG A 1 81 ? 22.092 4.567 3.213 1.00 0.00 78 ARG A C 20
ATOM 32172 O O . ARG A 1 81 ? 23.089 4.399 3.935 1.00 0.00 78 ARG A O 20
ATOM 32193 N N . ASP A 1 82 ? 20.891 4.002 3.481 1.00 0.00 79 ASP A N 20
ATOM 32194 C CA . ASP A 1 82 ? 20.661 3.102 4.634 1.00 0.00 79 ASP A CA 20
ATOM 32195 C C . ASP A 1 82 ? 21.172 1.681 4.332 1.00 0.00 79 ASP A C 20
ATOM 32196 O O . ASP A 1 82 ? 20.425 0.824 3.837 1.00 0.00 79 ASP A O 20
ATOM 32205 N N . VAL A 1 83 ? 22.472 1.464 4.605 1.00 0.00 80 VAL A N 20
ATOM 32206 C CA . VAL A 1 83 ? 23.146 0.169 4.403 1.00 0.00 80 VAL A CA 20
ATOM 32207 C C . VAL A 1 83 ? 23.451 -0.478 5.761 1.00 0.00 80 VAL A C 20
ATOM 32208 O O . VAL A 1 83 ? 23.696 0.224 6.747 1.00 0.00 80 VAL A O 20
ATOM 32221 N N . TYR A 1 84 ? 23.398 -1.818 5.806 1.00 0.00 81 TYR A N 20
ATOM 32222 C CA . TYR A 1 84 ? 23.710 -2.610 7.006 1.00 0.00 81 TYR A CA 20
ATOM 32223 C C . TYR A 1 84 ? 24.784 -3.654 6.673 1.00 0.00 81 TYR A C 20
ATOM 32224 O O . TYR A 1 84 ? 24.469 -4.717 6.121 1.00 0.00 81 TYR A O 20
ATOM 32242 N N . GLU A 1 85 ? 26.064 -3.324 6.957 1.00 0.00 82 GLU A N 20
ATOM 32243 C CA . GLU A 1 85 ? 27.190 -4.243 6.725 1.00 0.00 82 GLU A CA 20
ATOM 32244 C C . GLU A 1 85 ? 27.171 -5.384 7.754 1.00 0.00 82 GLU A C 20
ATOM 32245 O O . GLU A 1 85 ? 27.071 -5.154 8.964 1.00 0.00 82 GLU A O 20
ATOM 32257 N N . ILE A 1 86 ? 27.254 -6.602 7.234 1.00 0.00 83 ILE A N 20
ATOM 32258 C CA . ILE A 1 86 ? 27.313 -7.848 8.004 1.00 0.00 83 ILE A CA 20
ATOM 32259 C C . ILE A 1 86 ? 28.354 -8.777 7.347 1.00 0.00 83 ILE A C 20
ATOM 32260 O O . ILE A 1 86 ? 29.014 -8.398 6.362 1.00 0.00 83 ILE A O 20
ATOM 32276 N N . THR A 1 87 ? 28.485 -9.993 7.881 1.00 0.00 84 THR A N 20
ATOM 32277 C CA . THR A 1 87 ? 29.275 -11.051 7.250 1.00 0.00 84 THR A CA 20
ATOM 32278 C C . THR A 1 87 ? 28.438 -11.773 6.187 1.00 0.00 84 THR A C 20
ATOM 32279 O O . THR A 1 87 ? 27.215 -11.904 6.325 1.00 0.00 84 THR A O 20
ATOM 32290 N N . LEU A 1 88 ? 29.113 -12.234 5.125 1.00 0.00 85 LEU A N 20
ATOM 32291 C CA . LEU A 1 88 ? 28.477 -12.991 4.022 1.00 0.00 85 LEU A CA 20
ATOM 32292 C C . LEU A 1 88 ? 27.892 -14.331 4.529 1.00 0.00 85 LEU A C 20
ATOM 32293 O O . LEU A 1 88 ? 26.893 -14.825 3.996 1.00 0.00 85 LEU A O 20
ATOM 32309 N N . GLN A 1 89 ? 28.525 -14.895 5.570 1.00 0.00 86 GLN A N 20
ATOM 32310 C CA . GLN A 1 89 ? 28.032 -16.098 6.264 1.00 0.00 86 GLN A CA 20
ATOM 32311 C C . GLN A 1 89 ? 26.646 -15.843 6.893 1.00 0.00 86 GLN A C 20
ATOM 32312 O O . GLN A 1 89 ? 25.747 -16.675 6.774 1.00 0.00 86 GLN A O 20
ATOM 32326 N N . ASP A 1 90 ? 26.499 -14.661 7.539 1.00 0.00 87 ASP A N 20
ATOM 32327 C CA . ASP A 1 90 ? 25.241 -14.235 8.193 1.00 0.00 87 ASP A CA 20
ATOM 32328 C C . ASP A 1 90 ? 24.090 -14.164 7.175 1.00 0.00 87 ASP A C 20
ATOM 32329 O O . ASP A 1 90 ? 22.957 -14.463 7.500 1.00 0.00 87 ASP A O 20
ATOM 32338 N N . ALA A 1 91 ? 24.422 -13.804 5.928 1.00 0.00 88 ALA A N 20
ATOM 32339 C CA . ALA A 1 91 ? 23.455 -13.701 4.817 1.00 0.00 88 ALA A CA 20
ATOM 32340 C C . ALA A 1 91 ? 22.839 -15.049 4.424 1.00 0.00 88 ALA A C 20
ATOM 32341 O O . ALA A 1 91 ? 21.764 -15.089 3.830 1.00 0.00 88 ALA A O 20
ATOM 32348 N N . ILE A 1 92 ? 23.546 -16.139 4.734 1.00 0.00 89 ILE A N 20
ATOM 32349 C CA . ILE A 1 92 ? 23.102 -17.503 4.410 1.00 0.00 89 ILE A CA 20
ATOM 32350 C C . ILE A 1 92 ? 22.341 -18.108 5.612 1.00 0.00 89 ILE A C 20
ATOM 32351 O O . ILE A 1 92 ? 21.214 -18.596 5.467 1.00 0.00 89 ILE A O 20
ATOM 32367 N N . LYS A 1 93 ? 22.971 -18.040 6.804 1.00 0.00 90 LYS A N 20
ATOM 32368 C CA . LYS A 1 93 ? 22.444 -18.667 8.042 1.00 0.00 90 LYS A CA 20
ATOM 32369 C C . LYS A 1 93 ? 21.270 -17.872 8.646 1.00 0.00 90 LYS A C 20
ATOM 32370 O O . LYS A 1 93 ? 20.384 -18.446 9.284 1.00 0.00 90 LYS A O 20
ATOM 32389 N N . ASN A 1 94 ? 21.272 -16.553 8.434 1.00 0.00 91 ASN A N 20
ATOM 32390 C CA . ASN A 1 94 ? 20.365 -15.624 9.138 1.00 0.00 91 ASN A CA 20
ATOM 32391 C C . ASN A 1 94 ? 19.585 -14.757 8.138 1.00 0.00 91 ASN A C 20
ATOM 32392 O O . ASN A 1 94 ? 19.032 -13.744 8.531 1.00 0.00 91 ASN A O 20
ATOM 32403 N N . ALA A 1 95 ? 19.515 -15.188 6.864 1.00 0.00 92 ALA A N 20
ATOM 32404 C CA . ALA A 1 95 ? 18.896 -14.403 5.764 1.00 0.00 92 ALA A CA 20
ATOM 32405 C C . ALA A 1 95 ? 17.548 -13.777 6.156 1.00 0.00 92 ALA A C 20
ATOM 32406 O O . ALA A 1 95 ? 17.384 -12.545 6.136 1.00 0.00 92 ALA A O 20
ATOM 32413 N N . ALA A 1 96 ? 16.617 -14.649 6.573 1.00 0.00 93 ALA A N 20
ATOM 32414 C CA . ALA A 1 96 ? 15.270 -14.246 6.988 1.00 0.00 93 ALA A CA 20
ATOM 32415 C C . ALA A 1 96 ? 15.313 -13.304 8.195 1.00 0.00 93 ALA A C 20
ATOM 32416 O O . ALA A 1 96 ? 14.524 -12.359 8.264 1.00 0.00 93 ALA A O 20
ATOM 32423 N N . GLY A 1 97 ? 16.277 -13.555 9.107 1.00 0.00 94 GLY A N 20
ATOM 32424 C CA . GLY A 1 97 ? 16.467 -12.761 10.311 1.00 0.00 94 GLY A CA 20
ATOM 32425 C C . GLY A 1 97 ? 16.821 -11.326 9.981 1.00 0.00 94 GLY A C 20
ATOM 32426 O O . GLY A 1 97 ? 16.096 -10.418 10.358 1.00 0.00 94 GLY A O 20
ATOM 32430 N N . ILE A 1 98 ? 17.905 -11.161 9.208 1.00 0.00 95 ILE A N 20
ATOM 32431 C CA . ILE A 1 98 ? 18.444 -9.858 8.771 1.00 0.00 95 ILE A CA 20
ATOM 32432 C C . ILE A 1 98 ? 17.328 -8.950 8.236 1.00 0.00 95 ILE A C 20
ATOM 32433 O O . ILE A 1 98 ? 17.108 -7.863 8.773 1.00 0.00 95 ILE A O 20
ATOM 32449 N N . ILE A 1 99 ? 16.613 -9.446 7.206 1.00 0.00 96 ILE A N 20
ATOM 32450 C CA . ILE A 1 99 ? 15.555 -8.681 6.527 1.00 0.00 96 ILE A CA 20
ATOM 32451 C C . ILE A 1 99 ? 14.461 -8.231 7.525 1.00 0.00 96 ILE A C 20
ATOM 32452 O O . ILE A 1 99 ? 14.190 -7.032 7.620 1.00 0.00 96 ILE A O 20
ATOM 32468 N N . LYS A 1 100 ? 13.882 -9.182 8.302 1.00 0.00 97 LYS A N 20
ATOM 32469 C CA . LYS A 1 100 ? 12.765 -8.871 9.244 1.00 0.00 97 LYS A CA 20
ATOM 32470 C C . LYS A 1 100 ? 13.220 -7.956 10.401 1.00 0.00 97 LYS A C 20
ATOM 32471 O O . LYS A 1 100 ? 12.405 -7.229 10.974 1.00 0.00 97 LYS A O 20
ATOM 32490 N N . GLU A 1 101 ? 14.520 -8.032 10.744 1.00 0.00 98 GLU A N 20
ATOM 32491 C CA . GLU A 1 101 ? 15.137 -7.214 11.805 1.00 0.00 98 GLU A CA 20
ATOM 32492 C C . GLU A 1 101 ? 15.200 -5.750 11.359 1.00 0.00 98 GLU A C 20
ATOM 32493 O O . GLU A 1 101 ? 14.988 -4.843 12.163 1.00 0.00 98 GLU A O 20
ATOM 32505 N N . ILE A 1 102 ? 15.453 -5.525 10.055 1.00 0.00 99 ILE A N 20
ATOM 32506 C CA . ILE A 1 102 ? 15.544 -4.161 9.495 1.00 0.00 99 ILE A CA 20
ATOM 32507 C C . ILE A 1 102 ? 14.126 -3.607 9.307 1.00 0.00 99 ILE A C 20
ATOM 32508 O O . ILE A 1 102 ? 13.859 -2.440 9.578 1.00 0.00 99 ILE A O 20
ATOM 32524 N N . GLU A 1 103 ? 13.235 -4.511 8.869 1.00 0.00 100 GLU A N 20
ATOM 32525 C CA . GLU A 1 103 ? 11.803 -4.250 8.679 1.00 0.00 100 GLU A CA 20
ATOM 32526 C C . GLU A 1 103 ? 11.155 -3.728 9.959 1.00 0.00 100 GLU A C 20
ATOM 32527 O O . GLU A 1 103 ? 10.455 -2.731 9.914 1.00 0.00 100 GLU A O 20
ATOM 32539 N N . GLU A 1 104 ? 11.422 -4.401 11.097 1.00 0.00 101 GLU A N 20
ATOM 32540 C CA . GLU A 1 104 ? 10.823 -4.028 12.384 1.00 0.00 101 GLU A CA 20
ATOM 32541 C C . GLU A 1 104 ? 11.470 -2.759 12.952 1.00 0.00 101 GLU A C 20
ATOM 32542 O O . GLU A 1 104 ? 10.785 -1.970 13.584 1.00 0.00 101 GLU A O 20
ATOM 32554 N N . MET A 1 105 ? 12.787 -2.560 12.710 1.00 0.00 102 MET A N 20
ATOM 32555 C CA . MET A 1 105 ? 13.496 -1.338 13.154 1.00 0.00 102 MET A CA 20
ATOM 32556 C C . MET A 1 105 ? 12.860 -0.093 12.509 1.00 0.00 102 MET A C 20
ATOM 32557 O O . MET A 1 105 ? 12.455 0.846 13.210 1.00 0.00 102 MET A O 20
ATOM 32571 N N . ILE A 1 106 ? 12.713 -0.140 11.174 1.00 0.00 103 ILE A N 20
ATOM 32572 C CA . ILE A 1 106 ? 12.089 0.939 10.392 1.00 0.00 103 ILE A CA 20
ATOM 32573 C C . ILE A 1 106 ? 10.589 1.075 10.753 1.00 0.00 103 ILE A C 20
ATOM 32574 O O . ILE A 1 106 ? 10.107 2.171 10.998 1.00 0.00 103 ILE A O 20
ATOM 32590 N N . ALA A 1 107 ? 9.879 -0.062 10.835 1.00 0.00 104 ALA A N 20
ATOM 32591 C CA . ALA A 1 107 ? 8.419 -0.077 11.075 1.00 0.00 104 ALA A CA 20
ATOM 32592 C C . ALA A 1 107 ? 8.058 0.441 12.480 1.00 0.00 104 ALA A C 20
ATOM 32593 O O . ALA A 1 107 ? 7.017 1.049 12.658 1.00 0.00 104 ALA A O 20
ATOM 32600 N N . SER A 1 108 ? 8.943 0.218 13.467 1.00 0.00 105 SER A N 20
ATOM 32601 C CA . SER A 1 108 ? 8.667 0.592 14.873 1.00 0.00 105 SER A CA 20
ATOM 32602 C C . SER A 1 108 ? 9.006 2.063 15.149 1.00 0.00 105 SER A C 20
ATOM 32603 O O . SER A 1 108 ? 8.459 2.657 16.085 1.00 0.00 105 SER A O 20
ATOM 32611 N N . GLU A 1 109 ? 9.925 2.647 14.352 1.00 0.00 106 GLU A N 20
ATOM 32612 C CA . GLU A 1 109 ? 10.237 4.090 14.442 1.00 0.00 106 GLU A CA 20
ATOM 32613 C C . GLU A 1 109 ? 9.238 4.926 13.606 1.00 0.00 106 GLU A C 20
ATOM 32614 O O . GLU A 1 109 ? 8.920 6.061 13.973 1.00 0.00 106 GLU A O 20
ATOM 32626 N N . GLN A 1 110 ? 8.733 4.354 12.487 1.00 0.00 107 GLN A N 20
ATOM 32627 C CA . GLN A 1 110 ? 7.785 5.052 11.584 1.00 0.00 107 GLN A CA 20
ATOM 32628 C C . GLN A 1 110 ? 6.331 4.922 12.090 1.00 0.00 107 GLN A C 20
ATOM 32629 O O . GLN A 1 110 ? 5.525 5.839 11.911 1.00 0.00 107 GLN A O 20
ATOM 32643 N N . GLN A 1 111 ? 6.008 3.781 12.719 1.00 0.00 108 GLN A N 20
ATOM 32644 C CA . GLN A 1 111 ? 4.677 3.524 13.313 1.00 0.00 108 GLN A CA 20
ATOM 32645 C C . GLN A 1 111 ? 4.794 3.618 14.855 1.00 0.00 108 GLN A C 20
ATOM 32646 O O . GLN A 1 111 ? 5.291 2.657 15.484 1.00 0.00 108 GLN A O 20
#

Foldseek 3Di:
DAAAAEEEEEEAAAQVLSVLLQVLLCVLVVVVPHYYQYWYQYPVGIPSDDDLVRLVRHPEYEYQYPDDDPCCVSRVVDHYHYDHVVCSNVVSNVVSVVVVCVVVVVVD

InterPro domains:
  IPR003353 Phosphotransferase system, fructose-specific IIB subunit [TIGR00829] (6-90)
  IPR003353 Phosphotransferase system, fructose-specific IIB subunit [cd05569] (5-101)
  IPR003501 Phosphotransferase system, EIIB component, type 2/3 [PF02302] (7-98)
  IPR013011 Phosphotransferase system, EIIB component, type 2 [PS51099] (5-101)
  IPR036095 PTS system IIB component-like superfamily [SSF52794] (4-101)
  IPR050864 Bacterial PTS System Sugar Transport Components [PTHR30505] (2-101)

CATH classification: 3.40.50.2300

Organism: Escherichia coli (strain K12) (NCBI:txid83333)

Radius of gyration: 12.71 Å; Cα contacts (8 Å, |Δi|>4): 212; chains: 1; bounding box: 34×27×26 Å